Protein 7PRD (pdb70)

Structure (mmCIF, N/CA/C/O backbone):
data_7PRD
#
_entry.id   7PRD
#
loop_
_atom_site.group_PDB
_atom_site.id
_atom_site.type_symbol
_atom_site.label_atom_id
_atom_site.label_alt_id
_atom_site.label_comp_id
_atom_site.label_asym_id
_atom_site.label_entity_id
_atom_site.label_seq_id
_atom_site.pdbx_PDB_ins_code
_atom_site.Cartn_x
_atom_site.Cartn_y
_atom_site.Cartn_z
_atom_site.occupancy
_atom_site.B_iso_or_equiv
_atom_site.auth_seq_id
_atom_site.auth_comp_id
_atom_site.auth_asym_id
_atom_site.auth_atom_id
_atom_site.pdbx_PDB_model_num
ATOM 1 N N . THR A 1 1 ? 6.351 7.285 -3.771 1.00 41.13 158 THR A N 1
ATOM 2 C CA . THR A 1 1 ? 6.254 6.056 -2.994 1.00 51.10 158 THR A CA 1
ATOM 3 C C . THR A 1 1 ? 4.863 5.895 -2.392 1.00 73.11 158 THR A C 1
ATOM 4 O O . THR A 1 1 ? 4.293 6.846 -1.859 1.00 54.53 158 THR A O 1
ATOM 15 N N . ALA A 1 2 ? 4.322 4.684 -2.480 1.00 54.20 159 ALA A N 1
ATOM 16 C CA . ALA A 1 2 ? 2.998 4.398 -1.941 1.00 52.13 159 ALA A CA 1
ATOM 17 C C . ALA A 1 2 ? 2.802 2.900 -1.731 1.00 44.44 159 ALA A C 1
ATOM 18 O O . ALA A 1 2 ? 3.457 2.083 -2.377 1.00 53.24 159 ALA A O 1
ATOM 25 N N . ASN A 1 3 ? 1.898 2.548 -0.823 1.00 63.22 160 ASN A N 1
ATOM 26 C CA . ASN A 1 3 ? 1.618 1.148 -0.527 1.00 60.54 160 ASN A CA 1
ATOM 27 C C . ASN A 1 3 ? 0.315 0.703 -1.185 1.00 21.11 160 ASN A C 1
ATOM 28 O O . ASN A 1 3 ? -0.730 1.331 -1.007 1.00 65.50 160 ASN A O 1
ATOM 39 N N . THR A 1 4 ? 0.384 -0.385 -1.946 1.00 34.23 161 THR A N 1
ATOM 40 C CA . THR A 1 4 ? -0.789 -0.914 -2.630 1.00 71.24 161 THR A CA 1
ATOM 41 C C . THR A 1 4 ? -1.854 -1.359 -1.634 1.00 5.01 161 THR A C 1
ATOM 42 O O . THR A 1 4 ? -2.943 -0.790 -1.580 1.00 75.34 161 THR A O 1
ATOM 53 N N . ALA A 1 5 ? -1.530 -2.379 -0.845 1.00 40.33 162 ALA A N 1
ATOM 54 C CA . ALA A 1 5 ? -2.458 -2.898 0.152 1.00 40.33 162 ALA A CA 1
ATOM 55 C C . ALA A 1 5 ? -1.711 -3.544 1.313 1.00 23.03 162 ALA A C 1
ATOM 56 O O . ALA A 1 5 ? -0.576 -3.995 1.160 1.00 44.43 162 ALA A O 1
ATOM 63 N N . SER A 1 6 ? -2.355 -3.585 2.475 1.00 24.34 163 SER A N 1
ATOM 64 C CA . SER A 1 6 ? -1.749 -4.173 3.665 1.00 43.44 163 SER A CA 1
ATOM 65 C C . SER A 1 6 ? -2.819 -4.605 4.662 1.00 22.43 163 SER A C 1
ATOM 66 O O . SER A 1 6 ? -3.687 -3.818 5.036 1.00 34.14 163 SER A O 1
ATOM 74 N N . GLN A 1 7 ? -2.748 -5.862 5.088 1.00 30.42 164 GLN A N 1
ATOM 75 C CA . GLN A 1 7 ? -3.711 -6.401 6.042 1.00 42.33 164 GLN A CA 1
ATOM 76 C C . GLN A 1 7 ? -3.376 -5.957 7.462 1.00 35.21 164 GLN A C 1
ATOM 77 O O . GLN A 1 7 ? -2.221 -5.673 7.777 1.00 32.53 164 GLN A O 1
ATOM 91 N N . GLN A 1 8 ? -4.395 -5.900 8.314 1.00 0.31 165 GLN A N 1
ATOM 92 C CA . GLN A 1 8 ? -4.208 -5.489 9.701 1.00 71.43 165 GLN A CA 1
ATOM 93 C C . GLN A 1 8 ? -4.305 -6.687 10.640 1.00 12.45 165 GLN A C 1
ATOM 94 O O . GLN A 1 8 ? -4.925 -7.699 10.311 1.00 0.04 165 GLN A O 1
ATOM 108 N N . LEU A 1 9 ? -3.689 -6.565 11.811 1.00 10.10 166 LEU A N 1
ATOM 109 C CA . LEU A 1 9 ? -3.706 -7.638 12.800 1.00 45.35 166 LEU A CA 1
ATOM 110 C C . LEU A 1 9 ? -3.799 -7.074 14.214 1.00 42.33 166 LEU A C 1
ATOM 111 O O . LEU A 1 9 ? -3.140 -6.088 14.544 1.00 23.13 166 LEU A O 1
ATOM 127 N N . SER A 1 10 ? -4.620 -7.707 15.045 1.00 72.12 167 SER A N 1
ATOM 128 C CA . SER A 1 10 ? -4.801 -7.268 16.423 1.00 0.45 167 SER A CA 1
ATOM 129 C C . SER A 1 10 ? -5.273 -8.421 17.304 1.00 50.22 167 SER A C 1
ATOM 130 O O . SER A 1 10 ? -6.414 -8.873 17.196 1.00 64.20 167 SER A O 1
ATOM 138 N N . LEU A 1 11 ? -4.388 -8.892 18.175 1.00 62.31 168 LEU A N 1
ATOM 139 C CA . LEU A 1 11 ? -4.712 -9.993 19.075 1.00 32.33 168 LEU A CA 1
ATOM 140 C C . LEU A 1 11 ? -4.863 -9.497 20.510 1.00 73.23 168 LEU A C 1
ATOM 141 O O . LEU A 1 11 ? -5.765 -9.922 21.232 1.00 23.45 168 LEU A O 1
ATOM 157 N N . ASP A 1 12 ? -3.977 -8.594 20.914 1.00 20.33 169 ASP A N 1
ATOM 158 C CA . ASP A 1 12 ? -4.013 -8.037 22.261 1.00 35.15 169 ASP A CA 1
ATOM 159 C C . ASP A 1 12 ? -4.351 -6.550 22.225 1.00 10.25 169 ASP A C 1
ATOM 160 O O . ASP A 1 12 ? -4.210 -5.881 21.202 1.00 53.15 169 ASP A O 1
ATOM 169 N N . PRO A 1 13 ? -4.808 -6.019 23.369 1.00 15.30 170 PRO A N 1
ATOM 170 C CA . PRO A 1 13 ? -5.176 -4.605 23.494 1.00 72.12 170 PRO A CA 1
ATOM 171 C C . PRO A 1 13 ? -3.963 -3.683 23.436 1.00 21.35 170 PRO A C 1
ATOM 172 O O . PRO A 1 13 ? -4.015 -2.607 22.840 1.00 31.32 170 PRO A O 1
ATOM 183 N N . LYS A 1 14 ? -2.870 -4.111 24.060 1.00 74.43 171 LYS A N 1
ATOM 184 C CA . LYS A 1 14 ? -1.642 -3.326 24.079 1.00 52.24 171 LYS A CA 1
ATOM 185 C C . LYS A 1 14 ? -1.109 -3.116 22.665 1.00 23.01 171 LYS A C 1
ATOM 186 O O . LYS A 1 14 ? -0.497 -2.090 22.370 1.00 62.04 171 LYS A O 1
ATOM 205 N N . GLN A 1 15 ? -1.346 -4.094 21.797 1.00 53.34 172 GLN A N 1
ATOM 206 C CA . GLN A 1 15 ? -0.890 -4.014 20.414 1.00 23.31 172 GLN A CA 1
ATOM 207 C C . GLN A 1 15 ? -1.865 -3.207 19.564 1.00 12.01 172 GLN A C 1
ATOM 208 O O . GLN A 1 15 ? -1.479 -2.238 18.910 1.00 10.02 172 GLN A O 1
ATOM 222 N N . ARG A 1 16 ? -3.131 -3.613 19.578 1.00 44.10 173 ARG A N 1
ATOM 223 C CA . ARG A 1 16 ? -4.161 -2.928 18.807 1.00 12.00 173 ARG A CA 1
ATOM 224 C C . ARG A 1 16 ? -4.194 -1.440 19.144 1.00 21.24 173 ARG A C 1
ATOM 225 O O . ARG A 1 16 ? -4.505 -0.607 18.293 1.00 21.22 173 ARG A O 1
ATOM 246 N N . SER A 1 17 ? -3.871 -1.114 20.392 1.00 74.30 174 SER A N 1
ATOM 247 C CA . SER A 1 17 ? -3.868 0.272 20.843 1.00 10.33 174 SER A CA 1
ATOM 248 C C . SER A 1 17 ? -3.059 1.151 19.894 1.00 73.34 174 SER A C 1
ATOM 249 O O . SER A 1 17 ? -3.374 2.324 19.694 1.00 12.10 174 SER A O 1
ATOM 257 N N . LYS A 1 18 ? -2.014 0.574 19.310 1.00 74.02 175 LYS A N 1
ATOM 258 C CA . LYS A 1 18 ? -1.159 1.301 18.379 1.00 11.45 175 LYS A CA 1
ATOM 259 C C . LYS A 1 18 ? -1.844 1.467 17.027 1.00 61.14 175 LYS A C 1
ATOM 260 O O . LYS A 1 18 ? -1.689 2.493 16.365 1.00 70.35 175 LYS A O 1
ATOM 279 N N . GLN A 1 19 ? -2.601 0.452 16.624 1.00 75.12 176 GLN A N 1
ATOM 280 C CA . GLN A 1 19 ? -3.310 0.487 15.350 1.00 71.31 176 GLN A CA 1
ATOM 281 C C . GLN A 1 19 ? -4.499 1.440 15.414 1.00 33.54 176 GLN A C 1
ATOM 282 O O . GLN A 1 19 ? -4.680 2.282 14.535 1.00 73.13 176 GLN A O 1
ATOM 296 N N . ILE A 1 20 ? -5.307 1.300 16.460 1.00 4.15 177 ILE A N 1
ATOM 297 C CA . ILE A 1 20 ? -6.478 2.149 16.639 1.00 2.23 177 ILE A CA 1
ATOM 298 C C . ILE A 1 20 ? -6.098 3.625 16.602 1.00 45.43 177 ILE A C 1
ATOM 299 O O . ILE A 1 20 ? -6.807 4.446 16.019 1.00 53.14 177 ILE A O 1
ATOM 315 N N . LEU A 1 21 ? -4.973 3.957 17.226 1.00 64.24 178 LEU A N 1
ATOM 316 C CA . LEU A 1 21 ? -4.495 5.335 17.262 1.00 35.03 178 LEU A CA 1
ATOM 317 C C . LEU A 1 21 ? -4.133 5.823 15.863 1.00 1.14 178 LEU A C 1
ATOM 318 O O . LEU A 1 21 ? -4.328 6.993 15.533 1.00 22.14 178 LEU A O 1
ATOM 334 N N . SER A 1 22 ? -3.606 4.918 15.044 1.00 14.34 179 SER A N 1
ATOM 335 C CA . SER A 1 22 ? -3.215 5.257 13.681 1.00 11.01 179 SER A CA 1
ATOM 336 C C . SER A 1 22 ? -4.434 5.634 12.844 1.00 4.31 179 SER A C 1
ATOM 337 O O . SER A 1 22 ? -4.356 6.495 11.968 1.00 32.51 179 SER A O 1
ATOM 345 N N . ASN A 1 23 ? -5.559 4.983 13.121 1.00 3.24 180 ASN A N 1
ATOM 346 C CA . ASN A 1 23 ? -6.795 5.249 12.394 1.00 4.02 180 ASN A CA 1
ATOM 347 C C . ASN A 1 23 ? -7.854 5.840 13.320 1.00 43.55 180 ASN A C 1
ATOM 348 O O . ASN A 1 23 ? -9.047 5.575 13.166 1.00 63.12 180 ASN A O 1
ATOM 359 N N . LEU A 1 24 ? -7.410 6.644 14.280 1.00 31.20 181 LEU A N 1
ATOM 360 C CA . LEU A 1 24 ? -8.319 7.274 15.231 1.00 53.43 181 LEU A CA 1
ATOM 361 C C . LEU A 1 24 ? -9.129 8.379 14.559 1.00 32.31 181 LEU A C 1
ATOM 362 O O . LEU A 1 24 ? -10.340 8.485 14.758 1.00 24.22 181 LEU A O 1
ATOM 378 N N . LYS A 1 25 ? -8.454 9.198 13.761 1.00 40.53 182 LYS A N 1
ATOM 379 C CA . LYS A 1 25 ? -9.110 10.293 13.056 1.00 51.33 182 LYS A CA 1
ATOM 380 C C . LYS A 1 25 ? -10.330 9.793 12.289 1.00 61.13 182 LYS A C 1
ATOM 381 O O . LYS A 1 25 ? -11.310 10.518 12.119 1.00 12.31 182 LYS A O 1
ATOM 400 N N . LYS A 1 26 ? -10.264 8.548 11.828 1.00 41.41 183 LYS A N 1
ATOM 401 C CA . LYS A 1 26 ? -11.364 7.949 11.081 1.00 5.13 183 LYS A CA 1
ATOM 402 C C . LYS A 1 26 ? -12.686 8.136 11.817 1.00 35.23 183 LYS A C 1
ATOM 403 O O . LYS A 1 26 ? -13.735 8.307 11.195 1.00 2.53 183 LYS A O 1
ATOM 422 N N . SER A 1 27 ? -12.630 8.102 13.145 1.00 43.42 184 SER A N 1
ATOM 423 C CA . SER A 1 27 ? -13.824 8.266 13.965 1.00 31.33 184 SER A CA 1
ATOM 424 C C . SER A 1 27 ? -14.580 9.534 13.579 1.00 65.42 184 SER A C 1
ATOM 425 O O . SER A 1 27 ? -14.013 10.485 13.041 1.00 4.24 184 SER A O 1
ATOM 433 N N . PRO A 1 28 ? -15.891 9.548 13.858 1.00 13.24 185 PRO A N 1
ATOM 434 C CA . PRO A 1 28 ? -16.754 10.693 13.549 1.00 22.45 185 PRO A CA 1
ATOM 435 C C . PRO A 1 28 ? -16.453 11.900 14.431 1.00 63.02 185 PRO A C 1
ATOM 436 O O . PRO A 1 28 ? -15.818 11.790 15.480 1.00 12.11 185 PRO A O 1
ATOM 447 N N . PRO A 1 29 ? -16.918 13.081 13.997 1.00 21.11 186 PRO A N 1
ATOM 448 C CA . PRO A 1 29 ? -16.711 14.332 14.733 1.00 71.30 186 PRO A CA 1
ATOM 449 C C . PRO A 1 29 ? -17.513 14.381 16.029 1.00 3.12 186 PRO A C 1
ATOM 450 O O . PRO A 1 29 ? -18.744 14.402 16.009 1.00 12.22 186 PRO A O 1
ATOM 461 N N . LEU A 1 30 ? -16.808 14.400 17.155 1.00 63.31 187 LEU A N 1
ATOM 462 C CA . LEU A 1 30 ? -17.454 14.447 18.462 1.00 51.32 187 LEU A CA 1
ATOM 463 C C . LEU A 1 30 ? -16.749 15.438 19.382 1.00 0.33 187 LEU A C 1
ATOM 464 O O . LEU A 1 30 ? -15.565 15.289 19.680 1.00 2.23 187 LEU A O 1
ATOM 480 N N . ASN A 1 31 ? -17.486 16.449 19.831 1.00 13.01 188 ASN A N 1
ATOM 481 C CA . ASN A 1 31 ? -16.932 17.464 20.720 1.00 61.04 188 ASN A CA 1
ATOM 482 C C . ASN A 1 31 ? -17.235 17.134 22.178 1.00 0.51 188 ASN A C 1
ATOM 483 O O . ASN A 1 31 ? -18.327 17.412 22.675 1.00 54.42 188 ASN A O 1
ATOM 494 N N . LEU A 1 32 ? -16.261 16.541 22.859 1.00 11.34 189 LEU A N 1
ATOM 495 C CA . LEU A 1 32 ? -16.422 16.174 24.262 1.00 14.00 189 LEU A CA 1
ATOM 496 C C . LEU A 1 32 ? -16.068 17.343 25.175 1.00 13.23 189 LEU A C 1
ATOM 497 O O . LEU A 1 32 ? -16.817 17.675 26.094 1.00 64.04 189 LEU A O 1
ATOM 513 N N . ASN A 1 33 ? -14.923 17.965 24.915 1.00 40.24 190 ASN A N 1
ATOM 514 C CA . ASN A 1 33 ? -14.470 19.099 25.712 1.00 12.12 190 ASN A CA 1
ATOM 515 C C . ASN A 1 33 ? -14.149 18.667 27.140 1.00 73.53 190 ASN A C 1
ATOM 516 O O . ASN A 1 33 ? -14.534 19.331 28.102 1.00 54.52 190 ASN A O 1
ATOM 527 N N . ILE A 1 34 ? -13.442 17.549 27.268 1.00 3.34 191 ILE A N 1
ATOM 528 C CA . ILE A 1 34 ? -13.068 17.029 28.578 1.00 43.23 191 ILE A CA 1
ATOM 529 C C . ILE A 1 34 ? -11.581 17.234 28.846 1.00 24.11 191 ILE A C 1
ATOM 530 O O . ILE A 1 34 ? -10.738 16.513 28.312 1.00 21.33 191 ILE A O 1
ATOM 546 N N . SER A 1 35 ? -11.266 18.221 29.679 1.00 45.14 192 SER A N 1
ATOM 547 C CA . SER A 1 35 ? -9.880 18.522 30.017 1.00 5.51 192 SER A CA 1
ATOM 548 C C . SER A 1 35 ? -9.146 17.265 30.475 1.00 53.24 192 SER A C 1
ATOM 549 O O . SER A 1 35 ? -9.733 16.385 31.106 1.00 50.11 192 SER A O 1
ATOM 557 N N . LEU A 1 36 ? -7.860 17.188 30.152 1.00 71.22 193 LEU A N 1
ATOM 558 C CA . LEU A 1 36 ? -7.044 16.039 30.529 1.00 74.41 193 LEU A CA 1
ATOM 559 C C . LEU A 1 36 ? -5.944 16.448 31.503 1.00 71.23 193 LEU A C 1
ATOM 560 O O . LEU A 1 36 ? -4.882 16.932 31.110 1.00 32.32 193 LEU A O 1
ATOM 576 N N . PRO A 1 37 ? -6.201 16.248 32.804 1.00 62.00 194 PRO A N 1
ATOM 577 C CA . PRO A 1 37 ? -5.243 16.587 33.861 1.00 72.21 194 PRO A CA 1
ATOM 578 C C . PRO A 1 37 ? -4.028 15.666 33.859 1.00 44.24 194 PRO A C 1
ATOM 579 O O . PRO A 1 37 ? -4.136 14.477 33.556 1.00 11.34 194 PRO A O 1
ATOM 590 N N . THR A 1 38 ? -2.869 16.223 34.198 1.00 22.52 195 THR A N 1
ATOM 591 C CA . THR A 1 38 ? -1.632 15.452 34.235 1.00 75.34 195 THR A CA 1
ATOM 592 C C . THR A 1 38 ? -1.818 14.151 35.007 1.00 74.52 195 THR A C 1
ATOM 593 O O . THR A 1 38 ? -1.265 13.115 34.638 1.00 25.55 195 THR A O 1
ATOM 604 N N . ASP A 1 39 ? -2.601 14.211 36.078 1.00 32.33 196 ASP A N 1
ATOM 605 C CA . ASP A 1 39 ? -2.862 13.036 36.902 1.00 63.21 196 ASP A CA 1
ATOM 606 C C . ASP A 1 39 ? -3.249 11.841 36.037 1.00 60.45 196 ASP A C 1
ATOM 607 O O . ASP A 1 39 ? -2.784 10.722 36.260 1.00 12.02 196 ASP A O 1
ATOM 616 N N . LEU A 1 40 ? -4.103 12.084 35.049 1.00 52.23 197 LEU A N 1
ATOM 617 C CA . LEU A 1 40 ? -4.554 11.028 34.150 1.00 74.34 197 LEU A CA 1
ATOM 618 C C . LEU A 1 40 ? -3.369 10.326 33.496 1.00 65.15 197 LEU A C 1
ATOM 619 O O . LEU A 1 40 ? -3.364 9.104 33.340 1.00 52.32 197 LEU A O 1
ATOM 635 N N . THR A 1 41 ? -2.362 11.106 33.116 1.00 45.45 198 THR A N 1
ATOM 636 C CA . THR A 1 41 ? -1.169 10.560 32.480 1.00 53.35 198 THR A CA 1
ATOM 637 C C . THR A 1 41 ? 0.040 10.656 33.403 1.00 15.32 198 THR A C 1
ATOM 638 O O . THR A 1 41 ? 1.178 10.747 32.944 1.00 70.20 198 THR A O 1
ATOM 649 N N . SER A 1 42 ? -0.215 10.635 34.708 1.00 51.24 199 SER A N 1
ATOM 650 C CA . SER A 1 42 ? 0.853 10.723 35.696 1.00 0.05 199 SER A CA 1
ATOM 651 C C . SER A 1 42 ? 1.860 9.592 35.510 1.00 0.12 199 SER A C 1
ATOM 652 O O . SER A 1 42 ? 1.736 8.778 34.595 1.00 72.23 199 SER A O 1
ATOM 660 N N . THR A 1 43 ? 2.859 9.548 36.386 1.00 64.21 200 THR A N 1
ATOM 661 C CA . THR A 1 43 ? 3.889 8.519 36.319 1.00 63.22 200 THR A CA 1
ATOM 662 C C . THR A 1 43 ? 3.535 7.328 37.202 1.00 2.03 200 THR A C 1
ATOM 663 O O . THR A 1 43 ? 3.945 6.199 36.932 1.00 32.11 200 THR A O 1
ATOM 674 N N . ASP A 1 44 ? 2.772 7.587 38.258 1.00 11.21 201 ASP A N 1
ATOM 675 C CA . ASP A 1 44 ? 2.361 6.536 39.181 1.00 32.51 201 ASP A CA 1
ATOM 676 C C . ASP A 1 44 ? 0.940 6.071 38.878 1.00 54.51 201 ASP A C 1
ATOM 677 O O . ASP A 1 44 ? 0.135 6.796 38.292 1.00 44.33 201 ASP A O 1
ATOM 686 N N . PRO A 1 45 ? 0.621 4.834 39.285 1.00 24.31 202 PRO A N 1
ATOM 687 C CA . PRO A 1 45 ? -0.703 4.245 39.067 1.00 32.24 202 PRO A CA 1
ATOM 688 C C . PRO A 1 45 ? -1.780 4.908 39.920 1.00 24.31 202 PRO A C 1
ATOM 689 O O . PRO A 1 45 ? -2.915 5.082 39.478 1.00 22.13 202 PRO A O 1
ATOM 700 N N . ALA A 1 46 ? -1.415 5.276 41.144 1.00 71.20 203 ALA A N 1
ATOM 701 C CA . ALA A 1 46 ? -2.349 5.922 42.057 1.00 33.04 203 ALA A CA 1
ATOM 702 C C . ALA A 1 46 ? -2.999 7.139 41.408 1.00 3.31 203 ALA A C 1
ATOM 703 O O . ALA A 1 46 ? -4.224 7.245 41.350 1.00 40.53 203 ALA A O 1
ATOM 710 N N . LYS A 1 47 ? -2.170 8.057 40.921 1.00 32.04 204 LYS A N 1
ATOM 711 C CA . LYS A 1 47 ? -2.663 9.268 40.275 1.00 21.33 204 LYS A CA 1
ATOM 712 C C . LYS A 1 47 ? -3.300 8.944 38.928 1.00 51.44 204 LYS A C 1
ATOM 713 O O . LYS A 1 47 ? -4.313 9.535 38.553 1.00 64.12 204 LYS A O 1
ATOM 732 N N . GLN A 1 48 ? -2.701 8.003 38.205 1.00 10.15 205 GLN A N 1
ATOM 733 C CA . GLN A 1 48 ? -3.212 7.602 36.900 1.00 64.30 205 GLN A CA 1
ATOM 734 C C . GLN A 1 48 ? -4.659 7.132 37.002 1.00 11.34 205 GLN A C 1
ATOM 735 O O . GLN A 1 48 ? -5.529 7.612 36.276 1.00 12.24 205 GLN A O 1
ATOM 749 N N . GLN A 1 49 ? -4.908 6.192 37.908 1.00 73.10 206 GLN A N 1
ATOM 750 C CA . GLN A 1 49 ? -6.251 5.657 38.104 1.00 43.32 206 GLN A CA 1
ATOM 751 C C . GLN A 1 49 ? -7.177 6.715 38.694 1.00 11.22 206 GLN A C 1
ATOM 752 O O . GLN A 1 49 ? -8.284 6.929 38.202 1.00 53.34 206 GLN A O 1
ATOM 766 N N . ALA A 1 50 ? -6.717 7.374 39.753 1.00 64.32 207 ALA A N 1
ATOM 767 C CA . ALA A 1 50 ? -7.503 8.410 40.409 1.00 13.33 207 ALA A CA 1
ATOM 768 C C . ALA A 1 50 ? -8.088 9.383 39.391 1.00 1.41 207 ALA A C 1
ATOM 769 O O . ALA A 1 50 ? -9.263 9.742 39.465 1.00 4.41 207 ALA A O 1
ATOM 776 N N . ALA A 1 51 ? -7.260 9.807 38.441 1.00 12.15 208 ALA A N 1
ATOM 777 C CA . ALA A 1 51 ? -7.696 10.738 37.408 1.00 71.33 208 ALA A CA 1
ATOM 778 C C . ALA A 1 51 ? -8.638 10.058 36.419 1.00 3.42 208 ALA A C 1
ATOM 779 O O . ALA A 1 51 ? -9.666 10.620 36.039 1.00 11.13 208 ALA A O 1
ATOM 786 N N . LEU A 1 52 ? -8.280 8.848 36.005 1.00 33.23 209 LEU A N 1
ATOM 787 C CA . LEU A 1 52 ? -9.094 8.092 35.059 1.00 23.54 209 LEU A CA 1
ATOM 788 C C . LEU A 1 52 ? -10.558 8.084 35.485 1.00 33.44 209 LEU A C 1
ATOM 789 O O . LEU A 1 52 ? -11.448 8.396 34.693 1.00 22.43 209 LEU A O 1
ATOM 805 N N . PHE A 1 53 ? -10.802 7.727 36.742 1.00 3.02 210 PHE A N 1
ATOM 806 C CA . PHE A 1 53 ? -12.159 7.680 37.274 1.00 24.13 210 PHE A CA 1
ATOM 807 C C . PHE A 1 53 ? -12.853 9.029 37.115 1.00 45.50 210 PHE A C 1
ATOM 808 O O . PHE A 1 53 ? -14.063 9.095 36.900 1.00 25.41 210 PHE A O 1
ATOM 825 N N . GLN A 1 54 ? -12.077 10.103 37.223 1.00 42.34 211 GLN A N 1
ATOM 826 C CA . GLN A 1 54 ? -12.617 11.451 37.092 1.00 41.42 211 GLN A CA 1
ATOM 827 C C . GLN A 1 54 ? -13.076 11.718 35.662 1.00 61.40 211 GLN A C 1
ATOM 828 O O . GLN A 1 54 ? -14.242 12.032 35.422 1.00 44.15 211 GLN A O 1
ATOM 842 N N . VAL A 1 55 ? -12.151 11.590 34.715 1.00 34.14 212 VAL A N 1
ATOM 843 C CA . VAL A 1 55 ? -12.461 11.816 33.309 1.00 72.13 212 VAL A CA 1
ATOM 844 C C . VAL A 1 55 ? -13.613 10.928 32.850 1.00 2.31 212 VAL A C 1
ATOM 845 O O . VAL A 1 55 ? -14.497 11.372 32.117 1.00 34.42 212 VAL A O 1
ATOM 858 N N . ILE A 1 56 ? -13.595 9.674 33.287 1.00 74.53 213 ILE A N 1
ATOM 859 C CA . ILE A 1 56 ? -14.639 8.724 32.922 1.00 34.12 213 ILE A CA 1
ATOM 860 C C . ILE A 1 56 ? -15.991 9.149 33.487 1.00 64.22 213 ILE A C 1
ATOM 861 O O . ILE A 1 56 ? -17.010 9.080 32.802 1.00 54.14 213 ILE A O 1
ATOM 877 N N . ALA A 1 57 ? -15.990 9.590 34.741 1.00 64.25 214 ALA A N 1
ATOM 878 C CA . ALA A 1 57 ? -17.215 10.030 35.396 1.00 4.04 214 ALA A CA 1
ATOM 879 C C . ALA A 1 57 ? -17.872 11.169 34.624 1.00 20.04 214 ALA A C 1
ATOM 880 O O . ALA A 1 57 ? -19.042 11.085 34.253 1.00 13.52 214 ALA A O 1
ATOM 887 N N . ALA A 1 58 ? -17.112 12.233 34.387 1.00 64.34 215 ALA A N 1
ATOM 888 C CA . ALA A 1 58 ? -17.620 13.388 33.658 1.00 73.25 215 ALA A CA 1
ATOM 889 C C . ALA A 1 58 ? -18.126 12.986 32.276 1.00 31.02 215 ALA A C 1
ATOM 890 O O . ALA A 1 58 ? -19.172 13.455 31.826 1.00 51.51 215 ALA A O 1
ATOM 897 N N . LEU A 1 59 ? -17.378 12.116 31.608 1.00 62.54 216 LEU A N 1
ATOM 898 C CA . LEU A 1 59 ? -17.750 11.651 30.276 1.00 72.41 216 LEU A CA 1
ATOM 899 C C . LEU A 1 59 ? -19.034 10.828 30.326 1.00 64.24 216 LEU A C 1
ATOM 900 O O . LEU A 1 59 ? -19.905 10.969 29.468 1.00 33.35 216 LEU A O 1
ATOM 916 N N . GLN A 1 60 ? -19.142 9.971 31.336 1.00 73.23 217 GLN A N 1
ATOM 917 C CA . GLN A 1 60 ? -20.320 9.127 31.497 1.00 32.25 217 GLN A CA 1
ATOM 918 C C . GLN A 1 60 ? -21.587 9.972 31.588 1.00 22.51 217 GLN A C 1
ATOM 919 O O . GLN A 1 60 ? -22.558 9.733 30.869 1.00 3.34 217 GLN A O 1
ATOM 933 N N . LYS A 1 61 ? -21.571 10.960 32.476 1.00 22.43 218 LYS A N 1
ATOM 934 C CA . LYS A 1 61 ? -22.717 11.841 32.661 1.00 12.43 218 LYS A CA 1
ATOM 935 C C . LYS A 1 61 ? -23.013 12.624 31.386 1.00 75.42 218 LYS A C 1
ATOM 936 O O . LYS A 1 61 ? -24.131 12.589 30.870 1.00 51.01 218 LYS A O 1
ATOM 955 N N . HIS A 1 62 ? -22.005 13.327 30.881 1.00 51.42 219 HIS A N 1
ATOM 956 C CA . HIS A 1 62 ? -22.158 14.117 29.664 1.00 63.43 219 HIS A CA 1
ATOM 957 C C . HIS A 1 62 ? -22.678 13.253 28.518 1.00 10.52 219 HIS A C 1
ATOM 958 O O . HIS A 1 62 ? -23.287 13.758 27.574 1.00 31.35 219 HIS A O 1
ATOM 972 N N . PHE A 1 63 ? -22.433 11.950 28.607 1.00 12.42 220 PHE A N 1
ATOM 973 C CA . PHE A 1 63 ? -22.875 11.017 27.577 1.00 14.34 220 PHE A CA 1
ATOM 974 C C . PHE A 1 63 ? -24.357 10.691 27.739 1.00 53.30 220 PHE A C 1
ATOM 975 O O . PHE A 1 63 ? -25.171 10.997 26.867 1.00 70.30 220 PHE A O 1
ATOM 992 N N . LYS A 1 64 ? -24.701 10.068 28.861 1.00 23.00 221 LYS A N 1
ATOM 993 C CA . LYS A 1 64 ? -26.084 9.700 29.140 1.00 63.22 221 LYS A CA 1
ATOM 994 C C . LYS A 1 64 ? -26.920 10.933 29.465 1.00 52.33 221 LYS A C 1
ATOM 995 O O . LYS A 1 64 ? -27.889 11.241 28.769 1.00 30.42 221 LYS A O 1
ATOM 1014 N N . THR A 1 65 ? -26.539 11.639 30.525 1.00 33.43 222 THR A N 1
ATOM 1015 C CA . THR A 1 65 ? -27.254 12.839 30.942 1.00 62.41 222 THR A CA 1
ATOM 1016 C C . THR A 1 65 ? -26.433 13.649 31.938 1.00 1.31 222 THR A C 1
ATOM 1017 O O . THR A 1 65 ? -25.768 13.090 32.809 1.00 42.11 222 THR A O 1
ATOM 1028 N N . ASN A 1 66 ? -26.485 14.971 31.804 1.00 21.42 223 ASN A N 1
ATOM 1029 C CA . ASN A 1 66 ? -25.745 15.859 32.694 1.00 73.33 223 ASN A CA 1
ATOM 1030 C C . ASN A 1 66 ? -26.094 15.581 34.153 1.00 53.22 223 ASN A C 1
ATOM 1031 O O . ASN A 1 66 ? -25.254 15.723 35.040 1.00 24.12 223 ASN A O 1
ATOM 1042 N N . MET A 1 67 ? -27.340 15.185 34.392 1.00 21.44 224 MET A N 1
ATOM 1043 C CA . MET A 1 67 ? -27.800 14.885 35.744 1.00 45.33 224 MET A CA 1
ATOM 1044 C C . MET A 1 67 ? -27.775 13.383 36.006 1.00 62.20 224 MET A C 1
ATOM 1045 O O . MET A 1 67 ? -28.337 12.907 36.992 1.00 42.12 224 MET A O 1
ATOM 1059 N N . GLU A 1 68 ? -27.120 12.642 35.117 1.00 33.01 225 GLU A N 1
ATOM 1060 C CA . GLU A 1 68 ? -27.024 11.193 35.254 1.00 55.44 225 GLU A CA 1
ATOM 1061 C C . GLU A 1 68 ? -26.040 10.815 36.356 1.00 21.23 225 GLU A C 1
ATOM 1062 O O . GLU A 1 68 ? -25.253 11.643 36.811 1.00 5.41 225 GLU A O 1
ATOM 1074 N N . ASN A 1 69 ? -26.092 9.557 36.782 1.00 61.45 226 ASN A N 1
ATOM 1075 C CA . ASN A 1 69 ? -25.206 9.067 37.832 1.00 40.53 226 ASN A CA 1
ATOM 1076 C C . ASN A 1 69 ? -23.897 8.552 37.242 1.00 23.33 226 ASN A C 1
ATOM 1077 O O . ASN A 1 69 ? -23.706 8.558 36.026 1.00 22.51 226 ASN A O 1
ATOM 1088 N N . VAL A 1 70 ? -22.997 8.105 38.113 1.00 13.23 227 VAL A N 1
ATOM 1089 C CA . VAL A 1 70 ? -21.706 7.584 37.680 1.00 74.01 227 VAL A CA 1
ATOM 1090 C C . VAL A 1 70 ? -21.665 6.064 37.784 1.00 25.42 227 VAL A C 1
ATOM 1091 O O . VAL A 1 70 ? -21.446 5.511 38.862 1.00 55.15 227 VAL A O 1
ATOM 1104 N N . ASN A 1 71 ? -21.875 5.393 36.656 1.00 24.44 228 ASN A N 1
ATOM 1105 C CA . ASN A 1 71 ? -21.861 3.935 36.621 1.00 61.34 228 ASN A CA 1
ATOM 1106 C C . ASN A 1 71 ? -20.531 3.390 37.134 1.00 53.41 228 ASN A C 1
ATOM 1107 O O . ASN A 1 71 ? -19.546 3.333 36.398 1.00 52.24 228 ASN A O 1
ATOM 1118 N N . TYR A 1 72 ? -20.511 2.991 38.401 1.00 55.33 229 TYR A N 1
ATOM 1119 C CA . TYR A 1 72 ? -19.303 2.453 39.014 1.00 41.13 229 TYR A CA 1
ATOM 1120 C C . TYR A 1 72 ? -18.992 1.060 38.474 1.00 52.40 229 TYR A C 1
ATOM 1121 O O . TYR A 1 72 ? -17.852 0.759 38.121 1.00 2.31 229 TYR A O 1
ATOM 1139 N N . ASP A 1 73 ? -20.015 0.215 38.413 1.00 52.35 230 ASP A N 1
ATOM 1140 C CA . ASP A 1 73 ? -19.854 -1.146 37.914 1.00 2.24 230 ASP A CA 1
ATOM 1141 C C . ASP A 1 73 ? -19.195 -1.146 36.539 1.00 62.34 230 ASP A C 1
ATOM 1142 O O . ASP A 1 73 ? -18.205 -1.844 36.313 1.00 41.21 230 ASP A O 1
ATOM 1151 N N . LEU A 1 74 ? -19.750 -0.362 35.622 1.00 53.40 231 LEU A N 1
ATOM 1152 C CA . LEU A 1 74 ? -19.217 -0.272 34.267 1.00 53.20 231 LEU A CA 1
ATOM 1153 C C . LEU A 1 74 ? -17.883 0.467 34.254 1.00 11.45 231 LEU A C 1
ATOM 1154 O O . LEU A 1 74 ? -17.029 0.215 33.403 1.00 14.31 231 LEU A O 1
ATOM 1170 N N . LEU A 1 75 ? -17.709 1.379 35.205 1.00 51.23 232 LEU A N 1
ATOM 1171 C CA . LEU A 1 75 ? -16.477 2.154 35.305 1.00 12.11 232 LEU A CA 1
ATOM 1172 C C . LEU A 1 75 ? -15.264 1.236 35.413 1.00 2.34 232 LEU A C 1
ATOM 1173 O O . LEU A 1 75 ? -14.239 1.469 34.773 1.00 72.03 232 LEU A O 1
ATOM 1189 N N . GLN A 1 76 ? -15.389 0.192 36.227 1.00 44.44 233 GLN A N 1
ATOM 1190 C CA . GLN A 1 76 ? -14.302 -0.761 36.417 1.00 31.20 233 GLN A CA 1
ATOM 1191 C C . GLN A 1 76 ? -13.833 -1.326 35.080 1.00 1.12 233 GLN A C 1
ATOM 1192 O O . GLN A 1 76 ? -12.641 -1.553 34.874 1.00 24.41 233 GLN A O 1
ATOM 1206 N N . LYS A 1 77 ? -14.778 -1.551 34.174 1.00 13.40 234 LYS A N 1
ATOM 1207 C CA . LYS A 1 77 ? -14.463 -2.088 32.856 1.00 60.02 234 LYS A CA 1
ATOM 1208 C C . LYS A 1 77 ? -13.785 -1.034 31.986 1.00 22.05 234 LYS A C 1
ATOM 1209 O O . LYS A 1 77 ? -12.700 -1.262 31.453 1.00 63.33 234 LYS A O 1
ATOM 1228 N N . GLN A 1 78 ? -14.431 0.120 31.851 1.00 61.54 235 GLN A N 1
ATOM 1229 C CA . GLN A 1 78 ? -13.888 1.208 31.047 1.00 55.25 235 GLN A CA 1
ATOM 1230 C C . GLN A 1 78 ? -12.494 1.598 31.527 1.00 35.22 235 GLN A C 1
ATOM 1231 O O . GLN A 1 78 ? -11.605 1.877 30.723 1.00 22.15 235 GLN A O 1
ATOM 1245 N N . VAL A 1 79 ? -12.311 1.615 32.844 1.00 52.13 236 VAL A N 1
ATOM 1246 C CA . VAL A 1 79 ? -11.025 1.970 33.432 1.00 71.11 236 VAL A CA 1
ATOM 1247 C C . VAL A 1 79 ? -10.009 0.848 33.249 1.00 32.04 236 VAL A C 1
ATOM 1248 O O . VAL A 1 79 ? -8.849 1.093 32.917 1.00 13.30 236 VAL A O 1
ATOM 1261 N N . LYS A 1 80 ? -10.452 -0.385 33.468 1.00 33.45 237 LYS A N 1
ATOM 1262 C CA . LYS A 1 80 ? -9.583 -1.548 33.327 1.00 53.42 237 LYS A CA 1
ATOM 1263 C C . LYS A 1 80 ? -8.939 -1.580 31.945 1.00 44.32 237 LYS A C 1
ATOM 1264 O O . LYS A 1 80 ? -7.740 -1.828 31.814 1.00 62.10 237 LYS A O 1
ATOM 1283 N N . TYR A 1 81 ? -9.741 -1.326 30.917 1.00 42.21 238 TYR A N 1
ATOM 1284 C CA . TYR A 1 81 ? -9.248 -1.327 29.545 1.00 53.34 238 TYR A CA 1
ATOM 1285 C C . TYR A 1 81 ? -8.032 -0.417 29.402 1.00 65.51 238 TYR A C 1
ATOM 1286 O O . TYR A 1 81 ? -6.950 -0.865 29.018 1.00 55.34 238 TYR A O 1
ATOM 1304 N N . ILE A 1 82 ? -8.216 0.861 29.715 1.00 73.43 239 ILE A N 1
ATOM 1305 C CA . ILE A 1 82 ? -7.134 1.833 29.623 1.00 33.05 239 ILE A CA 1
ATOM 1306 C C . ILE A 1 82 ? -5.927 1.391 30.443 1.00 31.35 239 ILE A C 1
ATOM 1307 O O . ILE A 1 82 ? -4.785 1.521 30.005 1.00 42.12 239 ILE A O 1
ATOM 1323 N N . MET A 1 83 ? -6.189 0.866 31.636 1.00 60.41 240 MET A N 1
ATOM 1324 C CA . MET A 1 83 ? -5.124 0.401 32.516 1.00 25.34 240 MET A CA 1
ATOM 1325 C C . MET A 1 83 ? -4.264 -0.650 31.822 1.00 64.35 240 MET A C 1
ATOM 1326 O O . MET A 1 83 ? -3.050 -0.487 31.692 1.00 13.52 240 MET A O 1
ATOM 1340 N N . ASP A 1 84 ? -4.900 -1.728 31.377 1.00 65.44 241 ASP A N 1
ATOM 1341 C CA . ASP A 1 84 ? -4.192 -2.806 30.694 1.00 15.11 241 ASP A CA 1
ATOM 1342 C C . ASP A 1 84 ? -3.544 -2.301 29.409 1.00 63.51 241 ASP A C 1
ATOM 1343 O O . ASP A 1 84 ? -2.401 -2.642 29.103 1.00 30.44 241 ASP A O 1
ATOM 1352 N N . SER A 1 85 ? -4.281 -1.488 28.659 1.00 32.52 242 SER A N 1
ATOM 1353 C CA . SER A 1 85 ? -3.780 -0.941 27.404 1.00 3.12 242 SER A CA 1
ATOM 1354 C C . SER A 1 85 ? -2.517 -0.117 27.637 1.00 12.42 242 SER A C 1
ATOM 1355 O O . SER A 1 85 ? -1.617 -0.089 26.799 1.00 73.21 242 SER A O 1
ATOM 1363 N N . ASN A 1 86 ? -2.459 0.555 28.783 1.00 74.40 243 ASN A N 1
ATOM 1364 C CA . ASN A 1 86 ? -1.308 1.381 29.127 1.00 31.15 243 ASN A CA 1
ATOM 1365 C C . ASN A 1 86 ? -1.169 2.551 28.158 1.00 22.04 243 ASN A C 1
ATOM 1366 O O . ASN A 1 86 ? -0.071 3.065 27.944 1.00 75.01 243 ASN A O 1
ATOM 1377 N N . MET A 1 87 ? -2.289 2.967 27.576 1.00 20.35 244 MET A N 1
ATOM 1378 C CA . MET A 1 87 ? -2.292 4.078 26.632 1.00 70.54 244 MET A CA 1
ATOM 1379 C C . MET A 1 87 ? -1.792 5.357 27.295 1.00 61.21 244 MET A C 1
ATOM 1380 O O . MET A 1 87 ? -1.121 6.175 26.663 1.00 34.41 244 MET A O 1
ATOM 1394 N N . LEU A 1 88 ? -2.122 5.524 28.571 1.00 41.33 245 LEU A N 1
ATOM 1395 C CA . LEU A 1 88 ? -1.706 6.705 29.320 1.00 51.01 245 LEU A CA 1
ATOM 1396 C C . LEU A 1 88 ? -0.185 6.814 29.365 1.00 73.21 245 LEU A C 1
ATOM 1397 O O . LEU A 1 88 ? 0.376 7.889 29.162 1.00 41.33 245 LEU A O 1
ATOM 1413 N N . ASN A 1 89 ? 0.475 5.692 29.631 1.00 64.44 246 ASN A N 1
ATOM 1414 C CA . ASN A 1 89 ? 1.932 5.660 29.700 1.00 12.44 246 ASN A CA 1
ATOM 1415 C C . ASN A 1 89 ? 2.543 5.613 28.303 1.00 14.41 246 ASN A C 1
ATOM 1416 O O . ASN A 1 89 ? 3.622 6.157 28.067 1.00 42.32 246 ASN A O 1
ATOM 1427 N N . LEU A 1 90 ? 1.845 4.961 27.380 1.00 32.33 247 LEU A N 1
ATOM 1428 C CA . LEU A 1 90 ? 2.317 4.843 26.005 1.00 22.31 247 LEU A CA 1
ATOM 1429 C C . LEU A 1 90 ? 2.705 6.207 25.444 1.00 65.12 247 LEU A C 1
ATOM 1430 O O . LEU A 1 90 ? 1.958 7.180 25.539 1.00 11.44 247 LEU A O 1
ATOM 1446 N N . PRO A 1 91 ? 3.902 6.281 24.842 1.00 71.31 248 PRO A N 1
ATOM 1447 C CA . PRO A 1 91 ? 4.415 7.520 24.251 1.00 64.24 248 PRO A CA 1
ATOM 1448 C C . PRO A 1 91 ? 3.650 7.924 22.996 1.00 54.15 248 PRO A C 1
ATOM 1449 O O . PRO A 1 91 ? 3.462 9.111 22.728 1.00 61.51 248 PRO A O 1
ATOM 1460 N N . GLN A 1 92 ? 3.210 6.930 22.231 1.00 54.35 249 GLN A N 1
ATOM 1461 C CA . GLN A 1 92 ? 2.464 7.184 21.003 1.00 1.14 249 GLN A CA 1
ATOM 1462 C C . GLN A 1 92 ? 1.226 8.029 21.284 1.00 74.24 249 GLN A C 1
ATOM 1463 O O . GLN A 1 92 ? 0.883 8.923 20.510 1.00 62.15 249 GLN A O 1
ATOM 1477 N N . PHE A 1 93 ? 0.557 7.739 22.395 1.00 41.30 250 PHE A N 1
ATOM 1478 C CA . PHE A 1 93 ? -0.645 8.472 22.777 1.00 62.41 250 PHE A CA 1
ATOM 1479 C C . PHE A 1 93 ? -0.288 9.734 23.556 1.00 1.01 250 PHE A C 1
ATOM 1480 O O . PHE A 1 93 ? -0.980 10.748 23.465 1.00 64.23 250 PHE A O 1
ATOM 1497 N N . GLN A 1 94 ? 0.796 9.663 24.322 1.00 32.23 251 GLN A N 1
ATOM 1498 C CA . GLN A 1 94 ? 1.244 10.799 25.119 1.00 52.15 251 GLN A CA 1
ATOM 1499 C C . GLN A 1 94 ? 1.692 11.949 24.222 1.00 21.13 251 GLN A C 1
ATOM 1500 O O . GLN A 1 94 ? 1.714 13.106 24.643 1.00 33.14 251 GLN A O 1
ATOM 1514 N N . HIS A 1 95 ? 2.050 11.623 22.984 1.00 30.23 252 HIS A N 1
ATOM 1515 C CA . HIS A 1 95 ? 2.498 12.629 22.028 1.00 70.00 252 HIS A CA 1
ATOM 1516 C C . HIS A 1 95 ? 1.317 13.431 21.490 1.00 72.35 252 HIS A C 1
ATOM 1517 O O . HIS A 1 95 ? 1.438 14.625 21.212 1.00 23.31 252 HIS A O 1
ATOM 1531 N N . LEU A 1 96 ? 0.175 12.767 21.343 1.00 3.23 253 LEU A N 1
ATOM 1532 C CA . LEU A 1 96 ? -1.028 13.418 20.837 1.00 34.22 253 LEU A CA 1
ATOM 1533 C C . LEU A 1 96 ? -1.442 14.576 21.740 1.00 71.41 253 LEU A C 1
ATOM 1534 O O . LEU A 1 96 ? -1.203 14.569 22.948 1.00 54.33 253 LEU A O 1
ATOM 1550 N N . PRO A 1 97 ? -2.080 15.593 21.143 1.00 44.45 254 PRO A N 1
ATOM 1551 C CA . PRO A 1 97 ? -2.543 16.776 21.874 1.00 2.05 254 PRO A CA 1
ATOM 1552 C C . PRO A 1 97 ? -3.710 16.462 22.804 1.00 10.01 254 PRO A C 1
ATOM 1553 O O . PRO A 1 97 ? -4.514 15.573 22.526 1.00 54.33 254 PRO A O 1
ATOM 1564 N N . GLN A 1 98 ? -3.796 17.197 23.908 1.00 3.20 255 GLN A N 1
ATOM 1565 C CA . GLN A 1 98 ? -4.865 16.996 24.878 1.00 33.23 255 GLN A CA 1
ATOM 1566 C C . GLN A 1 98 ? -6.211 16.834 24.179 1.00 11.02 255 GLN A C 1
ATOM 1567 O O . GLN A 1 98 ? -7.073 16.085 24.638 1.00 1.44 255 GLN A O 1
ATOM 1581 N N . GLU A 1 99 ? -6.383 17.541 23.067 1.00 54.32 256 GLU A N 1
ATOM 1582 C CA . GLU A 1 99 ? -7.626 17.476 22.306 1.00 45.12 256 GLU A CA 1
ATOM 1583 C C . GLU A 1 99 ? -7.807 16.097 21.677 1.00 1.44 256 GLU A C 1
ATOM 1584 O O . GLU A 1 99 ? -8.783 15.402 21.955 1.00 73.24 256 GLU A O 1
ATOM 1596 N N . GLU A 1 100 ? -6.859 15.711 20.829 1.00 21.45 257 GLU A N 1
ATOM 1597 C CA . GLU A 1 100 ? -6.915 14.416 20.161 1.00 40.03 257 GLU A CA 1
ATOM 1598 C C . GLU A 1 100 ? -6.943 13.279 21.178 1.00 73.10 257 GLU A C 1
ATOM 1599 O O . GLU A 1 100 ? -7.694 12.314 21.028 1.00 42.50 257 GLU A O 1
ATOM 1611 N N . LYS A 1 101 ? -6.120 13.399 22.214 1.00 65.14 258 LYS A N 1
ATOM 1612 C CA . LYS A 1 101 ? -6.049 12.383 23.257 1.00 2.23 258 LYS A CA 1
ATOM 1613 C C . LYS A 1 101 ? -7.445 11.976 23.716 1.00 14.20 258 LYS A C 1
ATOM 1614 O O . LYS A 1 101 ? -7.732 10.792 23.885 1.00 34.44 258 LYS A O 1
ATOM 1633 N N . MET A 1 102 ? -8.310 12.966 23.914 1.00 71.11 259 MET A N 1
ATOM 1634 C CA . MET A 1 102 ? -9.678 12.709 24.350 1.00 2.43 259 MET A CA 1
ATOM 1635 C C . MET A 1 102 ? -10.396 11.786 23.372 1.00 74.40 259 MET A C 1
ATOM 1636 O O . MET A 1 102 ? -11.065 10.835 23.778 1.00 12.41 259 MET A O 1
ATOM 1650 N N . SER A 1 103 ? -10.254 12.071 22.082 1.00 41.33 260 SER A N 1
ATOM 1651 C CA . SER A 1 103 ? -10.893 11.268 21.046 1.00 51.32 260 SER A CA 1
ATOM 1652 C C . SER A 1 103 ? -10.363 9.838 21.063 1.00 70.20 260 SER A C 1
ATOM 1653 O O . SER A 1 103 ? -11.129 8.879 20.965 1.00 44.33 260 SER A O 1
ATOM 1661 N N . ALA A 1 104 ? -9.047 9.703 21.189 1.00 61.35 261 ALA A N 1
ATOM 1662 C CA . ALA A 1 104 ? -8.413 8.390 21.221 1.00 53.43 261 ALA A CA 1
ATOM 1663 C C . ALA A 1 104 ? -8.887 7.581 22.423 1.00 11.44 261 ALA A C 1
ATOM 1664 O O . ALA A 1 104 ? -9.261 6.416 22.290 1.00 34.25 261 ALA A O 1
ATOM 1671 N N . ILE A 1 105 ? -8.867 8.206 23.596 1.00 55.33 262 ILE A N 1
ATOM 1672 C CA . ILE A 1 105 ? -9.296 7.544 24.821 1.00 24.34 262 ILE A CA 1
ATOM 1673 C C . ILE A 1 105 ? -10.738 7.062 24.711 1.00 71.33 262 ILE A C 1
ATOM 1674 O O . ILE A 1 105 ? -11.030 5.886 24.932 1.00 71.43 262 ILE A O 1
ATOM 1690 N N . LEU A 1 106 ? -11.637 7.977 24.365 1.00 21.05 263 LEU A N 1
ATOM 1691 C CA . LEU A 1 106 ? -13.050 7.646 24.223 1.00 74.41 263 LEU A CA 1
ATOM 1692 C C . LEU A 1 106 ? -13.256 6.595 23.137 1.00 74.42 263 LEU A C 1
ATOM 1693 O O . LEU A 1 106 ? -13.910 5.576 23.361 1.00 53.43 263 LEU A O 1
ATOM 1709 N N . ALA A 1 107 ? -12.692 6.848 21.961 1.00 52.24 264 ALA A N 1
ATOM 1710 C CA . ALA A 1 107 ? -12.810 5.922 20.841 1.00 14.12 264 ALA A CA 1
ATOM 1711 C C . ALA A 1 107 ? -12.431 4.505 21.258 1.00 2.33 264 ALA A C 1
ATOM 1712 O O . ALA A 1 107 ? -13.194 3.562 21.053 1.00 52.33 264 ALA A O 1
ATOM 1719 N N . MET A 1 108 ? -11.246 4.363 21.844 1.00 15.34 265 MET A N 1
ATOM 1720 C CA . MET A 1 108 ? -10.767 3.061 22.291 1.00 65.53 265 MET A CA 1
ATOM 1721 C C . MET A 1 108 ? -11.706 2.463 23.333 1.00 31.13 265 MET A C 1
ATOM 1722 O O . MET A 1 108 ? -11.935 1.253 23.356 1.00 35.11 265 MET A O 1
ATOM 1736 N N . LEU A 1 109 ? -12.247 3.317 24.195 1.00 43.42 266 LEU A N 1
ATOM 1737 C CA . LEU A 1 109 ? -13.162 2.874 25.241 1.00 62.54 266 LEU A CA 1
ATOM 1738 C C . LEU A 1 109 ? -14.358 2.141 24.642 1.00 33.12 266 LEU A C 1
ATOM 1739 O O . LEU A 1 109 ? -14.987 1.316 25.303 1.00 31.52 266 LEU A O 1
ATOM 1755 N N . ASN A 1 110 ? -14.666 2.447 23.386 1.00 3.50 267 ASN A N 1
ATOM 1756 C CA . ASN A 1 110 ? -15.786 1.817 22.698 1.00 70.25 267 ASN A CA 1
ATOM 1757 C C . ASN A 1 110 ? -15.328 0.578 21.934 1.00 24.11 267 ASN A C 1
ATOM 1758 O O . ASN A 1 110 ? -15.957 0.169 20.959 1.00 73.13 267 ASN A O 1
ATOM 1769 N N . SER A 1 111 ? -14.227 -0.015 22.386 1.00 60.04 268 SER A N 1
ATOM 1770 C CA . SER A 1 111 ? -13.682 -1.205 21.744 1.00 62.54 268 SER A CA 1
ATOM 1771 C C . SER A 1 111 ? -14.181 -2.471 22.433 1.00 31.52 268 SER A C 1
ATOM 1772 O O . SER A 1 111 ? -14.418 -3.491 21.787 1.00 61.11 268 SER A O 1
ATOM 1780 N N . ASN A 1 112 ? -14.339 -2.397 23.751 1.00 64.12 269 ASN A N 1
ATOM 1781 C CA . ASN A 1 112 ? -14.809 -3.537 24.530 1.00 51.31 269 ASN A CA 1
ATOM 1782 C C . ASN A 1 112 ? -16.310 -3.439 24.784 1.00 74.53 269 ASN A C 1
ATOM 1783 O O . ASN A 1 112 ? -16.871 -2.345 24.839 1.00 74.21 269 ASN A O 1
ATOM 1794 N N . SER A 1 113 ? -16.955 -4.592 24.938 1.00 42.20 270 SER A N 1
ATOM 1795 C CA . SER A 1 113 ? -18.392 -4.637 25.183 1.00 64.21 270 SER A CA 1
ATOM 1796 C C . SER A 1 113 ? -18.728 -4.056 26.553 1.00 63.10 270 SER A C 1
ATOM 1797 O O . SER A 1 113 ? -19.601 -3.198 26.678 1.00 14.21 270 SER A O 1
ATOM 1805 N N . ASP A 1 114 ? -18.028 -4.530 27.578 1.00 62.55 271 ASP A N 1
ATOM 1806 C CA . ASP A 1 114 ? -18.250 -4.058 28.939 1.00 20.43 271 ASP A CA 1
ATOM 1807 C C . ASP A 1 114 ? -18.184 -2.536 29.004 1.00 5.32 271 ASP A C 1
ATOM 1808 O O . ASP A 1 114 ? -19.009 -1.894 29.655 1.00 60.00 271 ASP A O 1
ATOM 1817 N N . THR A 1 115 ? -17.194 -1.962 28.326 1.00 75.03 272 THR A N 1
ATOM 1818 C CA . THR A 1 115 ? -17.018 -0.515 28.308 1.00 74.41 272 THR A CA 1
ATOM 1819 C C . THR A 1 115 ? -17.667 0.102 27.075 1.00 54.33 272 THR A C 1
ATOM 1820 O O . THR A 1 115 ? -17.213 1.129 26.571 1.00 62.11 272 THR A O 1
ATOM 1831 N N . ALA A 1 116 ? -18.733 -0.529 26.593 1.00 31.35 273 ALA A N 1
ATOM 1832 C CA . ALA A 1 116 ? -19.446 -0.040 25.420 1.00 13.54 273 ALA A CA 1
ATOM 1833 C C . ALA A 1 116 ? -20.521 0.969 25.813 1.00 44.24 273 ALA A C 1
ATOM 1834 O O . ALA A 1 116 ? -21.498 1.163 25.089 1.00 53.31 273 ALA A O 1
ATOM 1841 N N . LEU A 1 117 ? -20.334 1.608 26.962 1.00 41.40 274 LEU A N 1
ATOM 1842 C CA . LEU A 1 117 ? -21.288 2.598 27.451 1.00 30.41 274 LEU A CA 1
ATOM 1843 C C . LEU A 1 117 ? -21.488 3.713 26.430 1.00 61.21 274 LEU A C 1
ATOM 1844 O O . LEU A 1 117 ? -22.495 4.421 26.458 1.00 25.21 274 LEU A O 1
ATOM 1860 N N . SER A 1 118 ? -20.523 3.862 25.528 1.00 74.24 275 SER A N 1
ATOM 1861 C CA . SER A 1 118 ? -20.593 4.892 24.498 1.00 64.23 275 SER A CA 1
ATOM 1862 C C . SER A 1 118 ? -21.951 4.875 23.803 1.00 64.34 275 SER A C 1
ATOM 1863 O O . SER A 1 118 ? -22.414 5.896 23.294 1.00 23.30 275 SER A O 1
ATOM 1871 N N . VAL A 1 119 ? -22.584 3.706 23.785 1.00 55.43 276 VAL A N 1
ATOM 1872 C CA . VAL A 1 119 ? -23.890 3.555 23.154 1.00 60.55 276 VAL A CA 1
ATOM 1873 C C . VAL A 1 119 ? -24.888 4.567 23.705 1.00 60.43 276 VAL A C 1
ATOM 1874 O O . VAL A 1 119 ? -25.035 4.735 24.915 1.00 5.24 276 VAL A O 1
ATOM 1887 N N . PRO A 1 120 ? -25.593 5.258 22.796 1.00 24.43 277 PRO A N 1
ATOM 1888 C CA . PRO A 1 120 ? -26.591 6.265 23.168 1.00 64.01 277 PRO A CA 1
ATOM 1889 C C . PRO A 1 120 ? -27.831 5.645 23.803 1.00 41.51 277 PRO A C 1
ATOM 1890 O O . PRO A 1 120 ? -28.046 4.434 23.750 1.00 41.41 277 PRO A O 1
ATOM 1901 N N . PRO A 1 121 ? -28.668 6.494 24.418 1.00 31.22 278 PRO A N 1
ATOM 1902 C CA . PRO A 1 121 ? -29.902 6.052 25.074 1.00 31.44 278 PRO A CA 1
ATOM 1903 C C . PRO A 1 121 ? -30.954 5.583 24.075 1.00 14.51 278 PRO A C 1
ATOM 1904 O O . PRO A 1 121 ? -30.666 5.409 22.891 1.00 52.34 278 PRO A O 1
ATOM 1915 N N . HIS A 1 122 ? -32.176 5.382 24.560 1.00 63.44 279 HIS A N 1
ATOM 1916 C CA . HIS A 1 122 ? -33.272 4.934 23.708 1.00 41.44 279 HIS A CA 1
ATOM 1917 C C . HIS A 1 122 ? -34.531 5.756 23.966 1.00 11.23 279 HIS A C 1
ATOM 1918 O O . HIS A 1 122 ? -35.419 5.333 24.707 1.00 41.11 279 HIS A O 1
ATOM 1932 N N . ASP A 1 123 ? -34.601 6.932 23.352 1.00 3.01 280 ASP A N 1
ATOM 1933 C CA . ASP A 1 123 ? -35.751 7.813 23.516 1.00 52.24 280 ASP A CA 1
ATOM 1934 C C . ASP A 1 123 ? -37.053 7.061 23.258 1.00 21.31 280 ASP A C 1
ATOM 1935 O O . ASP A 1 123 ? -37.275 6.542 22.164 1.00 35.43 280 ASP A O 1
ATOM 1944 N N . SER A 1 124 ? -37.909 7.005 24.273 1.00 31.12 281 SER A N 1
ATOM 1945 C CA . SER A 1 124 ? -39.187 6.312 24.158 1.00 22.44 281 SER A CA 1
ATOM 1946 C C . SER A 1 124 ? -40.322 7.169 24.709 1.00 2.43 281 SER A C 1
ATOM 1947 O O . SER A 1 124 ? -40.125 7.967 25.627 1.00 41.23 281 SER A O 1
ATOM 1955 N N . THR A 1 125 ? -41.512 7.000 24.143 1.00 74.35 282 THR A N 1
ATOM 1956 C CA . THR A 1 125 ? -42.680 7.758 24.575 1.00 63.14 282 THR A CA 1
ATOM 1957 C C . THR A 1 125 ? -43.589 6.911 25.458 1.00 52.44 282 THR A C 1
ATOM 1958 O O . THR A 1 125 ? -43.924 5.777 25.115 1.00 63.10 282 THR A O 1
ATOM 1969 N N . THR A 1 1 ? 1.329 0.000 0.000 1.00 5.00 158 THR A N 2
ATOM 1970 C CA . THR A 1 1 ? 2.094 0.000 -1.241 1.00 12.01 158 THR A CA 2
ATOM 1971 C C . THR A 1 1 ? 2.161 -1.398 -1.845 1.00 54.25 158 THR A C 2
ATOM 1972 O O . THR A 1 1 ? 1.729 -1.616 -2.977 1.00 34.21 158 THR A O 2
ATOM 1983 N N . ALA A 1 2 ? 2.704 -2.342 -1.084 1.00 2.52 159 ALA A N 2
ATOM 1984 C CA . ALA A 1 2 ? 2.825 -3.719 -1.544 1.00 73.31 159 ALA A CA 2
ATOM 1985 C C . ALA A 1 2 ? 1.478 -4.433 -1.498 1.00 60.22 159 ALA A C 2
ATOM 1986 O O . ALA A 1 2 ? 0.911 -4.776 -2.535 1.00 23.33 159 ALA A O 2
ATOM 1993 N N . ASN A 1 3 ? 0.972 -4.654 -0.289 1.00 74.44 160 ASN A N 2
ATOM 1994 C CA . ASN A 1 3 ? -0.309 -5.329 -0.109 1.00 24.12 160 ASN A CA 2
ATOM 1995 C C . ASN A 1 3 ? -1.385 -4.344 0.336 1.00 50.41 160 ASN A C 2
ATOM 1996 O O . ASN A 1 3 ? -1.209 -3.612 1.311 1.00 42.24 160 ASN A O 2
ATOM 2007 N N . THR A 1 4 ? -2.502 -4.330 -0.385 1.00 61.22 161 THR A N 2
ATOM 2008 C CA . THR A 1 4 ? -3.607 -3.435 -0.066 1.00 61.12 161 THR A CA 2
ATOM 2009 C C . THR A 1 4 ? -4.838 -4.217 0.377 1.00 23.45 161 THR A C 2
ATOM 2010 O O . THR A 1 4 ? -5.882 -4.170 -0.272 1.00 20.42 161 THR A O 2
ATOM 2021 N N . ALA A 1 5 ? -4.708 -4.936 1.488 1.00 42.20 162 ALA A N 2
ATOM 2022 C CA . ALA A 1 5 ? -5.811 -5.726 2.020 1.00 60.32 162 ALA A CA 2
ATOM 2023 C C . ALA A 1 5 ? -5.959 -5.520 3.524 1.00 62.54 162 ALA A C 2
ATOM 2024 O O . ALA A 1 5 ? -5.011 -5.124 4.202 1.00 51.35 162 ALA A O 2
ATOM 2031 N N . SER A 1 6 ? -7.154 -5.792 4.039 1.00 63.13 163 SER A N 2
ATOM 2032 C CA . SER A 1 6 ? -7.427 -5.632 5.462 1.00 23.22 163 SER A CA 2
ATOM 2033 C C . SER A 1 6 ? -7.313 -6.968 6.190 1.00 35.05 163 SER A C 2
ATOM 2034 O O . SER A 1 6 ? -8.148 -7.855 6.014 1.00 62.23 163 SER A O 2
ATOM 2042 N N . GLN A 1 7 ? -6.275 -7.102 7.009 1.00 32.33 164 GLN A N 2
ATOM 2043 C CA . GLN A 1 7 ? -6.052 -8.330 7.764 1.00 41.30 164 GLN A CA 2
ATOM 2044 C C . GLN A 1 7 ? -5.897 -8.033 9.252 1.00 31.30 164 GLN A C 2
ATOM 2045 O O . GLN A 1 7 ? -5.793 -6.875 9.656 1.00 75.34 164 GLN A O 2
ATOM 2059 N N . GLN A 1 8 ? -5.883 -9.087 10.062 1.00 41.01 165 GLN A N 2
ATOM 2060 C CA . GLN A 1 8 ? -5.742 -8.938 11.506 1.00 61.44 165 GLN A CA 2
ATOM 2061 C C . GLN A 1 8 ? -4.304 -9.199 11.942 1.00 71.42 165 GLN A C 2
ATOM 2062 O O . GLN A 1 8 ? -3.840 -10.340 11.936 1.00 22.44 165 GLN A O 2
ATOM 2076 N N . LEU A 1 9 ? -3.603 -8.136 12.319 1.00 53.20 166 LEU A N 2
ATOM 2077 C CA . LEU A 1 9 ? -2.217 -8.250 12.758 1.00 2.54 166 LEU A CA 2
ATOM 2078 C C . LEU A 1 9 ? -2.129 -8.287 14.281 1.00 75.33 166 LEU A C 2
ATOM 2079 O O . LEU A 1 9 ? -1.470 -9.155 14.853 1.00 1.32 166 LEU A O 2
ATOM 2095 N N . SER A 1 10 ? -2.801 -7.342 14.931 1.00 60.14 167 SER A N 2
ATOM 2096 C CA . SER A 1 10 ? -2.798 -7.266 16.387 1.00 70.22 167 SER A CA 2
ATOM 2097 C C . SER A 1 10 ? -4.077 -7.864 16.965 1.00 71.55 167 SER A C 2
ATOM 2098 O O . SER A 1 10 ? -5.165 -7.683 16.415 1.00 4.15 167 SER A O 2
ATOM 2106 N N . LEU A 1 11 ? -3.939 -8.579 18.076 1.00 42.11 168 LEU A N 2
ATOM 2107 C CA . LEU A 1 11 ? -5.083 -9.205 18.730 1.00 25.11 168 LEU A CA 2
ATOM 2108 C C . LEU A 1 11 ? -5.250 -8.682 20.153 1.00 2.30 168 LEU A C 2
ATOM 2109 O O . LEU A 1 11 ? -6.370 -8.528 20.641 1.00 64.01 168 LEU A O 2
ATOM 2125 N N . ASP A 1 12 ? -4.130 -8.408 20.812 1.00 4.35 169 ASP A N 2
ATOM 2126 C CA . ASP A 1 12 ? -4.152 -7.898 22.179 1.00 42.14 169 ASP A CA 2
ATOM 2127 C C . ASP A 1 12 ? -4.447 -6.401 22.195 1.00 24.34 169 ASP A C 2
ATOM 2128 O O . ASP A 1 12 ? -4.212 -5.687 21.221 1.00 52.53 169 ASP A O 2
ATOM 2137 N N . PRO A 1 13 ? -4.974 -5.914 23.328 1.00 33.54 170 PRO A N 2
ATOM 2138 C CA . PRO A 1 13 ? -5.313 -4.499 23.499 1.00 12.43 170 PRO A CA 2
ATOM 2139 C C . PRO A 1 13 ? -4.075 -3.612 23.579 1.00 14.32 170 PRO A C 2
ATOM 2140 O O . PRO A 1 13 ? -4.051 -2.511 23.029 1.00 0.41 170 PRO A O 2
ATOM 2151 N N . LYS A 1 14 ? -3.048 -4.098 24.267 1.00 32.34 171 LYS A N 2
ATOM 2152 C CA . LYS A 1 14 ? -1.805 -3.351 24.418 1.00 32.24 171 LYS A CA 2
ATOM 2153 C C . LYS A 1 14 ? -1.128 -3.142 23.068 1.00 74.35 171 LYS A C 2
ATOM 2154 O O . LYS A 1 14 ? -0.512 -2.105 22.827 1.00 50.34 171 LYS A O 2
ATOM 2173 N N . GLN A 1 15 ? -1.249 -4.134 22.191 1.00 51.34 172 GLN A N 2
ATOM 2174 C CA . GLN A 1 15 ? -0.649 -4.057 20.864 1.00 51.21 172 GLN A CA 2
ATOM 2175 C C . GLN A 1 15 ? -1.483 -3.175 19.940 1.00 64.22 172 GLN A C 2
ATOM 2176 O O . GLN A 1 15 ? -0.977 -2.213 19.362 1.00 53.14 172 GLN A O 2
ATOM 2190 N N . ARG A 1 16 ? -2.762 -3.510 19.805 1.00 24.41 173 ARG A N 2
ATOM 2191 C CA . ARG A 1 16 ? -3.665 -2.750 18.950 1.00 42.02 173 ARG A CA 2
ATOM 2192 C C . ARG A 1 16 ? -3.678 -1.277 19.347 1.00 50.31 173 ARG A C 2
ATOM 2193 O O . ARG A 1 16 ? -3.839 -0.397 18.501 1.00 11.01 173 ARG A O 2
ATOM 2214 N N . SER A 1 17 ? -3.508 -1.016 20.639 1.00 11.11 174 SER A N 2
ATOM 2215 C CA . SER A 1 17 ? -3.505 0.350 21.149 1.00 1.22 174 SER A CA 2
ATOM 2216 C C . SER A 1 17 ? -2.528 1.221 20.365 1.00 61.33 174 SER A C 2
ATOM 2217 O O . SER A 1 17 ? -2.754 2.416 20.179 1.00 54.55 174 SER A O 2
ATOM 2225 N N . LYS A 1 18 ? -1.439 0.612 19.907 1.00 73.14 175 LYS A N 2
ATOM 2226 C CA . LYS A 1 18 ? -0.426 1.328 19.141 1.00 54.43 175 LYS A CA 2
ATOM 2227 C C . LYS A 1 18 ? -0.903 1.586 17.715 1.00 15.21 175 LYS A C 2
ATOM 2228 O O . LYS A 1 18 ? -0.601 2.625 17.129 1.00 41.03 175 LYS A O 2
ATOM 2247 N N . GLN A 1 19 ? -1.651 0.635 17.165 1.00 70.11 176 GLN A N 2
ATOM 2248 C CA . GLN A 1 19 ? -2.170 0.761 15.808 1.00 31.21 176 GLN A CA 2
ATOM 2249 C C . GLN A 1 19 ? -3.295 1.789 15.749 1.00 73.41 176 GLN A C 2
ATOM 2250 O O . GLN A 1 19 ? -3.300 2.669 14.888 1.00 71.10 176 GLN A O 2
ATOM 2264 N N . ILE A 1 20 ? -4.247 1.670 16.669 1.00 40.14 177 ILE A N 2
ATOM 2265 C CA . ILE A 1 20 ? -5.377 2.590 16.721 1.00 62.42 177 ILE A CA 2
ATOM 2266 C C . ILE A 1 20 ? -4.904 4.037 16.807 1.00 33.24 177 ILE A C 2
ATOM 2267 O O . ILE A 1 20 ? -5.447 4.920 16.141 1.00 22.44 177 ILE A O 2
ATOM 2283 N N . LEU A 1 21 ? -3.889 4.273 17.631 1.00 50.52 178 LEU A N 2
ATOM 2284 C CA . LEU A 1 21 ? -3.341 5.614 17.804 1.00 43.23 178 LEU A CA 2
ATOM 2285 C C . LEU A 1 21 ? -2.684 6.104 16.517 1.00 53.20 178 LEU A C 2
ATOM 2286 O O . LEU A 1 21 ? -2.689 7.299 16.222 1.00 3.42 178 LEU A O 2
ATOM 2302 N N . SER A 1 22 ? -2.123 5.173 15.753 1.00 24.43 179 SER A N 2
ATOM 2303 C CA . SER A 1 22 ? -1.461 5.510 14.498 1.00 22.34 179 SER A CA 2
ATOM 2304 C C . SER A 1 22 ? -2.462 6.058 13.486 1.00 33.52 179 SER A C 2
ATOM 2305 O O . SER A 1 22 ? -2.135 6.929 12.682 1.00 64.43 179 SER A O 2
ATOM 2313 N N . ASN A 1 23 ? -3.685 5.539 13.533 1.00 13.44 180 ASN A N 2
ATOM 2314 C CA . ASN A 1 23 ? -4.736 5.975 12.621 1.00 42.44 180 ASN A CA 2
ATOM 2315 C C . ASN A 1 23 ? -5.895 6.606 13.387 1.00 71.44 180 ASN A C 2
ATOM 2316 O O . ASN A 1 23 ? -7.057 6.468 13.000 1.00 4.14 180 ASN A O 2
ATOM 2327 N N . LEU A 1 24 ? -5.572 7.298 14.474 1.00 61.55 181 LEU A N 2
ATOM 2328 C CA . LEU A 1 24 ? -6.586 7.950 15.294 1.00 2.44 181 LEU A CA 2
ATOM 2329 C C . LEU A 1 24 ? -6.832 9.379 14.822 1.00 40.54 181 LEU A C 2
ATOM 2330 O O . LEU A 1 24 ? -7.919 9.927 15.005 1.00 53.24 181 LEU A O 2
ATOM 2346 N N . LYS A 1 25 ? -5.815 9.978 14.210 1.00 14.23 182 LYS A N 2
ATOM 2347 C CA . LYS A 1 25 ? -5.921 11.343 13.707 1.00 20.40 182 LYS A CA 2
ATOM 2348 C C . LYS A 1 25 ? -7.218 11.536 12.927 1.00 3.24 182 LYS A C 2
ATOM 2349 O O . LYS A 1 25 ? -7.824 12.607 12.967 1.00 35.33 182 LYS A O 2
ATOM 2368 N N . LYS A 1 26 ? -7.638 10.493 12.220 1.00 54.43 183 LYS A N 2
ATOM 2369 C CA . LYS A 1 26 ? -8.865 10.547 11.433 1.00 62.23 183 LYS A CA 2
ATOM 2370 C C . LYS A 1 26 ? -10.042 9.983 12.222 1.00 54.34 183 LYS A C 2
ATOM 2371 O O . LYS A 1 26 ? -10.582 8.930 11.882 1.00 2.14 183 LYS A O 2
ATOM 2390 N N . SER A 1 27 ? -10.437 10.692 13.274 1.00 11.24 184 SER A N 2
ATOM 2391 C CA . SER A 1 27 ? -11.550 10.261 14.113 1.00 42.24 184 SER A CA 2
ATOM 2392 C C . SER A 1 27 ? -12.807 11.069 13.805 1.00 43.41 184 SER A C 2
ATOM 2393 O O . SER A 1 27 ? -12.751 12.156 13.229 1.00 74.14 184 SER A O 2
ATOM 2401 N N . PRO A 1 28 ? -13.969 10.527 14.198 1.00 2.11 185 PRO A N 2
ATOM 2402 C CA . PRO A 1 28 ? -15.262 11.180 13.976 1.00 53.11 185 PRO A CA 2
ATOM 2403 C C . PRO A 1 28 ? -15.439 12.425 14.838 1.00 2.23 185 PRO A C 2
ATOM 2404 O O . PRO A 1 28 ? -14.674 12.679 15.769 1.00 64.21 185 PRO A O 2
ATOM 2415 N N . PRO A 1 29 ? -16.471 13.222 14.525 1.00 73.24 186 PRO A N 2
ATOM 2416 C CA . PRO A 1 29 ? -16.773 14.454 15.260 1.00 62.50 186 PRO A CA 2
ATOM 2417 C C . PRO A 1 29 ? -17.288 14.177 16.668 1.00 23.43 186 PRO A C 2
ATOM 2418 O O . PRO A 1 29 ? -18.223 13.397 16.856 1.00 2.14 186 PRO A O 2
ATOM 2429 N N . LEU A 1 30 ? -16.673 14.819 17.655 1.00 42.20 187 LEU A N 2
ATOM 2430 C CA . LEU A 1 30 ? -17.070 14.642 19.048 1.00 42.44 187 LEU A CA 2
ATOM 2431 C C . LEU A 1 30 ? -16.832 15.919 19.848 1.00 60.02 187 LEU A C 2
ATOM 2432 O O . LEU A 1 30 ? -15.693 16.351 20.022 1.00 34.34 187 LEU A O 2
ATOM 2448 N N . ASN A 1 31 ? -17.915 16.517 20.334 1.00 41.03 188 ASN A N 2
ATOM 2449 C CA . ASN A 1 31 ? -17.824 17.744 21.117 1.00 20.44 188 ASN A CA 2
ATOM 2450 C C . ASN A 1 31 ? -18.284 17.508 22.553 1.00 75.54 188 ASN A C 2
ATOM 2451 O O . ASN A 1 31 ? -19.475 17.331 22.813 1.00 14.02 188 ASN A O 2
ATOM 2462 N N . LEU A 1 32 ? -17.334 17.506 23.480 1.00 3.24 189 LEU A N 2
ATOM 2463 C CA . LEU A 1 32 ? -17.641 17.293 24.890 1.00 20.44 189 LEU A CA 2
ATOM 2464 C C . LEU A 1 32 ? -17.117 18.444 25.742 1.00 3.14 189 LEU A C 2
ATOM 2465 O O . LEU A 1 32 ? -17.742 18.836 26.726 1.00 15.03 189 LEU A O 2
ATOM 2481 N N . ASN A 1 33 ? -15.965 18.983 25.356 1.00 60.04 190 ASN A N 2
ATOM 2482 C CA . ASN A 1 33 ? -15.357 20.091 26.083 1.00 11.22 190 ASN A CA 2
ATOM 2483 C C . ASN A 1 33 ? -14.915 19.651 27.475 1.00 32.44 190 ASN A C 2
ATOM 2484 O O . ASN A 1 33 ? -15.201 20.320 28.469 1.00 64.11 190 ASN A O 2
ATOM 2495 N N . ILE A 1 34 ? -14.217 18.522 27.539 1.00 73.20 191 ILE A N 2
ATOM 2496 C CA . ILE A 1 34 ? -13.735 17.993 28.809 1.00 44.23 191 ILE A CA 2
ATOM 2497 C C . ILE A 1 34 ? -12.213 18.059 28.889 1.00 52.02 191 ILE A C 2
ATOM 2498 O O . ILE A 1 34 ? -11.512 17.331 28.186 1.00 32.12 191 ILE A O 2
ATOM 2514 N N . SER A 1 35 ? -11.709 18.936 29.751 1.00 21.33 192 SER A N 2
ATOM 2515 C CA . SER A 1 35 ? -10.270 19.098 29.923 1.00 41.45 192 SER A CA 2
ATOM 2516 C C . SER A 1 35 ? -9.641 17.823 30.476 1.00 50.24 192 SER A C 2
ATOM 2517 O O . SER A 1 35 ? -10.328 16.975 31.046 1.00 32.11 192 SER A O 2
ATOM 2525 N N . LEU A 1 36 ? -8.330 17.695 30.303 1.00 72.44 193 LEU A N 2
ATOM 2526 C CA . LEU A 1 36 ? -7.606 16.523 30.784 1.00 53.12 193 LEU A CA 2
ATOM 2527 C C . LEU A 1 36 ? -6.635 16.902 31.898 1.00 55.45 193 LEU A C 2
ATOM 2528 O O . LEU A 1 36 ? -5.645 17.601 31.680 1.00 32.01 193 LEU A O 2
ATOM 2544 N N . PRO A 1 37 ? -6.923 16.430 33.120 1.00 42.24 194 PRO A N 2
ATOM 2545 C CA . PRO A 1 37 ? -6.086 16.705 34.291 1.00 22.23 194 PRO A CA 2
ATOM 2546 C C . PRO A 1 37 ? -4.741 15.989 34.224 1.00 71.13 194 PRO A C 2
ATOM 2547 O O . PRO A 1 37 ? -4.652 14.854 33.754 1.00 55.13 194 PRO A O 2
ATOM 2558 N N . THR A 1 38 ? -3.695 16.659 34.697 1.00 64.22 195 THR A N 2
ATOM 2559 C CA . THR A 1 38 ? -2.354 16.087 34.689 1.00 32.14 195 THR A CA 2
ATOM 2560 C C . THR A 1 38 ? -2.352 14.683 35.283 1.00 72.33 195 THR A C 2
ATOM 2561 O O . THR A 1 38 ? -1.561 13.830 34.881 1.00 63.24 195 THR A O 2
ATOM 2572 N N . ASP A 1 39 ? -3.243 14.449 36.240 1.00 2.02 196 ASP A N 2
ATOM 2573 C CA . ASP A 1 39 ? -3.345 13.146 36.888 1.00 1.51 196 ASP A CA 2
ATOM 2574 C C . ASP A 1 39 ? -3.401 12.027 35.853 1.00 43.53 196 ASP A C 2
ATOM 2575 O O . ASP A 1 39 ? -2.737 11.000 35.997 1.00 33.33 196 ASP A O 2
ATOM 2584 N N . LEU A 1 40 ? -4.197 12.233 34.809 1.00 4.23 197 LEU A N 2
ATOM 2585 C CA . LEU A 1 40 ? -4.340 11.241 33.749 1.00 13.23 197 LEU A CA 2
ATOM 2586 C C . LEU A 1 40 ? -2.986 10.897 33.139 1.00 63.24 197 LEU A C 2
ATOM 2587 O O . LEU A 1 40 ? -2.727 9.747 32.783 1.00 65.41 197 LEU A O 2
ATOM 2603 N N . THR A 1 41 ? -2.123 11.901 33.021 1.00 5.22 198 THR A N 2
ATOM 2604 C CA . THR A 1 41 ? -0.794 11.705 32.455 1.00 50.01 198 THR A CA 2
ATOM 2605 C C . THR A 1 41 ? 0.280 11.775 33.535 1.00 73.33 198 THR A C 2
ATOM 2606 O O . THR A 1 41 ? 1.425 12.135 33.262 1.00 13.35 198 THR A O 2
ATOM 2617 N N . SER A 1 42 ? -0.097 11.427 34.761 1.00 72.41 199 SER A N 2
ATOM 2618 C CA . SER A 1 42 ? 0.834 11.453 35.883 1.00 73.30 199 SER A CA 2
ATOM 2619 C C . SER A 1 42 ? 1.972 10.460 35.668 1.00 43.45 199 SER A C 2
ATOM 2620 O O . SER A 1 42 ? 2.097 9.862 34.598 1.00 1.13 199 SER A O 2
ATOM 2628 N N . THR A 1 43 ? 2.802 10.290 36.692 1.00 44.10 200 THR A N 2
ATOM 2629 C CA . THR A 1 43 ? 3.932 9.372 36.616 1.00 12.01 200 THR A CA 2
ATOM 2630 C C . THR A 1 43 ? 3.795 8.247 37.636 1.00 45.30 200 THR A C 2
ATOM 2631 O O . THR A 1 43 ? 4.792 7.689 38.095 1.00 31.13 200 THR A O 2
ATOM 2642 N N . ASP A 1 44 ? 2.557 7.919 37.986 1.00 54.14 201 ASP A N 2
ATOM 2643 C CA . ASP A 1 44 ? 2.290 6.859 38.951 1.00 60.34 201 ASP A CA 2
ATOM 2644 C C . ASP A 1 44 ? 0.945 6.196 38.672 1.00 74.13 201 ASP A C 2
ATOM 2645 O O . ASP A 1 44 ? 0.063 6.770 38.032 1.00 31.31 201 ASP A O 2
ATOM 2654 N N . PRO A 1 45 ? 0.782 4.958 39.161 1.00 32.23 202 PRO A N 2
ATOM 2655 C CA . PRO A 1 45 ? -0.453 4.190 38.977 1.00 71.31 202 PRO A CA 2
ATOM 2656 C C . PRO A 1 45 ? -1.618 4.765 39.776 1.00 70.55 202 PRO A C 2
ATOM 2657 O O . PRO A 1 45 ? -2.767 4.714 39.338 1.00 13.05 202 PRO A O 2
ATOM 2668 N N . ALA A 1 46 ? -1.313 5.311 40.948 1.00 52.00 203 ALA A N 2
ATOM 2669 C CA . ALA A 1 46 ? -2.335 5.898 41.806 1.00 21.31 203 ALA A CA 2
ATOM 2670 C C . ALA A 1 46 ? -3.023 7.071 41.117 1.00 75.21 203 ALA A C 2
ATOM 2671 O O . ALA A 1 46 ? -4.248 7.099 40.991 1.00 61.34 203 ALA A O 2
ATOM 2678 N N . LYS A 1 47 ? -2.229 8.039 40.673 1.00 73.03 204 LYS A N 2
ATOM 2679 C CA . LYS A 1 47 ? -2.761 9.215 39.995 1.00 14.43 204 LYS A CA 2
ATOM 2680 C C . LYS A 1 47 ? -3.375 8.838 38.651 1.00 42.13 204 LYS A C 2
ATOM 2681 O O . LYS A 1 47 ? -4.411 9.374 38.260 1.00 51.25 204 LYS A O 2
ATOM 2700 N N . GLN A 1 48 ? -2.729 7.912 37.950 1.00 44.14 205 GLN A N 2
ATOM 2701 C CA . GLN A 1 48 ? -3.212 7.463 36.649 1.00 13.33 205 GLN A CA 2
ATOM 2702 C C . GLN A 1 48 ? -4.634 6.922 36.755 1.00 53.25 205 GLN A C 2
ATOM 2703 O O . GLN A 1 48 ? -5.525 7.346 36.019 1.00 61.25 205 GLN A O 2
ATOM 2717 N N . GLN A 1 49 ? -4.839 5.984 37.674 1.00 43.23 206 GLN A N 2
ATOM 2718 C CA . GLN A 1 49 ? -6.153 5.385 37.874 1.00 62.34 206 GLN A CA 2
ATOM 2719 C C . GLN A 1 49 ? -7.148 6.416 38.395 1.00 50.34 206 GLN A C 2
ATOM 2720 O O . GLN A 1 49 ? -8.244 6.564 37.854 1.00 23.01 206 GLN A O 2
ATOM 2734 N N . ALA A 1 50 ? -6.759 7.127 39.448 1.00 51.11 207 ALA A N 2
ATOM 2735 C CA . ALA A 1 50 ? -7.617 8.146 40.041 1.00 65.12 207 ALA A CA 2
ATOM 2736 C C . ALA A 1 50 ? -8.175 9.082 38.974 1.00 34.43 207 ALA A C 2
ATOM 2737 O O . ALA A 1 50 ? -9.342 9.469 39.025 1.00 13.31 207 ALA A O 2
ATOM 2744 N N . ALA A 1 51 ? -7.335 9.441 38.010 1.00 42.22 208 ALA A N 2
ATOM 2745 C CA . ALA A 1 51 ? -7.746 10.331 36.931 1.00 62.44 208 ALA A CA 2
ATOM 2746 C C . ALA A 1 51 ? -8.704 9.628 35.975 1.00 61.32 208 ALA A C 2
ATOM 2747 O O . ALA A 1 51 ? -9.761 10.161 35.635 1.00 44.44 208 ALA A O 2
ATOM 2754 N N . LEU A 1 52 ? -8.328 8.428 35.544 1.00 14.51 209 LEU A N 2
ATOM 2755 C CA . LEU A 1 52 ? -9.155 7.652 34.626 1.00 4.01 209 LEU A CA 2
ATOM 2756 C C . LEU A 1 52 ? -10.588 7.549 35.138 1.00 63.40 209 LEU A C 2
ATOM 2757 O O . LEU A 1 52 ? -11.528 7.992 34.477 1.00 25.53 209 LEU A O 2
ATOM 2773 N N . PHE A 1 53 ? -10.748 6.963 36.320 1.00 25.11 210 PHE A N 2
ATOM 2774 C CA . PHE A 1 53 ? -12.066 6.802 36.922 1.00 51.52 210 PHE A CA 2
ATOM 2775 C C . PHE A 1 53 ? -12.836 8.120 36.905 1.00 63.03 210 PHE A C 2
ATOM 2776 O O . PHE A 1 53 ? -14.045 8.141 36.677 1.00 21.34 210 PHE A O 2
ATOM 2793 N N . GLN A 1 54 ? -12.125 9.217 37.147 1.00 30.44 211 GLN A N 2
ATOM 2794 C CA . GLN A 1 54 ? -12.741 10.538 37.161 1.00 12.13 211 GLN A CA 2
ATOM 2795 C C . GLN A 1 54 ? -13.286 10.899 35.783 1.00 1.24 211 GLN A C 2
ATOM 2796 O O . GLN A 1 54 ? -14.472 11.190 35.630 1.00 12.21 211 GLN A O 2
ATOM 2810 N N . VAL A 1 55 ? -12.411 10.879 34.783 1.00 72.14 212 VAL A N 2
ATOM 2811 C CA . VAL A 1 55 ? -12.804 11.204 33.417 1.00 75.53 212 VAL A CA 2
ATOM 2812 C C . VAL A 1 55 ? -13.956 10.320 32.952 1.00 73.42 212 VAL A C 2
ATOM 2813 O O . VAL A 1 55 ? -14.993 10.816 32.509 1.00 21.51 212 VAL A O 2
ATOM 2826 N N . ILE A 1 56 ? -13.768 9.008 33.056 1.00 41.53 213 ILE A N 2
ATOM 2827 C CA . ILE A 1 56 ? -14.792 8.055 32.647 1.00 11.22 213 ILE A CA 2
ATOM 2828 C C . ILE A 1 56 ? -16.120 8.344 33.340 1.00 44.32 213 ILE A C 2
ATOM 2829 O O . ILE A 1 56 ? -17.161 8.443 32.692 1.00 61.14 213 ILE A O 2
ATOM 2845 N N . ALA A 1 57 ? -16.074 8.481 34.661 1.00 60.20 214 ALA A N 2
ATOM 2846 C CA . ALA A 1 57 ? -17.272 8.763 35.442 1.00 72.34 214 ALA A CA 2
ATOM 2847 C C . ALA A 1 57 ? -18.024 9.964 34.879 1.00 40.21 214 ALA A C 2
ATOM 2848 O O . ALA A 1 57 ? -19.253 9.968 34.822 1.00 12.22 214 ALA A O 2
ATOM 2855 N N . ALA A 1 58 ? -17.277 10.983 34.465 1.00 72.43 215 ALA A N 2
ATOM 2856 C CA . ALA A 1 58 ? -17.874 12.189 33.905 1.00 5.34 215 ALA A CA 2
ATOM 2857 C C . ALA A 1 58 ? -18.601 11.888 32.599 1.00 21.45 215 ALA A C 2
ATOM 2858 O O . ALA A 1 58 ? -19.722 12.348 32.381 1.00 52.03 215 ALA A O 2
ATOM 2865 N N . LEU A 1 59 ? -17.956 11.113 31.734 1.00 32.22 216 LEU A N 2
ATOM 2866 C CA . LEU A 1 59 ? -18.542 10.750 30.448 1.00 21.03 216 LEU A CA 2
ATOM 2867 C C . LEU A 1 59 ? -19.891 10.063 30.638 1.00 4.35 216 LEU A C 2
ATOM 2868 O O . LEU A 1 59 ? -20.878 10.428 30.002 1.00 52.44 216 LEU A O 2
ATOM 2884 N N . GLN A 1 60 ? -19.924 9.069 31.520 1.00 4.21 217 GLN A N 2
ATOM 2885 C CA . GLN A 1 60 ? -21.152 8.333 31.795 1.00 42.11 217 GLN A CA 2
ATOM 2886 C C . GLN A 1 60 ? -22.213 9.249 32.396 1.00 4.21 217 GLN A C 2
ATOM 2887 O O . GLN A 1 60 ? -23.385 9.188 32.024 1.00 24.00 217 GLN A O 2
ATOM 2901 N N . LYS A 1 61 ? -21.794 10.098 33.328 1.00 12.54 218 LYS A N 2
ATOM 2902 C CA . LYS A 1 61 ? -22.707 11.029 33.982 1.00 71.13 218 LYS A CA 2
ATOM 2903 C C . LYS A 1 61 ? -23.493 11.834 32.952 1.00 71.44 218 LYS A C 2
ATOM 2904 O O . LYS A 1 61 ? -24.724 11.853 32.972 1.00 73.32 218 LYS A O 2
ATOM 2923 N N . HIS A 1 62 ? -22.774 12.496 32.051 1.00 52.11 219 HIS A N 2
ATOM 2924 C CA . HIS A 1 62 ? -23.405 13.301 31.011 1.00 52.10 219 HIS A CA 2
ATOM 2925 C C . HIS A 1 62 ? -24.060 12.412 29.958 1.00 31.12 219 HIS A C 2
ATOM 2926 O O . HIS A 1 62 ? -25.082 12.773 29.374 1.00 10.33 219 HIS A O 2
ATOM 2940 N N . PHE A 1 63 ? -23.465 11.248 29.720 1.00 4.11 220 PHE A N 2
ATOM 2941 C CA . PHE A 1 63 ? -23.989 10.308 28.736 1.00 10.03 220 PHE A CA 2
ATOM 2942 C C . PHE A 1 63 ? -25.346 9.765 29.173 1.00 74.31 220 PHE A C 2
ATOM 2943 O O . PHE A 1 63 ? -26.164 9.363 28.344 1.00 45.30 220 PHE A O 2
ATOM 2960 N N . LYS A 1 64 ? -25.580 9.755 30.481 1.00 61.41 221 LYS A N 2
ATOM 2961 C CA . LYS A 1 64 ? -26.837 9.262 31.030 1.00 34.23 221 LYS A CA 2
ATOM 2962 C C . LYS A 1 64 ? -27.821 10.407 31.249 1.00 74.40 221 LYS A C 2
ATOM 2963 O O . LYS A 1 64 ? -28.916 10.416 30.684 1.00 22.53 221 LYS A O 2
ATOM 2982 N N . THR A 1 65 ? -27.425 11.373 32.071 1.00 2.13 222 THR A N 2
ATOM 2983 C CA . THR A 1 65 ? -28.271 12.523 32.364 1.00 33.31 222 THR A CA 2
ATOM 2984 C C . THR A 1 65 ? -27.651 13.402 33.444 1.00 65.23 222 THR A C 2
ATOM 2985 O O . THR A 1 65 ? -26.805 12.950 34.214 1.00 3.34 222 THR A O 2
ATOM 2996 N N . ASN A 1 66 ? -28.077 14.660 33.494 1.00 61.33 223 ASN A N 2
ATOM 2997 C CA . ASN A 1 66 ? -27.562 15.603 34.480 1.00 32.41 223 ASN A CA 2
ATOM 2998 C C . ASN A 1 66 ? -27.794 15.088 35.897 1.00 21.34 223 ASN A C 2
ATOM 2999 O O . ASN A 1 66 ? -27.141 15.528 36.843 1.00 64.21 223 ASN A O 2
ATOM 3010 N N . MET A 1 67 ? -28.728 14.152 36.036 1.00 1.51 224 MET A N 2
ATOM 3011 C CA . MET A 1 67 ? -29.044 13.576 37.338 1.00 54.13 224 MET A CA 2
ATOM 3012 C C . MET A 1 67 ? -27.779 13.095 38.041 1.00 34.13 224 MET A C 2
ATOM 3013 O O . MET A 1 67 ? -27.747 12.977 39.266 1.00 43.23 224 MET A O 2
ATOM 3027 N N . GLU A 1 68 ? -26.741 12.818 37.259 1.00 41.32 225 GLU A N 2
ATOM 3028 C CA . GLU A 1 68 ? -25.475 12.349 37.809 1.00 64.34 225 GLU A CA 2
ATOM 3029 C C . GLU A 1 68 ? -25.556 10.869 38.175 1.00 44.53 225 GLU A C 2
ATOM 3030 O O . GLU A 1 68 ? -26.167 10.500 39.176 1.00 74.32 225 GLU A O 2
ATOM 3042 N N . ASN A 1 69 ? -24.934 10.028 37.355 1.00 43.21 226 ASN A N 2
ATOM 3043 C CA . ASN A 1 69 ? -24.936 8.589 37.591 1.00 41.10 226 ASN A CA 2
ATOM 3044 C C . ASN A 1 69 ? -23.568 7.986 37.285 1.00 34.42 226 ASN A C 2
ATOM 3045 O O . ASN A 1 69 ? -22.842 8.473 36.419 1.00 12.30 226 ASN A O 2
ATOM 3056 N N . VAL A 1 70 ? -23.224 6.921 38.002 1.00 21.43 227 VAL A N 2
ATOM 3057 C CA . VAL A 1 70 ? -21.945 6.249 37.807 1.00 23.20 227 VAL A CA 2
ATOM 3058 C C . VAL A 1 70 ? -22.131 4.742 37.671 1.00 24.32 227 VAL A C 2
ATOM 3059 O O . VAL A 1 70 ? -22.539 4.069 38.617 1.00 72.14 227 VAL A O 2
ATOM 3072 N N . ASN A 1 71 ? -21.827 4.218 36.488 1.00 30.20 228 ASN A N 2
ATOM 3073 C CA . ASN A 1 71 ? -21.961 2.789 36.228 1.00 43.12 228 ASN A CA 2
ATOM 3074 C C . ASN A 1 71 ? -20.649 2.060 36.506 1.00 54.51 228 ASN A C 2
ATOM 3075 O O . ASN A 1 71 ? -19.908 1.720 35.583 1.00 14.23 228 ASN A O 2
ATOM 3086 N N . TYR A 1 72 ? -20.370 1.824 37.783 1.00 61.13 229 TYR A N 2
ATOM 3087 C CA . TYR A 1 72 ? -19.147 1.137 38.183 1.00 54.30 229 TYR A CA 2
ATOM 3088 C C . TYR A 1 72 ? -19.009 -0.197 37.457 1.00 75.31 229 TYR A C 2
ATOM 3089 O O . TYR A 1 72 ? -17.905 -0.617 37.110 1.00 52.21 229 TYR A O 2
ATOM 3107 N N . ASP A 1 73 ? -20.139 -0.859 37.230 1.00 23.21 230 ASP A N 2
ATOM 3108 C CA . ASP A 1 73 ? -20.146 -2.146 36.544 1.00 51.13 230 ASP A CA 2
ATOM 3109 C C . ASP A 1 73 ? -19.409 -2.055 35.211 1.00 31.11 230 ASP A C 2
ATOM 3110 O O . ASP A 1 73 ? -18.562 -2.893 34.900 1.00 64.12 230 ASP A O 2
ATOM 3119 N N . LEU A 1 74 ? -19.738 -1.034 34.427 1.00 21.15 231 LEU A N 2
ATOM 3120 C CA . LEU A 1 74 ? -19.108 -0.834 33.127 1.00 40.00 231 LEU A CA 2
ATOM 3121 C C . LEU A 1 74 ? -17.781 -0.096 33.273 1.00 62.45 231 LEU A C 2
ATOM 3122 O O . LEU A 1 74 ? -16.842 -0.330 32.510 1.00 3.42 231 LEU A O 2
ATOM 3138 N N . LEU A 1 75 ? -17.709 0.793 34.257 1.00 60.41 232 LEU A N 2
ATOM 3139 C CA . LEU A 1 75 ? -16.495 1.563 34.505 1.00 54.43 232 LEU A CA 2
ATOM 3140 C C . LEU A 1 75 ? -15.294 0.642 34.689 1.00 45.50 232 LEU A C 2
ATOM 3141 O O . LEU A 1 75 ? -14.223 0.885 34.132 1.00 13.21 232 LEU A O 2
ATOM 3157 N N . GLN A 1 76 ? -15.480 -0.415 35.472 1.00 25.20 233 GLN A N 2
ATOM 3158 C CA . GLN A 1 76 ? -14.410 -1.373 35.728 1.00 74.12 233 GLN A CA 2
ATOM 3159 C C . GLN A 1 76 ? -13.815 -1.886 34.421 1.00 71.32 233 GLN A C 2
ATOM 3160 O O . GLN A 1 76 ? -12.598 -2.024 34.292 1.00 74.11 233 GLN A O 2
ATOM 3174 N N . LYS A 1 77 ? -14.681 -2.168 33.453 1.00 65.52 234 LYS A N 2
ATOM 3175 C CA . LYS A 1 77 ? -14.242 -2.666 32.154 1.00 4.14 234 LYS A CA 2
ATOM 3176 C C . LYS A 1 77 ? -13.589 -1.555 31.338 1.00 1.34 234 LYS A C 2
ATOM 3177 O O . LYS A 1 77 ? -12.488 -1.723 30.814 1.00 54.12 234 LYS A O 2
ATOM 3196 N N . GLN A 1 78 ? -14.274 -0.420 31.237 1.00 30.34 235 GLN A N 2
ATOM 3197 C CA . GLN A 1 78 ? -13.759 0.718 30.486 1.00 52.23 235 GLN A CA 2
ATOM 3198 C C . GLN A 1 78 ? -12.375 1.119 30.985 1.00 63.45 235 GLN A C 2
ATOM 3199 O O . GLN A 1 78 ? -11.490 1.449 30.194 1.00 14.34 235 GLN A O 2
ATOM 3213 N N . VAL A 1 79 ? -12.193 1.087 32.301 1.00 53.00 236 VAL A N 2
ATOM 3214 C CA . VAL A 1 79 ? -10.916 1.446 32.906 1.00 70.05 236 VAL A CA 2
ATOM 3215 C C . VAL A 1 79 ? -9.871 0.362 32.666 1.00 1.13 236 VAL A C 2
ATOM 3216 O O . VAL A 1 79 ? -8.740 0.650 32.274 1.00 2.14 236 VAL A O 2
ATOM 3229 N N . LYS A 1 80 ? -10.257 -0.887 32.904 1.00 3.23 237 LYS A N 2
ATOM 3230 C CA . LYS A 1 80 ? -9.355 -2.016 32.714 1.00 64.35 237 LYS A CA 2
ATOM 3231 C C . LYS A 1 80 ? -8.718 -1.976 31.328 1.00 61.10 237 LYS A C 2
ATOM 3232 O O . LYS A 1 80 ? -7.508 -2.151 31.185 1.00 4.01 237 LYS A O 2
ATOM 3251 N N . TYR A 1 81 ? -9.540 -1.744 30.311 1.00 50.42 238 TYR A N 2
ATOM 3252 C CA . TYR A 1 81 ? -9.057 -1.681 28.937 1.00 61.35 238 TYR A CA 2
ATOM 3253 C C . TYR A 1 81 ? -7.902 -0.692 28.809 1.00 32.42 238 TYR A C 2
ATOM 3254 O O . TYR A 1 81 ? -6.814 -1.047 28.354 1.00 12.23 238 TYR A O 2
ATOM 3272 N N . ILE A 1 82 ? -8.148 0.549 29.215 1.00 64.11 239 ILE A N 2
ATOM 3273 C CA . ILE A 1 82 ? -7.129 1.589 29.148 1.00 1.24 239 ILE A CA 2
ATOM 3274 C C . ILE A 1 82 ? -5.870 1.175 29.902 1.00 63.51 239 ILE A C 2
ATOM 3275 O O . ILE A 1 82 ? -4.753 1.383 29.427 1.00 15.15 239 ILE A O 2
ATOM 3291 N N . MET A 1 83 ? -6.058 0.585 31.078 1.00 64.42 240 MET A N 2
ATOM 3292 C CA . MET A 1 83 ? -4.936 0.137 31.896 1.00 53.31 240 MET A CA 2
ATOM 3293 C C . MET A 1 83 ? -4.020 -0.789 31.103 1.00 71.13 240 MET A C 2
ATOM 3294 O O . MET A 1 83 ? -2.824 -0.530 30.971 1.00 63.51 240 MET A O 2
ATOM 3308 N N . ASP A 1 84 ? -4.589 -1.868 30.577 1.00 30.30 241 ASP A N 2
ATOM 3309 C CA . ASP A 1 84 ? -3.823 -2.833 29.796 1.00 12.20 241 ASP A CA 2
ATOM 3310 C C . ASP A 1 84 ? -3.206 -2.170 28.568 1.00 34.31 241 ASP A C 2
ATOM 3311 O O . ASP A 1 84 ? -2.095 -2.508 28.160 1.00 32.45 241 ASP A O 2
ATOM 3320 N N . SER A 1 85 ? -3.936 -1.226 27.982 1.00 4.14 242 SER A N 2
ATOM 3321 C CA . SER A 1 85 ? -3.462 -0.519 26.798 1.00 73.32 242 SER A CA 2
ATOM 3322 C C . SER A 1 85 ? -2.266 0.366 27.135 1.00 73.21 242 SER A C 2
ATOM 3323 O O . SER A 1 85 ? -1.370 0.555 26.314 1.00 4.22 242 SER A O 2
ATOM 3331 N N . ASN A 1 86 ? -2.261 0.906 28.349 1.00 33.45 243 ASN A N 2
ATOM 3332 C CA . ASN A 1 86 ? -1.176 1.772 28.796 1.00 34.35 243 ASN A CA 2
ATOM 3333 C C . ASN A 1 86 ? -1.137 3.060 27.979 1.00 23.45 243 ASN A C 2
ATOM 3334 O O . ASN A 1 86 ? -0.083 3.675 27.823 1.00 25.02 243 ASN A O 2
ATOM 3345 N N . MET A 1 87 ? -2.293 3.461 27.461 1.00 2.13 244 MET A N 2
ATOM 3346 C CA . MET A 1 87 ? -2.390 4.677 26.662 1.00 74.21 244 MET A CA 2
ATOM 3347 C C . MET A 1 87 ? -1.907 5.888 27.453 1.00 15.14 244 MET A C 2
ATOM 3348 O O . MET A 1 87 ? -1.263 6.784 26.906 1.00 74.14 244 MET A O 2
ATOM 3362 N N . LEU A 1 88 ? -2.222 5.910 28.744 1.00 74.23 245 LEU A N 2
ATOM 3363 C CA . LEU A 1 88 ? -1.821 7.012 29.611 1.00 64.11 245 LEU A CA 2
ATOM 3364 C C . LEU A 1 88 ? -0.318 7.257 29.519 1.00 22.14 245 LEU A C 2
ATOM 3365 O O . LEU A 1 88 ? 0.127 8.391 29.351 1.00 12.53 245 LEU A O 2
ATOM 3381 N N . ASN A 1 89 ? 0.459 6.184 29.629 1.00 1.11 246 ASN A N 2
ATOM 3382 C CA . ASN A 1 89 ? 1.912 6.282 29.557 1.00 44.41 246 ASN A CA 2
ATOM 3383 C C . ASN A 1 89 ? 2.382 6.352 28.107 1.00 73.21 246 ASN A C 2
ATOM 3384 O O . ASN A 1 89 ? 3.435 6.916 27.810 1.00 5.41 246 ASN A O 2
ATOM 3395 N N . LEU A 1 90 ? 1.593 5.775 27.207 1.00 34.14 247 LEU A N 2
ATOM 3396 C CA . LEU A 1 90 ? 1.926 5.771 25.787 1.00 0.42 247 LEU A CA 2
ATOM 3397 C C . LEU A 1 90 ? 2.321 7.168 25.317 1.00 24.32 247 LEU A C 2
ATOM 3398 O O . LEU A 1 90 ? 1.685 8.166 25.655 1.00 41.35 247 LEU A O 2
ATOM 3414 N N . PRO A 1 91 ? 3.396 7.241 24.518 1.00 51.12 248 PRO A N 2
ATOM 3415 C CA . PRO A 1 91 ? 3.899 8.509 23.982 1.00 54.52 248 PRO A CA 2
ATOM 3416 C C . PRO A 1 91 ? 2.961 9.111 22.941 1.00 40.14 248 PRO A C 2
ATOM 3417 O O . PRO A 1 91 ? 2.874 10.331 22.803 1.00 72.22 248 PRO A O 2
ATOM 3428 N N . GLN A 1 92 ? 2.262 8.247 22.211 1.00 1.51 249 GLN A N 2
ATOM 3429 C CA . GLN A 1 92 ? 1.331 8.695 21.182 1.00 0.32 249 GLN A CA 2
ATOM 3430 C C . GLN A 1 92 ? 0.208 9.529 21.790 1.00 74.40 249 GLN A C 2
ATOM 3431 O O . GLN A 1 92 ? -0.338 10.422 21.141 1.00 23.32 249 GLN A O 2
ATOM 3445 N N . PHE A 1 93 ? -0.134 9.230 23.039 1.00 13.51 250 PHE A N 2
ATOM 3446 C CA . PHE A 1 93 ? -1.194 9.951 23.734 1.00 12.44 250 PHE A CA 2
ATOM 3447 C C . PHE A 1 93 ? -0.655 11.228 24.372 1.00 14.45 250 PHE A C 2
ATOM 3448 O O . PHE A 1 93 ? -1.328 12.259 24.386 1.00 34.43 250 PHE A O 2
ATOM 3465 N N . GLN A 1 94 ? 0.562 11.151 24.900 1.00 42.12 251 GLN A N 2
ATOM 3466 C CA . GLN A 1 94 ? 1.191 12.300 25.541 1.00 51.04 251 GLN A CA 2
ATOM 3467 C C . GLN A 1 94 ? 1.619 13.334 24.505 1.00 42.22 251 GLN A C 2
ATOM 3468 O O . GLN A 1 94 ? 1.656 14.532 24.787 1.00 4.31 251 GLN A O 2
ATOM 3482 N N . HIS A 1 95 ? 1.942 12.864 23.304 1.00 23.43 252 HIS A N 2
ATOM 3483 C CA . HIS A 1 95 ? 2.368 13.748 22.226 1.00 41.25 252 HIS A CA 2
ATOM 3484 C C . HIS A 1 95 ? 1.174 14.480 21.620 1.00 62.13 252 HIS A C 2
ATOM 3485 O O . HIS A 1 95 ? 1.287 15.633 21.200 1.00 33.35 252 HIS A O 2
ATOM 3499 N N . LEU A 1 96 ? 0.032 13.803 21.576 1.00 11.21 253 LEU A N 2
ATOM 3500 C CA . LEU A 1 96 ? -1.183 14.389 21.021 1.00 75.43 253 LEU A CA 2
ATOM 3501 C C . LEU A 1 96 ? -1.703 15.512 21.912 1.00 50.32 253 LEU A C 2
ATOM 3502 O O . LEU A 1 96 ? -1.427 15.566 23.110 1.00 24.54 253 LEU A O 2
ATOM 3518 N N . PRO A 1 97 ? -2.476 16.432 21.315 1.00 61.21 254 PRO A N 2
ATOM 3519 C CA . PRO A 1 97 ? -3.053 17.570 22.037 1.00 60.15 254 PRO A CA 2
ATOM 3520 C C . PRO A 1 97 ? -4.144 17.144 23.013 1.00 11.20 254 PRO A C 2
ATOM 3521 O O . PRO A 1 97 ? -4.713 16.060 22.887 1.00 52.42 254 PRO A O 2
ATOM 3532 N N . GLN A 1 98 ? -4.430 18.004 23.985 1.00 13.21 255 GLN A N 2
ATOM 3533 C CA . GLN A 1 98 ? -5.454 17.716 24.983 1.00 63.42 255 GLN A CA 2
ATOM 3534 C C . GLN A 1 98 ? -6.808 17.484 24.322 1.00 74.32 255 GLN A C 2
ATOM 3535 O O . GLN A 1 98 ? -7.604 16.668 24.786 1.00 21.30 255 GLN A O 2
ATOM 3549 N N . GLU A 1 99 ? -7.063 18.207 23.236 1.00 13.42 256 GLU A N 2
ATOM 3550 C CA . GLU A 1 99 ? -8.323 18.080 22.513 1.00 50.32 256 GLU A CA 2
ATOM 3551 C C . GLU A 1 99 ? -8.450 16.698 21.879 1.00 23.24 256 GLU A C 2
ATOM 3552 O O . GLU A 1 99 ? -9.382 15.952 22.176 1.00 60.40 256 GLU A O 2
ATOM 3564 N N . GLU A 1 100 ? -7.505 16.365 21.005 1.00 21.13 257 GLU A N 2
ATOM 3565 C CA . GLU A 1 100 ? -7.512 15.073 20.329 1.00 1.01 257 GLU A CA 2
ATOM 3566 C C . GLU A 1 100 ? -7.449 13.930 21.338 1.00 12.24 257 GLU A C 2
ATOM 3567 O O . GLU A 1 100 ? -7.998 12.852 21.108 1.00 4.22 257 GLU A O 2
ATOM 3579 N N . LYS A 1 101 ? -6.776 14.174 22.458 1.00 60.33 258 LYS A N 2
ATOM 3580 C CA . LYS A 1 101 ? -6.641 13.167 23.504 1.00 4.20 258 LYS A CA 2
ATOM 3581 C C . LYS A 1 101 ? -7.996 12.564 23.857 1.00 33.22 258 LYS A C 2
ATOM 3582 O O . LYS A 1 101 ? -8.162 11.344 23.856 1.00 54.51 258 LYS A O 2
ATOM 3601 N N . MET A 1 102 ? -8.962 13.426 24.158 1.00 73.43 259 MET A N 2
ATOM 3602 C CA . MET A 1 102 ? -10.304 12.976 24.510 1.00 52.40 259 MET A CA 2
ATOM 3603 C C . MET A 1 102 ? -10.856 12.029 23.450 1.00 71.42 259 MET A C 2
ATOM 3604 O O . MET A 1 102 ? -11.297 10.923 23.762 1.00 73.42 259 MET A O 2
ATOM 3618 N N . SER A 1 103 ? -10.828 12.469 22.196 1.00 14.42 260 SER A N 2
ATOM 3619 C CA . SER A 1 103 ? -11.330 11.662 21.091 1.00 62.44 260 SER A CA 2
ATOM 3620 C C . SER A 1 103 ? -10.621 10.311 21.039 1.00 13.43 260 SER A C 2
ATOM 3621 O O . SER A 1 103 ? -11.225 9.294 20.700 1.00 22.14 260 SER A O 2
ATOM 3629 N N . ALA A 1 104 ? -9.336 10.311 21.378 1.00 12.43 261 ALA A N 2
ATOM 3630 C CA . ALA A 1 104 ? -8.545 9.087 21.373 1.00 2.42 261 ALA A CA 2
ATOM 3631 C C . ALA A 1 104 ? -9.058 8.097 22.413 1.00 15.20 261 ALA A C 2
ATOM 3632 O O . ALA A 1 104 ? -9.336 6.940 22.098 1.00 65.44 261 ALA A O 2
ATOM 3639 N N . ILE A 1 105 ? -9.182 8.559 23.653 1.00 54.34 262 ILE A N 2
ATOM 3640 C CA . ILE A 1 105 ? -9.663 7.714 24.738 1.00 31.51 262 ILE A CA 2
ATOM 3641 C C . ILE A 1 105 ? -11.041 7.142 24.421 1.00 41.21 262 ILE A C 2
ATOM 3642 O O . ILE A 1 105 ? -11.283 5.946 24.590 1.00 14.41 262 ILE A O 2
ATOM 3658 N N . LEU A 1 106 ? -11.940 8.004 23.958 1.00 32.44 263 LEU A N 2
ATOM 3659 C CA . LEU A 1 106 ? -13.295 7.585 23.615 1.00 62.12 263 LEU A CA 2
ATOM 3660 C C . LEU A 1 106 ? -13.276 6.533 22.511 1.00 61.43 263 LEU A C 2
ATOM 3661 O O . LEU A 1 106 ? -13.878 5.468 22.644 1.00 22.44 263 LEU A O 2
ATOM 3677 N N . ALA A 1 107 ? -12.579 6.838 21.421 1.00 1.12 264 ALA A N 2
ATOM 3678 C CA . ALA A 1 107 ? -12.478 5.917 20.296 1.00 41.21 264 ALA A CA 2
ATOM 3679 C C . ALA A 1 107 ? -11.954 4.557 20.745 1.00 51.22 264 ALA A C 2
ATOM 3680 O O . ALA A 1 107 ? -12.522 3.520 20.405 1.00 73.12 264 ALA A O 2
ATOM 3687 N N . MET A 1 108 ? -10.867 4.570 21.510 1.00 73.15 265 MET A N 2
ATOM 3688 C CA . MET A 1 108 ? -10.268 3.336 22.005 1.00 4.41 265 MET A CA 2
ATOM 3689 C C . MET A 1 108 ? -11.270 2.539 22.833 1.00 73.21 265 MET A C 2
ATOM 3690 O O . MET A 1 108 ? -11.343 1.314 22.727 1.00 74.25 265 MET A O 2
ATOM 3704 N N . LEU A 1 109 ? -12.041 3.240 23.657 1.00 24.02 266 LEU A N 2
ATOM 3705 C CA . LEU A 1 109 ? -13.039 2.597 24.504 1.00 75.22 266 LEU A CA 2
ATOM 3706 C C . LEU A 1 109 ? -14.102 1.900 23.660 1.00 42.24 266 LEU A C 2
ATOM 3707 O O . LEU A 1 109 ? -14.812 1.018 24.141 1.00 5.43 266 LEU A O 2
ATOM 3723 N N . ASN A 1 110 ? -14.203 2.301 22.397 1.00 54.35 267 ASN A N 2
ATOM 3724 C CA . ASN A 1 110 ? -15.178 1.714 21.484 1.00 10.22 267 ASN A CA 2
ATOM 3725 C C . ASN A 1 110 ? -14.590 0.504 20.765 1.00 43.44 267 ASN A C 2
ATOM 3726 O O . ASN A 1 110 ? -15.031 0.143 19.674 1.00 70.21 267 ASN A O 2
ATOM 3737 N N . SER A 1 111 ? -13.591 -0.118 21.384 1.00 52.45 268 SER A N 2
ATOM 3738 C CA . SER A 1 111 ? -12.940 -1.285 20.801 1.00 22.02 268 SER A CA 2
ATOM 3739 C C . SER A 1 111 ? -13.540 -2.574 21.354 1.00 22.21 268 SER A C 2
ATOM 3740 O O . SER A 1 111 ? -13.653 -3.573 20.645 1.00 54.22 268 SER A O 2
ATOM 3748 N N . ASN A 1 112 ? -13.922 -2.543 22.627 1.00 74.24 269 ASN A N 2
ATOM 3749 C CA . ASN A 1 112 ? -14.510 -3.709 23.277 1.00 55.25 269 ASN A CA 2
ATOM 3750 C C . ASN A 1 112 ? -16.010 -3.517 23.484 1.00 62.30 269 ASN A C 2
ATOM 3751 O O . ASN A 1 112 ? -16.481 -2.398 23.682 1.00 54.41 269 ASN A O 2
ATOM 3762 N N . SER A 1 113 ? -16.753 -4.618 23.438 1.00 54.02 270 SER A N 2
ATOM 3763 C CA . SER A 1 113 ? -18.200 -4.571 23.617 1.00 22.45 270 SER A CA 2
ATOM 3764 C C . SER A 1 113 ? -18.557 -4.165 25.044 1.00 32.30 270 SER A C 2
ATOM 3765 O O . SER A 1 113 ? -19.395 -3.290 25.260 1.00 35.05 270 SER A O 2
ATOM 3773 N N . ASP A 1 114 ? -17.915 -4.808 26.014 1.00 53.35 271 ASP A N 2
ATOM 3774 C CA . ASP A 1 114 ? -18.164 -4.514 27.420 1.00 5.02 271 ASP A CA 2
ATOM 3775 C C . ASP A 1 114 ? -18.007 -3.022 27.700 1.00 62.53 271 ASP A C 2
ATOM 3776 O O . ASP A 1 114 ? -18.812 -2.425 28.415 1.00 23.45 271 ASP A O 2
ATOM 3785 N N . THR A 1 115 ? -16.964 -2.425 27.131 1.00 70.20 272 THR A N 2
ATOM 3786 C CA . THR A 1 115 ? -16.700 -1.005 27.320 1.00 0.54 272 THR A CA 2
ATOM 3787 C C . THR A 1 115 ? -17.275 -0.181 26.174 1.00 42.22 272 THR A C 2
ATOM 3788 O O . THR A 1 115 ? -16.741 0.872 25.825 1.00 72.32 272 THR A O 2
ATOM 3799 N N . ALA A 1 116 ? -18.366 -0.666 25.592 1.00 74.33 273 ALA A N 2
ATOM 3800 C CA . ALA A 1 116 ? -19.015 0.027 24.486 1.00 52.12 273 ALA A CA 2
ATOM 3801 C C . ALA A 1 116 ? -19.999 1.075 24.996 1.00 24.12 273 ALA A C 2
ATOM 3802 O O . ALA A 1 116 ? -20.876 1.528 24.260 1.00 11.32 273 ALA A O 2
ATOM 3809 N N . LEU A 1 117 ? -19.847 1.455 26.260 1.00 54.31 274 LEU A N 2
ATOM 3810 C CA . LEU A 1 117 ? -20.723 2.450 26.869 1.00 12.15 274 LEU A CA 2
ATOM 3811 C C . LEU A 1 117 ? -20.628 3.783 26.134 1.00 73.11 274 LEU A C 2
ATOM 3812 O O . LEU A 1 117 ? -21.549 4.598 26.184 1.00 14.01 274 LEU A O 2
ATOM 3828 N N . SER A 1 118 ? -19.509 3.997 25.449 1.00 32.24 275 SER A N 2
ATOM 3829 C CA . SER A 1 118 ? -19.293 5.231 24.704 1.00 10.52 275 SER A CA 2
ATOM 3830 C C . SER A 1 118 ? -20.490 5.544 23.812 1.00 55.20 275 SER A C 2
ATOM 3831 O O . SER A 1 118 ? -20.769 6.705 23.512 1.00 53.04 275 SER A O 2
ATOM 3839 N N . VAL A 1 119 ? -21.196 4.499 23.391 1.00 63.00 276 VAL A N 2
ATOM 3840 C CA . VAL A 1 119 ? -22.364 4.660 22.534 1.00 52.31 276 VAL A CA 2
ATOM 3841 C C . VAL A 1 119 ? -23.371 5.622 23.153 1.00 15.45 276 VAL A C 2
ATOM 3842 O O . VAL A 1 119 ? -23.754 5.495 24.317 1.00 54.43 276 VAL A O 2
ATOM 3855 N N . PRO A 1 120 ? -23.813 6.609 22.359 1.00 1.14 277 PRO A N 2
ATOM 3856 C CA . PRO A 1 120 ? -24.783 7.612 22.808 1.00 11.31 277 PRO A CA 2
ATOM 3857 C C . PRO A 1 120 ? -26.174 7.022 23.013 1.00 12.42 277 PRO A C 2
ATOM 3858 O O . PRO A 1 120 ? -26.467 5.901 22.597 1.00 40.44 277 PRO A O 2
ATOM 3869 N N . PRO A 1 121 ? -27.054 7.793 23.670 1.00 42.11 278 PRO A N 2
ATOM 3870 C CA . PRO A 1 121 ? -28.429 7.367 23.944 1.00 14.21 278 PRO A CA 2
ATOM 3871 C C . PRO A 1 121 ? -29.280 7.304 22.680 1.00 44.31 278 PRO A C 2
ATOM 3872 O O . PRO A 1 121 ? -28.928 7.887 21.653 1.00 22.34 278 PRO A O 2
ATOM 3883 N N . HIS A 1 122 ? -30.401 6.594 22.761 1.00 44.53 279 HIS A N 2
ATOM 3884 C CA . HIS A 1 122 ? -31.302 6.457 21.622 1.00 31.34 279 HIS A CA 2
ATOM 3885 C C . HIS A 1 122 ? -32.738 6.781 22.024 1.00 42.41 279 HIS A C 2
ATOM 3886 O O . HIS A 1 122 ? -33.450 5.932 22.559 1.00 30.23 279 HIS A O 2
ATOM 3900 N N . ASP A 1 123 ? -33.155 8.015 21.763 1.00 53.14 280 ASP A N 2
ATOM 3901 C CA . ASP A 1 123 ? -34.506 8.452 22.096 1.00 30.14 280 ASP A CA 2
ATOM 3902 C C . ASP A 1 123 ? -35.509 7.955 21.060 1.00 14.31 280 ASP A C 2
ATOM 3903 O O . ASP A 1 123 ? -35.234 7.966 19.860 1.00 14.14 280 ASP A O 2
ATOM 3912 N N . SER A 1 124 ? -36.673 7.520 21.532 1.00 31.40 281 SER A N 2
ATOM 3913 C CA . SER A 1 124 ? -37.716 7.014 20.647 1.00 41.22 281 SER A CA 2
ATOM 3914 C C . SER A 1 124 ? -38.702 8.120 20.282 1.00 20.23 281 SER A C 2
ATOM 3915 O O . SER A 1 124 ? -39.182 8.192 19.150 1.00 0.54 281 SER A O 2
ATOM 3923 N N . THR A 1 125 ? -39.001 8.981 21.250 1.00 23.44 282 THR A N 2
ATOM 3924 C CA . THR A 1 125 ? -39.930 10.082 21.034 1.00 50.23 282 THR A CA 2
ATOM 3925 C C . THR A 1 125 ? -39.208 11.312 20.496 1.00 54.53 282 THR A C 2
ATOM 3926 O O . THR A 1 125 ? -39.628 11.905 19.501 1.00 4.42 282 THR A O 2
ATOM 3937 N N . THR A 1 1 ? 12.242 2.375 5.872 1.00 34.23 158 THR A N 3
ATOM 3938 C CA . THR A 1 1 ? 11.199 2.469 4.858 1.00 64.40 158 THR A CA 3
ATOM 3939 C C . THR A 1 1 ? 11.158 1.213 3.995 1.00 74.31 158 THR A C 3
ATOM 3940 O O . THR A 1 1 ? 12.148 0.850 3.361 1.00 3.52 158 THR A O 3
ATOM 3951 N N . ALA A 1 2 ? 10.004 0.553 3.974 1.00 23.44 159 ALA A N 3
ATOM 3952 C CA . ALA A 1 2 ? 9.833 -0.662 3.186 1.00 0.34 159 ALA A CA 3
ATOM 3953 C C . ALA A 1 2 ? 8.482 -0.672 2.480 1.00 14.31 159 ALA A C 3
ATOM 3954 O O . ALA A 1 2 ? 7.555 0.030 2.883 1.00 31.32 159 ALA A O 3
ATOM 3961 N N . ASN A 1 3 ? 8.377 -1.471 1.423 1.00 23.25 160 ASN A N 3
ATOM 3962 C CA . ASN A 1 3 ? 7.139 -1.571 0.660 1.00 73.20 160 ASN A CA 3
ATOM 3963 C C . ASN A 1 3 ? 6.300 -2.753 1.137 1.00 72.04 160 ASN A C 3
ATOM 3964 O O . ASN A 1 3 ? 6.718 -3.907 1.036 1.00 1.01 160 ASN A O 3
ATOM 3975 N N . THR A 1 4 ? 5.112 -2.458 1.656 1.00 41.42 161 THR A N 3
ATOM 3976 C CA . THR A 1 4 ? 4.214 -3.494 2.148 1.00 21.45 161 THR A CA 3
ATOM 3977 C C . THR A 1 4 ? 2.798 -3.290 1.624 1.00 54.32 161 THR A C 3
ATOM 3978 O O . THR A 1 4 ? 2.337 -2.158 1.479 1.00 14.13 161 THR A O 3
ATOM 3989 N N . ALA A 1 5 ? 2.111 -4.392 1.341 1.00 63.12 162 ALA A N 3
ATOM 3990 C CA . ALA A 1 5 ? 0.746 -4.333 0.835 1.00 53.14 162 ALA A CA 3
ATOM 3991 C C . ALA A 1 5 ? -0.228 -3.908 1.929 1.00 24.52 162 ALA A C 3
ATOM 3992 O O . ALA A 1 5 ? 0.092 -3.972 3.116 1.00 22.12 162 ALA A O 3
ATOM 3999 N N . SER A 1 6 ? -1.416 -3.475 1.522 1.00 12.31 163 SER A N 3
ATOM 4000 C CA . SER A 1 6 ? -2.435 -3.035 2.469 1.00 62.24 163 SER A CA 3
ATOM 4001 C C . SER A 1 6 ? -2.988 -4.217 3.259 1.00 20.10 163 SER A C 3
ATOM 4002 O O . SER A 1 6 ? -3.651 -5.093 2.703 1.00 3.43 163 SER A O 3
ATOM 4010 N N . GLN A 1 7 ? -2.710 -4.234 4.559 1.00 50.24 164 GLN A N 3
ATOM 4011 C CA . GLN A 1 7 ? -3.179 -5.308 5.426 1.00 61.11 164 GLN A CA 3
ATOM 4012 C C . GLN A 1 7 ? -3.533 -4.775 6.810 1.00 4.13 164 GLN A C 3
ATOM 4013 O O . GLN A 1 7 ? -3.182 -3.648 7.159 1.00 13.01 164 GLN A O 3
ATOM 4027 N N . GLN A 1 8 ? -4.229 -5.592 7.594 1.00 63.43 165 GLN A N 3
ATOM 4028 C CA . GLN A 1 8 ? -4.630 -5.202 8.940 1.00 54.52 165 GLN A CA 3
ATOM 4029 C C . GLN A 1 8 ? -4.412 -6.344 9.926 1.00 2.24 165 GLN A C 3
ATOM 4030 O O . GLN A 1 8 ? -4.453 -7.517 9.553 1.00 10.03 165 GLN A O 3
ATOM 4044 N N . LEU A 1 9 ? -4.179 -5.994 11.187 1.00 41.14 166 LEU A N 3
ATOM 4045 C CA . LEU A 1 9 ? -3.953 -6.990 12.228 1.00 32.10 166 LEU A CA 3
ATOM 4046 C C . LEU A 1 9 ? -4.162 -6.387 13.613 1.00 14.23 166 LEU A C 3
ATOM 4047 O O . LEU A 1 9 ? -3.514 -5.406 13.979 1.00 72.25 166 LEU A O 3
ATOM 4063 N N . SER A 1 10 ? -5.070 -6.981 14.381 1.00 73.10 167 SER A N 3
ATOM 4064 C CA . SER A 1 10 ? -5.366 -6.501 15.726 1.00 71.41 167 SER A CA 3
ATOM 4065 C C . SER A 1 10 ? -6.035 -7.592 16.557 1.00 73.13 167 SER A C 3
ATOM 4066 O O . SER A 1 10 ? -7.204 -7.920 16.347 1.00 51.31 167 SER A O 3
ATOM 4074 N N . LEU A 1 11 ? -5.286 -8.151 17.501 1.00 73.24 168 LEU A N 3
ATOM 4075 C CA . LEU A 1 11 ? -5.805 -9.206 18.365 1.00 54.33 168 LEU A CA 3
ATOM 4076 C C . LEU A 1 11 ? -5.906 -8.726 19.809 1.00 15.20 168 LEU A C 3
ATOM 4077 O O . LEU A 1 11 ? -6.833 -9.092 20.532 1.00 72.20 168 LEU A O 3
ATOM 4093 N N . ASP A 1 12 ? -4.949 -7.903 20.222 1.00 42.01 169 ASP A N 3
ATOM 4094 C CA . ASP A 1 12 ? -4.931 -7.370 21.579 1.00 15.30 169 ASP A CA 3
ATOM 4095 C C . ASP A 1 12 ? -5.221 -5.872 21.578 1.00 0.11 169 ASP A C 3
ATOM 4096 O O . ASP A 1 12 ? -5.086 -5.189 20.562 1.00 30.33 169 ASP A O 3
ATOM 4105 N N . PRO A 1 13 ? -5.630 -5.347 22.743 1.00 61.12 170 PRO A N 3
ATOM 4106 C CA . PRO A 1 13 ? -5.948 -3.925 22.902 1.00 3.01 170 PRO A CA 3
ATOM 4107 C C . PRO A 1 13 ? -4.707 -3.042 22.827 1.00 1.24 170 PRO A C 3
ATOM 4108 O O . PRO A 1 13 ? -4.736 -1.961 22.238 1.00 24.12 170 PRO A O 3
ATOM 4119 N N . LYS A 1 14 ? -3.617 -3.508 23.428 1.00 73.41 171 LYS A N 3
ATOM 4120 C CA . LYS A 1 14 ? -2.365 -2.762 23.428 1.00 25.34 171 LYS A CA 3
ATOM 4121 C C . LYS A 1 14 ? -1.857 -2.550 22.006 1.00 53.43 171 LYS A C 3
ATOM 4122 O O . LYS A 1 14 ? -1.272 -1.513 21.695 1.00 11.40 171 LYS A O 3
ATOM 4141 N N . GLN A 1 15 ? -2.087 -3.537 21.146 1.00 31.35 172 GLN A N 3
ATOM 4142 C CA . GLN A 1 15 ? -1.654 -3.456 19.757 1.00 65.53 172 GLN A CA 3
ATOM 4143 C C . GLN A 1 15 ? -2.619 -2.610 18.933 1.00 33.45 172 GLN A C 3
ATOM 4144 O O . GLN A 1 15 ? -2.216 -1.646 18.284 1.00 42.14 172 GLN A O 3
ATOM 4158 N N . ARG A 1 16 ? -3.896 -2.979 18.966 1.00 41.43 173 ARG A N 3
ATOM 4159 C CA . ARG A 1 16 ? -4.919 -2.254 18.221 1.00 21.21 173 ARG A CA 3
ATOM 4160 C C . ARG A 1 16 ? -4.903 -0.771 18.578 1.00 42.33 173 ARG A C 3
ATOM 4161 O O . ARG A 1 16 ? -5.205 0.082 17.743 1.00 34.11 173 ARG A O 3
ATOM 4182 N N . SER A 1 17 ? -4.548 -0.471 19.823 1.00 13.51 174 SER A N 3
ATOM 4183 C CA . SER A 1 17 ? -4.497 0.909 20.292 1.00 50.42 174 SER A CA 3
ATOM 4184 C C . SER A 1 17 ? -3.680 1.777 19.339 1.00 61.31 174 SER A C 3
ATOM 4185 O O . SER A 1 17 ? -3.965 2.961 19.159 1.00 21.10 174 SER A O 3
ATOM 4193 N N . LYS A 1 18 ? -2.662 1.178 18.730 1.00 3.32 175 LYS A N 3
ATOM 4194 C CA . LYS A 1 18 ? -1.802 1.893 17.794 1.00 11.13 175 LYS A CA 3
ATOM 4195 C C . LYS A 1 18 ? -2.505 2.095 16.456 1.00 41.33 175 LYS A C 3
ATOM 4196 O O . LYS A 1 18 ? -2.337 3.128 15.807 1.00 34.31 175 LYS A O 3
ATOM 4215 N N . GLN A 1 19 ? -3.292 1.104 16.050 1.00 40.20 176 GLN A N 3
ATOM 4216 C CA . GLN A 1 19 ? -4.020 1.175 14.789 1.00 54.22 176 GLN A CA 3
ATOM 4217 C C . GLN A 1 19 ? -5.184 2.156 14.887 1.00 74.20 176 GLN A C 3
ATOM 4218 O O . GLN A 1 19 ? -5.357 3.018 14.025 1.00 64.24 176 GLN A O 3
ATOM 4232 N N . ILE A 1 20 ? -5.980 2.018 15.942 1.00 73.11 177 ILE A N 3
ATOM 4233 C CA . ILE A 1 20 ? -7.127 2.892 16.152 1.00 13.33 177 ILE A CA 3
ATOM 4234 C C . ILE A 1 20 ? -6.710 4.359 16.139 1.00 53.01 177 ILE A C 3
ATOM 4235 O O . ILE A 1 20 ? -7.384 5.202 15.546 1.00 52.24 177 ILE A O 3
ATOM 4251 N N . LEU A 1 21 ? -5.594 4.657 16.795 1.00 32.10 178 LEU A N 3
ATOM 4252 C CA . LEU A 1 21 ? -5.085 6.022 16.858 1.00 43.45 178 LEU A CA 3
ATOM 4253 C C . LEU A 1 21 ? -4.612 6.491 15.485 1.00 70.41 178 LEU A C 3
ATOM 4254 O O . LEU A 1 21 ? -4.765 7.659 15.130 1.00 2.31 178 LEU A O 3
ATOM 4270 N N . SER A 1 22 ? -4.039 5.570 14.716 1.00 31.12 179 SER A N 3
ATOM 4271 C CA . SER A 1 22 ? -3.543 5.889 13.383 1.00 64.43 179 SER A CA 3
ATOM 4272 C C . SER A 1 22 ? -4.692 6.247 12.446 1.00 15.23 179 SER A C 3
ATOM 4273 O O . SER A 1 22 ? -4.558 7.115 11.584 1.00 22.44 179 SER A O 3
ATOM 4281 N N . ASN A 1 23 ? -5.824 5.572 12.623 1.00 44.11 180 ASN A N 3
ATOM 4282 C CA . ASN A 1 23 ? -6.998 5.818 11.794 1.00 40.21 180 ASN A CA 3
ATOM 4283 C C . ASN A 1 23 ? -8.156 6.349 12.634 1.00 25.12 180 ASN A C 3
ATOM 4284 O O . ASN A 1 23 ? -9.320 6.048 12.367 1.00 1.14 180 ASN A O 3
ATOM 4295 N N . LEU A 1 24 ? -7.828 7.140 13.650 1.00 41.24 181 LEU A N 3
ATOM 4296 C CA . LEU A 1 24 ? -8.840 7.714 14.530 1.00 40.44 181 LEU A CA 3
ATOM 4297 C C . LEU A 1 24 ? -9.736 8.686 13.768 1.00 72.51 181 LEU A C 3
ATOM 4298 O O . LEU A 1 24 ? -10.934 8.783 14.037 1.00 42.55 181 LEU A O 3
ATOM 4314 N N . LYS A 1 25 ? -9.149 9.401 12.815 1.00 60.25 182 LYS A N 3
ATOM 4315 C CA . LYS A 1 25 ? -9.894 10.362 12.010 1.00 3.32 182 LYS A CA 3
ATOM 4316 C C . LYS A 1 25 ? -11.140 9.720 11.409 1.00 23.42 182 LYS A C 3
ATOM 4317 O O . LYS A 1 25 ? -12.176 10.368 11.261 1.00 3.14 182 LYS A O 3
ATOM 4336 N N . LYS A 1 26 ? -11.033 8.441 11.065 1.00 22.44 183 LYS A N 3
ATOM 4337 C CA . LYS A 1 26 ? -12.151 7.708 10.483 1.00 12.31 183 LYS A CA 3
ATOM 4338 C C . LYS A 1 26 ? -13.401 7.847 11.346 1.00 10.44 183 LYS A C 3
ATOM 4339 O O . LYS A 1 26 ? -14.466 8.224 10.857 1.00 0.02 183 LYS A O 3
ATOM 4358 N N . SER A 1 27 ? -13.263 7.542 12.633 1.00 53.33 184 SER A N 3
ATOM 4359 C CA . SER A 1 27 ? -14.382 7.631 13.563 1.00 13.25 184 SER A CA 3
ATOM 4360 C C . SER A 1 27 ? -15.023 9.015 13.512 1.00 73.33 184 SER A C 3
ATOM 4361 O O . SER A 1 27 ? -14.426 9.987 13.049 1.00 20.14 184 SER A O 3
ATOM 4369 N N . PRO A 1 28 ? -16.270 9.107 13.998 1.00 71.43 185 PRO A N 3
ATOM 4370 C CA . PRO A 1 28 ? -17.021 10.366 14.019 1.00 25.20 185 PRO A CA 3
ATOM 4371 C C . PRO A 1 28 ? -16.451 11.363 15.022 1.00 0.11 185 PRO A C 3
ATOM 4372 O O . PRO A 1 28 ? -15.616 11.027 15.862 1.00 10.12 185 PRO A O 3
ATOM 4383 N N . PRO A 1 29 ? -16.912 12.620 14.935 1.00 63.20 186 PRO A N 3
ATOM 4384 C CA . PRO A 1 29 ? -16.462 13.691 15.828 1.00 0.54 186 PRO A CA 3
ATOM 4385 C C . PRO A 1 29 ? -16.961 13.503 17.257 1.00 55.23 186 PRO A C 3
ATOM 4386 O O . PRO A 1 29 ? -17.981 12.852 17.488 1.00 13.21 186 PRO A O 3
ATOM 4397 N N . LEU A 1 30 ? -16.238 14.077 18.212 1.00 61.32 187 LEU A N 3
ATOM 4398 C CA . LEU A 1 30 ? -16.608 13.973 19.619 1.00 32.41 187 LEU A CA 3
ATOM 4399 C C . LEU A 1 30 ? -16.227 15.240 20.378 1.00 60.23 187 LEU A C 3
ATOM 4400 O O . LEU A 1 30 ? -15.058 15.459 20.691 1.00 42.31 187 LEU A O 3
ATOM 4416 N N . ASN A 1 31 ? -17.223 16.069 20.672 1.00 42.54 188 ASN A N 3
ATOM 4417 C CA . ASN A 1 31 ? -16.992 17.314 21.395 1.00 10.45 188 ASN A CA 3
ATOM 4418 C C . ASN A 1 31 ? -17.664 17.280 22.765 1.00 51.13 188 ASN A C 3
ATOM 4419 O O . ASN A 1 31 ? -18.884 17.413 22.873 1.00 2.34 188 ASN A O 3
ATOM 4430 N N . LEU A 1 32 ? -16.861 17.101 23.807 1.00 2.35 189 LEU A N 3
ATOM 4431 C CA . LEU A 1 32 ? -17.377 17.050 25.171 1.00 41.30 189 LEU A CA 3
ATOM 4432 C C . LEU A 1 32 ? -16.747 18.139 26.033 1.00 44.40 189 LEU A C 3
ATOM 4433 O O . LEU A 1 32 ? -17.384 18.674 26.939 1.00 30.12 189 LEU A O 3
ATOM 4449 N N . ASN A 1 33 ? -15.491 18.465 25.742 1.00 31.52 190 ASN A N 3
ATOM 4450 C CA . ASN A 1 33 ? -14.775 19.492 26.490 1.00 62.42 190 ASN A CA 3
ATOM 4451 C C . ASN A 1 33 ? -14.509 19.037 27.922 1.00 74.33 190 ASN A C 3
ATOM 4452 O O . ASN A 1 33 ? -14.989 19.648 28.877 1.00 52.12 190 ASN A O 3
ATOM 4463 N N . ILE A 1 34 ? -13.742 17.961 28.062 1.00 32.02 191 ILE A N 3
ATOM 4464 C CA . ILE A 1 34 ? -13.412 17.426 29.377 1.00 63.50 191 ILE A CA 3
ATOM 4465 C C . ILE A 1 34 ? -11.902 17.303 29.557 1.00 14.22 191 ILE A C 3
ATOM 4466 O O . ILE A 1 34 ? -11.320 16.249 29.303 1.00 41.24 191 ILE A O 3
ATOM 4482 N N . SER A 1 35 ? -11.275 18.388 30.000 1.00 41.23 192 SER A N 3
ATOM 4483 C CA . SER A 1 35 ? -9.832 18.404 30.213 1.00 74.43 192 SER A CA 3
ATOM 4484 C C . SER A 1 35 ? -9.419 17.328 31.213 1.00 55.11 192 SER A C 3
ATOM 4485 O O . SER A 1 35 ? -10.190 16.960 32.100 1.00 35.22 192 SER A O 3
ATOM 4493 N N . LEU A 1 36 ? -8.198 16.828 31.063 1.00 20.03 193 LEU A N 3
ATOM 4494 C CA . LEU A 1 36 ? -7.680 15.794 31.953 1.00 53.11 193 LEU A CA 3
ATOM 4495 C C . LEU A 1 36 ? -6.533 16.331 32.803 1.00 54.31 193 LEU A C 3
ATOM 4496 O O . LEU A 1 36 ? -5.657 17.052 32.324 1.00 75.34 193 LEU A O 3
ATOM 4512 N N . PRO A 1 37 ? -6.536 15.972 34.095 1.00 4.22 194 PRO A N 3
ATOM 4513 C CA . PRO A 1 37 ? -5.501 16.405 35.039 1.00 65.32 194 PRO A CA 3
ATOM 4514 C C . PRO A 1 37 ? -4.151 15.752 34.758 1.00 12.14 194 PRO A C 3
ATOM 4515 O O . PRO A 1 37 ? -4.077 14.709 34.108 1.00 41.12 194 PRO A O 3
ATOM 4526 N N . THR A 1 38 ? -3.085 16.372 35.254 1.00 44.12 195 THR A N 3
ATOM 4527 C CA . THR A 1 38 ? -1.738 15.852 35.056 1.00 64.10 195 THR A CA 3
ATOM 4528 C C . THR A 1 38 ? -1.662 14.371 35.411 1.00 55.33 195 THR A C 3
ATOM 4529 O O . THR A 1 38 ? -0.930 13.609 34.780 1.00 21.43 195 THR A O 3
ATOM 4540 N N . ASP A 1 39 ? -2.424 13.971 36.422 1.00 35.25 196 ASP A N 3
ATOM 4541 C CA . ASP A 1 39 ? -2.445 12.580 36.860 1.00 74.10 196 ASP A CA 3
ATOM 4542 C C . ASP A 1 39 ? -2.659 11.641 35.677 1.00 54.23 196 ASP A C 3
ATOM 4543 O O . ASP A 1 39 ? -2.024 10.590 35.582 1.00 53.05 196 ASP A O 3
ATOM 4552 N N . LEU A 1 40 ? -3.558 12.027 34.778 1.00 71.55 197 LEU A N 3
ATOM 4553 C CA . LEU A 1 40 ? -3.857 11.219 33.600 1.00 32.10 197 LEU A CA 3
ATOM 4554 C C . LEU A 1 40 ? -2.585 10.898 32.823 1.00 61.35 197 LEU A C 3
ATOM 4555 O O . LEU A 1 40 ? -2.430 9.798 32.290 1.00 50.11 197 LEU A O 3
ATOM 4571 N N . THR A 1 41 ? -1.674 11.864 32.763 1.00 40.34 198 THR A N 3
ATOM 4572 C CA . THR A 1 41 ? -0.415 11.685 32.052 1.00 65.44 198 THR A CA 3
ATOM 4573 C C . THR A 1 41 ? 0.765 11.669 33.018 1.00 73.15 198 THR A C 3
ATOM 4574 O O . THR A 1 41 ? 1.884 12.028 32.652 1.00 72.14 198 THR A O 3
ATOM 4585 N N . SER A 1 42 ? 0.507 11.250 34.252 1.00 12.13 199 SER A N 3
ATOM 4586 C CA . SER A 1 42 ? 1.547 11.191 35.272 1.00 22.43 199 SER A CA 3
ATOM 4587 C C . SER A 1 42 ? 2.632 10.191 34.884 1.00 63.12 199 SER A C 3
ATOM 4588 O O . SER A 1 42 ? 2.620 9.638 33.783 1.00 14.43 199 SER A O 3
ATOM 4596 N N . THR A 1 43 ? 3.572 9.963 35.796 1.00 21.31 200 THR A N 3
ATOM 4597 C CA . THR A 1 43 ? 4.666 9.031 35.550 1.00 13.34 200 THR A CA 3
ATOM 4598 C C . THR A 1 43 ? 4.579 7.825 36.478 1.00 61.42 200 THR A C 3
ATOM 4599 O O . THR A 1 43 ? 5.590 7.195 36.789 1.00 3.33 200 THR A O 3
ATOM 4610 N N . ASP A 1 44 ? 3.366 7.507 36.915 1.00 32.34 201 ASP A N 3
ATOM 4611 C CA . ASP A 1 44 ? 3.147 6.373 37.807 1.00 40.25 201 ASP A CA 3
ATOM 4612 C C . ASP A 1 44 ? 1.755 5.783 37.603 1.00 63.41 201 ASP A C 3
ATOM 4613 O O . ASP A 1 44 ? 0.839 6.444 37.115 1.00 71.04 201 ASP A O 3
ATOM 4622 N N . PRO A 1 45 ? 1.592 4.507 37.985 1.00 52.24 202 PRO A N 3
ATOM 4623 C CA . PRO A 1 45 ? 0.315 3.799 37.853 1.00 0.11 202 PRO A CA 3
ATOM 4624 C C . PRO A 1 45 ? -0.742 4.326 38.818 1.00 71.24 202 PRO A C 3
ATOM 4625 O O . PRO A 1 45 ? -1.918 4.427 38.469 1.00 0.34 202 PRO A O 3
ATOM 4636 N N . ALA A 1 46 ? -0.315 4.660 40.031 1.00 53.20 203 ALA A N 3
ATOM 4637 C CA . ALA A 1 46 ? -1.225 5.179 41.045 1.00 51.03 203 ALA A CA 3
ATOM 4638 C C . ALA A 1 46 ? -1.955 6.421 40.543 1.00 31.55 203 ALA A C 3
ATOM 4639 O O . ALA A 1 46 ? -3.185 6.479 40.558 1.00 22.02 203 ALA A O 3
ATOM 4646 N N . LYS A 1 47 ? -1.190 7.413 40.101 1.00 70.54 204 LYS A N 3
ATOM 4647 C CA . LYS A 1 47 ? -1.763 8.654 39.594 1.00 72.21 204 LYS A CA 3
ATOM 4648 C C . LYS A 1 47 ? -2.517 8.413 38.290 1.00 61.41 204 LYS A C 3
ATOM 4649 O O . LYS A 1 47 ? -3.566 9.009 38.050 1.00 13.24 204 LYS A O 3
ATOM 4668 N N . GLN A 1 48 ? -1.975 7.534 37.452 1.00 13.14 205 GLN A N 3
ATOM 4669 C CA . GLN A 1 48 ? -2.598 7.214 36.173 1.00 13.44 205 GLN A CA 3
ATOM 4670 C C . GLN A 1 48 ? -4.009 6.673 36.376 1.00 75.54 205 GLN A C 3
ATOM 4671 O O . GLN A 1 48 ? -4.965 7.168 35.780 1.00 53.13 205 GLN A O 3
ATOM 4685 N N . GLN A 1 49 ? -4.131 5.653 37.219 1.00 32.42 206 GLN A N 3
ATOM 4686 C CA . GLN A 1 49 ? -5.426 5.043 37.498 1.00 11.24 206 GLN A CA 3
ATOM 4687 C C . GLN A 1 49 ? -6.347 6.026 38.214 1.00 20.35 206 GLN A C 3
ATOM 4688 O O . GLN A 1 49 ? -7.495 6.218 37.816 1.00 34.13 206 GLN A O 3
ATOM 4702 N N . ALA A 1 50 ? -5.835 6.645 39.273 1.00 31.54 207 ALA A N 3
ATOM 4703 C CA . ALA A 1 50 ? -6.611 7.608 40.044 1.00 51.31 207 ALA A CA 3
ATOM 4704 C C . ALA A 1 50 ? -7.272 8.636 39.132 1.00 71.14 207 ALA A C 3
ATOM 4705 O O . ALA A 1 50 ? -8.446 8.964 39.298 1.00 34.44 207 ALA A O 3
ATOM 4712 N N . ALA A 1 51 ? -6.510 9.141 38.167 1.00 2.33 208 ALA A N 3
ATOM 4713 C CA . ALA A 1 51 ? -7.022 10.131 37.228 1.00 75.11 208 ALA A CA 3
ATOM 4714 C C . ALA A 1 51 ? -8.038 9.509 36.275 1.00 1.02 208 ALA A C 3
ATOM 4715 O O . ALA A 1 51 ? -9.063 10.116 35.962 1.00 61.25 208 ALA A O 3
ATOM 4722 N N . LEU A 1 52 ? -7.747 8.296 35.817 1.00 10.43 209 LEU A N 3
ATOM 4723 C CA . LEU A 1 52 ? -8.635 7.592 34.899 1.00 51.00 209 LEU A CA 3
ATOM 4724 C C . LEU A 1 52 ? -10.061 7.557 35.439 1.00 10.44 209 LEU A C 3
ATOM 4725 O O . LEU A 1 52 ? -11.012 7.889 34.732 1.00 55.30 209 LEU A O 3
ATOM 4741 N N . PHE A 1 53 ? -10.202 7.156 36.698 1.00 24.43 210 PHE A N 3
ATOM 4742 C CA . PHE A 1 53 ? -11.511 7.079 37.335 1.00 74.03 210 PHE A CA 3
ATOM 4743 C C . PHE A 1 53 ? -12.285 8.381 37.145 1.00 30.44 210 PHE A C 3
ATOM 4744 O O . PHE A 1 53 ? -13.452 8.369 36.755 1.00 40.11 210 PHE A O 3
ATOM 4761 N N . GLN A 1 54 ? -11.626 9.500 37.426 1.00 64.10 211 GLN A N 3
ATOM 4762 C CA . GLN A 1 54 ? -12.252 10.810 37.288 1.00 24.40 211 GLN A CA 3
ATOM 4763 C C . GLN A 1 54 ? -12.666 11.065 35.843 1.00 53.22 211 GLN A C 3
ATOM 4764 O O . GLN A 1 54 ? -13.789 11.494 35.575 1.00 43.42 211 GLN A O 3
ATOM 4778 N N . VAL A 1 55 ? -11.753 10.799 34.914 1.00 11.13 212 VAL A N 3
ATOM 4779 C CA . VAL A 1 55 ? -12.024 11.000 33.496 1.00 72.42 212 VAL A CA 3
ATOM 4780 C C . VAL A 1 55 ? -13.279 10.249 33.065 1.00 54.42 212 VAL A C 3
ATOM 4781 O O . VAL A 1 55 ? -14.224 10.846 32.547 1.00 70.11 212 VAL A O 3
ATOM 4794 N N . ILE A 1 56 ? -13.283 8.939 33.282 1.00 24.35 213 ILE A N 3
ATOM 4795 C CA . ILE A 1 56 ? -14.423 8.107 32.918 1.00 41.11 213 ILE A CA 3
ATOM 4796 C C . ILE A 1 56 ? -15.714 8.649 33.522 1.00 21.33 213 ILE A C 3
ATOM 4797 O O . ILE A 1 56 ? -16.726 8.779 32.835 1.00 52.02 213 ILE A O 3
ATOM 4813 N N . ALA A 1 57 ? -15.670 8.964 34.813 1.00 42.45 214 ALA A N 3
ATOM 4814 C CA . ALA A 1 57 ? -16.835 9.496 35.509 1.00 23.01 214 ALA A CA 3
ATOM 4815 C C . ALA A 1 57 ? -17.426 10.686 34.761 1.00 40.00 214 ALA A C 3
ATOM 4816 O O . ALA A 1 57 ? -18.639 10.773 34.574 1.00 12.35 214 ALA A O 3
ATOM 4823 N N . ALA A 1 58 ? -16.561 11.601 34.335 1.00 22.44 215 ALA A N 3
ATOM 4824 C CA . ALA A 1 58 ? -16.998 12.785 33.607 1.00 62.15 215 ALA A CA 3
ATOM 4825 C C . ALA A 1 58 ? -17.751 12.401 32.337 1.00 2.41 215 ALA A C 3
ATOM 4826 O O . ALA A 1 58 ? -18.787 12.985 32.017 1.00 10.52 215 ALA A O 3
ATOM 4833 N N . LEU A 1 59 ? -17.224 11.418 31.617 1.00 62.42 216 LEU A N 3
ATOM 4834 C CA . LEU A 1 59 ? -17.846 10.956 30.381 1.00 52.23 216 LEU A CA 3
ATOM 4835 C C . LEU A 1 59 ? -19.244 10.407 30.647 1.00 53.52 216 LEU A C 3
ATOM 4836 O O . LEU A 1 59 ? -20.203 10.770 29.966 1.00 11.52 216 LEU A O 3
ATOM 4852 N N . GLN A 1 60 ? -19.352 9.533 31.642 1.00 3.11 217 GLN A N 3
ATOM 4853 C CA . GLN A 1 60 ? -20.633 8.936 31.999 1.00 52.03 217 GLN A CA 3
ATOM 4854 C C . GLN A 1 60 ? -21.686 10.012 32.242 1.00 54.05 217 GLN A C 3
ATOM 4855 O O . GLN A 1 60 ? -22.788 9.953 31.694 1.00 4.11 217 GLN A O 3
ATOM 4869 N N . LYS A 1 61 ? -21.341 10.995 33.066 1.00 14.12 218 LYS A N 3
ATOM 4870 C CA . LYS A 1 61 ? -22.256 12.086 33.382 1.00 61.01 218 LYS A CA 3
ATOM 4871 C C . LYS A 1 61 ? -22.593 12.893 32.132 1.00 63.42 218 LYS A C 3
ATOM 4872 O O . LYS A 1 61 ? -23.717 13.368 31.972 1.00 13.42 218 LYS A O 3
ATOM 4891 N N . HIS A 1 62 ? -21.612 13.041 31.247 1.00 40.50 219 HIS A N 3
ATOM 4892 C CA . HIS A 1 62 ? -21.806 13.789 30.010 1.00 63.15 219 HIS A CA 3
ATOM 4893 C C . HIS A 1 62 ? -22.692 13.013 29.039 1.00 0.55 219 HIS A C 3
ATOM 4894 O O . HIS A 1 62 ? -23.337 13.598 28.169 1.00 42.22 219 HIS A O 3
ATOM 4908 N N . PHE A 1 63 ? -22.718 11.694 29.195 1.00 14.03 220 PHE A N 3
ATOM 4909 C CA . PHE A 1 63 ? -23.524 10.838 28.332 1.00 10.22 220 PHE A CA 3
ATOM 4910 C C . PHE A 1 63 ? -24.985 10.842 28.773 1.00 22.22 220 PHE A C 3
ATOM 4911 O O . PHE A 1 63 ? -25.887 11.084 27.971 1.00 32.04 220 PHE A O 3
ATOM 4928 N N . LYS A 1 64 ? -25.210 10.571 30.054 1.00 33.43 221 LYS A N 3
ATOM 4929 C CA . LYS A 1 64 ? -26.560 10.543 30.605 1.00 72.43 221 LYS A CA 3
ATOM 4930 C C . LYS A 1 64 ? -26.996 11.935 31.049 1.00 4.33 221 LYS A C 3
ATOM 4931 O O . LYS A 1 64 ? -27.962 12.492 30.527 1.00 33.41 221 LYS A O 3
ATOM 4950 N N . THR A 1 65 ? -26.275 12.495 32.016 1.00 12.23 222 THR A N 3
ATOM 4951 C CA . THR A 1 65 ? -26.587 13.823 32.530 1.00 22.25 222 THR A CA 3
ATOM 4952 C C . THR A 1 65 ? -25.645 14.208 33.666 1.00 61.24 222 THR A C 3
ATOM 4953 O O . THR A 1 65 ? -25.222 13.358 34.448 1.00 4.43 222 THR A O 3
ATOM 4964 N N . ASN A 1 66 ? -25.321 15.494 33.749 1.00 12.12 223 ASN A N 3
ATOM 4965 C CA . ASN A 1 66 ? -24.429 15.992 34.790 1.00 63.41 223 ASN A CA 3
ATOM 4966 C C . ASN A 1 66 ? -24.912 15.562 36.172 1.00 42.12 223 ASN A C 3
ATOM 4967 O O . ASN A 1 66 ? -24.109 15.265 37.056 1.00 33.12 223 ASN A O 3
ATOM 4978 N N . MET A 1 67 ? -26.229 15.532 36.349 1.00 24.42 224 MET A N 3
ATOM 4979 C CA . MET A 1 67 ? -26.819 15.137 37.623 1.00 63.40 224 MET A CA 3
ATOM 4980 C C . MET A 1 67 ? -26.606 13.648 37.882 1.00 14.53 224 MET A C 3
ATOM 4981 O O . MET A 1 67 ? -26.506 13.218 39.031 1.00 41.23 224 MET A O 3
ATOM 4995 N N . GLU A 1 68 ? -26.539 12.869 36.808 1.00 74.42 225 GLU A N 3
ATOM 4996 C CA . GLU A 1 68 ? -26.340 11.429 36.921 1.00 32.52 225 GLU A CA 3
ATOM 4997 C C . GLU A 1 68 ? -25.141 11.114 37.810 1.00 24.43 225 GLU A C 3
ATOM 4998 O O . GLU A 1 68 ? -24.369 12.003 38.168 1.00 73.22 225 GLU A O 3
ATOM 5010 N N . ASN A 1 69 ? -24.991 9.841 38.164 1.00 53.13 226 ASN A N 3
ATOM 5011 C CA . ASN A 1 69 ? -23.887 9.408 39.012 1.00 61.10 226 ASN A CA 3
ATOM 5012 C C . ASN A 1 69 ? -22.853 8.630 38.204 1.00 42.24 226 ASN A C 3
ATOM 5013 O O . ASN A 1 69 ? -23.006 8.442 36.997 1.00 71.42 226 ASN A O 3
ATOM 5024 N N . VAL A 1 70 ? -21.799 8.180 38.878 1.00 51.22 227 VAL A N 3
ATOM 5025 C CA . VAL A 1 70 ? -20.740 7.421 38.223 1.00 11.34 227 VAL A CA 3
ATOM 5026 C C . VAL A 1 70 ? -20.885 5.928 38.496 1.00 52.33 227 VAL A C 3
ATOM 5027 O O . VAL A 1 70 ? -20.461 5.433 39.539 1.00 50.31 227 VAL A O 3
ATOM 5040 N N . ASN A 1 71 ? -21.487 5.216 37.549 1.00 34.42 228 ASN A N 3
ATOM 5041 C CA . ASN A 1 71 ? -21.689 3.778 37.687 1.00 61.32 228 ASN A CA 3
ATOM 5042 C C . ASN A 1 71 ? -20.363 3.064 37.932 1.00 71.42 228 ASN A C 3
ATOM 5043 O O . ASN A 1 71 ? -19.617 2.780 36.995 1.00 65.42 228 ASN A O 3
ATOM 5054 N N . TYR A 1 72 ? -20.077 2.776 39.197 1.00 55.03 229 TYR A N 3
ATOM 5055 C CA . TYR A 1 72 ? -18.841 2.097 39.566 1.00 72.33 229 TYR A CA 3
ATOM 5056 C C . TYR A 1 72 ? -18.786 0.698 38.959 1.00 34.24 229 TYR A C 3
ATOM 5057 O O . TYR A 1 72 ? -17.721 0.219 38.570 1.00 51.11 229 TYR A O 3
ATOM 5075 N N . ASP A 1 73 ? -19.942 0.048 38.883 1.00 74.05 230 ASP A N 3
ATOM 5076 C CA . ASP A 1 73 ? -20.028 -1.296 38.322 1.00 15.32 230 ASP A CA 3
ATOM 5077 C C . ASP A 1 73 ? -19.396 -1.347 36.935 1.00 75.32 230 ASP A C 3
ATOM 5078 O O . ASP A 1 73 ? -18.461 -2.112 36.695 1.00 1.11 230 ASP A O 3
ATOM 5087 N N . LEU A 1 74 ? -19.914 -0.530 36.024 1.00 61.51 231 LEU A N 3
ATOM 5088 C CA . LEU A 1 74 ? -19.401 -0.483 34.659 1.00 31.30 231 LEU A CA 3
ATOM 5089 C C . LEU A 1 74 ? -18.072 0.263 34.602 1.00 21.32 231 LEU A C 3
ATOM 5090 O O . L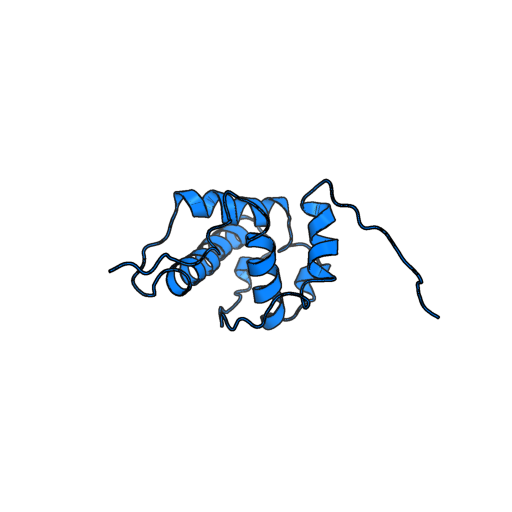EU A 1 74 ? -17.232 -0.008 33.743 1.00 50.24 231 LEU A O 3
ATOM 5106 N N . LEU A 1 75 ? -17.886 1.201 35.524 1.00 53.11 232 LEU A N 3
ATOM 5107 C CA . LEU A 1 75 ? -16.658 1.985 35.581 1.00 44.43 232 LEU A CA 3
ATOM 5108 C C . LEU A 1 75 ? -15.436 1.077 35.676 1.00 2.30 232 LEU A C 3
ATOM 5109 O O . LEU A 1 75 ? -14.433 1.298 34.998 1.00 60.12 232 LEU A O 3
ATOM 5125 N N . GLN A 1 76 ? -15.529 0.055 36.520 1.00 11.25 233 GLN A N 3
ATOM 5126 C CA . GLN A 1 76 ? -14.431 -0.887 36.703 1.00 74.23 233 GLN A CA 3
ATOM 5127 C C . GLN A 1 76 ? -13.967 -1.447 35.362 1.00 21.54 233 GLN A C 3
ATOM 5128 O O . GLN A 1 76 ? -12.769 -1.597 35.121 1.00 2.13 233 GLN A O 3
ATOM 5142 N N . LYS A 1 77 ? -14.923 -1.757 34.493 1.00 43.42 234 LYS A N 3
ATOM 5143 C CA . LYS A 1 77 ? -14.613 -2.300 33.176 1.00 41.03 234 LYS A CA 3
ATOM 5144 C C . LYS A 1 77 ? -14.047 -1.219 32.260 1.00 13.34 234 LYS A C 3
ATOM 5145 O O . LYS A 1 77 ? -13.022 -1.419 31.610 1.00 41.51 234 LYS A O 3
ATOM 5164 N N . GLN A 1 78 ? -14.722 -0.074 32.217 1.00 64.30 235 GLN A N 3
ATOM 5165 C CA . GLN A 1 78 ? -14.285 1.038 31.382 1.00 44.13 235 GLN A CA 3
ATOM 5166 C C . GLN A 1 78 ? -12.850 1.436 31.712 1.00 2.11 235 GLN A C 3
ATOM 5167 O O . GLN A 1 78 ? -12.046 1.699 30.818 1.00 62.13 235 GLN A O 3
ATOM 5181 N N . VAL A 1 79 ? -12.535 1.479 33.003 1.00 71.21 236 VAL A N 3
ATOM 5182 C CA . VAL A 1 79 ? -11.197 1.844 33.452 1.00 41.12 236 VAL A CA 3
ATOM 5183 C C . VAL A 1 79 ? -10.200 0.725 33.175 1.00 63.31 236 VAL A C 3
ATOM 5184 O O . VAL A 1 79 ? -9.104 0.965 32.668 1.00 3.41 236 VAL A O 3
ATOM 5197 N N . LYS A 1 80 ? -10.587 -0.501 33.510 1.00 22.34 237 LYS A N 3
ATOM 5198 C CA . LYS A 1 80 ? -9.728 -1.660 33.297 1.00 75.41 237 LYS A CA 3
ATOM 5199 C C . LYS A 1 80 ? -9.238 -1.716 31.854 1.00 52.05 237 LYS A C 3
ATOM 5200 O O . LYS A 1 80 ? -8.058 -1.957 31.597 1.00 33.34 237 LYS A O 3
ATOM 5219 N N . TYR A 1 81 ? -10.150 -1.490 30.915 1.00 54.12 238 TYR A N 3
ATOM 5220 C CA . TYR A 1 81 ? -9.811 -1.515 29.497 1.00 24.21 238 TYR A CA 3
ATOM 5221 C C . TYR A 1 81 ? -8.632 -0.593 29.203 1.00 45.21 238 TYR A C 3
ATOM 5222 O O . TYR A 1 81 ? -7.602 -1.028 28.686 1.00 33.51 238 TYR A O 3
ATOM 5240 N N . ILE A 1 82 ? -8.790 0.684 29.537 1.00 61.45 239 ILE A N 3
ATOM 5241 C CA . ILE A 1 82 ? -7.739 1.668 29.310 1.00 22.23 239 ILE A CA 3
ATOM 5242 C C . ILE A 1 82 ? -6.437 1.246 29.983 1.00 42.21 239 ILE A C 3
ATOM 5243 O O . ILE A 1 82 ? -5.355 1.401 29.416 1.00 14.03 239 ILE A O 3
ATOM 5259 N N . MET A 1 83 ? -6.549 0.711 31.194 1.00 33.11 240 MET A N 3
ATOM 5260 C CA . MET A 1 83 ? -5.381 0.263 31.943 1.00 44.50 240 MET A CA 3
ATOM 5261 C C . MET A 1 83 ? -4.574 -0.750 31.137 1.00 31.25 240 MET A C 3
ATOM 5262 O O . MET A 1 83 ? -3.361 -0.608 30.980 1.00 75.15 240 MET A O 3
ATOM 5276 N N . ASP A 1 84 ? -5.255 -1.772 30.631 1.00 63.51 241 ASP A N 3
ATOM 5277 C CA . ASP A 1 84 ? -4.601 -2.810 29.841 1.00 12.30 241 ASP A CA 3
ATOM 5278 C C . ASP A 1 84 ? -3.994 -2.223 28.570 1.00 31.43 241 ASP A C 3
ATOM 5279 O O . ASP A 1 84 ? -2.878 -2.572 28.186 1.00 42.22 241 ASP A O 3
ATOM 5288 N N . SER A 1 85 ? -4.737 -1.332 27.922 1.00 72.20 242 SER A N 3
ATOM 5289 C CA . SER A 1 85 ? -4.274 -0.701 26.692 1.00 73.14 242 SER A CA 3
ATOM 5290 C C . SER A 1 85 ? -3.004 0.107 26.940 1.00 14.01 242 SER A C 3
ATOM 5291 O O . SER A 1 85 ? -2.148 0.223 26.064 1.00 32.24 242 SER A O 3
ATOM 5299 N N . ASN A 1 86 ? -2.891 0.664 28.141 1.00 2.43 243 ASN A N 3
ATOM 5300 C CA . ASN A 1 86 ? -1.726 1.463 28.506 1.00 32.24 243 ASN A CA 3
ATOM 5301 C C . ASN A 1 86 ? -1.642 2.724 27.652 1.00 1.13 243 ASN A C 3
ATOM 5302 O O . ASN A 1 86 ? -0.559 3.264 27.430 1.00 4.24 243 ASN A O 3
ATOM 5313 N N . MET A 1 87 ? -2.793 3.188 27.176 1.00 22.05 244 MET A N 3
ATOM 5314 C CA . MET A 1 87 ? -2.849 4.387 26.348 1.00 32.12 244 MET A CA 3
ATOM 5315 C C . MET A 1 87 ? -2.135 5.551 27.028 1.00 51.14 244 MET A C 3
ATOM 5316 O O . MET A 1 87 ? -1.428 6.323 26.378 1.00 20.14 244 MET A O 3
ATOM 5330 N N . LEU A 1 88 ? -2.324 5.672 28.337 1.00 53.31 245 LEU A N 3
ATOM 5331 C CA . LEU A 1 88 ? -1.698 6.743 29.105 1.00 51.15 245 LEU A CA 3
ATOM 5332 C C . LEU A 1 88 ? -0.201 6.815 28.819 1.00 75.42 245 LEU A C 3
ATOM 5333 O O . LEU A 1 88 ? 0.341 7.889 28.566 1.00 44.10 245 LEU A O 3
ATOM 5349 N N . ASN A 1 89 ? 0.459 5.662 28.859 1.00 21.10 246 ASN A N 3
ATOM 5350 C CA . ASN A 1 89 ? 1.893 5.594 28.603 1.00 62.52 246 ASN A CA 3
ATOM 5351 C C . ASN A 1 89 ? 2.178 5.572 27.104 1.00 75.10 246 ASN A C 3
ATOM 5352 O O . ASN A 1 89 ? 3.237 6.011 26.656 1.00 65.25 246 ASN A O 3
ATOM 5363 N N . LEU A 1 90 ? 1.224 5.059 26.334 1.00 1.20 247 LEU A N 3
ATOM 5364 C CA . LEU A 1 90 ? 1.371 4.981 24.885 1.00 72.43 247 LEU A CA 3
ATOM 5365 C C . LEU A 1 90 ? 1.836 6.315 24.311 1.00 5.24 247 LEU A C 3
ATOM 5366 O O . LEU A 1 90 ? 1.357 7.383 24.692 1.00 4.52 247 LEU A O 3
ATOM 5382 N N . PRO A 1 91 ? 2.792 6.255 23.372 1.00 72.22 248 PRO A N 3
ATOM 5383 C CA . PRO A 1 91 ? 3.341 7.449 22.724 1.00 42.34 248 PRO A CA 3
ATOM 5384 C C . PRO A 1 91 ? 2.334 8.120 21.796 1.00 41.51 248 PRO A C 3
ATOM 5385 O O . PRO A 1 91 ? 2.391 9.330 21.574 1.00 25.35 248 PRO A O 3
ATOM 5396 N N . GLN A 1 92 ? 1.413 7.328 21.257 1.00 21.02 249 GLN A N 3
ATOM 5397 C CA . GLN A 1 92 ? 0.394 7.847 20.353 1.00 14.01 249 GLN A CA 3
ATOM 5398 C C . GLN A 1 92 ? -0.522 8.832 21.073 1.00 43.02 249 GLN A C 3
ATOM 5399 O O . GLN A 1 92 ? -1.046 9.766 20.465 1.00 20.23 249 GLN A O 3
ATOM 5413 N N . PHE A 1 93 ? -0.710 8.617 22.371 1.00 50.34 250 PHE A N 3
ATOM 5414 C CA . PHE A 1 93 ? -1.563 9.486 23.173 1.00 35.42 250 PHE A CA 3
ATOM 5415 C C . PHE A 1 93 ? -0.841 10.783 23.526 1.00 33.42 250 PHE A C 3
ATOM 5416 O O . PHE A 1 93 ? -1.392 11.872 23.374 1.00 52.43 250 PHE A O 3
ATOM 5433 N N . GLN A 1 94 ? 0.394 10.655 23.999 1.00 3.01 251 GLN A N 3
ATOM 5434 C CA . GLN A 1 94 ? 1.191 11.817 24.375 1.00 24.41 251 GLN A CA 3
ATOM 5435 C C . GLN A 1 94 ? 1.587 12.627 23.145 1.00 33.20 251 GLN A C 3
ATOM 5436 O O . GLN A 1 94 ? 1.790 13.839 23.226 1.00 24.42 251 GLN A O 3
ATOM 5450 N N . HIS A 1 95 ? 1.694 11.950 22.006 1.00 21.00 252 HIS A N 3
ATOM 5451 C CA . HIS A 1 95 ? 2.065 12.608 20.758 1.00 21.50 252 HIS A CA 3
ATOM 5452 C C . HIS A 1 95 ? 0.889 13.396 20.189 1.00 62.43 252 HIS A C 3
ATOM 5453 O O . HIS A 1 95 ? 1.072 14.449 19.577 1.00 63.01 252 HIS A O 3
ATOM 5467 N N . LEU A 1 96 ? -0.317 12.879 20.393 1.00 33.21 253 LEU A N 3
ATOM 5468 C CA . LEU A 1 96 ? -1.524 13.534 19.900 1.00 62.34 253 LEU A CA 3
ATOM 5469 C C . LEU A 1 96 ? -1.915 14.703 20.798 1.00 33.51 253 LEU A C 3
ATOM 5470 O O . LEU A 1 96 ? -1.559 14.759 21.975 1.00 3.21 253 LEU A O 3
ATOM 5486 N N . PRO A 1 97 ? -2.668 15.658 20.233 1.00 74.44 254 PRO A N 3
ATOM 5487 C CA . PRO A 1 97 ? -3.127 16.841 20.965 1.00 14.34 254 PRO A CA 3
ATOM 5488 C C . PRO A 1 97 ? -4.176 16.501 22.018 1.00 33.45 254 PRO A C 3
ATOM 5489 O O . PRO A 1 97 ? -4.813 15.449 21.955 1.00 4.13 254 PRO A O 3
ATOM 5500 N N . GLN A 1 98 ? -4.351 17.396 22.985 1.00 41.43 255 GLN A N 3
ATOM 5501 C CA . GLN A 1 98 ? -5.323 17.189 24.051 1.00 12.13 255 GLN A CA 3
ATOM 5502 C C . GLN A 1 98 ? -6.705 16.891 23.478 1.00 2.22 255 GLN A C 3
ATOM 5503 O O . GLN A 1 98 ? -7.456 16.089 24.031 1.00 12.14 255 GLN A O 3
ATOM 5517 N N . GLU A 1 99 ? -7.032 17.543 22.367 1.00 53.21 256 GLU A N 3
ATOM 5518 C CA . GLU A 1 99 ? -8.325 17.348 21.720 1.00 4.13 256 GLU A CA 3
ATOM 5519 C C . GLU A 1 99 ? -8.456 15.925 21.186 1.00 72.14 256 GLU A C 3
ATOM 5520 O O . GLU A 1 99 ? -9.355 15.183 21.582 1.00 43.33 256 GLU A O 3
ATOM 5532 N N . GLU A 1 100 ? -7.554 15.552 20.283 1.00 1.13 257 GLU A N 3
ATOM 5533 C CA . GLU A 1 100 ? -7.570 14.219 19.693 1.00 33.33 257 GLU A CA 3
ATOM 5534 C C . GLU A 1 100 ? -7.473 13.145 20.773 1.00 31.21 257 GLU A C 3
ATOM 5535 O O . GLU A 1 100 ? -8.074 12.077 20.659 1.00 74.53 257 GLU A O 3
ATOM 5547 N N . LYS A 1 101 ? -6.711 13.436 21.822 1.00 40.02 258 LYS A N 3
ATOM 5548 C CA . LYS A 1 101 ? -6.534 12.498 22.924 1.00 61.43 258 LYS A CA 3
ATOM 5549 C C . LYS A 1 101 ? -7.882 12.002 23.438 1.00 24.11 258 LYS A C 3
ATOM 5550 O O . LYS A 1 101 ? -8.159 10.803 23.423 1.00 54.24 258 LYS A O 3
ATOM 5569 N N . MET A 1 102 ? -8.715 12.932 23.892 1.00 52.31 259 MET A N 3
ATOM 5570 C CA . MET A 1 102 ? -10.035 12.589 24.408 1.00 31.12 259 MET A CA 3
ATOM 5571 C C . MET A 1 102 ? -10.810 11.745 23.401 1.00 13.41 259 MET A C 3
ATOM 5572 O O . MET A 1 102 ? -11.376 10.709 23.750 1.00 42.20 259 MET A O 3
ATOM 5586 N N . SER A 1 103 ? -10.832 12.196 22.151 1.00 55.21 260 SER A N 3
ATOM 5587 C CA . SER A 1 103 ? -11.542 11.485 21.094 1.00 30.32 260 SER A CA 3
ATOM 5588 C C . SER A 1 103 ? -11.066 10.038 20.999 1.00 43.45 260 SER A C 3
ATOM 5589 O O . SER A 1 103 ? -11.863 9.123 20.798 1.00 71.15 260 SER A O 3
ATOM 5597 N N . ALA A 1 104 ? -9.760 9.841 21.144 1.00 5.52 261 ALA A N 3
ATOM 5598 C CA . ALA A 1 104 ? -9.176 8.508 21.076 1.00 21.54 261 ALA A CA 3
ATOM 5599 C C . ALA A 1 104 ? -9.633 7.648 22.250 1.00 3.24 261 ALA A C 3
ATOM 5600 O O . ALA A 1 104 ? -9.997 6.485 22.075 1.00 14.13 261 ALA A O 3
ATOM 5607 N N . ILE A 1 105 ? -9.610 8.228 23.446 1.00 64.51 262 ILE A N 3
ATOM 5608 C CA . ILE A 1 105 ? -10.022 7.514 24.648 1.00 20.12 262 ILE A CA 3
ATOM 5609 C C . ILE A 1 105 ? -11.450 6.996 24.518 1.00 54.45 262 ILE A C 3
ATOM 5610 O O . ILE A 1 105 ? -11.707 5.802 24.677 1.00 1.32 262 ILE A O 3
ATOM 5626 N N . LEU A 1 106 ? -12.377 7.902 24.225 1.00 72.15 263 LEU A N 3
ATOM 5627 C CA . LEU A 1 106 ? -13.781 7.537 24.070 1.00 52.21 263 LEU A CA 3
ATOM 5628 C C . LEU A 1 106 ? -13.977 6.627 22.862 1.00 35.41 263 LEU A C 3
ATOM 5629 O O . LEU A 1 106 ? -14.829 5.738 22.874 1.00 42.10 263 LEU A O 3
ATOM 5645 N N . ALA A 1 107 ? -13.182 6.853 21.821 1.00 34.15 264 ALA A N 3
ATOM 5646 C CA . ALA A 1 107 ? -13.266 6.050 20.608 1.00 43.34 264 ALA A CA 3
ATOM 5647 C C . ALA A 1 107 ? -13.061 4.570 20.913 1.00 54.31 264 ALA A C 3
ATOM 5648 O O . ALA A 1 107 ? -13.903 3.736 20.579 1.00 5.42 264 ALA A O 3
ATOM 5655 N N . MET A 1 108 ? -11.939 4.252 21.548 1.00 25.54 265 MET A N 3
ATOM 5656 C CA . MET A 1 108 ? -11.625 2.871 21.899 1.00 42.12 265 MET A CA 3
ATOM 5657 C C . MET A 1 108 ? -12.524 2.379 23.028 1.00 33.11 265 MET A C 3
ATOM 5658 O O . MET A 1 108 ? -12.809 1.185 23.134 1.00 44.04 265 MET A O 3
ATOM 5672 N N . LEU A 1 109 ? -12.969 3.305 23.870 1.00 32.02 266 LEU A N 3
ATOM 5673 C CA . LEU A 1 109 ? -13.837 2.965 24.993 1.00 60.04 266 LEU A CA 3
ATOM 5674 C C . LEU A 1 109 ? -15.093 2.245 24.511 1.00 2.34 266 LEU A C 3
ATOM 5675 O O . LEU A 1 109 ? -15.702 1.476 25.253 1.00 24.42 266 LEU A O 3
ATOM 5691 N N . ASN A 1 110 ? -15.473 2.500 23.264 1.00 53.23 267 ASN A N 3
ATOM 5692 C CA . ASN A 1 110 ? -16.656 1.875 22.683 1.00 40.35 267 ASN A CA 3
ATOM 5693 C C . ASN A 1 110 ? -16.281 0.613 21.911 1.00 0.52 267 ASN A C 3
ATOM 5694 O O . ASN A 1 110 ? -16.997 0.194 21.002 1.00 64.22 267 ASN A O 3
ATOM 5705 N N . SER A 1 111 ? -15.154 0.013 22.281 1.00 35.15 268 SER A N 3
ATOM 5706 C CA . SER A 1 111 ? -14.682 -1.199 21.623 1.00 72.32 268 SER A CA 3
ATOM 5707 C C . SER A 1 111 ? -15.188 -2.443 22.347 1.00 23.30 268 SER A C 3
ATOM 5708 O O . SER A 1 111 ? -15.473 -3.465 21.724 1.00 55.54 268 SER A O 3
ATOM 5716 N N . ASN A 1 112 ? -15.295 -2.348 23.668 1.00 31.34 269 ASN A N 3
ATOM 5717 C CA . ASN A 1 112 ? -15.765 -3.466 24.479 1.00 14.42 269 ASN A CA 3
ATOM 5718 C C . ASN A 1 112 ? -17.237 -3.293 24.841 1.00 34.15 269 ASN A C 3
ATOM 5719 O O . ASN A 1 112 ? -17.719 -2.173 25.010 1.00 4.22 269 ASN A O 3
ATOM 5730 N N . SER A 1 113 ? -17.947 -4.411 24.960 1.00 41.11 270 SER A N 3
ATOM 5731 C CA . SER A 1 113 ? -19.365 -4.384 25.299 1.00 1.21 270 SER A CA 3
ATOM 5732 C C . SER A 1 113 ? -19.573 -3.883 26.725 1.00 21.22 270 SER A C 3
ATOM 5733 O O . SER A 1 113 ? -20.350 -2.959 26.963 1.00 13.41 270 SER A O 3
ATOM 5741 N N . ASP A 1 114 ? -18.873 -4.501 27.670 1.00 5.31 271 ASP A N 3
ATOM 5742 C CA . ASP A 1 114 ? -18.978 -4.118 29.073 1.00 35.34 271 ASP A CA 3
ATOM 5743 C C . ASP A 1 114 ? -18.770 -2.617 29.245 1.00 51.23 271 ASP A C 3
ATOM 5744 O O . ASP A 1 114 ? -19.485 -1.962 30.004 1.00 53.22 271 ASP A O 3
ATOM 5753 N N . THR A 1 115 ? -17.784 -2.076 28.535 1.00 74.43 272 THR A N 3
ATOM 5754 C CA . THR A 1 115 ? -17.480 -0.653 28.610 1.00 60.14 272 THR A CA 3
ATOM 5755 C C . THR A 1 115 ? -18.172 0.117 27.491 1.00 61.24 272 THR A C 3
ATOM 5756 O O . THR A 1 115 ? -17.684 1.155 27.045 1.00 71.00 272 THR A O 3
ATOM 5767 N N . ALA A 1 116 ? -19.312 -0.398 27.041 1.00 24.41 273 ALA A N 3
ATOM 5768 C CA . ALA A 1 116 ? -20.072 0.243 25.976 1.00 60.24 273 ALA A CA 3
ATOM 5769 C C . ALA A 1 116 ? -21.106 1.209 26.544 1.00 44.31 273 ALA A C 3
ATOM 5770 O O . ALA A 1 116 ? -22.073 1.567 25.870 1.00 21.32 273 ALA A O 3
ATOM 5777 N N . LEU A 1 117 ? -20.896 1.629 27.787 1.00 60.42 274 LEU A N 3
ATOM 5778 C CA . LEU A 1 117 ? -21.811 2.554 28.447 1.00 44.04 274 LEU A CA 3
ATOM 5779 C C . LEU A 1 117 ? -21.905 3.868 27.677 1.00 21.32 274 LEU A C 3
ATOM 5780 O O . LEU A 1 117 ? -22.946 4.525 27.677 1.00 62.14 274 LEU A O 3
ATOM 5796 N N . SER A 1 118 ? -20.812 4.243 27.021 1.00 4.33 275 SER A N 3
ATOM 5797 C CA . SER A 1 118 ? -20.770 5.479 26.249 1.00 53.33 275 SER A CA 3
ATOM 5798 C C . SER A 1 118 ? -21.937 5.546 25.267 1.00 25.42 275 SER A C 3
ATOM 5799 O O . SER A 1 118 ? -22.376 6.628 24.879 1.00 1.34 275 SER A O 3
ATOM 5807 N N . VAL A 1 119 ? -22.434 4.379 24.869 1.00 63.10 276 VAL A N 3
ATOM 5808 C CA . VAL A 1 119 ? -23.550 4.303 23.934 1.00 65.44 276 VAL A CA 3
ATOM 5809 C C . VAL A 1 119 ? -24.742 5.110 24.434 1.00 33.41 276 VAL A C 3
ATOM 5810 O O . VAL A 1 119 ? -25.183 4.970 25.575 1.00 1.22 276 VAL A O 3
ATOM 5823 N N . PRO A 1 120 ? -25.279 5.975 23.561 1.00 34.21 277 PRO A N 3
ATOM 5824 C CA . PRO A 1 120 ? -26.430 6.821 23.892 1.00 42.25 277 PRO A CA 3
ATOM 5825 C C . PRO A 1 120 ? -27.718 6.018 24.038 1.00 64.24 277 PRO A C 3
ATOM 5826 O O . PRO A 1 120 ? -27.789 4.843 23.675 1.00 15.41 277 PRO A O 3
ATOM 5837 N N . PRO A 1 121 ? -28.760 6.663 24.581 1.00 53.33 278 PRO A N 3
ATOM 5838 C CA . PRO A 1 121 ? -30.065 6.028 24.786 1.00 72.41 278 PRO A CA 3
ATOM 5839 C C . PRO A 1 121 ? -30.791 5.757 23.473 1.00 72.04 278 PRO A C 3
ATOM 5840 O O . PRO A 1 121 ? -30.216 5.897 22.393 1.00 5.20 278 PRO A O 3
ATOM 5851 N N . HIS A 1 122 ? -32.059 5.369 23.571 1.00 23.24 279 HIS A N 3
ATOM 5852 C CA . HIS A 1 122 ? -32.864 5.079 22.390 1.00 1.51 279 HIS A CA 3
ATOM 5853 C C . HIS A 1 122 ? -34.131 5.930 22.375 1.00 63.34 279 HIS A C 3
ATOM 5854 O O . HIS A 1 122 ? -34.968 5.830 23.272 1.00 42.02 279 HIS A O 3
ATOM 5868 N N . ASP A 1 123 ? -34.264 6.765 21.351 1.00 41.44 280 ASP A N 3
ATOM 5869 C CA . ASP A 1 123 ? -35.429 7.633 21.218 1.00 24.12 280 ASP A CA 3
ATOM 5870 C C . ASP A 1 123 ? -36.393 7.091 20.168 1.00 33.01 280 ASP A C 3
ATOM 5871 O O . ASP A 1 123 ? -35.993 6.364 19.259 1.00 24.12 280 ASP A O 3
ATOM 5880 N N . SER A 1 124 ? -37.666 7.449 20.300 1.00 14.24 281 SER A N 3
ATOM 5881 C CA . SER A 1 124 ? -38.689 6.995 19.366 1.00 74.11 281 SER A CA 3
ATOM 5882 C C . SER A 1 124 ? -38.868 7.995 18.227 1.00 24.43 281 SER A C 3
ATOM 5883 O O . SER A 1 124 ? -38.364 9.117 18.286 1.00 54.14 281 SER A O 3
ATOM 5891 N N . THR A 1 125 ? -39.588 7.579 17.190 1.00 32.32 282 THR A N 3
ATOM 5892 C CA . THR A 1 125 ? -39.833 8.435 16.037 1.00 42.42 282 THR A CA 3
ATOM 5893 C C . THR A 1 125 ? -41.299 8.846 15.958 1.00 62.43 282 THR A C 3
ATOM 5894 O O . THR A 1 125 ? -42.155 8.257 16.618 1.00 75.43 282 THR A O 3
ATOM 5905 N N . THR A 1 1 ? 18.463 1.216 14.825 1.00 65.55 158 THR A N 4
ATOM 5906 C CA . THR A 1 1 ? 17.926 0.717 16.084 1.00 4.13 158 THR A CA 4
ATOM 5907 C C . THR A 1 1 ? 16.498 0.212 15.912 1.00 45.03 158 THR A C 4
ATOM 5908 O O . THR A 1 1 ? 16.097 -0.768 16.538 1.00 71.31 158 THR A O 4
ATOM 5919 N N . ALA A 1 2 ? 15.736 0.887 15.058 1.00 0.41 159 ALA A N 4
ATOM 5920 C CA . ALA A 1 2 ? 14.353 0.505 14.801 1.00 21.23 159 ALA A CA 4
ATOM 5921 C C . ALA A 1 2 ? 14.275 -0.886 14.180 1.00 55.41 159 ALA A C 4
ATOM 5922 O O . ALA A 1 2 ? 15.297 -1.511 13.904 1.00 43.00 159 ALA A O 4
ATOM 5929 N N . ASN A 1 3 ? 13.053 -1.364 13.963 1.00 5.41 160 ASN A N 4
ATOM 5930 C CA . ASN A 1 3 ? 12.842 -2.681 13.375 1.00 31.42 160 ASN A CA 4
ATOM 5931 C C . ASN A 1 3 ? 11.757 -2.631 12.304 1.00 61.24 160 ASN A C 4
ATOM 5932 O O . ASN A 1 3 ? 11.155 -1.584 12.061 1.00 21.55 160 ASN A O 4
ATOM 5943 N N . THR A 1 4 ? 11.512 -3.770 11.664 1.00 73.53 161 THR A N 4
ATOM 5944 C CA . THR A 1 4 ? 10.500 -3.857 10.618 1.00 65.12 161 THR A CA 4
ATOM 5945 C C . THR A 1 4 ? 9.552 -5.025 10.865 1.00 45.01 161 THR A C 4
ATOM 5946 O O . THR A 1 4 ? 9.945 -6.046 11.428 1.00 34.41 161 THR A O 4
ATOM 5957 N N . ALA A 1 5 ? 8.303 -4.867 10.439 1.00 23.35 162 ALA A N 4
ATOM 5958 C CA . ALA A 1 5 ? 7.300 -5.910 10.612 1.00 20.55 162 ALA A CA 4
ATOM 5959 C C . ALA A 1 5 ? 6.381 -5.995 9.399 1.00 53.33 162 ALA A C 4
ATOM 5960 O O . ALA A 1 5 ? 6.068 -4.981 8.774 1.00 75.41 162 ALA A O 4
ATOM 5967 N N . SER A 1 6 ? 5.952 -7.209 9.070 1.00 60.10 163 SER A N 4
ATOM 5968 C CA . SER A 1 6 ? 5.072 -7.426 7.928 1.00 51.23 163 SER A CA 4
ATOM 5969 C C . SER A 1 6 ? 3.662 -6.924 8.225 1.00 3.50 163 SER A C 4
ATOM 5970 O O . SER A 1 6 ? 3.087 -7.238 9.267 1.00 63.34 163 SER A O 4
ATOM 5978 N N . GLN A 1 7 ? 3.113 -6.141 7.302 1.00 52.11 164 GLN A N 4
ATOM 5979 C CA . GLN A 1 7 ? 1.771 -5.594 7.465 1.00 30.11 164 GLN A CA 4
ATOM 5980 C C . GLN A 1 7 ? 0.754 -6.707 7.696 1.00 0.01 164 GLN A C 4
ATOM 5981 O O . GLN A 1 7 ? 0.475 -7.501 6.798 1.00 1.03 164 GLN A O 4
ATOM 5995 N N . GLN A 1 8 ? 0.204 -6.758 8.905 1.00 4.12 165 GLN A N 4
ATOM 5996 C CA . GLN A 1 8 ? -0.781 -7.775 9.254 1.00 41.34 165 GLN A CA 4
ATOM 5997 C C . GLN A 1 8 ? -1.958 -7.158 10.003 1.00 62.34 165 GLN A C 4
ATOM 5998 O O . GLN A 1 8 ? -1.833 -6.772 11.166 1.00 54.35 165 GLN A O 4
ATOM 6012 N N . LEU A 1 9 ? -3.100 -7.069 9.329 1.00 5.15 166 LEU A N 4
ATOM 6013 C CA . LEU A 1 9 ? -4.300 -6.499 9.931 1.00 1.23 166 LEU A CA 4
ATOM 6014 C C . LEU A 1 9 ? -4.850 -7.414 11.021 1.00 50.42 166 LEU A C 4
ATOM 6015 O O . LEU A 1 9 ? -5.384 -8.485 10.734 1.00 14.14 166 LEU A O 4
ATOM 6031 N N . SER A 1 10 ? -4.717 -6.983 12.271 1.00 11.31 167 SER A N 4
ATOM 6032 C CA . SER A 1 10 ? -5.199 -7.764 13.404 1.00 14.42 167 SER A CA 4
ATOM 6033 C C . SER A 1 10 ? -6.646 -7.408 13.732 1.00 34.42 167 SER A C 4
ATOM 6034 O O . SER A 1 10 ? -7.263 -6.582 13.059 1.00 52.42 167 SER A O 4
ATOM 6042 N N . LEU A 1 11 ? -7.183 -8.039 14.771 1.00 4.23 168 LEU A N 4
ATOM 6043 C CA . LEU A 1 11 ? -8.558 -7.790 15.191 1.00 64.54 168 LEU A CA 4
ATOM 6044 C C . LEU A 1 11 ? -8.614 -7.381 16.659 1.00 44.42 168 LEU A C 4
ATOM 6045 O O . LEU A 1 11 ? -9.434 -6.551 17.051 1.00 33.01 168 LEU A O 4
ATOM 6061 N N . ASP A 1 12 ? -7.735 -7.966 17.465 1.00 44.32 169 ASP A N 4
ATOM 6062 C CA . ASP A 1 12 ? -7.681 -7.659 18.890 1.00 75.15 169 ASP A CA 4
ATOM 6063 C C . ASP A 1 12 ? -7.607 -6.153 19.119 1.00 45.23 169 ASP A C 4
ATOM 6064 O O . ASP A 1 12 ? -7.172 -5.390 18.256 1.00 54.44 169 ASP A O 4
ATOM 6073 N N . PRO A 1 13 ? -8.040 -5.713 20.309 1.00 13.32 170 PRO A N 4
ATOM 6074 C CA . PRO A 1 13 ? -8.033 -4.294 20.680 1.00 70.45 170 PRO A CA 4
ATOM 6075 C C . PRO A 1 13 ? -6.621 -3.756 20.885 1.00 32.21 170 PRO A C 4
ATOM 6076 O O . PRO A 1 13 ? -6.311 -2.631 20.494 1.00 53.23 170 PRO A O 4
ATOM 6087 N N . LYS A 1 14 ? -5.768 -4.567 21.501 1.00 22.12 171 LYS A N 4
ATOM 6088 C CA . LYS A 1 14 ? -4.387 -4.174 21.758 1.00 53.13 171 LYS A CA 4
ATOM 6089 C C . LYS A 1 14 ? -3.654 -3.881 20.453 1.00 64.01 171 LYS A C 4
ATOM 6090 O O . LYS A 1 14 ? -2.927 -2.893 20.348 1.00 73.11 171 LYS A O 4
ATOM 6109 N N . GLN A 1 15 ? -3.850 -4.745 19.462 1.00 1.21 172 GLN A N 4
ATOM 6110 C CA . GLN A 1 15 ? -3.207 -4.577 18.164 1.00 2.03 172 GLN A CA 4
ATOM 6111 C C . GLN A 1 15 ? -3.839 -3.426 17.388 1.00 33.51 172 GLN A C 4
ATOM 6112 O O . GLN A 1 15 ? -3.151 -2.497 16.966 1.00 21.11 172 GLN A O 4
ATOM 6126 N N . ARG A 1 16 ? -5.154 -3.496 17.203 1.00 5.22 173 ARG A N 4
ATOM 6127 C CA . ARG A 1 16 ? -5.878 -2.461 16.476 1.00 14.33 173 ARG A CA 4
ATOM 6128 C C . ARG A 1 16 ? -5.627 -1.087 17.091 1.00 44.11 173 ARG A C 4
ATOM 6129 O O . ARG A 1 16 ? -5.614 -0.075 16.390 1.00 20.10 173 ARG A O 4
ATOM 6150 N N . SER A 1 17 ? -5.427 -1.060 18.405 1.00 52.32 174 SER A N 4
ATOM 6151 C CA . SER A 1 17 ? -5.180 0.190 19.115 1.00 71.23 174 SER A CA 4
ATOM 6152 C C . SER A 1 17 ? -4.054 0.977 18.453 1.00 45.35 174 SER A C 4
ATOM 6153 O O . SER A 1 17 ? -4.057 2.208 18.453 1.00 42.52 174 SER A O 4
ATOM 6161 N N . LYS A 1 18 ? -3.090 0.258 17.888 1.00 23.40 175 LYS A N 4
ATOM 6162 C CA . LYS A 1 18 ? -1.956 0.886 17.220 1.00 10.14 175 LYS A CA 4
ATOM 6163 C C . LYS A 1 18 ? -2.370 1.458 15.868 1.00 3.44 175 LYS A C 4
ATOM 6164 O O . LYS A 1 18 ? -1.875 2.505 15.451 1.00 54.14 175 LYS A O 4
ATOM 6183 N N . GLN A 1 19 ? -3.279 0.766 15.191 1.00 74.40 176 GLN A N 4
ATOM 6184 C CA . GLN A 1 19 ? -3.759 1.207 13.887 1.00 73.44 176 GLN A CA 4
ATOM 6185 C C . GLN A 1 19 ? -4.676 2.418 14.025 1.00 62.22 176 GLN A C 4
ATOM 6186 O O . GLN A 1 19 ? -4.509 3.417 13.325 1.00 0.31 176 GLN A O 4
ATOM 6200 N N . ILE A 1 20 ? -5.643 2.321 14.930 1.00 12.24 177 ILE A N 4
ATOM 6201 C CA . ILE A 1 20 ? -6.585 3.410 15.160 1.00 33.51 177 ILE A CA 4
ATOM 6202 C C . ILE A 1 20 ? -5.856 4.711 15.473 1.00 44.53 177 ILE A C 4
ATOM 6203 O O . ILE A 1 20 ? -6.205 5.772 14.953 1.00 10.21 177 ILE A O 4
ATOM 6219 N N . LEU A 1 21 ? -4.839 4.624 16.323 1.00 31.25 178 LEU A N 4
ATOM 6220 C CA . LEU A 1 21 ? -4.057 5.795 16.705 1.00 73.03 178 LEU A CA 4
ATOM 6221 C C . LEU A 1 21 ? -3.327 6.378 15.499 1.00 2.02 178 LEU A C 4
ATOM 6222 O O . LEU A 1 21 ? -3.149 7.592 15.396 1.00 22.40 178 LEU A O 4
ATOM 6238 N N . SER A 1 22 ? -2.908 5.505 14.589 1.00 43.13 179 SER A N 4
ATOM 6239 C CA . SER A 1 22 ? -2.195 5.933 13.391 1.00 51.04 179 SER A CA 4
ATOM 6240 C C . SER A 1 22 ? -3.108 6.744 12.476 1.00 73.31 179 SER A C 4
ATOM 6241 O O . SER A 1 22 ? -2.657 7.645 11.770 1.00 23.53 179 SER A O 4
ATOM 6249 N N . ASN A 1 23 ? -4.396 6.416 12.494 1.00 31.34 180 ASN A N 4
ATOM 6250 C CA . ASN A 1 23 ? -5.374 7.112 11.667 1.00 52.24 180 ASN A CA 4
ATOM 6251 C C . ASN A 1 23 ? -6.321 7.943 12.527 1.00 54.33 180 ASN A C 4
ATOM 6252 O O . ASN A 1 23 ? -7.489 8.129 12.182 1.00 53.12 180 ASN A O 4
ATOM 6263 N N . LEU A 1 24 ? -5.811 8.442 13.647 1.00 23.41 181 LEU A N 4
ATOM 6264 C CA . LEU A 1 24 ? -6.610 9.254 14.557 1.00 13.23 181 LEU A CA 4
ATOM 6265 C C . LEU A 1 24 ? -6.880 10.632 13.962 1.00 14.53 181 LEU A C 4
ATOM 6266 O O . LEU A 1 24 ? -7.944 11.215 14.175 1.00 1.33 181 LEU A O 4
ATOM 6282 N N . LYS A 1 25 ? -5.912 11.148 13.213 1.00 5.14 182 LYS A N 4
ATOM 6283 C CA . LYS A 1 25 ? -6.045 12.456 12.584 1.00 43.44 182 LYS A CA 4
ATOM 6284 C C . LYS A 1 25 ? -7.369 12.567 11.834 1.00 3.34 182 LYS A C 4
ATOM 6285 O O . LYS A 1 25 ? -8.019 13.613 11.853 1.00 32.55 182 LYS A O 4
ATOM 6304 N 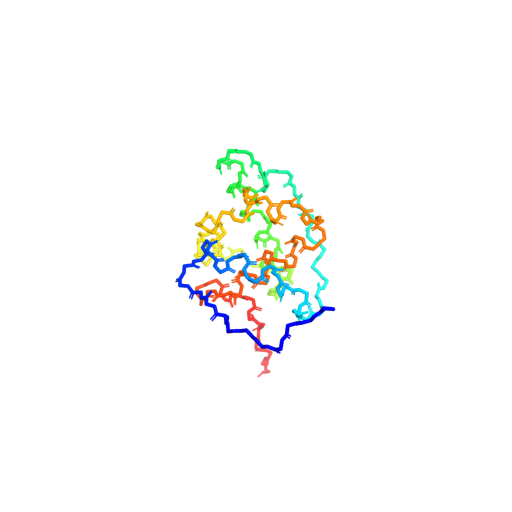N . LYS A 1 26 ? -7.764 11.483 11.176 1.00 25.22 183 LYS A N 4
ATOM 6305 C CA . LYS A 1 26 ? -9.012 11.456 10.423 1.00 45.54 183 LYS A CA 4
ATOM 6306 C C . LYS A 1 26 ? -10.162 10.959 11.292 1.00 2.43 183 LYS A C 4
ATOM 6307 O O . LYS A 1 26 ? -10.629 9.831 11.135 1.00 5.23 183 LYS A O 4
ATOM 6326 N N . SER A 1 27 ? -10.615 11.809 12.208 1.00 12.04 184 SER A N 4
ATOM 6327 C CA . SER A 1 27 ? -11.710 11.455 13.104 1.00 23.35 184 SER A CA 4
ATOM 6328 C C . SER A 1 27 ? -12.963 12.260 12.776 1.00 72.11 184 SER A C 4
ATOM 6329 O O . SER A 1 27 ? -12.911 13.296 12.112 1.00 25.33 184 SER A O 4
ATOM 6337 N N . PRO A 1 28 ? -14.119 11.773 13.251 1.00 13.50 185 PRO A N 4
ATOM 6338 C CA . PRO A 1 28 ? -15.409 12.432 13.021 1.00 20.54 185 PRO A CA 4
ATOM 6339 C C . PRO A 1 28 ? -15.534 13.745 13.786 1.00 20.22 185 PRO A C 4
ATOM 6340 O O . PRO A 1 28 ? -14.731 14.057 14.666 1.00 54.50 185 PRO A O 4
ATOM 6351 N N . PRO A 1 29 ? -16.564 14.533 13.445 1.00 11.34 186 PRO A N 4
ATOM 6352 C CA . PRO A 1 29 ? -16.819 15.825 14.089 1.00 2.41 186 PRO A CA 4
ATOM 6353 C C . PRO A 1 29 ? -17.287 15.672 15.532 1.00 23.12 186 PRO A C 4
ATOM 6354 O O . PRO A 1 29 ? -18.482 15.540 15.797 1.00 33.14 186 PRO A O 4
ATOM 6365 N N . LEU A 1 30 ? -16.338 15.690 16.462 1.00 40.31 187 LEU A N 4
ATOM 6366 C CA . LEU A 1 30 ? -16.653 15.554 17.880 1.00 73.43 187 LEU A CA 4
ATOM 6367 C C . LEU A 1 30 ? -16.005 16.670 18.692 1.00 50.22 187 LEU A C 4
ATOM 6368 O O . LEU A 1 30 ? -14.789 16.854 18.652 1.00 14.41 187 LEU A O 4
ATOM 6384 N N . ASN A 1 31 ? -16.825 17.411 19.429 1.00 14.45 188 ASN A N 4
ATOM 6385 C CA . ASN A 1 31 ? -16.332 18.509 20.253 1.00 45.11 188 ASN A CA 4
ATOM 6386 C C . ASN A 1 31 ? -16.841 18.386 21.686 1.00 52.43 188 ASN A C 4
ATOM 6387 O O . ASN A 1 31 ? -18.015 18.639 21.963 1.00 65.22 188 ASN A O 4
ATOM 6398 N N . LEU A 1 32 ? -15.952 17.998 22.593 1.00 62.13 189 LEU A N 4
ATOM 6399 C CA . LEU A 1 32 ? -16.310 17.842 23.998 1.00 14.02 189 LEU A CA 4
ATOM 6400 C C . LEU A 1 32 ? -15.652 18.922 24.851 1.00 15.00 189 LEU A C 4
ATOM 6401 O O . LEU A 1 32 ? -16.228 19.387 25.834 1.00 52.24 189 LEU A O 4
ATOM 6417 N N . ASN A 1 33 ? -14.443 19.318 24.466 1.00 32.54 190 ASN A N 4
ATOM 6418 C CA . ASN A 1 33 ? -13.707 20.344 25.195 1.00 13.40 190 ASN A CA 4
ATOM 6419 C C . ASN A 1 33 ? -13.459 19.915 26.638 1.00 51.31 190 ASN A C 4
ATOM 6420 O O . ASN A 1 33 ? -13.588 20.716 27.565 1.00 72.51 190 ASN A O 4
ATOM 6431 N N . ILE A 1 34 ? -13.102 18.648 26.819 1.00 1.55 191 ILE A N 4
ATOM 6432 C CA . ILE A 1 34 ? -12.834 18.114 28.149 1.00 61.12 191 ILE A CA 4
ATOM 6433 C C . ILE A 1 34 ? -11.336 18.061 28.428 1.00 22.41 191 ILE A C 4
ATOM 6434 O O . ILE A 1 34 ? -10.615 17.245 27.853 1.00 33.21 191 ILE A O 4
ATOM 6450 N N . SER A 1 35 ? -10.873 18.935 29.316 1.00 35.23 192 SER A N 4
ATOM 6451 C CA . SER A 1 35 ? -9.460 18.989 29.671 1.00 12.12 192 SER A CA 4
ATOM 6452 C C . SER A 1 35 ? -8.951 17.612 30.085 1.00 22.23 192 SER A C 4
ATOM 6453 O O . SER A 1 35 ? -9.671 16.833 30.711 1.00 20.22 192 SER A O 4
ATOM 6461 N N . LEU A 1 36 ? -7.704 17.318 29.732 1.00 55.35 193 LEU A N 4
ATOM 6462 C CA . LEU A 1 36 ? -7.096 16.035 30.066 1.00 75.14 193 LEU A CA 4
ATOM 6463 C C . LEU A 1 36 ? -5.953 16.216 31.059 1.00 14.12 193 LEU A C 4
ATOM 6464 O O . LEU A 1 36 ? -4.903 16.773 30.740 1.00 61.04 193 LEU A O 4
ATOM 6480 N N . PRO A 1 37 ? -6.160 15.733 32.293 1.00 2.45 194 PRO A N 4
ATOM 6481 C CA . PRO A 1 37 ? -5.157 15.828 33.358 1.00 22.33 194 PRO A CA 4
ATOM 6482 C C . PRO A 1 37 ? -3.953 14.928 33.102 1.00 44.22 194 PRO A C 4
ATOM 6483 O O . PRO A 1 37 ? -4.087 13.833 32.555 1.00 33.34 194 PRO A O 4
ATOM 6494 N N . THR A 1 38 ? -2.774 15.397 33.500 1.00 61.11 195 THR A N 4
ATOM 6495 C CA . THR A 1 38 ? -1.546 14.635 33.312 1.00 4.34 195 THR A CA 4
ATOM 6496 C C . THR A 1 38 ? -1.704 13.204 33.814 1.00 40.43 195 THR A C 4
ATOM 6497 O O . THR A 1 38 ? -1.089 12.279 33.283 1.00 2.15 195 THR A O 4
ATOM 6508 N N . ASP A 1 39 ? -2.533 13.029 34.837 1.00 5.52 196 ASP A N 4
ATOM 6509 C CA . ASP A 1 39 ? -2.773 11.710 35.409 1.00 33.21 196 ASP A CA 4
ATOM 6510 C C . ASP A 1 39 ? -3.072 10.690 34.315 1.00 32.30 196 ASP A C 4
ATOM 6511 O O . ASP A 1 39 ? -2.558 9.571 34.337 1.00 31.55 196 ASP A O 4
ATOM 6520 N N . LEU A 1 40 ? -3.907 11.083 33.359 1.00 20.52 197 LEU A N 4
ATOM 6521 C CA . LEU A 1 40 ? -4.276 10.202 32.256 1.00 2.11 197 LEU A CA 4
ATOM 6522 C C . LEU A 1 40 ? -3.036 9.697 31.524 1.00 13.43 197 LEU A C 4
ATOM 6523 O O . LEU A 1 40 ? -2.977 8.541 31.104 1.00 51.31 197 LEU A O 4
ATOM 6539 N N . THR A 1 41 ? -2.045 10.571 31.377 1.00 54.42 198 THR A N 4
ATOM 6540 C CA . THR A 1 41 ? -0.806 10.215 30.697 1.00 34.33 198 THR A CA 4
ATOM 6541 C C . THR A 1 41 ? 0.348 10.096 31.686 1.00 61.45 198 THR A C 4
ATOM 6542 O O . THR A 1 41 ? 1.507 10.305 31.329 1.00 44.04 198 THR A O 4
ATOM 6553 N N . SER A 1 42 ? 0.024 9.757 32.929 1.00 12.34 199 SER A N 4
ATOM 6554 C CA . SER A 1 42 ? 1.034 9.613 33.971 1.00 45.24 199 SER A CA 4
ATOM 6555 C C . SER A 1 42 ? 1.970 8.448 33.662 1.00 11.12 199 SER A C 4
ATOM 6556 O O . SER A 1 42 ? 1.953 7.897 32.561 1.00 62.11 199 SER A O 4
ATOM 6564 N N . THR A 1 43 ? 2.787 8.077 34.643 1.00 14.25 200 THR A N 4
ATOM 6565 C CA . THR A 1 43 ? 3.730 6.979 34.478 1.00 4.04 200 THR A CA 4
ATOM 6566 C C . THR A 1 43 ? 3.505 5.898 35.529 1.00 22.21 200 THR A C 4
ATOM 6567 O O . THR A 1 43 ? 4.439 5.201 35.927 1.00 60.15 200 THR A O 4
ATOM 6578 N N . ASP A 1 44 ? 2.261 5.763 35.975 1.00 61.21 201 ASP A N 4
ATOM 6579 C CA . ASP A 1 44 ? 1.913 4.764 36.979 1.00 52.20 201 ASP A CA 4
ATOM 6580 C C . ASP A 1 44 ? 0.466 4.308 36.813 1.00 5.42 201 ASP A C 4
ATOM 6581 O O . ASP A 1 44 ? -0.367 5.004 36.232 1.00 3.12 201 ASP A O 4
ATOM 6590 N N . PRO A 1 45 ? 0.160 3.111 37.334 1.00 14.24 202 PRO A N 4
ATOM 6591 C CA . PRO A 1 45 ? -1.186 2.535 37.256 1.00 12.22 202 PRO A CA 4
ATOM 6592 C C . PRO A 1 45 ? -2.188 3.282 38.130 1.00 21.14 202 PRO A C 4
ATOM 6593 O O . PRO A 1 45 ? -3.357 3.421 37.771 1.00 4.02 202 PRO A O 4
ATOM 6604 N N . ALA A 1 46 ? -1.722 3.761 39.279 1.00 31.33 203 ALA A N 4
ATOM 6605 C CA . ALA A 1 46 ? -2.577 4.495 40.203 1.00 11.54 203 ALA A CA 4
ATOM 6606 C C . ALA A 1 46 ? -3.120 5.766 39.557 1.00 22.42 203 ALA A C 4
ATOM 6607 O O . ALA A 1 46 ? -4.330 5.985 39.516 1.00 15.51 203 ALA A O 4
ATOM 6614 N N . LYS A 1 47 ? -2.217 6.600 39.054 1.00 44.11 204 LYS A N 4
ATOM 6615 C CA . LYS A 1 47 ? -2.604 7.849 38.409 1.00 42.13 204 LYS A CA 4
ATOM 6616 C C . LYS A 1 47 ? -3.359 7.580 37.111 1.00 62.11 204 LYS A C 4
ATOM 6617 O O . LYS A 1 47 ? -4.307 8.289 36.776 1.00 10.22 204 LYS A O 4
ATOM 6636 N N . GLN A 1 48 ? -2.932 6.551 36.386 1.00 33.31 205 GLN A N 4
ATOM 6637 C CA . GLN A 1 48 ? -3.570 6.188 35.126 1.00 45.43 205 GLN A CA 4
ATOM 6638 C C . GLN A 1 48 ? -5.038 5.836 35.340 1.00 40.55 205 GLN A C 4
ATOM 6639 O O . GLN A 1 48 ? -5.919 6.384 34.678 1.00 72.04 205 GLN A O 4
ATOM 6653 N N . GLN A 1 49 ? -5.293 4.920 36.267 1.00 24.35 206 GLN A N 4
ATOM 6654 C CA . GLN A 1 49 ? -6.655 4.494 36.567 1.00 42.40 206 GLN A CA 4
ATOM 6655 C C . GLN A 1 49 ? -7.473 5.649 37.137 1.00 65.21 206 GLN A C 4
ATOM 6656 O O . GLN A 1 49 ? -8.595 5.901 36.701 1.00 52.51 206 GLN A O 4
ATOM 6670 N N . ALA A 1 50 ? -6.902 6.346 38.114 1.00 21.10 207 ALA A N 4
ATOM 6671 C CA . ALA A 1 50 ? -7.577 7.474 38.742 1.00 14.44 207 ALA A CA 4
ATOM 6672 C C . ALA A 1 50 ? -8.078 8.466 37.697 1.00 33.54 207 ALA A C 4
ATOM 6673 O O . ALA A 1 50 ? -9.217 8.928 37.763 1.00 43.25 207 ALA A O 4
ATOM 6680 N N . ALA A 1 51 ? -7.220 8.788 36.735 1.00 73.30 208 ALA A N 4
ATOM 6681 C CA . ALA A 1 51 ? -7.577 9.723 35.675 1.00 3.14 208 ALA A CA 4
ATOM 6682 C C . ALA A 1 51 ? -8.673 9.150 34.783 1.00 3.22 208 ALA A C 4
ATOM 6683 O O . ALA A 1 51 ? -9.660 9.823 34.486 1.00 54.44 208 ALA A O 4
ATOM 6690 N N . LEU A 1 52 ? -8.492 7.905 34.358 1.00 33.44 209 LEU A N 4
ATOM 6691 C CA . LEU A 1 52 ? -9.466 7.241 33.499 1.00 73.22 209 LEU A CA 4
ATOM 6692 C C . LEU A 1 52 ? -10.875 7.371 34.070 1.00 63.12 209 LEU A C 4
ATOM 6693 O O . LEU A 1 52 ? -11.772 7.909 33.421 1.00 43.51 209 LEU A O 4
ATOM 6709 N N . PHE A 1 53 ? -11.061 6.876 35.289 1.00 73.11 210 PHE A N 4
ATOM 6710 C CA . PHE A 1 53 ? -12.360 6.938 35.949 1.00 74.15 210 PHE A CA 4
ATOM 6711 C C . PHE A 1 53 ? -12.931 8.352 35.895 1.00 41.13 210 PHE A C 4
ATOM 6712 O O . PHE A 1 53 ? -14.114 8.544 35.617 1.00 13.22 210 PHE A O 4
ATOM 6729 N N . GLN A 1 54 ? -12.080 9.337 36.163 1.00 51.43 211 GLN A N 4
ATOM 6730 C CA . GLN A 1 54 ? -12.500 10.734 36.146 1.00 24.20 211 GLN A CA 4
ATOM 6731 C C . GLN A 1 54 ? -12.986 11.140 34.759 1.00 63.34 211 GLN A C 4
ATOM 6732 O O . GLN A 1 54 ? -14.043 11.753 34.615 1.00 74.02 211 GLN A O 4
ATOM 6746 N N . VAL A 1 55 ? -12.206 10.794 33.739 1.00 21.11 212 VAL A N 4
ATOM 6747 C CA . VAL A 1 55 ? -12.557 11.122 32.362 1.00 31.45 212 VAL A CA 4
ATOM 6748 C C . VAL A 1 55 ? -13.941 10.589 32.007 1.00 65.14 212 VAL A C 4
ATOM 6749 O O . VAL A 1 55 ? -14.818 11.344 31.586 1.00 21.40 212 VAL A O 4
ATOM 6762 N N . ILE A 1 56 ? -14.128 9.285 32.178 1.00 35.24 213 ILE A N 4
ATOM 6763 C CA . ILE A 1 56 ? -15.406 8.651 31.877 1.00 52.41 213 ILE A CA 4
ATOM 6764 C C . ILE A 1 56 ? -16.550 9.346 32.608 1.00 71.11 213 ILE A C 4
ATOM 6765 O O . ILE A 1 56 ? -17.553 9.720 32.000 1.00 65.22 213 ILE A O 4
ATOM 6781 N N . ALA A 1 57 ? -16.392 9.517 33.916 1.00 22.43 214 ALA A N 4
ATOM 6782 C CA . ALA A 1 57 ? -17.409 10.170 34.730 1.00 35.21 214 ALA A CA 4
ATOM 6783 C C . ALA A 1 57 ? -17.804 11.518 34.138 1.00 41.43 214 ALA A C 4
ATOM 6784 O O . ALA A 1 57 ? -18.973 11.902 34.167 1.00 61.22 214 ALA A O 4
ATOM 6791 N N . ALA A 1 58 ? -16.821 12.234 33.601 1.00 1.12 215 ALA A N 4
ATOM 6792 C CA . ALA A 1 58 ? -17.066 13.539 33.001 1.00 51.52 215 ALA A CA 4
ATOM 6793 C C . ALA A 1 58 ? -17.949 13.418 31.764 1.00 73.43 215 ALA A C 4
ATOM 6794 O O . ALA A 1 58 ? -18.887 14.194 31.579 1.00 51.54 215 ALA A O 4
ATOM 6801 N N . LEU A 1 59 ? -17.644 12.439 30.919 1.00 61.02 216 LEU A N 4
ATOM 6802 C CA . LEU A 1 59 ? -18.410 12.216 29.698 1.00 71.44 216 LEU A CA 4
ATOM 6803 C C . LEU A 1 59 ? -19.875 11.935 30.017 1.00 22.35 216 LEU A C 4
ATOM 6804 O O . LEU A 1 59 ? -20.774 12.501 29.398 1.00 54.43 216 LEU A O 4
ATOM 6820 N N . GLN A 1 60 ? -20.105 11.058 30.990 1.00 53.43 217 GLN A N 4
ATOM 6821 C CA . GLN A 1 60 ? -21.461 10.704 31.393 1.00 52.15 217 GLN A CA 4
ATOM 6822 C C . GLN A 1 60 ? -22.184 11.907 31.990 1.00 44.34 217 GLN A C 4
ATOM 6823 O O . GLN A 1 60 ? -23.368 12.123 31.734 1.00 15.41 217 GLN A O 4
ATOM 6837 N N . LYS A 1 61 ? -21.463 12.688 32.787 1.00 45.32 218 LYS A N 4
ATOM 6838 C CA . LYS A 1 61 ? -22.033 13.871 33.421 1.00 73.15 218 LYS A CA 4
ATOM 6839 C C . LYS A 1 61 ? -22.571 14.843 32.375 1.00 65.22 218 LYS A C 4
ATOM 6840 O O . LYS A 1 61 ? -23.685 15.352 32.500 1.00 21.32 218 LYS A O 4
ATOM 6859 N N . HIS A 1 62 ? -21.772 15.095 31.342 1.00 10.25 219 HIS A N 4
ATOM 6860 C CA . HIS A 1 62 ? -22.169 16.005 30.274 1.00 61.25 219 HIS A CA 4
ATOM 6861 C C . HIS A 1 62 ? -23.177 15.340 29.341 1.00 42.12 219 HIS A C 4
ATOM 6862 O O . HIS A 1 62 ? -23.966 16.016 28.680 1.00 34.44 219 HIS A O 4
ATOM 6876 N N . PHE A 1 63 ? -23.144 14.013 29.291 1.00 24.50 220 PHE A N 4
ATOM 6877 C CA . PHE A 1 63 ? -24.053 13.256 28.438 1.00 41.52 220 PHE A CA 4
ATOM 6878 C C . PHE A 1 63 ? -25.460 13.232 29.029 1.00 44.44 220 PHE A C 4
ATOM 6879 O O . PHE A 1 63 ? -26.452 13.206 28.300 1.00 65.22 220 PHE A O 4
ATOM 6896 N N . LYS A 1 64 ? -25.538 13.241 30.355 1.00 42.40 221 LYS A N 4
ATOM 6897 C CA . LYS A 1 64 ? -26.821 13.221 31.046 1.00 14.44 221 LYS A CA 4
ATOM 6898 C C . LYS A 1 64 ? -27.203 14.618 31.525 1.00 12.43 221 LYS A C 4
ATOM 6899 O O . LYS A 1 64 ? -28.212 15.179 31.097 1.00 55.22 221 LYS A O 4
ATOM 6918 N N . THR A 1 65 ? -26.389 15.177 32.416 1.00 73.11 222 THR A N 4
ATOM 6919 C CA . THR A 1 65 ? -26.642 16.508 32.953 1.00 43.24 222 THR A CA 4
ATOM 6920 C C . THR A 1 65 ? -25.637 16.861 34.043 1.00 22.13 222 THR A C 4
ATOM 6921 O O . THR A 1 65 ? -24.999 15.981 34.621 1.00 54.42 222 THR A O 4
ATOM 6932 N N . ASN A 1 66 ? -25.501 18.154 34.321 1.00 70.42 223 ASN A N 4
ATOM 6933 C CA . ASN A 1 66 ? -24.573 18.622 35.343 1.00 1.44 223 ASN A CA 4
ATOM 6934 C C . ASN A 1 66 ? -24.906 18.011 36.701 1.00 4.42 223 ASN A C 4
ATOM 6935 O O . ASN A 1 66 ? -24.046 17.912 37.576 1.00 44.21 223 ASN A O 4
ATOM 6946 N N . MET A 1 67 ? -26.159 17.603 36.869 1.00 11.11 224 MET A N 4
ATOM 6947 C CA . MET A 1 67 ? -26.605 17.000 38.120 1.00 60.13 224 MET A CA 4
ATOM 6948 C C . MET A 1 67 ? -25.665 15.877 38.547 1.00 2.55 224 MET A C 4
ATOM 6949 O O . MET A 1 67 ? -25.561 15.561 39.732 1.00 72.20 224 MET A O 4
ATOM 6963 N N . GLU A 1 68 ? -24.983 15.280 37.575 1.00 4.04 225 GLU A N 4
ATOM 6964 C CA . GLU A 1 68 ? -24.052 14.192 37.853 1.00 13.12 225 GLU A CA 4
ATOM 6965 C C . GLU A 1 68 ? -24.801 12.930 38.273 1.00 5.34 225 GLU A C 4
ATOM 6966 O O . GLU A 1 68 ? -25.610 12.956 39.199 1.00 21.55 225 GLU A O 4
ATOM 6978 N N . ASN A 1 69 ? -24.523 11.828 37.584 1.00 34.05 226 ASN A N 4
ATOM 6979 C CA . ASN A 1 69 ? -25.171 10.556 37.885 1.00 44.02 226 ASN A CA 4
ATOM 6980 C C . ASN A 1 69 ? -24.347 9.387 37.352 1.00 54.55 226 ASN A C 4
ATOM 6981 O O . ASN A 1 69 ? -24.896 8.377 36.911 1.00 10.15 226 ASN A O 4
ATOM 6992 N N . VAL A 1 70 ? -23.027 9.533 37.395 1.00 63.34 227 VAL A N 4
ATOM 6993 C CA . VAL A 1 70 ? -22.127 8.489 36.918 1.00 41.23 227 VAL A CA 4
ATOM 6994 C C . VAL A 1 70 ? -22.503 7.131 37.499 1.00 55.01 227 VAL A C 4
ATOM 6995 O O . VAL A 1 70 ? -22.702 6.994 38.705 1.00 1.32 227 VAL A O 4
ATOM 7008 N N . ASN A 1 71 ? -22.600 6.129 36.632 1.00 64.54 228 ASN A N 4
ATOM 7009 C CA . ASN A 1 71 ? -22.953 4.779 37.059 1.00 44.53 228 ASN A CA 4
ATOM 7010 C C . ASN A 1 71 ? -21.735 3.861 37.020 1.00 32.33 228 ASN A C 4
ATOM 7011 O O . ASN A 1 71 ? -21.307 3.425 35.951 1.00 4.33 228 ASN A O 4
ATOM 7022 N N . TYR A 1 72 ? -21.184 3.570 38.193 1.00 65.40 229 TYR A N 4
ATOM 7023 C CA . TYR A 1 72 ? -20.015 2.704 38.294 1.00 45.01 229 TYR A CA 4
ATOM 7024 C C . TYR A 1 72 ? -20.279 1.353 37.637 1.00 30.54 229 TYR A C 4
ATOM 7025 O O . TYR A 1 72 ? -19.353 0.674 37.193 1.00 30.42 229 TYR A O 4
ATOM 7043 N N . ASP A 1 73 ? -21.550 0.969 37.580 1.00 44.03 230 ASP A N 4
ATOM 7044 C CA . ASP A 1 73 ? -21.938 -0.300 36.976 1.00 34.32 230 ASP A CA 4
ATOM 7045 C C . ASP A 1 73 ? -21.337 -0.446 35.582 1.00 24.20 230 ASP A C 4
ATOM 7046 O O . ASP A 1 73 ? -20.650 -1.426 35.290 1.00 60.30 230 ASP A O 4
ATOM 7055 N N . LEU A 1 74 ? -21.599 0.534 34.725 1.00 71.25 231 LEU A N 4
ATOM 7056 C CA . LEU A 1 74 ? -21.084 0.515 33.360 1.00 72.43 231 LEU A CA 4
ATOM 7057 C C . LEU A 1 74 ? -19.647 1.023 33.313 1.00 41.03 231 LEU A C 4
ATOM 7058 O O . LEU A 1 74 ? -18.884 0.677 32.410 1.00 62.01 231 LEU A O 4
ATOM 7074 N N . LEU A 1 75 ? -19.283 1.844 34.292 1.00 52.25 232 LEU A N 4
ATOM 7075 C CA . LEU A 1 75 ? -17.936 2.399 34.364 1.00 41.02 232 LEU A CA 4
ATOM 7076 C C . LEU A 1 75 ? -16.888 1.292 34.320 1.00 61.43 232 LEU A C 4
ATOM 7077 O O . LEU A 1 75 ? -15.824 1.455 33.723 1.00 0.22 232 LEU A O 4
ATOM 7093 N N . GLN A 1 76 ? -17.198 0.165 34.953 1.00 2.12 233 GLN A N 4
ATOM 7094 C CA . GLN A 1 76 ? -16.283 -0.970 34.984 1.00 3.35 233 GLN A CA 4
ATOM 7095 C C . GLN A 1 76 ? -15.960 -1.447 33.573 1.00 65.54 233 GLN A C 4
ATOM 7096 O O . GLN A 1 76 ? -14.804 -1.723 33.248 1.00 73.11 233 GLN A O 4
ATOM 7110 N N . LYS A 1 77 ? -16.987 -1.544 32.736 1.00 15.12 234 LYS A N 4
ATOM 7111 C CA . LYS A 1 77 ? -16.814 -1.988 31.358 1.00 12.42 234 LYS A CA 4
ATOM 7112 C C . LYS A 1 77 ? -16.039 -0.954 30.547 1.00 13.12 234 LYS A C 4
ATOM 7113 O O . LYS A 1 77 ? -15.054 -1.282 29.888 1.00 64.14 234 LYS A O 4
ATOM 7132 N N . GLN A 1 78 ? -16.491 0.295 30.603 1.00 71.25 235 GLN A N 4
ATOM 7133 C CA . GLN A 1 78 ? -15.839 1.376 29.873 1.00 23.22 235 GLN A CA 4
ATOM 7134 C C . GLN A 1 78 ? -14.357 1.454 30.226 1.00 11.25 235 GLN A C 4
ATOM 7135 O O . GLN A 1 78 ? -13.510 1.646 29.354 1.00 24.43 235 GLN A O 4
ATOM 7149 N N . VAL A 1 79 ? -14.052 1.306 31.512 1.00 65.54 236 VAL A N 4
ATOM 7150 C CA . VAL A 1 79 ? -12.672 1.359 31.980 1.00 20.25 236 VAL A CA 4
ATOM 7151 C C . VAL A 1 79 ? -11.907 0.102 31.581 1.00 41.10 236 VAL A C 4
ATOM 7152 O O . VAL A 1 79 ? -10.714 0.157 31.281 1.00 71.23 236 VAL A O 4
ATOM 7165 N N . LYS A 1 80 ? -12.601 -1.031 31.579 1.00 50.11 237 LYS A N 4
ATOM 7166 C CA . LYS A 1 80 ? -11.989 -2.303 31.215 1.00 61.15 237 LYS A CA 4
ATOM 7167 C C . LYS A 1 80 ? -11.423 -2.249 29.799 1.00 30.01 237 LYS A C 4
ATOM 7168 O O . LYS A 1 80 ? -10.248 -2.544 29.578 1.00 33.32 237 LYS A O 4
ATOM 7187 N N . TYR A 1 81 ? -12.265 -1.869 28.845 1.00 41.05 238 TYR A N 4
ATOM 7188 C CA . TYR A 1 81 ? -11.848 -1.777 27.450 1.00 35.12 238 TYR A CA 4
ATOM 7189 C C . TYR A 1 81 ? -10.600 -0.912 27.311 1.00 43.15 238 TYR A C 4
ATOM 7190 O O . TYR A 1 81 ? -9.614 -1.320 26.696 1.00 62.30 238 TYR A O 4
ATOM 7208 N N . ILE A 1 82 ? -10.650 0.285 27.886 1.00 63.22 239 ILE A N 4
ATOM 7209 C CA . ILE A 1 82 ? -9.523 1.208 27.828 1.00 61.54 239 ILE A CA 4
ATOM 7210 C C . ILE A 1 82 ? -8.287 0.608 28.490 1.00 42.15 239 ILE A C 4
ATOM 7211 O O . ILE A 1 82 ? -7.197 0.622 27.919 1.00 45.01 239 ILE A O 4
ATOM 7227 N N . MET A 1 83 ? -8.466 0.081 29.696 1.00 25.32 240 MET A N 4
ATOM 7228 C CA . MET A 1 83 ? -7.365 -0.527 30.435 1.00 63.01 240 MET A CA 4
ATOM 7229 C C . MET A 1 83 ? -6.646 -1.568 29.582 1.00 55.34 240 MET A C 4
ATOM 7230 O O . MET A 1 83 ? -5.420 -1.555 29.473 1.00 72.54 240 MET A O 4
ATOM 7244 N N . ASP A 1 84 ? -7.417 -2.466 28.979 1.00 33.32 241 ASP A N 4
ATOM 7245 C CA . ASP A 1 84 ? -6.854 -3.514 28.135 1.00 52.30 241 ASP A CA 4
ATOM 7246 C C . ASP A 1 84 ? -6.113 -2.912 26.945 1.00 23.41 241 ASP A C 4
ATOM 7247 O O . ASP A 1 84 ? -5.024 -3.362 26.588 1.00 4.44 241 ASP A O 4
ATOM 7256 N N . SER A 1 85 ? -6.711 -1.895 26.334 1.00 10.22 242 SER A N 4
ATOM 7257 C CA . SER A 1 85 ? -6.110 -1.235 25.181 1.00 22.01 242 SER A CA 4
ATOM 7258 C C . SER A 1 85 ? -4.759 -0.626 25.547 1.00 74.24 242 SER A C 4
ATOM 7259 O O . SER A 1 85 ? -3.841 -0.590 24.729 1.00 70.01 242 SER A O 4
ATOM 7267 N N . ASN A 1 86 ? -4.648 -0.149 26.782 1.00 44.31 243 ASN A N 4
ATOM 7268 C CA . ASN A 1 86 ? -3.410 0.460 27.257 1.00 33.31 243 ASN A CA 4
ATOM 7269 C C . ASN A 1 86 ? -3.103 1.740 26.487 1.00 10.40 243 ASN A C 4
ATOM 7270 O O . ASN A 1 86 ? -1.944 2.131 26.350 1.00 12.41 243 ASN A O 4
ATOM 7281 N N . MET A 1 87 ? -4.150 2.389 25.987 1.00 44.12 244 MET A N 4
ATOM 7282 C CA . MET A 1 87 ? -3.992 3.627 25.232 1.00 24.11 244 MET A CA 4
ATOM 7283 C C . MET A 1 87 ? -3.263 4.680 26.061 1.00 15.03 244 MET A C 4
ATOM 7284 O O . MET A 1 87 ? -2.509 5.494 25.526 1.00 33.22 244 MET A O 4
ATOM 7298 N N . LEU A 1 88 ? -3.494 4.660 27.369 1.00 23.44 245 LEU A N 4
ATOM 7299 C CA . LEU A 1 88 ? -2.859 5.613 28.273 1.00 54.31 245 LEU A CA 4
ATOM 7300 C C . LEU A 1 88 ? -1.340 5.502 28.202 1.00 2.53 245 LEU A C 4
ATOM 7301 O O . LEU A 1 88 ? -0.631 6.507 28.258 1.00 32.42 245 LEU A O 4
ATOM 7317 N N . ASN A 1 89 ? -0.846 4.275 28.077 1.00 34.21 246 ASN A N 4
ATOM 7318 C CA . ASN A 1 89 ? 0.590 4.033 27.997 1.00 74.31 246 ASN A CA 4
ATOM 7319 C C . ASN A 1 89 ? 1.085 4.169 26.560 1.00 11.13 246 ASN A C 4
ATOM 7320 O O . ASN A 1 89 ? 2.243 4.515 26.321 1.00 32.33 246 ASN A O 4
ATOM 7331 N N . LEU A 1 90 ? 0.201 3.896 25.607 1.00 13.32 247 LEU A N 4
ATOM 7332 C CA . LEU A 1 90 ? 0.547 3.989 24.193 1.00 12.11 247 LEU A CA 4
ATOM 7333 C C . LEU A 1 90 ? 1.268 5.299 23.894 1.00 43.30 247 LEU A C 4
ATOM 7334 O O . LEU A 1 90 ? 0.888 6.369 24.371 1.00 72.24 247 LEU A O 4
ATOM 7350 N N . PRO A 1 91 ? 2.334 5.217 23.084 1.00 61.41 248 PRO A N 4
ATOM 7351 C CA . PRO A 1 91 ? 3.130 6.387 22.700 1.00 34.34 248 PRO A CA 4
ATOM 7352 C C . PRO A 1 91 ? 2.370 7.323 21.767 1.00 1.52 248 PRO A C 4
ATOM 7353 O O . PRO A 1 91 ? 2.454 8.544 21.896 1.00 4.44 248 PRO A O 4
ATOM 7364 N N . GLN A 1 92 ? 1.629 6.744 20.829 1.00 61.54 249 GLN A N 4
ATOM 7365 C CA . GLN A 1 92 ? 0.855 7.528 19.874 1.00 50.10 249 GLN A CA 4
ATOM 7366 C C . GLN A 1 92 ? -0.062 8.511 20.594 1.00 12.11 249 GLN A C 4
ATOM 7367 O O . GLN A 1 92 ? -0.349 9.595 20.085 1.00 32.04 249 GLN A O 4
ATOM 7381 N N . PHE A 1 93 ? -0.520 8.125 21.781 1.00 43.44 250 PHE A N 4
ATOM 7382 C CA . PHE A 1 93 ? -1.406 8.972 22.570 1.00 1.34 250 PHE A CA 4
ATOM 7383 C C . PHE A 1 93 ? -0.618 10.067 23.285 1.00 73.23 250 PHE A C 4
ATOM 7384 O O . PHE A 1 93 ? -0.909 11.253 23.134 1.00 42.01 250 PHE A O 4
ATOM 7401 N N . GLN A 1 94 ? 0.379 9.658 24.063 1.00 52.13 251 GLN A N 4
ATOM 7402 C CA . GLN A 1 94 ? 1.207 10.603 24.801 1.00 4.55 251 GLN A CA 4
ATOM 7403 C C . GLN A 1 94 ? 1.818 11.640 23.864 1.00 1.23 251 GLN A C 4
ATOM 7404 O O . GLN A 1 94 ? 2.137 12.755 24.278 1.00 12.34 251 GLN A O 4
ATOM 7418 N N . HIS A 1 95 ? 1.979 11.265 22.599 1.00 1.12 252 HIS A N 4
ATOM 7419 C CA . HIS A 1 95 ? 2.552 12.163 21.603 1.00 52.14 252 HIS A CA 4
ATOM 7420 C C . HIS A 1 95 ? 1.534 13.214 21.169 1.00 30.23 252 HIS A C 4
ATOM 7421 O O . HIS A 1 95 ? 1.891 14.356 20.876 1.00 63.51 252 HIS A O 4
ATOM 7435 N N . LEU A 1 96 ? 0.266 12.821 21.130 1.00 34.14 253 LEU A N 4
ATOM 7436 C CA . LEU A 1 96 ? -0.805 13.729 20.732 1.00 23.30 253 LEU A CA 4
ATOM 7437 C C . LEU A 1 96 ? -1.126 14.715 21.850 1.00 13.20 253 LEU A C 4
ATOM 7438 O O . LEU A 1 96 ? -0.909 14.445 23.031 1.00 21.04 253 LEU A O 4
ATOM 7454 N N . PRO A 1 97 ? -1.659 15.887 21.471 1.00 22.50 254 PRO A N 4
ATOM 7455 C CA . PRO A 1 97 ? -2.025 16.936 22.427 1.00 64.02 254 PRO A CA 4
ATOM 7456 C C . PRO A 1 97 ? -3.231 16.551 23.277 1.00 44.10 254 PRO A C 4
ATOM 7457 O O . PRO A 1 97 ? -4.000 15.663 22.911 1.00 13.23 254 PRO A O 4
ATOM 7468 N N . GLN A 1 98 ? -3.388 17.225 24.412 1.00 53.04 255 GLN A N 4
ATOM 7469 C CA . GLN A 1 98 ? -4.501 16.952 25.313 1.00 13.22 255 GLN A CA 4
ATOM 7470 C C . GLN A 1 98 ? -5.836 17.090 24.588 1.00 62.22 255 GLN A C 4
ATOM 7471 O O . GLN A 1 98 ? -6.787 16.365 24.877 1.00 13.43 255 GLN A O 4
ATOM 7485 N N . GLU A 1 99 ? -5.897 18.024 23.644 1.00 14.43 256 GLU A N 4
ATOM 7486 C CA . GLU A 1 99 ? -7.117 18.257 22.879 1.00 65.12 256 GLU A CA 4
ATOM 7487 C C . GLU A 1 99 ? -7.479 17.030 22.047 1.00 43.14 256 GLU A C 4
ATOM 7488 O O . GLU A 1 99 ? -8.552 16.452 22.211 1.00 72.32 256 GLU A O 4
ATOM 7500 N N . GLU A 1 100 ? -6.575 16.640 21.153 1.00 3.42 257 GLU A N 4
ATOM 7501 C CA . GLU A 1 100 ? -6.800 15.484 20.294 1.00 22.34 257 GLU A CA 4
ATOM 7502 C C . GLU A 1 100 ? -6.927 14.208 21.122 1.00 13.13 257 GLU A C 4
ATOM 7503 O O . GLU A 1 100 ? -7.667 13.292 20.762 1.00 24.34 257 GLU A O 4
ATOM 7515 N N . LYS A 1 101 ? -6.201 14.156 22.233 1.00 24.14 258 LYS A N 4
ATOM 7516 C CA . LYS A 1 101 ? -6.231 12.994 23.114 1.00 11.54 258 LYS A CA 4
ATOM 7517 C C . LYS A 1 101 ? -7.667 12.609 23.457 1.00 63.34 258 LYS A C 4
ATOM 7518 O O . LYS A 1 101 ? -8.053 11.447 23.333 1.00 31.10 258 LYS A O 4
ATOM 7537 N N . MET A 1 102 ? -8.452 13.591 23.886 1.00 53.13 259 MET A N 4
ATOM 7538 C CA . MET A 1 102 ? -9.846 13.354 24.243 1.00 72.33 259 MET A CA 4
ATOM 7539 C C . MET A 1 102 ? -10.581 12.633 23.117 1.00 43.13 259 MET A C 4
ATOM 7540 O O . MET A 1 102 ? -11.154 11.563 23.322 1.00 41.21 259 MET A O 4
ATOM 7554 N N . SER A 1 103 ? -10.560 13.226 21.928 1.00 44.45 260 SER A N 4
ATOM 7555 C CA . SER A 1 103 ? -11.227 12.643 20.770 1.00 33.30 260 SER A CA 4
ATOM 7556 C C . SER A 1 103 ? -10.731 11.223 20.515 1.00 25.11 260 SER A C 4
ATOM 7557 O O . SER A 1 103 ? -11.495 10.351 20.103 1.00 64.14 260 SER A O 4
ATOM 7565 N N . ALA A 1 104 ? -9.444 10.999 20.764 1.00 53.21 261 ALA A N 4
ATOM 7566 C CA . ALA A 1 104 ? -8.845 9.686 20.564 1.00 64.12 261 ALA A CA 4
ATOM 7567 C C . ALA A 1 104 ? -9.491 8.644 21.470 1.00 25.52 261 ALA A C 4
ATOM 7568 O O . ALA A 1 104 ? -9.941 7.596 21.005 1.00 51.44 261 ALA A O 4
ATOM 7575 N N . ILE A 1 105 ? -9.531 8.937 22.766 1.00 75.45 262 ILE A N 4
ATOM 7576 C CA . ILE A 1 105 ? -10.123 8.024 23.736 1.00 2.23 262 ILE A CA 4
ATOM 7577 C C . ILE A 1 105 ? -11.582 7.736 23.402 1.00 73.23 262 ILE A C 4
ATOM 7578 O O . ILE A 1 105 ? -11.994 6.578 23.316 1.00 11.02 262 ILE A O 4
ATOM 7594 N N . LEU A 1 106 ? -12.360 8.796 23.211 1.00 33.44 263 LEU A N 4
ATOM 7595 C CA . LEU A 1 106 ? -13.775 8.657 22.884 1.00 51.14 263 LEU A CA 4
ATOM 7596 C C . LEU A 1 106 ? -13.960 7.862 21.595 1.00 52.31 263 LEU A C 4
ATOM 7597 O O . LEU A 1 106 ? -14.782 6.949 21.530 1.00 21.53 263 LEU A O 4
ATOM 7613 N N . ALA A 1 107 ? -13.189 8.216 20.572 1.00 60.41 264 ALA A N 4
ATOM 7614 C CA . ALA A 1 107 ? -13.265 7.533 19.286 1.00 21.44 264 ALA A CA 4
ATOM 7615 C C . ALA A 1 107 ? -12.955 6.047 19.435 1.00 33.11 264 ALA A C 4
ATOM 7616 O O . ALA A 1 107 ? -13.631 5.201 18.850 1.00 41.13 264 ALA A O 4
ATOM 7623 N N . MET A 1 108 ? -11.930 5.737 20.221 1.00 24.41 265 MET A N 4
ATOM 7624 C CA . MET A 1 108 ? -11.531 4.352 20.446 1.00 34.14 265 MET A CA 4
ATOM 7625 C C . MET A 1 108 ? -12.667 3.556 21.083 1.00 42.51 265 MET A C 4
ATOM 7626 O O . MET A 1 108 ? -13.074 2.515 20.567 1.00 71.14 265 MET A O 4
ATOM 7640 N N . LEU A 1 109 ? -13.174 4.053 22.206 1.00 24.20 266 LEU A N 4
ATOM 7641 C CA . LEU A 1 109 ? -14.262 3.388 22.913 1.00 35.14 266 LEU A CA 4
ATOM 7642 C C . LEU A 1 109 ? -15.541 3.403 22.082 1.00 14.44 266 LEU A C 4
ATOM 7643 O O . LEU A 1 109 ? -16.463 2.628 22.330 1.00 75.31 266 LEU A O 4
ATOM 7659 N N . ASN A 1 110 ? -15.588 4.291 21.094 1.00 11.02 267 ASN A N 4
ATOM 7660 C CA . ASN A 1 110 ? -16.753 4.406 20.225 1.00 54.41 267 ASN A CA 4
ATOM 7661 C C . ASN A 1 110 ? -17.032 3.087 19.510 1.00 1.45 267 ASN A C 4
ATOM 7662 O O . ASN A 1 110 ? -18.138 2.855 19.023 1.00 41.34 267 ASN A O 4
ATOM 7673 N N . SER A 1 111 ? -16.021 2.227 19.454 1.00 63.54 268 SER A N 4
ATOM 7674 C CA . SER A 1 111 ? -16.155 0.932 18.796 1.00 32.23 268 SER A CA 4
ATOM 7675 C C . SER A 1 111 ? -17.482 0.272 19.161 1.00 4.34 268 SER A C 4
ATOM 7676 O O . SER A 1 111 ? -18.092 -0.413 18.343 1.00 74.13 268 SER A O 4
ATOM 7684 N N . ASN A 1 112 ? -17.921 0.485 20.398 1.00 44.43 269 ASN A N 4
ATOM 7685 C CA . ASN A 1 112 ? -19.174 -0.088 20.873 1.00 33.41 269 ASN A CA 4
ATOM 7686 C C . ASN A 1 112 ? -20.047 0.978 21.528 1.00 2.11 269 ASN A C 4
ATOM 7687 O O . ASN A 1 112 ? -19.649 1.603 22.511 1.00 24.33 269 ASN A O 4
ATOM 7698 N N . SER A 1 113 ? -21.239 1.180 20.976 1.00 10.44 270 SER A N 4
ATOM 7699 C CA . SER A 1 113 ? -22.167 2.173 21.505 1.00 52.34 270 SER A CA 4
ATOM 7700 C C . SER A 1 113 ? -22.516 1.872 22.959 1.00 62.40 270 SER A C 4
ATOM 7701 O O . SER A 1 113 ? -22.921 2.760 23.709 1.00 24.00 270 SER A O 4
ATOM 7709 N N . ASP A 1 114 ? -22.356 0.612 23.350 1.00 44.11 271 ASP A N 4
ATOM 7710 C CA . ASP A 1 114 ? -22.652 0.191 24.714 1.00 1.54 271 ASP A CA 4
ATOM 7711 C C . ASP A 1 114 ? -21.427 0.350 25.610 1.00 71.21 271 ASP A C 4
ATOM 7712 O O . ASP A 1 114 ? -21.459 0.003 26.791 1.00 3.33 271 ASP A O 4
ATOM 7721 N N . THR A 1 115 ? -20.347 0.875 25.040 1.00 60.34 272 THR A N 4
ATOM 7722 C CA . THR A 1 115 ? -19.111 1.077 25.785 1.00 61.12 272 THR A CA 4
ATOM 7723 C C . THR A 1 115 ? -18.686 2.541 25.758 1.00 21.42 272 THR A C 4
ATOM 7724 O O . THR A 1 115 ? -18.152 3.060 26.738 1.00 34.41 272 THR A O 4
ATOM 7735 N N . ALA A 1 116 ? -18.927 3.201 24.630 1.00 5.45 273 ALA A N 4
ATOM 7736 C CA . ALA A 1 116 ? -18.571 4.607 24.478 1.00 61.32 273 ALA A CA 4
ATOM 7737 C C . ALA A 1 116 ? -19.109 5.438 25.637 1.00 1.24 273 ALA A C 4
ATOM 7738 O O . ALA A 1 116 ? -18.355 5.854 26.519 1.00 54.24 273 ALA A O 4
ATOM 7745 N N . LEU A 1 117 ? -20.416 5.678 25.631 1.00 25.32 274 LEU A N 4
ATOM 7746 C CA . LEU A 1 117 ? -21.055 6.461 26.683 1.00 62.21 274 LEU A CA 4
ATOM 7747 C C . LEU A 1 117 ? -22.392 5.846 27.083 1.00 21.25 274 LEU A C 4
ATOM 7748 O O . LEU A 1 117 ? -22.707 5.739 28.269 1.00 72.15 274 LEU A O 4
ATOM 7764 N N . SER A 1 118 ? -23.173 5.441 26.087 1.00 33.13 275 SER A N 4
ATOM 7765 C CA . SER A 1 118 ? -24.477 4.838 26.336 1.00 74.54 275 SER A CA 4
ATOM 7766 C C . SER A 1 118 ? -24.376 3.737 27.388 1.00 44.52 275 SER A C 4
ATOM 7767 O O . SER A 1 118 ? -23.283 3.270 27.711 1.00 53.33 275 SER A O 4
ATOM 7775 N N . VAL A 1 119 ? -25.523 3.328 27.920 1.00 41.02 276 VAL A N 4
ATOM 7776 C CA . VAL A 1 119 ? -25.565 2.282 28.935 1.00 42.31 276 VAL A CA 4
ATOM 7777 C C . VAL A 1 119 ? -26.526 1.168 28.536 1.00 24.34 276 VAL A C 4
ATOM 7778 O O . VAL A 1 119 ? -27.661 1.410 28.128 1.00 74.14 276 VAL A O 4
ATOM 7791 N N . PRO A 1 120 ? -26.062 -0.085 28.658 1.00 43.10 277 PRO A N 4
ATOM 7792 C CA . PRO A 1 120 ? -26.864 -1.263 28.316 1.00 14.05 277 PRO A CA 4
ATOM 7793 C C . PRO A 1 120 ? -28.010 -1.488 29.297 1.00 13.30 277 PRO A C 4
ATOM 7794 O O . PRO A 1 120 ? -28.072 -0.881 30.367 1.00 60.33 277 PRO A O 4
ATOM 7805 N N . PRO A 1 121 ? -28.941 -2.380 28.927 1.00 64.32 278 PRO A N 4
ATOM 7806 C CA . PRO A 1 121 ? -30.101 -2.706 29.761 1.00 72.22 278 PRO A CA 4
ATOM 7807 C C . PRO A 1 121 ? -29.714 -3.483 31.015 1.00 72.04 278 PRO A C 4
ATOM 7808 O O . PRO A 1 121 ? -28.570 -3.914 31.162 1.00 41.51 278 PRO A O 4
ATOM 7819 N N . HIS A 1 122 ? -30.675 -3.660 31.916 1.00 11.51 279 HIS A N 4
ATOM 7820 C CA . HIS A 1 122 ? -30.434 -4.386 33.158 1.00 74.23 279 HIS A CA 4
ATOM 7821 C C . HIS A 1 122 ? -31.731 -4.983 33.698 1.00 44.21 279 HIS A C 4
ATOM 7822 O O . HIS A 1 122 ? -32.779 -4.337 33.676 1.00 23.43 279 HIS A O 4
ATOM 7836 N N . ASP A 1 123 ? -31.651 -6.218 34.181 1.00 53.21 280 ASP A N 4
ATOM 7837 C CA . ASP A 1 123 ? -32.818 -6.901 34.727 1.00 21.51 280 ASP A CA 4
ATOM 7838 C C . ASP A 1 123 ? -32.827 -6.827 36.251 1.00 75.12 280 ASP A C 4
ATOM 7839 O O . ASP A 1 123 ? -33.883 -6.686 36.869 1.00 63.23 280 ASP A O 4
ATOM 7848 N N . SER A 1 124 ? -31.645 -6.924 36.850 1.00 11.13 281 SER A N 4
ATOM 7849 C CA . SER A 1 124 ? -31.518 -6.873 38.302 1.00 2.41 281 SER A CA 4
ATOM 7850 C C . SER A 1 124 ? -31.983 -5.523 38.841 1.00 61.21 281 SER A C 4
ATOM 7851 O O . SER A 1 124 ? -32.435 -4.662 38.086 1.00 55.20 281 SER A O 4
ATOM 7859 N N . THR A 1 125 ? -31.868 -5.346 40.153 1.00 14.35 282 THR A N 4
ATOM 7860 C CA . THR A 1 125 ? -32.278 -4.103 40.795 1.00 4.13 282 THR A CA 4
ATOM 7861 C C . THR A 1 125 ? -31.440 -2.928 40.303 1.00 23.33 282 THR A C 4
ATOM 7862 O O . THR A 1 125 ? -31.718 -1.774 40.630 1.00 71.03 282 THR A O 4
ATOM 7873 N N . THR A 1 1 ? 4.914 8.519 -1.664 1.00 50.35 158 THR A N 5
ATOM 7874 C CA . THR A 1 1 ? 3.761 7.678 -1.961 1.00 4.11 158 THR A CA 5
ATOM 7875 C C . THR A 1 1 ? 4.183 6.233 -2.202 1.00 11.03 158 THR A C 5
ATOM 7876 O O . THR A 1 1 ? 3.685 5.575 -3.115 1.00 11.32 158 THR A O 5
ATOM 7887 N N . ALA A 1 2 ? 5.103 5.744 -1.376 1.00 51.54 159 ALA A N 5
ATOM 7888 C CA . ALA A 1 2 ? 5.589 4.376 -1.498 1.00 61.25 159 ALA A CA 5
ATOM 7889 C C . ALA A 1 2 ? 5.382 3.602 -0.201 1.00 22.11 159 ALA A C 5
ATOM 7890 O O . ALA A 1 2 ? 4.949 4.163 0.805 1.00 64.22 159 ALA A O 5
ATOM 7897 N N . ASN A 1 3 ? 5.694 2.310 -0.232 1.00 13.24 160 ASN A N 5
ATOM 7898 C CA . ASN A 1 3 ? 5.540 1.459 0.943 1.00 63.14 160 ASN A CA 5
ATOM 7899 C C . ASN A 1 3 ? 4.087 1.426 1.405 1.00 53.14 160 ASN A C 5
ATOM 7900 O O . ASN A 1 3 ? 3.797 1.574 2.592 1.00 20.25 160 ASN A O 5
ATOM 7911 N N . THR A 1 4 ? 3.174 1.231 0.457 1.00 25.24 161 THR A N 5
ATOM 7912 C CA . THR A 1 4 ? 1.751 1.179 0.766 1.00 21.10 161 THR A CA 5
ATOM 7913 C C . THR A 1 4 ? 1.308 -0.246 1.079 1.00 1.55 161 THR A C 5
ATOM 7914 O O . THR A 1 4 ? 1.473 -1.151 0.262 1.00 15.23 161 THR A O 5
ATOM 7925 N N . ALA A 1 5 ? 0.745 -0.437 2.268 1.00 73.11 162 ALA A N 5
ATOM 7926 C CA . ALA A 1 5 ? 0.275 -1.752 2.688 1.00 43.42 162 ALA A CA 5
ATOM 7927 C C . ALA A 1 5 ? -0.635 -1.646 3.906 1.00 12.14 162 ALA A C 5
ATOM 7928 O O . ALA A 1 5 ? -0.612 -0.647 4.626 1.00 60.32 162 ALA A O 5
ATOM 7935 N N . SER A 1 6 ? -1.437 -2.682 4.132 1.00 2.11 163 SER A N 5
ATOM 7936 C CA . SER A 1 6 ? -2.359 -2.703 5.262 1.00 62.23 163 SER A CA 5
ATOM 7937 C C . SER A 1 6 ? -2.713 -4.136 5.647 1.00 61.31 163 SER A C 5
ATOM 7938 O O . SER A 1 6 ? -3.443 -4.820 4.930 1.00 40.11 163 SER A O 5
ATOM 7946 N N . GLN A 1 7 ? -2.190 -4.583 6.784 1.00 23.20 164 GLN A N 5
ATOM 7947 C CA . GLN A 1 7 ? -2.450 -5.935 7.265 1.00 64.03 164 GLN A CA 5
ATOM 7948 C C . GLN A 1 7 ? -3.428 -5.918 8.435 1.00 60.15 164 GLN A C 5
ATOM 7949 O O . GLN A 1 7 ? -3.665 -4.874 9.041 1.00 32.24 164 GLN A O 5
ATOM 7963 N N . GLN A 1 8 ? -3.992 -7.081 8.744 1.00 14.24 165 GLN A N 5
ATOM 7964 C CA . GLN A 1 8 ? -4.946 -7.198 9.841 1.00 30.21 165 GLN A CA 5
ATOM 7965 C C . GLN A 1 8 ? -4.458 -8.200 10.882 1.00 61.51 165 GLN A C 5
ATOM 7966 O O . GLN A 1 8 ? -4.391 -9.402 10.619 1.00 43.13 165 GLN A O 5
ATOM 7980 N N . LEU A 1 9 ? -4.118 -7.700 12.064 1.00 1.53 166 LEU A N 5
ATOM 7981 C CA . LEU A 1 9 ? -3.635 -8.551 13.146 1.00 71.21 166 LEU A CA 5
ATOM 7982 C C . LEU A 1 9 ? -3.927 -7.923 14.505 1.00 20.30 166 LEU A C 5
ATOM 7983 O O . LEU A 1 9 ? -3.267 -6.967 14.913 1.00 74.32 166 LEU A O 5
ATOM 7999 N N . SER A 1 10 ? -4.918 -8.469 15.203 1.00 52.14 167 SER A N 5
ATOM 8000 C CA . SER A 1 10 ? -5.299 -7.961 16.516 1.00 64.33 167 SER A CA 5
ATOM 8001 C C . SER A 1 10 ? -6.000 -9.041 17.333 1.00 31.54 167 SER A C 5
ATOM 8002 O O . SER A 1 10 ? -7.158 -9.376 17.078 1.00 24.42 167 SER A O 5
ATOM 8010 N N . LEU A 1 11 ? -5.291 -9.583 18.317 1.00 31.35 168 LEU A N 5
ATOM 8011 C CA . LEU A 1 11 ? -5.844 -10.626 19.174 1.00 32.44 168 LEU A CA 5
ATOM 8012 C C . LEU A 1 11 ? -6.073 -10.104 20.589 1.00 23.53 168 LEU A C 5
ATOM 8013 O O . LEU A 1 11 ? -7.029 -10.495 21.259 1.00 54.23 168 LEU A O 5
ATOM 8029 N N . ASP A 1 12 ? -5.190 -9.219 21.037 1.00 3.13 169 ASP A N 5
ATOM 8030 C CA . ASP A 1 12 ? -5.297 -8.640 22.372 1.00 64.34 169 ASP A CA 5
ATOM 8031 C C . ASP A 1 12 ? -5.543 -7.137 22.294 1.00 54.12 169 ASP A C 5
ATOM 8032 O O . ASP A 1 12 ? -5.295 -6.494 21.273 1.00 33.34 169 ASP A O 5
ATOM 8041 N N . PRO A 1 13 ? -6.045 -6.561 23.397 1.00 62.43 170 PRO A N 5
ATOM 8042 C CA . PRO A 1 13 ? -6.337 -5.127 23.478 1.00 23.13 170 PRO A CA 5
ATOM 8043 C C . PRO A 1 13 ? -5.071 -4.278 23.492 1.00 45.41 170 PRO A C 5
ATOM 8044 O O . PRO A 1 13 ? -5.057 -3.156 22.983 1.00 21.43 170 PRO A O 5
ATOM 8055 N N . LYS A 1 14 ? -4.007 -4.819 24.077 1.00 50.53 171 LYS A N 5
ATOM 8056 C CA . LYS A 1 14 ? -2.734 -4.112 24.155 1.00 12.54 171 LYS A CA 5
ATOM 8057 C C . LYS A 1 14 ? -2.125 -3.931 22.769 1.00 72.34 171 LYS A C 5
ATOM 8058 O O . LYS A 1 14 ? -1.504 -2.908 22.483 1.00 60.24 171 LYS A O 5
ATOM 8077 N N . GLN A 1 15 ? -2.309 -4.931 21.912 1.00 52.30 172 GLN A N 5
ATOM 8078 C CA . GLN A 1 15 ? -1.778 -4.881 20.555 1.00 0.30 172 GLN A CA 5
ATOM 8079 C C . GLN A 1 15 ? -2.646 -3.999 19.663 1.00 45.10 172 GLN A C 5
ATOM 8080 O O . GLN A 1 15 ? -2.160 -3.043 19.058 1.00 10.22 172 GLN A O 5
ATOM 8094 N N . ARG A 1 16 ? -3.931 -4.327 19.586 1.00 51.03 173 ARG A N 5
ATOM 8095 C CA . ARG A 1 16 ? -4.866 -3.566 18.766 1.00 1.40 173 ARG A CA 5
ATOM 8096 C C . ARG A 1 16 ? -4.868 -2.094 19.168 1.00 1.35 173 ARG A C 5
ATOM 8097 O O . ARG A 1 16 ? -5.069 -1.212 18.334 1.00 40.24 173 ARG A O 5
ATOM 8118 N N . SER A 1 17 ? -4.643 -1.836 20.453 1.00 32.50 174 SER A N 5
ATOM 8119 C CA . SER A 1 17 ? -4.623 -0.472 20.967 1.00 33.13 174 SER A CA 5
ATOM 8120 C C . SER A 1 17 ? -3.702 0.411 20.130 1.00 33.44 174 SER A C 5
ATOM 8121 O O . SER A 1 17 ? -3.947 1.606 19.968 1.00 55.14 174 SER A O 5
ATOM 8129 N N . LYS A 1 18 ? -2.641 -0.188 19.601 1.00 4.40 175 LYS A N 5
ATOM 8130 C CA . LYS A 1 18 ? -1.682 0.541 18.779 1.00 4.13 175 LYS A CA 5
ATOM 8131 C C . LYS A 1 18 ? -2.247 0.803 17.387 1.00 45.12 175 LYS A C 5
ATOM 8132 O O . LYS A 1 18 ? -2.008 1.858 16.799 1.00 23.33 175 LYS A O 5
ATOM 8151 N N . GLN A 1 19 ? -2.997 -0.163 16.866 1.00 0.44 176 GLN A N 5
ATOM 8152 C CA . GLN A 1 19 ? -3.596 -0.035 15.543 1.00 10.42 176 GLN A CA 5
ATOM 8153 C C . GLN A 1 19 ? -4.751 0.962 15.562 1.00 23.45 176 GLN A C 5
ATOM 8154 O O . GLN A 1 19 ? -4.827 1.855 14.718 1.00 62.51 176 GLN A O 5
ATOM 8168 N N . ILE A 1 20 ? -5.647 0.802 16.530 1.00 1.24 177 ILE A N 5
ATOM 8169 C CA . ILE A 1 20 ? -6.797 1.688 16.659 1.00 10.43 177 ILE A CA 5
ATOM 8170 C C . ILE A 1 20 ? -6.361 3.147 16.742 1.00 44.25 177 ILE A C 5
ATOM 8171 O O . ILE A 1 20 ? -6.956 4.021 16.111 1.00 54.52 177 ILE A O 5
ATOM 8187 N N . LEU A 1 21 ? -5.316 3.403 17.521 1.00 11.24 178 LEU A N 5
ATOM 8188 C CA . LEU A 1 21 ? -4.797 4.757 17.685 1.00 32.22 178 LEU A CA 5
ATOM 8189 C C . LEU A 1 21 ? -4.150 5.251 16.396 1.00 43.53 178 LEU A C 5
ATOM 8190 O O . LEU A 1 21 ? -4.192 6.442 16.085 1.00 72.20 178 LEU A O 5
ATOM 8206 N N . SER A 1 22 ? -3.552 4.329 15.648 1.00 54.22 179 SER A N 5
ATOM 8207 C CA . SER A 1 22 ? -2.895 4.672 14.392 1.00 24.33 179 SER A CA 5
ATOM 8208 C C . SER A 1 22 ? -3.908 5.167 13.365 1.00 34.51 179 SER A C 5
ATOM 8209 O O . SER A 1 22 ? -3.593 6.001 12.518 1.00 13.44 179 SER A O 5
ATOM 8217 N N . ASN A 1 23 ? -5.128 4.644 13.448 1.00 42.24 180 ASN A N 5
ATOM 8218 C CA . ASN A 1 23 ? -6.189 5.032 12.525 1.00 31.43 180 ASN A CA 5
ATOM 8219 C C . ASN A 1 23 ? -7.377 5.622 13.280 1.00 62.33 180 ASN A C 5
ATOM 8220 O O . ASN A 1 23 ? -8.530 5.435 12.889 1.00 62.24 180 ASN A O 5
ATOM 8231 N N . LEU A 1 24 ? -7.087 6.335 14.362 1.00 14.12 181 LEU A N 5
ATOM 8232 C CA . LEU A 1 24 ? -8.131 6.954 15.172 1.00 11.11 181 LEU A CA 5
ATOM 8233 C C . LEU A 1 24 ? -8.361 8.402 14.751 1.00 64.13 181 LEU A C 5
ATOM 8234 O O . LEU A 1 24 ? -9.493 8.885 14.740 1.00 70.14 181 LEU A O 5
ATOM 8250 N N . LYS A 1 25 ? -7.279 9.090 14.402 1.00 25.21 182 LYS A N 5
ATOM 8251 C CA . LYS A 1 25 ? -7.361 10.482 13.976 1.00 64.21 182 LYS A CA 5
ATOM 8252 C C . LYS A 1 25 ? -8.412 10.656 12.884 1.00 22.54 182 LYS A C 5
ATOM 8253 O O . LYS A 1 25 ? -9.062 11.697 12.794 1.00 33.04 182 LYS A O 5
ATOM 8272 N N . LYS A 1 26 ? -8.574 9.629 12.057 1.00 35.42 183 LYS A N 5
ATOM 8273 C CA . LYS A 1 26 ? -9.549 9.666 10.973 1.00 63.30 183 LYS A CA 5
ATOM 8274 C C . LYS A 1 26 ? -10.917 10.102 11.486 1.00 53.11 183 LYS A C 5
ATOM 8275 O O . LYS A 1 26 ? -11.591 10.924 10.864 1.00 25.03 183 LYS A O 5
ATOM 8294 N N . SER A 1 27 ? -11.322 9.548 12.624 1.00 31.41 184 SER A N 5
ATOM 8295 C CA . SER A 1 27 ? -12.612 9.878 13.219 1.00 4.13 184 SER A CA 5
ATOM 8296 C C . SER A 1 27 ? -12.760 11.387 13.390 1.00 74.11 184 SER A C 5
ATOM 8297 O O . SER A 1 27 ? -11.781 12.131 13.447 1.00 21.44 184 SER A O 5
ATOM 8305 N N . PRO A 1 28 ? -14.016 11.851 13.473 1.00 51.12 185 PRO A N 5
ATOM 8306 C CA . PRO A 1 28 ? -14.325 13.275 13.638 1.00 25.44 185 PRO A CA 5
ATOM 8307 C C . PRO A 1 28 ? -13.937 13.795 15.018 1.00 2.03 185 PRO A C 5
ATOM 8308 O O . PRO A 1 28 ? -13.647 13.030 15.938 1.00 62.40 185 PRO A O 5
ATOM 8319 N N . PRO A 1 29 ? -13.931 15.128 15.169 1.00 72.21 186 PRO A N 5
ATOM 8320 C CA . PRO A 1 29 ? -13.582 15.780 16.434 1.00 23.04 186 PRO A CA 5
ATOM 8321 C C . PRO A 1 29 ? -14.641 15.565 17.509 1.00 34.34 186 PRO A C 5
ATOM 8322 O O . PRO A 1 29 ? -15.780 16.014 17.372 1.00 32.10 186 PRO A O 5
ATOM 8333 N N . LEU A 1 30 ? -14.260 14.876 18.579 1.00 34.15 187 LEU A N 5
ATOM 8334 C CA . LEU A 1 30 ? -15.178 14.601 19.680 1.00 55.55 187 LEU A CA 5
ATOM 8335 C C . LEU A 1 30 ? -15.724 15.898 20.270 1.00 74.25 187 LEU A C 5
ATOM 8336 O O . LEU A 1 30 ? -14.975 16.708 20.813 1.00 61.20 187 LEU A O 5
ATOM 8352 N N . ASN A 1 31 ? -17.036 16.086 20.160 1.00 64.30 188 ASN A N 5
ATOM 8353 C CA . ASN A 1 31 ? -17.683 17.283 20.684 1.00 5.12 188 ASN A CA 5
ATOM 8354 C C . ASN A 1 31 ? -17.283 17.526 22.137 1.00 70.44 188 ASN A C 5
ATOM 8355 O O . ASN A 1 31 ? -17.206 18.669 22.588 1.00 20.02 188 ASN A O 5
ATOM 8366 N N . LEU A 1 32 ? -17.029 16.443 22.863 1.00 34.22 189 LEU A N 5
ATOM 8367 C CA . LEU A 1 32 ? -16.637 16.537 24.265 1.00 22.10 189 LEU A CA 5
ATOM 8368 C C . LEU A 1 32 ? -15.512 17.550 24.449 1.00 43.44 189 LEU A C 5
ATOM 8369 O O . LEU A 1 32 ? -15.705 18.603 25.054 1.00 4.54 189 LEU A O 5
ATOM 8385 N N . ASN A 1 33 ? -14.337 17.225 23.919 1.00 21.00 190 ASN A N 5
ATOM 8386 C CA . ASN A 1 33 ? -13.181 18.108 24.023 1.00 22.11 190 ASN A CA 5
ATOM 8387 C C . ASN A 1 33 ? -12.812 18.351 25.483 1.00 3.13 190 ASN A C 5
ATOM 8388 O O . ASN A 1 33 ? -12.410 19.454 25.857 1.00 35.42 190 ASN A O 5
ATOM 8399 N N . ILE A 1 34 ? -12.950 17.315 26.303 1.00 24.41 191 ILE A N 5
ATOM 8400 C CA . ILE A 1 34 ? -12.629 17.415 27.721 1.00 11.35 191 ILE A CA 5
ATOM 8401 C C . ILE A 1 34 ? -11.121 17.466 27.942 1.00 11.20 191 ILE A C 5
ATOM 8402 O O . ILE A 1 34 ? -10.393 16.562 27.534 1.00 22.52 191 ILE A O 5
ATOM 8418 N N . SER A 1 35 ? -10.659 18.530 28.592 1.00 71.14 192 SER A N 5
ATOM 8419 C CA . SER A 1 35 ? -9.237 18.700 28.865 1.00 0.43 192 SER A CA 5
ATOM 8420 C C . SER A 1 35 ? -8.676 17.488 29.602 1.00 73.53 192 SER A C 5
ATOM 8421 O O . SER A 1 35 ? -9.397 16.796 30.322 1.00 12.04 192 SER A O 5
ATOM 8429 N N . LEU A 1 36 ? -7.385 17.235 29.415 1.00 15.15 193 LEU A N 5
ATOM 8430 C CA . LEU A 1 36 ? -6.726 16.106 30.062 1.00 63.25 193 LEU A CA 5
ATOM 8431 C C . LEU A 1 36 ? -5.656 16.585 31.037 1.00 44.41 193 LEU A C 5
ATOM 8432 O O . LEU A 1 36 ? -4.642 17.167 30.648 1.00 32.33 193 LEU A O 5
ATOM 8448 N N . PRO A 1 37 ? -5.883 16.335 32.335 1.00 42.41 194 PRO A N 5
ATOM 8449 C CA . PRO A 1 37 ? -4.948 16.731 33.393 1.00 72.13 194 PRO A CA 5
ATOM 8450 C C . PRO A 1 37 ? -3.659 15.918 33.361 1.00 62.51 194 PRO A C 5
ATOM 8451 O O . PRO A 1 37 ? -3.621 14.815 32.813 1.00 4.13 194 PRO A O 5
ATOM 8462 N N . THR A 1 38 ? -2.603 16.468 33.952 1.00 24.40 195 THR A N 5
ATOM 8463 C CA . THR A 1 38 ? -1.311 15.793 33.991 1.00 51.43 195 THR A CA 5
ATOM 8464 C C . THR A 1 38 ? -1.452 14.365 34.503 1.00 22.33 195 THR A C 5
ATOM 8465 O O . THR A 1 38 ? -0.769 13.456 34.031 1.00 72.52 195 THR A O 5
ATOM 8476 N N . ASP A 1 39 ? -2.341 14.174 35.471 1.00 30.54 196 ASP A N 5
ATOM 8477 C CA . ASP A 1 39 ? -2.573 12.854 36.047 1.00 24.22 196 ASP A CA 5
ATOM 8478 C C . ASP A 1 39 ? -2.845 11.824 34.955 1.00 43.42 196 ASP A C 5
ATOM 8479 O O . ASP A 1 39 ? -2.399 10.680 35.041 1.00 65.54 196 ASP A O 5
ATOM 8488 N N . LEU A 1 40 ? -3.580 12.239 33.929 1.00 71.51 197 LEU A N 5
ATOM 8489 C CA . LEU A 1 40 ? -3.913 11.352 32.819 1.00 12.21 197 LEU A CA 5
ATOM 8490 C C . LEU A 1 40 ? -2.658 10.700 32.248 1.00 53.25 197 LEU A C 5
ATOM 8491 O O . LEU A 1 40 ? -2.684 9.544 31.823 1.00 3.40 197 LEU A O 5
ATOM 8507 N N . THR A 1 41 ? -1.559 11.448 32.241 1.00 12.22 198 THR A N 5
ATOM 8508 C CA . THR A 1 41 ? -0.294 10.943 31.723 1.00 10.32 198 THR A CA 5
ATOM 8509 C C . THR A 1 41 ? 0.791 10.977 32.794 1.00 71.34 198 THR A C 5
ATOM 8510 O O . THR A 1 41 ? 1.976 11.103 32.486 1.00 61.51 198 THR A O 5
ATOM 8521 N N . SER A 1 42 ? 0.378 10.863 34.052 1.00 60.41 199 SER A N 5
ATOM 8522 C CA . SER A 1 42 ? 1.315 10.883 35.169 1.00 63.13 199 SER A CA 5
ATOM 8523 C C . SER A 1 42 ? 2.323 9.744 35.053 1.00 65.44 199 SER A C 5
ATOM 8524 O O . SER A 1 42 ? 2.312 8.984 34.084 1.00 74.35 199 SER A O 5
ATOM 8532 N N . THR A 1 43 ? 3.197 9.631 36.049 1.00 71.34 200 THR A N 5
ATOM 8533 C CA . THR A 1 43 ? 4.213 8.586 36.059 1.00 1.23 200 THR A CA 5
ATOM 8534 C C . THR A 1 43 ? 4.011 7.635 37.233 1.00 63.30 200 THR A C 5
ATOM 8535 O O . THR A 1 43 ? 4.964 7.032 37.727 1.00 65.23 200 THR A O 5
ATOM 8546 N N . ASP A 1 44 ? 2.765 7.504 37.675 1.00 64.11 201 ASP A N 5
ATOM 8547 C CA . ASP A 1 44 ? 2.438 6.623 38.790 1.00 2.44 201 ASP A CA 5
ATOM 8548 C C . ASP A 1 44 ? 1.019 6.080 38.656 1.00 63.25 201 ASP A C 5
ATOM 8549 O O . ASP A 1 44 ? 0.163 6.668 37.994 1.00 22.31 201 ASP A O 5
ATOM 8558 N N . PRO A 1 45 ? 0.763 4.930 39.296 1.00 75.51 202 PRO A N 5
ATOM 8559 C CA . PRO A 1 45 ? -0.552 4.281 39.262 1.00 24.10 202 PRO A CA 5
ATOM 8560 C C . PRO A 1 45 ? -1.604 5.063 40.040 1.00 33.12 202 PRO A C 5
ATOM 8561 O O . PRO A 1 45 ? -2.786 5.042 39.697 1.00 1.31 202 PRO A O 5
ATOM 8572 N N . ALA A 1 46 ? -1.167 5.752 41.089 1.00 34.03 203 ALA A N 5
ATOM 8573 C CA . ALA A 1 46 ? -2.072 6.543 41.914 1.00 30.24 203 ALA A CA 5
ATOM 8574 C C . ALA A 1 46 ? -2.684 7.688 41.115 1.00 13.12 203 ALA A C 5
ATOM 8575 O O . ALA A 1 46 ? -3.906 7.830 41.049 1.00 65.20 203 ALA A O 5
ATOM 8582 N N . LYS A 1 47 ? -1.829 8.504 40.510 1.00 44.54 204 LYS A N 5
ATOM 8583 C CA . LYS A 1 47 ? -2.284 9.638 39.714 1.00 74.02 204 LYS A CA 5
ATOM 8584 C C . LYS A 1 47 ? -2.982 9.165 38.442 1.00 24.23 204 LYS A C 5
ATOM 8585 O O . LYS A 1 47 ? -4.006 9.719 38.043 1.00 25.31 204 LYS A O 5
ATOM 8604 N N . GLN A 1 48 ? -2.421 8.137 37.813 1.00 42.54 205 GLN A N 5
ATOM 8605 C CA . GLN A 1 48 ? -2.990 7.590 36.587 1.00 53.31 205 GLN A CA 5
ATOM 8606 C C . GLN A 1 48 ? -4.441 7.172 36.800 1.00 33.23 205 GLN A C 5
ATOM 8607 O O . GLN A 1 48 ? -5.329 7.571 36.047 1.00 63.42 205 GLN A O 5
ATOM 8621 N N . GLN A 1 49 ? -4.674 6.366 37.831 1.00 30.13 206 GLN A N 5
ATOM 8622 C CA . GLN A 1 49 ? -6.018 5.893 38.142 1.00 23.24 206 GLN A CA 5
ATOM 8623 C C . GLN A 1 49 ? -6.914 7.047 38.578 1.00 1.33 206 GLN A C 5
ATOM 8624 O O . GLN A 1 49 ? -8.051 7.169 38.124 1.00 60.13 206 GLN A O 5
ATOM 8638 N N . ALA A 1 50 ? -6.394 7.892 39.462 1.00 0.35 207 ALA A N 5
ATOM 8639 C CA . ALA A 1 50 ? -7.147 9.038 39.958 1.00 25.25 207 ALA A CA 5
ATOM 8640 C C . ALA A 1 50 ? -7.753 9.835 38.809 1.00 12.51 207 ALA A C 5
ATOM 8641 O O . ALA A 1 50 ? -8.927 10.204 38.848 1.00 5.25 207 ALA A O 5
ATOM 8648 N N . ALA A 1 51 ? -6.946 10.099 37.787 1.00 62.01 208 ALA A N 5
ATOM 8649 C CA . ALA A 1 51 ? -7.404 10.852 36.626 1.00 61.00 208 ALA A CA 5
ATOM 8650 C C . ALA A 1 51 ? -8.375 10.029 35.786 1.00 22.01 208 ALA A C 5
ATOM 8651 O O . ALA A 1 51 ? -9.412 10.529 35.349 1.00 11.31 208 ALA A O 5
ATOM 8658 N N . LEU A 1 52 ? -8.032 8.765 35.563 1.00 51.11 209 LEU A N 5
ATOM 8659 C CA . LEU A 1 52 ? -8.874 7.872 34.774 1.00 43.00 209 LEU A CA 5
ATOM 8660 C C . LEU A 1 52 ? -10.317 7.910 35.265 1.00 74.34 209 LEU A C 5
ATOM 8661 O O . LEU A 1 52 ? -11.224 8.300 34.529 1.00 52.31 209 LEU A O 5
ATOM 8677 N N . PHE A 1 53 ? -10.524 7.503 36.513 1.00 45.21 210 PHE A N 5
ATOM 8678 C CA . PHE A 1 53 ? -11.857 7.492 37.103 1.00 71.42 210 PHE A CA 5
ATOM 8679 C C . PHE A 1 53 ? -12.544 8.842 36.921 1.00 1.02 210 PHE A C 5
ATOM 8680 O O . PHE A 1 53 ? -13.737 8.908 36.627 1.00 31.23 210 PHE A O 5
ATOM 8697 N N . GLN A 1 54 ? -11.781 9.916 37.099 1.00 31.22 211 GLN A N 5
ATOM 8698 C CA . GLN A 1 54 ? -12.316 11.265 36.956 1.00 33.44 211 GLN A CA 5
ATOM 8699 C C . GLN A 1 54 ? -12.829 11.500 35.539 1.00 25.22 211 GLN A C 5
ATOM 8700 O O . GLN A 1 54 ? -13.989 11.859 35.339 1.00 60.31 211 GLN A O 5
ATOM 8714 N N . VAL A 1 55 ? -11.955 11.295 34.558 1.00 12.41 212 VAL A N 5
ATOM 8715 C CA . VAL A 1 55 ? -12.319 11.484 33.159 1.00 52.50 212 VAL A CA 5
ATOM 8716 C C . VAL A 1 55 ? -13.538 10.646 32.790 1.00 11.31 212 VAL A C 5
ATOM 8717 O O . VAL A 1 55 ? -14.528 11.166 32.273 1.00 22.24 212 VAL A O 5
ATOM 8730 N N . ILE A 1 56 ? -13.460 9.348 33.059 1.00 24.43 213 ILE A N 5
ATOM 8731 C CA . ILE A 1 56 ? -14.557 8.438 32.757 1.00 34.52 213 ILE A CA 5
ATOM 8732 C C . ILE A 1 56 ? -15.867 8.937 33.359 1.00 24.51 213 ILE A C 5
ATOM 8733 O O . ILE A 1 56 ? -16.876 9.054 32.665 1.00 43.13 213 ILE A O 5
ATOM 8749 N N . ALA A 1 57 ? -15.842 9.230 34.655 1.00 44.41 214 ALA A N 5
ATOM 8750 C CA . ALA A 1 57 ? -17.025 9.721 35.350 1.00 73.20 214 ALA A CA 5
ATOM 8751 C C . ALA A 1 57 ? -17.638 10.910 34.618 1.00 33.03 214 ALA A C 5
ATOM 8752 O O . ALA A 1 57 ? -18.858 11.012 34.493 1.00 12.35 214 ALA A O 5
ATOM 8759 N N . ALA A 1 58 ? -16.784 11.807 34.137 1.00 0.10 215 ALA A N 5
ATOM 8760 C CA . ALA A 1 58 ? -17.242 12.989 33.417 1.00 70.53 215 ALA A CA 5
ATOM 8761 C C . ALA A 1 58 ? -18.005 12.601 32.155 1.00 74.51 215 ALA A C 5
ATOM 8762 O O . ALA A 1 58 ? -19.037 13.193 31.834 1.00 64.21 215 ALA A O 5
ATOM 8769 N N . LEU A 1 59 ? -17.493 11.604 31.442 1.00 22.52 216 LEU A N 5
ATOM 8770 C CA . LEU A 1 59 ? -18.126 11.136 30.214 1.00 54.51 216 LEU A CA 5
ATOM 8771 C C . LEU A 1 59 ? -19.511 10.563 30.499 1.00 2.31 216 LEU A C 5
ATOM 8772 O O . LEU A 1 59 ? -20.484 10.904 29.827 1.00 21.12 216 LEU A O 5
ATOM 8788 N N . GLN A 1 60 ? -19.591 9.693 31.501 1.00 45.42 217 GLN A N 5
ATOM 8789 C CA . GLN A 1 60 ? -20.857 9.075 31.876 1.00 65.54 217 GLN A CA 5
ATOM 8790 C C . GLN A 1 60 ? -21.912 10.133 32.175 1.00 14.41 217 GLN A C 5
ATOM 8791 O O . GLN A 1 60 ? -23.024 10.083 31.649 1.00 15.11 217 GLN A O 5
ATOM 8805 N N . LYS A 1 61 ? -21.558 11.092 33.024 1.00 4.10 218 LYS A N 5
ATOM 8806 C CA . LYS A 1 61 ? -22.473 12.165 33.394 1.00 75.41 218 LYS A CA 5
ATOM 8807 C C . LYS A 1 61 ? -22.830 13.018 32.181 1.00 2.32 218 LYS A C 5
ATOM 8808 O O . LYS A 1 61 ? -23.953 13.511 32.064 1.00 25.42 218 LYS A O 5
ATOM 8827 N N . HIS A 1 62 ? -21.868 13.189 31.280 1.00 63.12 219 HIS A N 5
ATOM 8828 C CA . HIS A 1 62 ? -22.081 13.982 30.074 1.00 34.33 219 HIS A CA 5
ATOM 8829 C C . HIS A 1 62 ? -23.194 13.382 29.219 1.00 23.35 219 HIS A C 5
ATOM 8830 O O . HIS A 1 62 ? -24.124 14.079 28.814 1.00 1.02 219 HIS A O 5
ATOM 8844 N N . PHE A 1 63 ? -23.091 12.085 28.948 1.00 22.24 220 PHE A N 5
ATOM 8845 C CA . PHE A 1 63 ? -24.087 11.391 28.140 1.00 0.32 220 PHE A CA 5
ATOM 8846 C C . PHE A 1 63 ? -25.375 11.179 28.930 1.00 74.45 220 PHE A C 5
ATOM 8847 O O . PHE A 1 63 ? -26.475 11.308 28.392 1.00 54.11 220 PHE A O 5
ATOM 8864 N N . LYS A 1 64 ? -25.231 10.850 30.209 1.00 41.50 221 LYS A N 5
ATOM 8865 C CA . LYS A 1 64 ? -26.381 10.620 31.075 1.00 71.22 221 LYS A CA 5
ATOM 8866 C C . LYS A 1 64 ? -26.683 11.854 31.919 1.00 24.33 221 LYS A C 5
ATOM 8867 O O . LYS A 1 64 ? -27.032 11.744 33.095 1.00 14.51 221 LYS A O 5
ATOM 8886 N N . THR A 1 65 ? -26.546 13.029 31.312 1.00 34.32 222 THR A N 5
ATOM 8887 C CA . THR A 1 65 ? -26.804 14.283 32.008 1.00 74.00 222 THR A CA 5
ATOM 8888 C C . THR A 1 65 ? -28.251 14.360 32.484 1.00 45.31 222 THR A C 5
ATOM 8889 O O . THR A 1 65 ? -28.565 15.081 33.430 1.00 4.10 222 THR A O 5
ATOM 8900 N N . ASN A 1 66 ? -29.127 13.612 31.822 1.00 13.11 223 ASN A N 5
ATOM 8901 C CA . ASN A 1 66 ? -30.541 13.596 32.178 1.00 14.35 223 ASN A CA 5
ATOM 8902 C C . ASN A 1 66 ? -30.721 13.414 33.682 1.00 33.54 223 ASN A C 5
ATOM 8903 O O . ASN A 1 66 ? -31.450 14.167 34.327 1.00 52.44 223 ASN A O 5
ATOM 8914 N N . MET A 1 67 ? -30.051 12.408 34.235 1.00 33.41 224 MET A N 5
ATOM 8915 C CA . MET A 1 67 ? -30.136 12.127 35.664 1.00 41.03 224 MET A CA 5
ATOM 8916 C C . MET A 1 67 ? -28.754 12.169 36.309 1.00 52.33 224 MET A C 5
ATOM 8917 O O . MET A 1 67 ? -28.583 11.761 37.457 1.00 54.40 224 MET A O 5
ATOM 8931 N N . GLU A 1 68 ? -27.772 12.665 35.562 1.00 32.21 225 GLU A N 5
ATOM 8932 C CA . GLU A 1 68 ? -26.406 12.758 36.063 1.00 42.45 225 GLU A CA 5
ATOM 8933 C C . GLU A 1 68 ? -26.061 11.553 36.932 1.00 32.15 225 GLU A C 5
ATOM 8934 O O . GLU A 1 68 ? -25.847 11.684 38.137 1.00 43.44 225 GLU A O 5
ATOM 8946 N N . ASN A 1 69 ? -26.011 10.378 36.313 1.00 41.34 226 ASN A N 5
ATOM 8947 C CA . ASN A 1 69 ? -25.694 9.149 37.030 1.00 62.43 226 ASN A CA 5
ATOM 8948 C C . ASN A 1 69 ? -24.302 8.646 36.658 1.00 31.24 226 ASN A C 5
ATOM 8949 O O . ASN A 1 69 ? -23.831 8.859 35.541 1.00 4.34 226 ASN A O 5
ATOM 8960 N N . VAL A 1 70 ? -23.649 7.976 37.603 1.00 73.11 227 VAL A N 5
ATOM 8961 C CA . VAL A 1 70 ? -22.312 7.441 37.375 1.00 33.32 227 VAL A CA 5
ATOM 8962 C C . VAL A 1 70 ? -22.289 5.926 37.550 1.00 14.40 227 VAL A C 5
ATOM 8963 O O . VAL A 1 70 ? -22.219 5.422 38.670 1.00 61.23 227 VAL A O 5
ATOM 8976 N N . ASN A 1 71 ? -22.349 5.206 36.434 1.00 10.54 228 ASN A N 5
ATOM 8977 C CA . ASN A 1 71 ? -22.335 3.748 36.464 1.00 12.40 228 ASN A CA 5
ATOM 8978 C C . ASN A 1 71 ? -20.996 3.227 36.976 1.00 44.42 228 ASN A C 5
ATOM 8979 O O . ASN A 1 71 ? -20.061 3.022 36.201 1.00 22.13 228 ASN A O 5
ATOM 8990 N N . TYR A 1 72 ? -20.911 3.015 38.284 1.00 4.53 229 TYR A N 5
ATOM 8991 C CA . TYR A 1 72 ? -19.685 2.520 38.900 1.00 14.13 229 TYR A CA 5
ATOM 8992 C C . TYR A 1 72 ? -19.362 1.111 38.414 1.00 73.31 229 TYR A C 5
ATOM 8993 O O . TYR A 1 72 ? -18.199 0.762 38.213 1.00 4.55 229 TYR A O 5
ATOM 9011 N N . ASP A 1 73 ? -20.401 0.304 38.226 1.00 52.54 230 ASP A N 5
ATOM 9012 C CA . ASP A 1 73 ? -20.230 -1.067 37.761 1.00 72.21 230 ASP A CA 5
ATOM 9013 C C . ASP A 1 73 ? -19.569 -1.097 36.387 1.00 41.15 230 ASP A C 5
ATOM 9014 O O . ASP A 1 73 ? -18.657 -1.887 36.142 1.00 64.54 230 ASP A O 5
ATOM 9023 N N . LEU A 1 74 ? -20.035 -0.232 35.493 1.00 40.33 231 LEU A N 5
ATOM 9024 C CA . LEU A 1 74 ? -19.490 -0.159 34.142 1.00 64.04 231 LEU A CA 5
ATOM 9025 C C . LEU A 1 74 ? -18.101 0.472 34.148 1.00 11.41 231 LEU A C 5
ATOM 9026 O O . LEU A 1 74 ? -17.234 0.100 33.356 1.00 12.11 231 LEU A O 5
ATOM 9042 N N . LEU A 1 75 ? -17.896 1.428 35.048 1.00 63.12 232 LEU A N 5
ATOM 9043 C CA . LEU A 1 75 ? -16.611 2.110 35.160 1.00 51.13 232 LEU A CA 5
ATOM 9044 C C . LEU A 1 75 ? -15.479 1.109 35.369 1.00 14.21 232 LEU A C 5
ATOM 9045 O O . LEU A 1 75 ? -14.374 1.293 34.860 1.00 72.11 232 LEU A O 5
ATOM 9061 N N . GLN A 1 76 ? -15.764 0.050 36.120 1.00 74.14 233 GLN A N 5
ATOM 9062 C CA . GLN A 1 76 ? -14.770 -0.981 36.394 1.00 13.24 233 GLN A CA 5
ATOM 9063 C C . GLN A 1 76 ? -14.183 -1.530 35.098 1.00 4.55 233 GLN A C 5
ATOM 9064 O O . GLN A 1 76 ? -12.969 -1.701 34.978 1.00 74.11 233 GLN A O 5
ATOM 9078 N N . LYS A 1 77 ? -15.051 -1.804 34.131 1.00 45.25 234 LYS A N 5
ATOM 9079 C CA . LYS A 1 77 ? -14.619 -2.332 32.842 1.00 23.51 234 LYS A CA 5
ATOM 9080 C C . LYS A 1 77 ? -13.928 -1.253 32.015 1.00 54.13 234 LYS A C 5
ATOM 9081 O O . LYS A 1 77 ? -12.850 -1.475 31.465 1.00 1.03 234 LYS A O 5
ATOM 9100 N N . GLN A 1 78 ? -14.557 -0.085 31.932 1.00 2.31 235 GLN A N 5
ATOM 9101 C CA . GLN A 1 78 ? -14.001 1.029 31.172 1.00 34.11 235 GLN A CA 5
ATOM 9102 C C . GLN A 1 78 ? -12.602 1.381 31.666 1.00 61.30 235 GLN A C 5
ATOM 9103 O O . GLN A 1 78 ? -11.713 1.694 30.874 1.00 54.42 235 GLN A O 5
ATOM 9117 N N . VAL A 1 79 ? -12.413 1.327 32.981 1.00 64.34 236 VAL A N 5
ATOM 9118 C CA . VAL A 1 79 ? -11.121 1.639 33.580 1.00 21.15 236 VAL A CA 5
ATOM 9119 C C . VAL A 1 79 ? -10.119 0.514 33.344 1.00 12.24 236 VAL A C 5
ATOM 9120 O O . VAL A 1 79 ? -9.056 0.726 32.760 1.00 15.40 236 VAL A O 5
ATOM 9133 N N . LYS A 1 80 ? -10.465 -0.684 33.802 1.00 22.33 237 LYS A N 5
ATOM 9134 C CA . LYS A 1 80 ? -9.598 -1.845 33.640 1.00 24.12 237 LYS A CA 5
ATOM 9135 C C . LYS A 1 80 ? -9.117 -1.968 32.198 1.00 71.12 237 LYS A C 5
ATOM 9136 O O . LYS A 1 80 ? -8.017 -2.456 31.939 1.00 24.14 237 LYS A O 5
ATOM 9155 N N . TYR A 1 81 ? -9.948 -1.522 31.262 1.00 3.33 238 TYR A N 5
ATOM 9156 C CA . TYR A 1 81 ? -9.608 -1.583 29.846 1.00 44.22 238 TYR A CA 5
ATOM 9157 C C . TYR A 1 81 ? -8.410 -0.690 29.534 1.00 31.41 238 TYR A C 5
ATOM 9158 O O . TYR A 1 81 ? -7.404 -1.150 28.993 1.00 2.23 238 TYR A O 5
ATOM 9176 N N . ILE A 1 82 ? -8.527 0.587 29.880 1.00 40.22 239 ILE A N 5
ATOM 9177 C CA . ILE A 1 82 ? -7.454 1.544 29.639 1.00 14.40 239 ILE A CA 5
ATOM 9178 C C . ILE A 1 82 ? -6.192 1.160 30.404 1.00 74.44 239 ILE A C 5
ATOM 9179 O O . ILE A 1 82 ? -5.079 1.318 29.904 1.00 51.24 239 ILE A O 5
ATOM 9195 N N . MET A 1 83 ? -6.375 0.651 31.618 1.00 44.41 240 MET A N 5
ATOM 9196 C CA . MET A 1 83 ? -5.250 0.241 32.451 1.00 71.53 240 MET A CA 5
ATOM 9197 C C . MET A 1 83 ? -4.426 -0.840 31.757 1.00 12.32 240 MET A C 5
ATOM 9198 O O . MET A 1 83 ? -3.210 -0.712 31.617 1.00 3.32 240 MET A O 5
ATOM 9212 N N . ASP A 1 84 ? -5.096 -1.903 31.326 1.00 51.54 241 ASP A N 5
ATOM 9213 C CA . ASP A 1 84 ? -4.426 -3.005 30.646 1.00 45.21 241 ASP A CA 5
ATOM 9214 C C . ASP A 1 84 ? -3.852 -2.550 29.308 1.00 42.43 241 ASP A C 5
ATOM 9215 O O . ASP A 1 84 ? -2.798 -3.021 28.880 1.00 1.34 241 ASP A O 5
ATOM 9224 N N . SER A 1 85 ? -4.553 -1.631 28.650 1.00 32.55 242 SER A N 5
ATOM 9225 C CA . SER A 1 85 ? -4.116 -1.116 27.358 1.00 33.12 242 SER A CA 5
ATOM 9226 C C . SER A 1 85 ? -2.873 -0.246 27.513 1.00 41.42 242 SER A C 5
ATOM 9227 O O . SER A 1 85 ? -2.013 -0.211 26.634 1.00 60.22 242 SER A O 5
ATOM 9235 N N . ASN A 1 86 ? -2.786 0.457 28.638 1.00 72.22 243 ASN A N 5
ATOM 9236 C CA . ASN A 1 86 ? -1.649 1.329 28.909 1.00 62.52 243 ASN A CA 5
ATOM 9237 C C . ASN A 1 86 ? -1.611 2.495 27.926 1.00 63.54 243 ASN A C 5
ATOM 9238 O O . ASN A 1 86 ? -0.548 3.048 27.645 1.00 12.40 243 ASN A O 5
ATOM 9249 N N . MET A 1 87 ? -2.778 2.862 27.406 1.00 24.23 244 MET A N 5
ATOM 9250 C CA . MET A 1 87 ? -2.878 3.963 26.456 1.00 42.32 244 MET A CA 5
ATOM 9251 C C . MET A 1 87 ? -2.374 5.263 27.075 1.00 14.21 244 MET A C 5
ATOM 9252 O O . MET A 1 87 ? -1.772 6.094 26.395 1.00 44.45 244 MET A O 5
ATOM 9266 N N . LEU A 1 88 ? -2.626 5.433 28.368 1.00 5.24 245 LEU A N 5
ATOM 9267 C CA . LEU A 1 88 ? -2.198 6.633 29.080 1.00 62.13 245 LEU A CA 5
ATOM 9268 C C . LEU A 1 88 ? -0.680 6.778 29.039 1.00 21.11 245 LEU A C 5
ATOM 9269 O O . LEU A 1 88 ? -0.154 7.889 28.997 1.00 3.02 245 LEU A O 5
ATOM 9285 N N . ASN A 1 89 ? 0.018 5.647 29.050 1.00 71.22 246 ASN A N 5
ATOM 9286 C CA . ASN A 1 89 ? 1.476 5.648 29.013 1.00 71.25 246 ASN A CA 5
ATOM 9287 C C . ASN A 1 89 ? 1.983 5.605 27.574 1.00 23.23 246 ASN A C 5
ATOM 9288 O O . ASN A 1 89 ? 3.068 6.103 27.272 1.00 43.51 246 ASN A O 5
ATOM 9299 N N . LEU A 1 90 ? 1.192 5.006 26.691 1.00 14.53 247 LEU A N 5
ATOM 9300 C CA . LEU A 1 90 ? 1.559 4.899 25.284 1.00 64.53 247 LEU A CA 5
ATOM 9301 C C . LEU A 1 90 ? 2.027 6.244 24.738 1.00 11.13 247 LEU A C 5
ATOM 9302 O O . LEU A 1 90 ? 1.545 7.305 25.137 1.00 73.43 247 LEU A O 5
ATOM 9318 N N . PRO A 1 91 ? 2.987 6.202 23.803 1.00 44.40 248 PRO A N 5
ATOM 9319 C CA . PRO A 1 91 ? 3.539 7.409 23.181 1.00 41.55 248 PRO A CA 5
ATOM 9320 C C . PRO A 1 91 ? 2.537 8.097 22.260 1.00 15.22 248 PRO A C 5
ATOM 9321 O O . PRO A 1 91 ? 2.500 9.324 22.175 1.00 41.34 248 PRO A O 5
ATOM 9332 N N . GLN A 1 92 ? 1.725 7.299 21.575 1.00 71.53 249 GLN A N 5
ATOM 9333 C CA . GLN A 1 92 ? 0.722 7.832 20.661 1.00 70.15 249 GLN A CA 5
ATOM 9334 C C . GLN A 1 92 ? -0.225 8.783 21.386 1.00 62.43 249 GLN A C 5
ATOM 9335 O O . GLN A 1 92 ? -0.670 9.782 20.821 1.00 3.34 249 GLN A O 5
ATOM 9349 N N . PHE A 1 93 ? -0.529 8.464 22.639 1.00 15.14 250 PHE A N 5
ATOM 9350 C CA . PHE A 1 93 ? -1.425 9.289 23.442 1.00 41.32 250 PHE A CA 5
ATOM 9351 C C . PHE A 1 93 ? -0.838 10.682 23.653 1.00 52.03 250 PHE A C 5
ATOM 9352 O O . PHE A 1 93 ? -1.470 11.688 23.331 1.00 34.31 250 PHE A O 5
ATOM 9369 N N . GLN A 1 94 ? 0.374 10.731 24.196 1.00 70.13 251 GLN A N 5
ATOM 9370 C CA . GLN A 1 94 ? 1.046 12.000 24.451 1.00 75.31 251 GLN A CA 5
ATOM 9371 C C . GLN A 1 94 ? 1.429 12.685 23.144 1.00 51.43 251 GLN A C 5
ATOM 9372 O O . GLN A 1 94 ? 1.562 13.908 23.088 1.00 44.31 251 GLN A O 5
ATOM 9386 N N . HIS A 1 95 ? 1.605 11.890 22.093 1.00 22.14 252 HIS A N 5
ATOM 9387 C CA . HIS A 1 95 ? 1.973 12.421 20.786 1.00 63.44 252 HIS A CA 5
ATOM 9388 C C . HIS A 1 95 ? 0.770 13.063 20.102 1.00 43.50 252 HIS A C 5
ATOM 9389 O O . HIS A 1 95 ? 0.908 14.051 19.379 1.00 44.02 252 HIS A O 5
ATOM 9403 N N . LEU A 1 96 ? -0.409 12.497 20.335 1.00 44.15 253 LEU A N 5
ATOM 9404 C CA . LEU A 1 96 ? -1.636 13.014 19.741 1.00 54.44 253 LEU A CA 5
ATOM 9405 C C . LEU A 1 96 ? -2.102 14.275 20.463 1.00 21.50 253 LEU A C 5
ATOM 9406 O O . LEU A 1 96 ? -1.791 14.500 21.633 1.00 45.14 253 LEU A O 5
ATOM 9422 N N . PRO A 1 97 ? -2.868 15.116 19.752 1.00 21.44 254 PRO A N 5
ATOM 9423 C CA . PRO A 1 97 ? -3.395 16.366 20.307 1.00 53.04 254 PRO A CA 5
ATOM 9424 C C . PRO A 1 97 ? -4.469 16.125 21.362 1.00 22.14 254 PRO A C 5
ATOM 9425 O O . PRO A 1 97 ? -5.064 15.049 21.420 1.00 52.42 254 PRO A O 5
ATOM 9436 N N . GLN A 1 98 ? -4.710 17.132 22.195 1.00 54.41 255 GLN A N 5
ATOM 9437 C CA . GLN A 1 98 ? -5.713 17.028 23.249 1.00 44.21 255 GLN A CA 5
ATOM 9438 C C . GLN A 1 98 ? -7.079 16.680 22.668 1.00 12.30 255 GLN A C 5
ATOM 9439 O O . GLN A 1 98 ? -7.853 15.943 23.277 1.00 21.53 255 GLN A O 5
ATOM 9453 N N . GLU A 1 99 ? -7.369 17.217 21.487 1.00 41.12 256 GLU A N 5
ATOM 9454 C CA . GLU A 1 99 ? -8.643 16.963 20.825 1.00 13.51 256 GLU A CA 5
ATOM 9455 C C . GLU A 1 99 ? -8.768 15.495 20.428 1.00 3.23 256 GLU A C 5
ATOM 9456 O O . GLU A 1 99 ? -9.677 14.797 20.874 1.00 20.45 256 GLU A O 5
ATOM 9468 N N . GLU A 1 100 ? -7.847 15.036 19.587 1.00 60.34 257 GLU A N 5
ATOM 9469 C CA . GLU A 1 100 ? -7.855 13.651 19.129 1.00 44.34 257 GLU A CA 5
ATOM 9470 C C . GLU A 1 100 ? -7.750 12.688 20.307 1.00 24.23 257 GLU A C 5
ATOM 9471 O O . GLU A 1 100 ? -8.338 11.606 20.294 1.00 4.14 257 GLU A O 5
ATOM 9483 N N . LYS A 1 101 ? -6.996 13.088 21.326 1.00 64.05 258 LYS A N 5
ATOM 9484 C CA . LYS A 1 101 ? -6.812 12.262 22.513 1.00 13.43 258 LYS A CA 5
ATOM 9485 C C . LYS A 1 101 ? -8.157 11.814 23.077 1.00 1.00 258 LYS A C 5
ATOM 9486 O O . LYS A 1 101 ? -8.436 10.619 23.165 1.00 61.33 258 LYS A O 5
ATOM 9505 N N . MET A 1 102 ? -8.986 12.781 23.456 1.00 34.44 259 MET A N 5
ATOM 9506 C CA . MET A 1 102 ? -10.303 12.484 24.009 1.00 40.10 259 MET A CA 5
ATOM 9507 C C . MET A 1 102 ? -11.081 11.550 23.088 1.00 32.41 259 MET A C 5
ATOM 9508 O O . MET A 1 102 ? -11.622 10.536 23.530 1.00 13.22 259 MET A O 5
ATOM 9522 N N . SER A 1 103 ? -11.133 11.897 21.806 1.00 14.43 260 SER A N 5
ATOM 9523 C CA . SER A 1 103 ? -11.849 11.091 20.824 1.00 11.51 260 SER A CA 5
ATOM 9524 C C . SER A 1 103 ? -11.332 9.656 20.818 1.00 2.23 260 SER A C 5
ATOM 9525 O O . SER A 1 103 ? -12.107 8.706 20.712 1.00 44.10 260 SER A O 5
ATOM 9533 N N . ALA A 1 104 ? -10.016 9.508 20.933 1.00 31.35 261 ALA A N 5
ATOM 9534 C CA . ALA A 1 104 ? -9.394 8.189 20.944 1.00 52.44 261 ALA A CA 5
ATOM 9535 C C . ALA A 1 104 ? -9.848 7.378 22.152 1.00 72.51 261 ALA A C 5
ATOM 9536 O O . ALA A 1 104 ? -10.160 6.192 22.033 1.00 12.22 261 ALA A O 5
ATOM 9543 N N . ILE A 1 105 ? -9.882 8.022 23.313 1.00 11.32 262 ILE A N 5
ATOM 9544 C CA . ILE A 1 105 ? -10.298 7.359 24.543 1.00 54.23 262 ILE A CA 5
ATOM 9545 C C . ILE A 1 105 ? -11.737 6.863 24.440 1.00 43.22 262 ILE A C 5
ATOM 9546 O O . ILE A 1 105 ? -12.015 5.682 24.653 1.00 3.21 262 ILE A O 5
ATOM 9562 N N . LEU A 1 106 ? -12.648 7.772 24.110 1.00 22.11 263 LEU A N 5
ATOM 9563 C CA . LEU A 1 106 ? -14.059 7.427 23.976 1.00 0.14 263 LEU A CA 5
ATOM 9564 C C . LEU A 1 106 ? -14.261 6.370 22.895 1.00 12.24 263 LEU A C 5
ATOM 9565 O O . LEU A 1 106 ? -14.842 5.315 23.146 1.00 23.54 263 LEU A O 5
ATOM 9581 N N . ALA A 1 107 ? -13.776 6.661 21.693 1.00 54.14 264 ALA A N 5
ATOM 9582 C CA . ALA A 1 107 ? -13.900 5.734 20.575 1.00 51.25 264 ALA A CA 5
ATOM 9583 C C . ALA A 1 107 ? -13.399 4.345 20.955 1.00 51.11 264 ALA A C 5
ATOM 9584 O O . ALA A 1 107 ? -14.036 3.339 20.645 1.00 74.00 264 ALA A O 5
ATOM 9591 N N . MET A 1 108 ? -12.254 4.298 21.627 1.00 22.24 265 MET A N 5
ATOM 9592 C CA . MET A 1 108 ? -11.668 3.031 22.050 1.00 11.02 265 MET A CA 5
ATOM 9593 C C . MET A 1 108 ? -12.571 2.323 23.056 1.00 41.34 265 MET A C 5
ATOM 9594 O O . MET A 1 108 ? -12.715 1.100 23.023 1.00 43.42 265 MET A O 5
ATOM 9608 N N . LEU A 1 109 ? -13.177 3.099 23.948 1.00 23.41 266 LEU A N 5
ATOM 9609 C CA . LEU A 1 109 ? -14.066 2.546 24.964 1.00 61.42 266 LEU A CA 5
ATOM 9610 C C . LEU A 1 109 ? -15.199 1.752 24.322 1.00 72.14 266 LEU A C 5
ATOM 9611 O O . LEU A 1 109 ? -15.725 0.812 24.915 1.00 34.40 266 LEU A O 5
ATOM 9627 N N . ASN A 1 110 ? -15.568 2.137 23.104 1.00 33.41 267 ASN A N 5
ATOM 9628 C CA . ASN A 1 110 ? -16.638 1.460 22.380 1.00 31.31 267 ASN A CA 5
ATOM 9629 C C . ASN A 1 110 ? -16.213 0.052 21.972 1.00 12.34 267 ASN A C 5
ATOM 9630 O O . ASN A 1 110 ? -17.036 -0.754 21.539 1.00 63.34 267 ASN A O 5
ATOM 9641 N N . SER A 1 111 ? -14.923 -0.235 22.115 1.00 34.45 268 SER A N 5
ATOM 9642 C CA . SER A 1 111 ? -14.388 -1.544 21.759 1.00 31.23 268 SER A CA 5
ATOM 9643 C C . SER A 1 111 ? -15.228 -2.660 22.372 1.00 35.15 268 SER A C 5
ATOM 9644 O O . SER A 1 111 ? -15.996 -3.327 21.679 1.00 3.52 268 SER A O 5
ATOM 9652 N N . ASN A 1 112 ? -15.077 -2.857 23.678 1.00 21.21 269 ASN A N 5
ATOM 9653 C CA . ASN A 1 112 ? -15.821 -3.893 24.386 1.00 1.53 269 ASN A CA 5
ATOM 9654 C C . ASN A 1 112 ? -17.255 -3.446 24.652 1.00 35.20 269 ASN A C 5
ATOM 9655 O O . ASN A 1 112 ? -17.535 -2.252 24.759 1.00 73.33 269 ASN A O 5
ATOM 9666 N N . SER A 1 113 ? -18.160 -4.414 24.758 1.00 14.14 270 SER A N 5
ATOM 9667 C CA . SER A 1 113 ? -19.567 -4.121 25.009 1.00 61.15 270 SER A CA 5
ATOM 9668 C C . SER A 1 113 ? -19.764 -3.562 26.414 1.00 24.14 270 SER A C 5
ATOM 9669 O O . SER A 1 113 ? -20.516 -2.609 26.615 1.00 11.45 270 SER A O 5
ATOM 9677 N N . ASP A 1 114 ? -19.082 -4.163 27.384 1.00 41.54 271 ASP A N 5
ATOM 9678 C CA . ASP A 1 114 ? -19.180 -3.725 28.771 1.00 22.23 271 ASP A CA 5
ATOM 9679 C C . ASP A 1 114 ? -18.886 -2.233 28.893 1.00 75.11 271 ASP A C 5
ATOM 9680 O O . ASP A 1 114 ? -19.575 -1.510 29.613 1.00 35.04 271 ASP A O 5
ATOM 9689 N N . THR A 1 115 ? -17.858 -1.778 28.184 1.00 10.41 272 THR A N 5
ATOM 9690 C CA . THR A 1 115 ? -17.472 -0.373 28.214 1.00 3.40 272 THR A CA 5
ATOM 9691 C C . THR A 1 115 ? -18.119 0.400 27.070 1.00 1.14 272 THR A C 5
ATOM 9692 O O . THR A 1 115 ? -17.566 1.386 26.584 1.00 62.45 272 THR A O 5
ATOM 9703 N N . ALA A 1 116 ? -19.294 -0.053 26.646 1.00 30.45 273 ALA A N 5
ATOM 9704 C CA . ALA A 1 116 ? -20.018 0.598 25.562 1.00 62.44 273 ALA A CA 5
ATOM 9705 C C . ALA A 1 116 ? -20.952 1.678 26.096 1.00 75.33 273 ALA A C 5
ATOM 9706 O O . ALA A 1 116 ? -21.877 2.110 25.406 1.00 71.41 273 ALA A O 5
ATOM 9713 N N . LEU A 1 117 ? -20.707 2.110 27.328 1.00 63.34 274 LEU A N 5
ATOM 9714 C CA . LEU A 1 117 ? -21.527 3.140 27.955 1.00 34.20 274 LEU A CA 5
ATOM 9715 C C . LEU A 1 117 ? -21.450 4.448 27.175 1.00 41.14 274 LEU A C 5
ATOM 9716 O O . LEU A 1 117 ? -22.396 5.235 27.167 1.00 14.02 274 LEU A O 5
ATOM 9732 N N . SER A 1 118 ? -20.317 4.673 26.517 1.00 22.30 275 SER A N 5
ATOM 9733 C CA . SER A 1 118 ? -20.115 5.886 25.734 1.00 0.33 275 SER A CA 5
ATOM 9734 C C . SER A 1 118 ? -21.294 6.131 24.798 1.00 54.30 275 SER A C 5
ATOM 9735 O O . SER A 1 118 ? -21.588 7.271 24.436 1.00 74.40 275 SER A O 5
ATOM 9743 N N . VAL A 1 119 ? -21.967 5.053 24.409 1.00 31.21 276 VAL A N 5
ATOM 9744 C CA . VAL A 1 119 ? -23.115 5.149 23.516 1.00 74.22 276 VAL A CA 5
ATOM 9745 C C . VAL A 1 119 ? -24.158 6.117 24.063 1.00 2.40 276 VAL A C 5
ATOM 9746 O O . VAL A 1 119 ? -24.571 6.035 25.220 1.00 50.21 276 VAL A O 5
ATOM 9759 N N . PRO A 1 120 ? -24.595 7.058 23.213 1.00 51.30 277 PRO A N 5
ATOM 9760 C CA . PRO A 1 120 ? -25.596 8.061 23.589 1.00 73.12 277 PRO A CA 5
ATOM 9761 C C . PRO A 1 120 ? -26.981 7.453 23.782 1.00 33.13 277 PRO A C 5
ATOM 9762 O O . PRO A 1 120 ? -27.248 6.317 23.389 1.00 45.11 277 PRO A O 5
ATOM 9773 N N . PRO A 1 121 ? -27.886 8.225 24.402 1.00 10.03 278 PRO A N 5
ATOM 9774 C CA . PRO A 1 121 ? -29.260 7.783 24.661 1.00 5.00 278 PRO A CA 5
ATOM 9775 C C . PRO A 1 121 ? -30.084 7.674 23.383 1.00 61.12 278 PRO A C 5
ATOM 9776 O O . PRO A 1 121 ? -30.632 8.665 22.899 1.00 31.02 278 PRO A O 5
ATOM 9787 N N . HIS A 1 122 ? -30.168 6.464 22.840 1.00 71.52 279 HIS A N 5
ATOM 9788 C CA . HIS A 1 122 ? -30.927 6.225 21.617 1.00 12.24 279 HIS A CA 5
ATOM 9789 C C . HIS A 1 122 ? -32.402 5.991 21.931 1.00 40.14 279 HIS A C 5
ATOM 9790 O O . HIS A 1 122 ? -33.282 6.458 21.207 1.00 61.32 279 HIS A O 5
ATOM 9804 N N . ASP A 1 123 ? -32.664 5.266 23.012 1.00 31.22 280 ASP A N 5
ATOM 9805 C CA . ASP A 1 123 ? -34.032 4.970 23.421 1.00 32.03 280 ASP A CA 5
ATOM 9806 C C . ASP A 1 123 ? -34.440 5.827 24.616 1.00 44.13 280 ASP A C 5
ATOM 9807 O O . ASP A 1 123 ? -35.583 6.274 24.711 1.00 63.23 280 ASP A O 5
ATOM 9816 N N . SER A 1 124 ? -33.497 6.052 25.525 1.00 21.24 281 SER A N 5
ATOM 9817 C CA . SER A 1 124 ? -33.759 6.851 26.716 1.00 1.25 281 SER A CA 5
ATOM 9818 C C . SER A 1 124 ? -34.822 6.192 27.590 1.00 10.10 281 SER A C 5
ATOM 9819 O O . SER A 1 124 ? -35.740 6.853 28.078 1.00 63.12 281 SER A O 5
ATOM 9827 N N . THR A 1 125 ? -34.692 4.883 27.784 1.00 42.32 282 THR A N 5
ATOM 9828 C CA . THR A 1 125 ? -35.640 4.133 28.597 1.00 74.12 282 THR A CA 5
ATOM 9829 C C . THR A 1 125 ? -35.625 4.613 30.044 1.00 64.43 282 THR A C 5
ATOM 9830 O O . THR A 1 125 ? -36.674 4.764 30.670 1.00 21.40 282 THR A O 5
ATOM 9841 N N . THR A 1 1 ? 12.857 2.104 14.506 1.00 75.05 158 THR A N 6
ATOM 9842 C CA . THR A 1 1 ? 13.558 1.197 13.606 1.00 41.33 158 THR A CA 6
ATOM 9843 C C . THR A 1 1 ? 12.924 -0.189 13.618 1.00 64.01 158 THR A C 6
ATOM 9844 O O . THR A 1 1 ? 12.739 -0.806 12.570 1.00 71.24 158 THR A O 6
ATOM 9855 N N . ALA A 1 2 ? 12.594 -0.673 14.811 1.00 55.23 159 ALA A N 6
ATOM 9856 C CA . ALA A 1 2 ? 11.978 -1.986 14.959 1.00 53.35 159 ALA A CA 6
ATOM 9857 C C . ALA A 1 2 ? 10.539 -1.977 14.454 1.00 72.13 159 ALA A C 6
ATOM 9858 O O . ALA A 1 2 ? 10.141 -2.837 13.669 1.00 23.44 159 ALA A O 6
ATOM 9865 N N . ASN A 1 3 ? 9.762 -0.999 14.910 1.00 65.34 160 ASN A N 6
ATOM 9866 C CA . ASN A 1 3 ? 8.366 -0.880 14.505 1.00 45.04 160 ASN A CA 6
ATOM 9867 C C . ASN A 1 3 ? 8.254 -0.642 13.002 1.00 45.32 160 ASN A C 6
ATOM 9868 O O . ASN A 1 3 ? 9.257 -0.626 12.287 1.00 25.53 160 ASN A O 6
ATOM 9879 N N . THR A 1 4 ? 7.027 -0.455 12.528 1.00 74.05 161 THR A N 6
ATOM 9880 C CA . THR A 1 4 ? 6.782 -0.218 11.110 1.00 5.14 161 THR A CA 6
ATOM 9881 C C . THR A 1 4 ? 7.718 -1.053 10.244 1.00 4.20 161 THR A C 6
ATOM 9882 O O . THR A 1 4 ? 8.271 -0.562 9.260 1.00 22.31 161 THR A O 6
ATOM 9893 N N . ALA A 1 5 ? 7.891 -2.317 10.616 1.00 41.01 162 ALA A N 6
ATOM 9894 C CA . ALA A 1 5 ? 8.758 -3.221 9.871 1.00 44.25 162 ALA A CA 6
ATOM 9895 C C . ALA A 1 5 ? 8.003 -3.885 8.724 1.00 24.23 162 ALA A C 6
ATOM 9896 O O . ALA A 1 5 ? 8.460 -3.878 7.581 1.00 12.11 162 ALA A O 6
ATOM 9903 N N . SER A 1 6 ? 6.847 -4.460 9.038 1.00 15.40 163 SER A N 6
ATOM 9904 C CA . SER A 1 6 ? 6.030 -5.133 8.034 1.00 3.25 163 SER A CA 6
ATOM 9905 C C . SER A 1 6 ? 4.551 -4.820 8.239 1.00 60.24 163 SER A C 6
ATOM 9906 O O . SER A 1 6 ? 4.131 -4.446 9.333 1.00 33.21 163 SER A O 6
ATOM 9914 N N . GLN A 1 7 ? 3.768 -4.977 7.176 1.00 14.44 164 GLN A N 6
ATOM 9915 C CA . GLN A 1 7 ? 2.335 -4.710 7.238 1.00 23.53 164 GLN A CA 6
ATOM 9916 C C . GLN A 1 7 ? 1.571 -5.949 7.692 1.00 34.43 164 GLN A C 6
ATOM 9917 O O . GLN A 1 7 ? 1.689 -7.017 7.092 1.00 72.11 164 GLN A O 6
ATOM 9931 N N . GLN A 1 8 ? 0.787 -5.799 8.756 1.00 44.24 165 GLN A N 6
ATOM 9932 C CA . GLN A 1 8 ? 0.004 -6.907 9.290 1.00 4.41 165 GLN A CA 6
ATOM 9933 C C . GLN A 1 8 ? -1.217 -6.395 10.046 1.00 55.22 165 GLN A C 6
ATOM 9934 O O . GLN A 1 8 ? -1.112 -5.499 10.885 1.00 44.04 165 GLN A O 6
ATOM 9948 N N . LEU A 1 9 ? -2.377 -6.968 9.743 1.00 22.43 166 LEU A N 6
ATOM 9949 C CA . LEU A 1 9 ? -3.620 -6.570 10.394 1.00 33.10 166 LEU A CA 6
ATOM 9950 C C . LEU A 1 9 ? -3.856 -7.384 11.662 1.00 34.31 166 LEU A C 6
ATOM 9951 O O . LEU A 1 9 ? -4.074 -8.594 11.603 1.00 35.32 166 LEU A O 6
ATOM 9967 N N . SER A 1 10 ? -3.813 -6.712 12.808 1.00 53.43 167 SER A N 6
ATOM 9968 C CA . SER A 1 10 ? -4.021 -7.373 14.091 1.00 40.23 167 SER A CA 6
ATOM 9969 C C . SER A 1 10 ? -5.504 -7.416 14.446 1.00 72.44 167 SER A C 6
ATOM 9970 O O . SER A 1 10 ? -6.347 -6.909 13.705 1.00 51.43 167 SER A O 6
ATOM 9978 N N . LEU A 1 11 ? -5.816 -8.027 15.584 1.00 42.34 168 LEU A N 6
ATOM 9979 C CA . LEU A 1 11 ? -7.197 -8.138 16.039 1.00 53.32 168 LEU A CA 6
ATOM 9980 C C . LEU A 1 11 ? -7.333 -7.672 17.485 1.00 31.51 168 LEU A C 6
ATOM 9981 O O . LEU A 1 11 ? -8.326 -7.047 17.856 1.00 55.33 168 LEU A O 6
ATOM 9997 N N . ASP A 1 12 ? -6.328 -7.981 18.297 1.00 42.50 169 ASP A N 6
ATOM 9998 C CA . ASP A 1 12 ? -6.333 -7.591 19.702 1.00 31.23 169 ASP A CA 6
ATOM 9999 C C . ASP A 1 12 ? -6.638 -6.104 19.853 1.00 32.21 169 ASP A C 6
ATOM 10000 O O . ASP A 1 12 ? -6.471 -5.314 18.924 1.00 2.32 169 ASP A O 6
ATOM 10009 N N . PRO A 1 13 ? -7.098 -5.713 21.051 1.00 51.42 170 PRO A N 6
ATOM 10010 C CA . PRO A 1 13 ? -7.437 -4.318 21.351 1.00 21.44 170 PRO A CA 6
ATOM 10011 C C . PRO A 1 13 ? -6.204 -3.425 21.423 1.00 4.43 170 PRO A C 6
ATOM 10012 O O . PRO A 1 13 ? -6.192 -2.320 20.880 1.00 42.03 170 PRO A O 6
ATOM 10023 N N . LYS A 1 14 ? -5.166 -3.909 22.097 1.00 31.14 171 LYS A N 6
ATOM 10024 C CA . LYS A 1 14 ? -3.926 -3.155 22.240 1.00 70.45 171 LYS A CA 6
ATOM 10025 C C . LYS A 1 14 ? -3.268 -2.929 20.882 1.00 54.20 171 LYS A C 6
ATOM 10026 O O . LYS A 1 14 ? -2.638 -1.897 20.653 1.00 62.10 171 LYS A O 6
ATOM 10045 N N . GLN A 1 15 ? -3.422 -3.899 19.986 1.00 5.51 172 GLN A N 6
ATOM 10046 C CA . GLN A 1 15 ? -2.843 -3.803 18.651 1.00 4.02 172 GLN A CA 6
ATOM 10047 C C . GLN A 1 15 ? -3.636 -2.833 17.782 1.00 72.32 172 GLN A C 6
ATOM 10048 O O . GLN A 1 15 ? -3.082 -1.881 17.232 1.00 12.04 172 GLN A O 6
ATOM 10062 N N . ARG A 1 16 ? -4.936 -3.082 17.661 1.00 31.33 173 ARG A N 6
ATOM 10063 C CA . ARG A 1 16 ? -5.806 -2.232 16.857 1.00 4.02 173 ARG A CA 6
ATOM 10064 C C . ARG A 1 16 ? -5.710 -0.777 17.307 1.00 52.01 173 ARG A C 6
ATOM 10065 O O . ARG A 1 16 ? -5.739 0.140 16.486 1.00 13.03 173 ARG A O 6
ATOM 10086 N N . SER A 1 17 ? -5.597 -0.574 18.616 1.00 44.34 174 SER A N 6
ATOM 10087 C CA . SER A 1 17 ? -5.501 0.770 19.175 1.00 34.40 174 SER A CA 6
ATOM 10088 C C . SER A 1 17 ? -4.407 1.572 18.478 1.00 41.00 174 SER A C 6
ATOM 10089 O O . SER A 1 17 ? -4.488 2.796 18.374 1.00 13.20 174 SER A O 6
ATOM 10097 N N . LYS A 1 18 ? -3.382 0.873 18.001 1.00 12.24 175 LYS A N 6
ATOM 10098 C CA . LYS A 1 18 ? -2.270 1.518 17.312 1.00 34.35 175 LYS A CA 6
ATOM 10099 C C . LYS A 1 18 ? -2.683 1.967 15.914 1.00 33.54 175 LYS A C 6
ATOM 10100 O O . LYS A 1 18 ? -2.310 3.050 15.466 1.00 54.20 175 LYS A O 6
ATOM 10119 N N . GLN A 1 19 ? -3.456 1.127 15.232 1.00 4.12 176 GLN A N 6
ATOM 10120 C CA . GLN A 1 19 ? -3.919 1.439 13.885 1.00 12.25 176 GLN A CA 6
ATOM 10121 C C . GLN A 1 19 ? -5.027 2.487 13.920 1.00 4.22 176 GLN A C 6
ATOM 10122 O O . GLN A 1 19 ? -5.010 3.448 13.150 1.00 64.32 176 GLN A O 6
ATOM 10136 N N . ILE A 1 20 ? -5.988 2.296 14.818 1.00 64.24 177 ILE A N 6
ATOM 10137 C CA . ILE A 1 20 ? -7.102 3.225 14.952 1.00 13.25 177 ILE A CA 6
ATOM 10138 C C . ILE A 1 20 ? -6.606 4.653 15.156 1.00 32.32 177 ILE A C 6
ATOM 10139 O O . ILE A 1 20 ? -7.256 5.613 14.741 1.00 75.11 177 ILE A O 6
ATOM 10155 N N . LEU A 1 21 ? -5.450 4.785 15.796 1.00 1.54 178 LEU A N 6
ATOM 10156 C CA . LEU A 1 21 ? -4.864 6.096 16.054 1.00 51.50 178 LEU A CA 6
ATOM 10157 C C . LEU A 1 21 ? -4.373 6.738 14.760 1.00 74.52 178 LEU A C 6
ATOM 10158 O O . LEU A 1 21 ? -4.460 7.953 14.586 1.00 44.11 178 LEU A O 6
ATOM 10174 N N . SER A 1 22 ? -3.860 5.911 13.854 1.00 55.44 179 SER A N 6
ATOM 10175 C CA . SER A 1 22 ? -3.355 6.398 12.575 1.00 24.34 179 SER A CA 6
ATOM 10176 C C . SER A 1 22 ? -4.471 7.042 11.759 1.00 70.42 179 SER A C 6
ATOM 10177 O O . SER A 1 22 ? -4.252 8.029 11.058 1.00 71.40 179 SER A O 6
ATOM 10185 N N . ASN A 1 23 ? -5.669 6.474 11.856 1.00 51.34 180 ASN A N 6
ATOM 10186 C CA . ASN A 1 23 ? -6.821 6.992 11.126 1.00 61.31 180 ASN A CA 6
ATOM 10187 C C . ASN A 1 23 ? -7.870 7.544 12.086 1.00 3.52 180 ASN A C 6
ATOM 10188 O O . ASN A 1 23 ? -9.072 7.443 11.836 1.00 45.43 180 ASN A O 6
ATOM 10199 N N . LEU A 1 24 ? -7.407 8.129 13.186 1.00 53.44 181 LEU A N 6
ATOM 10200 C CA . LEU A 1 24 ? -8.305 8.700 14.184 1.00 22.43 181 LEU A CA 6
ATOM 10201 C C . LEU A 1 24 ? -8.977 9.962 13.655 1.00 51.23 181 LEU A C 6
ATOM 10202 O O . LEU A 1 24 ? -10.165 10.189 13.884 1.00 73.03 181 LEU A O 6
ATOM 10218 N N . LYS A 1 25 ? -8.210 10.781 12.943 1.00 25.14 182 LYS A N 6
ATOM 10219 C CA . LYS A 1 25 ? -8.730 12.020 12.377 1.00 32.41 182 LYS A CA 6
ATOM 10220 C C . LYS A 1 25 ? -10.005 11.760 11.581 1.00 13.22 182 LYS A C 6
ATOM 10221 O O . LYS A 1 25 ? -10.919 12.585 11.567 1.00 35.21 182 LYS A O 6
ATOM 10240 N N . LYS A 1 26 ? -10.061 10.609 10.920 1.00 20.35 183 LYS A N 6
ATOM 10241 C CA . LYS A 1 26 ? -11.225 10.238 10.124 1.00 1.42 183 LYS A CA 6
ATOM 10242 C C . LYS A 1 26 ? -12.506 10.367 10.941 1.00 15.14 183 LYS A C 6
ATOM 10243 O O . LYS A 1 26 ? -13.553 10.747 10.417 1.00 41.44 183 LYS A O 6
ATOM 10262 N N . SER A 1 27 ? -12.416 10.049 12.229 1.00 75.02 184 SER A N 6
ATOM 10263 C CA . SER A 1 27 ? -13.570 10.127 13.118 1.00 63.01 184 SER A CA 6
ATOM 10264 C C . SER A 1 27 ? -14.186 11.522 13.087 1.00 10.30 184 SER A C 6
ATOM 10265 O O . SER A 1 27 ? -13.550 12.501 12.697 1.00 41.35 184 SER A O 6
ATOM 10273 N N . PRO A 1 28 ? -15.456 11.617 13.509 1.00 62.33 185 PRO A N 6
ATOM 10274 C CA . PRO A 1 28 ? -16.187 12.887 13.540 1.00 72.31 185 PRO A CA 6
ATOM 10275 C C . PRO A 1 28 ? -15.658 13.834 14.611 1.00 50.31 185 PRO A C 6
ATOM 10276 O O . PRO A 1 28 ? -14.879 13.450 15.484 1.00 41.45 185 PRO A O 6
ATOM 10287 N N . PRO A 1 29 ? -16.090 15.102 14.546 1.00 41.50 186 PRO A N 6
ATOM 10288 C CA . PRO A 1 29 ? -15.673 16.131 15.504 1.00 64.23 186 PRO A CA 6
ATOM 10289 C C . PRO A 1 29 ? -16.257 15.900 16.893 1.00 24.03 186 PRO A C 6
ATOM 10290 O O . PRO A 1 29 ? -17.398 15.457 17.033 1.00 44.53 186 PRO A O 6
ATOM 10301 N N . LEU A 1 30 ? -15.468 16.202 17.919 1.00 53.52 187 LEU A N 6
ATOM 10302 C CA . LEU A 1 30 ? -15.908 16.028 19.299 1.00 43.41 187 LEU A CA 6
ATOM 10303 C C . LEU A 1 30 ? -15.814 17.341 20.070 1.00 41.10 187 LEU A C 6
ATOM 10304 O O . LEU A 1 30 ? -14.721 17.827 20.357 1.00 63.10 187 LEU A O 6
ATOM 10320 N N . ASN A 1 31 ? -16.968 17.909 20.404 1.00 32.00 188 ASN A N 6
ATOM 10321 C CA . ASN A 1 31 ? -17.016 19.165 21.144 1.00 72.02 188 ASN A CA 6
ATOM 10322 C C . ASN A 1 31 ? -17.258 18.913 22.629 1.00 64.31 188 ASN A C 6
ATOM 10323 O O . ASN A 1 31 ? -18.000 19.647 23.282 1.00 33.11 188 ASN A O 6
ATOM 10334 N N . LEU A 1 32 ? -16.625 17.870 23.157 1.00 51.54 189 LEU A N 6
ATOM 10335 C CA . LEU A 1 32 ? -16.770 17.521 24.566 1.00 61.25 189 LEU A CA 6
ATOM 10336 C C . LEU A 1 32 ? -16.191 18.613 25.460 1.00 73.32 189 LEU A C 6
ATOM 10337 O O . LEU A 1 32 ? -16.687 18.856 26.559 1.00 74.11 189 LEU A O 6
ATOM 10353 N N . ASN A 1 33 ? -15.140 19.269 24.979 1.00 32.22 190 ASN A N 6
ATOM 10354 C CA . ASN A 1 33 ? -14.495 20.337 25.735 1.00 61.55 190 ASN A CA 6
ATOM 10355 C C . ASN A 1 33 ? -13.815 19.785 26.984 1.00 32.21 190 ASN A C 6
ATOM 10356 O O . ASN A 1 33 ? -13.874 20.392 28.054 1.00 71.50 190 ASN A O 6
ATOM 10367 N N . ILE A 1 34 ? -13.170 18.632 26.840 1.00 54.00 191 ILE A N 6
ATOM 10368 C CA . ILE A 1 34 ? -12.478 18.000 27.956 1.00 32.21 191 ILE A CA 6
ATOM 10369 C C . ILE A 1 34 ? -10.969 17.998 27.737 1.00 11.11 191 ILE A C 6
ATOM 10370 O O . ILE A 1 34 ? -10.481 17.530 26.708 1.00 13.43 191 ILE A O 6
ATOM 10386 N N . SER A 1 35 ? -10.235 18.523 28.713 1.00 65.13 192 SER A N 6
ATOM 10387 C CA . SER A 1 35 ? -8.780 18.584 28.626 1.00 32.12 192 SER A CA 6
ATOM 10388 C C . SER A 1 35 ? -8.157 17.241 28.996 1.00 12.33 192 SER A C 6
ATOM 10389 O O . SER A 1 35 ? -8.846 16.329 29.455 1.00 52.11 192 SER A O 6
ATOM 10397 N N . LEU A 1 36 ? -6.849 17.128 28.794 1.00 72.51 193 LEU A N 6
ATOM 10398 C CA . LEU A 1 36 ? -6.131 15.897 29.106 1.00 61.31 193 LEU A CA 6
ATOM 10399 C C . LEU A 1 36 ? -5.121 16.125 30.226 1.00 65.35 193 LEU A C 6
ATOM 10400 O O . LEU A 1 36 ? -4.015 16.621 30.006 1.00 32.41 193 LEU A O 6
ATOM 10416 N N . PRO A 1 37 ? -5.506 15.753 31.455 1.00 23.33 194 PRO A N 6
ATOM 10417 C CA . PRO A 1 37 ? -4.647 15.904 32.634 1.00 41.54 194 PRO A CA 6
ATOM 10418 C C . PRO A 1 37 ? -3.458 14.950 32.611 1.00 43.21 194 PRO A C 6
ATOM 10419 O O . PRO A 1 37 ? -3.597 13.775 32.270 1.00 51.12 194 PRO A O 6
ATOM 10430 N N . THR A 1 38 ? -2.287 15.462 32.977 1.00 44.31 195 THR A N 6
ATOM 10431 C CA . THR A 1 38 ? -1.073 14.656 32.998 1.00 61.12 195 THR A CA 6
ATOM 10432 C C . THR A 1 38 ? -1.302 13.337 33.727 1.00 64.21 195 THR A C 6
ATOM 10433 O O . THR A 1 38 ? -0.720 12.311 33.372 1.00 53.43 195 THR A O 6
ATOM 10444 N N . ASP A 1 39 ? -2.152 13.370 34.747 1.00 61.10 196 ASP A N 6
ATOM 10445 C CA . ASP A 1 39 ? -2.459 12.176 35.525 1.00 31.44 196 ASP A CA 6
ATOM 10446 C C . ASP A 1 39 ? -2.803 11.004 34.611 1.00 44.25 196 ASP A C 6
ATOM 10447 O O . ASP A 1 39 ? -2.335 9.884 34.817 1.00 63.53 196 ASP A O 6
ATOM 10456 N N . LEU A 1 40 ? -3.623 11.270 33.600 1.00 12.23 197 LEU A N 6
ATOM 10457 C CA . LEU A 1 40 ? -4.031 10.238 32.654 1.00 61.24 197 LEU A CA 6
ATOM 10458 C C . LEU A 1 40 ? -2.816 9.589 31.998 1.00 3.24 197 LEU A C 6
ATOM 10459 O O . LEU A 1 40 ? -2.803 8.385 31.742 1.00 74.25 197 LEU A O 6
ATOM 10475 N N . THR A 1 41 ? -1.793 10.395 31.732 1.00 44.43 198 THR A N 6
ATOM 10476 C CA . THR A 1 41 ? -0.572 9.900 31.108 1.00 51.52 198 THR A CA 6
ATOM 10477 C C . THR A 1 41 ? 0.561 9.798 32.122 1.00 23.01 198 THR A C 6
ATOM 10478 O O . THR A 1 41 ? 1.736 9.898 31.767 1.00 13.41 198 THR A O 6
ATOM 10489 N N . SER A 1 42 ? 0.202 9.597 33.386 1.00 71.21 199 SER A N 6
ATOM 10490 C CA . SER A 1 42 ? 1.190 9.484 34.453 1.00 74.43 199 SER A CA 6
ATOM 10491 C C . SER A 1 42 ? 2.144 8.323 34.188 1.00 4.42 199 SER A C 6
ATOM 10492 O O . SER A 1 42 ? 2.110 7.705 33.124 1.00 34.40 199 SER A O 6
ATOM 10500 N N . THR A 1 43 ? 2.998 8.033 35.165 1.00 3.41 200 THR A N 6
ATOM 10501 C CA . THR A 1 43 ? 3.964 6.949 35.039 1.00 0.22 200 THR A CA 6
ATOM 10502 C C . THR A 1 43 ? 3.695 5.851 36.062 1.00 55.32 200 THR A C 6
ATOM 10503 O O . THR A 1 43 ? 4.615 5.165 36.507 1.00 74.12 200 THR A O 6
ATOM 10514 N N . ASP A 1 44 ? 2.428 5.690 36.430 1.00 44.21 201 ASP A N 6
ATOM 10515 C CA . ASP A 1 44 ? 2.037 4.673 37.400 1.00 44.54 201 ASP A CA 6
ATOM 10516 C C . ASP A 1 44 ? 0.612 4.195 37.141 1.00 41.22 201 ASP A C 6
ATOM 10517 O O . ASP A 1 44 ? -0.208 4.900 36.552 1.00 61.10 201 ASP A O 6
ATOM 10526 N N . PRO A 1 45 ? 0.309 2.968 37.590 1.00 53.25 202 PRO A N 6
ATOM 10527 C CA . PRO A 1 45 ? -1.018 2.368 37.418 1.00 44.05 202 PRO A CA 6
ATOM 10528 C C . PRO A 1 45 ? -2.078 3.050 38.275 1.00 53.55 202 PRO A C 6
ATOM 10529 O O . PRO A 1 45 ? -3.199 3.284 37.823 1.00 61.13 202 PRO A O 6
ATOM 10540 N N . ALA A 1 46 ? -1.717 3.368 39.513 1.00 1.43 203 ALA A N 6
ATOM 10541 C CA . ALA A 1 46 ? -2.637 4.026 40.432 1.00 12.54 203 ALA A CA 6
ATOM 10542 C C . ALA A 1 46 ? -3.136 5.348 39.858 1.00 44.13 203 ALA A C 6
ATOM 10543 O O . ALA A 1 46 ? -4.341 5.574 39.747 1.00 2.01 203 ALA A O 6
ATOM 10550 N N . LYS A 1 47 ? -2.201 6.219 39.494 1.00 41.55 204 LYS A N 6
ATOM 10551 C CA . LYS A 1 47 ? -2.544 7.519 38.929 1.00 13.43 204 LYS A CA 6
ATOM 10552 C C . LYS A 1 47 ? -3.269 7.360 37.597 1.00 60.23 204 LYS A C 6
ATOM 10553 O O . LYS A 1 47 ? -4.211 8.095 37.301 1.00 20.51 204 LYS A O 6
ATOM 10572 N N . GLN A 1 48 ? -2.824 6.395 36.798 1.00 41.21 205 GLN A N 6
ATOM 10573 C CA . GLN A 1 48 ? -3.432 6.140 35.497 1.00 24.13 205 GLN A CA 6
ATOM 10574 C C . GLN A 1 48 ? -4.927 5.875 35.638 1.00 70.02 205 GLN A C 6
ATOM 10575 O O . GLN A 1 48 ? -5.744 6.512 34.974 1.00 51.03 205 GLN A O 6
ATOM 10589 N N . GLN A 1 49 ? -5.277 4.931 36.506 1.00 42.13 206 GLN A N 6
ATOM 10590 C CA . GLN A 1 49 ? -6.674 4.582 36.732 1.00 73.14 206 GLN A CA 6
ATOM 10591 C C . GLN A 1 49 ? -7.435 5.752 37.347 1.00 31.42 206 GLN A C 6
ATOM 10592 O O . GLN A 1 49 ? -8.557 6.056 36.943 1.00 1.24 206 GLN A O 6
ATOM 10606 N N . ALA A 1 50 ? -6.817 6.403 38.327 1.00 50.22 207 ALA A N 6
ATOM 10607 C CA . ALA A 1 50 ? -7.435 7.540 38.997 1.00 54.41 207 ALA A CA 6
ATOM 10608 C C . ALA A 1 50 ? -7.942 8.564 37.986 1.00 34.34 207 ALA A C 6
ATOM 10609 O O . ALA A 1 50 ? -9.083 9.019 38.069 1.00 62.35 207 ALA A O 6
ATOM 10616 N N . ALA A 1 51 ? -7.087 8.922 37.034 1.00 12.12 208 ALA A N 6
ATOM 10617 C CA . ALA A 1 51 ? -7.450 9.891 36.007 1.00 25.22 208 ALA A CA 6
ATOM 10618 C C . ALA A 1 51 ? -8.490 9.316 35.053 1.00 72.45 208 ALA A C 6
ATOM 10619 O O . ALA A 1 51 ? -9.421 10.010 34.640 1.00 25.33 208 ALA A O 6
ATOM 10626 N N . LEU A 1 52 ? -8.327 8.044 34.704 1.00 54.11 209 LEU A N 6
ATOM 10627 C CA . LEU A 1 52 ? -9.253 7.375 33.796 1.00 11.13 209 LEU A CA 6
ATOM 10628 C C . LEU A 1 52 ? -10.695 7.553 34.261 1.00 71.12 209 LEU A C 6
ATOM 10629 O O . LEU A 1 52 ? -11.558 7.978 33.492 1.00 1.43 209 LEU A O 6
ATOM 10645 N N . PHE A 1 53 ? -10.949 7.226 35.524 1.00 51.34 210 PHE A N 6
ATOM 10646 C CA . PHE A 1 53 ? -12.286 7.351 36.091 1.00 15.04 210 PHE A CA 6
ATOM 10647 C C . PHE A 1 53 ? -12.844 8.753 35.866 1.00 54.21 210 PHE A C 6
ATOM 10648 O O . PHE A 1 53 ? -14.000 8.917 35.476 1.00 32.42 210 PHE A O 6
ATOM 10665 N N . GLN A 1 54 ? -12.014 9.761 36.115 1.00 73.03 211 GLN A N 6
ATOM 10666 C CA . GLN A 1 54 ? -12.425 11.149 35.940 1.00 1.22 211 GLN A CA 6
ATOM 10667 C C . GLN A 1 54 ? -12.827 11.420 34.494 1.00 11.22 211 GLN A C 6
ATOM 10668 O O . GLN A 1 54 ? -13.878 12.005 34.230 1.00 22.14 211 GLN A O 6
ATOM 10682 N N . VAL A 1 55 ? -11.984 10.992 33.560 1.00 23.33 212 VAL A N 6
ATOM 10683 C CA . VAL A 1 55 ? -12.251 11.188 32.141 1.00 75.55 212 VAL A CA 6
ATOM 10684 C C . VAL A 1 55 ? -13.606 10.605 31.751 1.00 5.12 212 VAL A C 6
ATOM 10685 O O . VAL A 1 55 ? -14.472 11.312 31.235 1.00 5.55 212 VAL A O 6
ATOM 10698 N N . ILE A 1 56 ? -13.781 9.312 32.002 1.00 54.21 213 ILE A N 6
ATOM 10699 C CA . ILE A 1 56 ? -15.031 8.635 31.679 1.00 11.11 213 ILE A CA 6
ATOM 10700 C C . ILE A 1 56 ? -16.223 9.356 32.299 1.00 12.03 213 ILE A C 6
ATOM 10701 O O . ILE A 1 56 ? -17.187 9.689 31.611 1.00 71.15 213 ILE A O 6
ATOM 10717 N N . ALA A 1 57 ? -16.149 9.596 33.604 1.00 32.44 214 ALA A N 6
ATOM 10718 C CA . ALA A 1 57 ? -17.220 10.281 34.317 1.00 32.22 214 ALA A CA 6
ATOM 10719 C C . ALA A 1 57 ? -17.593 11.587 33.624 1.00 21.02 214 ALA A C 6
ATOM 10720 O O . ALA A 1 57 ? -18.764 11.961 33.573 1.00 11.33 214 ALA A O 6
ATOM 10727 N N . ALA A 1 58 ? -16.589 12.277 33.092 1.00 30.34 215 ALA A N 6
ATOM 10728 C CA . ALA A 1 58 ? -16.812 13.541 32.401 1.00 32.53 215 ALA A CA 6
ATOM 10729 C C . ALA A 1 58 ? -17.616 13.332 31.122 1.00 11.44 215 ALA A C 6
ATOM 10730 O O . ALA A 1 58 ? -18.532 14.099 30.821 1.00 42.13 215 ALA A O 6
ATOM 10737 N N . LEU A 1 59 ? -17.268 12.292 30.373 1.00 33.13 216 LEU A N 6
ATOM 10738 C CA . LEU A 1 59 ? -17.958 11.983 29.125 1.00 4.13 216 LEU A CA 6
ATOM 10739 C C . LEU A 1 59 ? -19.434 11.694 29.376 1.00 71.31 216 LEU A C 6
ATOM 10740 O O . LEU A 1 59 ? -20.304 12.201 28.668 1.00 20.23 216 LEU A O 6
ATOM 10756 N N . GLN A 1 60 ? -19.708 10.877 30.388 1.00 13.43 217 GLN A N 6
ATOM 10757 C CA . GLN A 1 60 ? -21.080 10.522 30.733 1.00 41.32 217 GLN A CA 6
ATOM 10758 C C . GLN A 1 60 ? -21.861 11.749 31.192 1.00 3.24 217 GLN A C 6
ATOM 10759 O O . GLN A 1 60 ? -22.983 11.988 30.745 1.00 23.12 217 GLN A O 6
ATOM 10773 N N . LYS A 1 61 ? -21.260 12.525 32.089 1.00 74.23 218 LYS A N 6
ATOM 10774 C CA . LYS A 1 61 ? -21.898 13.728 32.609 1.00 10.33 218 LYS A CA 6
ATOM 10775 C C . LYS A 1 61 ? -22.305 14.663 31.475 1.00 62.25 218 LYS A C 6
ATOM 10776 O O . LYS A 1 61 ? -23.418 15.190 31.460 1.00 63.14 218 LYS A O 6
ATOM 10795 N N . HIS A 1 62 ? -21.397 14.863 30.525 1.00 42.25 219 HIS A N 6
ATOM 10796 C CA . HIS A 1 62 ? -21.663 15.733 29.384 1.00 25.12 219 HIS A CA 6
ATOM 10797 C C . HIS A 1 62 ? -22.739 15.134 28.484 1.00 42.35 219 HIS A C 6
ATOM 10798 O O . HIS A 1 62 ? -23.605 15.847 27.976 1.00 32.04 219 HIS A O 6
ATOM 10812 N N . PHE A 1 63 ? -22.677 13.821 28.288 1.00 12.24 220 PHE A N 6
ATOM 10813 C CA . PHE A 1 63 ? -23.645 13.127 27.447 1.00 14.05 220 PHE A CA 6
ATOM 10814 C C . PHE A 1 63 ? -25.061 13.305 27.988 1.00 73.32 220 PHE A C 6
ATOM 10815 O O . PHE A 1 63 ? -25.921 13.890 27.329 1.00 72.52 220 PHE A O 6
ATOM 10832 N N . LYS A 1 64 ? -25.297 12.795 29.192 1.00 3.22 221 LYS A N 6
ATOM 10833 C CA . LYS A 1 64 ? -26.607 12.897 29.824 1.00 61.23 221 LYS A CA 6
ATOM 10834 C C . LYS A 1 64 ? -26.619 14.001 30.876 1.00 34.55 221 LYS A C 6
ATOM 10835 O O . LYS A 1 64 ? -27.069 13.793 32.004 1.00 22.11 221 LYS A O 6
ATOM 10854 N N . THR A 1 65 ? -26.124 15.176 30.501 1.00 32.11 222 THR A N 6
ATOM 10855 C CA . THR A 1 65 ? -26.079 16.312 31.412 1.00 2.35 222 THR A CA 6
ATOM 10856 C C . THR A 1 65 ? -27.469 16.650 31.939 1.00 3.35 222 THR A C 6
ATOM 10857 O O . THR A 1 65 ? -27.625 17.055 33.091 1.00 63.52 222 THR A O 6
ATOM 10868 N N . ASN A 1 66 ? -28.476 16.481 31.089 1.00 12.42 223 ASN A N 6
ATOM 10869 C CA . ASN A 1 66 ? -29.854 16.769 31.470 1.00 33.13 223 ASN A CA 6
ATOM 10870 C C . ASN A 1 66 ? -30.221 16.052 32.766 1.00 73.31 223 ASN A C 6
ATOM 10871 O O . ASN A 1 66 ? -30.962 16.583 33.593 1.00 70.14 223 ASN A O 6
ATOM 10882 N N . MET A 1 67 ? -29.697 14.842 32.935 1.00 10.33 224 MET A N 6
ATOM 10883 C CA . MET A 1 67 ? -29.968 14.053 34.131 1.00 31.02 224 MET A CA 6
ATOM 10884 C C . MET A 1 67 ? -28.830 14.184 35.139 1.00 52.14 224 MET A C 6
ATOM 10885 O O . MET A 1 67 ? -29.052 14.136 36.348 1.00 51.01 224 MET A O 6
ATOM 10899 N N . GLU A 1 68 ? -27.613 14.349 34.631 1.00 5.53 225 GLU A N 6
ATOM 10900 C CA . GLU A 1 68 ? -26.441 14.486 35.488 1.00 2.13 225 GLU A CA 6
ATOM 10901 C C . GLU A 1 68 ? -26.289 13.272 36.400 1.00 61.10 225 GLU A C 6
ATOM 10902 O O . GLU A 1 68 ? -26.470 13.367 37.613 1.00 31.10 225 GLU A O 6
ATOM 10914 N N . ASN A 1 69 ? -25.956 12.131 35.805 1.00 25.14 226 ASN A N 6
ATOM 10915 C CA . ASN A 1 69 ? -25.780 10.897 36.563 1.00 53.01 226 ASN A CA 6
ATOM 10916 C C . ASN A 1 69 ? -24.660 10.049 35.969 1.00 24.23 226 ASN A C 6
ATOM 10917 O O . ASN A 1 69 ? -24.407 10.090 34.765 1.00 23.42 226 ASN A O 6
ATOM 10928 N N . VAL A 1 70 ? -23.991 9.280 36.823 1.00 31.20 227 VAL A N 6
ATOM 10929 C CA . VAL A 1 70 ? -22.899 8.420 36.384 1.00 44.14 227 VAL A CA 6
ATOM 10930 C C . VAL A 1 70 ? -23.135 6.973 36.803 1.00 51.55 227 VAL A C 6
ATOM 10931 O O . VAL A 1 70 ? -23.511 6.700 37.941 1.00 14.24 227 VAL A O 6
ATOM 10944 N N . ASN A 1 71 ? -22.911 6.050 35.873 1.00 21.14 228 ASN A N 6
ATOM 10945 C CA . ASN A 1 71 ? -23.100 4.630 36.146 1.00 23.32 228 ASN A CA 6
ATOM 10946 C C . ASN A 1 71 ? -21.767 3.953 36.454 1.00 13.33 228 ASN A C 6
ATOM 10947 O O . ASN A 1 71 ? -21.011 3.606 35.547 1.00 42.40 228 ASN A O 6
ATOM 10958 N N . TYR A 1 72 ? -21.487 3.768 37.740 1.00 55.54 229 TYR A N 6
ATOM 10959 C CA . TYR A 1 72 ? -20.246 3.135 38.168 1.00 0.21 229 TYR A CA 6
ATOM 10960 C C . TYR A 1 72 ? -20.203 1.673 37.736 1.00 31.41 229 TYR A C 6
ATOM 10961 O O . TYR A 1 72 ? -19.140 1.138 37.420 1.00 31.10 229 TYR A O 6
ATOM 10979 N N . ASP A 1 73 ? -21.367 1.032 37.725 1.00 64.24 230 ASP A N 6
ATOM 10980 C CA . ASP A 1 73 ? -21.464 -0.369 37.330 1.00 54.31 230 ASP A CA 6
ATOM 10981 C C . ASP A 1 73 ? -20.806 -0.598 35.973 1.00 54.01 230 ASP A C 6
ATOM 10982 O O . ASP A 1 73 ? -19.966 -1.486 35.820 1.00 10.44 230 ASP A O 6
ATOM 10991 N N . LEU A 1 74 ? -21.194 0.207 34.990 1.00 74.44 231 LEU A N 6
ATOM 10992 C CA . LEU A 1 74 ? -20.643 0.091 33.644 1.00 51.21 231 LEU A CA 6
ATOM 10993 C C . LEU A 1 74 ? -19.279 0.767 33.555 1.00 43.24 231 LEU A C 6
ATOM 10994 O O . LEU A 1 74 ? -18.451 0.410 32.715 1.00 4.25 231 LEU A O 6
ATOM 11010 N N . LEU A 1 75 ? -19.050 1.744 34.426 1.00 60.41 232 LEU A N 6
ATOM 11011 C CA . LEU A 1 75 ? -17.784 2.469 34.447 1.00 33.25 232 LEU A CA 6
ATOM 11012 C C . LEU A 1 75 ? -16.607 1.506 34.565 1.00 50.12 232 LEU A C 6
ATOM 11013 O O . LEU A 1 75 ? -15.542 1.742 33.996 1.00 4.41 232 LEU A O 6
ATOM 11029 N N . GLN A 1 76 ? -16.809 0.420 35.304 1.00 4.22 233 GLN A N 6
ATOM 11030 C CA . GLN A 1 76 ? -15.764 -0.579 35.494 1.00 3.22 233 GLN A CA 6
ATOM 11031 C C . GLN A 1 76 ? -15.306 -1.149 34.156 1.00 42.02 233 GLN A C 6
ATOM 11032 O O . GLN A 1 76 ? -14.109 -1.295 33.908 1.00 42.35 233 GLN A O 6
ATOM 11046 N N . LYS A 1 77 ? -16.266 -1.471 33.296 1.00 52.32 234 LYS A N 6
ATOM 11047 C CA . LYS A 1 77 ? -15.963 -2.024 31.981 1.00 30.34 234 LYS A CA 6
ATOM 11048 C C . LYS A 1 77 ? -15.354 -0.963 31.071 1.00 55.41 234 LYS A C 6
ATOM 11049 O O . LYS A 1 77 ? -14.409 -1.235 30.332 1.00 51.24 234 LYS A O 6
ATOM 11068 N N . GLN A 1 78 ? -15.902 0.247 31.132 1.00 71.04 235 GLN A N 6
ATOM 11069 C CA . GLN A 1 78 ? -15.412 1.349 30.312 1.00 5.05 235 GLN A CA 6
ATOM 11070 C C . GLN A 1 78 ? -13.916 1.560 30.523 1.00 2.02 235 GLN A C 6
ATOM 11071 O O . GLN A 1 78 ? -13.144 1.610 29.565 1.00 34.01 235 GLN A O 6
ATOM 11085 N N . VAL A 1 79 ? -13.512 1.684 31.784 1.00 74.13 236 VAL A N 6
ATOM 11086 C CA . VAL A 1 79 ? -12.109 1.889 32.120 1.00 23.15 236 VAL A CA 6
ATOM 11087 C C . VAL A 1 79 ? -11.302 0.612 31.915 1.00 30.30 236 VAL A C 6
ATOM 11088 O O . VAL A 1 79 ? -10.141 0.656 31.508 1.00 23.15 236 VAL A O 6
ATOM 11101 N N . LYS A 1 80 ? -11.925 -0.527 32.198 1.00 32.12 237 LYS A N 6
ATOM 11102 C CA . LYS A 1 80 ? -11.267 -1.819 32.043 1.00 33.03 237 LYS A CA 6
ATOM 11103 C C . LYS A 1 80 ? -10.701 -1.976 30.636 1.00 74.14 237 LYS A C 6
ATOM 11104 O O . LYS A 1 80 ? -9.546 -2.365 30.460 1.00 13.33 237 LYS A O 6
ATOM 11123 N N . TYR A 1 81 ? -11.521 -1.670 29.636 1.00 31.51 238 TYR A N 6
ATOM 11124 C CA . TYR A 1 81 ? -11.102 -1.779 28.244 1.00 51.33 238 TYR A CA 6
ATOM 11125 C C . TYR A 1 81 ? -9.801 -1.019 28.006 1.00 63.03 238 TYR A C 6
ATOM 11126 O O . TYR A 1 81 ? -8.823 -1.580 27.510 1.00 73.34 238 TYR A O 6
ATOM 11144 N N . ILE A 1 82 ? -9.796 0.260 28.364 1.00 53.52 239 ILE A N 6
ATOM 11145 C CA . ILE A 1 82 ? -8.616 1.097 28.191 1.00 5.54 239 ILE A CA 6
ATOM 11146 C C . ILE A 1 82 ? -7.446 0.575 29.019 1.00 40.31 239 ILE A C 6
ATOM 11147 O O . ILE A 1 82 ? -6.295 0.630 28.588 1.00 5.11 239 ILE A O 6
ATOM 11163 N N . MET A 1 83 ? -7.750 0.067 30.209 1.00 52.33 240 MET A N 6
ATOM 11164 C CA . MET A 1 83 ? -6.724 -0.468 31.096 1.00 60.23 240 MET A CA 6
ATOM 11165 C C . MET A 1 83 ? -5.918 -1.559 30.398 1.00 23.11 240 MET A C 6
ATOM 11166 O O . MET A 1 83 ? -4.692 -1.481 30.315 1.00 41.11 240 MET A O 6
ATOM 11180 N N . ASP A 1 84 ? -6.613 -2.575 29.899 1.00 13.10 241 ASP A N 6
ATOM 11181 C CA . ASP A 1 84 ? -5.962 -3.681 29.208 1.00 63.41 241 ASP A CA 6
ATOM 11182 C C . ASP A 1 84 ? -5.318 -3.207 27.909 1.00 73.14 241 ASP A C 6
ATOM 11183 O O . ASP A 1 84 ? -4.245 -3.676 27.528 1.00 14.34 241 ASP A O 6
ATOM 11192 N N . SER A 1 85 ? -5.982 -2.276 27.231 1.00 2.41 242 SER A N 6
ATOM 11193 C CA . SER A 1 85 ? -5.477 -1.741 25.972 1.00 71.33 242 SER A CA 6
ATOM 11194 C C . SER A 1 85 ? -4.113 -1.087 26.167 1.00 64.41 242 SER A C 6
ATOM 11195 O O . SER A 1 85 ? -3.268 -1.110 25.273 1.00 62.10 242 SER A O 6
ATOM 11203 N N . ASN A 1 86 ? -3.906 -0.505 27.343 1.00 4.34 243 ASN A N 6
ATOM 11204 C CA . ASN A 1 86 ? -2.644 0.157 27.657 1.00 33.23 243 ASN A CA 6
ATOM 11205 C C . ASN A 1 86 ? -2.427 1.370 26.757 1.00 34.54 243 ASN A C 6
ATOM 11206 O O . ASN A 1 86 ? -1.292 1.768 26.499 1.00 11.10 243 ASN A O 6
ATOM 11217 N N . MET A 1 87 ? -3.524 1.952 26.284 1.00 71.22 244 MET A N 6
ATOM 11218 C CA . MET A 1 87 ? -3.454 3.120 25.414 1.00 2.32 244 MET A CA 6
ATOM 11219 C C . MET A 1 87 ? -2.728 4.270 26.106 1.00 15.12 244 MET A C 6
ATOM 11220 O O . MET A 1 87 ? -2.006 5.036 25.467 1.00 53.31 244 MET A O 6
ATOM 11234 N N . LEU A 1 88 ? -2.925 4.385 27.415 1.00 51.31 245 LEU A N 6
ATOM 11235 C CA . LEU A 1 88 ? -2.290 5.442 28.194 1.00 45.41 245 LEU A CA 6
ATOM 11236 C C . LEU A 1 88 ? -0.773 5.281 28.196 1.00 62.44 245 LEU A C 6
ATOM 11237 O O . LEU A 1 88 ? -0.034 6.264 28.180 1.00 10.14 245 LEU A O 6
ATOM 11253 N N . ASN A 1 89 ? -0.316 4.033 28.212 1.00 20.42 246 ASN A N 6
ATOM 11254 C CA . ASN A 1 89 ? 1.113 3.742 28.214 1.00 22.10 246 ASN A CA 6
ATOM 11255 C C . ASN A 1 89 ? 1.672 3.750 26.794 1.00 12.43 246 ASN A C 6
ATOM 11256 O O . ASN A 1 89 ? 2.867 3.963 26.587 1.00 63.20 246 ASN A O 6
ATOM 11267 N N . LEU A 1 90 ? 0.799 3.519 25.820 1.00 62.31 247 LEU A N 6
ATOM 11268 C CA . LEU A 1 90 ? 1.204 3.500 24.419 1.00 43.25 247 LEU A CA 6
ATOM 11269 C C . LEU A 1 90 ? 2.080 4.705 24.089 1.00 61.21 247 LEU A C 6
ATOM 11270 O O . LEU A 1 90 ? 1.950 5.778 24.679 1.00 64.41 247 LEU A O 6
ATOM 11286 N N . PRO A 1 91 ? 2.993 4.526 23.122 1.00 13.43 248 PRO A N 6
ATOM 11287 C CA . PRO A 1 91 ? 3.906 5.589 22.690 1.00 30.41 248 PRO A CA 6
ATOM 11288 C C . PRO A 1 91 ? 3.185 6.703 21.939 1.00 1.04 248 PRO A C 6
ATOM 11289 O O . PRO A 1 91 ? 3.391 7.884 22.217 1.00 2.01 248 PRO A O 6
ATOM 11300 N N . GLN A 1 92 ? 2.340 6.319 20.988 1.00 13.04 249 GLN A N 6
ATOM 11301 C CA . GLN A 1 92 ? 1.589 7.287 20.198 1.00 12.31 249 GLN A CA 6
ATOM 11302 C C . GLN A 1 92 ? 0.752 8.192 21.097 1.00 60.22 249 GLN A C 6
ATOM 11303 O O . GLN A 1 92 ? 0.557 9.371 20.800 1.00 62.41 249 GLN A O 6
ATOM 11317 N N . PHE A 1 93 ? 0.259 7.632 22.197 1.00 41.23 250 PHE A N 6
ATOM 11318 C CA . PHE A 1 93 ? -0.558 8.388 23.139 1.00 53.04 250 PHE A CA 6
ATOM 11319 C C . PHE A 1 93 ? 0.236 9.541 23.746 1.00 65.55 250 PHE A C 6
ATOM 11320 O O . PHE A 1 93 ? -0.305 10.616 23.997 1.00 55.41 250 PHE A O 6
ATOM 11337 N N . GLN A 1 94 ? 1.524 9.306 23.978 1.00 32.33 251 GLN A N 6
ATOM 11338 C CA . GLN A 1 94 ? 2.393 10.323 24.557 1.00 40.41 251 GLN A CA 6
ATOM 11339 C C . GLN A 1 94 ? 2.702 11.417 23.540 1.00 10.43 251 GLN A C 6
ATOM 11340 O O . GLN A 1 94 ? 2.819 12.592 23.893 1.00 72.35 251 GLN A O 6
ATOM 11354 N N . HIS A 1 95 ? 2.834 11.025 22.277 1.00 33.32 252 HIS A N 6
ATOM 11355 C CA . HIS A 1 95 ? 3.129 11.973 21.209 1.00 62.44 252 HIS A CA 6
ATOM 11356 C C . HIS A 1 95 ? 1.884 12.770 20.830 1.00 65.51 252 HIS A C 6
ATOM 11357 O O . HIS A 1 95 ? 1.972 13.945 20.472 1.00 62.11 252 HIS A O 6
ATOM 11371 N N . LEU A 1 96 ? 0.727 12.123 20.910 1.00 31.13 253 LEU A N 6
ATOM 11372 C CA . LEU A 1 96 ? -0.536 12.771 20.575 1.00 14.13 253 LEU A CA 6
ATOM 11373 C C . LEU A 1 96 ? -0.832 13.918 21.537 1.00 71.50 253 LEU A C 6
ATOM 11374 O O . LEU A 1 96 ? -0.647 13.807 22.749 1.00 3.01 253 LEU A O 6
ATOM 11390 N N . PRO A 1 97 ? -1.305 15.045 20.986 1.00 12.21 254 PRO A N 6
ATOM 11391 C CA . PRO A 1 97 ? -1.640 16.233 21.777 1.00 5.15 254 PRO A CA 6
ATOM 11392 C C . PRO A 1 97 ? -2.875 16.022 22.645 1.00 15.44 254 PRO A C 6
ATOM 11393 O O . PRO A 1 97 ? -3.709 15.165 22.355 1.00 31.23 254 PRO A O 6
ATOM 11404 N N . GLN A 1 98 ? -2.987 16.810 23.710 1.00 43.31 255 GLN A N 6
ATOM 11405 C CA . GLN A 1 98 ? -4.122 16.709 24.620 1.00 64.33 255 GLN A CA 6
ATOM 11406 C C . GLN A 1 98 ? -5.440 16.767 23.854 1.00 24.44 255 GLN A C 6
ATOM 11407 O O . GLN A 1 98 ? -6.417 16.124 24.235 1.00 32.30 255 GLN A O 6
ATOM 11421 N N . GLU A 1 99 ? -5.458 17.541 22.774 1.00 3.53 256 GLU A N 6
ATOM 11422 C CA . GLU A 1 99 ? -6.657 17.683 21.957 1.00 42.42 256 GLU A CA 6
ATOM 11423 C C . GLU A 1 99 ? -7.011 16.364 21.277 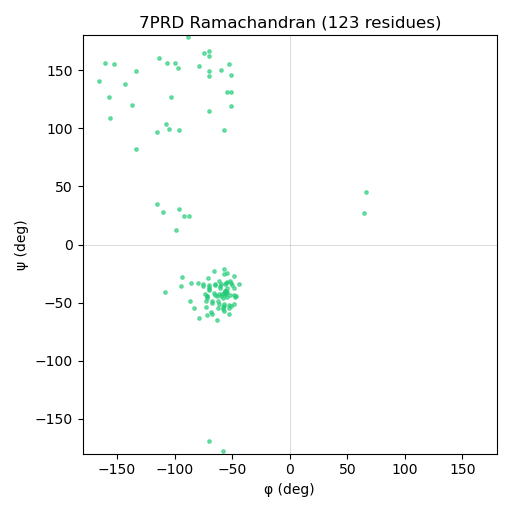1.00 40.12 256 GLU A C 6
ATOM 11424 O O . GLU A 1 99 ? -8.085 15.807 21.502 1.00 2.21 256 GLU A O 6
ATOM 11436 N N . GLU A 1 100 ? -6.100 15.871 20.443 1.00 1.34 257 GLU A N 6
ATOM 11437 C CA . GLU A 1 100 ? -6.317 14.619 19.729 1.00 21.55 257 GLU A CA 6
ATOM 11438 C C . GLU A 1 100 ? -6.517 13.463 20.706 1.00 1.22 257 GLU A C 6
ATOM 11439 O O . GLU A 1 100 ? -7.263 12.523 20.430 1.00 3.30 257 GLU A O 6
ATOM 11451 N N . LYS A 1 101 ? -5.845 13.540 21.850 1.00 42.13 258 LYS A N 6
ATOM 11452 C CA . LYS A 1 101 ? -5.947 12.503 22.869 1.00 34.23 258 LYS A CA 6
ATOM 11453 C C . LYS A 1 101 ? -7.407 12.178 23.170 1.00 71.11 258 LYS A C 6
ATOM 11454 O O . LYS A 1 101 ? -7.801 11.012 23.193 1.00 1.22 258 LYS A O 6
ATOM 11473 N N . MET A 1 102 ? -8.205 13.216 23.398 1.00 40.13 259 MET A N 6
ATOM 11474 C CA . MET A 1 102 ? -9.622 13.040 23.694 1.00 60.11 259 MET A CA 6
ATOM 11475 C C . MET A 1 102 ? -10.296 12.176 22.632 1.00 1.15 259 MET A C 6
ATOM 11476 O O . MET A 1 102 ? -10.927 11.168 22.948 1.00 33.25 259 MET A O 6
ATOM 11490 N N . SER A 1 103 ? -10.158 12.578 21.373 1.00 3.42 260 SER A N 6
ATOM 11491 C CA . SER A 1 103 ? -10.757 11.843 20.266 1.00 61.03 260 SER A CA 6
ATOM 11492 C C . SER A 1 103 ? -10.182 10.433 20.176 1.00 63.24 260 SER A C 6
ATOM 11493 O O . SER A 1 103 ? -10.899 9.475 19.889 1.00 14.11 260 SER A O 6
ATOM 11501 N N . ALA A 1 104 ? -8.881 10.314 20.422 1.00 12.14 261 ALA A N 6
ATOM 11502 C CA . ALA A 1 104 ? -8.209 9.022 20.371 1.00 22.15 261 ALA A CA 6
ATOM 11503 C C . ALA A 1 104 ? -8.788 8.061 21.404 1.00 60.52 261 ALA A C 6
ATOM 11504 O O . ALA A 1 104 ? -9.093 6.909 21.091 1.00 5.11 261 ALA A O 6
ATOM 11511 N N . ILE A 1 105 ? -8.937 8.540 22.634 1.00 43.10 262 ILE A N 6
ATOM 11512 C CA . ILE A 1 105 ? -9.480 7.722 23.712 1.00 41.54 262 ILE A CA 6
ATOM 11513 C C . ILE A 1 105 ? -10.908 7.286 23.404 1.00 71.31 262 ILE A C 6
ATOM 11514 O O . ILE A 1 105 ? -11.228 6.097 23.446 1.00 72.03 262 ILE A O 6
ATOM 11530 N N . LEU A 1 106 ? -11.763 8.254 23.093 1.00 21.12 263 LEU A N 6
ATOM 11531 C CA . LEU A 1 106 ? -13.158 7.970 22.776 1.00 72.02 263 LEU A CA 6
ATOM 11532 C C . LEU A 1 106 ? -13.265 7.056 21.559 1.00 2.12 263 LEU A C 6
ATOM 11533 O O . LEU A 1 106 ? -14.111 6.163 21.513 1.00 4.44 263 LEU A O 6
ATOM 11549 N N . ALA A 1 107 ? -12.400 7.285 20.576 1.00 22.54 264 ALA A N 6
ATOM 11550 C CA . ALA A 1 107 ? -12.394 6.479 19.361 1.00 0.35 264 ALA A CA 6
ATOM 11551 C C . ALA A 1 107 ? -12.090 5.018 19.673 1.00 70.20 264 ALA A C 6
ATOM 11552 O O . ALA A 1 107 ? -12.756 4.114 19.169 1.00 54.55 264 ALA A O 6
ATOM 11559 N N . MET A 1 108 ? -11.079 4.793 20.506 1.00 34.03 265 MET A N 6
ATOM 11560 C CA . MET A 1 108 ? -10.688 3.440 20.885 1.00 51.11 265 MET A CA 6
ATOM 11561 C C . MET A 1 108 ? -11.818 2.736 21.629 1.00 21.43 265 MET A C 6
ATOM 11562 O O . MET A 1 108 ? -12.221 1.631 21.264 1.00 74.41 265 MET A O 6
ATOM 11576 N N . LEU A 1 109 ? -12.324 3.381 22.674 1.00 33.33 266 LEU A N 6
ATOM 11577 C CA . LEU A 1 109 ? -13.408 2.815 23.471 1.00 50.54 266 LEU A CA 6
ATOM 11578 C C . LEU A 1 109 ? -14.694 2.728 22.655 1.00 33.14 266 LEU A C 6
ATOM 11579 O O . LEU A 1 109 ? -15.604 1.972 22.993 1.00 14.21 266 LEU A O 6
ATOM 11595 N N . ASN A 1 110 ? -14.761 3.505 21.579 1.00 22.02 267 ASN A N 6
ATOM 11596 C CA . ASN A 1 110 ? -15.935 3.514 20.714 1.00 31.13 267 ASN A CA 6
ATOM 11597 C C . ASN A 1 110 ? -16.195 2.126 20.136 1.00 51.32 267 ASN A C 6
ATOM 11598 O O . ASN A 1 110 ? -17.295 1.835 19.666 1.00 21.52 267 ASN A O 6
ATOM 11609 N N . SER A 1 111 ? -15.175 1.275 20.174 1.00 35.51 268 SER A N 6
ATOM 11610 C CA . SER A 1 111 ? -15.292 -0.082 19.651 1.00 52.40 268 SER A CA 6
ATOM 11611 C C . SER A 1 111 ? -16.621 -0.710 20.061 1.00 2.51 268 SER A C 6
ATOM 11612 O O . SER A 1 111 ? -17.222 -1.468 19.302 1.00 64.41 268 SER A O 6
ATOM 11620 N N . ASN A 1 112 ? -17.073 -0.387 21.269 1.00 40.45 269 ASN A N 6
ATOM 11621 C CA . ASN A 1 112 ? -18.330 -0.919 21.781 1.00 11.14 269 ASN A CA 6
ATOM 11622 C C . ASN A 1 112 ? -19.202 0.197 22.350 1.00 62.13 269 ASN A C 6
ATOM 11623 O O . ASN A 1 112 ? -18.787 0.924 23.252 1.00 43.43 269 ASN A O 6
ATOM 11634 N N . SER A 1 113 ? -20.412 0.325 21.816 1.00 73.12 270 SER A N 6
ATOM 11635 C CA . SER A 1 113 ? -21.342 1.354 22.267 1.00 21.32 270 SER A CA 6
ATOM 11636 C C . SER A 1 113 ? -21.641 1.201 23.755 1.00 20.54 270 SER A C 6
ATOM 11637 O O . SER A 1 113 ? -21.999 2.166 24.430 1.00 32.24 270 SER A O 6
ATOM 11645 N N . ASP A 1 114 ? -21.491 -0.019 24.260 1.00 72.22 271 ASP A N 6
ATOM 11646 C CA . ASP A 1 114 ? -21.744 -0.301 25.668 1.00 1.52 271 ASP A CA 6
ATOM 11647 C C . ASP A 1 114 ? -20.489 -0.064 26.503 1.00 13.32 271 ASP A C 6
ATOM 11648 O O . ASP A 1 114 ? -20.479 -0.304 27.711 1.00 12.21 271 ASP A O 6
ATOM 11657 N N . THR A 1 115 ? -19.431 0.408 25.851 1.00 1.04 272 THR A N 6
ATOM 11658 C CA . THR A 1 115 ? -18.170 0.675 26.532 1.00 15.15 272 THR A CA 6
ATOM 11659 C C . THR A 1 115 ? -17.746 2.128 26.353 1.00 4.01 272 THR A C 6
ATOM 11660 O O . THR A 1 115 ? -17.152 2.726 27.250 1.00 43.14 272 THR A O 6
ATOM 11671 N N . ALA A 1 116 ? -18.054 2.691 25.189 1.00 35.43 273 ALA A N 6
ATOM 11672 C CA . ALA A 1 116 ? -17.707 4.075 24.894 1.00 62.02 273 ALA A CA 6
ATOM 11673 C C . ALA A 1 116 ? -18.358 5.029 25.890 1.00 62.05 273 ALA A C 6
ATOM 11674 O O . ALA A 1 116 ? -17.691 5.573 26.771 1.00 41.02 273 ALA A O 6
ATOM 11681 N N . LEU A 1 117 ? -19.663 5.229 25.744 1.00 60.43 274 LEU A N 6
ATOM 11682 C CA . LEU A 1 117 ? -20.405 6.118 26.631 1.00 43.35 274 LEU A CA 6
ATOM 11683 C C . LEU A 1 117 ? -21.751 5.510 27.011 1.00 62.02 274 LEU A C 6
ATOM 11684 O O . LEU A 1 117 ? -22.099 5.436 28.189 1.00 14.50 274 LEU A O 6
ATOM 11700 N N . SER A 1 118 ? -22.502 5.073 26.005 1.00 13.31 275 SER A N 6
ATOM 11701 C CA . SER A 1 118 ? -23.811 4.472 26.234 1.00 51.32 275 SER A CA 6
ATOM 11702 C C . SER A 1 118 ? -23.749 3.448 27.362 1.00 24.53 275 SER A C 6
ATOM 11703 O O . SER A 1 118 ? -22.768 2.716 27.499 1.00 43.21 275 SER A O 6
ATOM 11711 N N . VAL A 1 119 ? -24.804 3.401 28.170 1.00 64.43 276 VAL A N 6
ATOM 11712 C CA . VAL A 1 119 ? -24.871 2.466 29.286 1.00 23.54 276 VAL A CA 6
ATOM 11713 C C . VAL A 1 119 ? -26.168 1.665 29.255 1.00 24.33 276 VAL A C 6
ATOM 11714 O O . VAL A 1 119 ? -27.258 2.208 29.075 1.00 3.02 276 VAL A O 6
ATOM 11727 N N . PRO A 1 120 ? -26.050 0.341 29.436 1.00 60.25 277 PRO A N 6
ATOM 11728 C CA . PRO A 1 120 ? -27.203 -0.564 29.434 1.00 53.05 277 PRO A CA 6
ATOM 11729 C C . PRO A 1 120 ? -28.089 -0.377 30.661 1.00 51.25 277 PRO A C 6
ATOM 11730 O O . PRO A 1 120 ? -27.717 0.286 31.629 1.00 32.12 277 PRO A O 6
ATOM 11741 N N . PRO A 1 121 ? -29.289 -0.974 30.621 1.00 15.05 278 PRO A N 6
ATOM 11742 C CA . PRO A 1 121 ? -30.253 -0.888 31.723 1.00 4.02 278 PRO A CA 6
ATOM 11743 C C . PRO A 1 121 ? -29.797 -1.665 32.954 1.00 60.15 278 PRO A C 6
ATOM 11744 O O . PRO A 1 121 ? -29.056 -2.642 32.844 1.00 62.44 278 PRO A O 6
ATOM 11755 N N . HIS A 1 122 ? -30.245 -1.225 34.125 1.00 20.22 279 HIS A N 6
ATOM 11756 C CA . HIS A 1 122 ? -29.884 -1.881 35.377 1.00 44.00 279 HIS A CA 6
ATOM 11757 C C . HIS A 1 122 ? -30.928 -1.608 36.455 1.00 54.22 279 HIS A C 6
ATOM 11758 O O . HIS A 1 122 ? -31.334 -0.464 36.664 1.00 23.44 279 HIS A O 6
ATOM 11772 N N . ASP A 1 123 ? -31.360 -2.664 37.134 1.00 33.33 280 ASP A N 6
ATOM 11773 C CA . ASP A 1 123 ? -32.358 -2.538 38.191 1.00 63.53 280 ASP A CA 6
ATOM 11774 C C . ASP A 1 123 ? -33.673 -2.000 37.635 1.00 5.02 280 ASP A C 6
ATOM 11775 O O . ASP A 1 123 ? -34.328 -1.168 38.262 1.00 50.42 280 ASP A O 6
ATOM 11784 N N . SER A 1 124 ? -34.051 -2.480 36.455 1.00 34.11 281 SER A N 6
ATOM 11785 C CA . SER A 1 124 ? -35.285 -2.043 35.813 1.00 74.44 281 SER A CA 6
ATOM 11786 C C . SER A 1 124 ? -36.471 -2.181 36.763 1.00 1.22 281 SER A C 6
ATOM 11787 O O . SER A 1 124 ? -36.827 -3.285 37.176 1.00 23.12 281 SER A O 6
ATOM 11795 N N . THR A 1 125 ? -37.080 -1.050 37.107 1.00 23.23 282 THR A N 6
ATOM 11796 C CA . THR A 1 125 ? -38.224 -1.042 38.010 1.00 71.34 282 THR A CA 6
ATOM 11797 C C . THR A 1 125 ? -39.526 -0.830 37.245 1.00 3.01 282 THR A C 6
ATOM 11798 O O . THR A 1 125 ? -39.575 -0.062 36.284 1.00 62.34 282 THR A O 6
ATOM 11809 N N . THR A 1 1 ? 9.201 8.020 2.912 1.00 74.24 158 THR A N 7
ATOM 11810 C CA . THR A 1 1 ? 9.136 8.436 4.307 1.00 63.50 158 THR A CA 7
ATOM 11811 C C . THR A 1 1 ? 7.944 7.802 5.015 1.00 51.51 158 THR A C 7
ATOM 11812 O O . THR A 1 1 ? 8.109 7.021 5.951 1.00 1.22 158 THR A O 7
ATOM 11823 N N . ALA A 1 2 ? 6.742 8.144 4.561 1.00 5.31 159 ALA A N 7
ATOM 11824 C CA . ALA A 1 2 ? 5.522 7.607 5.150 1.00 62.23 159 ALA A CA 7
ATOM 11825 C C . ALA A 1 2 ? 5.548 6.082 5.171 1.00 40.25 159 ALA A C 7
ATOM 11826 O O . ALA A 1 2 ? 5.923 5.445 4.187 1.00 2.13 159 ALA A O 7
ATOM 11833 N N . ASN A 1 3 ? 5.147 5.503 6.298 1.00 43.51 160 ASN A N 7
ATOM 11834 C CA . ASN A 1 3 ? 5.126 4.053 6.447 1.00 60.23 160 ASN A CA 7
ATOM 11835 C C . ASN A 1 3 ? 3.701 3.548 6.655 1.00 4.33 160 ASN A C 7
ATOM 11836 O O . ASN A 1 3 ? 3.133 3.688 7.739 1.00 41.10 160 ASN A O 7
ATOM 11847 N N . THR A 1 4 ? 3.129 2.960 5.610 1.00 73.32 161 THR A N 7
ATOM 11848 C CA . THR A 1 4 ? 1.771 2.435 5.677 1.00 31.43 161 THR A CA 7
ATOM 11849 C C . THR A 1 4 ? 1.772 0.911 5.709 1.00 73.51 161 THR A C 7
ATOM 11850 O O . THR A 1 4 ? 2.395 0.263 4.868 1.00 53.31 161 THR A O 7
ATOM 11861 N N . ALA A 1 5 ? 1.069 0.343 6.684 1.00 3.10 162 ALA A N 7
ATOM 11862 C CA . ALA A 1 5 ? 0.987 -1.105 6.823 1.00 21.51 162 ALA A CA 7
ATOM 11863 C C . ALA A 1 5 ? 0.032 -1.702 5.795 1.00 64.43 162 ALA A C 7
ATOM 11864 O O . ALA A 1 5 ? -1.153 -1.373 5.770 1.00 75.20 162 ALA A O 7
ATOM 11871 N N . SER A 1 6 ? 0.557 -2.581 4.947 1.00 63.22 163 SER A N 7
ATOM 11872 C CA . SER A 1 6 ? -0.248 -3.221 3.913 1.00 41.32 163 SER A CA 7
ATOM 11873 C C . SER A 1 6 ? -1.343 -4.084 4.533 1.00 43.41 163 SER A C 7
ATOM 11874 O O . SER A 1 6 ? -2.531 -3.803 4.377 1.00 62.42 163 SER A O 7
ATOM 11882 N N . GLN A 1 7 ? -0.932 -5.134 5.237 1.00 52.24 164 GLN A N 7
ATOM 11883 C CA . GLN A 1 7 ? -1.878 -6.038 5.880 1.00 63.52 164 GLN A CA 7
ATOM 11884 C C . GLN A 1 7 ? -2.385 -5.452 7.193 1.00 23.12 164 GLN A C 7
ATOM 11885 O O . GLN A 1 7 ? -1.844 -4.466 7.693 1.00 42.14 164 GLN A O 7
ATOM 11899 N N . GLN A 1 8 ? -3.426 -6.065 7.746 1.00 31.35 165 GLN A N 7
ATOM 11900 C CA . GLN A 1 8 ? -4.006 -5.602 9.002 1.00 72.44 165 GLN A CA 7
ATOM 11901 C C . GLN A 1 8 ? -4.221 -6.766 9.964 1.00 40.02 165 GLN A C 7
ATOM 11902 O O . GLN A 1 8 ? -4.928 -7.724 9.648 1.00 23.22 165 GLN A O 7
ATOM 11916 N N . LEU A 1 9 ? -3.607 -6.677 11.138 1.00 0.34 166 LEU A N 7
ATOM 11917 C CA . LEU A 1 9 ? -3.731 -7.723 12.148 1.00 44.42 166 LEU A CA 7
ATOM 11918 C C . LEU A 1 9 ? -4.256 -7.152 13.461 1.00 20.44 166 LEU A C 7
ATOM 11919 O O . LEU A 1 9 ? -3.708 -6.187 13.994 1.00 72.22 166 LEU A O 7
ATOM 11935 N N . SER A 1 10 ? -5.320 -7.757 13.980 1.00 60.43 167 SER A N 7
ATOM 11936 C CA . SER A 1 10 ? -5.921 -7.309 15.230 1.00 4.05 167 SER A CA 7
ATOM 11937 C C . SER A 1 10 ? -6.655 -8.454 15.922 1.00 44.12 167 SER A C 7
ATOM 11938 O O . SER A 1 10 ? -7.738 -8.859 15.497 1.00 2.23 167 SER A O 7
ATOM 11946 N N . LEU A 1 11 ? -6.057 -8.972 16.989 1.00 14.14 168 LEU A N 7
ATOM 11947 C CA . LEU A 1 11 ? -6.653 -10.071 17.741 1.00 11.14 168 LEU A CA 7
ATOM 11948 C C . LEU A 1 11 ? -6.900 -9.668 19.192 1.00 43.44 168 LEU A C 7
ATOM 11949 O O . LEU A 1 11 ? -7.903 -10.054 19.792 1.00 64.30 168 LEU A O 7
ATOM 11965 N N . ASP A 1 12 ? -5.980 -8.887 19.748 1.00 62.03 169 ASP A N 7
ATOM 11966 C CA . ASP A 1 12 ? -6.099 -8.428 21.127 1.00 63.13 169 ASP A CA 7
ATOM 11967 C C . ASP A 1 12 ? -6.453 -6.945 21.177 1.00 21.13 169 ASP A C 7
ATOM 11968 O O . ASP A 1 12 ? -6.262 -6.203 20.214 1.00 43.12 169 ASP A O 7
ATOM 11977 N N . PRO A 1 13 ? -6.983 -6.502 22.327 1.00 42.20 170 PRO A N 7
ATOM 11978 C CA . PRO A 1 13 ? -7.376 -5.104 22.531 1.00 65.24 170 PRO A CA 7
ATOM 11979 C C . PRO A 1 13 ? -6.173 -4.170 22.611 1.00 50.03 170 PRO A C 7
ATOM 11980 O O . PRO A 1 13 ? -6.185 -3.076 22.047 1.00 40.44 170 PRO A O 7
ATOM 11991 N N . LYS A 1 14 ? -5.135 -4.608 23.315 1.00 60.32 171 LYS A N 7
ATOM 11992 C CA . LYS A 1 14 ? -3.923 -3.813 23.468 1.00 42.42 171 LYS A CA 7
ATOM 11993 C C . LYS A 1 14 ? -3.235 -3.605 22.122 1.00 23.14 171 LYS A C 7
ATOM 11994 O O . LYS A 1 14 ? -2.728 -2.521 21.836 1.00 41.12 171 LYS A O 7
ATOM 12013 N N . GLN A 1 15 ? -3.222 -4.650 21.302 1.00 74.43 172 GLN A N 7
ATOM 12014 C CA . GLN A 1 15 ? -2.597 -4.581 19.986 1.00 10.13 172 GLN A CA 7
ATOM 12015 C C . GLN A 1 15 ? -3.402 -3.689 19.047 1.00 11.32 172 GLN A C 7
ATOM 12016 O O . GLN A 1 15 ? -2.874 -2.733 18.479 1.00 11.53 172 GLN A O 7
ATOM 12030 N N . ARG A 1 16 ? -4.682 -4.008 18.888 1.00 33.23 173 ARG A N 7
ATOM 12031 C CA . ARG A 1 16 ? -5.560 -3.236 18.017 1.00 62.34 173 ARG A CA 7
ATOM 12032 C C . ARG A 1 16 ? -5.562 -1.763 18.414 1.00 63.02 173 ARG A C 7
ATOM 12033 O O . ARG A 1 16 ? -5.645 -0.880 17.560 1.00 4.13 173 ARG A O 7
ATOM 12054 N N . SER A 1 17 ? -5.470 -1.506 19.715 1.00 75.03 174 SER A N 7
ATOM 12055 C CA . SER A 1 17 ? -5.466 -0.140 20.226 1.00 71.34 174 SER A CA 7
ATOM 12056 C C . SER A 1 17 ? -4.429 0.709 19.497 1.00 54.14 174 SER A C 7
ATOM 12057 O O . SER A 1 17 ? -4.612 1.913 19.315 1.00 0.12 174 SER A O 7
ATOM 12065 N N . LYS A 1 18 ? -3.340 0.073 19.080 1.00 4.04 175 LYS A N 7
ATOM 12066 C CA . LYS A 1 18 ? -2.272 0.767 18.370 1.00 54.33 175 LYS A CA 7
ATOM 12067 C C . LYS A 1 18 ? -2.710 1.135 16.955 1.00 22.34 175 LYS A C 7
ATOM 12068 O O . LYS A 1 18 ? -2.536 2.272 16.519 1.00 54.20 175 LYS A O 7
ATOM 12087 N N . GLN A 1 19 ? -3.278 0.165 16.246 1.00 54.20 176 GLN A N 7
ATOM 12088 C CA . GLN A 1 19 ? -3.741 0.388 14.881 1.00 10.54 176 GLN A CA 7
ATOM 12089 C C . GLN A 1 19 ? -4.904 1.375 14.855 1.00 20.24 176 GLN A C 7
ATOM 12090 O O . GLN A 1 19 ? -4.888 2.348 14.101 1.00 75.44 176 GLN A O 7
ATOM 12104 N N . ILE A 1 20 ? -5.911 1.117 15.684 1.00 65.04 177 ILE A N 7
ATOM 12105 C CA . ILE A 1 20 ? -7.081 1.983 15.756 1.00 61.25 177 ILE A CA 7
ATOM 12106 C C . ILE A 1 20 ? -6.686 3.413 16.108 1.00 61.10 177 ILE A C 7
ATOM 12107 O O . ILE A 1 20 ? -7.245 4.372 15.575 1.00 10.41 177 ILE A O 7
ATOM 12123 N N . LEU A 1 21 ? -5.718 3.549 17.008 1.00 70.44 178 LEU A N 7
ATOM 12124 C CA . LEU A 1 21 ? -5.246 4.862 17.431 1.00 45.42 178 LEU A CA 7
ATOM 12125 C C . LEU A 1 21 ? -4.479 5.553 16.307 1.00 1.15 178 LEU A C 7
ATOM 12126 O O . LEU A 1 21 ? -4.545 6.773 16.156 1.00 73.22 178 LEU A O 7
ATOM 12142 N N . SER A 1 22 ? -3.753 4.765 15.521 1.00 30.53 179 SER A N 7
ATOM 12143 C CA . SER A 1 22 ? -2.972 5.300 14.412 1.00 13.23 179 SER A CA 7
ATOM 12144 C C . SER A 1 22 ? -3.884 5.891 13.341 1.00 34.51 179 SER A C 7
ATOM 12145 O O . SER A 1 22 ? -3.545 6.884 12.701 1.00 40.45 179 SER A O 7
ATOM 12153 N N . ASN A 1 23 ? -5.044 5.270 13.153 1.00 35.20 180 ASN A N 7
ATOM 12154 C CA . ASN A 1 23 ? -6.006 5.732 12.159 1.00 15.43 180 ASN A CA 7
ATOM 12155 C C . ASN A 1 23 ? -7.297 6.197 12.827 1.00 74.22 180 ASN A C 7
ATOM 12156 O O . ASN A 1 23 ? -8.387 6.034 12.276 1.00 13.15 180 ASN A O 7
ATOM 12167 N N . LEU A 1 24 ? -7.167 6.776 14.015 1.00 10.21 181 LEU A N 7
ATOM 12168 C CA . LEU A 1 24 ? -8.323 7.266 14.759 1.00 62.35 181 LEU A CA 7
ATOM 12169 C C . LEU A 1 24 ? -8.823 8.585 14.180 1.00 13.41 181 LEU A C 7
ATOM 12170 O O . LEU A 1 24 ? -10.021 8.870 14.199 1.00 71.33 181 LEU A O 7
ATOM 12186 N N . LYS A 1 25 ? -7.898 9.388 13.665 1.00 73.04 182 LYS A N 7
ATOM 12187 C CA . LYS A 1 25 ? -8.244 10.677 13.077 1.00 74.32 182 LYS A CA 7
ATOM 12188 C C . LYS A 1 25 ? -9.377 10.527 12.066 1.00 13.24 182 LYS A C 7
ATOM 12189 O O . LYS A 1 25 ? -10.185 11.439 11.884 1.00 62.50 182 LYS A O 7
ATOM 12208 N N . LYS A 1 26 ? -9.432 9.372 11.413 1.00 72.23 183 LYS A N 7
ATOM 12209 C CA . LYS A 1 26 ? -10.468 9.101 10.422 1.00 23.15 183 LYS A CA 7
ATOM 12210 C C . LYS A 1 26 ? -11.851 9.420 10.980 1.00 1.34 183 LYS A C 7
ATOM 12211 O O . LYS A 1 26 ? -12.727 9.897 10.259 1.00 61.45 183 LYS A O 7
ATOM 12230 N N . SER A 1 27 ? -12.040 9.156 12.269 1.00 3.33 184 SER A N 7
ATOM 12231 C CA . SER A 1 27 ? -13.317 9.414 12.923 1.00 34.32 184 SER A CA 7
ATOM 12232 C C . SER A 1 27 ? -13.695 10.888 12.817 1.00 4.22 184 SER A C 7
ATOM 12233 O O . SER A 1 27 ? -12.857 11.753 12.560 1.00 63.35 184 SER A O 7
ATOM 12241 N N . PRO A 1 28 ? -14.987 11.184 13.021 1.00 71.54 185 PRO A N 7
ATOM 12242 C CA . PRO A 1 28 ? -15.506 12.553 12.954 1.00 72.21 185 PRO A CA 7
ATOM 12243 C C . PRO A 1 28 ? -15.025 13.412 14.118 1.00 53.51 185 PRO A C 7
ATOM 12244 O O . PRO A 1 28 ? -14.476 12.917 15.102 1.00 63.43 185 PRO A O 7
ATOM 12255 N N . PRO A 1 29 ? -15.236 14.732 14.006 1.00 11.44 186 PRO A N 7
ATOM 12256 C CA . PRO A 1 29 ? -14.832 15.689 15.041 1.00 33.34 186 PRO A CA 7
ATOM 12257 C C . PRO A 1 29 ? -15.673 15.562 16.307 1.00 2.24 186 PRO A C 7
ATOM 12258 O O . PRO A 1 29 ? -16.801 15.070 16.269 1.00 33.20 186 PRO A O 7
ATOM 12269 N N . LEU A 1 30 ? -15.117 16.010 17.428 1.00 72.40 187 LEU A N 7
ATOM 12270 C CA . LEU A 1 30 ? -15.816 15.947 18.707 1.00 75.13 187 LEU A CA 7
ATOM 12271 C C . LEU A 1 30 ? -15.258 16.977 19.684 1.00 72.33 187 LEU A C 7
ATOM 12272 O O . LEU A 1 30 ? -14.254 16.733 20.351 1.00 33.34 187 LEU A O 7
ATOM 12288 N N . ASN A 1 31 ? -15.918 18.128 19.763 1.00 64.02 188 ASN A N 7
ATOM 12289 C CA . ASN A 1 31 ? -15.488 19.195 20.660 1.00 71.32 188 ASN A CA 7
ATOM 12290 C C . ASN A 1 31 ? -15.919 18.905 22.095 1.00 43.55 188 ASN A C 7
ATOM 12291 O O . ASN A 1 31 ? -17.107 18.945 22.418 1.00 45.40 188 ASN A O 7
ATOM 12302 N N . LEU A 1 32 ? -14.946 18.615 22.951 1.00 23.20 189 LEU A N 7
ATOM 12303 C CA . LEU A 1 32 ? -15.223 18.319 24.352 1.00 11.35 189 LEU A CA 7
ATOM 12304 C C . LEU A 1 32 ? -14.556 19.342 25.267 1.00 72.11 189 LEU A C 7
ATOM 12305 O O . LEU A 1 32 ? -15.142 19.780 26.256 1.00 31.30 189 LEU A O 7
ATOM 12321 N N . ASN A 1 33 ? -13.328 19.720 24.927 1.00 30.43 190 ASN A N 7
ATOM 12322 C CA . ASN A 1 33 ? -12.582 20.692 25.717 1.00 2.50 190 ASN A CA 7
ATOM 12323 C C . ASN A 1 33 ? -12.266 20.140 27.104 1.00 53.32 190 ASN A C 7
ATOM 12324 O O . ASN A 1 33 ? -12.463 20.819 28.113 1.00 74.55 190 ASN A O 7
ATOM 12335 N N . ILE A 1 34 ? -11.775 18.906 27.146 1.00 55.34 191 ILE A N 7
ATOM 12336 C CA . ILE A 1 34 ? -11.431 18.264 28.408 1.00 72.01 191 ILE A CA 7
ATOM 12337 C C . ILE A 1 34 ? -9.926 18.045 28.521 1.00 73.23 191 ILE A C 7
ATOM 12338 O O . ILE A 1 34 ? -9.384 17.090 27.964 1.00 33.14 191 ILE A O 7
ATOM 12354 N N . SER A 1 35 ? -9.257 18.935 29.246 1.00 1.02 192 SER A N 7
ATOM 12355 C CA . SER A 1 35 ? -7.814 18.840 29.431 1.00 4.40 192 SER A CA 7
ATOM 12356 C C . SER A 1 35 ? -7.437 17.523 30.101 1.00 21.42 192 SER A C 7
ATOM 12357 O O . SER A 1 35 ? -8.260 16.894 30.767 1.00 32.34 192 SER A O 7
ATOM 12365 N N . LEU A 1 36 ? -6.187 17.110 29.920 1.00 53.12 193 LEU A N 7
ATOM 12366 C CA . LEU A 1 36 ? -5.699 15.867 30.506 1.00 32.24 193 LEU A CA 7
ATOM 12367 C C . LEU A 1 36 ? -4.605 16.142 31.533 1.00 32.41 193 LEU A C 7
ATOM 12368 O O . LEU A 1 36 ? -3.535 16.660 31.213 1.00 15.31 193 LEU A O 7
ATOM 12384 N N . PRO A 1 37 ? -4.877 15.784 32.797 1.00 5.52 194 PRO A N 7
ATOM 12385 C CA . PRO A 1 37 ? -3.927 15.980 33.896 1.00 4.54 194 PRO A CA 7
ATOM 12386 C C . PRO A 1 37 ? -2.719 15.056 33.791 1.00 61.43 194 PRO A C 7
ATOM 12387 O O . PRO A 1 37 ? -2.768 14.027 33.116 1.00 72.32 194 PRO A O 7
ATOM 12398 N N . THR A 1 38 ? -1.634 15.428 34.463 1.00 64.35 195 THR A N 7
ATOM 12399 C CA . THR A 1 38 ? -0.413 14.632 34.444 1.00 42.05 195 THR A CA 7
ATOM 12400 C C . THR A 1 38 ? -0.705 13.170 34.760 1.00 64.42 195 THR A C 7
ATOM 12401 O O . THR A 1 38 ? 0.009 12.273 34.310 1.00 71.14 195 THR A O 7
ATOM 12412 N N . ASP A 1 39 ? -1.757 12.936 35.536 1.00 73.24 196 ASP A N 7
ATOM 12413 C CA . ASP A 1 39 ? -2.145 11.581 35.911 1.00 63.23 196 ASP A CA 7
ATOM 12414 C C . ASP A 1 39 ? -2.176 10.667 34.690 1.00 63.23 196 ASP A C 7
ATOM 12415 O O . ASP A 1 39 ? -1.755 9.511 34.755 1.00 21.02 196 ASP A O 7
ATOM 12424 N N . LEU A 1 40 ? -2.677 11.191 33.577 1.00 13.41 197 LEU A N 7
ATOM 12425 C CA . LEU A 1 40 ? -2.764 10.423 32.340 1.00 35.54 197 LEU A CA 7
ATOM 12426 C C . LEU A 1 40 ? -1.427 9.768 32.010 1.00 3.35 197 LEU A C 7
ATOM 12427 O O . LEU A 1 40 ? -1.379 8.651 31.494 1.00 54.55 197 LEU A O 7
ATOM 12443 N N . THR A 1 41 ? -0.339 10.470 32.315 1.00 53.23 198 THR A N 7
ATOM 12444 C CA . THR A 1 41 ? 0.999 9.958 32.052 1.00 65.13 198 THR A CA 7
ATOM 12445 C C . THR A 1 41 ? 1.863 10.006 33.307 1.00 0.30 198 THR A C 7
ATOM 12446 O O . THR A 1 41 ? 3.086 10.125 33.227 1.00 54.53 198 THR A O 7
ATOM 12457 N N . SER A 1 42 ? 1.220 9.912 34.466 1.00 14.43 199 SER A N 7
ATOM 12458 C CA . SER A 1 42 ? 1.929 9.949 35.740 1.00 65.44 199 SER A CA 7
ATOM 12459 C C . SER A 1 42 ? 2.875 8.759 35.868 1.00 25.42 199 SER A C 7
ATOM 12460 O O . SER A 1 42 ? 3.761 8.743 36.724 1.00 44.44 199 SER A O 7
ATOM 12468 N N . THR A 1 43 ? 2.681 7.761 35.011 1.00 21.35 200 THR A N 7
ATOM 12469 C CA . THR A 1 43 ? 3.515 6.565 35.029 1.00 53.44 200 THR A CA 7
ATOM 12470 C C . THR A 1 43 ? 3.225 5.711 36.257 1.00 31.41 200 THR A C 7
ATOM 12471 O O . THR A 1 43 ? 4.126 5.087 36.818 1.00 3.52 200 THR A O 7
ATOM 12482 N N . ASP A 1 44 ? 1.962 5.685 36.670 1.00 64.14 201 ASP A N 7
ATOM 12483 C CA . ASP A 1 44 ? 1.553 4.904 37.831 1.00 4.35 201 ASP A CA 7
ATOM 12484 C C . ASP A 1 44 ? 0.111 4.430 37.687 1.00 14.53 201 ASP A C 7
ATOM 12485 O O . ASP A 1 44 ? -0.710 5.056 37.015 1.00 22.12 201 ASP A O 7
ATOM 12494 N N . PRO A 1 45 ? -0.208 3.298 38.332 1.00 50.21 202 PRO A N 7
ATOM 12495 C CA . PRO A 1 45 ? -1.552 2.715 38.290 1.00 33.02 202 PRO A CA 7
ATOM 12496 C C . PRO A 1 45 ? -2.572 3.553 39.055 1.00 64.42 202 PRO A C 7
ATOM 12497 O O . PRO A 1 45 ? -3.708 3.719 38.613 1.00 11.34 202 PRO A O 7
ATOM 12508 N N . ALA A 1 46 ? -2.157 4.078 40.203 1.00 30.21 203 ALA A N 7
ATOM 12509 C CA . ALA A 1 46 ? -3.034 4.900 41.027 1.00 4.35 203 ALA A CA 7
ATOM 12510 C C . ALA A 1 46 ? -3.448 6.170 40.291 1.00 25.02 203 ALA A C 7
ATOM 12511 O O . ALA A 1 46 ? -4.636 6.454 40.141 1.00 71.42 203 ALA A O 7
ATOM 12518 N N . LYS A 1 47 ? -2.460 6.932 39.834 1.00 4.13 204 LYS A N 7
ATOM 12519 C CA . LYS A 1 47 ? -2.720 8.172 39.113 1.00 51.11 204 LYS A CA 7
ATOM 12520 C C . LYS A 1 47 ? -3.471 7.898 37.814 1.00 42.24 204 LYS A C 7
ATOM 12521 O O . LYS A 1 47 ? -4.390 8.632 37.452 1.00 73.22 204 LYS A O 7
ATOM 12540 N N . GLN A 1 48 ? -3.073 6.838 37.118 1.00 73.30 205 GLN A N 7
ATOM 12541 C CA . GLN A 1 48 ? -3.710 6.468 35.860 1.00 60.35 205 GLN A CA 7
ATOM 12542 C C . GLN A 1 48 ? -5.209 6.257 36.049 1.00 44.11 205 GLN A C 7
ATOM 12543 O O . GLN A 1 48 ? -6.022 6.845 35.337 1.00 43.14 205 GLN A O 7
ATOM 12557 N N . GLN A 1 49 ? -5.566 5.415 37.013 1.00 64.30 206 GLN A N 7
ATOM 12558 C CA . GLN A 1 49 ? -6.967 5.126 37.294 1.00 1.25 206 GLN A CA 7
ATOM 12559 C C . GLN A 1 49 ? -7.681 6.364 37.826 1.00 14.31 206 GLN A C 7
ATOM 12560 O O . GLN A 1 49 ? -8.807 6.662 37.428 1.00 33.24 206 GLN A O 7
ATOM 12574 N N . ALA A 1 50 ? -7.019 7.082 38.727 1.00 13.25 207 ALA A N 7
ATOM 12575 C CA . ALA A 1 50 ? -7.591 8.289 39.312 1.00 25.03 207 ALA A CA 7
ATOM 12576 C C . ALA A 1 50 ? -8.084 9.243 38.230 1.00 43.11 207 ALA A C 7
ATOM 12577 O O . ALA A 1 50 ? -9.216 9.723 38.281 1.00 4.22 207 ALA A O 7
ATOM 12584 N N . ALA A 1 51 ? -7.226 9.514 37.251 1.00 14.32 208 ALA A N 7
ATOM 12585 C CA . ALA A 1 51 ? -7.576 10.410 36.156 1.00 50.21 208 ALA A CA 7
ATOM 12586 C C . ALA A 1 51 ? -8.658 9.800 35.271 1.00 11.05 208 ALA A C 7
ATOM 12587 O O . ALA A 1 51 ? -9.620 10.472 34.896 1.00 4.10 208 ALA A O 7
ATOM 12594 N N . LEU A 1 52 ? -8.495 8.524 34.941 1.00 33.32 209 LEU A N 7
ATOM 12595 C CA . LEU A 1 52 ? -9.459 7.822 34.100 1.00 44.45 209 LEU A CA 7
ATOM 12596 C C . LEU A 1 52 ? -10.877 7.999 34.632 1.00 51.33 209 LEU A C 7
ATOM 12597 O O . LEU A 1 52 ? -11.783 8.391 33.896 1.00 71.01 209 LEU A O 7
ATOM 12613 N N . PHE A 1 53 ? -11.062 7.710 35.915 1.00 12.05 210 PHE A N 7
ATOM 12614 C CA . PHE A 1 53 ? -12.370 7.838 36.547 1.00 13.31 210 PHE A CA 7
ATOM 12615 C C . PHE A 1 53 ? -12.908 9.259 36.400 1.00 33.41 210 PHE A C 7
ATOM 12616 O O . PHE A 1 53 ? -14.068 9.459 36.042 1.00 54.22 210 PHE A O 7
ATOM 12633 N N . GLN A 1 54 ? -12.056 10.240 36.680 1.00 34.41 211 GLN A N 7
ATOM 12634 C CA . GLN A 1 54 ? -12.446 11.641 36.580 1.00 14.04 211 GLN A CA 7
ATOM 12635 C C . GLN A 1 54 ? -12.860 11.991 35.155 1.00 64.04 211 GLN A C 7
ATOM 12636 O O . GLN A 1 54 ? -13.910 12.593 34.932 1.00 73.33 211 GLN A O 7
ATOM 12650 N N . VAL A 1 55 ? -12.026 11.610 34.192 1.00 41.52 212 VAL A N 7
ATOM 12651 C CA . VAL A 1 55 ? -12.305 11.883 32.787 1.00 42.30 212 VAL A CA 7
ATOM 12652 C C . VAL A 1 55 ? -13.666 11.330 32.379 1.00 25.23 212 VAL A C 7
ATOM 12653 O O . VAL A 1 55 ? -14.538 12.071 31.926 1.00 10.43 212 VAL A O 7
ATOM 12666 N N . ILE A 1 56 ? -13.840 10.023 32.543 1.00 23.15 213 ILE A N 7
ATOM 12667 C CA . ILE A 1 56 ? -15.095 9.370 32.194 1.00 53.21 213 ILE A CA 7
ATOM 12668 C C . ILE A 1 56 ? -16.279 10.061 32.862 1.00 2.34 213 ILE A C 7
ATOM 12669 O O . ILE A 1 56 ? -17.268 10.392 32.209 1.00 44.12 213 ILE A O 7
ATOM 12685 N N . ALA A 1 57 ? -16.170 10.278 34.169 1.00 24.11 214 ALA A N 7
ATOM 12686 C CA . ALA A 1 57 ? -17.229 10.933 34.926 1.00 41.40 214 ALA A CA 7
ATOM 12687 C C . ALA A 1 57 ? -17.648 12.241 34.263 1.00 14.23 214 ALA A C 7
ATOM 12688 O O . ALA A 1 57 ? -18.835 12.558 34.190 1.00 13.13 214 ALA A O 7
ATOM 12695 N N . ALA A 1 58 ? -16.667 12.997 33.782 1.00 2.05 215 ALA A N 7
ATOM 12696 C CA . ALA A 1 58 ? -16.935 14.270 33.125 1.00 61.12 215 ALA A CA 7
ATOM 12697 C C . ALA A 1 58 ? -17.730 14.067 31.840 1.00 54.13 215 ALA A C 7
ATOM 12698 O O . ALA A 1 58 ? -18.656 14.824 31.544 1.00 11.14 215 ALA A O 7
ATOM 12705 N N . LEU A 1 59 ? -17.364 13.042 31.078 1.00 31.04 216 LEU A N 7
ATOM 12706 C CA . LEU A 1 59 ? -18.044 12.740 29.823 1.00 24.34 216 LEU A CA 7
ATOM 12707 C C . LEU A 1 59 ? -19.521 12.445 30.061 1.00 31.14 216 LEU A C 7
ATOM 12708 O O . LEU A 1 59 ? -20.390 13.001 29.390 1.00 30.42 216 LEU A O 7
ATOM 12724 N N . GLN A 1 60 ? -19.797 11.569 31.022 1.00 11.13 217 GLN A N 7
ATOM 12725 C CA . GLN A 1 60 ? -21.170 11.202 31.350 1.00 41.25 217 GLN A CA 7
ATOM 12726 C C . GLN A 1 60 ? -21.979 12.429 31.756 1.00 11.31 217 GLN A C 7
ATOM 12727 O O . GLN A 1 60 ? -23.051 12.689 31.209 1.00 71.21 217 GLN A O 7
ATOM 12741 N N . LYS A 1 61 ? -21.459 13.182 32.720 1.00 34.20 218 LYS A N 7
ATOM 12742 C CA . LYS A 1 61 ? -22.132 14.383 33.200 1.00 32.25 218 LYS A CA 7
ATOM 12743 C C . LYS A 1 61 ? -22.358 15.372 32.062 1.00 52.32 218 LYS A C 7
ATOM 12744 O O . LYS A 1 61 ? -23.333 16.124 32.064 1.00 53.41 218 LYS A O 7
ATOM 12763 N N . HIS A 1 62 ? -21.452 15.366 31.089 1.00 21.34 219 HIS A N 7
ATOM 12764 C CA . HIS A 1 62 ? -21.554 16.262 29.943 1.00 71.30 219 HIS A CA 7
ATOM 12765 C C . HIS A 1 62 ? -22.643 15.793 28.983 1.00 52.23 219 HIS A C 7
ATOM 12766 O O . HIS A 1 62 ? -23.321 16.605 28.353 1.00 50.33 219 HIS A O 7
ATOM 12780 N N . PHE A 1 63 ? -22.805 14.479 28.875 1.00 31.53 220 PHE A N 7
ATOM 12781 C CA . PHE A 1 63 ? -23.811 13.902 27.990 1.00 25.24 220 PHE A CA 7
ATOM 12782 C C . PHE A 1 63 ? -25.218 14.231 28.479 1.00 31.32 220 PHE A C 7
ATOM 12783 O O . PHE A 1 63 ? -26.028 14.795 27.743 1.00 61.52 220 PHE A O 7
ATOM 12800 N N . LYS A 1 64 ? -25.503 13.874 29.727 1.00 71.31 221 LYS A N 7
ATOM 12801 C CA . LYS A 1 64 ? -26.812 14.130 30.317 1.00 44.23 221 LYS A CA 7
ATOM 12802 C C . LYS A 1 64 ? -26.926 15.580 30.777 1.00 31.12 221 LYS A C 7
ATOM 12803 O O . LYS A 1 64 ? -27.816 16.312 30.343 1.00 12.12 221 LYS A O 7
ATOM 12822 N N . THR A 1 65 ? -26.019 15.990 31.658 1.00 23.22 222 THR A N 7
ATOM 12823 C CA . THR A 1 65 ? -26.018 17.352 32.177 1.00 62.20 222 THR A CA 7
ATOM 12824 C C . THR A 1 65 ? -27.387 17.731 32.729 1.00 73.21 222 THR A C 7
ATOM 12825 O O . THR A 1 65 ? -27.755 18.905 32.751 1.00 63.40 222 THR A O 7
ATOM 12836 N N . ASN A 1 66 ? -28.139 16.729 33.174 1.00 4.04 223 ASN A N 7
ATOM 12837 C CA . ASN A 1 66 ? -29.469 16.958 33.727 1.00 43.20 223 ASN A CA 7
ATOM 12838 C C . ASN A 1 66 ? -29.456 16.831 35.247 1.00 25.33 223 ASN A C 7
ATOM 12839 O O . ASN A 1 66 ? -29.944 17.709 35.958 1.00 25.20 223 ASN A O 7
ATOM 12850 N N . MET A 1 67 ? -28.893 15.731 35.739 1.00 40.35 224 MET A N 7
ATOM 12851 C CA . MET A 1 67 ? -28.815 15.490 37.175 1.00 65.25 224 MET A CA 7
ATOM 12852 C C . MET A 1 67 ? -27.363 15.467 37.644 1.00 52.25 224 MET A C 7
ATOM 12853 O O . MET A 1 67 ? -27.082 15.645 38.828 1.00 11.12 224 MET A O 7
ATOM 12867 N N . GLU A 1 68 ? -26.446 15.247 36.706 1.00 33.04 225 GLU A N 7
ATOM 12868 C CA . GLU A 1 68 ? -25.024 15.200 37.026 1.00 54.21 225 GLU A CA 7
ATOM 12869 C C . GLU A 1 68 ? -24.701 13.986 37.891 1.00 21.34 225 GLU A C 7
ATOM 12870 O O . GLU A 1 68 ? -24.296 14.123 39.045 1.00 63.42 225 GLU A O 7
ATOM 12882 N N . ASN A 1 69 ? -24.884 12.797 37.325 1.00 1.30 226 ASN A N 7
ATOM 12883 C CA . ASN A 1 69 ? -24.613 11.558 38.044 1.00 21.15 226 ASN A CA 7
ATOM 12884 C C . ASN A 1 69 ? -23.484 10.778 37.378 1.00 24.02 226 ASN A C 7
ATOM 12885 O O . ASN A 1 69 ? -23.297 10.850 36.163 1.00 2.55 226 ASN A O 7
ATOM 12896 N N . VAL A 1 70 ? -22.733 10.031 38.182 1.00 41.31 227 VAL A N 7
ATOM 12897 C CA . VAL A 1 70 ? -21.623 9.236 37.671 1.00 61.03 227 VAL A CA 7
ATOM 12898 C C . VAL A 1 70 ? -21.900 7.744 37.821 1.00 14.52 227 VAL A C 7
ATOM 12899 O O . VAL A 1 70 ? -21.789 7.189 38.913 1.00 12.33 227 VAL A O 7
ATOM 12912 N N . ASN A 1 71 ? -22.262 7.101 36.716 1.00 40.02 228 ASN A N 7
ATOM 12913 C CA . ASN A 1 71 ? -22.556 5.673 36.724 1.00 22.55 228 ASN A CA 7
ATOM 12914 C C . ASN A 1 71 ? -21.299 4.861 37.025 1.00 75.44 228 ASN A C 7
ATOM 12915 O O . ASN A 1 71 ? -20.570 4.467 36.114 1.00 30.33 228 ASN A O 7
ATOM 12926 N N . TYR A 1 72 ? -21.054 4.614 38.306 1.00 23.34 229 TYR A N 7
ATOM 12927 C CA . TYR A 1 72 ? -19.885 3.850 38.727 1.00 1.33 229 TYR A CA 7
ATOM 12928 C C . TYR A 1 72 ? -19.936 2.428 38.177 1.00 41.31 229 TYR A C 7
ATOM 12929 O O . TYR A 1 72 ? -18.901 1.809 37.930 1.00 30.31 229 TYR A O 7
ATOM 12947 N N . ASP A 1 73 ? -21.147 1.918 37.986 1.00 34.15 230 ASP A N 7
ATOM 12948 C CA . ASP A 1 73 ? -21.336 0.570 37.464 1.00 63.35 230 ASP A CA 7
ATOM 12949 C C . ASP A 1 73 ? -20.702 0.429 36.083 1.00 22.11 230 ASP A C 7
ATOM 12950 O O . ASP A 1 73 ? -19.809 -0.394 35.879 1.00 25.54 230 ASP A O 7
ATOM 12959 N N . LEU A 1 74 ? -21.170 1.236 35.138 1.00 42.22 231 LEU A N 7
ATOM 12960 C CA . LEU A 1 74 ? -20.650 1.201 33.775 1.00 4.43 231 LEU A CA 7
ATOM 12961 C C . LEU A 1 74 ? -19.278 1.864 33.699 1.00 23.31 231 LEU A C 7
ATOM 12962 O O . LEU A 1 74 ? -18.464 1.533 32.836 1.00 24.31 231 LEU A O 7
ATOM 12978 N N . LEU A 1 75 ? -19.027 2.799 34.608 1.00 0.24 232 LEU A N 7
ATOM 12979 C CA . LEU A 1 75 ? -17.752 3.507 34.646 1.00 10.13 232 LEU A CA 7
ATOM 12980 C C . LEU A 1 75 ? -16.587 2.527 34.741 1.00 73.33 232 LEU A C 7
ATOM 12981 O O . LEU A 1 75 ? -15.603 2.646 34.011 1.00 13.15 232 LEU A O 7
ATOM 12997 N N . GLN A 1 76 ? -16.708 1.557 35.642 1.00 51.40 233 GLN A N 7
ATOM 12998 C CA . GLN A 1 76 ? -15.666 0.555 35.830 1.00 45.51 233 GLN A CA 7
ATOM 12999 C C . GLN A 1 76 ? -15.308 -0.113 34.507 1.00 42.25 233 GLN A C 7
ATOM 13000 O O . GLN A 1 76 ? -14.141 -0.398 34.238 1.00 45.31 233 GLN A O 7
ATOM 13014 N N . LYS A 1 77 ? -16.320 -0.361 33.682 1.00 21.02 234 LYS A N 7
ATOM 13015 C CA . LYS A 1 77 ? -16.113 -0.995 32.386 1.00 74.24 234 LYS A CA 7
ATOM 13016 C C . LYS A 1 77 ? -15.405 -0.047 31.423 1.00 22.41 234 LYS A C 7
ATOM 13017 O O . LYS A 1 77 ? -14.394 -0.405 30.819 1.00 1.50 234 LYS A O 7
ATOM 13036 N N . GLN A 1 78 ? -15.941 1.161 31.287 1.00 34.12 235 GLN A N 7
ATOM 13037 C CA . GLN A 1 78 ? -15.359 2.159 30.399 1.00 42.45 235 GLN A CA 7
ATOM 13038 C C . GLN A 1 78 ? -13.882 2.374 30.714 1.00 32.41 235 GLN A C 7
ATOM 13039 O O . GLN A 1 78 ? -13.045 2.424 29.813 1.00 60.11 235 GLN A O 7
ATOM 13053 N N . VAL A 1 79 ? -13.569 2.500 32.000 1.00 71.22 236 VAL A N 7
ATOM 13054 C CA . VAL A 1 79 ? -12.193 2.708 32.435 1.00 51.12 236 VAL A CA 7
ATOM 13055 C C . VAL A 1 79 ? -11.376 1.427 32.306 1.00 52.43 236 VAL A C 7
ATOM 13056 O O . VAL A 1 79 ? -10.176 1.468 32.033 1.00 32.31 236 VAL A O 7
ATOM 13069 N N . LYS A 1 80 ? -12.034 0.290 32.503 1.00 52.01 237 LYS A N 7
ATOM 13070 C CA . LYS A 1 80 ? -11.371 -1.005 32.407 1.00 2.22 237 LYS A CA 7
ATOM 13071 C C . LYS A 1 80 ? -10.709 -1.177 31.044 1.00 63.51 237 LYS A C 7
ATOM 13072 O O . LYS A 1 80 ? -9.552 -1.589 30.953 1.00 70.34 237 LYS A O 7
ATOM 13091 N N . TYR A 1 81 ? -11.448 -0.859 29.988 1.00 54.14 238 TYR A N 7
ATOM 13092 C CA . TYR A 1 81 ? -10.933 -0.980 28.629 1.00 0.21 238 TYR A CA 7
ATOM 13093 C C . TYR A 1 81 ? -9.604 -0.245 28.483 1.00 22.23 238 TYR A C 7
ATOM 13094 O O . TYR A 1 81 ? -8.573 -0.855 28.198 1.00 22.44 238 TYR A O 7
ATOM 13112 N N . ILE A 1 82 ? -9.636 1.068 28.682 1.00 54.25 239 ILE A N 7
ATOM 13113 C CA . ILE A 1 82 ? -8.435 1.887 28.574 1.00 20.53 239 ILE A CA 7
ATOM 13114 C C . ILE A 1 82 ? -7.343 1.385 29.513 1.00 1.41 239 ILE A C 7
ATOM 13115 O O . ILE A 1 82 ? -6.156 1.463 29.198 1.00 2.52 239 ILE A O 7
ATOM 13131 N N . MET A 1 83 ? -7.753 0.869 30.667 1.00 51.10 240 MET A N 7
ATOM 13132 C CA . MET A 1 83 ? -6.809 0.352 31.651 1.00 72.11 240 MET A CA 7
ATOM 13133 C C . MET A 1 83 ? -5.967 -0.773 31.057 1.00 1.13 240 MET A C 7
ATOM 13134 O O . MET A 1 83 ? -4.738 -0.698 31.041 1.00 71.34 240 MET A O 7
ATOM 13148 N N . ASP A 1 84 ? -6.635 -1.813 30.572 1.00 71.22 241 ASP A N 7
ATOM 13149 C CA . ASP A 1 84 ? -5.948 -2.953 29.977 1.00 63.35 241 ASP A CA 7
ATOM 13150 C C . ASP A 1 84 ? -5.176 -2.532 28.730 1.00 61.11 241 ASP A C 7
ATOM 13151 O O . ASP A 1 84 ? -4.074 -3.019 28.476 1.00 74.15 241 ASP A O 7
ATOM 13160 N N . SER A 1 85 ? -5.762 -1.625 27.955 1.00 14.03 242 SER A N 7
ATOM 13161 C CA . SER A 1 85 ? -5.132 -1.142 26.732 1.00 12.23 242 SER A CA 7
ATOM 13162 C C . SER A 1 85 ? -3.770 -0.523 27.031 1.00 70.01 242 SER A C 7
ATOM 13163 O O . SER A 1 85 ? -2.850 -0.600 26.218 1.00 24.24 242 SER A O 7
ATOM 13171 N N . ASN A 1 86 ? -3.650 0.091 28.204 1.00 54.25 243 ASN A N 7
ATOM 13172 C CA . ASN A 1 86 ? -2.401 0.724 28.611 1.00 54.53 243 ASN A CA 7
ATOM 13173 C C . ASN A 1 86 ? -2.074 1.911 27.710 1.00 53.52 243 ASN A C 7
ATOM 13174 O O . ASN A 1 86 ? -0.909 2.266 27.532 1.00 14.34 243 ASN A O 7
ATOM 13185 N N . MET A 1 87 ? -3.111 2.521 27.144 1.00 42.20 244 MET A N 7
ATOM 13186 C CA . MET A 1 87 ? -2.934 3.670 26.263 1.00 64.42 244 MET A CA 7
ATOM 13187 C C . MET A 1 87 ? -2.213 4.803 26.986 1.00 54.43 244 MET A C 7
ATOM 13188 O O . MET A 1 87 ? -1.406 5.519 26.391 1.00 61.52 244 MET A O 7
ATOM 13202 N N . LEU A 1 88 ? -2.510 4.963 28.271 1.00 74.34 245 LEU A N 7
ATOM 13203 C CA . LEU A 1 88 ? -1.891 6.010 29.075 1.00 50.52 245 LEU A CA 7
ATOM 13204 C C . LEU A 1 88 ? -0.374 5.850 29.104 1.00 74.13 245 LEU A C 7
ATOM 13205 O O . LEU A 1 88 ? 0.361 6.830 29.207 1.00 4.35 245 LEU A O 7
ATOM 13221 N N . ASN A 1 89 ? 0.086 4.607 29.009 1.00 32.42 246 ASN A N 7
ATOM 13222 C CA . ASN A 1 89 ? 1.515 4.318 29.023 1.00 62.42 246 ASN A CA 7
ATOM 13223 C C . ASN A 1 89 ? 2.067 4.235 27.603 1.00 41.42 246 ASN A C 7
ATOM 13224 O O . ASN A 1 89 ? 3.214 4.605 27.348 1.00 24.35 246 ASN A O 7
ATOM 13235 N N . LEU A 1 90 ? 1.243 3.750 26.681 1.00 21.30 247 LEU A N 7
ATOM 13236 C CA . LEU A 1 90 ? 1.648 3.619 25.285 1.00 14.45 247 LEU A CA 7
ATOM 13237 C C . LEU A 1 90 ? 2.268 4.916 24.775 1.00 25.21 247 LEU A C 7
ATOM 13238 O O . LEU A 1 90 ? 1.830 6.017 25.110 1.00 63.41 247 LEU A O 7
ATOM 13254 N N . PRO A 1 91 ? 3.312 4.785 23.943 1.00 25.12 248 PRO A N 7
ATOM 13255 C CA . PRO A 1 91 ? 4.014 5.935 23.366 1.00 1.44 248 PRO A CA 7
ATOM 13256 C C . PRO A 1 91 ? 3.165 6.678 22.341 1.00 75.13 248 PRO A C 7
ATOM 13257 O O . PRO A 1 91 ? 3.222 7.904 22.245 1.00 33.54 248 PRO A O 7
ATOM 13268 N N . GLN A 1 92 ? 2.377 5.928 21.577 1.00 64.44 249 GLN A N 7
ATOM 13269 C CA . GLN A 1 92 ? 1.516 6.516 20.558 1.00 42.22 249 GLN A CA 7
ATOM 13270 C C . GLN A 1 92 ? 0.623 7.597 21.158 1.00 32.42 249 GLN A C 7
ATOM 13271 O O . GLN A 1 92 ? 0.315 8.595 20.507 1.00 41.03 249 GLN A O 7
ATOM 13285 N N . PHE A 1 93 ? 0.209 7.390 22.404 1.00 52.30 250 PHE A N 7
ATOM 13286 C CA . PHE A 1 93 ? -0.651 8.346 23.092 1.00 1.21 250 PHE A CA 7
ATOM 13287 C C . PHE A 1 93 ? 0.152 9.552 23.572 1.00 14.11 250 PHE A C 7
ATOM 13288 O O . PHE A 1 93 ? -0.170 10.694 23.245 1.00 62.14 250 PHE A O 7
ATOM 13305 N N . GLN A 1 94 ? 1.196 9.288 24.350 1.00 3.32 251 GLN A N 7
ATOM 13306 C CA . GLN A 1 94 ? 2.044 10.352 24.877 1.00 60.45 251 GLN A CA 7
ATOM 13307 C C . GLN A 1 94 ? 2.586 11.224 23.749 1.00 22.11 251 GLN A C 7
ATOM 13308 O O . GLN A 1 94 ? 2.865 12.407 23.945 1.00 5.11 251 GLN A O 7
ATOM 13322 N N . HIS A 1 95 ? 2.733 10.632 22.568 1.00 42.01 252 HIS A N 7
ATOM 13323 C CA . HIS A 1 95 ? 3.242 11.356 21.408 1.00 21.33 252 HIS A CA 7
ATOM 13324 C C . HIS A 1 95 ? 2.167 12.265 20.821 1.00 60.15 252 HIS A C 7
ATOM 13325 O O . HIS A 1 95 ? 2.464 13.346 20.310 1.00 23.21 252 HIS A O 7
ATOM 13339 N N . LEU A 1 96 ? 0.918 11.820 20.895 1.00 55.00 253 LEU A N 7
ATOM 13340 C CA . LEU A 1 96 ? -0.202 12.593 20.370 1.00 55.23 253 LEU A CA 7
ATOM 13341 C C . LEU A 1 96 ? -0.494 13.800 21.255 1.00 3.43 253 LEU A C 7
ATOM 13342 O O . LEU A 1 96 ? -0.151 13.831 22.438 1.00 53.05 253 LEU A O 7
ATOM 13358 N N . PRO A 1 97 ? -1.143 14.819 20.673 1.00 51.24 254 PRO A N 7
ATOM 13359 C CA . PRO A 1 97 ? -1.498 16.047 21.391 1.00 24.45 254 PRO A CA 7
ATOM 13360 C C . PRO A 1 97 ? -2.590 15.815 22.430 1.00 52.43 254 PRO A C 7
ATOM 13361 O O . PRO A 1 97 ? -3.331 14.835 22.356 1.00 42.31 254 PRO A O 7
ATOM 13372 N N . GLN A 1 98 ? -2.684 16.724 23.395 1.00 34.22 255 GLN A N 7
ATOM 13373 C CA . GLN A 1 98 ? -3.687 16.617 24.448 1.00 13.44 255 GLN A CA 7
ATOM 13374 C C . GLN A 1 98 ? -5.093 16.574 23.859 1.00 72.41 255 GLN A C 7
ATOM 13375 O O . GLN A 1 98 ? -5.963 15.861 24.358 1.00 71.31 255 GLN A O 7
ATOM 13389 N N . GLU A 1 99 ? -5.308 17.341 22.795 1.00 44.03 256 GLU A N 7
ATOM 13390 C CA . GLU A 1 99 ? -6.609 17.390 22.139 1.00 60.23 256 GLU A CA 7
ATOM 13391 C C . GLU A 1 99 ? -6.976 16.028 21.555 1.00 3.24 256 GLU A C 7
ATOM 13392 O O . GLU A 1 99 ? -7.991 15.438 21.922 1.00 20.05 256 GLU A O 7
ATOM 13404 N N . GLU A 1 100 ? -6.141 15.537 20.644 1.00 13.14 257 GLU A N 7
ATOM 13405 C CA . GLU A 1 100 ? -6.379 14.246 20.009 1.00 4.13 257 GLU A CA 7
ATOM 13406 C C . GLU A 1 100 ? -6.426 13.129 21.048 1.00 14.32 257 GLU A C 7
ATOM 13407 O O . GLU A 1 100 ? -7.154 12.149 20.890 1.00 60.22 257 GLU A O 7
ATOM 13419 N N . LYS A 1 101 ? -5.645 13.285 22.112 1.00 72.23 258 LYS A N 7
ATOM 13420 C CA . LYS A 1 101 ? -5.597 12.292 23.178 1.00 32.31 258 LYS A CA 7
ATOM 13421 C C . LYS A 1 101 ? -7.000 11.958 23.674 1.00 34.23 258 LYS A C 7
ATOM 13422 O O . LYS A 1 101 ? -7.412 10.798 23.665 1.00 12.23 258 LYS A O 7
ATOM 13441 N N . MET A 1 102 ? -7.730 12.982 24.105 1.00 30.31 259 MET A N 7
ATOM 13442 C CA . MET A 1 102 ? -9.088 12.796 24.602 1.00 34.02 259 MET A CA 7
ATOM 13443 C C . MET A 1 102 ? -9.932 12.014 23.600 1.00 2.12 259 MET A C 7
ATOM 13444 O O . MET A 1 102 ? -10.489 10.966 23.927 1.00 3.25 259 MET A O 7
ATOM 13458 N N . SER A 1 103 ? -10.022 12.530 22.379 1.00 42.43 260 SER A N 7
ATOM 13459 C CA . SER A 1 103 ? -10.801 11.882 21.330 1.00 1.32 260 SER A CA 7
ATOM 13460 C C . SER A 1 103 ? -10.331 10.447 21.112 1.00 3.43 260 SER A C 7
ATOM 13461 O O . SER A 1 103 ? -11.126 9.563 20.797 1.00 52.25 260 SER A O 7
ATOM 13469 N N . ALA A 1 104 ? -9.032 10.225 21.283 1.00 23.33 261 ALA A N 7
ATOM 13470 C CA . ALA A 1 104 ? -8.454 8.898 21.108 1.00 75.24 261 ALA A CA 7
ATOM 13471 C C . ALA A 1 104 ? -9.019 7.914 22.127 1.00 2.31 261 ALA A C 7
ATOM 13472 O O . ALA A 1 104 ? -9.448 6.816 21.772 1.00 11.11 261 ALA A O 7
ATOM 13479 N N . ILE A 1 105 ? -9.014 8.315 23.394 1.00 74.10 262 ILE A N 7
ATOM 13480 C CA . ILE A 1 105 ? -9.527 7.468 24.464 1.00 5.12 262 ILE A CA 7
ATOM 13481 C C . ILE A 1 105 ? -11.021 7.216 24.298 1.00 13.34 262 ILE A C 7
ATOM 13482 O O . ILE A 1 105 ? -11.498 6.096 24.484 1.00 23.32 262 ILE A O 7
ATOM 13498 N N . LEU A 1 106 ? -11.757 8.265 23.946 1.00 63.00 263 LEU A N 7
ATOM 13499 C CA . LEU A 1 106 ? -13.199 8.158 23.753 1.00 64.04 263 LEU A CA 7
ATOM 13500 C C . LEU A 1 106 ? -13.526 7.183 22.626 1.00 11.01 263 LEU A C 7
ATOM 13501 O O . LEU A 1 106 ? -14.413 6.341 22.759 1.00 33.34 263 LEU A O 7
ATOM 13517 N N . ALA A 1 107 ? -12.802 7.302 21.518 1.00 53.50 264 ALA A N 7
ATOM 13518 C CA . ALA A 1 107 ? -13.013 6.429 20.370 1.00 1.21 264 ALA A CA 7
ATOM 13519 C C . ALA A 1 107 ? -12.507 5.019 20.653 1.00 35.44 264 ALA A C 7
ATOM 13520 O O . ALA A 1 107 ? -13.131 4.035 20.257 1.00 70.42 264 ALA A O 7
ATOM 13527 N N . MET A 1 108 ? -11.374 4.928 21.341 1.00 2.31 265 MET A N 7
ATOM 13528 C CA . MET A 1 108 ? -10.785 3.637 21.678 1.00 54.05 265 MET A CA 7
ATOM 13529 C C . MET A 1 108 ? -11.727 2.824 22.560 1.00 73.45 265 MET A C 7
ATOM 13530 O O . MET A 1 108 ? -12.077 1.689 22.231 1.00 23.01 265 MET A O 7
ATOM 13544 N N . LEU A 1 109 ? -12.135 3.409 23.680 1.00 42.40 266 LEU A N 7
ATOM 13545 C CA . LEU A 1 109 ? -13.037 2.739 24.610 1.00 64.51 266 LEU A CA 7
ATOM 13546 C C . LEU A 1 109 ? -14.387 2.463 23.956 1.00 10.52 266 LEU A C 7
ATOM 13547 O O . LEU A 1 109 ? -15.068 1.498 24.299 1.00 53.22 266 LEU A O 7
ATOM 13563 N N . ASN A 1 110 ? -14.766 3.318 23.011 1.00 13.05 267 ASN A N 7
ATOM 13564 C CA . ASN A 1 110 ? -16.035 3.166 22.308 1.00 2.10 267 ASN A CA 7
ATOM 13565 C C . ASN A 1 110 ? -16.082 1.842 21.552 1.00 34.31 267 ASN A C 7
ATOM 13566 O O . ASN A 1 110 ? -17.156 1.357 21.195 1.00 51.43 267 ASN A O 7
ATOM 13577 N N . SER A 1 111 ? -14.911 1.261 21.313 1.00 70.15 268 SER A N 7
ATOM 13578 C CA . SER A 1 111 ? -14.818 -0.006 20.596 1.00 12.04 268 SER A CA 7
ATOM 13579 C C . SER A 1 111 ? -15.843 -1.005 21.125 1.00 23.21 268 SER A C 7
ATOM 13580 O O . SER A 1 111 ? -16.574 -1.627 20.356 1.00 42.05 268 SER A O 7
ATOM 13588 N N . ASN A 1 112 ? -15.889 -1.153 22.445 1.00 22.41 269 ASN A N 7
ATOM 13589 C CA . ASN A 1 112 ? -16.823 -2.077 23.078 1.00 22.34 269 ASN A CA 7
ATOM 13590 C C . ASN A 1 112 ? -18.201 -1.440 23.228 1.00 2.05 269 ASN A C 7
ATOM 13591 O O . ASN A 1 112 ? -18.364 -0.450 23.941 1.00 2.40 269 ASN A O 7
ATOM 13602 N N . SER A 1 113 ? -19.190 -2.016 22.552 1.00 1.24 270 SER A N 7
ATOM 13603 C CA . SER A 1 113 ? -20.554 -1.503 22.608 1.00 43.43 270 SER A CA 7
ATOM 13604 C C . SER A 1 113 ? -21.000 -1.300 24.053 1.00 43.25 270 SER A C 7
ATOM 13605 O O . SER A 1 113 ? -21.754 -0.375 24.357 1.00 23.51 270 SER A O 7
ATOM 13613 N N . ASP A 1 114 ? -20.528 -2.170 24.938 1.00 32.41 271 ASP A N 7
ATOM 13614 C CA . ASP A 1 114 ? -20.877 -2.088 26.352 1.00 45.32 271 ASP A CA 7
ATOM 13615 C C . ASP A 1 114 ? -20.413 -0.763 26.949 1.00 10.31 271 ASP A C 7
ATOM 13616 O O . ASP A 1 114 ? -21.114 -0.154 27.758 1.00 32.44 271 ASP A O 7
ATOM 13625 N N . THR A 1 115 ? -19.226 -0.320 26.546 1.00 70.45 272 THR A N 7
ATOM 13626 C CA . THR A 1 115 ? -18.667 0.931 27.042 1.00 35.20 272 THR A CA 7
ATOM 13627 C C . THR A 1 115 ? -18.697 2.011 25.967 1.00 40.01 272 THR A C 7
ATOM 13628 O O . THR A 1 115 ? -17.999 3.019 26.068 1.00 42.44 272 THR A O 7
ATOM 13639 N N . ALA A 1 116 ? -19.510 1.794 24.938 1.00 31.34 273 ALA A N 7
ATOM 13640 C CA . ALA A 1 116 ? -19.632 2.751 23.846 1.00 73.43 273 ALA A CA 7
ATOM 13641 C C . ALA A 1 116 ? -19.757 4.175 24.375 1.00 54.20 273 ALA A C 7
ATOM 13642 O O . ALA A 1 116 ? -18.879 5.010 24.155 1.00 64.24 273 ALA A O 7
ATOM 13649 N N . LEU A 1 117 ? -20.854 4.448 25.073 1.00 32.32 274 LEU A N 7
ATOM 13650 C CA . LEU A 1 117 ? -21.095 5.773 25.634 1.00 63.21 274 LEU A CA 7
ATOM 13651 C C . LEU A 1 117 ? -21.467 5.680 27.110 1.00 34.00 274 LEU A C 7
ATOM 13652 O O . LEU A 1 117 ? -20.859 6.335 27.956 1.00 13.04 274 LEU A O 7
ATOM 13668 N N . SER A 1 118 ? -22.469 4.860 27.412 1.00 54.42 275 SER A N 7
ATOM 13669 C CA . SER A 1 118 ? -22.924 4.683 28.786 1.00 74.33 275 SER A CA 7
ATOM 13670 C C . SER A 1 118 ? -23.162 3.207 29.093 1.00 53.33 275 SER A C 7
ATOM 13671 O O . SER A 1 118 ? -22.356 2.563 29.764 1.00 14.13 275 SER A O 7
ATOM 13679 N N . VAL A 1 119 ? -24.276 2.678 28.595 1.00 24.14 276 VAL A N 7
ATOM 13680 C CA . VAL A 1 119 ? -24.621 1.278 28.815 1.00 41.44 276 VAL A CA 7
ATOM 13681 C C . VAL A 1 119 ? -25.147 0.635 27.536 1.00 11.54 276 VAL A C 7
ATOM 13682 O O . VAL A 1 119 ? -25.654 1.307 26.637 1.00 31.25 276 VAL A O 7
ATOM 13695 N N . PRO A 1 120 ? -25.025 -0.698 27.451 1.00 14.41 277 PRO A N 7
ATOM 13696 C CA . PRO A 1 120 ? -25.484 -1.461 26.287 1.00 31.51 277 PRO A CA 7
ATOM 13697 C C . PRO A 1 120 ? -27.005 -1.495 26.178 1.00 23.24 277 PRO A C 7
ATOM 13698 O O . PRO A 1 120 ? -27.726 -1.130 27.107 1.00 43.20 277 PRO A O 7
ATOM 13709 N N . PRO A 1 121 ? -27.506 -1.944 25.018 1.00 20.21 278 PRO A N 7
ATOM 13710 C CA . PRO A 1 121 ? -28.946 -2.037 24.761 1.00 32.23 278 PRO A CA 7
ATOM 13711 C C . PRO A 1 121 ? -29.613 -3.133 25.586 1.00 4.11 278 PRO A C 7
ATOM 13712 O O . PRO A 1 121 ? -28.948 -4.047 26.075 1.00 60.33 278 PRO A O 7
ATOM 13723 N N . HIS A 1 122 ? -30.930 -3.035 25.737 1.00 23.34 279 HIS A N 7
ATOM 13724 C CA . HIS A 1 122 ? -31.686 -4.020 26.503 1.00 54.32 279 HIS A CA 7
ATOM 13725 C C . HIS A 1 122 ? -32.957 -4.425 25.761 1.00 3.13 279 HIS A C 7
ATOM 13726 O O . HIS A 1 122 ? -33.871 -3.618 25.590 1.00 31.41 279 HIS A O 7
ATOM 13740 N N . ASP A 1 123 ? -33.006 -5.678 25.323 1.00 1.11 280 ASP A N 7
ATOM 13741 C CA . ASP A 1 123 ? -34.164 -6.190 24.600 1.00 31.21 280 ASP A CA 7
ATOM 13742 C C . ASP A 1 123 ? -34.842 -7.310 25.383 1.00 20.14 280 ASP A C 7
ATOM 13743 O O . ASP A 1 123 ? -36.067 -7.426 25.386 1.00 55.42 280 ASP A O 7
ATOM 13752 N N . SER A 1 124 ? -34.036 -8.133 26.046 1.00 31.44 281 SER A N 7
ATOM 13753 C CA . SER A 1 124 ? -34.558 -9.247 26.830 1.00 62.45 281 SER A CA 7
ATOM 13754 C C . SER A 1 124 ? -34.380 -8.992 28.323 1.00 1.31 281 SER A C 7
ATOM 13755 O O . SER A 1 124 ? -33.586 -8.143 28.730 1.00 24.22 281 SER A O 7
ATOM 13763 N N . THR A 1 125 ? -35.126 -9.732 29.137 1.00 60.51 282 THR A N 7
ATOM 13764 C CA . THR A 1 125 ? -35.053 -9.587 30.585 1.00 10.42 282 THR A CA 7
ATOM 13765 C C . THR A 1 125 ? -34.119 -10.625 31.196 1.00 71.10 282 THR A C 7
ATOM 13766 O O . THR A 1 125 ? -34.289 -11.827 30.987 1.00 2.34 282 THR A O 7
ATOM 13777 N N . THR A 1 1 ? 13.258 -1.456 14.777 1.00 22.01 158 THR A N 8
ATOM 13778 C CA . THR A 1 1 ? 13.421 -0.069 14.360 1.00 23.13 158 THR A CA 8
ATOM 13779 C C . THR A 1 1 ? 12.708 0.196 13.039 1.00 20.44 158 THR A C 8
ATOM 13780 O O . THR A 1 1 ? 12.068 1.232 12.866 1.00 51.23 158 THR A O 8
ATOM 13791 N N . ALA A 1 2 ? 12.822 -0.748 12.111 1.00 62.50 159 ALA A N 8
ATOM 13792 C CA . ALA A 1 2 ? 12.186 -0.618 10.806 1.00 15.13 159 ALA A CA 8
ATOM 13793 C C . ALA A 1 2 ? 10.952 -1.508 10.706 1.00 34.21 159 ALA A C 8
ATOM 13794 O O . ALA A 1 2 ? 11.062 -2.719 10.521 1.00 60.31 159 ALA A O 8
ATOM 13801 N N . ASN A 1 3 ? 9.777 -0.899 10.830 1.00 34.54 160 ASN A N 8
ATOM 13802 C CA . ASN A 1 3 ? 8.521 -1.638 10.755 1.00 24.10 160 ASN A CA 8
ATOM 13803 C C . ASN A 1 3 ? 7.869 -1.464 9.387 1.00 62.12 160 ASN A C 8
ATOM 13804 O O . ASN A 1 3 ? 8.237 -0.574 8.619 1.00 23.21 160 ASN A O 8
ATOM 13815 N N . THR A 1 4 ? 6.897 -2.320 9.087 1.00 20.13 161 THR A N 8
ATOM 13816 C CA . THR A 1 4 ? 6.193 -2.262 7.812 1.00 24.14 161 THR A CA 8
ATOM 13817 C C . THR A 1 4 ? 4.683 -2.269 8.017 1.00 31.12 161 THR A C 8
ATOM 13818 O O . THR A 1 4 ? 4.198 -2.504 9.124 1.00 42.23 161 THR A O 8
ATOM 13829 N N . ALA A 1 5 ? 3.944 -2.011 6.943 1.00 34.03 162 ALA A N 8
ATOM 13830 C CA . ALA A 1 5 ? 2.487 -1.990 7.005 1.00 25.53 162 ALA A CA 8
ATOM 13831 C C . ALA A 1 5 ? 1.883 -3.011 6.048 1.00 72.54 162 ALA A C 8
ATOM 13832 O O . ALA A 1 5 ? 2.368 -3.192 4.931 1.00 73.23 162 ALA A O 8
ATOM 13839 N N . SER A 1 6 ? 0.822 -3.677 6.492 1.00 33.12 163 SER A N 8
ATOM 13840 C CA . SER A 1 6 ? 0.153 -4.684 5.676 1.00 45.33 163 SER A CA 8
ATOM 13841 C C . SER A 1 6 ? -1.295 -4.867 6.117 1.00 14.11 163 SER A C 8
ATOM 13842 O O . SER A 1 6 ? -1.612 -4.760 7.302 1.00 71.35 163 SER A O 8
ATOM 13850 N N . GLN A 1 7 ? -2.170 -5.143 5.155 1.00 30.12 164 GLN A N 8
ATOM 13851 C CA . GLN A 1 7 ? -3.586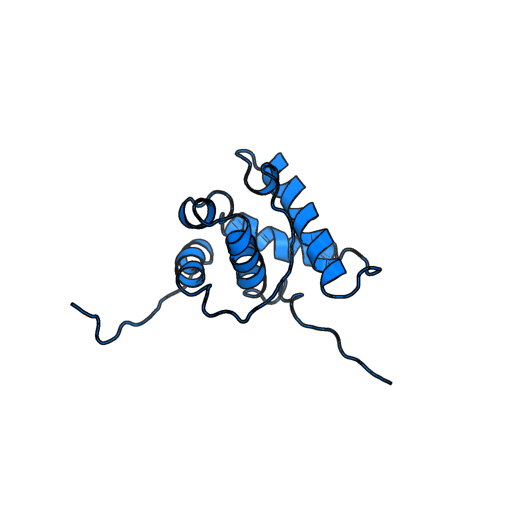 -5.340 5.444 1.00 25.41 164 GLN A CA 8
ATOM 13852 C C . GLN A 1 7 ? -3.784 -6.479 6.439 1.00 15.11 164 GLN A C 8
ATOM 13853 O O . GLN A 1 7 ? -3.320 -7.597 6.218 1.00 44.32 164 GLN A O 8
ATOM 13867 N N . GLN A 1 8 ? -4.478 -6.186 7.535 1.00 65.32 165 GLN A N 8
ATOM 13868 C CA . GLN A 1 8 ? -4.736 -7.186 8.564 1.00 35.11 165 GLN A CA 8
ATOM 13869 C C . GLN A 1 8 ? -5.761 -6.677 9.572 1.00 13.22 165 GLN A C 8
ATOM 13870 O O . GLN A 1 8 ? -6.189 -5.523 9.510 1.00 23.21 165 GLN A O 8
ATOM 13884 N N . LEU A 1 9 ? -6.152 -7.543 10.500 1.00 73.51 166 LEU A N 8
ATOM 13885 C CA . LEU A 1 9 ? -7.128 -7.182 11.522 1.00 11.42 166 LEU A CA 8
ATOM 13886 C C . LEU A 1 9 ? -6.550 -7.378 12.920 1.00 35.32 166 LEU A C 8
ATOM 13887 O O . LEU A 1 9 ? -6.198 -8.493 13.306 1.00 45.23 166 LEU A O 8
ATOM 13903 N N . SER A 1 10 ? -6.459 -6.289 13.676 1.00 40.32 167 SER A N 8
ATOM 13904 C CA . SER A 1 10 ? -5.923 -6.341 15.031 1.00 41.11 167 SER A CA 8
ATOM 13905 C C . SER A 1 10 ? -6.728 -7.306 15.897 1.00 44.34 167 SER A C 8
ATOM 13906 O O . SER A 1 10 ? -7.950 -7.195 15.999 1.00 10.52 167 SER A O 8
ATOM 13914 N N . LEU A 1 11 ? -6.033 -8.253 16.518 1.00 53.41 168 LEU A N 8
ATOM 13915 C CA . LEU A 1 11 ? -6.682 -9.238 17.376 1.00 64.42 168 LEU A CA 8
ATOM 13916 C C . LEU A 1 11 ? -6.582 -8.833 18.843 1.00 63.21 168 LEU A C 8
ATOM 13917 O O . LEU A 1 11 ? -7.550 -8.943 19.595 1.00 53.32 168 LEU A O 8
ATOM 13933 N N . ASP A 1 12 ? -5.405 -8.363 19.243 1.00 72.25 169 ASP A N 8
ATOM 13934 C CA . ASP A 1 12 ? -5.179 -7.938 20.619 1.00 13.01 169 ASP A CA 8
ATOM 13935 C C . ASP A 1 12 ? -5.583 -6.479 20.810 1.00 20.44 169 ASP A C 8
ATOM 13936 O O . ASP A 1 12 ? -5.702 -5.712 19.855 1.00 62.11 169 ASP A O 8
ATOM 13945 N N . PRO A 1 13 ? -5.800 -6.086 22.074 1.00 33.12 170 PRO A N 8
ATOM 13946 C CA . PRO A 1 13 ? -6.195 -4.717 22.421 1.00 64.44 170 PRO A CA 8
ATOM 13947 C C . PRO A 1 13 ? -5.067 -3.716 22.199 1.00 4.53 170 PRO A C 8
ATOM 13948 O O . PRO A 1 13 ? -5.280 -2.637 21.645 1.00 64.24 170 PRO A O 8
ATOM 13959 N N . LYS A 1 14 ? -3.865 -4.078 22.636 1.00 72.30 171 LYS A N 8
ATOM 13960 C CA . LYS A 1 14 ? -2.702 -3.212 22.484 1.00 21.53 171 LYS A CA 8
ATOM 13961 C C . LYS A 1 14 ? -2.402 -2.957 21.011 1.00 53.23 171 LYS A C 8
ATOM 13962 O O . LYS A 1 14 ? -1.936 -1.879 20.641 1.00 34.34 171 LYS A O 8
ATOM 13981 N N . GLN A 1 15 ? -2.674 -3.954 20.175 1.00 52.54 172 GLN A N 8
ATOM 13982 C CA . GLN A 1 15 ? -2.434 -3.835 18.741 1.00 0.34 172 GLN A CA 8
ATOM 13983 C C . GLN A 1 15 ? -3.464 -2.917 18.091 1.00 71.31 172 GLN A C 8
ATOM 13984 O O . GLN A 1 15 ? -3.110 -1.939 17.433 1.00 15.42 172 GLN A O 8
ATOM 13998 N N . ARG A 1 16 ? -4.739 -3.241 18.279 1.00 54.41 173 ARG A N 8
ATOM 13999 C CA . ARG A 1 16 ? -5.821 -2.446 17.709 1.00 20.20 173 ARG A CA 8
ATOM 14000 C C . ARG A 1 16 ? -5.710 -0.987 18.141 1.00 30.14 173 ARG A C 8
ATOM 14001 O O . ARG A 1 16 ? -6.059 -0.078 17.389 1.00 54.13 173 ARG A O 8
ATOM 14022 N N . SER A 1 17 ? -5.222 -0.771 19.359 1.00 61.42 174 SER A N 8
ATOM 14023 C CA . SER A 1 17 ? -5.069 0.577 19.893 1.00 20.43 174 SER A CA 8
ATOM 14024 C C . SER A 1 17 ? -4.307 1.466 18.915 1.00 30.41 174 SER A C 8
ATOM 14025 O O . SER A 1 17 ? -4.553 2.669 18.830 1.00 5.15 174 SER A O 8
ATOM 14033 N N . LYS A 1 18 ? -3.380 0.864 18.177 1.00 33.13 175 LYS A N 8
ATOM 14034 C CA . LYS A 1 18 ? -2.581 1.598 17.203 1.00 15.01 175 LYS A CA 8
ATOM 14035 C C . LYS A 1 18 ? -3.408 1.937 15.967 1.00 62.04 175 LYS A C 8
ATOM 14036 O O . LYS A 1 18 ? -3.236 2.998 15.367 1.00 72.21 175 LYS A O 8
ATOM 14055 N N . GLN A 1 19 ? -4.304 1.030 15.593 1.00 73.24 176 GLN A N 8
ATOM 14056 C CA . GLN A 1 19 ? -5.157 1.234 14.428 1.00 52.42 176 GLN A CA 8
ATOM 14057 C C . GLN A 1 19 ? -6.224 2.287 14.712 1.00 22.23 176 GLN A C 8
ATOM 14058 O O . GLN A 1 19 ? -6.415 3.218 13.929 1.00 32.32 176 GLN A O 8
ATOM 14072 N N . ILE A 1 20 ? -6.915 2.133 15.836 1.00 31.54 177 ILE A N 8
ATOM 14073 C CA . ILE A 1 20 ? -7.962 3.070 16.224 1.00 43.23 177 ILE A CA 8
ATOM 14074 C C . ILE A 1 20 ? -7.433 4.500 16.258 1.00 55.32 177 ILE A C 8
ATOM 14075 O O . ILE A 1 20 ? -8.089 5.428 15.781 1.00 60.43 177 ILE A O 8
ATOM 14091 N N . LEU A 1 21 ? -6.244 4.672 16.823 1.00 2.13 178 LEU A N 8
ATOM 14092 C CA . LEU A 1 21 ? -5.625 5.990 16.918 1.00 20.23 178 LEU A CA 8
ATOM 14093 C C . LEU A 1 21 ? -5.444 6.608 15.535 1.00 35.44 178 LEU A C 8
ATOM 14094 O O . LEU A 1 21 ? -5.497 7.827 15.378 1.00 44.31 178 LEU A O 8
ATOM 14110 N N . SER A 1 22 ? -5.234 5.757 14.536 1.00 51.11 179 SER A N 8
ATOM 14111 C CA . SER A 1 22 ? -5.044 6.219 13.166 1.00 54.41 179 SER A CA 8
ATOM 14112 C C . SER A 1 22 ? -6.387 6.429 12.472 1.00 32.34 179 SER A C 8
ATOM 14113 O O . SER A 1 22 ? -6.487 7.182 11.505 1.00 75.32 179 SER A O 8
ATOM 14121 N N . ASN A 1 23 ? -7.417 5.756 12.975 1.00 31.15 180 ASN A N 8
ATOM 14122 C CA . ASN A 1 23 ? -8.755 5.867 12.405 1.00 64.22 180 ASN A CA 8
ATOM 14123 C C . ASN A 1 23 ? -9.641 6.761 13.267 1.00 73.54 180 ASN A C 8
ATOM 14124 O O . ASN A 1 23 ? -10.846 6.531 13.384 1.00 23.45 180 ASN A O 8
ATOM 14135 N N . LEU A 1 24 ? -9.038 7.781 13.867 1.00 71.34 181 LEU A N 8
ATOM 14136 C CA . LEU A 1 24 ? -9.772 8.711 14.718 1.00 75.34 181 LEU A CA 8
ATOM 14137 C C . LEU A 1 24 ? -10.655 9.632 13.882 1.00 14.21 181 LEU A C 8
ATOM 14138 O O . LEU A 1 24 ? -11.771 9.970 14.280 1.00 44.04 181 LEU A O 8
ATOM 14154 N N . LYS A 1 25 ? -10.150 10.034 12.721 1.00 40.40 182 LYS A N 8
ATOM 14155 C CA . LYS A 1 25 ? -10.893 10.914 11.826 1.00 2.03 182 LYS A CA 8
ATOM 14156 C C . LYS A 1 25 ? -12.195 10.259 11.377 1.00 14.44 182 LYS A C 8
ATOM 14157 O O . LYS A 1 25 ? -13.109 10.933 10.902 1.00 54.22 182 LYS A O 8
ATOM 14176 N N . LYS A 1 26 ? -12.274 8.942 11.533 1.00 54.12 183 LYS A N 8
ATOM 14177 C CA . LYS A 1 26 ? -13.466 8.196 11.146 1.00 21.25 183 LYS A CA 8
ATOM 14178 C C . LYS A 1 26 ? -14.728 8.885 11.655 1.00 52.05 183 LYS A C 8
ATOM 14179 O O . LYS A 1 26 ? -15.667 9.121 10.894 1.00 31.51 183 LYS A O 8
ATOM 14198 N N . SER A 1 27 ? -14.743 9.207 12.944 1.00 10.10 184 SER A N 8
ATOM 14199 C CA . SER A 1 27 ? -15.891 9.868 13.554 1.00 72.42 184 SER A CA 8
ATOM 14200 C C . SER A 1 27 ? -15.528 11.278 14.010 1.00 71.54 184 SER A C 8
ATOM 14201 O O . SER A 1 27 ? -14.373 11.583 14.307 1.00 51.32 184 SER A O 8
ATOM 14209 N N . PRO A 1 28 ? -16.538 12.159 14.066 1.00 22.43 185 PRO A N 8
ATOM 14210 C CA . PRO A 1 28 ? -16.351 13.551 14.485 1.00 30.13 185 PRO A CA 8
ATOM 14211 C C . PRO A 1 28 ? -16.033 13.671 15.972 1.00 42.33 185 PRO A C 8
ATOM 14212 O O . PRO A 1 28 ? -16.171 12.719 16.740 1.00 63.02 185 PRO A O 8
ATOM 14223 N N . PRO A 1 29 ? -15.597 14.869 16.389 1.00 10.13 186 PRO A N 8
ATOM 14224 C CA . PRO A 1 29 ? -15.251 15.142 17.787 1.00 12.34 186 PRO A CA 8
ATOM 14225 C C . PRO A 1 29 ? -16.477 15.163 18.694 1.00 21.33 186 PRO A C 8
ATOM 14226 O O . PRO A 1 29 ? -17.577 14.800 18.276 1.00 33.24 186 PRO A O 8
ATOM 14237 N N . LEU A 1 30 ? -16.280 15.589 19.937 1.00 54.41 187 LEU A N 8
ATOM 14238 C CA . LEU A 1 30 ? -17.371 15.658 20.904 1.00 63.23 187 LEU A CA 8
ATOM 14239 C C . LEU A 1 30 ? -17.487 17.059 21.495 1.00 53.12 187 LEU A C 8
ATOM 14240 O O . LEU A 1 30 ? -18.587 17.538 21.769 1.00 43.22 187 LEU A O 8
ATOM 14256 N N . ASN A 1 31 ? -16.345 17.712 21.687 1.00 74.35 188 ASN A N 8
ATOM 14257 C CA . ASN A 1 31 ? -16.320 19.059 22.243 1.00 4.44 188 ASN A CA 8
ATOM 14258 C C . ASN A 1 31 ? -16.817 19.062 23.686 1.00 65.51 188 ASN A C 8
ATOM 14259 O O . ASN A 1 31 ? -17.711 19.828 24.045 1.00 55.13 188 ASN A O 8
ATOM 14270 N N . LEU A 1 32 ? -16.230 18.199 24.509 1.00 11.40 189 LEU A N 8
ATOM 14271 C CA . LEU A 1 32 ? -16.612 18.102 25.914 1.00 72.45 189 LEU A CA 8
ATOM 14272 C C . LEU A 1 32 ? -15.857 19.125 26.756 1.00 72.12 189 LEU A C 8
ATOM 14273 O O . LEU A 1 32 ? -16.353 19.584 27.784 1.00 23.20 189 LEU A O 8
ATOM 14289 N N . ASN A 1 33 ? -14.656 19.480 26.311 1.00 71.53 190 ASN A N 8
ATOM 14290 C CA . ASN A 1 33 ? -13.833 20.450 27.023 1.00 51.42 190 ASN A CA 8
ATOM 14291 C C . ASN A 1 33 ? -13.343 19.879 28.350 1.00 61.23 190 ASN A C 8
ATOM 14292 O O . ASN A 1 33 ? -13.377 20.554 29.379 1.00 55.44 190 ASN A O 8
ATOM 14303 N N . ILE A 1 34 ? -12.887 18.631 28.318 1.00 43.33 191 ILE A N 8
ATOM 14304 C CA . ILE A 1 34 ? -12.388 17.970 29.517 1.00 30.20 191 ILE A CA 8
ATOM 14305 C C . ILE A 1 34 ? -10.864 17.998 29.567 1.00 32.10 191 ILE A C 8
ATOM 14306 O O . ILE A 1 34 ? -10.197 17.170 28.947 1.00 31.42 191 ILE A O 8
ATOM 14322 N N . SER A 1 35 ? -10.320 18.956 30.311 1.00 64.35 192 SER A N 8
ATOM 14323 C CA . SER A 1 35 ? -8.874 19.093 30.441 1.00 43.45 192 SER A CA 8
ATOM 14324 C C . SER A 1 35 ? -8.235 17.765 30.833 1.00 24.12 192 SER A C 8
ATOM 14325 O O . SER A 1 35 ? -8.802 16.995 31.609 1.00 72.41 192 SER A O 8
ATOM 14333 N N . LEU A 1 36 ? -7.050 17.503 30.292 1.00 21.03 193 LEU A N 8
ATOM 14334 C CA . LEU A 1 36 ? -6.331 16.268 30.585 1.00 35.50 193 LEU A CA 8
ATOM 14335 C C . LEU A 1 36 ? -5.171 16.526 31.540 1.00 22.14 193 LEU A C 8
ATOM 14336 O O . LEU A 1 36 ? -4.089 16.955 31.140 1.00 43.32 193 LEU A O 8
ATOM 14352 N N . PRO A 1 37 ? -5.398 16.257 32.835 1.00 71.34 194 PRO A N 8
ATOM 14353 C CA . PRO A 1 37 ? -4.382 16.450 33.874 1.00 72.14 194 PRO A CA 8
ATOM 14354 C C . PRO A 1 37 ? -3.242 15.444 33.763 1.00 22.25 194 PRO A C 8
ATOM 14355 O O . PRO A 1 37 ? -3.459 14.275 33.442 1.00 33.14 194 PRO A O 8
ATOM 14366 N N . THR A 1 38 ? -2.024 15.905 34.032 1.00 20.54 195 THR A N 8
ATOM 14367 C CA . THR A 1 38 ? -0.849 15.045 33.963 1.00 50.12 195 THR A CA 8
ATOM 14368 C C . THR A 1 38 ? -1.080 13.736 34.709 1.00 75.03 195 THR A C 8
ATOM 14369 O O . THR A 1 38 ? -0.615 12.678 34.284 1.00 1.15 195 THR A O 8
ATOM 14380 N N . ASP A 1 39 ? -1.803 13.814 35.821 1.00 64.01 196 ASP A N 8
ATOM 14381 C CA . ASP A 1 39 ? -2.098 12.634 36.625 1.00 24.04 196 ASP A CA 8
ATOM 14382 C C . ASP A 1 39 ? -2.615 11.496 35.751 1.00 25.33 196 ASP A C 8
ATOM 14383 O O . ASP A 1 39 ? -2.207 10.344 35.908 1.00 64.13 196 ASP A O 8
ATOM 14392 N N . LEU A 1 40 ? -3.515 11.825 34.832 1.00 60.12 197 LEU A N 8
ATOM 14393 C CA . LEU A 1 40 ? -4.089 10.830 33.933 1.00 72.04 197 LEU A CA 8
ATOM 14394 C C . LEU A 1 40 ? -2.995 10.086 33.174 1.00 72.22 197 LEU A C 8
ATOM 14395 O O . LEU A 1 40 ? -3.089 8.878 32.952 1.00 51.12 197 LEU A O 8
ATOM 14411 N N . THR A 1 41 ? -1.955 10.814 32.779 1.00 13.22 198 THR A N 8
ATOM 14412 C CA . THR A 1 41 ? -0.842 10.224 32.047 1.00 75.45 198 THR A CA 8
ATOM 14413 C C . THR A 1 41 ? 0.428 10.215 32.889 1.00 12.02 198 THR A C 8
ATOM 14414 O O . THR A 1 41 ? 1.537 10.262 32.358 1.00 41.14 198 THR A O 8
ATOM 14425 N N . SER A 1 42 ? 0.258 10.154 34.206 1.00 25.01 199 SER A N 8
ATOM 14426 C CA . SER A 1 42 ? 1.392 10.142 35.123 1.00 44.31 199 SER A CA 8
ATOM 14427 C C . SER A 1 42 ? 2.313 8.961 34.833 1.00 62.10 199 SER A C 8
ATOM 14428 O O . SER A 1 42 ? 2.078 8.188 33.903 1.00 2.04 199 SER A O 8
ATOM 14436 N N . THR A 1 43 ? 3.364 8.827 35.636 1.00 22.31 200 THR A N 8
ATOM 14437 C CA . THR A 1 43 ? 4.322 7.741 35.467 1.00 41.45 200 THR A CA 8
ATOM 14438 C C . THR A 1 43 ? 3.963 6.549 36.346 1.00 70.15 200 THR A C 8
ATOM 14439 O O . THR A 1 43 ? 4.237 5.401 35.993 1.00 13.44 200 THR A O 8
ATOM 14450 N N . ASP A 1 44 ? 3.349 6.827 37.490 1.00 55.21 201 ASP A N 8
ATOM 14451 C CA . ASP A 1 44 ? 2.950 5.776 38.419 1.00 10.31 201 ASP A CA 8
ATOM 14452 C C . ASP A 1 44 ? 1.496 5.374 38.193 1.00 61.41 201 ASP A C 8
ATOM 14453 O O . ASP A 1 44 ? 0.691 6.136 37.658 1.00 42.14 201 ASP A O 8
ATOM 14462 N N . PRO A 1 45 ? 1.150 4.146 38.609 1.00 41.32 202 PRO A N 8
ATOM 14463 C CA . PRO A 1 45 ? -0.208 3.614 38.462 1.00 41.13 202 PRO A CA 8
ATOM 14464 C C . PRO A 1 45 ? -1.207 4.313 39.378 1.00 63.21 202 PRO A C 8
ATOM 14465 O O . PRO A 1 45 ? -2.379 4.461 39.035 1.00 12.20 202 PRO A O 8
ATOM 14476 N N . ALA A 1 46 ? -0.734 4.740 40.544 1.00 12.31 203 ALA A N 8
ATOM 14477 C CA . ALA A 1 46 ? -1.586 5.426 41.508 1.00 23.34 203 ALA A CA 8
ATOM 14478 C C . ALA A 1 46 ? -2.211 6.675 40.898 1.00 54.03 203 ALA A C 8
ATOM 14479 O O . ALA A 1 46 ? -3.432 6.835 40.900 1.00 51.41 203 ALA A O 8
ATOM 14486 N N . LYS A 1 47 ? -1.368 7.559 40.376 1.00 63.24 204 LYS A N 8
ATOM 14487 C CA . LYS A 1 47 ? -1.837 8.795 39.760 1.00 32.44 204 LYS A CA 8
ATOM 14488 C C . LYS A 1 47 ? -2.539 8.511 38.436 1.00 35.44 204 LYS A C 8
ATOM 14489 O O . LYS A 1 47 ? -3.550 9.135 38.114 1.00 60.40 204 LYS A O 8
ATOM 14508 N N . GLN A 1 48 ? -1.998 7.565 37.675 1.00 10.04 205 GLN A N 8
ATOM 14509 C CA . GLN A 1 48 ? -2.574 7.199 36.387 1.00 34.10 205 GLN A CA 8
ATOM 14510 C C . GLN A 1 48 ? -4.013 6.721 36.551 1.00 73.55 205 GLN A C 8
ATOM 14511 O O . GLN A 1 48 ? -4.922 7.220 35.887 1.00 24.31 205 GLN A O 8
ATOM 14525 N N . GLN A 1 49 ? -4.212 5.751 37.437 1.00 31.24 206 GLN A N 8
ATOM 14526 C CA . GLN A 1 49 ? -5.541 5.205 37.687 1.00 60.25 206 GLN A CA 8
ATOM 14527 C C . GLN A 1 49 ? -6.435 6.237 38.366 1.00 21.22 206 GLN A C 8
ATOM 14528 O O . GLN A 1 49 ? -7.602 6.393 38.009 1.00 70.33 206 GLN A O 8
ATOM 14542 N N . ALA A 1 50 ? -5.879 6.939 39.348 1.00 20.22 207 ALA A N 8
ATOM 14543 C CA . ALA A 1 50 ? -6.625 7.957 40.077 1.00 74.13 207 ALA A CA 8
ATOM 14544 C C . ALA A 1 50 ? -7.312 8.924 39.119 1.00 15.40 207 ALA A C 8
ATOM 14545 O O . ALA A 1 50 ? -8.526 9.118 39.182 1.00 72.32 207 ALA A O 8
ATOM 14552 N N . ALA A 1 51 ? -6.528 9.530 38.234 1.00 52.35 208 ALA A N 8
ATOM 14553 C CA . ALA A 1 51 ? -7.062 10.477 37.262 1.00 62.21 208 ALA A CA 8
ATOM 14554 C C . ALA A 1 51 ? -7.996 9.784 36.276 1.00 32.52 208 ALA A C 8
ATOM 14555 O O . ALA A 1 51 ? -9.060 10.306 35.940 1.00 2.24 208 ALA A O 8
ATOM 14562 N N . LEU A 1 52 ? -7.593 8.605 35.815 1.00 62.11 209 LEU A N 8
ATOM 14563 C CA . LEU A 1 52 ? -8.394 7.840 34.866 1.00 32.41 209 LEU A CA 8
ATOM 14564 C C . LEU A 1 52 ? -9.849 7.763 35.319 1.00 24.45 209 LEU A C 8
ATOM 14565 O O . LEU A 1 52 ? -10.766 8.051 34.550 1.00 3.24 209 LEU A O 8
ATOM 14581 N N . PHE A 1 53 ? -10.052 7.373 36.574 1.00 51.53 210 PHE A N 8
ATOM 14582 C CA . PHE A 1 53 ? -11.395 7.260 37.130 1.00 31.25 210 PHE A CA 8
ATOM 14583 C C . PHE A 1 53 ? -12.159 8.572 36.980 1.00 73.13 210 PHE A C 8
ATOM 14584 O O . PHE A 1 53 ? -13.354 8.575 36.685 1.00 50.33 210 PHE A O 8
ATOM 14601 N N . GLN A 1 54 ? -11.460 9.684 37.185 1.00 34.30 211 GLN A N 8
ATOM 14602 C CA . GLN A 1 54 ? -12.073 11.002 37.073 1.00 11.13 211 GLN A CA 8
ATOM 14603 C C . GLN A 1 54 ? -12.542 11.265 35.646 1.00 14.12 211 GLN A C 8
ATOM 14604 O O . GLN A 1 54 ? -13.693 11.641 35.419 1.00 25.21 211 GLN A O 8
ATOM 14618 N N . VAL A 1 55 ? -11.644 11.066 34.687 1.00 71.42 212 VAL A N 8
ATOM 14619 C CA . VAL A 1 55 ? -11.966 11.280 33.281 1.00 13.42 212 VAL A CA 8
ATOM 14620 C C . VAL A 1 55 ? -13.182 10.460 32.864 1.00 1.24 212 VAL A C 8
ATOM 14621 O O . VAL A 1 55 ? -14.175 11.005 32.381 1.00 1.04 212 VAL A O 8
ATOM 14634 N N . ILE A 1 56 ? -13.097 9.148 33.055 1.00 63.12 213 ILE A N 8
ATOM 14635 C CA . ILE A 1 56 ? -14.191 8.252 32.700 1.00 3.50 213 ILE A CA 8
ATOM 14636 C C . ILE A 1 56 ? -15.499 8.701 33.344 1.00 64.55 213 ILE A C 8
ATOM 14637 O O . ILE A 1 56 ? -16.520 8.831 32.670 1.00 14.35 213 ILE A O 8
ATOM 14653 N N . ALA A 1 57 ? -15.458 8.936 34.651 1.00 51.01 214 ALA A N 8
ATOM 14654 C CA . ALA A 1 57 ? -16.639 9.373 35.385 1.00 1.51 214 ALA A CA 8
ATOM 14655 C C . ALA A 1 57 ? -17.293 10.573 34.708 1.00 75.32 214 ALA A C 8
ATOM 14656 O O . ALA A 1 57 ? -18.517 10.639 34.590 1.00 45.44 214 ALA A O 8
ATOM 14663 N N . ALA A 1 58 ? -16.471 11.518 34.265 1.00 11.35 215 ALA A N 8
ATOM 14664 C CA . ALA A 1 58 ? -16.971 12.714 33.599 1.00 44.51 215 ALA A CA 8
ATOM 14665 C C . ALA A 1 58 ? -17.732 12.357 32.327 1.00 34.32 215 ALA A C 8
ATOM 14666 O O . ALA A 1 58 ? -18.801 12.907 32.056 1.00 64.44 215 ALA A O 8
ATOM 14673 N N . LEU A 1 59 ? -17.177 11.433 31.551 1.00 41.24 216 LEU A N 8
ATOM 14674 C CA . LEU A 1 59 ? -17.804 11.002 30.306 1.00 50.10 216 LEU A CA 8
ATOM 14675 C C . LEU A 1 59 ? -19.165 10.367 30.573 1.00 0.43 216 LEU A C 8
ATOM 14676 O O . LEU A 1 59 ? -20.156 10.709 29.930 1.00 55.35 216 LEU A O 8
ATOM 14692 N N . GLN A 1 60 ? -19.204 9.444 31.528 1.00 30.32 217 GLN A N 8
ATOM 14693 C CA . GLN A 1 60 ? -20.444 8.763 31.881 1.00 31.24 217 GLN A CA 8
ATOM 14694 C C . GLN A 1 60 ? -21.543 9.768 32.208 1.00 12.34 217 GLN A C 8
ATOM 14695 O O . GLN A 1 60 ? -22.596 9.784 31.570 1.00 63.32 217 GLN A O 8
ATOM 14709 N N . LYS A 1 61 ? -21.292 10.607 33.208 1.00 53.33 218 LYS A N 8
ATOM 14710 C CA . LYS A 1 61 ? -22.259 11.618 33.620 1.00 33.42 218 LYS A CA 8
ATOM 14711 C C . LYS A 1 61 ? -22.625 12.529 32.453 1.00 2.44 218 LYS A C 8
ATOM 14712 O O . LYS A 1 61 ? -23.758 13.000 32.352 1.00 51.51 218 LYS A O 8
ATOM 14731 N N . HIS A 1 62 ? -21.659 12.774 31.574 1.00 64.53 219 HIS A N 8
ATOM 14732 C CA . HIS A 1 62 ? -21.880 13.628 30.412 1.00 20.42 219 HIS A CA 8
ATOM 14733 C C . HIS A 1 62 ? -22.739 12.917 29.371 1.00 70.31 219 HIS A C 8
ATOM 14734 O O . HIS A 1 62 ? -23.430 13.558 28.579 1.00 63.34 219 HIS A O 8
ATOM 14748 N N . PHE A 1 63 ? -22.691 11.589 29.378 1.00 64.32 220 PHE A N 8
ATOM 14749 C CA . PHE A 1 63 ? -23.463 10.791 28.433 1.00 60.43 220 PHE A CA 8
ATOM 14750 C C . PHE A 1 63 ? -24.933 10.740 28.838 1.00 72.11 220 PHE A C 8
ATOM 14751 O O . PHE A 1 63 ? -25.819 11.057 28.044 1.00 35.41 220 PHE A O 8
ATOM 14768 N N . LYS A 1 64 ? -25.185 10.338 30.079 1.00 10.52 221 LYS A N 8
ATOM 14769 C CA . LYS A 1 64 ? -26.547 10.246 30.593 1.00 64.14 221 LYS A CA 8
ATOM 14770 C C . LYS A 1 64 ? -27.008 11.586 31.156 1.00 41.30 221 LYS A C 8
ATOM 14771 O O . LYS A 1 64 ? -27.977 12.174 30.674 1.00 0.12 221 LYS A O 8
ATOM 14790 N N . THR A 1 65 ? -26.307 12.066 32.179 1.00 40.13 222 THR A N 8
ATOM 14791 C CA . THR A 1 65 ? -26.644 13.337 32.807 1.00 14.02 222 THR A CA 8
ATOM 14792 C C . THR A 1 65 ? -25.820 13.562 34.069 1.00 2.34 222 THR A C 8
ATOM 14793 O O . THR A 1 65 ? -25.520 12.621 34.802 1.00 24.20 222 THR A O 8
ATOM 14804 N N . ASN A 1 66 ? -25.457 14.817 34.318 1.00 71.43 223 ASN A N 8
ATOM 14805 C CA . ASN A 1 66 ? -24.667 15.165 35.493 1.00 43.33 223 ASN A CA 8
ATOM 14806 C C . ASN A 1 66 ? -25.376 14.734 36.773 1.00 63.12 223 ASN A C 8
ATOM 14807 O O . ASN A 1 66 ? -24.736 14.326 37.741 1.00 25.24 223 ASN A O 8
ATOM 14818 N N . MET A 1 67 ? -26.701 14.827 36.769 1.00 74.14 224 MET A N 8
ATOM 14819 C CA . MET A 1 67 ? -27.498 14.444 37.929 1.00 44.40 224 MET A CA 8
ATOM 14820 C C . MET A 1 67 ? -27.283 12.974 38.275 1.00 3.41 224 MET A C 8
ATOM 14821 O O . MET A 1 67 ? -27.327 12.590 39.443 1.00 3.33 224 MET A O 8
ATOM 14835 N N . GLU A 1 68 ? -27.051 12.158 37.252 1.00 22.21 225 GLU A N 8
ATOM 14836 C CA . GLU A 1 68 ? -26.831 10.730 37.450 1.00 25.00 225 GLU A CA 8
ATOM 14837 C C . GLU A 1 68 ? -25.481 10.475 38.115 1.00 62.33 225 GLU A C 8
ATOM 14838 O O . GLU A 1 68 ? -24.736 11.408 38.409 1.00 45.34 225 GLU A O 8
ATOM 14850 N N . ASN A 1 69 ? -25.174 9.203 38.349 1.00 73.21 226 ASN A N 8
ATOM 14851 C CA . ASN A 1 69 ? -23.915 8.824 38.980 1.00 73.31 226 ASN A CA 8
ATOM 14852 C C . ASN A 1 69 ? -23.024 8.065 38.002 1.00 24.30 226 ASN A C 8
ATOM 14853 O O . ASN A 1 69 ? -23.434 7.755 36.883 1.00 24.34 226 ASN A O 8
ATOM 14864 N N . VAL A 1 70 ? -21.801 7.768 38.432 1.00 34.32 227 VAL A N 8
ATOM 14865 C CA . VAL A 1 70 ? -20.852 7.043 37.596 1.00 4.51 227 VAL A CA 8
ATOM 14866 C C . VAL A 1 70 ? -20.905 5.546 37.875 1.00 63.41 227 VAL A C 8
ATOM 14867 O O . VAL A 1 70 ? -20.282 5.057 38.816 1.00 23.23 227 VAL A O 8
ATOM 14880 N N . ASN A 1 71 ? -21.653 4.822 37.049 1.00 72.31 228 ASN A N 8
ATOM 14881 C CA . ASN A 1 71 ? -21.788 3.378 37.207 1.00 51.15 228 ASN A CA 8
ATOM 14882 C C . ASN A 1 71 ? -20.420 2.713 37.319 1.00 23.03 228 ASN A C 8
ATOM 14883 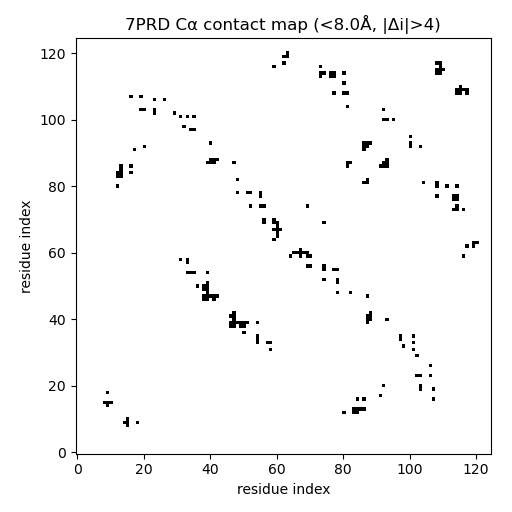O O . ASN A 1 71 ? -19.719 2.537 36.322 1.00 35.41 228 ASN A O 8
ATOM 14894 N N . TYR A 1 72 ? -20.046 2.346 38.540 1.00 64.32 229 TYR A N 8
ATOM 14895 C CA . TYR A 1 72 ? -18.760 1.702 38.784 1.00 75.41 229 TYR A CA 8
ATOM 14896 C C . TYR A 1 72 ? -18.651 0.392 38.008 1.00 13.24 229 TYR A C 8
ATOM 14897 O O . TYR A 1 72 ? -17.558 -0.028 37.628 1.00 33.04 229 TYR A O 8
ATOM 14915 N N . ASP A 1 73 ? -19.792 -0.247 37.777 1.00 74.30 230 ASP A N 8
ATOM 14916 C CA . ASP A 1 73 ? -19.827 -1.508 37.045 1.00 35.33 230 ASP A CA 8
ATOM 14917 C C . ASP A 1 73 ? -19.102 -1.382 35.709 1.00 13.42 230 ASP A C 8
ATOM 14918 O O . ASP A 1 73 ? -18.139 -2.102 35.442 1.00 14.04 230 ASP A O 8
ATOM 14927 N N . LEU A 1 74 ? -19.571 -0.463 34.872 1.00 12.44 231 LEU A N 8
ATOM 14928 C CA . LEU A 1 74 ? -18.968 -0.242 33.562 1.00 12.25 231 LEU A CA 8
ATOM 14929 C C . LEU A 1 74 ? -17.630 0.478 33.693 1.00 10.44 231 LEU A C 8
ATOM 14930 O O . LEU A 1 74 ? -16.734 0.301 32.867 1.00 1.12 231 LEU A O 8
ATOM 14946 N N . LEU A 1 75 ? -17.501 1.290 34.737 1.00 25.44 232 LEU A N 8
ATOM 14947 C CA . LEU A 1 75 ? -16.270 2.036 34.979 1.00 73.43 232 LEU A CA 8
ATOM 14948 C C . LEU A 1 75 ? -15.080 1.092 35.119 1.00 11.04 232 LEU A C 8
ATOM 14949 O O . LEU A 1 75 ? -14.012 1.337 34.559 1.00 54.51 232 LEU A O 8
ATOM 14965 N N . GLN A 1 76 ? -15.273 0.012 35.870 1.00 72.04 233 GLN A N 8
ATOM 14966 C CA . GLN A 1 76 ? -14.216 -0.969 36.082 1.00 24.00 233 GLN A CA 8
ATOM 14967 C C . GLN A 1 76 ? -13.627 -1.431 34.753 1.00 30.42 233 GLN A C 8
ATOM 14968 O O . GLN A 1 76 ? -12.408 -1.488 34.588 1.00 73.23 233 GLN A O 8
ATOM 14982 N N . LYS A 1 77 ? -14.500 -1.762 33.808 1.00 55.20 234 LYS A N 8
ATOM 14983 C CA . LYS A 1 77 ? -14.069 -2.219 32.492 1.00 3.24 234 LYS A CA 8
ATOM 14984 C C . LYS A 1 77 ? -13.536 -1.057 31.661 1.00 40.55 234 LYS A C 8
ATOM 14985 O O . LYS A 1 77 ? -12.547 -1.199 30.942 1.00 52.32 234 LYS A O 8
ATOM 15004 N N . GLN A 1 78 ? -14.197 0.092 31.765 1.00 71.23 235 GLN A N 8
ATOM 15005 C CA . GLN A 1 78 ? -13.788 1.278 31.022 1.00 53.11 235 GLN A CA 8
ATOM 15006 C C . GLN A 1 78 ? -12.334 1.631 31.318 1.00 54.35 235 GLN A C 8
ATOM 15007 O O . GLN A 1 78 ? -11.533 1.824 30.403 1.00 71.41 235 GLN A O 8
ATOM 15021 N N . VAL A 1 79 ? -12.000 1.716 32.601 1.00 32.44 236 VAL A N 8
ATOM 15022 C CA . VAL A 1 79 ? -10.642 2.045 33.018 1.00 54.12 236 VAL A CA 8
ATOM 15023 C C . VAL A 1 79 ? -9.694 0.876 32.776 1.00 53.03 236 VAL A C 8
ATOM 15024 O O . VAL A 1 79 ? -8.590 1.054 32.261 1.00 31.31 236 VAL A O 8
ATOM 15037 N N . LYS A 1 80 ? -10.133 -0.321 33.150 1.00 63.22 237 LYS A N 8
ATOM 15038 C CA . LYS A 1 80 ? -9.325 -1.522 32.972 1.00 20.13 237 LYS A CA 8
ATOM 15039 C C . LYS A 1 80 ? -8.808 -1.624 31.541 1.00 53.32 237 LYS A C 8
ATOM 15040 O O . LYS A 1 80 ? -7.645 -1.956 31.313 1.00 70.24 237 LYS A O 8
ATOM 15059 N N . TYR A 1 81 ? -9.679 -1.334 30.581 1.00 52.04 238 TYR A N 8
ATOM 15060 C CA . TYR A 1 81 ? -9.311 -1.394 29.171 1.00 2.21 238 TYR A CA 8
ATOM 15061 C C . TYR A 1 81 ? -8.058 -0.566 28.900 1.00 70.31 238 TYR A C 8
ATOM 15062 O O . TYR A 1 81 ? -7.053 -1.083 28.411 1.00 73.44 238 TYR A O 8
ATOM 15080 N N . ILE A 1 82 ? -8.126 0.721 29.222 1.00 71.10 239 ILE A N 8
ATOM 15081 C CA . ILE A 1 82 ? -6.998 1.620 29.015 1.00 2.33 239 ILE A CA 8
ATOM 15082 C C . ILE A 1 82 ? -5.789 1.182 29.835 1.00 45.45 239 ILE A C 8
ATOM 15083 O O . ILE A 1 82 ? -4.646 1.333 29.402 1.00 31.15 239 ILE A O 8
ATOM 15099 N N . MET A 1 83 ? -6.049 0.638 31.019 1.00 44.13 240 MET A N 8
ATOM 15100 C CA . MET A 1 83 ? -4.981 0.175 31.898 1.00 60.05 240 MET A CA 8
ATOM 15101 C C . MET A 1 83 ? -4.106 -0.857 31.193 1.00 41.21 240 MET A C 8
ATOM 15102 O O . MET A 1 83 ? -2.883 -0.720 31.147 1.00 53.23 240 MET A O 8
ATOM 15116 N N . ASP A 1 84 ? -4.739 -1.888 30.646 1.00 34.51 241 ASP A N 8
ATOM 15117 C CA . ASP A 1 84 ? -4.018 -2.943 29.943 1.00 72.10 241 ASP A CA 8
ATOM 15118 C C . ASP A 1 84 ? -3.501 -2.444 28.597 1.00 12.04 241 ASP A C 8
ATOM 15119 O O . ASP A 1 84 ? -2.413 -2.819 28.161 1.00 21.24 241 ASP A O 8
ATOM 15128 N N . SER A 1 85 ? -4.290 -1.597 27.944 1.00 44.34 242 SER A N 8
ATOM 15129 C CA . SER A 1 85 ? -3.914 -1.050 26.645 1.00 1.11 242 SER A CA 8
ATOM 15130 C C . SER A 1 85 ? -2.671 -0.173 26.764 1.00 52.11 242 SER A C 8
ATOM 15131 O O . SER A 1 85 ? -1.839 -0.130 25.859 1.00 74.44 242 SER A O 8
ATOM 15139 N N . ASN A 1 86 ? -2.553 0.526 27.888 1.00 31.13 243 ASN A N 8
ATOM 15140 C CA . ASN A 1 86 ? -1.413 1.403 28.127 1.00 43.22 243 ASN A CA 8
ATOM 15141 C C . ASN A 1 86 ? -1.403 2.564 27.137 1.00 64.35 243 ASN A C 8
ATOM 15142 O O . ASN A 1 86 ? -0.349 3.117 26.824 1.00 63.54 243 ASN A O 8
ATOM 15153 N N . MET A 1 87 ? -2.584 2.928 26.648 1.00 63.53 244 MET A N 8
ATOM 15154 C CA . MET A 1 87 ? -2.711 4.024 25.694 1.00 21.42 244 MET A CA 8
ATOM 15155 C C . MET A 1 87 ? -2.185 5.326 26.290 1.00 73.12 244 MET A C 8
ATOM 15156 O O . MET A 1 87 ? -1.615 6.158 25.583 1.00 54.21 244 MET A O 8
ATOM 15170 N N . LEU A 1 88 ? -2.381 5.496 27.593 1.00 45.53 245 LEU A N 8
ATOM 15171 C CA . LEU A 1 88 ? -1.926 6.698 28.284 1.00 52.45 245 LEU A CA 8
ATOM 15172 C C . LEU A 1 88 ? -0.422 6.886 28.118 1.00 64.05 245 LEU A C 8
ATOM 15173 O O . LEU A 1 88 ? 0.045 7.975 27.786 1.00 61.21 245 LEU A O 8
ATOM 15189 N N . ASN A 1 89 ? 0.332 5.816 28.349 1.00 60.24 246 ASN A N 8
ATOM 15190 C CA . ASN A 1 89 ? 1.784 5.862 28.223 1.00 43.10 246 ASN A CA 8
ATOM 15191 C C . ASN A 1 89 ? 2.209 5.727 26.764 1.00 73.13 246 ASN A C 8
ATOM 15192 O O . ASN A 1 89 ? 3.287 6.178 26.375 1.00 53.42 246 ASN A O 8
ATOM 15203 N N . LEU A 1 90 ? 1.354 5.103 25.960 1.00 1.43 247 LEU A N 8
ATOM 15204 C CA . LEU A 1 90 ? 1.639 4.909 24.543 1.00 63.11 247 LEU A CA 8
ATOM 15205 C C . LEU A 1 90 ? 2.084 6.215 23.893 1.00 51.03 247 LEU A C 8
ATOM 15206 O O . LEU A 1 90 ? 1.509 7.279 24.123 1.00 1.14 247 LEU A O 8
ATOM 15222 N N . PRO A 1 91 ? 3.131 6.134 23.058 1.00 11.51 248 PRO A N 8
ATOM 15223 C CA . PRO A 1 91 ? 3.674 7.300 22.355 1.00 41.32 248 PRO A CA 8
ATOM 15224 C C . PRO A 1 91 ? 2.729 7.819 21.276 1.00 22.13 248 PRO A C 8
ATOM 15225 O O . PRO A 1 91 ? 2.723 9.010 20.965 1.00 60.51 248 PRO A O 8
ATOM 15236 N N . GLN A 1 92 ? 1.933 6.918 20.711 1.00 74.23 249 GLN A N 8
ATOM 15237 C CA . GLN A 1 92 ? 0.984 7.286 19.667 1.00 72.14 249 GLN A CA 8
ATOM 15238 C C . GLN A 1 92 ? -0.085 8.228 20.210 1.00 35.11 249 GLN A C 8
ATOM 15239 O O . GLN A 1 92 ? -0.483 9.183 19.543 1.00 52.20 249 GLN A O 8
ATOM 15253 N N . PHE A 1 93 ? -0.548 7.952 21.425 1.00 4.22 250 PHE A N 8
ATOM 15254 C CA . PHE A 1 93 ? -1.572 8.774 22.058 1.00 12.32 250 PHE A CA 8
ATOM 15255 C C . PHE A 1 93 ? -0.945 9.959 22.788 1.00 72.14 250 PHE A C 8
ATOM 15256 O O . PHE A 1 93 ? -1.509 11.052 22.815 1.00 51.40 250 PHE A O 8
ATOM 15273 N N . GLN A 1 94 ? 0.224 9.731 23.377 1.00 11.43 251 GLN A N 8
ATOM 15274 C CA . GLN A 1 94 ? 0.927 10.779 24.108 1.00 10.12 251 GLN A CA 8
ATOM 15275 C C . GLN A 1 94 ? 1.398 11.880 23.163 1.00 32.23 251 GLN A C 8
ATOM 15276 O O . GLN A 1 94 ? 1.434 13.055 23.531 1.00 74.40 251 GLN A O 8
ATOM 15290 N N . HIS A 1 95 ? 1.759 11.492 21.944 1.00 13.11 252 HIS A N 8
ATOM 15291 C CA . HIS A 1 95 ? 2.227 12.447 20.946 1.00 65.32 252 HIS A CA 8
ATOM 15292 C C . HIS A 1 95 ? 1.059 13.222 20.344 1.00 31.34 252 HIS A C 8
ATOM 15293 O O . HIS A 1 95 ? 1.189 14.400 20.009 1.00 33.11 252 HIS A O 8
ATOM 15307 N N . LEU A 1 96 ? -0.081 12.553 20.210 1.00 51.31 253 LEU A N 8
ATOM 15308 C CA . LEU A 1 96 ? -1.273 13.179 19.648 1.00 52.00 253 LEU A CA 8
ATOM 15309 C C . LEU A 1 96 ? -1.671 14.413 20.452 1.00 44.14 253 LEU A C 8
ATOM 15310 O O . LEU A 1 96 ? -1.330 14.556 21.626 1.00 21.51 253 LEU A O 8
ATOM 15326 N N . PRO A 1 97 ? -2.411 15.327 19.806 1.00 22.32 254 PRO A N 8
ATOM 15327 C CA . PRO A 1 97 ? -2.873 16.564 20.443 1.00 74.44 254 PRO A CA 8
ATOM 15328 C C . PRO A 1 97 ? -3.938 16.307 21.503 1.00 34.31 254 PRO A C 8
ATOM 15329 O O . PRO A 1 97 ? -4.577 15.255 21.511 1.00 21.35 254 PRO A O 8
ATOM 15340 N N . GLN A 1 98 ? -4.124 17.274 22.395 1.00 14.40 255 GLN A N 8
ATOM 15341 C CA . GLN A 1 98 ? -5.113 17.151 23.460 1.00 3.40 255 GLN A CA 8
ATOM 15342 C C . GLN A 1 98 ? -6.508 16.934 22.885 1.00 34.30 255 GLN A C 8
ATOM 15343 O O . GLN A 1 98 ? -7.326 16.223 23.469 1.00 61.03 255 GLN A O 8
ATOM 15357 N N . GLU A 1 99 ? -6.773 17.551 21.738 1.00 73.33 256 GLU A N 8
ATOM 15358 C CA . GLU A 1 99 ? -8.071 17.425 21.085 1.00 33.53 256 GLU A CA 8
ATOM 15359 C C . GLU A 1 99 ? -8.309 15.991 20.620 1.00 71.13 256 GLU A C 8
ATOM 15360 O O . GLU A 1 99 ? -9.357 15.406 20.890 1.00 33.14 256 GLU A O 8
ATOM 15372 N N . GLU A 1 100 ? -7.328 15.432 19.918 1.00 51.44 257 GLU A N 8
ATOM 15373 C CA . GLU A 1 100 ? -7.432 14.068 19.413 1.00 5.13 257 GLU A CA 8
ATOM 15374 C C . GLU A 1 100 ? -7.425 13.062 20.561 1.00 60.15 257 GLU A C 8
ATOM 15375 O O . GLU A 1 100 ? -8.053 12.006 20.480 1.00 52.15 257 GLU A O 8
ATOM 15387 N N . LYS A 1 101 ? -6.710 13.397 21.629 1.00 23.30 258 LYS A N 8
ATOM 15388 C CA . LYS A 1 101 ? -6.620 12.525 22.794 1.00 32.23 258 LYS A CA 8
ATOM 15389 C C . LYS A 1 101 ? -8.006 12.071 23.242 1.00 0.32 258 LYS A C 8
ATOM 15390 O O . LYS A 1 101 ? -8.231 10.887 23.491 1.00 12.45 258 LYS A O 8
ATOM 15409 N N . MET A 1 102 ? -8.931 13.020 23.341 1.00 51.43 259 MET A N 8
ATOM 15410 C CA . MET A 1 102 ? -10.296 12.717 23.756 1.00 63.31 259 MET A CA 8
ATOM 15411 C C . MET A 1 102 ? -10.956 11.745 22.783 1.00 14.12 259 MET A C 8
ATOM 15412 O O . MET A 1 102 ? -11.487 10.711 23.189 1.00 61.14 259 MET A O 8
ATOM 15426 N N . SER A 1 103 ? -10.921 12.085 21.499 1.00 63.44 260 SER A N 8
ATOM 15427 C CA . SER A 1 103 ? -11.520 11.244 20.469 1.00 61.22 260 SER A CA 8
ATOM 15428 C C . SER A 1 103 ? -10.956 9.827 20.528 1.00 13.32 260 SER A C 8
ATOM 15429 O O . SER A 1 103 ? -11.683 8.850 20.347 1.00 3.54 260 SER A O 8
ATOM 15437 N N . ALA A 1 104 ? -9.656 9.725 20.783 1.00 60.21 261 ALA A N 8
ATOM 15438 C CA . ALA A 1 104 ? -8.994 8.429 20.868 1.00 31.14 261 ALA A CA 8
ATOM 15439 C C . ALA A 1 104 ? -9.529 7.616 22.042 1.00 23.24 261 ALA A C 8
ATOM 15440 O O . ALA A 1 104 ? -9.920 6.459 21.881 1.00 3.35 261 ALA A O 8
ATOM 15447 N N . ILE A 1 105 ? -9.542 8.227 23.222 1.00 11.11 262 ILE A N 8
ATOM 15448 C CA . ILE A 1 105 ? -10.029 7.559 24.423 1.00 53.15 262 ILE A CA 8
ATOM 15449 C C . ILE A 1 105 ? -11.509 7.211 24.296 1.00 5.11 262 ILE A C 8
ATOM 15450 O O . ILE A 1 105 ? -11.899 6.052 24.439 1.00 74.32 262 ILE A O 8
ATOM 15466 N N . LEU A 1 106 ? -12.327 8.222 24.026 1.00 72.32 263 LEU A N 8
ATOM 15467 C CA . LEU A 1 106 ? -13.765 8.023 23.878 1.00 41.14 263 LEU A CA 8
ATOM 15468 C C . LEU A 1 106 ? -14.060 6.889 22.901 1.00 31.24 263 LEU A C 8
ATOM 15469 O O . LEU A 1 106 ? -14.833 5.981 23.205 1.00 31.21 263 LEU A O 8
ATOM 15485 N N . ALA A 1 107 ? -13.438 6.947 21.729 1.00 44.23 264 ALA A N 8
ATOM 15486 C CA . ALA A 1 107 ? -13.630 5.923 20.710 1.00 72.13 264 ALA A CA 8
ATOM 15487 C C . ALA A 1 107 ? -13.097 4.574 21.180 1.00 60.23 264 ALA A C 8
ATOM 15488 O O . ALA A 1 107 ? -13.640 3.526 20.832 1.00 35.11 264 ALA A O 8
ATOM 15495 N N . MET A 1 108 ? -12.030 4.608 21.971 1.00 22.31 265 MET A N 8
ATOM 15496 C CA . MET A 1 108 ? -11.424 3.387 22.489 1.00 62.51 265 MET A CA 8
ATOM 15497 C C . MET A 1 108 ? -12.428 2.589 23.315 1.00 72.04 265 MET A C 8
ATOM 15498 O O . MET A 1 108 ? -12.606 1.388 23.104 1.00 1.42 265 MET A O 8
ATOM 15512 N N . LEU A 1 109 ? -13.082 3.263 24.254 1.00 32.33 266 LEU A N 8
ATOM 15513 C CA . LEU A 1 109 ? -14.069 2.616 25.112 1.00 13.33 266 LEU A CA 8
ATOM 15514 C C . LEU A 1 109 ? -15.215 2.040 24.286 1.00 25.42 266 LEU A C 8
ATOM 15515 O O . LEU A 1 109 ? -15.938 1.156 24.743 1.00 73.22 266 LEU A O 8
ATOM 15531 N N . ASN A 1 110 ? -15.371 2.545 23.067 1.00 62.11 267 ASN A N 8
ATOM 15532 C CA . ASN A 1 110 ? -16.427 2.079 22.176 1.00 71.40 267 ASN A CA 8
ATOM 15533 C C . ASN A 1 110 ? -15.949 0.898 21.337 1.00 61.33 267 ASN A C 8
ATOM 15534 O O . ASN A 1 110 ? -16.470 0.643 20.251 1.00 41.32 267 ASN A O 8
ATOM 15545 N N . SER A 1 111 ? -14.954 0.179 21.848 1.00 14.41 268 SER A N 8
ATOM 15546 C CA . SER A 1 111 ? -14.403 -0.973 21.145 1.00 73.03 268 SER A CA 8
ATOM 15547 C C . SER A 1 111 ? -15.039 -2.268 21.642 1.00 3.21 268 SER A C 8
ATOM 15548 O O . SER A 1 111 ? -15.242 -3.207 20.874 1.00 31.01 268 SER A O 8
ATOM 15556 N N . ASN A 1 112 ? -15.350 -2.309 22.934 1.00 43.14 269 ASN A N 8
ATOM 15557 C CA . ASN A 1 112 ? -15.962 -3.488 23.535 1.00 25.23 269 ASN A CA 8
ATOM 15558 C C . ASN A 1 112 ? -17.326 -3.150 24.129 1.00 25.24 269 ASN A C 8
ATOM 15559 O O . ASN A 1 112 ? -17.581 -2.009 24.515 1.00 63.32 269 ASN A O 8
ATOM 15570 N N . SER A 1 113 ? -18.198 -4.150 24.200 1.00 32.25 270 SER A N 8
ATOM 15571 C CA . SER A 1 113 ? -19.537 -3.959 24.745 1.00 55.24 270 SER A CA 8
ATOM 15572 C C . SER A 1 113 ? -19.480 -3.672 26.242 1.00 44.52 270 SER A C 8
ATOM 15573 O O . SER A 1 113 ? -20.212 -2.823 26.751 1.00 33.31 270 SER A O 8
ATOM 15581 N N . ASP A 1 114 ? -18.604 -4.385 26.941 1.00 4.50 271 ASP A N 8
ATOM 15582 C CA . ASP A 1 114 ? -18.448 -4.207 28.380 1.00 0.30 271 ASP A CA 8
ATOM 15583 C C . ASP A 1 114 ? -18.255 -2.734 28.728 1.00 55.11 271 ASP A C 8
ATOM 15584 O O . ASP A 1 114 ? -18.624 -2.288 29.815 1.00 1.21 271 ASP A O 8
ATOM 15593 N N . THR A 1 115 ? -17.675 -1.982 27.798 1.00 64.22 272 THR A N 8
ATOM 15594 C CA . THR A 1 115 ? -17.431 -0.561 28.006 1.00 2.45 272 THR A CA 8
ATOM 15595 C C . THR A 1 115 ? -18.116 0.278 26.934 1.00 51.03 272 THR A C 8
ATOM 15596 O O . THR A 1 115 ? -17.662 1.373 26.605 1.00 51.52 272 THR A O 8
ATOM 15607 N N . ALA A 1 116 ? -19.212 -0.243 26.392 1.00 70.30 273 ALA A N 8
ATOM 15608 C CA . ALA A 1 116 ? -19.962 0.459 25.358 1.00 5.30 273 ALA A CA 8
ATOM 15609 C C . ALA A 1 116 ? -21.001 1.392 25.971 1.00 5.01 273 ALA A C 8
ATOM 15610 O O . ALA A 1 116 ? -21.970 1.775 25.315 1.00 33.31 273 ALA A O 8
ATOM 15617 N N . LEU A 1 117 ? -20.793 1.754 27.232 1.00 4.12 274 LEU A N 8
ATOM 15618 C CA . LEU A 1 117 ? -21.712 2.642 27.935 1.00 53.33 274 LEU A CA 8
ATOM 15619 C C . LEU A 1 117 ? -21.827 3.984 27.219 1.00 50.23 274 LEU A C 8
ATOM 15620 O O . LEU A 1 117 ? -22.876 4.627 27.248 1.00 13.22 274 LEU A O 8
ATOM 15636 N N . SER A 1 118 ? -20.741 4.400 26.574 1.00 15.01 275 SER A N 8
ATOM 15637 C CA . SER A 1 118 ? -20.720 5.666 25.851 1.00 4.33 275 SER A CA 8
ATOM 15638 C C . SER A 1 118 ? -21.904 5.766 24.894 1.00 25.12 275 SER A C 8
ATOM 15639 O O . SER A 1 118 ? -22.372 6.860 24.580 1.00 72.03 275 SER A O 8
ATOM 15647 N N . VAL A 1 119 ? -22.383 4.615 24.434 1.00 62.42 276 VAL A N 8
ATOM 15648 C CA . VAL A 1 119 ? -23.513 4.570 23.513 1.00 5.32 276 VAL A CA 8
ATOM 15649 C C . VAL A 1 119 ? -24.711 5.325 24.077 1.00 0.03 276 VAL A C 8
ATOM 15650 O O . VAL A 1 119 ? -25.160 5.079 25.197 1.00 74.33 276 VAL A O 8
ATOM 15663 N N . PRO A 1 120 ? -25.243 6.267 23.285 1.00 50.51 277 PRO A N 8
ATOM 15664 C CA . PRO A 1 120 ? -26.398 7.077 23.684 1.00 41.52 277 PRO A CA 8
ATOM 15665 C C . PRO A 1 120 ? -27.685 6.262 23.743 1.00 10.04 277 PRO A C 8
ATOM 15666 O O . PRO A 1 120 ? -27.753 5.129 23.267 1.00 21.44 277 PRO A O 8
ATOM 15677 N N . PRO A 1 121 ? -28.732 6.850 24.341 1.00 1.13 278 PRO A N 8
ATOM 15678 C CA . PRO A 1 121 ? -30.037 6.196 24.476 1.00 23.31 278 PRO A CA 8
ATOM 15679 C C . PRO A 1 121 ? -30.755 6.054 23.139 1.00 71.14 278 PRO A C 8
ATOM 15680 O O . PRO A 1 121 ? -30.493 6.805 22.199 1.00 43.22 278 PRO A O 8
ATOM 15691 N N . HIS A 1 122 ? -31.663 5.086 23.059 1.00 11.34 279 HIS A N 8
ATOM 15692 C CA . HIS A 1 122 ? -32.421 4.847 21.836 1.00 4.01 279 HIS A CA 8
ATOM 15693 C C . HIS A 1 122 ? -33.903 5.138 22.049 1.00 10.33 279 HIS A C 8
ATOM 15694 O O . HIS A 1 122 ? -34.569 4.472 22.842 1.00 62.21 279 HIS A O 8
ATOM 15708 N N . ASP A 1 123 ? -34.413 6.138 21.338 1.00 62.31 280 ASP A N 8
ATOM 15709 C CA . ASP A 1 123 ? -35.816 6.517 21.449 1.00 55.10 280 ASP A CA 8
ATOM 15710 C C . ASP A 1 123 ? -36.725 5.378 20.996 1.00 3.15 280 ASP A C 8
ATOM 15711 O O . ASP A 1 123 ? -36.377 4.614 20.096 1.00 12.10 280 ASP A O 8
ATOM 15720 N N . SER A 1 124 ? -37.889 5.270 21.628 1.00 33.00 281 SER A N 8
ATOM 15721 C CA . SER A 1 124 ? -38.846 4.221 21.294 1.00 43.12 281 SER A CA 8
ATOM 15722 C C . SER A 1 124 ? -40.278 4.727 21.435 1.00 51.12 281 SER A C 8
ATOM 15723 O O . SER A 1 124 ? -40.557 5.627 22.228 1.00 23.00 281 SER A O 8
ATOM 15731 N N . THR A 1 125 ? -41.185 4.142 20.659 1.00 60.34 282 THR A N 8
ATOM 15732 C CA . THR A 1 125 ? -42.589 4.532 20.695 1.00 45.44 282 THR A CA 8
ATOM 15733 C C . THR A 1 125 ? -43.318 3.857 21.850 1.00 21.41 282 THR A C 8
ATOM 15734 O O . THR A 1 125 ? -43.008 2.722 22.214 1.00 33.15 282 THR A O 8
ATOM 15745 N N . THR A 1 1 ? 13.164 -3.095 -8.219 1.00 70.11 158 THR A N 9
ATOM 15746 C CA . THR A 1 1 ? 12.660 -3.598 -6.948 1.00 14.24 158 THR A CA 9
ATOM 15747 C C . THR A 1 1 ? 11.551 -2.704 -6.404 1.00 2.14 158 THR A C 9
ATOM 15748 O O . THR A 1 1 ? 11.723 -1.492 -6.279 1.00 44.21 158 THR A O 9
ATOM 15759 N N . ALA A 1 2 ? 10.414 -3.310 -6.080 1.00 75.12 159 ALA A N 9
ATOM 15760 C CA . ALA A 1 2 ? 9.278 -2.569 -5.547 1.00 13.43 159 ALA A CA 9
ATOM 15761 C C . ALA A 1 2 ? 8.918 -3.049 -4.145 1.00 20.11 159 ALA A C 9
ATOM 15762 O O . ALA A 1 2 ? 8.971 -4.244 -3.856 1.00 10.45 159 ALA A O 9
ATOM 15769 N N . ASN A 1 3 ? 8.553 -2.110 -3.278 1.00 32.20 160 ASN A N 9
ATOM 15770 C CA . ASN A 1 3 ? 8.185 -2.439 -1.905 1.00 45.53 160 ASN A CA 9
ATOM 15771 C C . ASN A 1 3 ? 6.743 -2.035 -1.617 1.00 12.43 160 ASN A C 9
ATOM 15772 O O . ASN A 1 3 ? 6.391 -0.856 -1.682 1.00 74.33 160 ASN A O 9
ATOM 15783 N N . THR A 1 4 ? 5.911 -3.021 -1.296 1.00 53.31 161 THR A N 9
ATOM 15784 C CA . THR A 1 4 ? 4.506 -2.769 -0.998 1.00 25.21 161 THR A CA 9
ATOM 15785 C C . THR A 1 4 ? 4.071 -3.510 0.261 1.00 14.11 161 THR A C 9
ATOM 15786 O O . THR A 1 4 ? 4.194 -4.731 0.348 1.00 33.21 161 THR A O 9
ATOM 15797 N N . ALA A 1 5 ? 3.560 -2.763 1.235 1.00 50.04 162 ALA A N 9
ATOM 15798 C CA . ALA A 1 5 ? 3.103 -3.350 2.488 1.00 1.11 162 ALA A CA 9
ATOM 15799 C C . ALA A 1 5 ? 1.634 -3.028 2.742 1.00 43.11 162 ALA A C 9
ATOM 15800 O O . ALA A 1 5 ? 1.276 -1.878 2.997 1.00 21.32 162 ALA A O 9
ATOM 15807 N N . SER A 1 6 ? 0.788 -4.050 2.669 1.00 20.32 163 SER A N 9
ATOM 15808 C CA . SER A 1 6 ? -0.643 -3.875 2.887 1.00 52.14 163 SER A CA 9
ATOM 15809 C C . SER A 1 6 ? -0.947 -3.672 4.368 1.00 43.21 163 SER A C 9
ATOM 15810 O O . SER A 1 6 ? -0.051 -3.732 5.209 1.00 23.33 163 SER A O 9
ATOM 15818 N N . GLN A 1 7 ? -2.217 -3.431 4.678 1.00 45.44 164 GLN A N 9
ATOM 15819 C CA . GLN A 1 7 ? -2.639 -3.218 6.057 1.00 43.30 164 GLN A CA 9
ATOM 15820 C C . GLN A 1 7 ? -2.839 -4.548 6.776 1.00 10.54 164 GLN A C 9
ATOM 15821 O O . GLN A 1 7 ? -2.939 -5.597 6.142 1.00 25.42 164 GLN A O 9
ATOM 15835 N N . GLN A 1 8 ? -2.897 -4.494 8.103 1.00 24.12 165 GLN A N 9
ATOM 15836 C CA . GLN A 1 8 ? -3.084 -5.695 8.908 1.00 21.31 165 GLN A CA 9
ATOM 15837 C C . GLN A 1 8 ? -4.064 -5.439 10.048 1.00 74.41 165 GLN A C 9
ATOM 15838 O O . GLN A 1 8 ? -4.524 -4.314 10.245 1.00 40.33 165 GLN A O 9
ATOM 15852 N N . LEU A 1 9 ? -4.381 -6.490 10.796 1.00 33.41 166 LEU A N 9
ATOM 15853 C CA . LEU A 1 9 ? -5.308 -6.380 11.917 1.00 12.12 166 LEU A CA 9
ATOM 15854 C C . LEU A 1 9 ? -4.694 -6.954 13.190 1.00 12.20 166 LEU A C 9
ATOM 15855 O O . LEU A 1 9 ? -4.021 -7.984 13.157 1.00 41.24 166 LEU A O 9
ATOM 15871 N N . SER A 1 10 ? -4.933 -6.281 14.311 1.00 21.44 167 SER A N 9
ATOM 15872 C CA . SER A 1 10 ? -4.402 -6.724 15.596 1.00 51.54 167 SER A CA 9
ATOM 15873 C C . SER A 1 10 ? -5.503 -7.333 16.458 1.00 54.30 167 SER A C 9
ATOM 15874 O O . SER A 1 10 ? -6.685 -7.030 16.282 1.00 24.53 167 SER A O 9
ATOM 15882 N N . LEU A 1 11 ? -5.108 -8.192 17.390 1.00 33.54 168 LEU A N 9
ATOM 15883 C CA . LEU A 1 11 ? -6.061 -8.846 18.282 1.00 42.43 168 LEU A CA 9
ATOM 15884 C C . LEU A 1 11 ? -5.894 -8.349 19.714 1.00 32.44 168 LEU A C 9
ATOM 15885 O O . LEU A 1 11 ? -6.871 -8.209 20.451 1.00 41.13 168 LEU A O 9
ATOM 15901 N N . ASP A 1 12 ? -4.652 -8.084 20.102 1.00 2.13 169 ASP A N 9
ATOM 15902 C CA . ASP A 1 12 ? -4.357 -7.600 21.446 1.00 52.20 169 ASP A CA 9
ATOM 15903 C C . ASP A 1 12 ? -4.691 -6.117 21.575 1.00 45.35 169 ASP A C 9
ATOM 15904 O O . ASP A 1 12 ? -4.715 -5.374 20.593 1.00 11.52 169 ASP A O 9
ATOM 15913 N N . PRO A 1 13 ? -4.955 -5.674 22.813 1.00 64.31 170 PRO A N 9
ATOM 15914 C CA . PRO A 1 13 ? -5.292 -4.277 23.099 1.00 1.22 170 PRO A CA 9
ATOM 15915 C C . PRO A 1 13 ? -4.101 -3.343 22.914 1.00 25.20 170 PRO A C 9
ATOM 15916 O O . PRO A 1 13 ? -4.243 -2.231 22.406 1.00 11.21 170 PRO A O 9
ATOM 15927 N N . LYS A 1 14 ? -2.925 -3.803 23.329 1.00 42.43 171 LYS A N 9
ATOM 15928 C CA . LYS A 1 14 ? -1.707 -3.010 23.207 1.00 10.04 171 LYS A CA 9
ATOM 15929 C C . LYS A 1 14 ? -1.379 -2.738 21.743 1.00 44.12 171 LYS A C 9
ATOM 15930 O O . LYS A 1 14 ? -0.881 -1.666 21.398 1.00 35.23 171 LYS A O 9
ATOM 15949 N N . GLN A 1 15 ? -1.661 -3.714 20.886 1.00 33.24 172 GLN A N 9
ATOM 15950 C CA . GLN A 1 15 ? -1.396 -3.578 19.459 1.00 31.21 172 GLN A CA 9
ATOM 15951 C C . GLN A 1 15 ? -2.458 -2.713 18.788 1.00 3.12 172 GLN A C 9
ATOM 15952 O O . GLN A 1 15 ? -2.141 -1.714 18.141 1.00 23.54 172 GLN A O 9
ATOM 15966 N N . ARG A 1 16 ? -3.718 -3.103 18.946 1.00 14.34 173 ARG A N 9
ATOM 15967 C CA . ARG A 1 16 ? -4.827 -2.363 18.354 1.00 23.25 173 ARG A CA 9
ATOM 15968 C C . ARG A 1 16 ? -4.799 -0.901 18.790 1.00 31.13 173 ARG A C 9
ATOM 15969 O O . ARG A 1 16 ? -5.192 -0.011 18.037 1.00 54.14 173 ARG A O 9
ATOM 15990 N N . SER A 1 17 ? -4.332 -0.662 20.012 1.00 55.34 174 SER A N 9
ATOM 15991 C CA . SER A 1 17 ? -4.258 0.692 20.550 1.00 64.44 174 SER A CA 9
ATOM 15992 C C . SER A 1 17 ? -3.537 1.623 19.579 1.00 31.24 174 SER A C 9
ATOM 15993 O O . SER A 1 17 ? -3.852 2.810 19.490 1.00 61.34 174 SER A O 9
ATOM 16001 N N . LYS A 1 18 ? -2.568 1.076 18.854 1.00 25.21 175 LYS A N 9
ATOM 16002 C CA . LYS A 1 18 ? -1.801 1.855 17.889 1.00 72.33 175 LYS A CA 9
ATOM 16003 C C . LYS A 1 18 ? -2.631 2.144 16.642 1.00 63.33 175 LYS A C 9
ATOM 16004 O O . LYS A 1 18 ? -2.517 3.214 16.045 1.00 72.11 175 LYS A O 9
ATOM 16023 N N . GLN A 1 19 ? -3.465 1.183 16.255 1.00 4.45 176 GLN A N 9
ATOM 16024 C CA . GLN A 1 19 ? -4.313 1.337 15.080 1.00 73.32 176 GLN A CA 9
ATOM 16025 C C . GLN A 1 19 ? -5.448 2.319 15.352 1.00 70.32 176 GLN A C 9
ATOM 16026 O O . GLN A 1 19 ? -5.686 3.239 14.569 1.00 74.21 176 GLN A O 9
ATOM 16040 N N . ILE A 1 20 ? -6.144 2.117 16.465 1.00 34.32 177 ILE A N 9
ATOM 16041 C CA . ILE A 1 20 ? -7.253 2.985 16.840 1.00 15.10 177 ILE A CA 9
ATOM 16042 C C . ILE A 1 20 ? -6.816 4.445 16.892 1.00 64.15 177 ILE A C 9
ATOM 16043 O O . ILE A 1 20 ? -7.532 5.336 16.433 1.00 63.12 177 ILE A O 9
ATOM 16059 N N . LEU A 1 21 ? -5.634 4.683 17.451 1.00 75.10 178 LEU A N 9
ATOM 16060 C CA . LEU A 1 21 ? -5.099 6.035 17.561 1.00 3.40 178 LEU A CA 9
ATOM 16061 C C . LEU A 1 21 ? -4.765 6.603 16.185 1.00 74.41 178 LEU A C 9
ATOM 16062 O O . LEU A 1 21 ? -4.745 7.818 15.992 1.00 44.20 178 LEU A O 9
ATOM 16078 N N . SER A 1 22 ? -4.507 5.714 15.231 1.00 73.12 179 SER A N 9
ATOM 16079 C CA . SER A 1 22 ? -4.174 6.126 13.872 1.00 25.04 179 SER A CA 9
ATOM 16080 C C . SER A 1 22 ? -5.436 6.335 13.042 1.00 34.42 179 SER A C 9
ATOM 16081 O O . SER A 1 22 ? -5.439 7.097 12.077 1.00 2.41 179 SER A O 9
ATOM 16089 N N . ASN A 1 23 ? -6.509 5.650 13.426 1.00 31.00 180 ASN A N 9
ATOM 16090 C CA . ASN A 1 23 ? -7.779 5.759 12.718 1.00 71.15 180 ASN A CA 9
ATOM 16091 C C . ASN A 1 23 ? -8.793 6.551 13.537 1.00 10.31 180 ASN A C 9
ATOM 16092 O O . ASN A 1 23 ? -9.991 6.267 13.506 1.00 31.12 180 ASN A O 9
ATOM 16103 N N . LEU A 1 24 ? -8.305 7.547 14.269 1.00 31.30 181 LEU A N 9
ATOM 16104 C CA . LEU A 1 24 ? -9.168 8.382 15.097 1.00 32.11 181 LEU A CA 9
ATOM 16105 C C . LEU A 1 24 ? -10.023 9.304 14.235 1.00 55.55 181 LEU A C 9
ATOM 16106 O O . LEU A 1 24 ? -11.130 9.684 14.620 1.00 63.23 181 LEU A O 9
ATOM 16122 N N . LYS A 1 25 ? -9.505 9.661 13.064 1.00 22.33 182 LYS A N 9
ATOM 16123 C CA . LYS A 1 25 ? -10.221 10.536 12.144 1.00 72.10 182 LYS A CA 9
ATOM 16124 C C . LYS A 1 25 ? -11.661 10.068 11.958 1.00 12.42 182 LYS A C 9
ATOM 16125 O O . LYS A 1 25 ? -12.572 10.880 11.791 1.00 22.11 182 LYS A O 9
ATOM 16144 N N . LYS A 1 26 ? -11.861 8.755 11.990 1.00 42.11 183 LYS A N 9
ATOM 16145 C CA . LYS A 1 26 ? -13.190 8.179 11.828 1.00 72.31 183 LYS A CA 9
ATOM 16146 C C . LYS A 1 26 ? -13.875 8.003 13.179 1.00 33.34 183 LYS A C 9
ATOM 16147 O O . LYS A 1 26 ? -14.285 6.899 13.539 1.00 14.30 183 LYS A O 9
ATOM 16166 N N . SER A 1 27 ? -13.997 9.098 13.923 1.00 21.41 184 SER A N 9
ATOM 16167 C CA . SER A 1 27 ? -14.631 9.063 15.236 1.00 4.40 184 SER A CA 9
ATOM 16168 C C . SER A 1 27 ? -15.929 9.865 15.234 1.00 61.43 184 SER A C 9
ATOM 16169 O O . SER A 1 27 ? -16.159 10.719 14.378 1.00 55.20 184 SER A O 9
ATOM 16177 N N . PRO A 1 28 ? -16.799 9.583 16.215 1.00 61.41 185 PRO A N 9
ATOM 16178 C CA . PRO A 1 28 ? -18.089 10.266 16.349 1.00 31.53 185 PRO A CA 9
ATOM 16179 C C . PRO A 1 28 ? -17.933 11.722 16.773 1.00 63.10 185 PRO A C 9
ATOM 16180 O O . PRO A 1 28 ? -16.861 12.160 17.193 1.00 73.15 185 PRO A O 9
ATOM 16191 N N . PRO A 1 29 ? -19.025 12.492 16.662 1.00 34.12 186 PRO A N 9
ATOM 16192 C CA . PRO A 1 29 ? -19.035 13.911 17.030 1.00 24.22 186 PRO A CA 9
ATOM 16193 C C . PRO A 1 29 ? -18.920 14.120 18.536 1.00 31.13 186 PRO A C 9
ATOM 16194 O O . PRO A 1 29 ? -19.698 13.562 19.312 1.00 65.22 186 PRO A O 9
ATOM 16205 N N . LEU A 1 30 ? -17.947 14.927 18.944 1.00 31.04 187 LEU A N 9
ATOM 16206 C CA . LEU A 1 30 ? -17.731 15.211 20.359 1.00 31.51 187 LEU A CA 9
ATOM 16207 C C . LEU A 1 30 ? -17.709 16.714 20.616 1.00 63.11 187 LEU A C 9
ATOM 16208 O O . LEU A 1 30 ? -16.831 17.424 20.127 1.00 73.13 187 LEU A O 9
ATOM 16224 N N . ASN A 1 31 ? -18.679 17.192 21.388 1.00 31.44 188 ASN A N 9
ATOM 16225 C CA . ASN A 1 31 ? -18.770 18.611 21.712 1.00 62.21 188 ASN A CA 9
ATOM 16226 C C . ASN A 1 31 ? -18.196 18.891 23.097 1.00 25.44 188 ASN A C 9
ATOM 16227 O O . ASN A 1 31 ? -17.672 19.975 23.357 1.00 20.12 188 ASN A O 9
ATOM 16238 N N . LEU A 1 32 ? -18.297 17.906 23.983 1.00 4.04 189 LEU A N 9
ATOM 16239 C CA . LEU A 1 32 ? -17.787 18.045 25.343 1.00 3.12 189 LEU A CA 9
ATOM 16240 C C . LEU A 1 32 ? -16.350 18.558 25.336 1.00 32.23 189 LEU A C 9
ATOM 16241 O O . LEU A 1 32 ? -16.048 19.593 25.928 1.00 44.01 189 LEU A O 9
ATOM 16257 N N . ASN A 1 33 ? -15.470 17.827 24.661 1.00 64.42 190 ASN A N 9
ATOM 16258 C CA . ASN A 1 33 ? -14.065 18.208 24.575 1.00 4.42 190 ASN A CA 9
ATOM 16259 C C . ASN A 1 33 ? -13.444 18.313 25.965 1.00 64.41 190 ASN A C 9
ATOM 16260 O O . ASN A 1 33 ? -12.577 19.154 26.207 1.00 34.41 190 ASN A O 9
ATOM 16271 N N . ILE A 1 34 ? -13.892 17.453 26.873 1.00 22.51 191 ILE A N 9
ATOM 16272 C CA . ILE A 1 34 ? -13.379 17.447 28.237 1.00 20.35 191 ILE A CA 9
ATOM 16273 C C . ILE A 1 34 ? -11.881 17.161 28.261 1.00 73.44 191 ILE A C 9
ATOM 16274 O O . ILE A 1 34 ? -11.419 16.172 27.691 1.00 42.54 191 ILE A O 9
ATOM 16290 N N . SER A 1 35 ? -11.128 18.031 28.925 1.00 12.22 192 SER A N 9
ATOM 16291 C CA . SER A 1 35 ? -9.682 17.874 29.022 1.00 62.54 192 SER A CA 9
ATOM 16292 C C . SER A 1 35 ? -9.313 16.926 30.160 1.00 52.55 192 SER A C 9
ATOM 16293 O O . SER A 1 35 ? -10.081 16.745 31.105 1.00 33.42 192 SER A O 9
ATOM 16301 N N . LEU A 1 36 ? -8.133 16.325 30.061 1.00 3.23 193 LEU A N 9
ATOM 16302 C CA . LEU A 1 36 ? -7.660 15.396 31.082 1.00 71.02 193 LEU A CA 9
ATOM 16303 C C . LEU A 1 36 ? -6.424 15.945 31.788 1.00 73.35 193 LEU A C 9
ATOM 16304 O O . LEU A 1 36 ? -5.527 16.516 31.167 1.00 13.12 193 LEU A O 9
ATOM 16320 N N . PRO A 1 37 ? -6.373 15.766 33.116 1.00 51.40 194 PRO A N 9
ATOM 16321 C CA . PRO A 1 37 ? -5.251 16.234 33.935 1.00 43.02 194 PRO A CA 9
ATOM 16322 C C . PRO A 1 37 ? -3.976 15.437 33.680 1.00 2.11 194 PRO A C 9
ATOM 16323 O O . PRO A 1 37 ? -4.023 14.314 33.177 1.00 23.12 194 PRO A O 9
ATOM 16334 N N . THR A 1 38 ? -2.836 16.025 34.031 1.00 61.32 195 THR A N 9
ATOM 16335 C CA . THR A 1 38 ? -1.548 15.370 33.840 1.00 71.14 195 THR A CA 9
ATOM 16336 C C . THR A 1 38 ? -1.564 13.951 34.397 1.00 14.33 195 THR A C 9
ATOM 16337 O O . THR A 1 38 ? -0.908 13.057 33.864 1.00 72.34 195 THR A O 9
ATOM 16348 N N . ASP A 1 39 ? -2.318 13.752 35.473 1.00 54.13 196 ASP A N 9
ATOM 16349 C CA . ASP A 1 39 ? -2.422 12.441 36.102 1.00 64.41 196 ASP A CA 9
ATOM 16350 C C . ASP A 1 39 ? -2.793 11.374 35.077 1.00 61.33 196 ASP A C 9
ATOM 16351 O O . ASP A 1 39 ? -2.307 10.244 35.137 1.00 65.41 196 ASP A O 9
ATOM 16360 N N . LEU A 1 40 ? -3.658 11.739 34.137 1.00 42.20 197 LEU A N 9
ATOM 16361 C CA . LEU A 1 40 ? -4.096 10.813 33.098 1.00 3.23 197 LEU A CA 9
ATOM 16362 C C . LEU A 1 40 ? -2.900 10.178 32.396 1.00 31.40 197 LEU A C 9
ATOM 16363 O O . LEU A 1 40 ? -2.955 9.022 31.975 1.00 74.33 197 LEU A O 9
ATOM 16379 N N . THR A 1 41 ? -1.818 10.940 32.275 1.00 64.13 198 THR A N 9
ATOM 16380 C CA . THR A 1 41 ? -0.608 10.452 31.625 1.00 61.41 198 THR A CA 9
ATOM 16381 C C . THR A 1 41 ? 0.607 10.615 32.531 1.00 42.54 198 THR A C 9
ATOM 16382 O O . THR A 1 41 ? 1.732 10.772 32.055 1.00 74.34 198 THR A O 9
ATOM 16393 N N . SER A 1 42 ? 0.374 10.578 33.839 1.00 51.13 199 SER A N 9
ATOM 16394 C CA . SER A 1 42 ? 1.450 10.726 34.812 1.00 70.34 199 SER A CA 9
ATOM 16395 C C . SER A 1 42 ? 2.428 9.559 34.721 1.00 63.52 199 SER A C 9
ATOM 16396 O O . SER A 1 42 ? 2.306 8.696 33.851 1.00 73.43 199 SER A O 9
ATOM 16404 N N . THR A 1 43 ? 3.401 9.538 35.627 1.00 43.24 200 THR A N 9
ATOM 16405 C CA . THR A 1 43 ? 4.402 8.479 35.649 1.00 2.05 200 THR A CA 9
ATOM 16406 C C . THR A 1 43 ? 4.193 7.550 36.840 1.00 53.31 200 THR A C 9
ATOM 16407 O O . THR A 1 43 ? 5.147 6.983 37.372 1.00 31.30 200 THR A O 9
ATOM 16418 N N . ASP A 1 44 ? 2.939 7.399 37.253 1.00 42.02 201 ASP A N 9
ATOM 16419 C CA . ASP A 1 44 ? 2.604 6.537 38.380 1.00 23.23 201 ASP A CA 9
ATOM 16420 C C . ASP A 1 44 ? 1.199 5.963 38.227 1.00 63.33 201 ASP A C 9
ATOM 16421 O O . ASP A 1 44 ? 0.321 6.563 37.608 1.00 51.54 201 ASP A O 9
ATOM 16430 N N . PRO A 1 45 ? 0.980 4.771 38.802 1.00 5.13 202 PRO A N 9
ATOM 16431 C CA . PRO A 1 45 ? -0.316 4.089 38.743 1.00 41.33 202 PRO A CA 9
ATOM 16432 C C . PRO A 1 45 ? -1.381 4.796 39.574 1.00 54.25 202 PRO A C 9
ATOM 16433 O O . PRO A 1 45 ? -2.522 4.947 39.138 1.00 13.21 202 PRO A O 9
ATOM 16444 N N . ALA A 1 46 ? -1.001 5.228 40.772 1.00 71.34 203 ALA A N 9
ATOM 16445 C CA . ALA A 1 46 ? -1.924 5.921 41.662 1.00 24.01 203 ALA A CA 9
ATOM 16446 C C . ALA A 1 46 ? -2.593 7.094 40.954 1.00 72.21 203 ALA A C 9
ATOM 16447 O O . ALA A 1 46 ? -3.820 7.188 40.910 1.00 71.43 203 ALA A O 9
ATOM 16454 N N . LYS A 1 47 ? -1.780 7.987 40.401 1.00 11.52 204 LYS A N 9
ATOM 16455 C CA . LYS A 1 47 ? -2.293 9.155 39.694 1.00 21.10 204 LYS A CA 9
ATOM 16456 C C . LYS A 1 47 ? -3.006 8.743 38.410 1.00 43.52 204 LYS A C 9
ATOM 16457 O O . LYS A 1 47 ? -4.040 9.309 38.056 1.00 62.14 204 LYS A O 9
ATOM 16476 N N . GLN A 1 48 ? -2.447 7.756 37.718 1.00 24.44 205 GLN A N 9
ATOM 16477 C CA . GLN A 1 48 ? -3.030 7.269 36.474 1.00 34.11 205 GLN A CA 9
ATOM 16478 C C . GLN A 1 48 ? -4.469 6.810 36.690 1.00 2.35 205 GLN A C 9
ATOM 16479 O O . GLN A 1 48 ? -5.380 7.242 35.985 1.00 0.31 205 GLN A O 9
ATOM 16493 N N . GLN A 1 49 ? -4.664 5.933 37.670 1.00 60.25 206 GLN A N 9
ATOM 16494 C CA . GLN A 1 49 ? -5.992 5.415 37.977 1.00 1.23 206 GLN A CA 9
ATOM 16495 C C . GLN A 1 49 ? -6.893 6.518 38.522 1.00 13.21 206 GLN A C 9
ATOM 16496 O O . GLN A 1 49 ? -8.034 6.672 38.088 1.00 75.31 206 GLN A O 9
ATOM 16510 N N . ALA A 1 50 ? -6.373 7.284 39.476 1.00 31.50 207 ALA A N 9
ATOM 16511 C CA . ALA A 1 50 ? -7.130 8.373 40.079 1.00 53.30 207 ALA A CA 9
ATOM 16512 C C . ALA A 1 50 ? -7.746 9.271 39.011 1.00 71.32 207 ALA A C 9
ATOM 16513 O O . ALA A 1 50 ? -8.915 9.644 39.099 1.00 75.30 207 ALA A O 9
ATOM 16520 N N . ALA A 1 51 ? -6.951 9.614 38.003 1.00 50.12 208 ALA A N 9
ATOM 16521 C CA . ALA A 1 51 ? -7.419 10.467 36.917 1.00 21.21 208 ALA A CA 9
ATOM 16522 C C . ALA A 1 51 ? -8.411 9.727 36.027 1.00 72.24 208 ALA A C 9
ATOM 16523 O O . ALA A 1 51 ? -9.414 10.294 35.592 1.00 52.52 208 ALA A O 9
ATOM 16530 N N . LEU A 1 52 ? -8.125 8.458 35.758 1.00 74.42 209 LEU A N 9
ATOM 16531 C CA . LEU A 1 52 ? -8.993 7.639 34.918 1.00 50.33 209 LEU A CA 9
ATOM 16532 C C . LEU A 1 52 ? -10.435 7.688 35.414 1.00 64.32 209 LEU A C 9
ATOM 16533 O O . LEU A 1 52 ? -11.348 8.036 34.666 1.00 73.14 209 LEU A O 9
ATOM 16549 N N . PHE A 1 53 ? -10.631 7.338 36.681 1.00 40.23 210 PHE A N 9
ATOM 16550 C CA . PHE A 1 53 ? -11.961 7.343 37.278 1.00 74.13 210 PHE A CA 9
ATOM 16551 C C . PHE A 1 53 ? -12.607 8.720 37.156 1.00 75.24 210 PHE A C 9
ATOM 16552 O O . PHE A 1 53 ? -13.813 8.833 36.937 1.00 52.22 210 PHE A O 9
ATOM 16569 N N . GLN A 1 54 ? -11.796 9.762 37.299 1.00 1.53 211 GLN A N 9
ATOM 16570 C CA . GLN A 1 54 ? -12.288 11.132 37.206 1.00 33.25 211 GLN A CA 9
ATOM 16571 C C . GLN A 1 54 ? -12.801 11.432 35.802 1.00 75.30 211 GLN A C 9
ATOM 16572 O O . GLN A 1 54 ? -13.956 11.819 35.621 1.00 31.21 211 GLN A O 9
ATOM 16586 N N . VAL A 1 55 ? -11.936 11.251 34.810 1.00 63.33 212 VAL A N 9
ATOM 16587 C CA . VAL A 1 55 ? -12.301 11.501 33.421 1.00 55.23 212 VAL A CA 9
ATOM 16588 C C . VAL A 1 55 ? -13.535 10.697 33.024 1.00 44.54 212 VAL A C 9
ATOM 16589 O O . VAL A 1 55 ? -14.537 11.258 32.579 1.00 44.31 212 VAL A O 9
ATOM 16602 N N . ILE A 1 56 ? -13.454 9.381 33.188 1.00 52.43 213 ILE A N 9
ATOM 16603 C CA . ILE A 1 56 ? -14.565 8.501 32.848 1.00 63.52 213 ILE A CA 9
ATOM 16604 C C . ILE A 1 56 ? -15.856 8.961 33.516 1.00 61.13 213 ILE A C 9
ATOM 16605 O O . ILE A 1 56 ? -16.888 9.107 32.861 1.00 64.20 213 ILE A O 9
ATOM 16621 N N . ALA A 1 57 ? -15.790 9.190 34.823 1.00 33.12 214 ALA A N 9
ATOM 16622 C CA . ALA A 1 57 ? -16.953 9.638 35.580 1.00 60.24 214 ALA A CA 9
ATOM 16623 C C . ALA A 1 57 ? -17.596 10.857 34.927 1.00 74.52 214 ALA A C 9
ATOM 16624 O O . ALA A 1 57 ? -18.817 10.924 34.783 1.00 63.51 214 ALA A O 9
ATOM 16631 N N . ALA A 1 58 ? -16.768 11.818 34.534 1.00 4.43 215 ALA A N 9
ATOM 16632 C CA . ALA A 1 58 ? -17.256 13.034 33.896 1.00 52.23 215 ALA A CA 9
ATOM 16633 C C . ALA A 1 58 ? -18.065 12.710 32.644 1.00 33.04 215 ALA A C 9
ATOM 16634 O O . ALA A 1 58 ? -19.103 13.322 32.387 1.00 2.35 215 ALA A O 9
ATOM 16641 N N . LEU A 1 59 ? -17.585 11.745 31.869 1.00 63.34 216 LEU A N 9
ATOM 16642 C CA . LEU A 1 59 ? -18.263 11.339 30.643 1.00 54.34 216 LEU A CA 9
ATOM 16643 C C . LEU A 1 59 ? -19.611 10.696 30.953 1.00 12.24 216 LEU A C 9
ATOM 16644 O O . LEU A 1 59 ? -20.631 11.056 30.365 1.00 23.53 216 LEU A O 9
ATOM 16660 N N . GLN A 1 60 ? -19.607 9.746 31.882 1.00 33.35 217 GLN A N 9
ATOM 16661 C CA . GLN A 1 60 ? -20.830 9.054 32.272 1.00 14.22 217 GLN A CA 9
ATOM 16662 C C . GLN A 1 60 ? -21.943 10.050 32.583 1.00 31.34 217 GLN A C 9
ATOM 16663 O O . GLN A 1 60 ? -23.012 10.013 31.974 1.00 35.55 217 GLN A O 9
ATOM 16677 N N . LYS A 1 61 ? -21.685 10.940 33.536 1.00 63.52 218 LYS A N 9
ATOM 16678 C CA . LYS A 1 61 ? -22.663 11.947 33.928 1.00 33.44 218 LYS A CA 9
ATOM 16679 C C . LYS A 1 61 ? -23.010 12.856 32.754 1.00 64.23 218 LYS A C 9
ATOM 16680 O O . LYS A 1 61 ? -24.169 13.225 32.562 1.00 3.12 218 LYS A O 9
ATOM 16699 N N . HIS A 1 62 ? -21.998 13.212 31.969 1.00 42.43 219 HIS A N 9
ATOM 16700 C CA . HIS A 1 62 ? -22.196 14.077 30.811 1.00 74.01 219 HIS A CA 9
ATOM 16701 C C . HIS A 1 62 ? -23.086 13.399 29.773 1.00 42.21 219 HIS A C 9
ATOM 16702 O O . HIS A 1 62 ? -23.723 14.065 28.957 1.00 55.20 219 HIS A O 9
ATOM 16716 N N . PHE A 1 63 ? -23.123 12.071 29.809 1.00 11.32 220 PHE A N 9
ATOM 16717 C CA . PHE A 1 63 ? -23.933 11.303 28.871 1.00 41.33 220 PHE A CA 9
ATOM 16718 C C . PHE A 1 63 ? -25.382 11.222 29.342 1.00 2.21 220 PHE A C 9
ATOM 16719 O O . PHE A 1 63 ? -26.292 11.716 28.676 1.00 13.05 220 PHE A O 9
ATOM 16736 N N . LYS A 1 64 ? -25.588 10.595 30.495 1.00 12.02 221 LYS A N 9
ATOM 16737 C CA . LYS A 1 64 ? -26.925 10.448 31.058 1.00 11.33 221 LYS A CA 9
ATOM 16738 C C . LYS A 1 64 ? -27.429 11.776 31.616 1.00 31.52 221 LYS A C 9
ATOM 16739 O O . LYS A 1 64 ? -28.450 12.301 31.171 1.00 34.34 221 LYS A O 9
ATOM 16758 N N . THR A 1 65 ? -26.706 12.315 32.593 1.00 63.14 222 THR A N 9
ATOM 16759 C CA . THR A 1 65 ? -27.079 13.581 33.211 1.00 73.32 222 THR A CA 9
ATOM 16760 C C . THR A 1 65 ? -26.089 13.974 34.301 1.00 62.31 222 THR A C 9
ATOM 16761 O O . THR A 1 65 ? -25.688 13.145 35.117 1.00 71.55 222 THR A O 9
ATOM 16772 N N . ASN A 1 66 ? -25.698 15.244 34.309 1.00 12.11 223 ASN A N 9
ATOM 16773 C CA . ASN A 1 66 ? -24.754 15.747 35.300 1.00 22.12 223 ASN A CA 9
ATOM 16774 C C . ASN A 1 66 ? -25.210 15.396 36.713 1.00 0.22 223 ASN A C 9
ATOM 16775 O O . ASN A 1 66 ? -24.398 15.051 37.571 1.00 45.42 223 ASN A O 9
ATOM 16786 N N . MET A 1 67 ? -26.515 15.486 36.947 1.00 11.43 224 MET A N 9
ATOM 16787 C CA . MET A 1 67 ? -27.080 15.177 38.256 1.00 64.32 224 MET A CA 9
ATOM 16788 C C . MET A 1 67 ? -26.912 13.697 38.584 1.00 64.51 224 MET A C 9
ATOM 16789 O O . MET A 1 67 ? -26.751 13.324 39.746 1.00 75.04 224 MET A O 9
ATOM 16803 N N . GLU A 1 68 ? -26.950 12.858 37.553 1.00 43.22 225 GLU A N 9
ATOM 16804 C CA . GLU A 1 68 ? -26.803 11.419 37.734 1.00 64.23 225 GLU A CA 9
ATOM 16805 C C . GLU A 1 68 ? -25.434 11.081 38.319 1.00 34.00 225 GLU A C 9
ATOM 16806 O O . GLU A 1 68 ? -24.518 11.901 38.296 1.00 12.51 225 GLU A O 9
ATOM 16818 N N . ASN A 1 69 ? -25.305 9.867 38.844 1.00 73.44 226 ASN A N 9
ATOM 16819 C CA . ASN A 1 69 ? -24.050 9.420 39.436 1.00 30.34 226 ASN A CA 9
ATOM 16820 C C . ASN A 1 69 ? -23.209 8.655 38.418 1.00 14.13 226 ASN A C 9
ATOM 16821 O O . ASN A 1 69 ? -23.605 8.498 37.263 1.00 1.40 226 ASN A O 9
ATOM 16832 N N . VAL A 1 70 ? -22.047 8.180 38.856 1.00 53.45 227 VAL A N 9
ATOM 16833 C CA . VAL A 1 70 ? -21.151 7.431 37.984 1.00 71.44 227 VAL A CA 9
ATOM 16834 C C . VAL A 1 70 ? -21.197 5.940 38.300 1.00 64.11 227 VAL A C 9
ATOM 16835 O O . VAL A 1 70 ? -20.607 5.485 39.279 1.00 61.52 227 VAL A O 9
ATOM 16848 N N . ASN A 1 71 ? -21.901 5.184 37.463 1.00 0.45 228 ASN A N 9
ATOM 16849 C CA . ASN A 1 71 ? -22.024 3.744 37.654 1.00 62.42 228 ASN A CA 9
ATOM 16850 C C . ASN A 1 71 ? -20.654 3.102 37.852 1.00 2.42 228 ASN A C 9
ATOM 16851 O O . ASN A 1 71 ? -19.909 2.895 36.894 1.00 73.42 228 ASN A O 9
ATOM 16862 N N . TYR A 1 72 ? -20.328 2.791 39.102 1.00 71.33 229 TYR A N 9
ATOM 16863 C CA . TYR A 1 72 ? -19.047 2.175 39.427 1.00 71.43 229 TYR A CA 9
ATOM 16864 C C . TYR A 1 72 ? -18.941 0.782 38.813 1.00 33.23 229 TYR A C 9
ATOM 16865 O O . TYR A 1 72 ? -17.874 0.372 38.356 1.00 31.24 229 TYR A O 9
ATOM 16883 N N . ASP A 1 73 ? -20.056 0.059 38.807 1.00 51.45 230 ASP A N 9
ATOM 16884 C CA . ASP A 1 73 ? -20.091 -1.287 38.248 1.00 32.30 230 ASP A CA 9
ATOM 16885 C C . ASP A 1 73 ? -19.545 -1.299 36.824 1.00 72.33 230 ASP A C 9
ATOM 16886 O O . ASP A 1 73 ? -18.581 -2.004 36.523 1.00 62.20 230 ASP A O 9
ATOM 16895 N N . LEU A 1 74 ? -20.168 -0.516 35.950 1.00 0.23 231 LEU A N 9
ATOM 16896 C CA . LEU A 1 74 ? -19.745 -0.437 34.556 1.00 13.42 231 LEU A CA 9
ATOM 16897 C C . LEU A 1 74 ? -18.430 0.325 34.428 1.00 11.34 231 LEU A C 9
ATOM 16898 O O . LEU A 1 74 ? -17.581 -0.014 33.603 1.00 72.10 231 LEU A O 9
ATOM 16914 N N . LEU A 1 75 ? -18.267 1.355 35.252 1.00 42.15 232 LEU A N 9
ATOM 16915 C CA . LEU A 1 75 ? -17.053 2.165 35.233 1.00 73.33 232 LEU A CA 9
ATOM 16916 C C . LEU A 1 75 ? -15.814 1.293 35.412 1.00 15.11 232 LEU A C 9
ATOM 16917 O O . LEU A 1 75 ? -14.781 1.532 34.788 1.00 21.02 232 LEU A O 9
ATOM 16933 N N . GLN A 1 76 ? -15.928 0.281 36.267 1.00 44.53 233 GLN A N 9
ATOM 16934 C CA . GLN A 1 76 ? -14.817 -0.626 36.526 1.00 23.53 233 GLN A CA 9
ATOM 16935 C C . GLN A 1 76 ? -14.275 -1.209 35.225 1.00 25.34 233 GLN A C 9
ATOM 16936 O O . GLN A 1 76 ? -13.062 -1.307 35.034 1.00 72.30 233 GLN A O 9
ATOM 16950 N N . LYS A 1 77 ? -15.180 -1.596 34.333 1.00 12.33 234 LYS A N 9
ATOM 16951 C CA . LYS A 1 77 ? -14.794 -2.168 33.049 1.00 32.52 234 LYS A CA 9
ATOM 16952 C C . LYS A 1 77 ? -14.238 -1.095 32.120 1.00 42.33 234 LYS A C 9
ATOM 16953 O O . LYS A 1 77 ? -13.212 -1.295 31.470 1.00 74.34 234 LYS A O 9
ATOM 16972 N N . GLN A 1 78 ? -14.920 0.045 32.064 1.00 72.54 235 GLN A N 9
ATOM 16973 C CA . GLN A 1 78 ? -14.492 1.150 31.214 1.00 75.40 235 GLN A CA 9
ATOM 16974 C C . GLN A 1 78 ? -13.046 1.534 31.508 1.00 71.02 235 GLN A C 9
ATOM 16975 O O . GLN A 1 78 ? -12.238 1.695 30.593 1.00 3.25 235 GLN A O 9
ATOM 16989 N N . VAL A 1 79 ? -12.726 1.680 32.790 1.00 74.22 236 VAL A N 9
ATOM 16990 C CA . VAL A 1 79 ? -11.377 2.045 33.205 1.00 71.35 236 VAL A CA 9
ATOM 16991 C C . VAL A 1 79 ? -10.418 0.870 33.049 1.00 42.14 236 VAL A C 9
ATOM 16992 O O . VAL A 1 79 ? -9.269 1.042 32.640 1.00 72.12 236 VAL A O 9
ATOM 17005 N N . LYS A 1 80 ? -10.896 -0.325 33.377 1.00 75.13 237 LYS A N 9
ATOM 17006 C CA . LYS A 1 80 ? -10.083 -1.531 33.272 1.00 11.30 237 LYS A CA 9
ATOM 17007 C C . LYS A 1 80 ? -9.451 -1.642 31.888 1.00 30.23 237 LYS A C 9
ATOM 17008 O O . LYS A 1 80 ? -8.277 -1.990 31.758 1.00 73.24 237 LYS A O 9
ATOM 17027 N N . TYR A 1 81 ? -10.236 -1.343 30.859 1.00 64.41 238 TYR A N 9
ATOM 17028 C CA . TYR A 1 81 ? -9.752 -1.411 29.485 1.00 75.01 238 TYR A CA 9
ATOM 17029 C C . TYR A 1 81 ? -8.461 -0.615 29.321 1.00 13.15 238 TYR A C 9
ATOM 17030 O O . TYR A 1 81 ? -7.440 -1.150 28.889 1.00 1.22 238 TYR A O 9
ATOM 17048 N N . ILE A 1 82 ? -8.516 0.666 29.671 1.00 25.20 239 ILE A N 9
ATOM 17049 C CA . ILE A 1 82 ? -7.351 1.536 29.565 1.00 20.03 239 ILE A CA 9
ATOM 17050 C C . ILE A 1 82 ? -6.205 1.029 30.435 1.00 52.14 239 ILE A C 9
ATOM 17051 O O . ILE A 1 82 ? -5.038 1.119 30.055 1.00 11.42 239 ILE A O 9
ATOM 17067 N N . MET A 1 83 ? -6.547 0.494 31.602 1.00 15.11 240 MET A N 9
ATOM 17068 C CA . MET A 1 83 ? -5.547 -0.031 32.524 1.00 11.44 240 MET A CA 9
ATOM 17069 C C . MET A 1 83 ? -4.685 -1.091 31.846 1.00 12.31 240 MET A C 9
ATOM 17070 O O . MET A 1 83 ? -3.462 -0.964 31.786 1.00 71.12 240 MET A O 9
ATOM 17084 N N . ASP A 1 84 ? -5.330 -2.135 31.338 1.00 54.33 241 ASP A N 9
ATOM 17085 C CA . ASP A 1 84 ? -4.622 -3.216 30.663 1.00 75.40 241 ASP A CA 9
ATOM 17086 C C . ASP A 1 84 ? -3.933 -2.710 29.400 1.00 72.12 241 ASP A C 9
ATOM 17087 O O . ASP A 1 84 ? -2.806 -3.102 29.096 1.00 14.40 241 ASP A O 9
ATOM 17096 N N . SER A 1 85 ? -4.618 -1.838 28.667 1.00 74.22 242 SER A N 9
ATOM 17097 C CA . SER A 1 85 ? -4.074 -1.282 27.434 1.00 53.14 242 SER A CA 9
ATOM 17098 C C . SER A 1 85 ? -2.810 -0.475 27.713 1.00 14.41 242 SER A C 9
ATOM 17099 O O . SER A 1 85 ? -1.908 -0.405 26.880 1.00 73.04 242 SER A O 9
ATOM 17107 N N . ASN A 1 86 ? -2.754 0.134 28.893 1.00 3.42 243 ASN A N 9
ATOM 17108 C CA . ASN A 1 86 ? -1.601 0.938 29.284 1.00 51.01 243 ASN A CA 9
ATOM 17109 C C . ASN A 1 86 ? -1.480 2.179 28.405 1.00 14.31 243 ASN A C 9
ATOM 17110 O O . ASN A 1 86 ? -0.392 2.729 28.236 1.00 14.02 243 ASN A O 9
ATOM 17121 N N . MET A 1 87 ? -2.606 2.615 27.849 1.00 43.34 244 MET A N 9
ATOM 17122 C CA . MET A 1 87 ? -2.626 3.793 26.989 1.00 72.14 244 MET A CA 9
ATOM 17123 C C . MET A 1 87 ? -1.993 4.990 27.691 1.00 64.24 244 MET A C 9
ATOM 17124 O O . MET A 1 87 ? -1.259 5.766 27.076 1.00 33.04 244 MET A O 9
ATOM 17138 N N . LEU A 1 88 ? -2.280 5.134 28.980 1.00 42.15 245 LEU A N 9
ATOM 17139 C CA . LEU A 1 88 ? -1.738 6.237 29.765 1.00 0.34 245 LEU A CA 9
ATOM 17140 C C . LEU A 1 88 ? -0.222 6.319 29.616 1.00 11.03 245 LEU A C 9
ATOM 17141 O O . LEU A 1 88 ? 0.333 7.396 29.401 1.00 30.43 245 LEU A O 9
ATOM 17157 N N . ASN A 1 89 ? 0.441 5.173 29.730 1.00 22.10 246 ASN A N 9
ATOM 17158 C CA . ASN A 1 89 ? 1.893 5.115 29.606 1.00 21.42 246 ASN A CA 9
ATOM 17159 C C . ASN A 1 89 ? 2.313 5.070 28.140 1.00 13.10 246 ASN A C 9
ATOM 17160 O O . ASN A 1 89 ? 3.411 5.499 27.784 1.00 40.12 246 ASN A O 9
ATOM 17171 N N . LEU A 1 90 ? 1.431 4.549 27.294 1.00 42.12 247 LEU A N 9
ATOM 17172 C CA . LEU A 1 90 ? 1.709 4.449 25.865 1.00 31.22 247 LEU A CA 9
ATOM 17173 C C . LEU A 1 90 ? 2.245 5.769 25.321 1.00 60.13 247 LEU A C 9
ATOM 17174 O O . LEU A 1 90 ? 1.746 6.848 25.639 1.00 53.43 247 LEU A O 9
ATOM 17190 N N . PRO A 1 91 ? 3.285 5.683 24.478 1.00 2.03 248 PRO A N 9
ATOM 17191 C CA . PRO A 1 91 ? 3.910 6.861 23.869 1.00 0.03 248 PRO A CA 9
ATOM 17192 C C . PRO A 1 91 ? 3.006 7.530 22.840 1.00 74.23 248 PRO A C 9
ATOM 17193 O O . PRO A 1 91 ? 3.049 8.747 22.660 1.00 31.54 248 PRO A O 9
ATOM 17204 N N . GLN A 1 92 ? 2.188 6.727 22.167 1.00 73.21 249 GLN A N 9
ATOM 17205 C CA . GLN A 1 92 ? 1.273 7.243 21.155 1.00 22.50 249 GLN A CA 9
ATOM 17206 C C . GLN A 1 92 ? 0.183 8.099 21.792 1.00 64.52 249 GLN A C 9
ATOM 17207 O O . GLN A 1 92 ? -0.337 9.024 21.169 1.00 50.04 249 GLN A O 9
ATOM 17221 N N . PHE A 1 93 ? -0.158 7.783 23.037 1.00 41.22 250 PHE A N 9
ATOM 17222 C CA . PHE A 1 93 ? -1.187 8.523 23.758 1.00 74.40 250 PHE A CA 9
ATOM 17223 C C . PHE A 1 93 ? -0.635 9.839 24.296 1.00 50.40 250 PHE A C 9
ATOM 17224 O O . PHE A 1 93 ? -1.347 10.841 24.362 1.00 4.31 250 PHE A O 9
ATOM 17241 N N . GLN A 1 94 ? 0.638 9.828 24.679 1.00 35.33 251 GLN A N 9
ATOM 17242 C CA . GLN A 1 94 ? 1.285 11.020 25.213 1.00 40.32 251 GLN A CA 9
ATOM 17243 C C . GLN A 1 94 ? 1.576 12.024 24.102 1.00 4.45 251 GLN A C 9
ATOM 17244 O O . GLN A 1 94 ? 1.596 13.234 24.334 1.00 24.34 251 GLN A O 9
ATOM 17258 N N . HIS A 1 95 ? 1.802 11.516 22.895 1.00 22.44 252 HIS A N 9
ATOM 17259 C CA . HIS A 1 95 ? 2.092 12.368 21.748 1.00 5.53 252 HIS A CA 9
ATOM 17260 C C . HIS A 1 95 ? 0.821 13.036 21.232 1.00 63.20 252 HIS A C 9
ATOM 17261 O O . HIS A 1 95 ? 0.853 14.173 20.759 1.00 35.30 252 HIS A O 9
ATOM 17275 N N . LEU A 1 96 ? -0.295 12.322 21.325 1.00 53.11 253 LEU A N 9
ATOM 17276 C CA . LEU A 1 96 ? -1.578 12.845 20.866 1.00 22.35 253 LEU A CA 9
ATOM 17277 C C . LEU A 1 96 ? -1.945 14.122 21.616 1.00 64.32 253 LEU A C 9
ATOM 17278 O O . LEU A 1 96 ? -1.713 14.254 22.818 1.00 64.13 253 LEU A O 9
ATOM 17294 N N . PRO A 1 97 ? -2.533 15.085 20.891 1.00 33.13 254 PRO A N 9
ATOM 17295 C CA . PRO A 1 97 ? -2.947 16.368 21.468 1.00 75.55 254 PRO A CA 9
ATOM 17296 C C . PRO A 1 97 ? -4.132 16.221 22.416 1.00 12.23 254 PRO A C 9
ATOM 17297 O O . PRO A 1 97 ? -4.875 15.242 22.349 1.00 3.12 254 PRO A O 9
ATOM 17308 N N . GLN A 1 98 ? -4.303 17.201 23.298 1.00 24.23 255 GLN A N 9
ATOM 17309 C CA . GLN A 1 98 ? -5.398 17.180 24.261 1.00 62.53 255 GLN A CA 9
ATOM 17310 C C . GLN A 1 98 ? -6.735 16.962 23.559 1.00 25.44 255 GLN A C 9
ATOM 17311 O O . GLN A 1 98 ? -7.616 16.282 24.083 1.00 75.21 255 GLN A O 9
ATOM 17325 N N . GLU A 1 99 ? -6.877 17.544 22.373 1.00 64.53 256 GLU A N 9
ATOM 17326 C CA . GLU A 1 99 ? -8.107 17.413 21.601 1.00 1.10 256 GLU A CA 9
ATOM 17327 C C . GLU A 1 99 ? -8.317 15.970 21.152 1.00 70.02 256 GLU A C 9
ATOM 17328 O O . GLU A 1 99 ? -9.316 15.341 21.499 1.00 24.43 256 GLU A O 9
ATOM 17340 N N . GLU A 1 100 ? -7.368 15.454 20.377 1.00 74.53 257 GLU A N 9
ATOM 17341 C CA . GLU A 1 100 ? -7.450 14.085 19.879 1.00 55.52 257 GLU A CA 9
ATOM 17342 C C . GLU A 1 100 ? -7.536 13.091 21.033 1.00 64.43 257 GLU A C 9
ATOM 17343 O O . GLU A 1 100 ? -8.159 12.036 20.914 1.00 70.43 257 GLU A O 9
ATOM 17355 N N . LYS A 1 101 ? -6.904 13.434 22.150 1.00 43.10 258 LYS A N 9
ATOM 17356 C CA . LYS A 1 101 ? -6.907 12.574 23.327 1.00 71.40 258 LYS A CA 9
ATOM 17357 C C . LYS A 1 101 ? -8.325 12.133 23.675 1.00 15.51 258 LYS A C 9
ATOM 17358 O O . LYS A 1 101 ? -8.605 10.940 23.788 1.00 40.35 258 LYS A O 9
ATOM 17377 N N . MET A 1 102 ? -9.217 13.105 23.843 1.00 31.42 259 MET A N 9
ATOM 17378 C CA . MET A 1 102 ? -10.607 12.816 24.176 1.00 53.02 259 MET A CA 9
ATOM 17379 C C . MET A 1 102 ? -11.204 11.812 23.194 1.00 11.51 259 MET A C 9
ATOM 17380 O O . MET A 1 102 ? -11.755 10.788 23.597 1.00 13.32 259 MET A O 9
ATOM 17394 N N . SER A 1 103 ? -11.091 12.114 21.904 1.00 25.45 260 SER A N 9
ATOM 17395 C CA . SER A 1 103 ? -11.623 11.239 20.866 1.00 43.53 260 SER A CA 9
ATOM 17396 C C . SER A 1 103 ? -11.000 9.849 20.954 1.00 50.52 260 SER A C 9
ATOM 17397 O O . SER A 1 103 ? -11.680 8.840 20.770 1.00 44.24 260 SER A O 9
ATOM 17405 N N . ALA A 1 104 ? -9.702 9.806 21.237 1.00 52.23 261 ALA A N 9
ATOM 17406 C CA . ALA A 1 104 ? -8.987 8.541 21.351 1.00 11.35 261 ALA A CA 9
ATOM 17407 C C . ALA A 1 104 ? -9.513 7.717 22.522 1.00 53.42 261 ALA A C 9
ATOM 17408 O O . ALA A 1 104 ? -9.876 6.552 22.359 1.00 71.01 261 ALA A O 9
ATOM 17415 N N . ILE A 1 105 ? -9.551 8.330 23.700 1.00 34.54 262 ILE A N 9
ATOM 17416 C CA . ILE A 1 105 ? -10.034 7.652 24.897 1.00 22.24 262 ILE A CA 9
ATOM 17417 C C . ILE A 1 105 ? -11.452 7.129 24.699 1.00 34.20 262 ILE A C 9
ATOM 17418 O O . ILE A 1 105 ? -11.722 5.943 24.894 1.00 64.32 262 ILE A O 9
ATOM 17434 N N . LEU A 1 106 ? -12.356 8.020 24.309 1.00 54.52 263 LEU A N 9
ATOM 17435 C CA . LEU A 1 106 ? -13.749 7.649 24.081 1.00 2.14 263 LEU A CA 9
ATOM 17436 C C . LEU A 1 106 ? -13.854 6.547 23.032 1.00 30.35 263 LEU A C 9
ATOM 17437 O O . LEU A 1 106 ? -14.434 5.491 23.284 1.00 63.33 263 LEU A O 9
ATOM 17453 N N . ALA A 1 107 ? -13.288 6.799 21.857 1.00 4.51 264 ALA A N 9
ATOM 17454 C CA . ALA A 1 107 ? -13.314 5.827 20.772 1.00 50.04 264 ALA A CA 9
ATOM 17455 C C . ALA A 1 107 ? -12.854 4.455 21.252 1.00 1.03 264 ALA A C 9
ATOM 17456 O O . ALA A 1 107 ? -13.408 3.430 20.855 1.00 4.24 264 ALA A O 9
ATOM 17463 N N . MET A 1 108 ? -11.837 4.443 22.108 1.00 14.45 265 MET A N 9
ATOM 17464 C CA . MET A 1 108 ? -11.304 3.196 22.643 1.00 4.14 265 MET A CA 9
ATOM 17465 C C . MET A 1 108 ? -12.286 2.560 23.622 1.00 24.11 265 MET A C 9
ATOM 17466 O O . MET A 1 108 ? -12.410 1.336 23.685 1.00 2.12 265 MET A O 9
ATOM 17480 N N . LEU A 1 109 ? -12.981 3.397 24.384 1.00 43.21 266 LEU A N 9
ATOM 17481 C CA . LEU A 1 109 ? -13.952 2.916 25.360 1.00 11.33 266 LEU A CA 9
ATOM 17482 C C . LEU A 1 109 ? -15.127 2.233 24.668 1.00 12.13 266 LEU A C 9
ATOM 17483 O O . LEU A 1 109 ? -15.899 1.513 25.300 1.00 23.31 266 LEU A O 9
ATOM 17499 N N . ASN A 1 110 ? -15.255 2.463 23.366 1.00 53.25 267 ASN A N 9
ATOM 17500 C CA . ASN A 1 110 ? -16.336 1.868 22.587 1.00 45.41 267 ASN A CA 9
ATOM 17501 C C . ASN A 1 110 ? -15.888 0.556 21.950 1.00 52.44 267 ASN A C 9
ATOM 17502 O O . ASN A 1 110 ? -16.441 0.126 20.937 1.00 23.14 267 ASN A O 9
ATOM 17513 N N . SER A 1 111 ? -14.884 -0.075 22.550 1.00 12.21 268 SER A N 9
ATOM 17514 C CA . SER A 1 111 ? -14.360 -1.336 22.040 1.00 71.31 268 SER A CA 9
ATOM 17515 C C . SER A 1 111 ? -15.005 -2.521 22.753 1.00 11.32 268 SER A C 9
ATOM 17516 O O . SER A 1 111 ? -15.242 -3.567 22.152 1.00 62.43 268 SER A O 9
ATOM 17524 N N . ASN A 1 112 ? -15.287 -2.346 24.040 1.00 24.34 269 ASN A N 9
ATOM 17525 C CA . ASN A 1 112 ? -15.904 -3.400 24.837 1.00 22.34 269 ASN A CA 9
ATOM 17526 C C . ASN A 1 112 ? -17.400 -3.151 25.004 1.00 63.22 269 ASN A C 9
ATOM 17527 O O . ASN A 1 112 ? -17.840 -2.007 25.119 1.00 70.51 269 ASN A O 9
ATOM 17538 N N . SER A 1 113 ? -18.176 -4.230 25.016 1.00 20.12 270 SER A N 9
ATOM 17539 C CA . SER A 1 113 ? -19.623 -4.129 25.165 1.00 30.14 270 SER A CA 9
ATOM 17540 C C . SER A 1 113 ? -19.992 -3.623 26.557 1.00 64.32 270 SER A C 9
ATOM 17541 O O . SER A 1 113 ? -20.799 -2.705 26.702 1.00 63.01 270 SER A O 9
ATOM 17549 N N . ASP A 1 114 ? -19.394 -4.229 27.577 1.00 75.41 271 ASP A N 9
ATOM 17550 C CA . ASP A 1 114 ? -19.658 -3.841 28.958 1.00 71.14 271 ASP A CA 9
ATOM 17551 C C . ASP A 1 114 ? -19.378 -2.356 29.167 1.00 32.24 271 ASP A C 9
ATOM 17552 O O . ASP A 1 114 ? -20.071 -1.684 29.932 1.00 30.23 271 ASP A O 9
ATOM 17561 N N . THR A 1 115 ? -18.357 -1.849 28.484 1.00 61.24 272 THR A N 9
ATOM 17562 C CA . THR A 1 115 ? -17.984 -0.445 28.596 1.00 4.04 272 THR A CA 9
ATOM 17563 C C . THR A 1 115 ? -18.641 0.388 27.502 1.00 2.31 272 THR A C 9
ATOM 17564 O O . THR A 1 115 ? -18.092 1.399 27.065 1.00 51.14 272 THR A O 9
ATOM 17575 N N . ALA A 1 116 ? -19.820 -0.042 27.064 1.00 25.24 273 ALA A N 9
ATOM 17576 C CA . ALA A 1 116 ? -20.553 0.666 26.023 1.00 42.32 273 ALA A CA 9
ATOM 17577 C C . ALA A 1 116 ? -21.499 1.700 26.624 1.00 74.31 273 ALA A C 9
ATOM 17578 O O . ALA A 1 116 ? -22.453 2.134 25.976 1.00 1.24 273 ALA A O 9
ATOM 17585 N N . LEU A 1 117 ? -21.231 2.089 27.865 1.00 13.33 274 LEU A N 9
ATOM 17586 C CA . LEU A 1 117 ? -22.060 3.072 28.555 1.00 51.13 274 LEU A CA 9
ATOM 17587 C C . LEU A 1 117 ? -22.075 4.397 27.800 1.00 41.42 274 LEU A C 9
ATOM 17588 O O . LEU A 1 117 ? -23.053 5.143 27.854 1.00 4.32 274 LEU A O 9
ATOM 17604 N N . SER A 1 118 ? -20.985 4.683 27.094 1.00 33.21 275 SER A N 9
ATOM 17605 C CA . SER A 1 118 ? -20.872 5.919 26.329 1.00 71.01 275 SER A CA 9
ATOM 17606 C C . SER A 1 118 ? -22.095 6.120 25.439 1.00 45.55 275 SER A C 9
ATOM 17607 O O . SER A 1 118 ? -22.466 7.250 25.120 1.00 4.30 275 SER A O 9
ATOM 17615 N N . VAL A 1 119 ? -22.717 5.016 25.040 1.00 61.34 276 VAL A N 9
ATOM 17616 C CA . VAL A 1 119 ? -23.898 5.069 24.187 1.00 52.22 276 VAL A CA 9
ATOM 17617 C C . VAL A 1 119 ? -24.978 5.954 24.799 1.00 34.10 276 VAL A C 9
ATOM 17618 O O . VAL A 1 119 ? -25.365 5.793 25.957 1.00 42.21 276 VAL A O 9
ATOM 17631 N N . PRO A 1 120 ? -25.479 6.912 24.005 1.00 73.43 277 PRO A N 9
ATOM 17632 C CA . PRO A 1 120 ? -26.523 7.841 24.447 1.00 73.22 277 PRO A CA 9
ATOM 17633 C C . PRO A 1 120 ? -27.871 7.153 24.632 1.00 33.31 277 PRO A C 9
ATOM 17634 O O . PRO A 1 120 ? -28.094 6.034 24.168 1.00 44.32 277 PRO A O 9
ATOM 17645 N N . PRO A 1 121 ? -28.794 7.835 25.326 1.00 34.22 278 PRO A N 9
ATOM 17646 C CA . PRO A 1 121 ? -30.137 7.308 25.588 1.00 52.13 278 PRO A CA 9
ATOM 17647 C C . PRO A 1 121 ? -30.991 7.245 24.326 1.00 60.01 278 PRO A C 9
ATOM 17648 O O . PRO A 1 121 ? -31.659 6.244 24.066 1.00 72.23 278 PRO A O 9
ATOM 17659 N N . HIS A 1 122 ? -30.964 8.320 23.544 1.00 33.03 279 HIS A N 9
ATOM 17660 C CA . HIS A 1 122 ? -31.736 8.386 22.308 1.00 24.31 279 HIS A CA 9
ATOM 17661 C C . HIS A 1 122 ? -31.192 7.403 21.275 1.00 4.24 279 HIS A C 9
ATOM 17662 O O . HIS A 1 122 ? -30.309 7.742 20.487 1.00 70.03 279 HIS A O 9
ATOM 17676 N N . ASP A 1 123 ? -31.723 6.186 21.287 1.00 72.12 280 ASP A N 9
ATOM 17677 C CA . ASP A 1 123 ? -31.291 5.154 20.351 1.00 13.11 280 ASP A CA 9
ATOM 17678 C C . ASP A 1 123 ? -32.382 4.858 19.327 1.00 53.33 280 ASP A C 9
ATOM 17679 O O . ASP A 1 123 ? -33.512 5.329 19.455 1.00 14.03 280 ASP A O 9
ATOM 17688 N N . SER A 1 124 ? -32.036 4.076 18.309 1.00 5.34 281 SER A N 9
ATOM 17689 C CA . SER A 1 124 ? -32.984 3.722 17.260 1.00 61.40 281 SER A CA 9
ATOM 17690 C C . SER A 1 124 ? -32.703 2.321 16.725 1.00 61.14 281 SER A C 9
ATOM 17691 O O . SER A 1 124 ? -31.570 1.841 16.771 1.00 63.31 281 SER A O 9
ATOM 17699 N N . THR A 1 125 ? -33.744 1.669 16.216 1.00 63.22 282 THR A N 9
ATOM 17700 C CA . THR A 1 125 ? -33.611 0.323 15.672 1.00 31.03 282 THR A CA 9
ATOM 17701 C C . THR A 1 125 ? -32.550 0.273 14.579 1.00 4.54 282 THR A C 9
ATOM 17702 O O . THR A 1 125 ? -32.212 -0.798 14.076 1.00 24.31 282 THR A O 9
ATOM 17713 N N . THR A 1 1 ? 7.157 12.754 0.389 1.00 42.51 158 THR A N 10
ATOM 17714 C CA . THR A 1 1 ? 6.980 12.080 -0.891 1.00 23.43 158 THR A CA 10
ATOM 17715 C C . THR A 1 1 ? 7.003 10.565 -0.721 1.00 73.20 158 THR A C 10
ATOM 17716 O O . THR A 1 1 ? 7.638 9.853 -1.498 1.00 50.14 158 THR A O 10
ATOM 17727 N N . ALA A 1 2 ? 6.305 10.078 0.300 1.00 72.02 159 ALA A N 10
ATOM 17728 C CA . ALA A 1 2 ? 6.243 8.647 0.569 1.00 32.23 159 ALA A CA 10
ATOM 17729 C C . ALA A 1 2 ? 4.819 8.211 0.899 1.00 51.45 159 ALA A C 10
ATOM 17730 O O . ALA A 1 2 ? 4.130 8.856 1.688 1.00 54.04 159 ALA A O 10
ATOM 17737 N N . ASN A 1 3 ? 4.385 7.114 0.288 1.00 74.22 160 ASN A N 10
ATOM 17738 C CA . ASN A 1 3 ? 3.041 6.593 0.515 1.00 4.15 160 ASN A CA 10
ATOM 17739 C C . ASN A 1 3 ? 3.085 5.108 0.861 1.00 61.31 160 ASN A C 10
ATOM 17740 O O . ASN A 1 3 ? 3.939 4.369 0.369 1.00 32.20 160 ASN A O 10
ATOM 17751 N N . THR A 1 4 ? 2.158 4.676 1.710 1.00 21.53 161 THR A N 10
ATOM 17752 C CA . THR A 1 4 ? 2.090 3.279 2.122 1.00 5.33 161 THR A CA 10
ATOM 17753 C C . THR A 1 4 ? 0.741 2.957 2.754 1.00 52.14 161 THR A C 10
ATOM 17754 O O . THR A 1 4 ? 0.076 3.835 3.303 1.00 45.31 161 THR A O 10
ATOM 17765 N N . ALA A 1 5 ? 0.341 1.692 2.672 1.00 45.11 162 ALA A N 10
ATOM 17766 C CA . ALA A 1 5 ? -0.928 1.254 3.238 1.00 72.21 162 ALA A CA 10
ATOM 17767 C C . ALA A 1 5 ? -0.714 0.488 4.539 1.00 30.01 162 ALA A C 10
ATOM 17768 O O . ALA A 1 5 ? 0.118 -0.417 4.608 1.00 35.01 162 ALA A O 10
ATOM 17775 N N . SER A 1 6 ? -1.469 0.857 5.569 1.00 41.21 163 SER A N 10
ATOM 17776 C CA . SER A 1 6 ? -1.358 0.208 6.870 1.00 71.43 163 SER A CA 10
ATOM 17777 C C . SER A 1 6 ? -2.735 -0.173 7.406 1.00 62.44 163 SER A C 10
ATOM 17778 O O . SER A 1 6 ? -3.705 0.564 7.233 1.00 61.21 163 SER A O 10
ATOM 17786 N N . GLN A 1 7 ? -2.810 -1.330 8.056 1.00 12.14 164 GLN A N 10
ATOM 17787 C CA . GLN A 1 7 ? -4.068 -1.810 8.617 1.00 3.31 164 GLN A CA 10
ATOM 17788 C C . GLN A 1 7 ? -3.848 -2.436 9.990 1.00 4.13 164 GLN A C 10
ATOM 17789 O O . GLN A 1 7 ? -2.908 -3.206 10.188 1.00 52.14 164 GLN A O 10
ATOM 17803 N N . GLN A 1 8 ? -4.720 -2.099 10.935 1.00 24.42 165 GLN A N 10
ATOM 17804 C CA . GLN A 1 8 ? -4.619 -2.628 12.290 1.00 20.42 165 GLN A CA 10
ATOM 17805 C C . GLN A 1 8 ? -4.804 -4.142 12.299 1.00 72.33 165 GLN A C 10
ATOM 17806 O O . GLN A 1 8 ? -5.639 -4.680 11.570 1.00 33.34 165 GLN A O 10
ATOM 17820 N N . LEU A 1 9 ? -4.020 -4.824 13.126 1.00 34.44 166 LEU A N 10
ATOM 17821 C CA . LEU A 1 9 ? -4.098 -6.278 13.230 1.00 45.52 166 LEU A CA 10
ATOM 17822 C C . LEU A 1 9 ? -3.591 -6.755 14.587 1.00 2.51 166 LEU A C 10
ATOM 17823 O O . LEU A 1 9 ? -2.385 -6.786 14.835 1.00 74.44 166 LEU A O 10
ATOM 17839 N N . SER A 1 10 ? -4.519 -7.127 15.462 1.00 14.44 167 SER A N 10
ATOM 17840 C CA . SER A 1 10 ? -4.167 -7.601 16.795 1.00 0.25 167 SER A CA 10
ATOM 17841 C C . SER A 1 10 ? -5.316 -8.394 17.411 1.00 24.21 167 SER A C 10
ATOM 17842 O O . SER A 1 10 ? -6.475 -8.227 17.030 1.00 31.35 167 SER A O 10
ATOM 17850 N N . LEU A 1 11 ? -4.985 -9.258 18.365 1.00 70.15 168 LEU A N 10
ATOM 17851 C CA . LEU A 1 11 ? -5.988 -10.079 19.035 1.00 41.25 168 LEU A CA 10
ATOM 17852 C C . LEU A 1 11 ? -6.316 -9.519 20.415 1.00 22.10 168 LEU A C 10
ATOM 17853 O O . LEU A 1 11 ? -7.474 -9.511 20.834 1.00 65.23 168 LEU A O 10
ATOM 17869 N N . ASP A 1 12 ? -5.290 -9.050 21.116 1.00 22.03 169 ASP A N 10
ATOM 17870 C CA . ASP A 1 12 ? -5.469 -8.485 22.449 1.00 41.23 169 ASP A CA 10
ATOM 17871 C C . ASP A 1 12 ? -5.695 -6.978 22.374 1.00 71.02 169 ASP A C 10
ATOM 17872 O O . ASP A 1 12 ? -5.314 -6.316 21.409 1.00 41.53 169 ASP A O 10
ATOM 17881 N N . PRO A 1 13 ? -6.331 -6.422 23.416 1.00 73.42 170 PRO A N 10
ATOM 17882 C CA . PRO A 1 13 ? -6.623 -4.988 23.491 1.00 13.25 170 PRO A CA 10
ATOM 17883 C C . PRO A 1 13 ? -5.365 -4.150 23.687 1.00 4.43 170 PRO A C 10
ATOM 17884 O O . PRO A 1 13 ? -5.192 -3.111 23.050 1.00 54.44 170 PRO A O 10
ATOM 17895 N N . LYS A 1 14 ? -4.486 -4.607 24.573 1.00 73.50 171 LYS A N 10
ATOM 17896 C CA . LYS A 1 14 ? -3.242 -3.901 24.852 1.00 24.32 171 LYS A CA 10
ATOM 17897 C C . LYS A 1 14 ? -2.363 -3.834 23.607 1.00 11.11 171 LYS A C 10
ATOM 17898 O O . LYS A 1 14 ? -1.643 -2.858 23.398 1.00 61.34 171 LYS A O 10
ATOM 17917 N N . GLN A 1 15 ? -2.429 -4.876 22.784 1.00 15.35 172 GLN A N 10
ATOM 17918 C CA . GLN A 1 15 ? -1.640 -4.933 21.560 1.00 51.01 172 GLN A CA 10
ATOM 17919 C C . GLN A 1 15 ? -2.245 -4.042 20.480 1.00 32.00 172 GLN A C 10
ATOM 17920 O O . GLN A 1 15 ? -1.575 -3.162 19.940 1.00 2.45 172 GLN A O 10
ATOM 17934 N N . ARG A 1 16 ? -3.516 -4.277 20.169 1.00 22.14 173 ARG A N 10
ATOM 17935 C CA . ARG A 1 16 ? -4.211 -3.497 19.153 1.00 43.24 173 ARG A CA 10
ATOM 17936 C C . ARG A 1 16 ? -4.154 -2.007 19.478 1.00 41.05 173 ARG A C 10
ATOM 17937 O O . ARG A 1 16 ? -4.143 -1.165 18.579 1.00 23.52 173 ARG A O 10
ATOM 17958 N N . SER A 1 17 ? -4.119 -1.689 20.768 1.00 43.24 174 SER A N 10
ATOM 17959 C CA . SER A 1 17 ? -4.068 -0.301 21.212 1.00 45.25 174 SER A CA 10
ATOM 17960 C C . SER A 1 17 ? -2.967 0.463 20.481 1.00 52.01 174 SER A C 10
ATOM 17961 O O . SER A 1 17 ? -3.090 1.661 20.226 1.00 14.34 174 SER A O 10
ATOM 17969 N N . LYS A 1 18 ? -1.890 -0.240 20.146 1.00 54.40 175 LYS A N 10
ATOM 17970 C CA . LYS A 1 18 ? -0.767 0.369 19.444 1.00 50.15 175 LYS A CA 10
ATOM 17971 C C . LYS A 1 18 ? -1.101 0.590 17.972 1.00 50.13 175 LYS A C 10
ATOM 17972 O O . LYS A 1 18 ? -0.712 1.598 17.383 1.00 41.31 175 LYS A O 10
ATOM 17991 N N . GLN A 1 19 ? -1.825 -0.358 17.385 1.00 44.21 176 GLN A N 10
ATOM 17992 C CA . GLN A 1 19 ? -2.211 -0.265 15.982 1.00 41.10 176 GLN A CA 10
ATOM 17993 C C . GLN A 1 19 ? -3.292 0.793 15.784 1.00 63.21 176 GLN A C 10
ATOM 17994 O O . GLN A 1 19 ? -3.183 1.648 14.904 1.00 32.43 176 GLN A O 10
ATOM 18008 N N . ILE A 1 20 ? -4.333 0.729 16.607 1.00 72.55 177 ILE A N 10
ATOM 18009 C CA . ILE A 1 20 ? -5.433 1.681 16.522 1.00 40.44 177 ILE A CA 10
ATOM 18010 C C . ILE A 1 20 ? -4.925 3.117 16.606 1.00 64.43 177 ILE A C 10
ATOM 18011 O O . ILE A 1 20 ? -5.366 3.988 15.855 1.00 1.24 177 ILE A O 10
ATOM 18027 N N . LEU A 1 21 ? -3.993 3.356 17.522 1.00 31.51 178 LEU A N 10
ATOM 18028 C CA . LEU A 1 21 ? -3.422 4.686 17.704 1.00 62.53 178 LEU A CA 10
ATOM 18029 C C . LEU A 1 21 ? -2.551 5.071 16.512 1.00 3.35 178 LEU A C 10
ATOM 18030 O O . LEU A 1 21 ? -2.464 6.244 16.148 1.00 73.22 178 LEU A O 10
ATOM 18046 N N . SER A 1 22 ? -1.908 4.076 15.909 1.00 55.43 179 SER A N 10
ATOM 18047 C CA . SER A 1 22 ? -1.043 4.312 14.759 1.00 23.32 179 SER A CA 10
ATOM 18048 C C . SER A 1 22 ? -1.845 4.838 13.573 1.00 13.13 179 SER A C 10
ATOM 18049 O O . SER A 1 22 ? -1.347 5.631 12.776 1.00 50.04 179 SER A O 10
ATOM 18057 N N . ASN A 1 23 ? -3.092 4.390 13.465 1.00 41.00 180 ASN A N 10
ATOM 18058 C CA . ASN A 1 23 ? -3.965 4.815 12.377 1.00 61.34 180 ASN A CA 10
ATOM 18059 C C . ASN A 1 23 ? -5.174 5.575 12.914 1.00 45.13 180 ASN A C 10
ATOM 18060 O O . ASN A 1 23 ? -6.270 5.494 12.357 1.00 25.24 180 ASN A O 10
ATOM 18071 N N . LEU A 1 24 ? -4.966 6.314 13.998 1.00 53.42 181 LEU A N 10
ATOM 18072 C CA . LEU A 1 24 ? -6.038 7.091 14.611 1.00 74.13 181 LEU A CA 10
ATOM 18073 C C . LEU A 1 24 ? -6.273 8.392 13.849 1.00 22.42 181 LEU A C 10
ATOM 18074 O O . LEU A 1 24 ? -7.372 8.945 13.867 1.00 13.25 181 LEU A O 10
ATOM 18090 N N . LYS A 1 25 ? -5.232 8.874 13.178 1.00 33.21 182 LYS A N 10
ATOM 18091 C CA . LYS A 1 25 ? -5.324 10.108 12.406 1.00 32.54 182 LYS A CA 10
ATOM 18092 C C . LYS A 1 25 ? -6.581 10.116 11.542 1.00 42.12 182 LYS A C 10
ATOM 18093 O O . LYS A 1 25 ? -7.187 11.164 11.319 1.00 0.45 182 LYS A O 10
ATOM 18112 N N . LYS A 1 26 ? -6.968 8.941 11.057 1.00 11.13 183 LYS A N 10
ATOM 18113 C CA . LYS A 1 26 ? -8.154 8.812 10.219 1.00 33.13 183 LYS A CA 10
ATOM 18114 C C . LYS A 1 26 ? -9.360 8.376 11.046 1.00 2.20 183 LYS A C 10
ATOM 18115 O O . LYS A 1 26 ? -9.831 7.246 10.925 1.00 34.42 183 LYS A O 10
ATOM 18134 N N . SER A 1 27 ? -9.855 9.281 11.885 1.00 64.22 184 SER A N 10
ATOM 18135 C CA . SER A 1 27 ? -11.004 8.989 12.733 1.00 31.42 184 SER A CA 10
ATOM 18136 C C . SER A 1 27 ? -12.209 9.830 12.324 1.00 73.22 184 SER A C 10
ATOM 18137 O O . SER A 1 27 ? -12.084 10.858 11.659 1.00 44.40 184 SER A O 10
ATOM 18145 N N . PRO A 1 28 ? -13.407 9.383 12.730 1.00 60.12 185 PRO A N 10
ATOM 18146 C CA . PRO A 1 28 ? -14.659 10.079 12.418 1.00 61.23 185 PRO A CA 10
ATOM 18147 C C . PRO A 1 28 ? -14.789 11.401 13.166 1.00 12.01 185 PRO A C 10
ATOM 18148 O O . PRO A 1 28 ? -14.033 11.695 14.092 1.00 31.02 185 PRO A O 10
ATOM 18159 N N . PRO A 1 29 ? -15.771 12.219 12.758 1.00 62.23 186 PRO A N 10
ATOM 18160 C CA . PRO A 1 29 ? -16.024 13.523 13.377 1.00 3.03 186 PRO A CA 10
ATOM 18161 C C . PRO A 1 29 ? -16.585 13.395 14.790 1.00 65.15 186 PRO A C 10
ATOM 18162 O O . PRO A 1 29 ? -17.509 12.618 15.033 1.00 2.05 186 PRO A O 10
ATOM 18173 N N . LEU A 1 30 ? -16.021 14.161 15.717 1.00 41.54 187 LEU A N 10
ATOM 18174 C CA . LEU A 1 30 ? -16.465 14.134 17.106 1.00 54.22 187 LEU A CA 10
ATOM 18175 C C . LEU A 1 30 ? -15.776 15.225 17.920 1.00 71.44 187 LEU A C 10
ATOM 18176 O O . LEU A 1 30 ? -14.563 15.188 18.123 1.00 54.12 187 LEU A O 10
ATOM 18192 N N . ASN A 1 31 ? -16.559 16.193 18.385 1.00 62.13 188 ASN A N 10
ATOM 18193 C CA . ASN A 1 31 ? -16.024 17.293 19.178 1.00 2.33 188 ASN A CA 10
ATOM 18194 C C . ASN A 1 31 ? -16.744 17.397 20.520 1.00 63.15 188 ASN A C 10
ATOM 18195 O O . ASN A 1 31 ? -17.771 18.066 20.635 1.00 13.20 188 ASN A O 10
ATOM 18206 N N . LEU A 1 32 ? -16.197 16.731 21.531 1.00 53.02 189 LEU A N 10
ATOM 18207 C CA . LEU A 1 32 ? -16.786 16.748 22.865 1.00 13.23 189 LEU A CA 10
ATOM 18208 C C . LEU A 1 32 ? -16.370 18.002 23.628 1.00 22.43 189 LEU A C 10
ATOM 18209 O O . LEU A 1 32 ? -17.148 18.555 24.404 1.00 40.33 189 LEU A O 10
ATOM 18225 N N . ASN A 1 33 ? -15.138 18.445 23.401 1.00 64.53 190 ASN A N 10
ATOM 18226 C CA . ASN A 1 33 ? -14.618 19.634 24.066 1.00 40.14 190 ASN A CA 10
ATOM 18227 C C . ASN A 1 33 ? -14.470 19.398 25.566 1.00 63.15 190 ASN A C 10
ATOM 18228 O O . ASN A 1 33 ? -15.188 19.990 26.371 1.00 34.03 190 ASN A O 10
ATOM 18239 N N . ILE A 1 34 ? -13.533 18.530 25.932 1.00 21.04 191 ILE A N 10
ATOM 18240 C CA . ILE A 1 34 ? -13.289 18.217 27.335 1.00 13.10 191 ILE A CA 10
ATOM 18241 C C . ILE A 1 34 ? -11.823 18.423 27.698 1.00 45.44 191 ILE A C 10
ATOM 18242 O O . ILE A 1 34 ? -10.930 18.160 26.892 1.00 72.24 191 ILE A O 10
ATOM 18258 N N . SER A 1 35 ? -11.581 18.895 28.916 1.00 4.15 192 SER A N 10
ATOM 18259 C CA . SER A 1 35 ? -10.222 19.139 29.386 1.00 23.20 192 SER A CA 10
ATOM 18260 C C . SER A 1 35 ? -9.526 17.828 29.740 1.00 61.01 192 SER A C 10
ATOM 18261 O O . SER A 1 35 ? -10.122 16.941 30.352 1.00 61.41 192 SER A O 10
ATOM 18269 N N . LEU A 1 36 ? -8.261 17.713 29.350 1.00 11.25 193 LEU A N 10
ATOM 18270 C CA . LEU A 1 36 ? -7.482 16.511 29.626 1.00 41.12 193 LEU A CA 10
ATOM 18271 C C . LEU A 1 36 ? -6.324 16.817 30.571 1.00 52.14 193 LEU A C 10
ATOM 18272 O O . LEU A 1 36 ? -5.274 17.314 30.164 1.00 4.02 193 LEU A O 10
ATOM 18288 N N . PRO A 1 37 ? -6.518 16.512 31.862 1.00 23.04 194 PRO A N 10
ATOM 18289 C CA . PRO A 1 37 ? -5.500 16.743 32.892 1.00 42.25 194 PRO A CA 10
ATOM 18290 C C . PRO A 1 37 ? -4.306 15.805 32.747 1.00 13.15 194 PRO A C 10
ATOM 18291 O O . PRO A 1 37 ? -4.457 14.646 32.360 1.00 40.03 194 PRO A O 10
ATOM 18302 N N . THR A 1 38 ? -3.119 16.313 33.063 1.00 63.04 195 THR A N 10
ATOM 18303 C CA . THR A 1 38 ? -1.899 15.521 32.968 1.00 71.24 195 THR A CA 10
ATOM 18304 C C . THR A 1 38 ? -2.055 14.184 33.683 1.00 22.21 195 THR A C 10
ATOM 18305 O O . THR A 1 38 ? -1.450 13.185 33.291 1.00 15.24 195 THR A O 10
ATOM 18316 N N . ASP A 1 39 ? -2.869 14.171 34.733 1.00 43.31 196 ASP A N 10
ATOM 18317 C CA . ASP A 1 39 ? -3.105 12.955 35.502 1.00 13.45 196 ASP A CA 10
ATOM 18318 C C . ASP A 1 39 ? -3.428 11.783 34.581 1.00 4.21 196 ASP A C 10
ATOM 18319 O O . ASP A 1 39 ? -2.986 10.657 34.814 1.00 51.03 196 ASP A O 10
ATOM 18328 N N . LEU A 1 40 ? -4.201 12.055 33.535 1.00 25.43 197 LEU A N 10
ATOM 18329 C CA . LEU A 1 40 ? -4.583 11.022 32.578 1.00 15.24 197 LEU A CA 10
ATOM 18330 C C . LEU A 1 40 ? -3.358 10.270 32.069 1.00 50.30 197 LEU A C 10
ATOM 18331 O O . LEU A 1 40 ? -3.381 9.047 31.925 1.00 52.52 197 LEU A O 10
ATOM 18347 N N . THR A 1 41 ? -2.286 11.009 31.799 1.00 13.44 198 THR A N 10
ATOM 18348 C CA . THR A 1 41 ? -1.051 10.413 31.307 1.00 2.23 198 THR A CA 10
ATOM 18349 C C . THR A 1 41 ? 0.030 10.421 32.382 1.00 11.44 198 THR A C 10
ATOM 18350 O O . THR A 1 41 ? 1.222 10.460 32.077 1.00 11.44 198 THR A O 10
ATOM 18361 N N . SER A 1 42 ? -0.394 10.384 33.642 1.00 71.25 199 SER A N 10
ATOM 18362 C CA . SER A 1 42 ? 0.538 10.390 34.763 1.00 43.04 199 SER A CA 10
ATOM 18363 C C . SER A 1 42 ? 1.525 9.231 34.655 1.00 13.03 199 SER A C 10
ATOM 18364 O O . SER A 1 42 ? 1.496 8.462 33.694 1.00 44.34 199 SER A O 10
ATOM 18372 N N . THR A 1 43 ? 2.398 9.111 35.651 1.00 50.24 200 THR A N 10
ATOM 18373 C CA . THR A 1 43 ? 3.394 8.048 35.669 1.00 25.11 200 THR A CA 10
ATOM 18374 C C . THR A 1 43 ? 3.131 7.067 36.806 1.00 51.11 200 THR A C 10
ATOM 18375 O O . THR A 1 43 ? 4.062 6.498 37.376 1.00 10.43 200 THR A O 10
ATOM 18386 N N . ASP A 1 44 ? 1.857 6.873 37.130 1.00 63.11 201 ASP A N 10
ATOM 18387 C CA . ASP A 1 44 ? 1.471 5.958 38.198 1.00 1.43 201 ASP A CA 10
ATOM 18388 C C . ASP A 1 44 ? 0.105 5.340 37.917 1.00 64.44 201 ASP A C 10
ATOM 18389 O O . ASP A 1 44 ? -0.738 5.921 37.233 1.00 22.04 201 ASP A O 10
ATOM 18398 N N . PRO A 1 45 ? -0.119 4.131 38.454 1.00 52.41 202 PRO A N 10
ATOM 18399 C CA . PRO A 1 45 ? -1.381 3.407 38.274 1.00 41.05 202 PRO A CA 10
ATOM 18400 C C . PRO A 1 45 ? -2.538 4.062 39.020 1.00 5.53 202 PRO A C 10
ATOM 18401 O O . PRO A 1 45 ? -3.607 4.287 38.454 1.00 63.22 202 PRO A O 10
ATOM 18412 N N . ALA A 1 46 ? -2.316 4.368 40.295 1.00 62.24 203 ALA A N 10
ATOM 18413 C CA . ALA A 1 46 ? -3.339 5.000 41.118 1.00 71.01 203 ALA A CA 10
ATOM 18414 C C . ALA A 1 46 ? -3.826 6.300 40.487 1.00 61.15 203 ALA A C 10
ATOM 18415 O O . ALA A 1 46 ? -5.021 6.480 40.254 1.00 15.12 203 ALA A O 10
ATOM 18422 N N . LYS A 1 47 ? -2.892 7.204 40.211 1.00 13.44 204 LYS A N 10
ATOM 18423 C CA . LYS A 1 47 ? -3.225 8.489 39.606 1.00 32.52 204 LYS A CA 10
ATOM 18424 C C . LYS A 1 47 ? -3.868 8.294 38.236 1.00 5.34 204 LYS A C 10
ATOM 18425 O O . LYS A 1 47 ? -4.818 8.991 37.883 1.00 12.20 204 LYS A O 10
ATOM 18444 N N . GLN A 1 48 ? -3.343 7.343 37.471 1.00 24.33 205 GLN A N 10
ATOM 18445 C CA . GLN A 1 48 ? -3.866 7.057 36.141 1.00 54.32 205 GLN A CA 10
ATOM 18446 C C . GLN A 1 48 ? -5.360 6.755 36.197 1.00 32.02 205 GLN A C 10
ATOM 18447 O O . GLN A 1 48 ? -6.152 7.357 35.473 1.00 41.14 205 GLN A O 10
ATOM 18461 N N . GLN A 1 49 ? -5.737 5.819 37.062 1.00 72.31 206 GLN A N 10
ATOM 18462 C CA . GLN A 1 49 ? -7.136 5.436 37.211 1.00 13.32 206 GLN A CA 10
ATOM 18463 C C . GLN A 1 49 ? -7.970 6.609 37.717 1.00 72.02 206 GLN A C 10
ATOM 18464 O O . GLN A 1 49 ? -9.094 6.825 37.264 1.00 62.00 206 GLN A O 10
ATOM 18478 N N . ALA A 1 50 ? -7.412 7.363 38.658 1.00 32.03 207 ALA A N 10
ATOM 18479 C CA . ALA A 1 50 ? -8.104 8.515 39.224 1.00 23.42 207 ALA A CA 10
ATOM 18480 C C . ALA A 1 50 ? -8.576 9.464 38.129 1.00 52.15 207 ALA A C 10
ATOM 18481 O O . ALA A 1 50 ? -9.740 9.862 38.099 1.00 52.15 207 ALA A O 10
ATOM 18488 N N . ALA A 1 51 ? -7.665 9.824 37.230 1.00 31.13 208 ALA A N 10
ATOM 18489 C CA . ALA A 1 51 ? -7.990 10.726 36.132 1.00 25.22 208 ALA A CA 10
ATOM 18490 C C . ALA A 1 51 ? -8.967 10.076 35.159 1.00 42.05 208 ALA A C 10
ATOM 18491 O O . ALA A 1 51 ? -9.919 10.711 34.702 1.00 20.54 208 ALA A O 10
ATOM 18498 N N . LEU A 1 52 ? -8.725 8.808 34.843 1.00 15.42 209 LEU A N 10
ATOM 18499 C CA . LEU A 1 52 ? -9.585 8.072 33.922 1.00 4.13 209 LEU A CA 10
ATOM 18500 C C . LEU A 1 52 ? -11.051 8.204 34.322 1.00 43.32 209 LEU A C 10
ATOM 18501 O O . LEU A 1 52 ? -11.897 8.571 33.506 1.00 63.11 209 LEU A O 10
ATOM 18517 N N . PHE A 1 53 ? -11.344 7.905 35.583 1.00 53.11 210 PHE A N 10
ATOM 18518 C CA . PHE A 1 53 ? -12.708 7.992 36.092 1.00 72.45 210 PHE A CA 10
ATOM 18519 C C . PHE A 1 53 ? -13.313 9.361 35.797 1.00 42.33 210 PHE A C 10
ATOM 18520 O O . PHE A 1 53 ? -14.479 9.467 35.417 1.00 45.21 210 PHE A O 10
ATOM 18537 N N . GLN A 1 54 ? -12.511 10.406 35.975 1.00 11.25 211 GLN A N 10
ATOM 18538 C CA . GLN A 1 54 ? -12.967 11.769 35.730 1.00 12.20 211 GLN A CA 10
ATOM 18539 C C . GLN A 1 54 ? -13.356 11.958 34.267 1.00 1.14 211 GLN A C 10
ATOM 18540 O O . GLN A 1 54 ? -14.428 12.480 33.962 1.00 40.34 211 GLN A O 10
ATOM 18554 N N . VAL A 1 55 ? -12.477 11.530 33.367 1.00 50.14 212 VAL A N 10
ATOM 18555 C CA . VAL A 1 55 ? -12.728 11.651 31.936 1.00 54.44 212 VAL A CA 10
ATOM 18556 C C . VAL A 1 55 ? -14.043 10.982 31.550 1.00 42.12 212 VAL A C 10
ATOM 18557 O O . VAL A 1 55 ? -14.935 11.620 30.990 1.00 42.20 212 VAL A O 10
ATOM 18570 N N . ILE A 1 56 ? -14.155 9.693 31.853 1.00 15.53 213 ILE A N 10
ATOM 18571 C CA . ILE A 1 56 ? -15.362 8.938 31.540 1.00 41.03 213 ILE A CA 10
ATOM 18572 C C . ILE A 1 56 ? -16.602 9.624 32.103 1.00 21.32 213 ILE A C 10
ATOM 18573 O O . ILE A 1 56 ? -17.598 9.802 31.402 1.00 5.13 213 ILE A O 10
ATOM 18589 N N . ALA A 1 57 ? -16.533 10.008 33.374 1.00 71.43 214 ALA A N 10
ATOM 18590 C CA . ALA A 1 57 ? -17.649 10.678 34.031 1.00 64.43 214 ALA A CA 10
ATOM 18591 C C . ALA A 1 57 ? -18.096 11.902 33.240 1.00 0.41 214 ALA A C 10
ATOM 18592 O O . ALA A 1 57 ? -19.290 12.177 33.125 1.00 31.53 214 ALA A O 10
ATOM 18599 N N . ALA A 1 58 ? -17.130 12.636 32.697 1.00 2.04 215 ALA A N 10
ATOM 18600 C CA . ALA A 1 58 ? -17.425 13.831 31.917 1.00 61.03 215 ALA A CA 10
ATOM 18601 C C . ALA A 1 58 ? -18.203 13.482 30.652 1.00 3.32 215 ALA A C 10
ATOM 18602 O O . ALA A 1 58 ? -19.116 14.206 30.253 1.00 1.33 215 ALA A O 10
ATOM 18609 N N . LEU A 1 59 ? -17.835 12.370 30.025 1.00 14.42 216 LEU A N 10
ATOM 18610 C CA . LEU A 1 59 ? -18.499 11.926 28.804 1.00 21.34 216 LEU A CA 10
ATOM 18611 C C . LEU A 1 59 ? -19.961 11.584 29.073 1.00 60.23 216 LEU A C 10
ATOM 18612 O O . LEU A 1 59 ? -20.851 12.003 28.334 1.00 73.34 216 LEU A O 10
ATOM 18628 N N . GLN A 1 60 ? -20.200 10.823 30.136 1.00 62.54 217 GLN A N 10
ATOM 18629 C CA . GLN A 1 60 ? -21.554 10.426 30.502 1.00 54.21 217 GLN A CA 10
ATOM 18630 C C . GLN A 1 60 ? -22.419 11.648 30.793 1.00 53.32 217 GLN A C 10
ATOM 18631 O O . GLN A 1 60 ? -23.529 11.775 30.274 1.00 44.11 217 GLN A O 10
ATOM 18645 N N . LYS A 1 61 ? -21.905 12.546 31.626 1.00 2.13 218 LYS A N 10
ATOM 18646 C CA . LYS A 1 61 ? -22.629 13.759 31.987 1.00 43.44 218 LYS A CA 10
ATOM 18647 C C . LYS A 1 61 ? -22.950 14.589 30.748 1.00 54.23 218 LYS A C 10
ATOM 18648 O O . LYS A 1 61 ? -24.085 15.029 30.560 1.00 34.22 218 LYS A O 10
ATOM 18667 N N . HIS A 1 62 ? -21.945 14.799 29.904 1.00 60.22 219 HIS A N 10
ATOM 18668 C CA . HIS A 1 62 ? -22.122 15.574 28.681 1.00 11.32 219 HIS A CA 10
ATOM 18669 C C . HIS A 1 62 ? -23.090 14.876 27.731 1.00 51.44 219 HIS A C 10
ATOM 18670 O O . HIS A 1 62 ? -23.737 15.520 26.904 1.00 1.01 219 HIS A O 10
ATOM 18684 N N . PHE A 1 63 ? -23.184 13.556 27.853 1.00 3.41 220 PHE A N 10
ATOM 18685 C CA . PHE A 1 63 ? -24.071 12.771 27.004 1.00 73.14 220 PHE A CA 10
ATOM 18686 C C . PHE A 1 63 ? -25.530 12.989 27.393 1.00 35.32 220 PHE A C 10
ATOM 18687 O O . PHE A 1 63 ? -26.326 13.501 26.606 1.00 42.54 220 PHE A O 10
ATOM 18704 N N . LYS A 1 64 ? -25.876 12.595 28.614 1.00 24.33 221 LYS A N 10
ATOM 18705 C CA . LYS A 1 64 ? -27.238 12.746 29.111 1.00 10.32 221 LYS A CA 10
ATOM 18706 C C . LYS A 1 64 ? -27.489 14.175 29.583 1.00 54.03 221 LYS A C 10
ATOM 18707 O O . LYS A 1 64 ? -28.360 14.869 29.058 1.00 54.54 221 LYS A O 10
ATOM 18726 N N . THR A 1 65 ? -26.720 14.610 30.576 1.00 30.31 222 THR A N 10
ATOM 18727 C CA . THR A 1 65 ? -26.859 15.955 31.118 1.00 51.51 222 THR A CA 10
ATOM 18728 C C . THR A 1 65 ? -25.873 16.195 32.255 1.00 31.25 222 THR A C 10
ATOM 18729 O O . THR A 1 65 ? -25.618 15.305 33.066 1.00 51.03 222 THR A O 10
ATOM 18740 N N . ASN A 1 66 ? -25.322 17.403 32.310 1.00 22.02 223 ASN A N 10
ATOM 18741 C CA . ASN A 1 66 ? -24.363 17.759 33.350 1.00 50.22 223 ASN A CA 10
ATOM 18742 C C . ASN A 1 66 ? -24.915 17.431 34.734 1.00 44.40 223 ASN A C 10
ATOM 18743 O O . ASN A 1 66 ? -24.195 16.929 35.597 1.00 73.23 223 ASN A O 10
ATOM 18754 N N . MET A 1 67 ? -26.196 17.719 34.938 1.00 50.23 224 MET A N 10
ATOM 18755 C CA . MET A 1 67 ? -26.845 17.453 36.216 1.00 3.24 224 MET A CA 10
ATOM 18756 C C . MET A 1 67 ? -26.906 15.954 36.493 1.00 14.43 224 MET A C 10
ATOM 18757 O O . MET A 1 67 ? -26.857 15.525 37.645 1.00 2.14 224 MET A O 10
ATOM 18771 N N . GLU A 1 68 ? -27.015 15.164 35.430 1.00 40.44 225 GLU A N 10
ATOM 18772 C CA . GLU A 1 68 ? -27.085 13.714 35.560 1.00 25.23 225 GLU A CA 10
ATOM 18773 C C . GLU A 1 68 ? -25.937 13.189 36.419 1.00 14.21 225 GLU A C 10
ATOM 18774 O O . GLU A 1 68 ? -24.959 13.894 36.664 1.00 60.42 225 GLU A O 10
ATOM 18786 N N . ASN A 1 69 ? -26.067 11.947 36.874 1.00 3.22 226 ASN A N 10
ATOM 18787 C CA . ASN A 1 69 ? -25.042 11.328 37.707 1.00 70.32 226 ASN A CA 10
ATOM 18788 C C . ASN A 1 69 ? -24.053 10.538 36.855 1.00 71.31 226 ASN A C 10
ATOM 18789 O O . ASN A 1 69 ? -24.200 10.448 35.636 1.00 53.00 226 ASN A O 10
ATOM 18800 N N . VAL A 1 70 ? -23.045 9.966 37.506 1.00 60.44 227 VAL A N 10
ATOM 18801 C CA . VAL A 1 70 ? -22.032 9.181 36.809 1.00 53.41 227 VAL A CA 10
ATOM 18802 C C . VAL A 1 70 ? -22.181 7.695 37.115 1.00 10.43 227 VAL A C 10
ATOM 18803 O O . VAL A 1 70 ? -21.811 7.234 38.194 1.00 65.44 227 VAL A O 10
ATOM 18816 N N . ASN A 1 71 ? -22.726 6.951 36.158 1.00 3.12 228 ASN A N 10
ATOM 18817 C CA . ASN A 1 71 ? -22.924 5.516 36.326 1.00 62.04 228 ASN A CA 10
ATOM 18818 C C . ASN A 1 71 ? -21.623 4.831 36.734 1.00 41.32 228 ASN A C 10
ATOM 18819 O O . ASN A 1 71 ? -20.750 4.586 35.901 1.00 74.34 228 ASN A O 10
ATOM 18830 N N . TYR A 1 72 ? -21.501 4.525 38.021 1.00 44.34 229 TYR A N 10
ATOM 18831 C CA . TYR A 1 72 ? -20.306 3.870 38.540 1.00 1.53 229 TYR A CA 10
ATOM 18832 C C . TYR A 1 72 ? -20.244 2.414 38.091 1.00 63.05 229 TYR A C 10
ATOM 18833 O O . TYR A 1 72 ? -19.191 1.923 37.682 1.00 51.22 229 TYR A O 10
ATOM 18851 N N . ASP A 1 73 ? -21.379 1.729 38.169 1.00 70.34 230 ASP A N 10
ATOM 18852 C CA . ASP A 1 73 ? -21.456 0.329 37.768 1.00 31.53 230 ASP A CA 10
ATOM 18853 C C . ASP A 1 73 ? -20.908 0.136 36.358 1.00 70.42 230 ASP A C 10
ATOM 18854 O O . ASP A 1 73 ? -20.309 -0.895 36.049 1.00 63.24 230 ASP A O 10
ATOM 18863 N N . LEU A 1 74 ? -21.118 1.133 35.506 1.00 71.24 231 LEU A N 10
ATOM 18864 C CA . LEU A 1 74 ? -20.646 1.073 34.127 1.00 70.04 231 LEU A CA 10
ATOM 18865 C C . LEU A 1 74 ? -19.185 1.501 34.032 1.00 21.51 231 LEU A C 10
ATOM 18866 O O . LEU A 1 74 ? -18.427 0.983 33.210 1.00 12.12 231 LEU A O 10
ATOM 18882 N N . LEU A 1 75 ? -18.795 2.446 34.880 1.00 42.24 232 LEU A N 10
ATOM 18883 C CA . LEU A 1 75 ? -17.423 2.942 34.894 1.00 40.32 232 LEU A CA 10
ATOM 18884 C C . LEU A 1 75 ? -16.429 1.792 35.017 1.00 71.21 232 LEU A C 10
ATOM 18885 O O . LEU A 1 75 ? -15.331 1.847 34.465 1.00 4.20 232 LEU A O 10
ATOM 18901 N N . GLN A 1 76 ? -16.824 0.750 35.742 1.00 11.52 233 GLN A N 10
ATOM 18902 C CA . GLN A 1 76 ? -15.968 -0.414 35.936 1.00 41.22 233 GLN A CA 10
ATOM 18903 C C . GLN A 1 76 ? -15.574 -1.028 34.597 1.00 65.23 233 GLN A C 10
ATOM 18904 O O . GLN A 1 76 ? -14.408 -1.351 34.369 1.00 64.50 233 GLN A O 10
ATOM 18918 N N . LYS A 1 77 ? -16.553 -1.187 33.713 1.00 21.21 234 LYS A N 10
ATOM 18919 C CA . LYS A 1 77 ? -16.309 -1.762 32.395 1.00 34.04 234 LYS A CA 10
ATOM 18920 C C . LYS A 1 77 ? -15.571 -0.773 31.498 1.00 33.45 234 LYS A C 10
ATOM 18921 O O . LYS A 1 77 ? -14.534 -1.100 30.923 1.00 5.32 234 LYS A O 10
ATOM 18940 N N . GLN A 1 78 ? -16.113 0.435 31.386 1.00 51.01 235 GLN A N 10
ATOM 18941 C CA . GLN A 1 78 ? -15.504 1.471 30.559 1.00 33.44 235 GLN A CA 10
ATOM 18942 C C . GLN A 1 78 ? -14.042 1.680 30.939 1.00 51.32 235 GLN A C 10
ATOM 18943 O O . GLN A 1 78 ? -13.172 1.771 30.073 1.00 50.24 235 GLN A O 10
ATOM 18957 N N . VAL A 1 79 ? -13.778 1.757 32.239 1.00 33.34 236 VAL A N 10
ATOM 18958 C CA . VAL A 1 79 ? -12.421 1.955 32.734 1.00 52.11 236 VAL A CA 10
ATOM 18959 C C . VAL A 1 79 ? -11.587 0.689 32.573 1.00 33.15 236 VAL A C 10
ATOM 18960 O O . VAL A 1 79 ? -10.388 0.752 32.302 1.00 70.00 236 VAL A O 10
ATOM 18973 N N . LYS A 1 80 ? -12.230 -0.462 32.743 1.00 51.44 237 LYS A N 10
ATOM 18974 C CA . LYS A 1 80 ? -11.549 -1.745 32.615 1.00 15.31 237 LYS A CA 10
ATOM 18975 C C . LYS A 1 80 ? -10.850 -1.858 31.264 1.00 4.55 237 LYS A C 10
ATOM 18976 O O . LYS A 1 80 ? -9.658 -2.161 31.195 1.00 34.12 237 LYS A O 10
ATOM 18995 N N . TYR A 1 81 ? -11.596 -1.610 30.194 1.00 32.11 238 TYR A N 10
ATOM 18996 C CA . TYR A 1 81 ? -11.047 -1.685 28.845 1.00 12.04 238 TYR A CA 10
ATOM 18997 C C . TYR A 1 81 ? -9.794 -0.824 28.719 1.00 71.03 238 TYR A C 10
ATOM 18998 O O . TYR A 1 81 ? -8.722 -1.317 28.366 1.00 53.33 238 TYR A O 10
ATOM 19016 N N . ILE A 1 82 ? -9.938 0.464 29.010 1.00 4.41 239 ILE A N 10
ATOM 19017 C CA . ILE A 1 82 ? -8.818 1.394 28.931 1.00 50.30 239 ILE A CA 10
ATOM 19018 C C . ILE A 1 82 ? -7.665 0.944 29.822 1.00 14.11 239 ILE A C 10
ATOM 19019 O O . ILE A 1 82 ? -6.498 1.064 29.452 1.00 60.34 239 ILE A O 10
ATOM 19035 N N . MET A 1 83 ? -8.002 0.424 30.998 1.00 40.21 240 MET A N 10
ATOM 19036 C CA . MET A 1 83 ? -6.995 -0.047 31.941 1.00 24.41 240 MET A CA 10
ATOM 19037 C C . MET A 1 83 ? -6.170 -1.179 31.335 1.00 33.15 240 MET A C 10
ATOM 19038 O O . MET A 1 83 ? -4.942 -1.111 31.294 1.00 62.13 240 MET A O 10
ATOM 19052 N N . ASP A 1 84 ? -6.854 -2.218 30.868 1.00 43.10 241 ASP A N 10
ATOM 19053 C CA . ASP A 1 84 ? -6.184 -3.364 30.264 1.00 73.10 241 ASP A CA 10
ATOM 19054 C C . ASP A 1 84 ? -5.316 -2.928 29.088 1.00 62.51 241 ASP A C 10
ATOM 19055 O O . ASP A 1 84 ? -4.208 -3.432 28.901 1.00 31.14 241 ASP A O 10
ATOM 19064 N N . SER A 1 85 ? -5.827 -1.990 28.297 1.00 62.41 242 SER A N 10
ATOM 19065 C CA . SER A 1 85 ? -5.100 -1.490 27.136 1.00 60.52 242 SER A CA 10
ATOM 19066 C C . SER A 1 85 ? -3.824 -0.770 27.562 1.00 33.32 242 SER A C 10
ATOM 19067 O O . SER A 1 85 ? -2.825 -0.778 26.845 1.00 51.34 242 SER A O 10
ATOM 19075 N N . ASN A 1 86 ? -3.868 -0.149 28.736 1.00 5.41 243 ASN A N 10
ATOM 19076 C CA . ASN A 1 86 ? -2.716 0.577 29.259 1.00 0.53 243 ASN A CA 10
ATOM 19077 C C . ASN A 1 86 ? -2.388 1.782 28.382 1.00 14.35 243 ASN A C 10
ATOM 19078 O O . ASN A 1 86 ? -1.244 2.231 28.330 1.00 2.40 243 ASN A O 10
ATOM 19089 N N . MET A 1 87 ? -3.401 2.301 27.696 1.00 35.32 244 MET A N 10
ATOM 19090 C CA . MET A 1 87 ? -3.221 3.455 26.823 1.00 34.20 244 MET A CA 10
ATOM 19091 C C . MET A 1 87 ? -2.516 4.589 27.560 1.00 55.22 244 MET A C 10
ATOM 19092 O O . MET A 1 87 ? -1.622 5.236 27.014 1.00 44.01 244 MET A O 10
ATOM 19106 N N . LEU A 1 88 ? -2.925 4.826 28.801 1.00 30.05 245 LEU A N 10
ATOM 19107 C CA . LEU A 1 88 ? -2.332 5.883 29.613 1.00 14.24 245 LEU A CA 10
ATOM 19108 C C . LEU A 1 88 ? -0.812 5.764 29.637 1.00 41.54 245 LEU A C 10
ATOM 19109 O O . LEU A 1 88 ? -0.102 6.768 29.667 1.00 44.44 245 LEU A O 10
ATOM 19125 N N . ASN A 1 89 ? -0.320 4.530 29.620 1.00 5.03 246 ASN A N 10
ATOM 19126 C CA . ASN A 1 89 ? 1.117 4.280 29.638 1.00 62.13 246 ASN A CA 10
ATOM 19127 C C . ASN A 1 89 ? 1.664 4.152 28.219 1.00 4.32 246 ASN A C 10
ATOM 19128 O O . ASN A 1 89 ? 2.830 4.456 27.962 1.00 61.10 246 ASN A O 10
ATOM 19139 N N . LEU A 1 90 ? 0.816 3.702 27.302 1.00 35.00 247 LEU A N 10
ATOM 19140 C CA . LEU A 1 90 ? 1.213 3.535 25.908 1.00 31.44 247 LEU A CA 10
ATOM 19141 C C . LEU A 1 90 ? 1.924 4.781 25.391 1.00 15.22 247 LEU A C 10
ATOM 19142 O O . LEU A 1 90 ? 1.508 5.912 25.643 1.00 13.32 247 LEU A O 10
ATOM 19158 N N . PRO A 1 91 ? 3.021 4.572 24.648 1.00 15.03 248 PRO A N 10
ATOM 19159 C CA . PRO A 1 91 ? 3.811 5.667 24.078 1.00 74.05 248 PRO A CA 10
ATOM 19160 C C . PRO A 1 91 ? 3.072 6.393 22.958 1.00 32.24 248 PRO A C 10
ATOM 19161 O O . PRO A 1 91 ? 3.300 7.578 22.720 1.00 52.33 248 PRO A O 10
ATOM 19172 N N . GLN A 1 92 ? 2.186 5.673 22.276 1.00 4.43 249 GLN A N 10
ATOM 19173 C CA . GLN A 1 92 ? 1.415 6.250 21.182 1.00 14.50 249 GLN A CA 10
ATOM 19174 C C . GLN A 1 92 ? 0.435 7.298 21.700 1.00 33.02 249 GLN A C 10
ATOM 19175 O O . GLN A 1 92 ? 0.076 8.235 20.986 1.00 22.30 249 GLN A O 10
ATOM 19189 N N . PHE A 1 93 ? 0.004 7.133 22.947 1.00 43.14 250 PHE A N 10
ATOM 19190 C CA . PHE A 1 93 ? -0.936 8.064 23.560 1.00 23.12 250 PHE A CA 10
ATOM 19191 C C . PHE A 1 93 ? -0.210 9.294 24.097 1.00 15.42 250 PHE A C 10
ATOM 19192 O O . PHE A 1 93 ? -0.723 10.411 24.022 1.00 30.35 250 PHE A O 10
ATOM 19209 N N . GLN A 1 94 ? 0.984 9.080 24.639 1.00 44.34 251 GLN A N 10
ATOM 19210 C CA . GLN A 1 94 ? 1.779 10.171 25.189 1.00 5.53 251 GLN A CA 10
ATOM 19211 C C . GLN A 1 94 ? 2.429 10.987 24.076 1.00 11.45 251 GLN A C 10
ATOM 19212 O O . GLN A 1 94 ? 2.785 12.150 24.272 1.00 50.03 251 GLN A O 10
ATOM 19226 N N . HIS A 1 95 ? 2.581 10.371 22.909 1.00 74.14 252 HIS A N 10
ATOM 19227 C CA . HIS A 1 95 ? 3.187 11.041 21.764 1.00 64.43 252 HIS A CA 10
ATOM 19228 C C . HIS A 1 95 ? 2.124 11.713 20.901 1.00 14.22 252 HIS A C 10
ATOM 19229 O O . HIS A 1 95 ? 2.279 11.831 19.685 1.00 10.30 252 HIS A O 10
ATOM 19243 N N . LEU A 1 96 ? 1.043 12.152 21.538 1.00 62.42 253 LEU A N 10
ATOM 19244 C CA . LEU A 1 96 ? -0.047 12.812 20.829 1.00 53.02 253 LEU A CA 10
ATOM 19245 C C . LEU A 1 96 ? -0.495 14.069 21.568 1.00 73.20 253 LEU A C 10
ATOM 19246 O O . LEU A 1 96 ? -0.335 14.195 22.782 1.00 2.01 253 LEU A O 10
ATOM 19262 N N . PRO A 1 97 ? -1.073 15.021 20.820 1.00 2.15 254 PRO A N 10
ATOM 19263 C CA . PRO A 1 97 ? -1.559 16.284 21.384 1.00 4.03 254 PRO A CA 10
ATOM 19264 C C . PRO A 1 97 ? -2.789 16.091 22.264 1.00 71.20 254 PRO A C 10
ATOM 19265 O O . PRO A 1 97 ? -3.522 15.114 22.114 1.00 33.11 254 PRO A O 10
ATOM 19276 N N . GLN A 1 98 ? -3.009 17.028 23.180 1.00 2.14 255 GLN A N 10
ATOM 19277 C CA . GLN A 1 98 ? -4.151 16.959 24.084 1.00 51.41 255 GLN A CA 10
ATOM 19278 C C . GLN A 1 98 ? -5.442 16.709 23.311 1.00 20.23 255 GLN A C 10
ATOM 19279 O O . GLN A 1 98 ? -6.337 16.013 23.790 1.00 50.13 255 GLN A O 10
ATOM 19293 N N . GLU A 1 99 ? -5.530 17.281 22.114 1.00 32.15 256 GLU A N 10
ATOM 19294 C CA . GLU A 1 99 ? -6.713 17.120 21.277 1.00 61.41 256 GLU A CA 10
ATOM 19295 C C . GLU A 1 99 ? -6.868 15.669 20.828 1.00 14.35 256 GLU A C 10
ATOM 19296 O O . GLU A 1 99 ? -7.889 15.034 21.092 1.00 24.01 256 GLU A O 10
ATOM 19308 N N . GLU A 1 100 ? -5.849 15.154 20.149 1.00 61.51 257 GLU A N 10
ATOM 19309 C CA . GLU A 1 100 ? -5.873 13.779 19.663 1.00 52.04 257 GLU A CA 10
ATOM 19310 C C . GLU A 1 100 ? -6.085 12.799 20.813 1.00 63.32 257 GLU A C 10
ATOM 19311 O O . GLU A 1 100 ? -6.728 11.762 20.650 1.00 73.21 257 GLU A O 10
ATOM 19323 N N . LYS A 1 101 ? -5.538 13.134 21.976 1.00 3.03 258 LYS A N 10
ATOM 19324 C CA . LYS A 1 101 ? -5.666 12.286 23.155 1.00 24.32 258 LYS A CA 10
ATOM 19325 C C . LYS A 1 101 ? -7.124 11.910 23.400 1.00 44.50 258 LYS A C 10
ATOM 19326 O O . LYS A 1 101 ? -7.474 10.731 23.432 1.00 44.13 258 LYS A O 10
ATOM 19345 N N . MET A 1 102 ? -7.969 12.921 23.571 1.00 54.31 259 MET A N 10
ATOM 19346 C CA . MET A 1 102 ? -9.390 12.696 23.810 1.00 53.31 259 MET A CA 10
ATOM 19347 C C . MET A 1 102 ? -9.983 11.782 22.743 1.00 61.34 259 MET A C 10
ATOM 19348 O O . MET A 1 102 ? -10.621 10.777 23.057 1.00 24.12 259 MET A O 10
ATOM 19362 N N . SER A 1 103 ? -9.768 12.137 21.480 1.00 74.22 260 SER A N 10
ATOM 19363 C CA . SER A 1 103 ? -10.285 11.350 20.366 1.00 32.22 260 SER A CA 10
ATOM 19364 C C . SER A 1 103 ? -9.810 9.903 20.457 1.00 70.12 260 SER A C 10
ATOM 19365 O O . SER A 1 103 ? -10.569 8.971 20.191 1.00 45.24 260 SER A O 10
ATOM 19373 N N . ALA A 1 104 ? -8.549 9.724 20.835 1.00 65.43 261 ALA A N 10
ATOM 19374 C CA . ALA A 1 104 ? -7.972 8.391 20.963 1.00 45.21 261 ALA A CA 10
ATOM 19375 C C . ALA A 1 104 ? -8.660 7.599 22.069 1.00 21.21 261 ALA A C 10
ATOM 19376 O O . ALA A 1 104 ? -9.000 6.429 21.888 1.00 54.41 261 ALA A O 10
ATOM 19383 N N . ILE A 1 105 ? -8.861 8.242 23.214 1.00 51.40 262 ILE A N 10
ATOM 19384 C CA . ILE A 1 105 ? -9.509 7.597 24.349 1.00 73.12 262 ILE A CA 10
ATOM 19385 C C . ILE A 1 105 ? -10.905 7.107 23.979 1.00 52.10 262 ILE A C 10
ATOM 19386 O O . ILE A 1 105 ? -11.229 5.932 24.154 1.00 72.42 262 ILE A O 10
ATOM 19402 N N . LEU A 1 106 ? -11.728 8.015 23.465 1.00 22.14 263 LEU A N 10
ATOM 19403 C CA . LEU A 1 106 ? -13.090 7.675 23.068 1.00 2.41 263 LEU A CA 10
ATOM 19404 C C . LEU A 1 106 ? -13.088 6.649 21.940 1.00 32.42 263 LEU A C 10
ATOM 19405 O O . LEU A 1 106 ? -13.796 5.644 22.001 1.00 24.44 263 LEU A O 10
ATOM 19421 N N . ALA A 1 107 ? -12.287 6.908 20.912 1.00 21.11 264 ALA A N 10
ATOM 19422 C CA . ALA A 1 107 ? -12.190 6.004 19.772 1.00 3.45 264 ALA A CA 10
ATOM 19423 C C . ALA A 1 107 ? -11.825 4.593 20.220 1.00 2.13 264 ALA A C 10
ATOM 19424 O O . ALA A 1 107 ? -12.447 3.618 19.800 1.00 51.21 264 ALA A O 10
ATOM 19431 N N . MET A 1 108 ? -10.812 4.492 21.075 1.00 70.21 265 MET A N 10
ATOM 19432 C CA . MET A 1 108 ? -10.365 3.199 21.580 1.00 71.33 265 MET A CA 10
ATOM 19433 C C . MET A 1 108 ? -11.494 2.482 22.313 1.00 33.40 265 MET A C 10
ATOM 19434 O O . MET A 1 108 ? -11.823 1.336 22.000 1.00 5.41 265 MET A O 10
ATOM 19448 N N . LEU A 1 109 ? -12.085 3.161 23.290 1.00 41.44 266 LEU A N 10
ATOM 19449 C CA . LEU A 1 109 ? -13.178 2.589 24.068 1.00 62.20 266 LEU A CA 10
ATOM 19450 C C . LEU A 1 109 ? -14.414 2.379 23.199 1.00 64.01 266 LEU A C 10
ATOM 19451 O O . LEU A 1 109 ? -15.357 1.698 23.599 1.00 50.14 266 LEU A O 10
ATOM 19467 N N . ASN A 1 110 ? -14.400 2.967 22.007 1.00 5.32 267 ASN A N 10
ATOM 19468 C CA . ASN A 1 110 ? -15.519 2.843 21.080 1.00 3.34 267 ASN A CA 10
ATOM 19469 C C . ASN A 1 110 ? -15.661 1.406 20.588 1.00 45.32 267 ASN A C 10
ATOM 19470 O O . ASN A 1 110 ? -16.653 1.053 19.951 1.00 64.33 267 ASN A O 10
ATOM 19481 N N . SER A 1 111 ? -14.662 0.582 20.888 1.00 3.32 268 SER A N 10
ATOM 19482 C CA . SER A 1 111 ? -14.673 -0.816 20.474 1.00 51.35 268 SER A CA 10
ATOM 19483 C C . SER A 1 111 ? -16.049 -1.437 20.694 1.00 11.44 268 SER A C 10
ATOM 19484 O O . SER A 1 111 ? -16.493 -2.280 19.917 1.00 33.31 268 SER A O 10
ATOM 19492 N N . ASN A 1 112 ? -16.719 -1.012 21.761 1.00 4.11 269 ASN A N 10
ATOM 19493 C CA . ASN A 1 112 ? -18.044 -1.526 22.086 1.00 12.01 269 ASN A CA 10
ATOM 19494 C C . ASN A 1 112 ? -19.011 -0.385 22.390 1.00 63.24 269 ASN A C 10
ATOM 19495 O O . ASN A 1 112 ? -18.760 0.436 23.272 1.00 54.02 269 ASN A O 10
ATOM 19506 N N . SER A 1 113 ? -20.116 -0.341 21.653 1.00 70.43 270 SER A N 10
ATOM 19507 C CA . SER A 1 113 ? -21.119 0.700 21.840 1.00 12.14 270 SER A CA 10
ATOM 19508 C C . SER A 1 113 ? -21.569 0.765 23.297 1.00 72.22 270 SER A C 10
ATOM 19509 O O . SER A 1 113 ? -22.021 1.807 23.773 1.00 64.42 270 SER A O 10
ATOM 19517 N N . ASP A 1 114 ? -21.443 -0.356 23.999 1.00 44.14 271 ASP A N 10
ATOM 19518 C CA . ASP A 1 114 ? -21.835 -0.428 25.401 1.00 3.04 271 ASP A CA 10
ATOM 19519 C C . ASP A 1 114 ? -20.712 0.070 26.306 1.00 41.42 271 ASP A C 10
ATOM 19520 O O . ASP A 1 114 ? -20.960 0.589 27.395 1.00 74.11 271 ASP A O 10
ATOM 19529 N N . THR A 1 115 ? -19.474 -0.091 25.848 1.00 32.11 272 THR A N 10
ATOM 19530 C CA . THR A 1 115 ? -18.313 0.340 26.616 1.00 20.11 272 THR A CA 10
ATOM 19531 C C . THR A 1 115 ? -18.041 1.826 26.414 1.00 43.13 272 THR A C 10
ATOM 19532 O O . THR A 1 115 ? -17.654 2.529 27.347 1.00 32.42 272 THR A O 10
ATOM 19543 N N . ALA A 1 116 ? -18.246 2.299 25.189 1.00 44.02 273 ALA A N 10
ATOM 19544 C CA . ALA A 1 116 ? -18.025 3.703 24.865 1.00 23.01 273 ALA A CA 10
ATOM 19545 C C . ALA A 1 116 ? -18.741 4.614 25.856 1.00 55.12 273 ALA A C 10
ATOM 19546 O O . ALA A 1 116 ? -18.114 5.214 26.730 1.00 61.31 273 ALA A O 10
ATOM 19553 N N . LEU A 1 117 ? -20.058 4.715 25.714 1.00 74.33 274 LEU A N 10
ATOM 19554 C CA . LEU A 1 117 ? -20.861 5.554 26.596 1.00 13.04 274 LEU A CA 10
ATOM 19555 C C . LEU A 1 117 ? -22.169 4.862 26.965 1.00 74.41 274 LEU A C 10
ATOM 19556 O O . LEU A 1 117 ? -22.534 4.785 28.138 1.00 0.42 274 LEU A O 10
ATOM 19572 N N . SER A 1 118 ? -22.871 4.356 25.955 1.00 4.30 275 SER A N 10
ATOM 19573 C CA . SER A 1 118 ? -24.139 3.671 26.173 1.00 52.14 275 SER A CA 10
ATOM 19574 C C . SER A 1 118 ? -24.009 2.624 27.274 1.00 30.33 275 SER A C 10
ATOM 19575 O O . SER A 1 118 ? -22.903 2.260 27.674 1.00 63.05 275 SER A O 10
ATOM 19583 N N . VAL A 1 119 ? -25.148 2.142 27.762 1.00 10.31 276 VAL A N 10
ATOM 19584 C CA . VAL A 1 119 ? -25.163 1.136 28.817 1.00 32.00 276 VAL A CA 10
ATOM 19585 C C . VAL A 1 119 ? -25.254 -0.270 28.234 1.00 12.22 276 VAL A C 10
ATOM 19586 O O . VAL A 1 119 ? -25.797 -0.485 27.150 1.00 23.31 276 VAL A O 10
ATOM 19599 N N . PRO A 1 120 ? -24.711 -1.251 28.970 1.00 74.55 277 PRO A N 10
ATOM 19600 C CA . PRO A 1 120 ? -24.720 -2.655 28.546 1.00 44.20 277 PRO A CA 10
ATOM 19601 C C . PRO A 1 120 ? -26.117 -3.264 28.586 1.00 62.33 277 PRO A C 10
ATOM 19602 O O . PRO A 1 120 ? -27.052 -2.698 29.152 1.00 5.53 277 PRO A O 10
ATOM 19613 N N . PRO A 1 121 ? -26.265 -4.447 27.971 1.00 71.10 278 PRO A N 10
ATOM 19614 C CA . PRO A 1 121 ? -27.545 -5.160 27.923 1.00 13.54 278 PRO A CA 10
ATOM 19615 C C . PRO A 1 121 ? -27.956 -5.706 29.287 1.00 43.14 278 PRO A C 10
ATOM 19616 O O . PRO A 1 121 ? -27.140 -6.281 30.007 1.00 24.34 278 PRO A O 10
ATOM 19627 N N . HIS A 1 122 ? -29.225 -5.523 29.635 1.00 55.13 279 HIS A N 10
ATOM 19628 C CA . HIS A 1 122 ? -29.744 -5.999 30.912 1.00 13.01 279 HIS A CA 10
ATOM 19629 C C . HIS A 1 122 ? -28.878 -5.506 32.068 1.00 75.33 279 HIS A C 10
ATOM 19630 O O . HIS A 1 122 ? -28.670 -6.221 33.049 1.00 53.35 279 HIS A O 10
ATOM 19644 N N . ASP A 1 123 ? -28.376 -4.283 31.944 1.00 14.34 280 ASP A N 10
ATOM 19645 C CA . ASP A 1 123 ? -27.533 -3.694 32.979 1.00 72.44 280 ASP A CA 10
ATOM 19646 C C . ASP A 1 123 ? -28.234 -3.723 34.333 1.00 35.51 280 ASP A C 10
ATOM 19647 O O . ASP A 1 123 ? -29.463 -3.754 34.407 1.00 42.33 280 ASP A O 10
ATOM 19656 N N . SER A 1 124 ? -27.445 -3.715 35.403 1.00 74.23 281 SER A N 10
ATOM 19657 C CA . SER A 1 124 ? -27.990 -3.746 36.755 1.00 53.41 281 SER A CA 10
ATOM 19658 C C . SER A 1 124 ? -27.942 -2.360 37.391 1.00 1.14 281 SER A C 10
ATOM 19659 O O . SER A 1 124 ? -26.878 -1.882 37.788 1.00 35.13 281 SER A O 10
ATOM 19667 N N . THR A 1 125 ? -29.102 -1.718 37.486 1.00 53.03 282 THR A N 10
ATOM 19668 C CA . THR A 1 125 ? -29.194 -0.387 38.072 1.00 10.02 282 THR A CA 10
ATOM 19669 C C . THR A 1 125 ? -29.299 -0.462 39.591 1.00 1.52 282 THR A C 10
ATOM 19670 O O . THR A 1 125 ? -29.498 -1.536 40.158 1.00 21.40 282 THR A O 10
ATOM 19681 N N . THR A 1 1 ? -7.559 5.395 -2.579 1.00 13.55 158 THR A N 11
ATOM 19682 C CA . THR A 1 1 ? -7.087 4.636 -3.729 1.00 61.20 158 THR A CA 11
ATOM 19683 C C . THR A 1 1 ? -5.579 4.421 -3.665 1.00 11.51 158 THR A C 11
ATOM 19684 O O . THR A 1 1 ? -5.078 3.358 -4.028 1.00 62.03 158 THR A O 11
ATOM 19695 N N . ALA A 1 2 ? -4.861 5.438 -3.200 1.00 2.32 159 ALA A N 11
ATOM 19696 C CA . ALA A 1 2 ? -3.410 5.360 -3.086 1.00 22.54 159 ALA A CA 11
ATOM 19697 C C . ALA A 1 2 ? -2.998 4.442 -1.939 1.00 54.02 159 ALA A C 11
ATOM 19698 O O . ALA A 1 2 ? -2.189 3.533 -2.119 1.00 51.11 159 ALA A O 11
ATOM 19705 N N . ASN A 1 3 ? -3.561 4.687 -0.760 1.00 41.12 160 ASN A N 11
ATOM 19706 C CA . ASN A 1 3 ? -3.251 3.883 0.416 1.00 20.04 160 ASN A CA 11
ATOM 19707 C C . ASN A 1 3 ? -4.528 3.411 1.104 1.00 32.52 160 ASN A C 11
ATOM 19708 O O . ASN A 1 3 ? -5.363 4.219 1.513 1.00 63.21 160 ASN A O 11
ATOM 19719 N N . THR A 1 4 ? -4.675 2.095 1.230 1.00 43.14 161 THR A N 11
ATOM 19720 C CA . THR A 1 4 ? -5.849 1.514 1.867 1.00 15.21 161 THR A CA 11
ATOM 19721 C C . THR A 1 4 ? -5.502 0.211 2.578 1.00 43.14 161 THR A C 11
ATOM 19722 O O . THR A 1 4 ? -4.877 -0.676 1.997 1.00 51.12 161 THR A O 11
ATOM 19733 N N . ALA A 1 5 ? -5.911 0.102 3.837 1.00 3.14 162 ALA A N 11
ATOM 19734 C CA . ALA A 1 5 ? -5.644 -1.094 4.626 1.00 34.41 162 ALA A CA 11
ATOM 19735 C C . ALA A 1 5 ? -6.766 -2.115 4.471 1.00 75.31 162 ALA A C 11
ATOM 19736 O O . ALA A 1 5 ? -7.930 -1.752 4.302 1.00 14.23 162 ALA A O 11
ATOM 19743 N N . SER A 1 6 ? -6.409 -3.394 4.528 1.00 22.21 163 SER A N 11
ATOM 19744 C CA . SER A 1 6 ? -7.386 -4.468 4.389 1.00 24.01 163 SER A CA 11
ATOM 19745 C C . SER A 1 6 ? -7.877 -4.936 5.756 1.00 42.32 163 SER A C 11
ATOM 19746 O O . SER A 1 6 ? -9.044 -4.757 6.101 1.00 33.02 163 SER A O 11
ATOM 19754 N N . GLN A 1 7 ? -6.976 -5.535 6.528 1.00 72.32 164 GLN A N 11
ATOM 19755 C CA . GLN A 1 7 ? -7.318 -6.030 7.856 1.00 3.34 164 GLN A CA 11
ATOM 19756 C C . GLN A 1 7 ? -6.155 -5.836 8.825 1.00 73.14 164 GLN A C 11
ATOM 19757 O O . GLN A 1 7 ? -5.082 -6.409 8.641 1.00 23.05 164 GLN A O 11
ATOM 19771 N N . GLN A 1 8 ? -6.378 -5.025 9.854 1.00 63.21 165 GLN A N 11
ATOM 19772 C CA . GLN A 1 8 ? -5.348 -4.756 10.850 1.00 45.20 165 GLN A CA 11
ATOM 19773 C C . GLN A 1 8 ? -4.740 -6.055 11.369 1.00 4.53 165 GLN A C 11
ATOM 19774 O O . GLN A 1 8 ? -5.329 -7.127 11.230 1.00 23.34 165 GLN A O 11
ATOM 19788 N N . LEU A 1 9 ? -3.558 -5.951 11.967 1.00 30.05 166 LEU A N 11
ATOM 19789 C CA . LEU A 1 9 ? -2.869 -7.118 12.508 1.00 52.11 166 LEU A CA 11
ATOM 19790 C C . LEU A 1 9 ? -2.549 -6.925 13.987 1.00 44.44 166 LEU A C 11
ATOM 19791 O O . LEU A 1 9 ? -1.547 -6.302 14.339 1.00 63.05 166 LEU A O 11
ATOM 19807 N N . SER A 1 10 ? -3.405 -7.464 14.848 1.00 20.30 167 SER A N 11
ATOM 19808 C CA . SER A 1 10 ? -3.214 -7.350 16.289 1.00 1.11 167 SER A CA 11
ATOM 19809 C C . SER A 1 10 ? -3.936 -8.475 17.024 1.00 63.52 167 SER A C 11
ATOM 19810 O O . SER A 1 10 ? -4.783 -9.163 16.452 1.00 14.53 167 SER A O 11
ATOM 19818 N N . LEU A 1 11 ? -3.594 -8.659 18.294 1.00 4.43 168 LEU A N 11
ATOM 19819 C CA . LEU A 1 11 ? -4.208 -9.701 19.110 1.00 51.25 168 LEU A CA 11
ATOM 19820 C C . LEU A 1 11 ? -4.660 -9.144 20.455 1.00 14.55 168 LEU A C 11
ATOM 19821 O O . LEU A 1 11 ? -5.730 -9.492 20.955 1.00 53.11 168 LEU A O 11
ATOM 19837 N N . ASP A 1 12 ? -3.840 -8.275 21.036 1.00 23.21 169 ASP A N 11
ATOM 19838 C CA . ASP A 1 12 ? -4.157 -7.667 22.323 1.00 44.41 169 ASP A CA 11
ATOM 19839 C C . ASP A 1 12 ? -4.620 -6.224 22.143 1.00 63.34 169 ASP A C 11
ATOM 19840 O O . ASP A 1 12 ? -4.374 -5.591 21.115 1.00 31.54 169 ASP A O 11
ATOM 19849 N N . PRO A 1 13 ? -5.307 -5.691 23.163 1.00 31.15 170 PRO A N 11
ATOM 19850 C CA . PRO A 1 13 ? -5.820 -4.318 23.141 1.00 3.12 170 PRO A CA 11
ATOM 19851 C C . PRO A 1 13 ? -4.704 -3.281 23.223 1.00 72.43 170 PRO A C 11
ATOM 19852 O O . PRO A 1 13 ? -4.741 -2.259 22.538 1.00 52.11 170 PRO A O 11
ATOM 19863 N N . LYS A 1 14 ? -3.712 -3.552 24.064 1.00 10.31 171 LYS A N 11
ATOM 19864 C CA . LYS A 1 14 ? -2.584 -2.644 24.234 1.00 1.25 171 LYS A CA 11
ATOM 19865 C C . LYS A 1 14 ? -1.775 -2.533 22.946 1.00 55.32 171 LYS A C 11
ATOM 19866 O O . LYS A 1 14 ? -1.226 -1.476 22.637 1.00 4.25 171 LYS A O 11
ATOM 19885 N N . GLN A 1 15 ? -1.709 -3.629 22.198 1.00 75.15 172 GLN A N 11
ATOM 19886 C CA . GLN A 1 15 ? -0.969 -3.653 20.942 1.00 44.01 172 GLN A CA 11
ATOM 19887 C C . GLN A 1 15 ? -1.752 -2.957 19.834 1.00 13.21 172 GLN A C 11
ATOM 19888 O O . GLN A 1 15 ? -1.256 -2.025 19.201 1.00 13.41 172 GLN A O 11
ATOM 19902 N N . ARG A 1 16 ? -2.978 -3.416 19.605 1.00 14.21 173 ARG A N 11
ATOM 19903 C CA . ARG A 1 16 ? -3.830 -2.838 18.573 1.00 50.15 173 ARG A CA 11
ATOM 19904 C C . ARG A 1 16 ? -4.003 -1.337 18.788 1.00 71.25 173 ARG A C 11
ATOM 19905 O O . ARG A 1 16 ? -4.068 -0.566 17.830 1.00 22.21 173 ARG A O 11
ATOM 19926 N N . SER A 1 17 ? -4.078 -0.930 20.051 1.00 71.33 174 SER A N 11
ATOM 19927 C CA . SER A 1 17 ? -4.248 0.477 20.392 1.00 52.34 174 SER A CA 11
ATOM 19928 C C . SER A 1 17 ? -3.212 1.339 19.676 1.00 24.54 174 SER A C 11
ATOM 19929 O O . SER A 1 17 ? -3.468 2.498 19.351 1.00 3.14 174 SER A O 11
ATOM 19937 N N . LYS A 1 18 ? -2.039 0.763 19.434 1.00 70.30 175 LYS A N 11
ATOM 19938 C CA . LYS A 1 18 ? -0.962 1.475 18.756 1.00 30.43 175 LYS A CA 11
ATOM 19939 C C . LYS A 1 18 ? -1.350 1.809 17.319 1.00 32.55 175 LYS A C 11
ATOM 19940 O O . LYS A 1 18 ? -1.057 2.897 16.826 1.00 71.14 175 LYS A O 11
ATOM 19959 N N . GLN A 1 19 ? -2.012 0.866 16.656 1.00 42.03 176 GLN A N 11
ATOM 19960 C CA . GLN A 1 19 ? -2.440 1.062 15.276 1.00 53.11 176 GLN A CA 11
ATOM 19961 C C . GLN A 1 19 ? -3.655 1.982 15.209 1.00 72.44 176 GLN A C 11
ATOM 19962 O O . GLN A 1 19 ? -3.749 2.838 14.329 1.00 52.20 176 GLN A O 11
ATOM 19976 N N . ILE A 1 20 ? -4.582 1.798 16.142 1.00 34.04 177 ILE A N 11
ATOM 19977 C CA . ILE A 1 20 ? -5.791 2.612 16.189 1.00 63.21 177 ILE A CA 11
ATOM 19978 C C . ILE A 1 20 ? -5.466 4.057 16.550 1.00 14.43 177 ILE A C 11
ATOM 19979 O O . ILE A 1 20 ? -6.146 4.986 16.111 1.00 1.21 177 ILE A O 11
ATOM 19995 N N . LEU A 1 21 ? -4.423 4.241 17.352 1.00 50.13 178 LEU A N 11
ATOM 19996 C CA . LEU A 1 21 ? -4.006 5.575 17.771 1.00 30.43 178 LEU A CA 11
ATOM 19997 C C . LEU A 1 21 ? -3.456 6.370 16.591 1.00 31.43 178 LEU A C 11
ATOM 19998 O O . LEU A 1 21 ? -3.615 7.588 16.523 1.00 0.42 178 LEU A O 11
ATOM 20014 N N . SER A 1 22 ? -2.811 5.671 15.663 1.00 62.11 179 SER A N 11
ATOM 20015 C CA . SER A 1 22 ? -2.236 6.312 14.486 1.00 61.41 179 SER A CA 11
ATOM 20016 C C . SER A 1 22 ? -3.293 6.508 13.403 1.00 21.53 179 SER A C 11
ATOM 20017 O O . SER A 1 22 ? -3.189 7.411 12.575 1.00 4.11 179 SER A O 11
ATOM 20025 N N . ASN A 1 23 ? -4.311 5.653 13.418 1.00 41.15 180 ASN A N 11
ATOM 20026 C CA . ASN A 1 23 ? -5.388 5.731 12.437 1.00 23.20 180 ASN A CA 11
ATOM 20027 C C . ASN A 1 23 ? -6.658 6.295 13.067 1.00 24.43 180 ASN A C 11
ATOM 20028 O O . ASN A 1 23 ? -7.769 5.898 12.713 1.00 43.00 180 ASN A O 11
ATOM 20039 N N . LEU A 1 24 ? -6.486 7.222 14.003 1.00 44.03 181 LEU A N 11
ATOM 20040 C CA . LEU A 1 24 ? -7.618 7.842 14.683 1.00 44.03 181 LEU A CA 11
ATOM 20041 C C . LEU A 1 24 ? -8.372 8.777 13.743 1.00 41.02 181 LEU A C 11
ATOM 20042 O O . LEU A 1 24 ? -9.603 8.780 13.708 1.00 64.44 181 LEU A O 11
ATOM 20058 N N . LYS A 1 25 ? -7.626 9.569 12.980 1.00 2.23 182 LYS A N 11
ATOM 20059 C CA . LYS A 1 25 ? -8.222 10.507 12.037 1.00 74.14 182 LYS A CA 11
ATOM 20060 C C . LYS A 1 25 ? -9.231 9.803 11.134 1.00 65.01 182 LYS A C 11
ATOM 20061 O O . LYS A 1 25 ? -10.201 10.409 10.679 1.00 33.51 182 LYS A O 11
ATOM 20080 N N . LYS A 1 26 ? -8.995 8.520 10.879 1.00 11.41 183 LYS A N 11
ATOM 20081 C CA . LYS A 1 26 ? -9.884 7.732 10.033 1.00 4.22 183 LYS A CA 11
ATOM 20082 C C . LYS A 1 26 ? -11.339 7.923 10.447 1.00 74.04 183 LYS A C 11
ATOM 20083 O O . LYS A 1 26 ? -12.238 7.928 9.605 1.00 21.53 183 LYS A O 11
ATOM 20102 N N . SER A 1 27 ? -11.565 8.082 11.747 1.00 63.41 184 SER A N 11
ATOM 20103 C CA . SER A 1 27 ? -12.912 8.271 12.272 1.00 60.42 184 SER A CA 11
ATOM 20104 C C . SER A 1 27 ? -13.235 9.755 12.416 1.00 35.42 184 SER A C 11
ATOM 20105 O O . SER A 1 27 ? -12.348 10.605 12.487 1.00 55.51 184 SER A O 11
ATOM 20113 N N . PRO A 1 28 ? -14.537 10.074 12.461 1.00 34.23 185 PRO A N 11
ATOM 20114 C CA . PRO A 1 28 ? -15.010 11.455 12.598 1.00 24.21 185 PRO A CA 11
ATOM 20115 C C . PRO A 1 28 ? -14.720 12.032 13.979 1.00 3.43 185 PRO A C 11
ATOM 20116 O O . PRO A 1 28 ? -14.364 11.317 14.916 1.00 60.33 185 PRO A O 11
ATOM 20127 N N . PRO A 1 29 ? -14.875 13.358 14.112 1.00 50.03 186 PRO A N 11
ATOM 20128 C CA . PRO A 1 29 ? -14.636 14.061 15.376 1.00 61.32 186 PRO A CA 11
ATOM 20129 C C . PRO A 1 29 ? -15.689 13.733 16.429 1.00 3.42 186 PRO A C 11
ATOM 20130 O O . PRO A 1 29 ? -16.645 13.004 16.161 1.00 44.43 186 PRO A O 11
ATOM 20141 N N . LEU A 1 30 ? -15.508 14.276 17.628 1.00 52.51 187 LEU A N 11
ATOM 20142 C CA . LEU A 1 30 ? -16.444 14.043 18.723 1.00 64.53 187 LEU A CA 11
ATOM 20143 C C . LEU A 1 30 ? -16.919 15.361 19.324 1.00 52.32 187 LEU A C 11
ATOM 20144 O O . LEU A 1 30 ? -18.104 15.534 19.607 1.00 42.11 187 LEU A O 11
ATOM 20160 N N . ASN A 1 31 ? -15.987 16.289 19.514 1.00 40.32 188 ASN A N 11
ATOM 20161 C CA . ASN A 1 31 ? -16.311 17.594 20.080 1.00 73.23 188 ASN A CA 11
ATOM 20162 C C . ASN A 1 31 ? -16.826 17.454 21.509 1.00 25.02 188 ASN A C 11
ATOM 20163 O O . ASN A 1 31 ? -17.753 18.154 21.919 1.00 62.05 188 ASN A O 11
ATOM 20174 N N . LEU A 1 32 ? -16.217 16.546 22.265 1.00 54.14 189 LEU A N 11
ATOM 20175 C CA . LEU A 1 32 ? -16.613 16.314 23.650 1.00 44.24 189 LEU A CA 11
ATOM 20176 C C . LEU A 1 32 ? -16.314 17.536 24.513 1.00 70.31 189 LEU A C 11
ATOM 20177 O O . LEU A 1 32 ? -17.036 17.826 25.465 1.00 13.15 189 LEU A O 11
ATOM 20193 N N . ASN A 1 33 ? -15.246 18.249 24.171 1.00 23.31 190 ASN A N 11
ATOM 20194 C CA . ASN A 1 33 ? -14.852 19.440 24.914 1.00 15.51 190 ASN A CA 11
ATOM 20195 C C . ASN A 1 33 ? -14.539 19.097 26.367 1.00 35.12 190 ASN A C 11
ATOM 20196 O O . ASN A 1 33 ? -14.872 19.854 27.280 1.00 65.12 190 ASN A O 11
ATOM 20207 N N . ILE A 1 34 ? -13.898 17.952 26.574 1.00 74.53 191 ILE A N 11
ATOM 20208 C CA . ILE A 1 34 ? -13.539 17.509 27.915 1.00 31.12 191 ILE A CA 11
ATOM 20209 C C . ILE A 1 34 ? -12.093 17.866 28.243 1.00 13.11 191 ILE A C 11
ATOM 20210 O O . ILE A 1 34 ? -11.206 17.746 27.398 1.00 55.00 191 ILE A O 11
ATOM 20226 N N . SER A 1 35 ? -11.863 18.304 29.477 1.00 41.03 192 SER A N 11
ATOM 20227 C CA . SER A 1 35 ? -10.525 18.681 29.917 1.00 63.33 192 SER A CA 11
ATOM 20228 C C . SER A 1 35 ? -9.749 17.460 30.403 1.00 13.35 192 SER A C 11
ATOM 20229 O O . SER A 1 35 ? -10.316 16.552 31.013 1.00 11.52 192 SER A O 11
ATOM 20237 N N . LEU A 1 36 ? -8.449 17.446 30.130 1.00 74.41 193 LEU A N 11
ATOM 20238 C CA . LEU A 1 36 ? -7.594 16.337 30.539 1.00 1.23 193 LEU A CA 11
ATOM 20239 C C . LEU A 1 36 ? -6.550 16.800 31.551 1.00 60.14 193 LEU A C 11
ATOM 20240 O O . LEU A 1 36 ? -5.519 17.373 31.198 1.00 53.44 193 LEU A O 11
ATOM 20256 N N . PRO A 1 37 ? -6.820 16.544 32.839 1.00 21.23 194 PRO A N 11
ATOM 20257 C CA . PRO A 1 37 ? -5.915 16.923 33.928 1.00 2.12 194 PRO A CA 11
ATOM 20258 C C . PRO A 1 37 ? -4.633 16.097 33.931 1.00 51.00 194 PRO A C 11
ATOM 20259 O O . PRO A 1 37 ? -4.644 14.912 33.595 1.00 54.31 194 PRO A O 11
ATOM 20270 N N . THR A 1 38 ? -3.528 16.729 34.313 1.00 43.20 195 THR A N 11
ATOM 20271 C CA . THR A 1 38 ? -2.238 16.053 34.359 1.00 65.11 195 THR A CA 11
ATOM 20272 C C . THR A 1 38 ? -2.336 14.732 35.114 1.00 43.13 195 THR A C 11
ATOM 20273 O O . THR A 1 38 ? -1.615 13.780 34.815 1.00 45.24 195 THR A O 11
ATOM 20284 N N . ASP A 1 39 ? -3.232 14.681 36.093 1.00 72.24 196 ASP A N 11
ATOM 20285 C CA . ASP A 1 39 ? -3.426 13.475 36.890 1.00 40.14 196 ASP A CA 11
ATOM 20286 C C . ASP A 1 39 ? -3.571 12.249 35.994 1.00 65.14 196 ASP A C 11
ATOM 20287 O O . ASP A 1 39 ? -2.990 11.197 36.265 1.00 70.24 196 ASP A O 11
ATOM 20296 N N . LEU A 1 40 ? -4.349 12.391 34.926 1.00 23.14 197 LEU A N 11
ATOM 20297 C CA . LEU A 1 40 ? -4.571 11.294 33.990 1.00 0.42 197 LEU A CA 11
ATOM 20298 C C . LEU A 1 40 ? -3.248 10.767 33.445 1.00 44.43 197 LEU A C 11
ATOM 20299 O O . LEU A 1 40 ? -3.083 9.564 33.239 1.00 44.50 197 LEU A O 11
ATOM 20315 N N . THR A 1 41 ? -2.305 11.676 33.214 1.00 63.12 198 THR A N 11
ATOM 20316 C CA . THR A 1 41 ? -0.995 11.303 32.693 1.00 14.35 198 THR A CA 11
ATOM 20317 C C . THR A 1 41 ? 0.071 11.383 33.780 1.00 41.43 198 THR A C 11
ATOM 20318 O O . THR A 1 41 ? 1.246 11.611 33.493 1.00 4.24 198 THR A O 11
ATOM 20329 N N . SER A 1 42 ? -0.346 11.194 35.027 1.00 13.24 199 SER A N 11
ATOM 20330 C CA . SER A 1 42 ? 0.574 11.248 36.158 1.00 54.34 199 SER A CA 11
ATOM 20331 C C . SER A 1 42 ? 1.658 10.183 36.027 1.00 40.11 199 SER A C 11
ATOM 20332 O O . SER A 1 42 ? 1.687 9.424 35.057 1.00 12.33 199 SER A O 11
ATOM 20340 N N . THR A 1 43 ? 2.551 10.132 37.011 1.00 55.20 200 THR A N 11
ATOM 20341 C CA . THR A 1 43 ? 3.638 9.162 37.007 1.00 41.10 200 THR A CA 11
ATOM 20342 C C . THR A 1 43 ? 3.450 8.121 38.104 1.00 21.14 200 THR A C 11
ATOM 20343 O O . THR A 1 43 ? 4.418 7.534 38.589 1.00 70.03 200 THR A O 11
ATOM 20354 N N . ASP A 1 44 ? 2.200 7.896 38.492 1.00 74.11 201 ASP A N 11
ATOM 20355 C CA . ASP A 1 44 ? 1.885 6.923 39.532 1.00 54.13 201 ASP A CA 11
ATOM 20356 C C . ASP A 1 44 ? 0.498 6.326 39.315 1.00 33.10 201 ASP A C 11
ATOM 20357 O O . ASP A 1 44 ? -0.357 6.906 38.645 1.00 31.02 201 ASP A O 11
ATOM 20366 N N . PRO A 1 45 ? 0.268 5.138 39.894 1.00 73.14 202 PRO A N 11
ATOM 20367 C CA . PRO A 1 45 ? -1.014 4.436 39.777 1.00 21.34 202 PRO A CA 11
ATOM 20368 C C . PRO A 1 45 ? -2.130 5.136 40.545 1.00 71.20 202 PRO A C 11
ATOM 20369 O O . PRO A 1 45 ? -3.292 5.100 40.140 1.00 23.22 202 PRO A O 11
ATOM 20380 N N . ALA A 1 46 ? -1.770 5.773 41.654 1.00 21.45 203 ALA A N 11
ATOM 20381 C CA . ALA A 1 46 ? -2.741 6.483 42.477 1.00 50.20 203 ALA A CA 11
ATOM 20382 C C . ALA A 1 46 ? -3.378 7.633 41.704 1.00 0.22 203 ALA A C 11
ATOM 20383 O O . ALA A 1 46 ? -4.601 7.716 41.589 1.00 30.13 203 ALA A O 11
ATOM 20390 N N . LYS A 1 47 ? -2.541 8.520 41.176 1.00 13.22 204 LYS A N 11
ATOM 20391 C CA . LYS A 1 47 ? -3.022 9.666 40.413 1.00 3.24 204 LYS A CA 11
ATOM 20392 C C . LYS A 1 47 ? -3.630 9.221 39.087 1.00 31.25 204 LYS A C 11
ATOM 20393 O O . LYS A 1 47 ? -4.625 9.783 38.632 1.00 52.34 204 LYS A O 11
ATOM 20412 N N . GLN A 1 48 ? -3.026 8.207 38.475 1.00 13.42 205 GLN A N 11
ATOM 20413 C CA . GLN A 1 48 ? -3.510 7.687 37.202 1.00 12.00 205 GLN A CA 11
ATOM 20414 C C . GLN A 1 48 ? -4.960 7.227 37.318 1.00 42.35 205 GLN A C 11
ATOM 20415 O O . GLN A 1 48 ? -5.815 7.638 36.533 1.00 23.13 205 GLN A O 11
ATOM 20429 N N . GLN A 1 49 ? -5.228 6.373 38.300 1.00 51.12 206 GLN A N 11
ATOM 20430 C CA . GLN A 1 49 ? -6.575 5.857 38.516 1.00 5.24 206 GLN A CA 11
ATOM 20431 C C . GLN A 1 49 ? -7.513 6.964 38.986 1.00 4.12 206 GLN A C 11
ATOM 20432 O O . GLN A 1 49 ? -8.641 7.080 38.508 1.00 64.41 206 GLN A O 11
ATOM 20446 N N . ALA A 1 50 ? -7.039 7.775 39.926 1.00 44.50 207 ALA A N 11
ATOM 20447 C CA . ALA A 1 50 ? -7.834 8.874 40.459 1.00 14.12 207 ALA A CA 11
ATOM 20448 C C . ALA A 1 50 ? -8.412 9.729 39.336 1.00 2.23 207 ALA A C 11
ATOM 20449 O O . ALA A 1 50 ? -9.599 10.055 39.339 1.00 64.43 207 ALA A O 11
ATOM 20456 N N . ALA A 1 51 ? -7.564 10.090 38.378 1.00 14.54 208 ALA A N 11
ATOM 20457 C CA . ALA A 1 51 ? -7.991 10.907 37.249 1.00 72.22 208 ALA A CA 11
ATOM 20458 C C . ALA A 1 51 ? -8.884 10.111 36.302 1.00 25.14 208 ALA A C 11
ATOM 20459 O O . ALA A 1 51 ? -9.881 10.624 35.794 1.00 11.51 208 ALA A O 11
ATOM 20466 N N . LEU A 1 52 ? -8.519 8.855 36.069 1.00 43.10 209 LEU A N 11
ATOM 20467 C CA . LEU A 1 52 ? -9.286 7.988 35.182 1.00 33.53 209 LEU A CA 11
ATOM 20468 C C . LEU A 1 52 ? -10.766 8.002 35.553 1.00 22.12 209 LEU A C 11
ATOM 20469 O O . LEU A 1 52 ? -11.625 8.268 34.712 1.00 2.34 209 LEU A O 11
ATOM 20485 N N . PHE A 1 53 ? -11.056 7.715 36.818 1.00 52.51 210 PHE A N 11
ATOM 20486 C CA . PHE A 1 53 ? -12.432 7.697 37.301 1.00 20.40 210 PHE A CA 11
ATOM 20487 C C . PHE A 1 53 ? -13.148 8.999 36.954 1.00 31.51 210 PHE A C 11
ATOM 20488 O O . PHE A 1 53 ? -14.329 8.996 36.609 1.00 74.51 210 PHE A O 11
ATOM 20505 N N . GLN A 1 54 ? -12.424 10.109 37.049 1.00 22.13 211 GLN A N 11
ATOM 20506 C CA . GLN A 1 54 ? -12.990 11.418 36.747 1.00 51.01 211 GLN A CA 11
ATOM 20507 C C . GLN A 1 54 ? -13.395 11.510 35.279 1.00 11.25 211 GLN A C 11
ATOM 20508 O O . GLN A 1 54 ? -14.551 11.789 34.960 1.00 61.10 211 GLN A O 11
ATOM 20522 N N . VAL A 1 55 ? -12.436 11.275 34.390 1.00 62.31 212 VAL A N 11
ATOM 20523 C CA . VAL A 1 55 ? -12.693 11.330 32.956 1.00 45.42 212 VAL A CA 11
ATOM 20524 C C . VAL A 1 55 ? -13.822 10.385 32.563 1.00 61.14 212 VAL A C 11
ATOM 20525 O O . VAL A 1 55 ? -14.809 10.800 31.954 1.00 63.10 212 VAL A O 11
ATOM 20538 N N . ILE A 1 56 ? -13.671 9.113 32.915 1.00 65.34 213 ILE A N 11
ATOM 20539 C CA . ILE A 1 56 ? -14.679 8.108 32.600 1.00 42.32 213 ILE A CA 11
ATOM 20540 C C . ILE A 1 56 ? -16.062 8.553 33.064 1.00 5.01 213 ILE A C 11
ATOM 20541 O O . ILE A 1 56 ? -17.012 8.575 32.283 1.00 14.12 213 ILE A O 11
ATOM 20557 N N . ALA A 1 57 ? -16.165 8.909 34.340 1.00 31.55 214 ALA A N 11
ATOM 20558 C CA . ALA A 1 57 ? -17.430 9.357 34.908 1.00 34.14 214 ALA A CA 11
ATOM 20559 C C . ALA A 1 57 ? -18.048 10.466 34.064 1.00 14.44 214 ALA A C 11
ATOM 20560 O O . ALA A 1 57 ? -19.253 10.470 33.813 1.00 11.22 214 ALA A O 11
ATOM 20567 N N . ALA A 1 58 ? -17.216 11.407 33.630 1.00 22.21 215 ALA A N 11
ATOM 20568 C CA . ALA A 1 58 ? -17.681 12.521 32.813 1.00 23.13 215 ALA A CA 11
ATOM 20569 C C . ALA A 1 58 ? -18.350 12.024 31.536 1.00 22.34 215 ALA A C 11
ATOM 20570 O O . ALA A 1 58 ? -19.344 12.592 31.083 1.00 71.15 215 ALA A O 11
ATOM 20577 N N . LEU A 1 59 ? -17.799 10.961 30.961 1.00 62.04 216 LEU A N 11
ATOM 20578 C CA . LEU A 1 59 ? -18.342 10.387 29.734 1.00 13.24 216 LEU A CA 11
ATOM 20579 C C . LEU A 1 59 ? -19.679 9.701 30.000 1.00 44.32 216 LEU A C 11
ATOM 20580 O O . LEU A 1 59 ? -20.664 9.954 29.307 1.00 32.44 216 LEU A O 11
ATOM 20596 N N . GLN A 1 60 ? -19.704 8.835 31.008 1.00 44.32 217 GLN A N 11
ATOM 20597 C CA . GLN A 1 60 ? -20.920 8.115 31.365 1.00 23.31 217 GLN A CA 11
ATOM 20598 C C . GLN A 1 60 ? -22.097 9.073 31.511 1.00 73.10 217 GLN A C 11
ATOM 20599 O O . GLN A 1 60 ? -23.181 8.827 30.981 1.00 32.14 217 GLN A O 11
ATOM 20613 N N . LYS A 1 61 ? -21.878 10.166 32.233 1.00 2.50 218 LYS A N 11
ATOM 20614 C CA . LYS A 1 61 ? -22.920 11.163 32.449 1.00 42.32 218 LYS A CA 11
ATOM 20615 C C . LYS A 1 61 ? -23.251 11.894 31.151 1.00 20.23 218 LYS A C 11
ATOM 20616 O O . LYS A 1 61 ? -24.416 12.002 30.768 1.00 72.32 218 LYS A O 11
ATOM 20635 N N . HIS A 1 62 ? -22.219 12.393 30.478 1.00 21.23 219 HIS A N 11
ATOM 20636 C CA . HIS A 1 62 ? -22.401 13.111 29.222 1.00 2.31 219 HIS A CA 11
ATOM 20637 C C . HIS A 1 62 ? -23.238 12.293 28.244 1.00 31.52 219 HIS A C 11
ATOM 20638 O O . HIS A 1 62 ? -23.884 12.843 27.352 1.00 34.13 219 HIS A O 11
ATOM 20652 N N . PHE A 1 63 ? -23.221 10.975 28.417 1.00 13.12 220 PHE A N 11
ATOM 20653 C CA . PHE A 1 63 ? -23.977 10.080 27.549 1.00 55.21 220 PHE A CA 11
ATOM 20654 C C . PHE A 1 63 ? -25.369 9.818 28.117 1.00 11.44 220 PHE A C 11
ATOM 20655 O O . PHE A 1 63 ? -26.378 10.181 27.512 1.00 32.32 220 PHE A O 11
ATOM 20672 N N . LYS A 1 64 ? -25.415 9.186 29.285 1.00 72.41 221 LYS A N 11
ATOM 20673 C CA . LYS A 1 64 ? -26.681 8.874 29.938 1.00 54.54 221 LYS A CA 11
ATOM 20674 C C . LYS A 1 64 ? -27.358 10.144 30.445 1.00 73.22 221 LYS A C 11
ATOM 20675 O O . LYS A 1 64 ? -28.456 10.491 30.009 1.00 15.41 221 LYS A O 11
ATOM 20694 N N . THR A 1 65 ? -26.696 10.834 31.368 1.00 43.33 222 THR A N 11
ATOM 20695 C CA . THR A 1 65 ? -27.233 12.065 31.934 1.00 51.12 222 THR A CA 11
ATOM 20696 C C . THR A 1 65 ? -26.139 12.882 32.611 1.00 11.41 222 THR A C 11
ATOM 20697 O O . THR A 1 65 ? -25.572 12.463 33.619 1.00 14.23 222 THR A O 11
ATOM 20708 N N . ASN A 1 66 ? -25.847 14.052 32.050 1.00 34.45 223 ASN A N 11
ATOM 20709 C CA . ASN A 1 66 ? -24.820 14.928 32.601 1.00 13.34 223 ASN A CA 11
ATOM 20710 C C . ASN A 1 66 ? -25.170 15.348 34.026 1.00 53.23 223 ASN A C 11
ATOM 20711 O O . ASN A 1 66 ? -24.287 15.553 34.858 1.00 71.40 223 ASN A O 11
ATOM 20722 N N . MET A 1 67 ? -26.465 15.474 34.298 1.00 1.24 224 MET A N 11
ATOM 20723 C CA . MET A 1 67 ? -26.932 15.868 35.623 1.00 63.13 224 MET A CA 11
ATOM 20724 C C . MET A 1 67 ? -26.443 14.888 36.685 1.00 53.11 224 MET A C 11
ATOM 20725 O O . MET A 1 67 ? -26.153 15.279 37.815 1.00 20.30 224 MET A O 11
ATOM 20739 N N . GLU A 1 68 ? -26.356 13.615 36.314 1.00 63.45 225 GLU A N 11
ATOM 20740 C CA . GLU A 1 68 ? -25.903 12.580 37.236 1.00 33.01 225 GLU A CA 11
ATOM 20741 C C . GLU A 1 68 ? -25.954 11.204 36.578 1.00 41.21 225 GLU A C 11
ATOM 20742 O O . GLU A 1 68 ? -26.967 10.820 35.995 1.00 0.31 225 GLU A O 11
ATOM 20754 N N . ASN A 1 69 ? -24.852 10.467 36.676 1.00 53.13 226 ASN A N 11
ATOM 20755 C CA . ASN A 1 69 ? -24.770 9.134 36.089 1.00 1.32 226 ASN A CA 11
ATOM 20756 C C . ASN A 1 69 ? -23.396 8.517 36.332 1.00 1.11 226 ASN A C 11
ATOM 20757 O O . ASN A 1 69 ? -22.452 8.763 35.581 1.00 25.34 226 ASN A O 11
ATOM 20768 N N . VAL A 1 70 ? -23.292 7.714 37.386 1.00 21.20 227 VAL A N 11
ATOM 20769 C CA . VAL A 1 70 ? -22.034 7.060 37.728 1.00 75.55 227 VAL A CA 11
ATOM 20770 C C . VAL A 1 70 ? -22.244 5.574 37.997 1.00 24.31 227 VAL A C 11
ATOM 20771 O O . VAL A 1 70 ? -22.622 5.180 39.099 1.00 21.24 227 VAL A O 11
ATOM 20784 N N . ASN A 1 71 ? -21.994 4.753 36.982 1.00 71.11 228 ASN A N 11
ATOM 20785 C CA . ASN A 1 71 ? -22.155 3.309 37.109 1.00 30.02 228 ASN A CA 11
ATOM 20786 C C . ASN A 1 71 ? -20.814 2.634 37.381 1.00 71.01 228 ASN A C 11
ATOM 20787 O O . ASN A 1 71 ? -20.133 2.189 36.457 1.00 44.10 228 ASN A O 11
ATOM 20798 N N . TYR A 1 72 ? -20.442 2.561 38.654 1.00 32.00 229 TYR A N 11
ATOM 20799 C CA . TYR A 1 72 ? -19.182 1.942 39.048 1.00 72.01 229 TYR A CA 11
ATOM 20800 C C . TYR A 1 72 ? -19.050 0.546 38.447 1.00 21.34 229 TYR A C 11
ATOM 20801 O O . TYR A 1 72 ? -17.955 0.114 38.088 1.00 63.52 229 TYR A O 11
ATOM 20819 N N . ASP A 1 73 ? -20.174 -0.154 38.342 1.00 60.32 230 ASP A N 11
ATOM 20820 C CA . ASP A 1 73 ? -20.186 -1.501 37.783 1.00 31.54 230 ASP A CA 11
ATOM 20821 C C . ASP A 1 73 ? -19.510 -1.529 36.416 1.00 31.11 230 ASP A C 11
ATOM 20822 O O . ASP A 1 73 ? -18.540 -2.259 36.206 1.00 51.52 230 ASP A O 11
ATOM 20831 N N . LEU A 1 74 ? -20.029 -0.731 35.489 1.00 21.23 231 LEU A N 11
ATOM 20832 C CA . LEU A 1 74 ? -19.476 -0.664 34.141 1.00 73.41 231 LEU A CA 11
ATOM 20833 C C . LEU A 1 74 ? -18.144 0.078 34.135 1.00 63.44 231 LEU A C 11
ATOM 20834 O O . LEU A 1 74 ? -17.235 -0.262 33.375 1.00 12.11 231 LEU A O 11
ATOM 20850 N N . LEU A 1 75 ? -18.033 1.091 34.987 1.00 64.43 232 LEU A N 11
ATOM 20851 C CA . LEU A 1 75 ? -16.810 1.880 35.082 1.00 45.14 232 LEU A CA 11
ATOM 20852 C C . LEU A 1 75 ? -15.606 0.987 35.366 1.00 0.45 232 LEU A C 11
ATOM 20853 O O . LEU A 1 75 ? -14.518 1.210 34.837 1.00 4.31 232 LEU A O 11
ATOM 20869 N N . GLN A 1 76 ? -15.811 -0.024 36.204 1.00 1.01 233 GLN A N 11
ATOM 20870 C CA . GLN A 1 76 ? -14.742 -0.951 36.557 1.00 34.05 233 GLN A CA 11
ATOM 20871 C C . GLN A 1 76 ? -14.089 -1.531 35.307 1.00 1.43 233 GLN A C 11
ATOM 20872 O O . GLN A 1 76 ? -12.864 -1.620 35.219 1.00 72.55 233 GLN A O 11
ATOM 20886 N N . LYS A 1 77 ? -14.914 -1.923 34.342 1.00 22.35 234 LYS A N 11
ATOM 20887 C CA . LYS A 1 77 ? -14.417 -2.494 33.096 1.00 53.21 234 LYS A CA 11
ATOM 20888 C C . LYS A 1 77 ? -13.795 -1.416 32.214 1.00 24.12 234 LYS A C 11
ATOM 20889 O O . LYS A 1 77 ? -12.703 -1.597 31.676 1.00 61.11 234 LYS A O 11
ATOM 20908 N N . GLN A 1 78 ? -14.495 -0.296 32.073 1.00 53.40 235 GLN A N 11
ATOM 20909 C CA . GLN A 1 78 ? -14.009 0.811 31.257 1.00 35.11 235 GLN A CA 11
ATOM 20910 C C . GLN A 1 78 ? -12.628 1.263 31.719 1.00 31.44 235 GLN A C 11
ATOM 20911 O O . GLN A 1 78 ? -11.742 1.519 30.904 1.00 71.21 235 GLN A O 11
ATOM 20925 N N . VAL A 1 79 ? -12.451 1.359 33.033 1.00 33.34 236 VAL A N 11
ATOM 20926 C CA . VAL A 1 79 ? -11.177 1.779 33.605 1.00 74.14 236 VAL A CA 11
ATOM 20927 C C . VAL A 1 79 ? -10.129 0.680 33.477 1.00 22.44 236 VAL A C 11
ATOM 20928 O O . VAL A 1 79 ? -8.989 0.935 33.088 1.00 51.03 236 VAL A O 11
ATOM 20941 N N . LYS A 1 80 ? -10.521 -0.546 33.808 1.00 12.13 237 LYS A N 11
ATOM 20942 C CA . LYS A 1 80 ? -9.617 -1.687 33.730 1.00 43.21 237 LYS A CA 11
ATOM 20943 C C . LYS A 1 80 ? -8.963 -1.770 32.354 1.00 13.41 237 LYS A C 11
ATOM 20944 O O . LYS A 1 80 ? -7.755 -1.977 32.242 1.00 61.13 237 LYS A O 11
ATOM 20963 N N . TYR A 1 81 ? -9.769 -1.605 31.311 1.00 41.11 238 TYR A N 11
ATOM 20964 C CA . TYR A 1 81 ? -9.269 -1.662 29.943 1.00 62.15 238 TYR A CA 11
ATOM 20965 C C . TYR A 1 81 ? -8.090 -0.713 29.753 1.00 3.43 238 TYR A C 11
ATOM 20966 O O . TYR A 1 81 ? -7.032 -1.109 29.264 1.00 63.12 238 TYR A O 11
ATOM 20984 N N . ILE A 1 82 ? -8.281 0.543 30.145 1.00 24.54 239 ILE A N 11
ATOM 20985 C CA . ILE A 1 82 ? -7.233 1.549 30.021 1.00 34.22 239 ILE A CA 11
ATOM 20986 C C . ILE A 1 82 ? -6.002 1.164 30.834 1.00 11.14 239 ILE A C 11
ATOM 20987 O O . ILE A 1 82 ? -4.870 1.330 30.381 1.00 30.13 239 ILE A O 11
ATOM 21003 N N . MET A 1 83 ? -6.232 0.648 32.037 1.00 22.14 240 MET A N 11
ATOM 21004 C CA . MET A 1 83 ? -5.141 0.236 32.913 1.00 43.30 240 MET A CA 11
ATOM 21005 C C . MET A 1 83 ? -4.284 -0.835 32.247 1.00 65.25 240 MET A C 11
ATOM 21006 O O . MET A 1 83 ? -3.076 -0.662 32.078 1.00 13.24 240 MET A O 11
ATOM 21020 N N . ASP A 1 84 ? -4.915 -1.942 31.870 1.00 42.43 241 ASP A N 11
ATOM 21021 C CA . ASP A 1 84 ? -4.210 -3.041 31.221 1.00 43.11 241 ASP A CA 11
ATOM 21022 C C . ASP A 1 84 ? -3.492 -2.559 29.964 1.00 62.41 241 ASP A C 11
ATOM 21023 O O . ASP A 1 84 ? -2.360 -2.959 29.692 1.00 23.00 241 ASP A O 11
ATOM 21032 N N . SER A 1 85 ? -4.159 -1.700 29.200 1.00 4.33 242 SER A N 11
ATOM 21033 C CA . SER A 1 85 ? -3.586 -1.167 27.969 1.00 33.42 242 SER A CA 11
ATOM 21034 C C . SER A 1 85 ? -2.396 -0.261 28.271 1.00 74.44 242 SER A C 11
ATOM 21035 O O . SER A 1 85 ? -1.431 -0.214 27.510 1.00 3.41 242 SER A O 11
ATOM 21043 N N . ASN A 1 86 ? -2.475 0.456 29.387 1.00 63.13 243 ASN A N 11
ATOM 21044 C CA . ASN A 1 86 ? -1.405 1.362 29.790 1.00 61.42 243 ASN A CA 11
ATOM 21045 C C . ASN A 1 86 ? -1.257 2.507 28.793 1.00 55.11 243 ASN A C 11
ATOM 21046 O O . ASN A 1 86 ? -0.175 3.071 28.635 1.00 22.53 243 ASN A O 11
ATOM 21057 N N . MET A 1 87 ? -2.354 2.846 28.123 1.00 51.01 244 MET A N 11
ATOM 21058 C CA . MET A 1 87 ? -2.347 3.926 27.143 1.00 71.44 244 MET A CA 11
ATOM 21059 C C . MET A 1 87 ? -1.955 5.248 27.793 1.00 15.54 244 MET A C 11
ATOM 21060 O O . MET A 1 87 ? -1.326 6.100 27.163 1.00 34.34 244 MET A O 11
ATOM 21074 N N . LEU A 1 88 ? -2.331 5.415 29.057 1.00 51.14 245 LEU A N 11
ATOM 21075 C CA . LEU A 1 88 ? -2.019 6.635 29.793 1.00 11.20 245 LEU A CA 11
ATOM 21076 C C . LEU A 1 88 ? -0.511 6.817 29.931 1.00 0.13 245 LEU A C 11
ATOM 21077 O O . LEU A 1 88 ? -0.006 7.939 29.903 1.00 71.54 245 LEU A O 11
ATOM 21093 N N . ASN A 1 89 ? 0.203 5.706 30.079 1.00 32.24 246 ASN A N 11
ATOM 21094 C CA . ASN A 1 89 ? 1.654 5.743 30.220 1.00 30.43 246 ASN A CA 11
ATOM 21095 C C . ASN A 1 89 ? 2.334 5.707 28.855 1.00 22.52 246 ASN A C 11
ATOM 21096 O O . ASN A 1 89 ? 3.422 6.256 28.676 1.00 12.34 246 ASN A O 11
ATOM 21107 N N . LEU A 1 90 ? 1.686 5.056 27.895 1.00 44.53 247 LEU A N 11
ATOM 21108 C CA . LEU A 1 90 ? 2.228 4.949 26.544 1.00 33.23 247 LEU A CA 11
ATOM 21109 C C . LEU A 1 90 ? 2.681 6.311 26.029 1.00 23.02 247 LEU A C 11
ATOM 21110 O O . LEU A 1 90 ? 2.145 7.354 26.404 1.00 73.21 247 LEU A O 11
ATOM 21126 N N . PRO A 1 91 ? 3.692 6.304 25.148 1.00 61.14 248 PRO A N 11
ATOM 21127 C CA . PRO A 1 91 ? 4.238 7.531 24.560 1.00 63.33 248 PRO A CA 11
ATOM 21128 C C . PRO A 1 91 ? 3.266 8.191 23.588 1.00 31.22 248 PRO A C 11
ATOM 21129 O O . PRO A 1 91 ? 3.171 9.416 23.528 1.00 1.35 248 PRO A O 11
ATOM 21140 N N . GLN A 1 92 ? 2.546 7.370 22.830 1.00 51.51 249 GLN A N 11
ATOM 21141 C CA . GLN A 1 92 ? 1.581 7.876 21.861 1.00 52.41 249 GLN A CA 11
ATOM 21142 C C . GLN A 1 92 ? 0.594 8.832 22.523 1.00 3.44 249 GLN A C 11
ATOM 21143 O O . GLN A 1 92 ? 0.178 9.824 21.925 1.00 53.24 249 GLN A O 11
ATOM 21157 N N . PHE A 1 93 ? 0.224 8.527 23.763 1.00 50.53 250 PHE A N 11
ATOM 21158 C CA . PHE A 1 93 ? -0.715 9.359 24.506 1.00 11.04 250 PHE A CA 11
ATOM 21159 C C . PHE A 1 93 ? -0.044 10.643 24.985 1.00 24.11 250 PHE A C 11
ATOM 21160 O O . PHE A 1 93 ? -0.667 11.703 25.025 1.00 41.34 250 PHE A O 11
ATOM 21177 N N . GLN A 1 94 ? 1.231 10.537 25.348 1.00 54.40 251 GLN A N 11
ATOM 21178 C CA . GLN A 1 94 ? 1.986 11.689 25.825 1.00 4.43 251 GLN A CA 11
ATOM 21179 C C . GLN A 1 94 ? 2.193 12.706 24.707 1.00 14.25 251 GLN A C 11
ATOM 21180 O O . GLN A 1 94 ? 2.174 13.915 24.942 1.00 33.04 251 GLN A O 11
ATOM 21194 N N . HIS A 1 95 ? 2.390 12.209 23.491 1.00 71.14 252 HIS A N 11
ATOM 21195 C CA . HIS A 1 95 ? 2.600 13.075 22.336 1.00 73.44 252 HIS A CA 11
ATOM 21196 C C . HIS A 1 95 ? 1.281 13.679 21.863 1.00 72.52 252 HIS A C 11
ATOM 21197 O O . HIS A 1 95 ? 1.241 14.814 21.388 1.00 51.42 252 HIS A O 11
ATOM 21211 N N . LEU A 1 96 ? 0.204 12.912 21.995 1.00 52.20 253 LEU A N 11
ATOM 21212 C CA . LEU A 1 96 ? -1.117 13.371 21.581 1.00 54.25 253 LEU A CA 11
ATOM 21213 C C . LEU A 1 96 ? -1.623 14.478 22.501 1.00 61.32 253 LEU A C 11
ATOM 21214 O O . LEU A 1 96 ? -1.480 14.417 23.722 1.00 32.52 253 LEU A O 11
ATOM 21230 N N . PRO A 1 97 ? -2.230 15.513 21.903 1.00 13.51 254 PRO A N 11
ATOM 21231 C CA . PRO A 1 97 ? -2.772 16.652 22.651 1.00 51.14 254 PRO A CA 11
ATOM 21232 C C . PRO A 1 97 ? -4.003 16.276 23.468 1.00 21.14 254 PRO A C 11
ATOM 21233 O O . PRO A 1 97 ? -4.648 15.262 23.204 1.00 52.02 254 PRO A O 11
ATOM 21244 N N . GLN A 1 98 ? -4.322 17.099 24.462 1.00 51.43 255 GLN A N 11
ATOM 21245 C CA . GLN A 1 98 ? -5.476 16.852 25.318 1.00 70.41 255 GLN A CA 11
ATOM 21246 C C . GLN A 1 98 ? -6.746 16.695 24.488 1.00 61.40 255 GLN A C 11
ATOM 21247 O O . GLN A 1 98 ? -7.637 15.923 24.840 1.00 22.54 255 GLN A O 11
ATOM 21261 N N . GLU A 1 99 ? -6.821 17.432 23.385 1.00 40.44 256 GLU A N 11
ATOM 21262 C CA . GLU A 1 99 ? -7.983 17.375 22.506 1.00 71.02 256 GLU A CA 11
ATOM 21263 C C . GLU A 1 99 ? -8.094 16.007 21.839 1.00 33.33 256 GLU A C 11
ATOM 21264 O O . GLU A 1 99 ? -9.083 15.297 22.018 1.00 33.12 256 GLU A O 11
ATOM 21276 N N . GLU A 1 100 ? -7.072 15.645 21.070 1.00 32.21 257 GLU A N 11
ATOM 21277 C CA . GLU A 1 100 ? -7.056 14.363 20.376 1.00 70.42 257 GLU A CA 11
ATOM 21278 C C . GLU A 1 100 ? -7.110 13.205 21.369 1.00 13.41 257 GLU A C 11
ATOM 21279 O O . GLU A 1 100 ? -7.712 12.166 21.097 1.00 1.12 257 GLU A O 11
ATOM 21291 N N . LYS A 1 101 ? -6.477 13.393 22.522 1.00 61.11 258 LYS A N 11
ATOM 21292 C CA . LYS A 1 101 ? -6.452 12.367 23.558 1.00 72.24 258 LYS A CA 11
ATOM 21293 C C . LYS A 1 101 ? -7.858 11.847 23.842 1.00 63.10 258 LYS A C 11
ATOM 21294 O O . LYS A 1 101 ? -8.085 10.638 23.888 1.00 4.33 258 LYS A O 11
ATOM 21313 N N . MET A 1 102 ? -8.797 12.768 24.030 1.00 34.52 259 MET A N 11
ATOM 21314 C CA . MET A 1 102 ? -10.181 12.401 24.307 1.00 34.32 259 MET A CA 11
ATOM 21315 C C . MET A 1 102 ? -10.716 11.451 23.240 1.00 20.54 259 MET A C 11
ATOM 21316 O O . MET A 1 102 ? -11.321 10.426 23.555 1.00 30.13 259 MET A O 11
ATOM 21330 N N . SER A 1 103 ? -10.489 11.798 21.978 1.00 62.44 260 SER A N 11
ATOM 21331 C CA . SER A 1 103 ? -10.951 10.977 20.864 1.00 14.23 260 SER A CA 11
ATOM 21332 C C . SER A 1 103 ? -10.333 9.584 20.923 1.00 61.25 260 SER A C 11
ATOM 21333 O O . SER A 1 103 ? -11.029 8.578 20.790 1.00 30.32 260 SER A O 11
ATOM 21341 N N . ALA A 1 104 ? -9.020 9.534 21.121 1.00 2.05 261 ALA A N 11
ATOM 21342 C CA . ALA A 1 104 ? -8.307 8.265 21.199 1.00 5.34 261 ALA A CA 11
ATOM 21343 C C . ALA A 1 104 ? -8.859 7.393 22.321 1.00 32.23 261 ALA A C 11
ATOM 21344 O O . ALA A 1 104 ? -9.166 6.219 22.113 1.00 74.30 261 ALA A O 11
ATOM 21351 N N . ILE A 1 105 ? -8.982 7.973 23.510 1.00 14.40 262 ILE A N 11
ATOM 21352 C CA . ILE A 1 105 ? -9.499 7.248 24.664 1.00 5.02 262 ILE A CA 11
ATOM 21353 C C . ILE A 1 105 ? -10.880 6.670 24.377 1.00 14.55 262 ILE A C 11
ATOM 21354 O O . ILE A 1 105 ? -11.145 5.499 24.651 1.00 63.22 262 ILE A O 11
ATOM 21370 N N . LEU A 1 106 ? -11.758 7.499 23.824 1.00 55.25 263 LEU A N 11
ATOM 21371 C CA . LEU A 1 106 ? -13.114 7.071 23.497 1.00 32.10 263 LEU A CA 11
ATOM 21372 C C . LEU A 1 106 ? -13.094 5.881 22.543 1.00 34.43 263 LEU A C 11
ATOM 21373 O O . LEU A 1 106 ? -13.753 4.869 22.783 1.00 12.34 263 LEU A O 11
ATOM 21389 N N . ALA A 1 107 ? -12.333 6.008 21.462 1.00 44.11 264 ALA A N 11
ATOM 21390 C CA . ALA A 1 107 ? -12.223 4.942 20.474 1.00 34.43 264 ALA A CA 11
ATOM 21391 C C . ALA A 1 107 ? -11.821 3.625 21.130 1.00 1.12 264 ALA A C 11
ATOM 21392 O O . ALA A 1 107 ? -12.468 2.598 20.930 1.00 61.23 264 ALA A O 11
ATOM 21399 N N . MET A 1 108 ? -10.748 3.664 21.914 1.00 72.41 265 MET A N 11
ATOM 21400 C CA . MET A 1 108 ? -10.260 2.473 22.600 1.00 72.44 265 MET A CA 11
ATOM 21401 C C . MET A 1 108 ? -11.327 1.906 23.531 1.00 72.22 265 MET A C 11
ATOM 21402 O O . MET A 1 108 ? -11.458 0.689 23.674 1.00 55.44 265 MET A O 11
ATOM 21416 N N . LEU A 1 109 ? -12.087 2.794 24.162 1.00 21.25 266 LEU A N 11
ATOM 21417 C CA . LEU A 1 109 ? -13.143 2.382 25.081 1.00 61.33 266 LEU A CA 11
ATOM 21418 C C . LEU A 1 109 ? -14.230 1.603 24.347 1.00 63.15 266 LEU A C 11
ATOM 21419 O O . LEU A 1 109 ? -14.952 0.809 24.948 1.00 40.20 266 LEU A O 11
ATOM 21435 N N . ASN A 1 110 ? -14.338 1.834 23.042 1.00 2.52 267 ASN A N 11
ATOM 21436 C CA . ASN A 1 110 ? -15.335 1.153 22.225 1.00 14.12 267 ASN A CA 11
ATOM 21437 C C . ASN A 1 110 ? -14.776 -0.147 21.655 1.00 42.52 267 ASN A C 11
ATOM 21438 O O . ASN A 1 110 ? -15.238 -0.633 20.623 1.00 65.04 267 ASN A O 11
ATOM 21449 N N . SER A 1 111 ? -13.779 -0.704 22.335 1.00 41.14 268 SER A N 11
ATOM 21450 C CA . SER A 1 111 ? -13.154 -1.946 21.894 1.00 3.43 268 SER A CA 11
ATOM 21451 C C . SER A 1 111 ? -13.710 -3.138 22.667 1.00 1.31 268 SER A C 11
ATOM 21452 O O . SER A 1 111 ? -13.847 -4.233 22.125 1.00 72.31 268 SER A O 11
ATOM 21460 N N . ASN A 1 112 ? -14.028 -2.914 23.938 1.00 32.41 269 ASN A N 11
ATOM 21461 C CA . ASN A 1 112 ? -14.569 -3.970 24.787 1.00 11.43 269 ASN A CA 11
ATOM 21462 C C . ASN A 1 112 ? -16.087 -3.860 24.890 1.00 34.41 269 ASN A C 11
ATOM 21463 O O . ASN A 1 112 ? -16.644 -2.763 24.864 1.00 13.15 269 ASN A O 11
ATOM 21474 N N . SER A 1 113 ? -16.751 -5.006 25.007 1.00 31.03 270 SER A N 11
ATOM 21475 C CA . SER A 1 113 ? -18.205 -5.040 25.111 1.00 52.00 270 SER A CA 11
ATOM 21476 C C . SER A 1 113 ? -18.670 -4.426 26.428 1.00 33.20 270 SER A C 11
ATOM 21477 O O . SER A 1 113 ? -19.504 -3.520 26.443 1.00 24.13 270 SER A O 11
ATOM 21485 N N . ASP A 1 114 ? -18.126 -4.927 27.531 1.00 2.24 271 ASP A N 11
ATOM 21486 C CA . ASP A 1 114 ? -18.483 -4.428 28.854 1.00 30.35 271 ASP A CA 11
ATOM 21487 C C . ASP A 1 114 ? -18.270 -2.920 28.943 1.00 63.32 271 ASP A C 11
ATOM 21488 O O . ASP A 1 114 ? -19.041 -2.209 29.588 1.00 21.53 271 ASP A O 11
ATOM 21497 N N . THR A 1 115 ? -17.217 -2.437 28.290 1.00 22.44 272 THR A N 11
ATOM 21498 C CA . THR A 1 115 ? -16.900 -1.015 28.297 1.00 52.21 272 THR A CA 11
ATOM 21499 C C . THR A 1 115 ? -17.492 -0.314 27.079 1.00 34.24 272 THR A C 11
ATOM 21500 O O . THR A 1 115 ? -16.940 0.669 26.588 1.00 44.15 272 THR A O 11
ATOM 21511 N N . ALA A 1 116 ? -18.620 -0.827 26.598 1.00 13.51 273 ALA A N 11
ATOM 21512 C CA . ALA A 1 116 ? -19.289 -0.248 25.439 1.00 2.33 273 ALA A CA 11
ATOM 21513 C C . ALA A 1 116 ? -20.244 0.865 25.856 1.00 15.10 273 ALA A C 11
ATOM 21514 O O . ALA A 1 116 ? -21.152 1.230 25.108 1.00 53.51 273 ALA A O 11
ATOM 21521 N N . LEU A 1 117 ? -20.036 1.400 27.054 1.00 44.12 274 LEU A N 11
ATOM 21522 C CA . LEU A 1 117 ? -20.880 2.472 27.571 1.00 64.12 274 LEU A CA 11
ATOM 21523 C C . LEU A 1 117 ? -20.820 3.697 26.664 1.00 13.12 274 LEU A C 11
ATOM 21524 O O . LEU A 1 117 ? -21.729 4.527 26.666 1.00 51.34 274 LEU A O 11
ATOM 21540 N N . SER A 1 118 ? -19.745 3.802 25.890 1.00 53.25 275 SER A N 11
ATOM 21541 C CA . SER A 1 118 ? -19.566 4.927 24.979 1.00 74.34 275 SER A CA 11
ATOM 21542 C C . SER A 1 118 ? -20.820 5.149 24.138 1.00 42.33 275 SER A C 11
ATOM 21543 O O . SER A 1 118 ? -21.093 6.264 23.692 1.00 2.02 275 SER A O 11
ATOM 21551 N N . VAL A 1 119 ? -21.579 4.079 23.924 1.00 13.43 276 VAL A N 11
ATOM 21552 C CA . VAL A 1 119 ? -22.805 4.156 23.138 1.00 43.30 276 VAL A CA 11
ATOM 21553 C C . VAL A 1 119 ? -23.729 5.248 23.666 1.00 62.12 276 VAL A C 11
ATOM 21554 O O . VAL A 1 119 ? -24.314 5.134 24.743 1.00 24.52 276 VAL A O 11
ATOM 21567 N N . PRO A 1 120 ? -23.866 6.333 22.890 1.00 43.50 277 PRO A N 11
ATOM 21568 C CA . PRO A 1 120 ? -24.719 7.467 23.258 1.00 2.33 277 PRO A CA 11
ATOM 21569 C C . PRO A 1 120 ? -26.202 7.119 23.202 1.00 52.04 277 PRO A C 11
ATOM 21570 O O . PRO A 1 120 ? -26.602 6.089 22.658 1.00 14.15 277 PRO A O 11
ATOM 21581 N N . PRO A 1 121 ? -27.039 7.997 23.775 1.00 73.53 278 PRO A N 11
ATOM 21582 C CA . PRO A 1 121 ? -28.492 7.803 23.801 1.00 11.42 278 PRO A CA 11
ATOM 21583 C C . PRO A 1 121 ? -29.122 7.955 22.421 1.00 73.41 278 PRO A C 11
ATOM 21584 O O . PRO A 1 121 ? -30.047 7.222 22.066 1.00 43.52 278 PRO A O 11
ATOM 21595 N N . HIS A 1 122 ? -28.616 8.909 21.646 1.00 74.53 279 HIS A N 11
ATOM 21596 C CA . HIS A 1 122 ? -29.130 9.155 20.303 1.00 62.32 279 HIS A CA 11
ATOM 21597 C C . HIS A 1 122 ? -29.149 7.867 19.484 1.00 15.32 279 HIS A C 11
ATOM 21598 O O . HIS A 1 122 ? -30.200 7.442 19.003 1.00 41.30 279 HIS A O 11
ATOM 21612 N N . ASP A 1 123 ? -27.982 7.252 19.330 1.00 52.30 280 ASP A N 11
ATOM 21613 C CA . ASP A 1 123 ? -27.865 6.013 18.570 1.00 54.22 280 ASP A CA 11
ATOM 21614 C C . ASP A 1 123 ? -28.389 4.829 19.377 1.00 52.33 280 ASP A C 11
ATOM 21615 O O . ASP A 1 123 ? -27.824 4.471 20.410 1.00 71.11 280 ASP A O 11
ATOM 21624 N N . SER A 1 124 ? -29.473 4.227 18.898 1.00 30.32 281 SER A N 11
ATOM 21625 C CA . SER A 1 124 ? -30.076 3.086 19.578 1.00 53.14 281 SER A CA 11
ATOM 21626 C C . SER A 1 124 ? -29.054 1.972 19.781 1.00 71.24 281 SER A C 11
ATOM 21627 O O . SER A 1 124 ? -28.956 1.391 20.862 1.00 13.54 281 SER A O 11
ATOM 21635 N N . THR A 1 125 ? -28.293 1.677 18.731 1.00 1.21 282 THR A N 11
ATOM 21636 C CA . THR A 1 125 ? -27.279 0.632 18.792 1.00 44.41 282 THR A CA 11
ATOM 21637 C C . THR A 1 125 ? -26.050 1.011 17.973 1.00 23.12 282 THR A C 11
ATOM 21638 O O . THR A 1 125 ? -26.155 1.703 16.960 1.00 21.20 282 THR A O 11
ATOM 21649 N N . THR A 1 1 ? 3.638 0.712 -1.052 1.00 64.31 158 THR A N 12
ATOM 21650 C CA . THR A 1 1 ? 3.450 1.776 -0.074 1.00 74.24 158 THR A CA 12
ATOM 21651 C C . THR A 1 1 ? 1.984 2.186 0.015 1.00 3.45 158 THR A C 12
ATOM 21652 O O . THR A 1 1 ? 1.669 3.363 0.193 1.00 63.34 158 THR A O 12
ATOM 21663 N N . ALA A 1 2 ? 1.092 1.209 -0.107 1.00 62.00 159 ALA A N 12
ATOM 21664 C CA . ALA A 1 2 ? -0.340 1.469 -0.037 1.00 33.03 159 ALA A CA 12
ATOM 21665 C C . ALA A 1 2 ? -0.780 1.734 1.399 1.00 34.41 159 ALA A C 12
ATOM 21666 O O . ALA A 1 2 ? -1.587 2.626 1.656 1.00 2.25 159 ALA A O 12
ATOM 21673 N N . ASN A 1 3 ? -0.246 0.951 2.331 1.00 45.02 160 ASN A N 12
ATOM 21674 C CA . ASN A 1 3 ? -0.585 1.101 3.741 1.00 24.44 160 ASN A CA 12
ATOM 21675 C C . ASN A 1 3 ? -2.085 0.935 3.961 1.00 54.04 160 ASN A C 12
ATOM 21676 O O . ASN A 1 3 ? -2.711 1.720 4.674 1.00 2.02 160 ASN A O 12
ATOM 21687 N N . THR A 1 4 ? -2.659 -0.093 3.342 1.00 5.11 161 THR A N 12
ATOM 21688 C CA . THR A 1 4 ? -4.085 -0.362 3.468 1.00 13.15 161 THR A CA 12
ATOM 21689 C C . THR A 1 4 ? -4.472 -0.606 4.923 1.00 51.33 161 THR A C 12
ATOM 21690 O O . THR A 1 4 ? -5.454 -0.051 5.415 1.00 73.32 161 THR A O 12
ATOM 21701 N N . ALA A 1 5 ? -3.693 -1.438 5.606 1.00 72.12 162 ALA A N 12
ATOM 21702 C CA . ALA A 1 5 ? -3.953 -1.753 7.005 1.00 12.31 162 ALA A CA 12
ATOM 21703 C C . ALA A 1 5 ? -5.346 -2.347 7.184 1.00 30.14 162 ALA A C 12
ATOM 21704 O O . ALA A 1 5 ? -6.024 -2.076 8.175 1.00 12.22 162 ALA A O 12
ATOM 21711 N N . SER A 1 6 ? -5.767 -3.158 6.219 1.00 20.43 163 SER A N 12
ATOM 21712 C CA . SER A 1 6 ? -7.082 -3.788 6.269 1.00 45.42 163 SER A CA 12
ATOM 21713 C C . SER A 1 6 ? -7.077 -4.981 7.219 1.00 20.21 163 SER A C 12
ATOM 21714 O O . SER A 1 6 ? -7.888 -5.056 8.141 1.00 35.12 163 SER A O 12
ATOM 21722 N N . GLN A 1 7 ? -6.157 -5.912 6.986 1.00 1.40 164 GLN A N 12
ATOM 21723 C CA . GLN A 1 7 ? -6.047 -7.102 7.820 1.00 22.34 164 GLN A CA 12
ATOM 21724 C C . GLN A 1 7 ? -5.410 -6.768 9.165 1.00 12.53 164 GLN A C 12
ATOM 21725 O O . GLN A 1 7 ? -4.344 -6.155 9.222 1.00 33.21 164 GLN A O 12
ATOM 21739 N N . GLN A 1 8 ? -6.071 -7.173 10.245 1.00 73.13 165 GLN A N 12
ATOM 21740 C CA . GLN A 1 8 ? -5.570 -6.915 11.589 1.00 4.31 165 GLN A CA 12
ATOM 21741 C C . GLN A 1 8 ? -4.135 -7.409 11.739 1.00 4.30 165 GLN A C 12
ATOM 21742 O O . GLN A 1 8 ? -3.843 -8.583 11.505 1.00 12.51 165 GLN A O 12
ATOM 21756 N N . LEU A 1 9 ? -3.241 -6.506 12.130 1.00 74.43 166 LEU A N 12
ATOM 21757 C CA . LEU A 1 9 ? -1.835 -6.850 12.311 1.00 73.32 166 LEU A CA 12
ATOM 21758 C C . LEU A 1 9 ? -1.586 -7.405 13.709 1.00 32.45 166 LEU A C 12
ATOM 21759 O O . LEU A 1 9 ? -0.863 -8.387 13.879 1.00 42.11 166 LEU A O 12
ATOM 21775 N N . SER A 1 10 ? -2.192 -6.772 14.709 1.00 41.24 167 SER A N 12
ATOM 21776 C CA . SER A 1 10 ? -2.035 -7.201 16.093 1.00 23.32 167 SER A CA 12
ATOM 21777 C C . SER A 1 10 ? -3.281 -7.934 16.580 1.00 73.13 167 SER A C 12
ATOM 21778 O O . SER A 1 10 ? -4.272 -8.046 15.856 1.00 21.32 167 SER A O 12
ATOM 21786 N N . LEU A 1 11 ? -3.225 -8.431 17.810 1.00 21.42 168 LEU A N 12
ATOM 21787 C CA . LEU A 1 11 ? -4.349 -9.154 18.396 1.00 61.15 168 LEU A CA 12
ATOM 21788 C C . LEU A 1 11 ? -4.647 -8.650 19.804 1.00 44.42 168 LEU A C 12
ATOM 21789 O O . LEU A 1 11 ? -5.806 -8.488 20.184 1.00 55.44 168 LEU A O 12
ATOM 21805 N N . ASP A 1 12 ? -3.592 -8.401 20.573 1.00 73.22 169 ASP A N 12
ATOM 21806 C CA . ASP A 1 12 ? -3.740 -7.911 21.938 1.00 33.54 169 ASP A CA 12
ATOM 21807 C C . ASP A 1 12 ? -4.223 -6.464 21.947 1.00 24.25 169 ASP A C 12
ATOM 21808 O O . ASP A 1 12 ? -4.113 -5.742 20.957 1.00 53.43 169 ASP A O 12
ATOM 21817 N N . PRO A 1 13 ? -4.770 -6.030 23.092 1.00 12.22 170 PRO A N 12
ATOM 21818 C CA . PRO A 1 13 ? -5.281 -4.666 23.258 1.00 42.32 170 PRO A CA 12
ATOM 21819 C C . PRO A 1 13 ? -4.164 -3.628 23.284 1.00 41.11 170 PRO A C 12
ATOM 21820 O O . PRO A 1 13 ? -4.272 -2.568 22.666 1.00 20.40 170 PRO A O 12
ATOM 21831 N N . LYS A 1 14 ? -3.090 -3.939 24.003 1.00 55.35 171 LYS A N 12
ATOM 21832 C CA . LYS A 1 14 ? -1.952 -3.034 24.108 1.00 22.23 171 LYS A CA 12
ATOM 21833 C C . LYS A 1 14 ? -1.285 -2.838 22.751 1.00 42.04 171 LYS A C 12
ATOM 21834 O O . LYS A 1 14 ? -0.771 -1.760 22.452 1.00 33.20 171 LYS A O 12
ATOM 21853 N N . GLN A 1 15 ? -1.298 -3.886 21.933 1.00 51.41 172 GLN A N 12
ATOM 21854 C CA . GLN A 1 15 ? -0.695 -3.827 20.607 1.00 41.33 172 GLN A CA 12
ATOM 21855 C C . GLN A 1 15 ? -1.572 -3.032 19.645 1.00 44.33 172 GLN A C 12
ATOM 21856 O O . GLN A 1 15 ? -1.119 -2.065 19.032 1.00 43.05 172 GLN A O 12
ATOM 21870 N N . ARG A 1 16 ? -2.828 -3.446 19.517 1.00 10.34 173 ARG A N 12
ATOM 21871 C CA . ARG A 1 16 ? -3.768 -2.773 18.629 1.00 43.04 173 ARG A CA 12
ATOM 21872 C C . ARG A 1 16 ? -3.864 -1.287 18.963 1.00 63.22 173 ARG A C 12
ATOM 21873 O O . ARG A 1 16 ? -3.968 -0.446 18.071 1.00 52.53 173 ARG A O 12
ATOM 21894 N N . SER A 1 17 ? -3.828 -0.973 20.254 1.00 50.22 174 SER A N 12
ATOM 21895 C CA . SER A 1 17 ? -3.915 0.411 20.706 1.00 34.33 174 SER A CA 12
ATOM 21896 C C . SER A 1 17 ? -2.845 1.269 20.039 1.00 51.10 174 SER A C 12
ATOM 21897 O O . SER A 1 17 ? -3.041 2.464 19.815 1.00 23.13 174 SER A O 12
ATOM 21905 N N . LYS A 1 18 ? -1.712 0.651 19.723 1.00 52.10 175 LYS A N 12
ATOM 21906 C CA . LYS A 1 18 ? -0.609 1.356 19.080 1.00 74.41 175 LYS A CA 12
ATOM 21907 C C . LYS A 1 18 ? -0.957 1.709 17.637 1.00 22.13 175 LYS A C 12
ATOM 21908 O O . LYS A 1 18 ? -0.635 2.797 17.161 1.00 10.23 175 LYS A O 12
ATOM 21927 N N . GLN A 1 19 ? -1.616 0.783 16.948 1.00 11.04 176 GLN A N 12
ATOM 21928 C CA . GLN A 1 19 ? -2.007 0.999 15.560 1.00 34.54 176 GLN A CA 12
ATOM 21929 C C . GLN A 1 19 ? -3.187 1.961 15.471 1.00 74.44 176 GLN A C 12
ATOM 21930 O O . GLN A 1 19 ? -3.172 2.905 14.680 1.00 31.50 176 GLN A O 12
ATOM 21944 N N . ILE A 1 20 ? -4.208 1.715 16.285 1.00 71.41 177 ILE A N 12
ATOM 21945 C CA . ILE A 1 20 ? -5.396 2.560 16.297 1.00 24.23 177 ILE A CA 12
ATOM 21946 C C . ILE A 1 20 ? -5.027 4.023 16.521 1.00 20.50 177 ILE A C 12
ATOM 21947 O O . ILE A 1 20 ? -5.701 4.927 16.026 1.00 60.11 177 ILE A O 12
ATOM 21963 N N . LEU A 1 21 ? -3.952 4.248 17.268 1.00 11.33 178 LEU A N 12
ATOM 21964 C CA . LEU A 1 21 ? -3.491 5.602 17.557 1.00 53.04 178 LEU A CA 12
ATOM 21965 C C . LEU A 1 21 ? -2.931 6.265 16.303 1.00 44.05 178 LEU A C 12
ATOM 21966 O O . LEU A 1 21 ? -3.126 7.460 16.080 1.00 65.10 178 LEU A O 12
ATOM 21982 N N . SER A 1 22 ? -2.235 5.481 15.485 1.00 32.33 179 SER A N 12
ATOM 21983 C CA . SER A 1 22 ? -1.645 5.992 14.254 1.00 62.02 179 SER A CA 12
ATOM 21984 C C . SER A 1 22 ? -2.721 6.538 13.321 1.00 15.21 179 SER A C 12
ATOM 21985 O O . SER A 1 22 ? -2.495 7.502 12.591 1.00 1.34 179 SER A O 12
ATOM 21993 N N . ASN A 1 23 ? -3.894 5.914 13.351 1.00 32.45 180 ASN A N 12
ATOM 21994 C CA . ASN A 1 23 ? -5.007 6.336 12.509 1.00 71.33 180 ASN A CA 12
ATOM 21995 C C . ASN A 1 23 ? -6.169 6.844 13.357 1.00 74.54 180 ASN A C 12
ATOM 21996 O O . ASN A 1 23 ? -7.335 6.668 13.000 1.00 34.34 180 ASN A O 12
ATOM 22007 N N . LEU A 1 24 ? -5.844 7.474 14.479 1.00 1.53 181 LEU A N 12
ATOM 22008 C CA . LEU A 1 24 ? -6.860 8.009 15.379 1.00 54.23 181 LEU A CA 12
ATOM 22009 C C . LEU A 1 24 ? -7.418 9.326 14.849 1.00 41.43 181 LEU A C 12
ATOM 22010 O O . LEU A 1 24 ? -8.619 9.585 14.935 1.00 63.53 181 LEU A O 12
ATOM 22026 N N . LYS A 1 25 ? -6.538 10.156 14.298 1.00 13.32 182 LYS A N 12
ATOM 22027 C CA . LYS A 1 25 ? -6.942 11.446 13.750 1.00 24.12 182 LYS A CA 12
ATOM 22028 C C . LYS A 1 25 ? -7.947 11.265 12.617 1.00 1.33 182 LYS A C 12
ATOM 22029 O O . LYS A 1 25 ? -8.840 12.091 12.429 1.00 54.04 182 LYS A O 12
ATOM 22048 N N . LYS A 1 26 ? -7.796 10.180 11.866 1.00 32.32 183 LYS A N 12
ATOM 22049 C CA . LYS A 1 26 ? -8.692 9.888 10.753 1.00 11.34 183 LYS A CA 12
ATOM 22050 C C . LYS A 1 26 ? -10.151 10.008 11.183 1.00 24.54 183 LYS A C 12
ATOM 22051 O O . LYS A 1 26 ? -10.991 10.500 10.431 1.00 11.42 183 LYS A O 12
ATOM 22070 N N . SER A 1 27 ? -10.444 9.554 12.398 1.00 3.42 184 SER A N 12
ATOM 22071 C CA . SER A 1 27 ? -11.801 9.608 12.927 1.00 15.42 184 SER A CA 12
ATOM 22072 C C . SER A 1 27 ? -12.319 11.044 12.951 1.00 63.44 184 SER A C 12
ATOM 22073 O O . SER A 1 27 ? -11.554 12.007 12.906 1.00 5.11 184 SER A O 12
ATOM 22081 N N . PRO A 1 28 ? -13.650 11.191 13.022 1.00 20.31 185 PRO A N 12
ATOM 22082 C CA . PRO A 1 28 ? -14.301 12.504 13.054 1.00 63.13 185 PRO A CA 12
ATOM 22083 C C . PRO A 1 28 ? -14.050 13.244 14.363 1.00 32.33 185 PRO A C 12
ATOM 22084 O O . PRO A 1 28 ? -13.568 12.675 15.343 1.00 42.00 185 PRO A O 12
ATOM 22095 N N . PRO A 1 29 ? -14.385 14.542 14.384 1.00 52.32 186 PRO A N 12
ATOM 22096 C CA . PRO A 1 29 ? -14.206 15.387 15.568 1.00 12.51 186 PRO A CA 12
ATOM 22097 C C . PRO A 1 29 ? -15.168 15.021 16.693 1.00 75.33 186 PRO A C 12
ATOM 22098 O O . PRO A 1 29 ? -16.387 15.054 16.516 1.00 31.15 186 PRO A O 12
ATOM 22109 N N . LEU A 1 30 ? -14.615 14.672 17.849 1.00 64.45 187 LEU A N 12
ATOM 22110 C CA . LEU A 1 30 ? -15.424 14.299 19.003 1.00 33.14 187 LEU A CA 12
ATOM 22111 C C . LEU A 1 30 ? -16.018 15.534 19.674 1.00 64.12 187 LEU A C 12
ATOM 22112 O O . LEU A 1 30 ? -15.295 16.349 20.246 1.00 53.03 187 LEU A O 12
ATOM 22128 N N . ASN A 1 31 ? -17.338 15.664 19.600 1.00 33.34 188 ASN A N 12
ATOM 22129 C CA . ASN A 1 31 ? -18.029 16.799 20.202 1.00 73.52 188 ASN A CA 12
ATOM 22130 C C . ASN A 1 31 ? -17.639 16.959 21.668 1.00 63.51 188 ASN A C 12
ATOM 22131 O O . ASN A 1 31 ? -17.590 18.073 22.191 1.00 60.31 188 ASN A O 12
ATOM 22142 N N . LEU A 1 32 ? -17.361 15.839 22.326 1.00 63.51 189 LEU A N 12
ATOM 22143 C CA . LEU A 1 32 ? -16.973 15.853 23.732 1.00 12.42 189 LEU A CA 12
ATOM 22144 C C . LEU A 1 32 ? -15.850 16.856 23.977 1.00 11.10 189 LEU A C 12
ATOM 22145 O O . LEU A 1 32 ? -16.081 17.945 24.500 1.00 4.42 189 LEU A O 12
ATOM 22161 N N . ASN A 1 33 ? -14.634 16.481 23.593 1.00 74.31 190 ASN A N 12
ATOM 22162 C CA . ASN A 1 33 ? -13.475 17.348 23.769 1.00 33.02 190 ASN A CA 12
ATOM 22163 C C . ASN A 1 33 ? -13.260 17.675 25.244 1.00 51.43 190 ASN A C 12
ATOM 22164 O O . ASN A 1 33 ? -12.877 18.793 25.592 1.00 34.33 190 ASN A O 12
ATOM 22175 N N . ILE A 1 34 ? -13.508 16.694 26.104 1.00 31.13 191 ILE A N 12
ATOM 22176 C CA . ILE A 1 34 ? -13.340 16.877 27.540 1.00 1.25 191 ILE A CA 12
ATOM 22177 C C . ILE A 1 34 ? -11.872 16.769 27.940 1.00 12.52 191 ILE A C 12
ATOM 22178 O O . ILE A 1 34 ? -11.204 15.784 27.628 1.00 42.24 191 ILE A O 12
ATOM 22194 N N . SER A 1 35 ? -11.377 17.789 28.635 1.00 74.01 192 SER A N 12
ATOM 22195 C CA . SER A 1 35 ? -9.988 17.810 29.076 1.00 2.25 192 SER A CA 12
ATOM 22196 C C . SER A 1 35 ? -9.826 17.065 30.398 1.00 72.11 192 SER A C 12
ATOM 22197 O O . SER A 1 35 ? -10.721 17.077 31.244 1.00 21.24 192 SER A O 12
ATOM 22205 N N . LEU A 1 36 ? -8.679 16.417 30.568 1.00 72.24 193 LEU A N 12
ATOM 22206 C CA . LEU A 1 36 ? -8.398 15.665 31.786 1.00 72.12 193 LEU A CA 12
ATOM 22207 C C . LEU A 1 36 ? -7.207 16.259 32.530 1.00 43.41 193 LEU A C 12
ATOM 22208 O O . LEU A 1 36 ? -6.364 16.947 31.953 1.00 24.15 193 LEU A O 12
ATOM 22224 N N . PRO A 1 37 ? -7.132 15.988 33.841 1.00 34.24 194 PRO A N 12
ATOM 22225 C CA . PRO A 1 37 ? -6.047 16.484 34.692 1.00 23.02 194 PRO A CA 12
ATOM 22226 C C . PRO A 1 37 ? -4.713 15.815 34.378 1.00 4.54 194 PRO A C 12
ATOM 22227 O O . PRO A 1 37 ? -4.671 14.730 33.799 1.00 61.25 194 PRO A O 12
ATOM 22238 N N . THR A 1 38 ? -3.622 16.470 34.765 1.00 11.24 195 THR A N 12
ATOM 22239 C CA . THR A 1 38 ? -2.286 15.940 34.525 1.00 73.43 195 THR A CA 12
ATOM 22240 C C . THR A 1 38 ? -2.181 14.489 34.980 1.00 63.31 195 THR A C 12
ATOM 22241 O O . THR A 1 38 ? -1.508 13.676 34.345 1.00 41.30 195 THR A O 12
ATOM 22252 N N . ASP A 1 39 ? -2.850 14.169 36.082 1.00 3.33 196 ASP A N 12
ATOM 22253 C CA . ASP A 1 39 ? -2.832 12.815 36.622 1.00 74.53 196 ASP A CA 12
ATOM 22254 C C . ASP A 1 39 ? -3.195 11.796 35.545 1.00 1.41 196 ASP A C 12
ATOM 22255 O O . ASP A 1 39 ? -2.590 10.727 35.458 1.00 43.13 196 ASP A O 12
ATOM 22264 N N . LEU A 1 40 ? -4.186 12.135 34.728 1.00 32.40 197 LEU A N 12
ATOM 22265 C CA . LEU A 1 40 ? -4.631 11.250 33.657 1.00 62.50 197 LEU A CA 12
ATOM 22266 C C . LEU A 1 40 ? -3.459 10.832 32.774 1.00 53.32 197 LEU A C 12
ATOM 22267 O O . LEU A 1 40 ? -3.414 9.708 32.272 1.00 13.43 197 LEU A O 12
ATOM 22283 N N . THR A 1 41 ? -2.510 11.745 32.589 1.00 71.45 198 THR A N 12
ATOM 22284 C CA . THR A 1 41 ? -1.337 11.472 31.767 1.00 35.32 198 THR A CA 12
ATOM 22285 C C . THR A 1 41 ? -0.055 11.599 32.581 1.00 63.13 198 THR A C 12
ATOM 22286 O O . THR A 1 41 ? 1.006 11.910 32.040 1.00 43.41 198 THR A O 12
ATOM 22297 N N . SER A 1 42 ? -0.159 11.355 33.883 1.00 2.33 199 SER A N 12
ATOM 22298 C CA . SER A 1 42 ? 0.993 11.446 34.772 1.00 25.24 199 SER A CA 12
ATOM 22299 C C . SER A 1 42 ? 2.027 10.377 34.432 1.00 22.55 199 SER A C 12
ATOM 22300 O O . SER A 1 42 ? 1.942 9.721 33.393 1.00 21.14 199 SER A O 12
ATOM 22308 N N . THR A 1 43 ? 3.005 10.205 35.317 1.00 42.33 200 THR A N 12
ATOM 22309 C CA . THR A 1 43 ? 4.057 9.217 35.112 1.00 52.44 200 THR A CA 12
ATOM 22310 C C . THR A 1 43 ? 3.938 8.073 36.111 1.00 22.42 200 THR A C 12
ATOM 22311 O O . THR A 1 43 ? 4.936 7.452 36.480 1.00 14.44 200 THR A O 12
ATOM 22322 N N . ASP A 1 44 ? 2.713 7.797 36.545 1.00 23.11 201 ASP A N 12
ATOM 22323 C CA . ASP A 1 44 ? 2.464 6.724 37.501 1.00 3.43 201 ASP A CA 12
ATOM 22324 C C . ASP A 1 44 ? 1.071 6.134 37.305 1.00 2.23 201 ASP A C 12
ATOM 22325 O O . ASP A 1 44 ? 0.153 6.795 36.818 1.00 25.40 201 ASP A O 12
ATOM 22334 N N . PRO A 1 45 ? 0.908 4.860 37.692 1.00 0.44 202 PRO A N 12
ATOM 22335 C CA . PRO A 1 45 ? -0.370 4.153 37.568 1.00 21.05 202 PRO A CA 12
ATOM 22336 C C . PRO A 1 45 ? -1.423 4.684 38.535 1.00 2.41 202 PRO A C 12
ATOM 22337 O O . PRO A 1 45 ? -2.589 4.837 38.174 1.00 13.32 202 PRO A O 12
ATOM 22348 N N . ALA A 1 46 ? -1.003 4.965 39.765 1.00 70.55 203 ALA A N 12
ATOM 22349 C CA . ALA A 1 46 ? -1.910 5.481 40.782 1.00 3.31 203 ALA A CA 12
ATOM 22350 C C . ALA A 1 46 ? -2.658 6.710 40.277 1.00 13.23 203 ALA A C 12
ATOM 22351 O O . ALA A 1 46 ? -3.889 6.754 40.301 1.00 5.22 203 ALA A O 12
ATOM 22358 N N . LYS A 1 47 ? -1.909 7.708 39.821 1.00 63.21 204 LYS A N 12
ATOM 22359 C CA . LYS A 1 47 ? -2.501 8.938 39.309 1.00 5.34 204 LYS A CA 12
ATOM 22360 C C . LYS A 1 47 ? -3.227 8.686 37.992 1.00 43.01 204 LYS A C 12
ATOM 22361 O O . LYS A 1 47 ? -4.281 9.266 37.734 1.00 42.24 204 LYS A O 12
ATOM 22380 N N . GLN A 1 48 ? -2.656 7.817 37.164 1.00 72.30 205 GLN A N 12
ATOM 22381 C CA . GLN A 1 48 ? -3.251 7.488 35.874 1.00 41.02 205 GLN A CA 12
ATOM 22382 C C . GLN A 1 48 ? -4.662 6.936 36.049 1.00 2.25 205 GLN A C 12
ATOM 22383 O O . GLN A 1 48 ? -5.609 7.422 35.431 1.00 22.44 205 GLN A O 12
ATOM 22397 N N . GLN A 1 49 ? -4.793 5.920 36.895 1.00 32.54 206 GLN A N 12
ATOM 22398 C CA . GLN A 1 49 ? -6.089 5.302 37.151 1.00 61.52 206 GLN A CA 12
ATOM 22399 C C . GLN A 1 49 ? -7.015 6.264 37.887 1.00 73.31 206 GLN A C 12
ATOM 22400 O O . GLN A 1 49 ? -8.172 6.440 37.506 1.00 51.50 206 GLN A O 12
ATOM 22414 N N . ALA A 1 50 ? -6.499 6.883 38.943 1.00 21.24 207 ALA A N 12
ATOM 22415 C CA . ALA A 1 50 ? -7.279 7.828 39.732 1.00 53.31 207 ALA A CA 12
ATOM 22416 C C . ALA A 1 50 ? -7.959 8.859 38.837 1.00 0.54 207 ALA A C 12
ATOM 22417 O O . ALA A 1 50 ? -9.142 9.154 39.002 1.00 34.01 207 ALA A O 12
ATOM 22424 N N . ALA A 1 51 ? -7.202 9.405 37.891 1.00 14.40 208 ALA A N 12
ATOM 22425 C CA . ALA A 1 51 ? -7.733 10.403 36.970 1.00 64.11 208 ALA A CA 12
ATOM 22426 C C . ALA A 1 51 ? -8.701 9.772 35.975 1.00 20.12 208 ALA A C 12
ATOM 22427 O O . ALA A 1 51 ? -9.743 10.346 35.658 1.00 15.31 208 ALA A O 12
ATOM 22434 N N . LEU A 1 52 ? -8.350 8.588 35.485 1.00 33.13 209 LEU A N 12
ATOM 22435 C CA . LEU A 1 52 ? -9.189 7.878 34.525 1.00 3.51 209 LEU A CA 12
ATOM 22436 C C . LEU A 1 52 ? -10.625 7.775 35.028 1.00 22.34 209 LEU A C 12
ATOM 22437 O O . LEU A 1 52 ? -11.570 8.114 34.316 1.00 44.33 209 LEU A O 12
ATOM 22453 N N . PHE A 1 53 ? -10.782 7.305 36.262 1.00 44.33 210 PHE A N 12
ATOM 22454 C CA . PHE A 1 53 ? -12.103 7.158 36.861 1.00 3.15 210 PHE A CA 12
ATOM 22455 C C . PHE A 1 53 ? -12.919 8.437 36.700 1.00 41.21 210 PHE A C 12
ATOM 22456 O O . PHE A 1 53 ? -14.055 8.404 36.228 1.00 10.41 210 PHE A O 12
ATOM 22473 N N . GLN A 1 54 ? -12.331 9.561 37.096 1.00 43.32 211 GLN A N 12
ATOM 22474 C CA . GLN A 1 54 ? -13.004 10.851 36.996 1.00 3.12 211 GLN A CA 12
ATOM 22475 C C . GLN A 1 54 ? -13.404 11.146 35.554 1.00 3.44 211 GLN A C 12
ATOM 22476 O O . GLN A 1 54 ? -14.534 11.553 35.284 1.00 43.13 211 GLN A O 12
ATOM 22490 N N . VAL A 1 55 ? -12.469 10.940 34.632 1.00 73.41 212 VAL A N 12
ATOM 22491 C CA . VAL A 1 55 ? -12.725 11.183 33.217 1.00 25.02 212 VAL A CA 12
ATOM 22492 C C . VAL A 1 55 ? -13.940 10.399 32.735 1.00 22.12 212 VAL A C 12
ATOM 22493 O O . VAL A 1 55 ? -14.893 10.974 32.208 1.00 21.33 212 VAL A O 12
ATOM 22506 N N . ILE A 1 56 ? -13.900 9.084 32.920 1.00 64.45 213 ILE A N 12
ATOM 22507 C CA . ILE A 1 56 ? -14.999 8.221 32.505 1.00 64.42 213 ILE A CA 12
ATOM 22508 C C . ILE A 1 56 ? -16.327 8.714 33.067 1.00 54.31 213 ILE A C 12
ATOM 22509 O O . ILE A 1 56 ? -17.304 8.869 32.334 1.00 3.50 213 ILE A O 12
ATOM 22525 N N . ALA A 1 57 ? -16.356 8.961 34.372 1.00 12.15 214 ALA A N 12
ATOM 22526 C CA . ALA A 1 57 ? -17.564 9.441 35.033 1.00 42.23 214 ALA A CA 12
ATOM 22527 C C . ALA A 1 57 ? -18.136 10.658 34.314 1.00 44.33 214 ALA A C 12
ATOM 22528 O O . ALA A 1 57 ? -19.342 10.746 34.085 1.00 64.00 214 ALA A O 12
ATOM 22535 N N . ALA A 1 58 ? -17.262 11.596 33.960 1.00 31.44 215 ALA A N 12
ATOM 22536 C CA . ALA A 1 58 ? -17.681 12.807 33.266 1.00 4.03 215 ALA A CA 12
ATOM 22537 C C . ALA A 1 58 ? -18.350 12.475 31.937 1.00 21.30 215 ALA A C 12
ATOM 22538 O O . ALA A 1 58 ? -19.349 13.090 31.562 1.00 31.03 215 ALA A O 12
ATOM 22545 N N . LEU A 1 59 ? -17.794 11.499 31.228 1.00 45.25 216 LEU A N 12
ATOM 22546 C CA . LEU A 1 59 ? -18.337 11.085 29.938 1.00 4.24 216 LEU A CA 12
ATOM 22547 C C . LEU A 1 59 ? -19.758 10.553 30.092 1.00 62.12 216 LEU A C 12
ATOM 22548 O O . LEU A 1 59 ? -20.665 10.962 29.368 1.00 41.12 216 LEU A O 12
ATOM 22564 N N . GLN A 1 60 ? -19.943 9.640 31.040 1.00 13.42 217 GLN A N 12
ATOM 22565 C CA . GLN A 1 60 ? -21.255 9.054 31.289 1.00 23.22 217 GLN A CA 12
ATOM 22566 C C . GLN A 1 60 ? -22.297 10.138 31.542 1.00 1.23 217 GLN A C 12
ATOM 22567 O O . GLN A 1 60 ? -23.306 10.220 30.842 1.00 51.12 217 GLN A O 12
ATOM 22581 N N . LYS A 1 61 ? -22.047 10.969 32.548 1.00 5.23 218 LYS A N 12
ATOM 22582 C CA . LYS A 1 61 ? -22.962 12.050 32.894 1.00 0.05 218 LYS A CA 12
ATOM 22583 C C . LYS A 1 61 ? -23.172 12.986 31.708 1.00 33.24 218 LYS A C 12
ATOM 22584 O O . LYS A 1 61 ? -24.247 13.565 31.545 1.00 63.03 218 LYS A O 12
ATOM 22603 N N . HIS A 1 62 ? -22.141 13.128 30.882 1.00 4.35 219 HIS A N 12
ATOM 22604 C CA . HIS A 1 62 ? -22.214 13.992 29.710 1.00 42.53 219 HIS A CA 12
ATOM 22605 C C . HIS A 1 62 ? -23.015 13.328 28.594 1.00 32.14 219 HIS A C 12
ATOM 22606 O O . HIS A 1 62 ? -23.579 14.004 27.734 1.00 72.03 219 HIS A O 12
ATOM 22620 N N . PHE A 1 63 ? -23.061 12.000 28.615 1.00 24.03 220 PHE A N 12
ATOM 22621 C CA . PHE A 1 63 ? -23.791 11.244 27.605 1.00 73.10 220 PHE A CA 12
ATOM 22622 C C . PHE A 1 63 ? -25.293 11.292 27.871 1.00 72.45 220 PHE A C 12
ATOM 22623 O O . PHE A 1 63 ? -26.089 11.535 26.963 1.00 62.11 220 PHE A O 12
ATOM 22640 N N . LYS A 1 64 ? -25.674 11.057 29.122 1.00 74.14 221 LYS A N 12
ATOM 22641 C CA . LYS A 1 64 ? -27.080 11.073 29.510 1.00 42.25 221 LYS A CA 12
ATOM 22642 C C . LYS A 1 64 ? -27.486 12.450 30.027 1.00 64.34 221 LYS A C 12
ATOM 22643 O O . LYS A 1 64 ? -28.360 13.105 29.459 1.00 42.33 221 LYS A O 12
ATOM 22662 N N . THR A 1 65 ? -26.844 12.884 31.107 1.00 32.22 222 THR A N 12
ATOM 22663 C CA . THR A 1 65 ? -27.138 14.182 31.700 1.00 11.24 222 THR A CA 12
ATOM 22664 C C . THR A 1 65 ? -26.403 14.361 33.024 1.00 51.12 222 THR A C 12
ATOM 22665 O O . THR A 1 65 ? -26.091 13.387 33.708 1.00 43.35 222 THR A O 12
ATOM 22676 N N . ASN A 1 66 ? -26.130 15.612 33.379 1.00 14.35 223 ASN A N 12
ATOM 22677 C CA . ASN A 1 66 ? -25.432 15.919 34.622 1.00 24.45 223 ASN A CA 12
ATOM 22678 C C . ASN A 1 66 ? -26.114 15.246 35.810 1.00 42.11 223 ASN A C 12
ATOM 22679 O O . ASN A 1 66 ? -25.454 14.818 36.757 1.00 53.23 223 ASN A O 12
ATOM 22690 N N . MET A 1 67 ? -27.438 15.156 35.751 1.00 15.33 224 MET A N 12
ATOM 22691 C CA . MET A 1 67 ? -28.210 14.534 36.821 1.00 1.10 224 MET A CA 12
ATOM 22692 C C . MET A 1 67 ? -27.928 13.037 36.895 1.00 64.21 224 MET A C 12
ATOM 22693 O O . MET A 1 67 ? -27.964 12.442 37.972 1.00 51.25 224 MET A O 12
ATOM 22707 N N . GLU A 1 68 ? -27.647 12.434 35.744 1.00 41.55 225 GLU A N 12
ATOM 22708 C CA . GLU A 1 68 ? -27.360 11.006 35.680 1.00 42.35 225 GLU A CA 12
ATOM 22709 C C . GLU A 1 68 ? -26.286 10.621 36.693 1.00 43.32 225 GLU A C 12
ATOM 22710 O O . GLU A 1 68 ? -25.650 11.484 37.298 1.00 75.14 225 GLU A O 12
ATOM 22722 N N . ASN A 1 69 ? -26.090 9.319 36.872 1.00 5.15 226 ASN A N 12
ATOM 22723 C CA . ASN A 1 69 ? -25.094 8.819 37.813 1.00 24.30 226 ASN A CA 12
ATOM 22724 C C . ASN A 1 69 ? -23.903 8.214 37.075 1.00 51.55 226 ASN A C 12
ATOM 22725 O O . ASN A 1 69 ? -23.875 8.179 35.844 1.00 20.33 226 ASN A O 12
ATOM 22736 N N . VAL A 1 70 ? -22.921 7.740 37.834 1.00 32.34 227 VAL A N 12
ATOM 22737 C CA . VAL A 1 70 ? -21.729 7.135 37.253 1.00 3.10 227 VAL A CA 12
ATOM 22738 C C . VAL A 1 70 ? -21.717 5.626 37.469 1.00 25.02 227 VAL A C 12
ATOM 22739 O O . VAL A 1 70 ? -21.293 5.142 38.518 1.00 0.50 227 VAL A O 12
ATOM 22752 N N . ASN A 1 71 ? -22.184 4.887 36.469 1.00 70.45 228 ASN A N 12
ATOM 22753 C CA . ASN A 1 71 ? -22.227 3.431 36.549 1.00 51.11 228 ASN A CA 12
ATOM 22754 C C . ASN A 1 71 ? -20.854 2.865 36.898 1.00 32.31 228 ASN A C 12
ATOM 22755 O O . ASN A 1 71 ? -19.983 2.745 36.036 1.00 1.34 228 ASN A O 12
ATOM 22766 N N . TYR A 1 72 ? -20.669 2.517 38.167 1.00 72.13 229 TYR A N 12
ATOM 22767 C CA . TYR A 1 72 ? -19.402 1.965 38.631 1.00 70.33 229 TYR A CA 12
ATOM 22768 C C . TYR A 1 72 ? -19.148 0.592 38.016 1.00 74.32 229 TYR A C 12
ATOM 22769 O O . TYR A 1 72 ? -18.018 0.257 37.660 1.00 10.44 229 TYR A O 12
ATOM 22787 N N . ASP A 1 73 ? -20.209 -0.199 37.893 1.00 23.22 230 ASP A N 12
ATOM 22788 C CA . ASP A 1 73 ? -20.103 -1.536 37.320 1.00 53.13 230 ASP A CA 12
ATOM 22789 C C . ASP A 1 73 ? -19.421 -1.490 35.956 1.00 4.03 230 ASP A C 12
ATOM 22790 O O . ASP A 1 73 ? -18.387 -2.126 35.746 1.00 61.11 230 ASP A O 12
ATOM 22799 N N . LEU A 1 74 ? -20.005 -0.735 35.033 1.00 51.21 231 LEU A N 12
ATOM 22800 C CA . LEU A 1 74 ? -19.454 -0.606 33.688 1.00 20.43 231 LEU A CA 12
ATOM 22801 C C . LEU A 1 74 ? -18.167 0.212 33.703 1.00 10.33 231 LEU A C 12
ATOM 22802 O O . LEU A 1 74 ? -17.242 -0.052 32.934 1.00 3.43 231 LEU A O 12
ATOM 22818 N N . LEU A 1 75 ? -18.114 1.205 34.584 1.00 0.22 232 LEU A N 12
ATOM 22819 C CA . LEU A 1 75 ? -16.939 2.062 34.702 1.00 70.15 232 LEU A CA 12
ATOM 22820 C C . LEU A 1 75 ? -15.681 1.232 34.939 1.00 75.13 232 LEU A C 12
ATOM 22821 O O . LEU A 1 75 ? -14.634 1.492 34.347 1.00 54.33 232 LEU A O 12
ATOM 22837 N N . GLN A 1 76 ? -15.794 0.231 35.806 1.00 1.44 233 GLN A N 12
ATOM 22838 C CA . GLN A 1 76 ? -14.666 -0.638 36.120 1.00 42.41 233 GLN A CA 12
ATOM 22839 C C . GLN A 1 76 ? -14.057 -1.220 34.848 1.00 12.34 233 GLN A C 12
ATOM 22840 O O . GLN A 1 76 ? -12.837 -1.329 34.725 1.00 71.31 233 GLN A O 12
ATOM 22854 N N . LYS A 1 77 ? -14.915 -1.592 33.905 1.00 71.43 234 LYS A N 12
ATOM 22855 C CA . LYS A 1 77 ? -14.463 -2.163 32.641 1.00 13.03 234 LYS A CA 12
ATOM 22856 C C . LYS A 1 77 ? -13.851 -1.089 31.748 1.00 65.33 234 LYS A C 12
ATOM 22857 O O . LYS A 1 77 ? -12.829 -1.317 31.100 1.00 30.54 234 LYS A O 12
ATOM 22876 N N . GLN A 1 78 ? -14.480 0.081 31.719 1.00 34.31 235 GLN A N 12
ATOM 22877 C CA . GLN A 1 78 ? -13.995 1.189 30.905 1.00 15.12 235 GLN A CA 12
ATOM 22878 C C . GLN A 1 78 ? -12.594 1.608 31.335 1.00 25.25 235 GLN A C 12
ATOM 22879 O O . GLN A 1 78 ? -11.716 1.827 30.500 1.00 11.22 235 GLN A O 12
ATOM 22893 N N . VAL A 1 79 ? -12.390 1.717 32.644 1.00 5.34 236 VAL A N 12
ATOM 22894 C CA . VAL A 1 79 ? -11.094 2.109 33.186 1.00 2.21 236 VAL A CA 12
ATOM 22895 C C . VAL A 1 79 ? -10.085 0.972 33.075 1.00 62.35 236 VAL A C 12
ATOM 22896 O O . VAL A 1 79 ? -8.965 1.164 32.601 1.00 41.33 236 VAL A O 12
ATOM 22909 N N . LYS A 1 80 ? -10.489 -0.215 33.514 1.00 61.42 237 LYS A N 12
ATOM 22910 C CA . LYS A 1 80 ? -9.622 -1.386 33.462 1.00 22.54 237 LYS A CA 12
ATOM 22911 C C . LYS A 1 80 ? -9.042 -1.573 32.064 1.00 72.31 237 LYS A C 12
ATOM 22912 O O . LYS A 1 80 ? -7.852 -1.847 31.906 1.00 11.41 237 LYS A O 12
ATOM 22931 N N . TYR A 1 81 ? -9.890 -1.423 31.052 1.00 1.03 238 TYR A N 12
ATOM 22932 C CA . TYR A 1 81 ? -9.462 -1.576 29.667 1.00 24.20 238 TYR A CA 12
ATOM 22933 C C . TYR A 1 81 ? -8.249 -0.698 29.371 1.00 33.43 238 TYR A C 12
ATOM 22934 O O . TYR A 1 81 ? -7.183 -1.195 29.007 1.00 74.44 238 TYR A O 12
ATOM 22952 N N . ILE A 1 82 ? -8.421 0.609 29.532 1.00 40.41 239 ILE A N 12
ATOM 22953 C CA . ILE A 1 82 ? -7.342 1.557 29.284 1.00 5.13 239 ILE A CA 12
ATOM 22954 C C . ILE A 1 82 ? -6.140 1.267 30.177 1.00 2.11 239 ILE A C 12
ATOM 22955 O O . ILE A 1 82 ? -4.993 1.434 29.764 1.00 4.33 239 ILE A O 12
ATOM 22971 N N . MET A 1 83 ? -6.412 0.830 31.402 1.00 24.23 240 MET A N 12
ATOM 22972 C CA . MET A 1 83 ? -5.352 0.513 32.353 1.00 40.21 240 MET A CA 12
ATOM 22973 C C . MET A 1 83 ? -4.403 -0.535 31.780 1.00 11.11 240 MET A C 12
ATOM 22974 O O . MET A 1 83 ? -3.199 -0.304 31.674 1.00 4.44 240 MET A O 12
ATOM 22988 N N . ASP A 1 84 ? -4.954 -1.687 31.413 1.00 45.35 241 ASP A N 12
ATOM 22989 C CA . ASP A 1 84 ? -4.156 -2.770 30.850 1.00 61.13 241 ASP A CA 12
ATOM 22990 C C . ASP A 1 84 ? -3.503 -2.340 29.540 1.00 61.33 241 ASP A C 12
ATOM 22991 O O . ASP A 1 84 ? -2.355 -2.689 29.263 1.00 12.21 241 ASP A O 12
ATOM 23000 N N . SER A 1 85 ? -4.243 -1.582 28.737 1.00 65.25 242 SER A N 12
ATOM 23001 C CA . SER A 1 85 ? -3.737 -1.109 27.453 1.00 14.11 242 SER A CA 12
ATOM 23002 C C . SER A 1 85 ? -2.491 -0.250 27.643 1.00 23.23 242 SER A C 12
ATOM 23003 O O . SER A 1 85 ? -1.604 -0.228 26.791 1.00 4.53 242 SER A O 12
ATOM 23011 N N . ASN A 1 86 ? -2.432 0.455 28.768 1.00 1.41 243 ASN A N 12
ATOM 23012 C CA . ASN A 1 86 ? -1.295 1.317 29.071 1.00 22.13 243 ASN A CA 12
ATOM 23013 C C . ASN A 1 86 ? -1.214 2.479 28.086 1.00 74.33 243 ASN A C 12
ATOM 23014 O O . ASN A 1 86 ? -0.139 3.024 27.840 1.00 62.44 243 ASN A O 12
ATOM 23025 N N . MET A 1 87 ? -2.360 2.852 27.525 1.00 11.54 244 MET A N 12
ATOM 23026 C CA . MET A 1 87 ? -2.419 3.951 26.568 1.00 35.10 244 MET A CA 12
ATOM 23027 C C . MET A 1 87 ? -1.925 5.249 27.199 1.00 72.05 244 MET A C 12
ATOM 23028 O O . MET A 1 87 ? -1.236 6.041 26.554 1.00 21.13 244 MET A O 12
ATOM 23042 N N . LEU A 1 88 ? -2.281 5.461 28.461 1.00 53.44 245 LEU A N 12
ATOM 23043 C CA . LEU A 1 88 ? -1.874 6.664 29.178 1.00 1.34 245 LEU A CA 12
ATOM 23044 C C . LEU A 1 88 ? -0.354 6.797 29.200 1.00 35.15 245 LEU A C 12
ATOM 23045 O O . LEU A 1 88 ? 0.183 7.902 29.143 1.00 72.04 245 LEU A O 12
ATOM 23061 N N . ASN A 1 89 ? 0.332 5.662 29.282 1.00 23.15 246 ASN A N 12
ATOM 23062 C CA . ASN A 1 89 ? 1.790 5.651 29.310 1.00 4.13 246 ASN A CA 12
ATOM 23063 C C . ASN A 1 89 ? 2.361 5.644 27.896 1.00 64.14 246 ASN A C 12
ATOM 23064 O O . ASN A 1 89 ? 3.460 6.146 27.655 1.00 24.22 246 ASN A O 12
ATOM 23075 N N . LEU A 1 90 ? 1.608 5.073 26.962 1.00 21.45 247 LEU A N 12
ATOM 23076 C CA . LEU A 1 90 ? 2.038 5.000 25.570 1.00 1.33 247 LEU A CA 12
ATOM 23077 C C . LEU A 1 90 ? 2.523 6.361 25.079 1.00 75.53 247 LEU A C 12
ATOM 23078 O O . LEU A 1 90 ? 2.013 7.409 25.475 1.00 73.11 247 LEU A O 12
ATOM 23094 N N . PRO A 1 91 ? 3.529 6.346 24.193 1.00 65.42 248 PRO A N 12
ATOM 23095 C CA . PRO A 1 91 ? 4.103 7.570 23.625 1.00 31.45 248 PRO A CA 12
ATOM 23096 C C . PRO A 1 91 ? 3.143 8.271 22.670 1.00 21.05 248 PRO A C 12
ATOM 23097 O O . PRO A 1 91 ? 3.167 9.495 22.541 1.00 70.53 248 PRO A O 12
ATOM 23108 N N . GLN A 1 92 ? 2.300 7.488 22.005 1.00 30.03 249 GLN A N 12
ATOM 23109 C CA . GLN A 1 92 ? 1.332 8.036 21.062 1.00 63.40 249 GLN A CA 12
ATOM 23110 C C . GLN A 1 92 ? 0.305 8.905 21.779 1.00 33.22 249 GLN A C 12
ATOM 23111 O O . GLN A 1 92 ? -0.179 9.894 21.229 1.00 53.02 249 GLN A O 12
ATOM 23125 N N . PHE A 1 93 ? -0.025 8.529 23.011 1.00 65.04 250 PHE A N 12
ATOM 23126 C CA . PHE A 1 93 ? -0.996 9.274 23.803 1.00 31.42 250 PHE A CA 12
ATOM 23127 C C . PHE A 1 93 ? -0.351 10.500 24.442 1.00 31.14 250 PHE A C 12
ATOM 23128 O O . PHE A 1 93 ? -0.991 11.539 24.600 1.00 74.11 250 PHE A O 12
ATOM 23145 N N . GLN A 1 94 ? 0.920 10.369 24.809 1.00 51.34 251 GLN A N 12
ATOM 23146 C CA . GLN A 1 94 ? 1.651 11.466 25.432 1.00 42.01 251 GLN A CA 12
ATOM 23147 C C . GLN A 1 94 ? 2.087 12.491 24.390 1.00 11.33 251 GLN A C 12
ATOM 23148 O O . GLN A 1 94 ? 2.154 13.688 24.672 1.00 10.23 251 GLN A O 12
ATOM 23162 N N . HIS A 1 95 ? 2.383 12.014 23.185 1.00 15.42 252 HIS A N 12
ATOM 23163 C CA . HIS A 1 95 ? 2.812 12.890 22.101 1.00 52.24 252 HIS A CA 12
ATOM 23164 C C . HIS A 1 95 ? 1.624 13.640 21.505 1.00 10.14 252 HIS A C 12
ATOM 23165 O O . HIS A 1 95 ? 1.750 14.791 21.085 1.00 4.12 252 HIS A O 12
ATOM 23179 N N . LEU A 1 96 ? 0.471 12.981 21.472 1.00 62.13 253 LEU A N 12
ATOM 23180 C CA . LEU A 1 96 ? -0.740 13.585 20.927 1.00 21.10 253 LEU A CA 12
ATOM 23181 C C . LEU A 1 96 ? -1.241 14.708 21.829 1.00 53.20 253 LEU A C 12
ATOM 23182 O O . LEU A 1 96 ? -0.973 14.740 23.030 1.00 31.42 253 LEU A O 12
ATOM 23198 N N . PRO A 1 97 ? -1.989 15.652 21.239 1.00 51.33 254 PRO A N 12
ATOM 23199 C CA . PRO A 1 97 ? -2.546 16.793 21.971 1.00 14.40 254 PRO A CA 12
ATOM 23200 C C . PRO A 1 97 ? -3.654 16.379 22.934 1.00 51.33 254 PRO A C 12
ATOM 23201 O O . PRO A 1 97 ? -4.247 15.310 22.789 1.00 44.55 254 PRO A O 12
ATOM 23212 N N . GLN A 1 98 ? -3.928 17.232 23.915 1.00 11.34 255 GLN A N 12
ATOM 23213 C CA . GLN A 1 98 ? -4.965 16.953 24.902 1.00 52.43 255 GLN A CA 12
ATOM 23214 C C . GLN A 1 98 ? -6.296 16.651 24.222 1.00 53.25 255 GLN A C 12
ATOM 23215 O O . GLN A 1 98 ? -7.070 15.819 24.694 1.00 50.21 255 GLN A O 12
ATOM 23229 N N . GLU A 1 99 ? -6.556 17.333 23.110 1.00 3.22 256 GLU A N 12
ATOM 23230 C CA . GLU A 1 99 ? -7.795 17.138 22.366 1.00 24.54 256 GLU A CA 12
ATOM 23231 C C . GLU A 1 99 ? -7.855 15.734 21.769 1.00 1.53 256 GLU A C 12
ATOM 23232 O O . GLU A 1 99 ? -8.808 14.991 22.001 1.00 40.43 256 GLU A O 12
ATOM 23244 N N . GLU A 1 100 ? -6.830 15.381 21.000 1.00 73.43 257 GLU A N 12
ATOM 23245 C CA . GLU A 1 100 ? -6.768 14.068 20.368 1.00 22.33 257 GLU A CA 12
ATOM 23246 C C . GLU A 1 100 ? -6.845 12.958 21.412 1.00 34.45 257 GLU A C 12
ATOM 23247 O O . GLU A 1 100 ? -7.443 11.907 21.176 1.00 42.30 257 GLU A O 12
ATOM 23259 N N . LYS A 1 101 ? -6.236 13.198 22.569 1.00 74.52 258 LYS A N 12
ATOM 23260 C CA . LYS A 1 101 ? -6.236 12.220 23.651 1.00 44.31 258 LYS A CA 12
ATOM 23261 C C . LYS A 1 101 ? -7.653 11.744 23.955 1.00 5.42 258 LYS A C 12
ATOM 23262 O O . LYS A 1 101 ? -7.911 10.544 24.028 1.00 75.51 258 LYS A O 12
ATOM 23281 N N . MET A 1 102 ? -8.566 12.694 24.131 1.00 61.33 259 MET A N 12
ATOM 23282 C CA . MET A 1 102 ? -9.957 12.370 24.424 1.00 12.12 259 MET A CA 12
ATOM 23283 C C . MET A 1 102 ? -10.517 11.392 23.396 1.00 44.22 259 MET A C 12
ATOM 23284 O O . MET A 1 102 ? -10.995 10.314 23.747 1.00 32.10 259 MET A O 12
ATOM 23298 N N . SER A 1 103 ? -10.453 11.776 22.125 1.00 51.21 260 SER A N 12
ATOM 23299 C CA . SER A 1 103 ? -10.957 10.935 21.046 1.00 72.40 260 SER A CA 12
ATOM 23300 C C . SER A 1 103 ? -10.302 9.557 21.080 1.00 44.43 260 SER A C 12
ATOM 23301 O O . SER A 1 103 ? -10.971 8.535 20.934 1.00 14.44 260 SER A O 12
ATOM 23309 N N . ALA A 1 104 ? -8.987 9.540 21.272 1.00 22.43 261 ALA A N 12
ATOM 23310 C CA . ALA A 1 104 ? -8.240 8.289 21.327 1.00 3.23 261 ALA A CA 12
ATOM 23311 C C . ALA A 1 104 ? -8.778 7.375 22.423 1.00 54.52 261 ALA A C 12
ATOM 23312 O O . ALA A 1 104 ? -9.050 6.198 22.184 1.00 4.23 261 ALA A O 12
ATOM 23319 N N . ILE A 1 105 ? -8.930 7.925 23.623 1.00 34.41 262 ILE A N 12
ATOM 23320 C CA . ILE A 1 105 ? -9.437 7.158 24.755 1.00 51.23 262 ILE A CA 12
ATOM 23321 C C . ILE A 1 105 ? -10.812 6.573 24.451 1.00 70.14 262 ILE A C 12
ATOM 23322 O O . ILE A 1 105 ? -11.029 5.367 24.582 1.00 44.45 262 ILE A O 12
ATOM 23338 N N . LEU A 1 106 ? -11.738 7.433 24.042 1.00 10.55 263 LEU A N 12
ATOM 23339 C CA . LEU A 1 106 ? -13.093 7.002 23.717 1.00 11.11 263 LEU A CA 12
ATOM 23340 C C . LEU A 1 106 ? -13.078 5.936 22.626 1.00 11.21 263 LEU A C 12
ATOM 23341 O O . LEU A 1 106 ? -13.608 4.840 22.808 1.00 43.41 263 LEU A O 12
ATOM 23357 N N . ALA A 1 107 ? -12.466 6.265 21.493 1.00 22.03 264 ALA A N 12
ATOM 23358 C CA . ALA A 1 107 ? -12.378 5.335 20.375 1.00 63.43 264 ALA A CA 12
ATOM 23359 C C . ALA A 1 107 ? -11.796 3.997 20.818 1.00 71.40 264 ALA A C 12
ATOM 23360 O O . ALA A 1 107 ? -12.191 2.942 20.320 1.00 4.45 264 ALA A O 12
ATOM 23367 N N . MET A 1 108 ? -10.856 4.047 21.756 1.00 63.13 265 MET A N 12
ATOM 23368 C CA . MET A 1 108 ? -10.220 2.838 22.266 1.00 72.41 265 MET A CA 12
ATOM 23369 C C . MET A 1 108 ? -11.215 1.992 23.054 1.00 32.31 265 MET A C 12
ATOM 23370 O O . MET A 1 108 ? -11.289 0.775 22.877 1.00 43.03 265 MET A O 12
ATOM 23384 N N . LEU A 1 109 ? -11.979 2.643 23.925 1.00 63.42 266 LEU A N 12
ATOM 23385 C CA . LEU A 1 109 ? -12.970 1.950 24.741 1.00 62.21 266 LEU A CA 12
ATOM 23386 C C . LEU A 1 109 ? -13.969 1.200 23.865 1.00 42.51 266 LEU A C 12
ATOM 23387 O O . LEU A 1 109 ? -14.324 0.058 24.150 1.00 35.12 266 LEU A O 12
ATOM 23403 N N . ASN A 1 110 ? -14.416 1.852 22.796 1.00 21.12 267 ASN A N 12
ATOM 23404 C CA . ASN A 1 110 ? -15.373 1.246 21.877 1.00 2.40 267 ASN A CA 12
ATOM 23405 C C . ASN A 1 110 ? -14.930 -0.158 21.479 1.00 74.34 267 ASN A C 12
ATOM 23406 O O . ASN A 1 110 ? -15.759 -1.038 21.244 1.00 41.13 267 ASN A O 12
ATOM 23417 N N . SER A 1 111 ? -13.619 -0.361 21.405 1.00 21.23 268 SER A N 12
ATOM 23418 C CA . SER A 1 111 ? -13.066 -1.658 21.032 1.00 3.13 268 SER A CA 12
ATOM 23419 C C . SER A 1 111 ? -13.668 -2.771 21.885 1.00 43.22 268 SER A C 12
ATOM 23420 O O . SER A 1 111 ? -13.884 -3.884 21.408 1.00 33.15 268 SER A O 12
ATOM 23428 N N . ASN A 1 112 ? -13.935 -2.460 23.149 1.00 34.21 269 ASN A N 12
ATOM 23429 C CA . ASN A 1 112 ? -14.512 -3.433 24.070 1.00 60.44 269 ASN A CA 12
ATOM 23430 C C . ASN A 1 112 ? -16.011 -3.205 24.234 1.00 14.31 269 ASN A C 12
ATOM 23431 O O . ASN A 1 112 ? -16.459 -2.076 24.439 1.00 61.35 269 ASN A O 12
ATOM 23442 N N . SER A 1 113 ? -16.782 -4.284 24.144 1.00 14.30 270 SER A N 12
ATOM 23443 C CA . SER A 1 113 ? -18.232 -4.201 24.280 1.00 40.24 270 SER A CA 12
ATOM 23444 C C . SER A 1 113 ? -18.623 -3.813 25.702 1.00 12.43 270 SER A C 12
ATOM 23445 O O . SER A 1 113 ? -19.560 -3.042 25.912 1.00 41.42 270 SER A O 12
ATOM 23453 N N . ASP A 1 114 ? -17.899 -4.353 26.676 1.00 10.43 271 ASP A N 12
ATOM 23454 C CA . ASP A 1 114 ? -18.168 -4.063 28.080 1.00 74.01 271 ASP A CA 12
ATOM 23455 C C . ASP A 1 114 ? -18.124 -2.561 28.343 1.00 23.12 271 ASP A C 12
ATOM 23456 O O . ASP A 1 114 ? -18.944 -2.025 29.089 1.00 74.31 271 ASP A O 12
ATOM 23465 N N . THR A 1 115 ? -17.159 -1.886 27.727 1.00 43.43 272 THR A N 12
ATOM 23466 C CA . THR A 1 115 ? -17.005 -0.446 27.896 1.00 71.22 272 THR A CA 12
ATOM 23467 C C . THR A 1 115 ? -17.715 0.317 26.784 1.00 74.13 272 THR A C 12
ATOM 23468 O O . THR A 1 115 ? -17.292 1.406 26.397 1.00 31.20 272 THR A O 12
ATOM 23479 N N . ALA A 1 116 ? -18.798 -0.261 26.273 1.00 23.34 273 ALA A N 12
ATOM 23480 C CA . ALA A 1 116 ? -19.568 0.366 25.207 1.00 14.32 273 ALA A CA 12
ATOM 23481 C C . ALA A 1 116 ? -20.557 1.382 25.769 1.00 12.03 273 ALA A C 12
ATOM 23482 O O . ALA A 1 116 ? -21.539 1.736 25.115 1.00 42.12 273 ALA A O 12
ATOM 23489 N N . LEU A 1 117 ? -20.293 1.847 26.985 1.00 12.13 274 LEU A N 12
ATOM 23490 C CA . LEU A 1 117 ? -21.161 2.823 27.636 1.00 21.53 274 LEU A CA 12
ATOM 23491 C C . LEU A 1 117 ? -21.272 4.095 26.802 1.00 23.15 274 LEU A C 12
ATOM 23492 O O . LEU A 1 117 ? -22.291 4.784 26.835 1.00 33.24 274 LEU A O 12
ATOM 23508 N N . SER A 1 118 ? -20.216 4.400 26.054 1.00 33.40 275 SER A N 12
ATOM 23509 C CA . SER A 1 118 ? -20.194 5.590 25.212 1.00 13.12 275 SER A CA 12
ATOM 23510 C C . SER A 1 118 ? -21.459 5.678 24.363 1.00 3.51 275 SER A C 12
ATOM 23511 O O . SER A 1 118 ? -21.933 6.770 24.047 1.00 70.43 275 SER A O 12
ATOM 23519 N N . VAL A 1 119 ? -22.000 4.521 23.997 1.00 72.01 276 VAL A N 12
ATOM 23520 C CA . VAL A 1 119 ? -23.210 4.466 23.185 1.00 32.23 276 VAL A CA 12
ATOM 23521 C C . VAL A 1 119 ? -24.342 5.257 23.832 1.00 61.15 276 VAL A C 12
ATOM 23522 O O . VAL A 1 119 ? -24.698 5.044 24.991 1.00 53.24 276 VAL A O 12
ATOM 23535 N N . PRO A 1 120 ? -24.922 6.192 23.065 1.00 14.44 277 PRO A N 12
ATOM 23536 C CA . PRO A 1 120 ? -26.024 7.034 23.542 1.00 42.20 277 PRO A CA 12
ATOM 23537 C C . PRO A 1 120 ? -27.316 6.247 23.730 1.00 21.52 277 PRO A C 12
ATOM 23538 O O . PRO A 1 120 ? -27.450 5.109 23.278 1.00 44.45 277 PRO A O 12
ATOM 23549 N N . PRO A 1 121 ? -28.292 6.863 24.414 1.00 44.14 278 PRO A N 12
ATOM 23550 C CA . PRO A 1 121 ? -29.591 6.238 24.676 1.00 31.32 278 PRO A CA 12
ATOM 23551 C C . PRO A 1 121 ? -30.432 6.096 23.412 1.00 31.31 278 PRO A C 12
ATOM 23552 O O . PRO A 1 121 ? -30.022 6.518 22.331 1.00 41.43 278 PRO A O 12
ATOM 23563 N N . HIS A 1 122 ? -31.611 5.498 23.555 1.00 0.41 279 HIS A N 12
ATOM 23564 C CA . HIS A 1 122 ? -32.511 5.302 22.424 1.00 64.31 279 HIS A CA 12
ATOM 23565 C C . HIS A 1 122 ? -33.953 5.607 22.817 1.00 3.32 279 HIS A C 12
ATOM 23566 O O . HIS A 1 122 ? -34.465 5.071 23.800 1.00 53.03 279 HIS A O 12
ATOM 23580 N N . ASP A 1 123 ? -34.601 6.472 22.045 1.00 42.03 280 ASP A N 12
ATOM 23581 C CA . ASP A 1 123 ? -35.984 6.849 22.312 1.00 30.21 280 ASP A CA 12
ATOM 23582 C C . ASP A 1 123 ? -36.901 5.632 22.245 1.00 34.11 280 ASP A C 12
ATOM 23583 O O . ASP A 1 123 ? -36.792 4.809 21.336 1.00 21.13 280 ASP A O 12
ATOM 23592 N N . SER A 1 124 ? -37.805 5.524 23.214 1.00 41.10 281 SER A N 12
ATOM 23593 C CA . SER A 1 124 ? -38.738 4.405 23.268 1.00 53.11 281 SER A CA 12
ATOM 23594 C C . SER A 1 124 ? -40.044 4.819 23.940 1.00 70.41 281 SER A C 12
ATOM 23595 O O . SER A 1 124 ? -40.040 5.440 25.003 1.00 20.02 281 SER A O 12
ATOM 23603 N N . THR A 1 125 ? -41.162 4.469 23.312 1.00 54.25 282 THR A N 12
ATOM 23604 C CA . THR A 1 125 ? -42.476 4.804 23.846 1.00 11.03 282 THR A CA 12
ATOM 23605 C C . THR A 1 125 ? -42.984 3.712 24.781 1.00 41.11 282 THR A C 12
ATOM 23606 O O . THR A 1 125 ? -43.468 3.995 25.877 1.00 31.33 282 THR A O 12
ATOM 23617 N N . THR A 1 1 ? 7.543 2.938 6.263 1.00 33.24 158 THR A N 13
ATOM 23618 C CA . THR A 1 1 ? 6.208 3.149 5.719 1.00 55.13 158 THR A CA 13
ATOM 23619 C C . THR A 1 1 ? 5.375 4.039 6.634 1.00 12.30 158 THR A C 13
ATOM 23620 O O . THR A 1 1 ? 5.055 3.661 7.760 1.00 32.33 158 THR A O 13
ATOM 23631 N N . ALA A 1 2 ? 5.026 5.224 6.143 1.00 63.14 159 ALA A N 13
ATOM 23632 C CA . ALA A 1 2 ? 4.228 6.167 6.916 1.00 61.10 159 ALA A CA 13
ATOM 23633 C C . ALA A 1 2 ? 2.765 5.738 6.964 1.00 45.00 159 ALA A C 13
ATOM 23634 O O . ALA A 1 2 ? 2.157 5.693 8.032 1.00 11.21 159 ALA A O 13
ATOM 23641 N N . ASN A 1 3 ? 2.207 5.424 5.799 1.00 1.34 160 ASN A N 13
ATOM 23642 C CA . ASN A 1 3 ? 0.815 5.000 5.709 1.00 53.10 160 ASN A CA 13
ATOM 23643 C C . ASN A 1 3 ? 0.591 3.701 6.477 1.00 71.23 160 ASN A C 13
ATOM 23644 O O . ASN A 1 3 ? -0.300 3.611 7.322 1.00 11.12 160 ASN A O 13
ATOM 23655 N N . THR A 1 4 ? 1.407 2.695 6.177 1.00 35.40 161 THR A N 13
ATOM 23656 C CA . THR A 1 4 ? 1.298 1.400 6.838 1.00 41.03 161 THR A CA 13
ATOM 23657 C C . THR A 1 4 ? -0.159 1.035 7.096 1.00 72.11 161 THR A C 13
ATOM 23658 O O . THR A 1 4 ? -0.508 0.562 8.177 1.00 72.31 161 THR A O 13
ATOM 23669 N N . ALA A 1 5 ? -1.006 1.257 6.096 1.00 12.21 162 ALA A N 13
ATOM 23670 C CA . ALA A 1 5 ? -2.426 0.949 6.215 1.00 62.43 162 ALA A CA 13
ATOM 23671 C C . ALA A 1 5 ? -2.689 -0.531 5.959 1.00 72.40 162 ALA A C 13
ATOM 23672 O O . ALA A 1 5 ? -2.405 -1.044 4.877 1.00 73.34 162 ALA A O 13
ATOM 23679 N N . SER A 1 6 ? -3.233 -1.213 6.962 1.00 22.03 163 SER A N 13
ATOM 23680 C CA . SER A 1 6 ? -3.530 -2.636 6.847 1.00 12.13 163 SER A CA 13
ATOM 23681 C C . SER A 1 6 ? -4.842 -2.975 7.549 1.00 24.32 163 SER A C 13
ATOM 23682 O O . SER A 1 6 ? -5.317 -2.220 8.397 1.00 60.32 163 SER A O 13
ATOM 23690 N N . GLN A 1 7 ? -5.420 -4.116 7.189 1.00 72.40 164 GLN A N 13
ATOM 23691 C CA . GLN A 1 7 ? -6.677 -4.556 7.783 1.00 10.03 164 GLN A CA 13
ATOM 23692 C C . GLN A 1 7 ? -6.541 -4.707 9.295 1.00 40.21 164 GLN A C 13
ATOM 23693 O O . GLN A 1 7 ? -7.247 -4.049 10.059 1.00 61.40 164 GLN A O 13
ATOM 23707 N N . GLN A 1 8 ? -5.630 -5.577 9.718 1.00 4.32 165 GLN A N 13
ATOM 23708 C CA . GLN A 1 8 ? -5.403 -5.814 11.139 1.00 63.02 165 GLN A CA 13
ATOM 23709 C C . GLN A 1 8 ? -3.933 -6.114 11.413 1.00 64.14 165 GLN A C 13
ATOM 23710 O O . GLN A 1 8 ? -3.252 -6.736 10.595 1.00 14.03 165 GLN A O 13
ATOM 23724 N N . LEU A 1 9 ? -3.448 -5.668 12.566 1.00 20.53 166 LEU A N 13
ATOM 23725 C CA . LEU A 1 9 ? -2.057 -5.889 12.948 1.00 34.03 166 LEU A CA 13
ATOM 23726 C C . LEU A 1 9 ? -1.942 -7.037 13.946 1.00 73.22 166 LEU A C 13
ATOM 23727 O O . LEU A 1 9 ? -1.276 -8.038 13.682 1.00 42.24 166 LEU A O 13
ATOM 23743 N N . SER A 1 10 ? -2.598 -6.886 15.092 1.00 21.32 167 SER A N 13
ATOM 23744 C CA . SER A 1 10 ? -2.568 -7.910 16.130 1.00 1.14 167 SER A CA 13
ATOM 23745 C C . SER A 1 10 ? -3.939 -8.062 16.783 1.00 65.00 167 SER A C 13
ATOM 23746 O O . SER A 1 10 ? -4.900 -7.395 16.398 1.00 71.52 167 SER A O 13
ATOM 23754 N N . LEU A 1 11 ? -4.020 -8.944 17.773 1.00 15.32 168 LEU A N 13
ATOM 23755 C CA . LEU A 1 11 ? -5.273 -9.185 18.481 1.00 30.01 168 LEU A CA 13
ATOM 23756 C C . LEU A 1 11 ? -5.259 -8.522 19.855 1.00 65.22 168 LEU A C 13
ATOM 23757 O O . LEU A 1 11 ? -6.250 -7.929 20.279 1.00 12.22 168 LEU A O 13
ATOM 23773 N N . ASP A 1 12 ? -4.128 -8.626 20.544 1.00 45.32 169 ASP A N 13
ATOM 23774 C CA . ASP A 1 12 ? -3.982 -8.033 21.869 1.00 73.45 169 ASP A CA 13
ATOM 23775 C C . ASP A 1 12 ? -4.290 -6.540 21.833 1.00 42.34 169 ASP A C 13
ATOM 23776 O O . ASP A 1 12 ? -4.112 -5.869 20.816 1.00 54.33 169 ASP A O 13
ATOM 23785 N N . PRO A 1 13 ? -4.763 -6.005 22.968 1.00 32.21 170 PRO A N 13
ATOM 23786 C CA . PRO A 1 13 ? -5.106 -4.585 23.092 1.00 71.31 170 PRO A CA 13
ATOM 23787 C C . PRO A 1 13 ? -3.874 -3.687 23.067 1.00 30.14 170 PRO A C 13
ATOM 23788 O O . PRO A 1 13 ? -3.909 -2.581 22.527 1.00 35.33 170 PRO A O 13
ATOM 23799 N N . LYS A 1 14 ? -2.784 -4.169 23.655 1.00 34.33 171 LYS A N 13
ATOM 23800 C CA . LYS A 1 14 ? -1.540 -3.411 23.700 1.00 65.41 171 LYS A CA 13
ATOM 23801 C C . LYS A 1 14 ? -1.109 -2.989 22.299 1.00 52.02 171 LYS A C 13
ATOM 23802 O O . LYS A 1 14 ? -0.667 -1.860 22.090 1.00 12.43 171 LYS A O 13
ATOM 23821 N N . GLN A 1 15 ? -1.243 -3.903 21.343 1.00 52.42 172 GLN A N 13
ATOM 23822 C CA . GLN A 1 15 ? -0.869 -3.623 19.962 1.00 65.03 172 GLN A CA 13
ATOM 23823 C C . GLN A 1 15 ? -1.992 -2.896 19.230 1.00 63.05 172 GLN A C 13
ATOM 23824 O O . GLN A 1 15 ? -1.768 -1.861 18.601 1.00 71.41 172 GLN A O 13
ATOM 23838 N N . ARG A 1 16 ? -3.199 -3.444 19.315 1.00 32.41 173 ARG A N 13
ATOM 23839 C CA . ARG A 1 16 ? -4.357 -2.849 18.659 1.00 10.32 173 ARG A CA 13
ATOM 23840 C C . ARG A 1 16 ? -4.494 -1.375 19.032 1.00 75.35 173 ARG A C 13
ATOM 23841 O O . ARG A 1 16 ? -4.952 -0.562 18.229 1.00 74.01 173 ARG A O 13
ATOM 23862 N N . SER A 1 17 ? -4.095 -1.039 20.254 1.00 32.40 174 SER A N 13
ATOM 23863 C CA . SER A 1 17 ? -4.178 0.335 20.734 1.00 22.15 174 SER A CA 13
ATOM 23864 C C . SER A 1 17 ? -3.488 1.291 19.766 1.00 11.33 174 SER A C 13
ATOM 23865 O O . SER A 1 17 ? -3.902 2.440 19.609 1.00 51.03 174 SER A O 13
ATOM 23873 N N . LYS A 1 18 ? -2.433 0.809 19.119 1.00 22.32 175 LYS A N 13
ATOM 23874 C CA . LYS A 1 18 ? -1.684 1.618 18.165 1.00 72.23 175 LYS A CA 13
ATOM 23875 C C . LYS A 1 18 ? -2.447 1.754 16.851 1.00 64.44 175 LYS A C 13
ATOM 23876 O O . LYS A 1 18 ? -2.397 2.797 16.200 1.00 61.35 175 LYS A O 13
ATOM 23895 N N . GLN A 1 19 ? -3.152 0.694 16.469 1.00 62.34 176 GLN A N 13
ATOM 23896 C CA . GLN A 1 19 ? -3.925 0.696 15.232 1.00 10.44 176 GLN A CA 13
ATOM 23897 C C . GLN A 1 19 ? -5.170 1.566 15.371 1.00 35.43 176 GLN A C 13
ATOM 23898 O O . GLN A 1 19 ? -5.454 2.402 14.513 1.00 32.12 176 GLN A O 13
ATOM 23912 N N . ILE A 1 20 ? -5.910 1.362 16.456 1.00 30.12 177 ILE A N 13
ATOM 23913 C CA . ILE A 1 20 ? -7.125 2.128 16.707 1.00 24.30 177 ILE A CA 13
ATOM 23914 C C . ILE A 1 20 ? -6.844 3.626 16.684 1.00 51.42 177 ILE A C 13
ATOM 23915 O O . ILE A 1 20 ? -7.603 4.402 16.102 1.00 52.44 177 ILE A O 13
ATOM 23931 N N . LEU A 1 21 ? -5.748 4.027 17.319 1.00 55.51 178 LEU A N 13
ATOM 23932 C CA . LEU A 1 21 ? -5.365 5.434 17.370 1.00 13.20 178 LEU A CA 13
ATOM 23933 C C . LEU A 1 21 ? -4.932 5.931 15.994 1.00 20.25 178 LEU A C 13
ATOM 23934 O O . LEU A 1 21 ? -5.170 7.084 15.637 1.00 41.34 178 LEU A O 13
ATOM 23950 N N . SER A 1 22 ? -4.297 5.051 15.227 1.00 45.44 179 SER A N 13
ATOM 23951 C CA . SER A 1 22 ? -3.829 5.401 13.890 1.00 25.15 179 SER A CA 13
ATOM 23952 C C . SER A 1 22 ? -5.004 5.676 12.958 1.00 71.23 179 SER A C 13
ATOM 23953 O O . SER A 1 22 ? -4.913 6.506 12.055 1.00 42.05 179 SER A O 13
ATOM 23961 N N . ASN A 1 23 ? -6.108 4.972 13.184 1.00 33.43 180 ASN A N 13
ATOM 23962 C CA . ASN A 1 23 ? -7.303 5.138 12.364 1.00 1.34 180 ASN A CA 13
ATOM 23963 C C . ASN A 1 23 ? -8.443 5.741 13.180 1.00 22.42 180 ASN A C 13
ATOM 23964 O O . ASN A 1 23 ? -9.613 5.425 12.959 1.00 0.45 180 ASN A O 13
ATOM 23975 N N . LEU A 1 24 ? -8.094 6.609 14.123 1.00 63.01 181 LEU A N 13
ATOM 23976 C CA . LEU A 1 24 ? -9.087 7.257 14.972 1.00 32.11 181 LEU A CA 13
ATOM 23977 C C . LEU A 1 24 ? -9.786 8.389 14.226 1.00 1.22 181 LEU A C 13
ATOM 23978 O O . LEU A 1 24 ? -10.974 8.642 14.430 1.00 63.42 181 LEU A O 13
ATOM 23994 N N . LYS A 1 25 ? -9.042 9.068 13.359 1.00 24.54 182 LYS A N 13
ATOM 23995 C CA . LYS A 1 25 ? -9.589 10.171 12.579 1.00 31.03 182 LYS A CA 13
ATOM 23996 C C . LYS A 1 25 ? -10.752 9.700 11.712 1.00 61.31 182 LYS A C 13
ATOM 23997 O O . LYS A 1 25 ? -11.571 10.502 11.264 1.00 41.45 182 LYS A O 13
ATOM 24016 N N . LYS A 1 26 ? -10.820 8.393 11.480 1.00 44.20 183 LYS A N 13
ATOM 24017 C CA . LYS A 1 26 ? -11.884 7.814 10.669 1.00 64.32 183 LYS A CA 13
ATOM 24018 C C . LYS A 1 26 ? -13.242 8.382 11.067 1.00 50.25 183 LYS A C 13
ATOM 24019 O O . LYS A 1 26 ? -14.011 8.830 10.216 1.00 32.21 183 LYS A O 13
ATOM 24038 N N . SER A 1 27 ? -13.530 8.362 12.364 1.00 1.40 184 SER A N 13
ATOM 24039 C CA . SER A 1 27 ? -14.797 8.874 12.874 1.00 63.02 184 SER A CA 13
ATOM 24040 C C . SER A 1 27 ? -14.636 10.298 13.398 1.00 30.43 184 SER A C 13
ATOM 24041 O O . SER A 1 27 ? -13.557 10.712 13.822 1.00 12.34 184 SER A O 13
ATOM 24049 N N . PRO A 1 28 ? -15.735 11.066 13.369 1.00 34.52 185 PRO A N 13
ATOM 24050 C CA . PRO A 1 28 ? -15.743 12.454 13.838 1.00 15.41 185 PRO A CA 13
ATOM 24051 C C . PRO A 1 28 ? -15.593 12.556 15.352 1.00 15.02 185 PRO A C 13
ATOM 24052 O O . PRO A 1 28 ? -15.778 11.584 16.085 1.00 11.10 185 PRO A O 13
ATOM 24063 N N . PRO A 1 29 ? -15.251 13.760 15.834 1.00 31.12 186 PRO A N 13
ATOM 24064 C CA . PRO A 1 29 ? -15.070 14.017 17.266 1.00 2.00 186 PRO A CA 13
ATOM 24065 C C . PRO A 1 29 ? -16.387 13.975 18.034 1.00 43.43 186 PRO A C 13
ATOM 24066 O O . PRO A 1 29 ? -17.417 13.566 17.497 1.00 32.24 186 PRO A O 13
ATOM 24077 N N . LEU A 1 30 ? -16.347 14.402 19.291 1.00 23.22 187 LEU A N 13
ATOM 24078 C CA . LEU A 1 30 ? -17.538 14.414 20.133 1.00 21.22 187 LEU A CA 13
ATOM 24079 C C . LEU A 1 30 ? -17.859 15.829 20.602 1.00 53.43 187 LEU A C 13
ATOM 24080 O O . LEU A 1 30 ? -19.024 16.193 20.756 1.00 13.11 187 LEU A O 13
ATOM 24096 N N . ASN A 1 31 ? -16.818 16.624 20.824 1.00 4.42 188 ASN A N 13
ATOM 24097 C CA . ASN A 1 31 ? -16.989 18.001 21.273 1.00 11.34 188 ASN A CA 13
ATOM 24098 C C . ASN A 1 31 ? -17.607 18.046 22.668 1.00 61.43 188 ASN A C 13
ATOM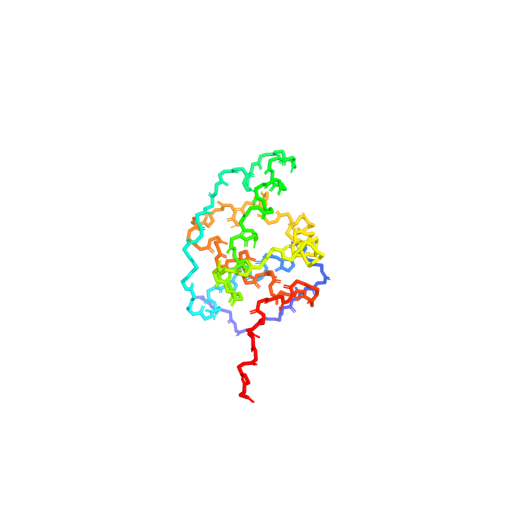 24099 O O . ASN A 1 31 ? -18.741 18.494 22.843 1.00 45.54 188 ASN A O 13
ATOM 24110 N N . LEU A 1 32 ? -16.854 17.578 23.657 1.00 31.23 189 LEU A N 13
ATOM 24111 C CA . LEU A 1 32 ? -17.327 17.564 25.037 1.00 4.34 189 LEU A CA 13
ATOM 24112 C C . LEU A 1 32 ? -16.604 18.618 25.871 1.00 52.14 189 LEU A C 13
ATOM 24113 O O . LEU A 1 32 ? -17.168 19.172 26.813 1.00 31.45 189 LEU A O 13
ATOM 24129 N N . ASN A 1 33 ? -15.353 18.892 25.514 1.00 74.30 190 ASN A N 13
ATOM 24130 C CA . ASN A 1 33 ? -14.554 19.881 26.228 1.00 71.11 190 ASN A CA 13
ATOM 24131 C C . ASN A 1 33 ? -14.238 19.406 27.643 1.00 14.42 190 ASN A C 13
ATOM 24132 O O . ASN A 1 33 ? -14.328 20.175 28.601 1.00 44.43 190 ASN A O 13
ATOM 24143 N N . ILE A 1 34 ? -13.869 18.136 27.767 1.00 41.13 191 ILE A N 13
ATOM 24144 C CA . ILE A 1 34 ? -13.538 17.560 29.064 1.00 34.11 191 ILE A CA 13
ATOM 24145 C C . ILE A 1 34 ? -12.036 17.340 29.201 1.00 4.23 191 ILE A C 13
ATOM 24146 O O . ILE A 1 34 ? -11.550 16.215 29.090 1.00 63.32 191 ILE A O 13
ATOM 24162 N N . SER A 1 35 ? -11.305 18.423 29.446 1.00 44.15 192 SER A N 13
ATOM 24163 C CA . SER A 1 35 ? -9.856 18.349 29.596 1.00 11.53 192 SER A CA 13
ATOM 24164 C C . SER A 1 35 ? -9.470 17.295 30.630 1.00 54.35 192 SER A C 13
ATOM 24165 O O . SER A 1 35 ? -10.227 17.016 31.561 1.00 65.21 192 SER A O 13
ATOM 24173 N N . LEU A 1 36 ? -8.289 16.713 30.458 1.00 23.12 193 LEU A N 13
ATOM 24174 C CA . LEU A 1 36 ? -7.800 15.689 31.375 1.00 34.31 193 LEU A CA 13
ATOM 24175 C C . LEU A 1 36 ? -6.599 16.195 32.167 1.00 60.20 193 LEU A C 13
ATOM 24176 O O . LEU A 1 36 ? -5.721 16.879 31.641 1.00 60.24 193 LEU A O 13
ATOM 24192 N N . PRO A 1 37 ? -6.556 15.850 33.462 1.00 30.05 194 PRO A N 13
ATOM 24193 C CA . PRO A 1 37 ? -5.466 16.256 34.354 1.00 4.30 194 PRO A CA 13
ATOM 24194 C C . PRO A 1 37 ? -4.153 15.554 34.023 1.00 74.15 194 PRO A C 13
ATOM 24195 O O . PRO A 1 37 ? -4.144 14.504 33.379 1.00 21.10 194 PRO A O 13
ATOM 24206 N N . THR A 1 38 ? -3.045 16.139 34.466 1.00 14.43 195 THR A N 13
ATOM 24207 C CA . THR A 1 38 ? -1.727 15.570 34.216 1.00 13.11 195 THR A CA 13
ATOM 24208 C C . THR A 1 38 ? -1.689 14.091 34.582 1.00 22.14 195 THR A C 13
ATOM 24209 O O . THR A 1 38 ? -0.998 13.300 33.940 1.00 41.24 195 THR A O 13
ATOM 24220 N N . ASP A 1 39 ? -2.435 13.723 35.618 1.00 1.22 196 ASP A N 13
ATOM 24221 C CA . ASP A 1 39 ? -2.487 12.337 36.069 1.00 14.41 196 ASP A CA 13
ATOM 24222 C C . ASP A 1 39 ? -2.783 11.398 34.904 1.00 33.23 196 ASP A C 13
ATOM 24223 O O . ASP A 1 39 ? -2.223 10.304 34.817 1.00 51.20 196 ASP A O 13
ATOM 24232 N N . LEU A 1 40 ? -3.667 11.830 34.012 1.00 13.30 197 LEU A N 13
ATOM 24233 C CA . LEU A 1 40 ? -4.039 11.027 32.852 1.00 11.41 197 LEU A CA 13
ATOM 24234 C C . LEU A 1 40 ? -2.803 10.595 32.070 1.00 2.22 197 LEU A C 13
ATOM 24235 O O . LEU A 1 40 ? -2.740 9.479 31.553 1.00 2.14 197 LEU A O 13
ATOM 24251 N N . THR A 1 41 ? -1.819 11.486 31.989 1.00 70.34 198 THR A N 13
ATOM 24252 C CA . THR A 1 41 ? -0.584 11.197 31.271 1.00 21.41 198 THR A CA 13
ATOM 24253 C C . THR A 1 41 ? 0.613 11.192 32.216 1.00 55.23 198 THR A C 13
ATOM 24254 O O . THR A 1 41 ? 1.739 11.476 31.808 1.00 73.13 198 THR A O 13
ATOM 24265 N N . SER A 1 42 ? 0.361 10.868 33.480 1.00 23.00 199 SER A N 13
ATOM 24266 C CA . SER A 1 42 ? 1.418 10.830 34.484 1.00 63.31 199 SER A CA 13
ATOM 24267 C C . SER A 1 42 ? 2.469 9.782 34.127 1.00 53.40 199 SER A C 13
ATOM 24268 O O . SER A 1 42 ? 2.480 9.249 33.017 1.00 50.42 199 SER A O 13
ATOM 24276 N N . THR A 1 43 ? 3.352 9.492 35.077 1.00 21.51 200 THR A N 13
ATOM 24277 C CA . THR A 1 43 ? 4.408 8.510 34.864 1.00 32.45 200 THR A CA 13
ATOM 24278 C C . THR A 1 43 ? 4.320 7.378 35.882 1.00 14.22 200 THR A C 13
ATOM 24279 O O . THR A 1 43 ? 5.330 6.772 36.240 1.00 13.31 200 THR A O 13
ATOM 24290 N N . ASP A 1 44 ? 3.106 7.098 36.344 1.00 21.04 201 ASP A N 13
ATOM 24291 C CA . ASP A 1 44 ? 2.886 6.037 37.320 1.00 12.14 201 ASP A CA 13
ATOM 24292 C C . ASP A 1 44 ? 1.491 5.438 37.167 1.00 42.23 201 ASP A C 13
ATOM 24293 O O . ASP A 1 44 ? 0.576 6.064 36.632 1.00 14.12 201 ASP A O 13
ATOM 24302 N N . PRO A 1 45 ? 1.324 4.196 37.645 1.00 43.23 202 PRO A N 13
ATOM 24303 C CA . PRO A 1 45 ? 0.044 3.485 37.571 1.00 4.14 202 PRO A CA 13
ATOM 24304 C C . PRO A 1 45 ? -1.007 4.088 38.496 1.00 34.13 202 PRO A C 13
ATOM 24305 O O . PRO A 1 45 ? -2.173 4.220 38.124 1.00 62.43 202 PRO A O 13
ATOM 24316 N N . ALA A 1 46 ? -0.588 4.453 39.703 1.00 31.14 203 ALA A N 13
ATOM 24317 C CA . ALA A 1 46 ? -1.494 5.044 40.680 1.00 1.14 203 ALA A CA 13
ATOM 24318 C C . ALA A 1 46 ? -2.173 6.288 40.117 1.00 31.20 203 ALA A C 13
ATOM 24319 O O . ALA A 1 46 ? -3.400 6.389 40.110 1.00 71.55 203 ALA A O 13
ATOM 24326 N N . LYS A 1 47 ? -1.368 7.234 39.646 1.00 2.02 204 LYS A N 13
ATOM 24327 C CA . LYS A 1 47 ? -1.890 8.472 39.080 1.00 72.10 204 LYS A CA 13
ATOM 24328 C C . LYS A 1 47 ? -2.670 8.197 37.798 1.00 0.31 204 LYS A C 13
ATOM 24329 O O . LYS A 1 47 ? -3.694 8.828 37.538 1.00 50.15 204 LYS A O 13
ATOM 24348 N N . GLN A 1 48 ? -2.179 7.252 37.003 1.00 31.02 205 GLN A N 13
ATOM 24349 C CA . GLN A 1 48 ? -2.832 6.894 35.749 1.00 4.42 205 GLN A CA 13
ATOM 24350 C C . GLN A 1 48 ? -4.278 6.475 35.989 1.00 72.05 205 GLN A C 13
ATOM 24351 O O . GLN A 1 48 ? -5.198 7.006 35.367 1.00 14.15 205 GLN A O 13
ATOM 24365 N N . GLN A 1 49 ? -4.470 5.519 36.892 1.00 54.30 206 GLN A N 13
ATOM 24366 C CA . GLN A 1 49 ? -5.806 5.028 37.212 1.00 44.42 206 GLN A CA 13
ATOM 24367 C C . GLN A 1 49 ? -6.645 6.121 37.867 1.00 62.34 206 GLN A C 13
ATOM 24368 O O . GLN A 1 49 ? -7.800 6.332 37.501 1.00 55.34 206 GLN A O 13
ATOM 24382 N N . ALA A 1 50 ? -6.055 6.811 38.837 1.00 52.30 207 ALA A N 13
ATOM 24383 C CA . ALA A 1 50 ? -6.748 7.883 39.542 1.00 60.24 207 ALA A CA 13
ATOM 24384 C C . ALA A 1 50 ? -7.373 8.870 38.562 1.00 45.24 207 ALA A C 13
ATOM 24385 O O . ALA A 1 50 ? -8.516 9.291 38.734 1.00 50.00 207 ALA A O 13
ATOM 24392 N N . ALA A 1 51 ? -6.614 9.236 37.534 1.00 40.43 208 ALA A N 13
ATOM 24393 C CA . ALA A 1 51 ? -7.094 10.173 36.526 1.00 51.53 208 ALA A CA 13
ATOM 24394 C C . ALA A 1 51 ? -8.158 9.532 35.642 1.00 72.41 208 ALA A C 13
ATOM 24395 O O . ALA A 1 51 ? -9.177 10.150 35.331 1.00 72.22 208 ALA A O 13
ATOM 24402 N N . LEU A 1 52 ? -7.916 8.289 35.240 1.00 45.03 209 LEU A N 13
ATOM 24403 C CA . LEU A 1 52 ? -8.853 7.563 34.390 1.00 33.13 209 LEU A CA 13
ATOM 24404 C C . LEU A 1 52 ? -10.259 7.593 34.981 1.00 12.32 209 LEU A C 13
ATOM 24405 O O . LEU A 1 52 ? -11.236 7.843 34.274 1.00 22.03 209 LEU A O 13
ATOM 24421 N N . PHE A 1 53 ? -10.354 7.340 36.282 1.00 32.33 210 PHE A N 13
ATOM 24422 C CA . PHE A 1 53 ? -11.641 7.339 36.969 1.00 5.31 210 PHE A CA 13
ATOM 24423 C C . PHE A 1 53 ? -12.340 8.687 36.815 1.00 23.14 210 PHE A C 13
ATOM 24424 O O . PHE A 1 53 ? -13.533 8.748 36.522 1.00 33.12 210 PHE A O 13
ATOM 24441 N N . GLN A 1 54 ? -11.587 9.764 37.016 1.00 22.43 211 GLN A N 13
ATOM 24442 C CA . GLN A 1 54 ? -12.134 11.110 36.901 1.00 13.14 211 GLN A CA 13
ATOM 24443 C C . GLN A 1 54 ? -12.691 11.354 35.503 1.00 73.23 211 GLN A C 13
ATOM 24444 O O . GLN A 1 54 ? -13.863 11.696 35.341 1.00 62.55 211 GLN A O 13
ATOM 24458 N N . VAL A 1 55 ? -11.844 11.176 34.494 1.00 3.12 212 VAL A N 13
ATOM 24459 C CA . VAL A 1 55 ? -12.251 11.376 33.109 1.00 73.13 212 VAL A CA 13
ATOM 24460 C C . VAL A 1 55 ? -13.475 10.532 32.769 1.00 65.15 212 VAL A C 13
ATOM 24461 O O . VAL A 1 55 ? -14.513 11.059 32.368 1.00 21.11 212 VAL A O 13
ATOM 24474 N N . ILE A 1 56 ? -13.345 9.220 32.931 1.00 64.40 213 ILE A N 13
ATOM 24475 C CA . ILE A 1 56 ? -14.440 8.303 32.643 1.00 73.54 213 ILE A CA 13
ATOM 24476 C C . ILE A 1 56 ? -15.708 8.709 33.387 1.00 63.11 213 ILE A C 13
ATOM 24477 O O . ILE A 1 56 ? -16.785 8.794 32.798 1.00 1.42 213 ILE A O 13
ATOM 24493 N N . ALA A 1 57 ? -15.570 8.960 34.685 1.00 53.13 214 ALA A N 13
ATOM 24494 C CA . ALA A 1 57 ? -16.703 9.362 35.509 1.00 33.41 214 ALA A CA 13
ATOM 24495 C C . ALA A 1 57 ? -17.452 10.532 34.881 1.00 40.22 214 ALA A C 13
ATOM 24496 O O . ALA A 1 57 ? -18.682 10.563 34.875 1.00 11.11 214 ALA A O 13
ATOM 24503 N N . ALA A 1 58 ? -16.701 11.494 34.353 1.00 35.23 215 ALA A N 13
ATOM 24504 C CA . ALA A 1 58 ? -17.295 12.666 33.721 1.00 24.24 215 ALA A CA 13
ATOM 24505 C C . ALA A 1 58 ? -18.090 12.277 32.480 1.00 63.33 215 ALA A C 13
ATOM 24506 O O . ALA A 1 58 ? -19.202 12.760 32.266 1.00 74.22 215 ALA A O 13
ATOM 24513 N N . LEU A 1 59 ? -17.513 11.402 31.664 1.00 64.24 216 LEU A N 13
ATOM 24514 C CA . LEU A 1 59 ? -18.168 10.948 30.442 1.00 65.14 216 LEU A CA 13
ATOM 24515 C C . LEU A 1 59 ? -19.520 10.315 30.752 1.00 71.33 216 LEU A C 13
ATOM 24516 O O . LEU A 1 59 ? -20.526 10.638 30.121 1.00 11.42 216 LEU A O 13
ATOM 24532 N N . GLN A 1 60 ? -19.536 9.413 31.728 1.00 64.33 217 GLN A N 13
ATOM 24533 C CA . GLN A 1 60 ? -20.765 8.736 32.122 1.00 33.31 217 GLN A CA 13
ATOM 24534 C C . GLN A 1 60 ? -21.797 9.735 32.634 1.00 0.41 217 GLN A C 13
ATOM 24535 O O . GLN A 1 60 ? -22.973 9.670 32.275 1.00 62.32 217 GLN A O 13
ATOM 24549 N N . LYS A 1 61 ? -21.350 10.661 33.476 1.00 64.11 218 LYS A N 13
ATOM 24550 C CA . LYS A 1 61 ? -22.233 11.676 34.038 1.00 62.03 218 LYS A CA 13
ATOM 24551 C C . LYS A 1 61 ? -22.997 12.402 32.936 1.00 55.14 218 LYS A C 13
ATOM 24552 O O . LYS A 1 61 ? -24.226 12.477 32.964 1.00 33.15 218 LYS A O 13
ATOM 24571 N N . HIS A 1 62 ? -22.263 12.935 31.964 1.00 30.11 219 HIS A N 13
ATOM 24572 C CA . HIS A 1 62 ? -22.873 13.653 30.851 1.00 40.40 219 HIS A CA 13
ATOM 24573 C C . HIS A 1 62 ? -23.583 12.689 29.906 1.00 53.12 219 HIS A C 13
ATOM 24574 O O . HIS A 1 62 ? -24.595 13.035 29.295 1.00 20.51 219 HIS A O 13
ATOM 24588 N N . PHE A 1 63 ? -23.046 11.479 29.790 1.00 74.03 220 PHE A N 13
ATOM 24589 C CA . PHE A 1 63 ? -23.628 10.465 28.917 1.00 1.25 220 PHE A CA 13
ATOM 24590 C C . PHE A 1 63 ? -24.976 9.994 29.455 1.00 61.31 220 PHE A C 13
ATOM 24591 O O . PHE A 1 63 ? -25.810 9.481 28.708 1.00 14.45 220 PHE A O 13
ATOM 24608 N N . LYS A 1 64 ? -25.182 10.170 30.756 1.00 62.13 221 LYS A N 13
ATOM 24609 C CA . LYS A 1 64 ? -26.428 9.764 31.395 1.00 4.15 221 LYS A CA 13
ATOM 24610 C C . LYS A 1 64 ? -27.406 10.932 31.472 1.00 5.21 221 LYS A C 13
ATOM 24611 O O . LYS A 1 64 ? -28.520 10.859 30.952 1.00 25.52 221 LYS A O 13
ATOM 24630 N N . THR A 1 65 ? -26.982 12.011 32.123 1.00 42.43 222 THR A N 13
ATOM 24631 C CA . THR A 1 65 ? -27.820 13.195 32.267 1.00 43.11 222 THR A CA 13
ATOM 24632 C C . THR A 1 65 ? -27.138 14.250 33.131 1.00 65.34 222 THR A C 13
ATOM 24633 O O . THR A 1 65 ? -26.209 13.947 33.879 1.00 71.12 222 THR A O 13
ATOM 24644 N N . ASN A 1 66 ? -27.605 15.489 33.022 1.00 3.33 223 ASN A N 13
ATOM 24645 C CA . ASN A 1 66 ? -27.039 16.590 33.794 1.00 21.55 223 ASN A CA 13
ATOM 24646 C C . ASN A 1 66 ? -26.991 16.244 35.280 1.00 71.43 223 ASN A C 13
ATOM 24647 O O . ASN A 1 66 ? -26.160 16.765 36.022 1.00 4.11 223 ASN A O 13
ATOM 24658 N N . MET A 1 67 ? -27.888 15.360 35.705 1.00 14.41 224 MET A N 13
ATOM 24659 C CA . MET A 1 67 ? -27.947 14.943 37.101 1.00 11.43 224 MET A CA 13
ATOM 24660 C C . MET A 1 67 ? -26.597 14.405 37.565 1.00 13.22 224 MET A C 13
ATOM 24661 O O . MET A 1 67 ? -26.311 14.371 38.762 1.00 75.45 224 MET A O 13
ATOM 24675 N N . GLU A 1 68 ? -25.772 13.986 36.611 1.00 53.54 225 GLU A N 13
ATOM 24676 C CA . GLU A 1 68 ? -24.453 13.449 36.923 1.00 13.15 225 GLU A CA 13
ATOM 24677 C C . GLU A 1 68 ? -24.568 12.090 37.609 1.00 41.52 225 GLU A C 13
ATOM 24678 O O . GLU A 1 68 ? -24.658 12.007 38.833 1.00 71.22 225 GLU A O 13
ATOM 24690 N N . ASN A 1 69 ? -24.564 11.029 36.809 1.00 31.23 226 ASN A N 13
ATOM 24691 C CA . ASN A 1 69 ? -24.669 9.674 37.338 1.00 63.42 226 ASN A CA 13
ATOM 24692 C C . ASN A 1 69 ? -23.405 8.874 37.038 1.00 23.40 226 ASN A C 13
ATOM 24693 O O . ASN A 1 69 ? -23.074 8.626 35.878 1.00 31.03 226 ASN A O 13
ATOM 24704 N N . VAL A 1 70 ? -22.702 8.471 38.092 1.00 45.40 227 VAL A N 13
ATOM 24705 C CA . VAL A 1 70 ? -21.475 7.698 37.942 1.00 23.25 227 VAL A CA 13
ATOM 24706 C C . VAL A 1 70 ? -21.703 6.232 38.294 1.00 1.13 227 VAL A C 13
ATOM 24707 O O . VAL A 1 70 ? -22.040 5.901 39.430 1.00 10.32 227 VAL A O 13
ATOM 24720 N N . ASN A 1 71 ? -21.516 5.357 37.311 1.00 11.34 228 ASN A N 13
ATOM 24721 C CA . ASN A 1 71 ? -21.702 3.925 37.517 1.00 4.40 228 ASN A CA 13
ATOM 24722 C C . ASN A 1 71 ? -20.365 3.234 37.769 1.00 10.32 228 ASN A C 13
ATOM 24723 O O . ASN A 1 71 ? -19.663 2.856 36.831 1.00 51.10 228 ASN A O 13
ATOM 24734 N N . TYR A 1 72 ? -20.020 3.073 39.042 1.00 61.54 229 TYR A N 13
ATOM 24735 C CA . TYR A 1 72 ? -18.767 2.429 39.418 1.00 61.33 229 TYR A CA 13
ATOM 24736 C C . TYR A 1 72 ? -18.706 1.001 38.884 1.00 73.13 229 TYR A C 13
ATOM 24737 O O . TYR A 1 72 ? -17.629 0.479 38.595 1.00 52.43 229 TYR A O 13
ATOM 24755 N N . ASP A 1 73 ? -19.871 0.375 38.755 1.00 62.32 230 ASP A N 13
ATOM 24756 C CA . ASP A 1 73 ? -19.953 -0.992 38.254 1.00 65.42 230 ASP A CA 13
ATOM 24757 C C . ASP A 1 73 ? -19.346 -1.097 36.858 1.00 4.11 230 ASP A C 13
ATOM 24758 O O . ASP A 1 73 ? -18.394 -1.847 36.638 1.00 44.10 230 ASP A O 13
ATOM 24767 N N . LEU A 1 74 ? -19.903 -0.341 35.918 1.00 21.33 231 LEU A N 13
ATOM 24768 C CA . LEU A 1 74 ? -19.417 -0.349 34.543 1.00 75.33 231 LEU A CA 13
ATOM 24769 C C . LEU A 1 74 ? -18.112 0.430 34.421 1.00 11.33 231 LEU A C 13
ATOM 24770 O O . LEU A 1 74 ? -17.240 0.082 33.624 1.00 20.43 231 LEU A O 13
ATOM 24786 N N . LEU A 1 75 ? -17.983 1.486 35.218 1.00 71.51 232 LEU A N 13
ATOM 24787 C CA . LEU A 1 75 ? -16.782 2.314 35.202 1.00 55.01 232 LEU A CA 13
ATOM 24788 C C . LEU A 1 75 ? -15.536 1.472 35.454 1.00 32.35 232 LEU A C 13
ATOM 24789 O O . LEU A 1 75 ? -14.511 1.652 34.798 1.00 60.20 232 LEU A O 13
ATOM 24805 N N . GLN A 1 76 ? -15.634 0.551 36.408 1.00 3.12 233 GLN A N 13
ATOM 24806 C CA . GLN A 1 76 ? -14.514 -0.320 36.746 1.00 52.03 233 GLN A CA 13
ATOM 24807 C C . GLN A 1 76 ? -13.978 -1.023 35.503 1.00 23.12 233 GLN A C 13
ATOM 24808 O O . GLN A 1 76 ? -12.768 -1.081 35.283 1.00 23.53 233 GLN A O 13
ATOM 24822 N N . LYS A 1 77 ? -14.886 -1.557 34.693 1.00 4.40 234 LYS A N 13
ATOM 24823 C CA . LYS A 1 77 ? -14.505 -2.256 33.471 1.00 10.34 234 LYS A CA 13
ATOM 24824 C C . LYS A 1 77 ? -13.985 -1.277 32.424 1.00 54.54 234 LYS A C 13
ATOM 24825 O O . LYS A 1 77 ? -13.018 -1.564 31.719 1.00 1.34 234 LYS A O 13
ATOM 24844 N N . GLN A 1 78 ? -14.634 -0.120 32.328 1.00 64.22 235 GLN A N 13
ATOM 24845 C CA . GLN A 1 78 ? -14.235 0.901 31.366 1.00 32.02 235 GLN A CA 13
ATOM 24846 C C . GLN A 1 78 ? -12.784 1.317 31.584 1.00 13.41 235 GLN A C 13
ATOM 24847 O O . GLN A 1 78 ? -12.000 1.393 30.638 1.00 74.11 235 GLN A O 13
ATOM 24861 N N . VAL A 1 79 ? -12.433 1.587 32.837 1.00 11.54 236 VAL A N 13
ATOM 24862 C CA . VAL A 1 79 ? -11.076 1.996 33.180 1.00 70.20 236 VAL A CA 13
ATOM 24863 C C . VAL A 1 79 ? -10.109 0.821 33.089 1.00 30.31 236 VAL A C 13
ATOM 24864 O O . VAL A 1 79 ? -8.952 0.983 32.701 1.00 61.30 236 VAL A O 13
ATOM 24877 N N . LYS A 1 80 ? -10.591 -0.364 33.449 1.00 21.01 237 LYS A N 13
ATOM 24878 C CA . LYS A 1 80 ? -9.771 -1.569 33.407 1.00 1.11 237 LYS A CA 13
ATOM 24879 C C . LYS A 1 80 ? -9.244 -1.820 31.998 1.00 54.23 237 LYS A C 13
ATOM 24880 O O . LYS A 1 80 ? -8.075 -2.160 31.813 1.00 55.43 237 LYS A O 13
ATOM 24899 N N . TYR A 1 81 ? -10.113 -1.649 31.008 1.00 71.05 238 TYR A N 13
ATOM 24900 C CA . TYR A 1 81 ? -9.735 -1.858 29.615 1.00 55.02 238 TYR A CA 13
ATOM 24901 C C . TYR A 1 81 ? -8.493 -1.047 29.260 1.00 53.54 238 TYR A C 13
ATOM 24902 O O . TYR A 1 81 ? -7.482 -1.598 28.825 1.00 43.11 238 TYR A O 13
ATOM 24920 N N . ILE A 1 82 ? -8.578 0.266 29.449 1.00 72.15 239 ILE A N 13
ATOM 24921 C CA . ILE A 1 82 ? -7.461 1.154 29.150 1.00 34.12 239 ILE A CA 13
ATOM 24922 C C . ILE A 1 82 ? -6.255 0.834 30.026 1.00 32.34 239 ILE A C 13
ATOM 24923 O O . ILE A 1 82 ? -5.112 0.915 29.579 1.00 4.34 239 ILE A O 13
ATOM 24939 N N . MET A 1 83 ? -6.519 0.467 31.276 1.00 13.44 240 MET A N 13
ATOM 24940 C CA . MET A 1 83 ? -5.455 0.132 32.215 1.00 61.50 240 MET A CA 13
ATOM 24941 C C . MET A 1 83 ? -4.537 -0.940 31.635 1.00 2.31 240 MET A C 13
ATOM 24942 O O . MET A 1 83 ? -3.327 -0.739 31.523 1.00 73.25 240 MET A O 13
ATOM 24956 N N . ASP A 1 84 ? -5.119 -2.076 31.269 1.00 22.42 241 ASP A N 13
ATOM 24957 C CA . ASP A 1 84 ? -4.353 -3.179 30.700 1.00 24.01 241 ASP A CA 13
ATOM 24958 C C . ASP A 1 84 ? -3.754 -2.786 29.353 1.00 21.50 241 ASP A C 13
ATOM 24959 O O . ASP A 1 84 ? -2.620 -3.147 29.038 1.00 60.23 241 ASP A O 13
ATOM 24968 N N . SER A 1 85 ? -4.524 -2.046 28.562 1.00 70.31 242 SER A N 13
ATOM 24969 C CA . SER A 1 85 ? -4.072 -1.609 27.246 1.00 3.15 242 SER A CA 13
ATOM 24970 C C . SER A 1 85 ? -2.838 -0.719 27.364 1.00 13.34 242 SER A C 13
ATOM 24971 O O 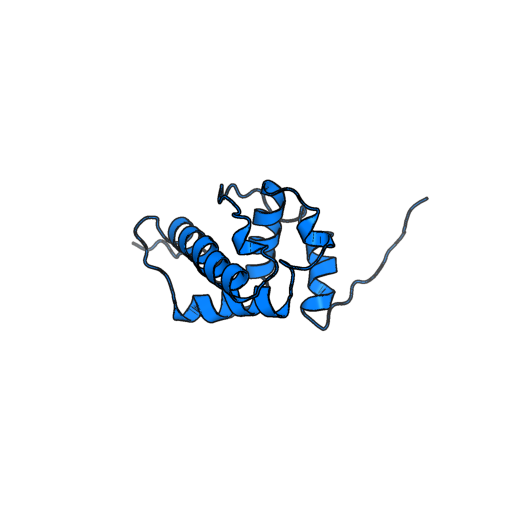. SER A 1 85 ? -2.001 -0.678 26.464 1.00 25.15 242 SER A O 13
ATOM 24979 N N . ASN A 1 86 ? -2.735 -0.007 28.482 1.00 41.31 243 ASN A N 13
ATOM 24980 C CA . ASN A 1 86 ? -1.605 0.884 28.719 1.00 64.01 243 ASN A CA 13
ATOM 24981 C C . ASN A 1 86 ? -1.633 2.067 27.756 1.00 71.02 243 ASN A C 13
ATOM 24982 O O . ASN A 1 86 ? -0.597 2.657 27.451 1.00 71.01 243 ASN A O 13
ATOM 24993 N N . MET A 1 87 ? -2.827 2.408 27.281 1.00 24.20 244 MET A N 13
ATOM 24994 C CA . MET A 1 87 ? -2.990 3.522 26.354 1.00 73.40 244 MET A CA 13
ATOM 24995 C C . MET A 1 87 ? -2.321 4.781 26.894 1.00 3.31 244 MET A C 13
ATOM 24996 O O . MET A 1 87 ? -1.622 5.487 26.165 1.00 71.42 244 MET A O 13
ATOM 25010 N N . LEU A 1 88 ? -2.538 5.059 28.175 1.00 71.32 245 LEU A N 13
ATOM 25011 C CA . LEU A 1 88 ? -1.956 6.234 28.813 1.00 44.23 245 LEU A CA 13
ATOM 25012 C C . LEU A 1 88 ? -0.450 6.293 28.575 1.00 51.13 245 LEU A C 13
ATOM 25013 O O . LEU A 1 88 ? 0.101 7.353 28.282 1.00 52.25 245 LEU A O 13
ATOM 25029 N N . ASN A 1 89 ? 0.209 5.146 28.701 1.00 21.10 246 ASN A N 13
ATOM 25030 C CA . ASN A 1 89 ? 1.651 5.067 28.498 1.00 61.41 246 ASN A CA 13
ATOM 25031 C C . ASN A 1 89 ? 1.989 5.011 27.011 1.00 12.31 246 ASN A C 13
ATOM 25032 O O . ASN A 1 89 ? 3.059 5.452 26.589 1.00 30.14 246 ASN A O 13
ATOM 25043 N N . LEU A 1 90 ? 1.069 4.468 26.221 1.00 24.22 247 LEU A N 13
ATOM 25044 C CA . LEU A 1 90 ? 1.268 4.355 24.780 1.00 5.14 247 LEU A CA 13
ATOM 25045 C C . LEU A 1 90 ? 1.756 5.676 24.193 1.00 34.20 247 LEU A C 13
ATOM 25046 O O . LEU A 1 90 ? 1.262 6.753 24.529 1.00 23.53 247 LEU A O 13
ATOM 25062 N N . PRO A 1 91 ? 2.746 5.594 23.292 1.00 30.42 248 PRO A N 13
ATOM 25063 C CA . PRO A 1 91 ? 3.320 6.773 22.637 1.00 74.44 248 PRO A CA 13
ATOM 25064 C C . PRO A 1 91 ? 2.349 7.420 21.655 1.00 14.02 248 PRO A C 13
ATOM 25065 O O . PRO A 1 91 ? 2.376 8.633 21.451 1.00 13.45 248 PRO A O 13
ATOM 25076 N N . GLN A 1 92 ? 1.492 6.603 21.051 1.00 62.30 249 GLN A N 13
ATOM 25077 C CA . GLN A 1 92 ? 0.513 7.097 20.091 1.00 52.43 249 GLN A CA 13
ATOM 25078 C C . GLN A 1 92 ? -0.439 8.092 20.747 1.00 2.21 249 GLN A C 13
ATOM 25079 O O . GLN A 1 92 ? -0.932 9.016 20.099 1.00 25.11 249 GLN A O 13
ATOM 25093 N N . PHE A 1 93 ? -0.694 7.897 22.037 1.00 45.24 250 PHE A N 13
ATOM 25094 C CA . PHE A 1 93 ? -1.588 8.777 22.781 1.00 64.42 250 PHE A CA 13
ATOM 25095 C C . PHE A 1 93 ? -0.916 10.116 23.071 1.00 70.31 250 PHE A C 13
ATOM 25096 O O . PHE A 1 93 ? -1.572 11.156 23.101 1.00 12.42 250 PHE A O 13
ATOM 25113 N N . GLN A 1 94 ? 0.395 10.079 23.284 1.00 44.42 251 GLN A N 13
ATOM 25114 C CA . GLN A 1 94 ? 1.156 11.290 23.573 1.00 73.42 251 GLN A CA 13
ATOM 25115 C C . GLN A 1 94 ? 1.478 12.049 22.290 1.00 2.12 251 GLN A C 13
ATOM 25116 O O . GLN A 1 94 ? 1.715 13.257 22.315 1.00 43.33 251 GLN A O 13
ATOM 25130 N N . HIS A 1 95 ? 1.486 11.333 21.170 1.00 13.22 252 HIS A N 13
ATOM 25131 C CA . HIS A 1 95 ? 1.779 11.940 19.877 1.00 41.23 252 HIS A CA 13
ATOM 25132 C C . HIS A 1 95 ? 0.588 12.750 19.374 1.00 72.11 252 HIS A C 13
ATOM 25133 O O . HIS A 1 95 ? 0.756 13.793 18.741 1.00 53.30 252 HIS A O 13
ATOM 25147 N N . LEU A 1 96 ? -0.615 12.263 19.658 1.00 22.25 253 LEU A N 13
ATOM 25148 C CA . LEU A 1 96 ? -1.835 12.941 19.235 1.00 61.25 253 LEU A CA 13
ATOM 25149 C C . LEU A 1 96 ? -2.129 14.142 20.127 1.00 4.23 253 LEU A C 13
ATOM 25150 O O . LEU A 1 96 ? -1.742 14.188 21.295 1.00 30.03 253 LEU A O 13
ATOM 25166 N N . PRO A 1 97 ? -2.831 15.138 19.567 1.00 4.52 254 PRO A N 13
ATOM 25167 C CA . PRO A 1 97 ? -3.194 16.357 20.296 1.00 54.43 254 PRO A CA 13
ATOM 25168 C C . PRO A 1 97 ? -4.239 16.097 21.376 1.00 42.41 254 PRO A C 13
ATOM 25169 O O . PRO A 1 97 ? -4.925 15.076 21.355 1.00 64.22 254 PRO A O 13
ATOM 25180 N N . GLN A 1 98 ? -4.354 17.028 22.318 1.00 43.13 255 GLN A N 13
ATOM 25181 C CA . GLN A 1 98 ? -5.315 16.898 23.406 1.00 31.13 255 GLN A CA 13
ATOM 25182 C C . GLN A 1 98 ? -6.701 16.554 22.870 1.00 1.14 255 GLN A C 13
ATOM 25183 O O . GLN A 1 98 ? -7.305 15.563 23.278 1.00 33.20 255 GLN A O 13
ATOM 25197 N N . GLU A 1 99 ? -7.198 17.380 21.955 1.00 1.21 256 GLU A N 13
ATOM 25198 C CA . GLU A 1 99 ? -8.514 17.163 21.365 1.00 45.01 256 GLU A CA 13
ATOM 25199 C C . GLU A 1 99 ? -8.641 15.740 20.829 1.00 50.15 256 GLU A C 13
ATOM 25200 O O . GLU A 1 99 ? -9.729 15.166 20.816 1.00 14.23 256 GLU A O 13
ATOM 25212 N N . GLU A 1 100 ? -7.521 15.178 20.385 1.00 4.35 257 GLU A N 13
ATOM 25213 C CA . GLU A 1 100 ? -7.508 13.823 19.847 1.00 45.45 257 GLU A CA 13
ATOM 25214 C C . GLU A 1 100 ? -7.518 12.791 20.970 1.00 23.21 257 GLU A C 13
ATOM 25215 O O . GLU A 1 100 ? -8.096 11.712 20.833 1.00 42.50 257 GLU A O 13
ATOM 25227 N N . LYS A 1 101 ? -6.873 13.129 22.082 1.00 71.52 258 LYS A N 13
ATOM 25228 C CA . LYS A 1 101 ? -6.807 12.233 23.231 1.00 51.14 258 LYS A CA 13
ATOM 25229 C C . LYS A 1 101 ? -8.189 11.684 23.573 1.00 44.51 258 LYS A C 13
ATOM 25230 O O . LYS A 1 101 ? -8.410 10.474 23.546 1.00 1.21 258 LYS A O 13
ATOM 25249 N N . MET A 1 102 ? -9.114 12.583 23.893 1.00 73.32 259 MET A N 13
ATOM 25250 C CA . MET A 1 102 ? -10.475 12.187 24.237 1.00 11.55 259 MET A CA 13
ATOM 25251 C C . MET A 1 102 ? -11.065 11.276 23.165 1.00 4.44 259 MET A C 13
ATOM 25252 O O . MET A 1 102 ? -11.604 10.213 23.470 1.00 72.43 259 MET A O 13
ATOM 25266 N N . SER A 1 103 ? -10.958 11.701 21.910 1.00 32.23 260 SER A N 13
ATOM 25267 C CA . SER A 1 103 ? -11.485 10.925 20.794 1.00 64.33 260 SER A CA 13
ATOM 25268 C C . SER A 1 103 ? -10.911 9.511 20.796 1.00 5.21 260 SER A C 13
ATOM 25269 O O . SER A 1 103 ? -11.611 8.545 20.497 1.00 20.41 260 SER A O 13
ATOM 25277 N N . ALA A 1 104 ? -9.631 9.400 21.136 1.00 65.23 261 ALA A N 13
ATOM 25278 C CA . ALA A 1 104 ? -8.962 8.105 21.179 1.00 4.54 261 ALA A CA 13
ATOM 25279 C C . ALA A 1 104 ? -9.513 7.241 22.308 1.00 63.51 261 ALA A C 13
ATOM 25280 O O . ALA A 1 104 ? -9.925 6.102 22.085 1.00 74.01 261 ALA A O 13
ATOM 25287 N N . ILE A 1 105 ? -9.516 7.787 23.519 1.00 44.42 262 ILE A N 13
ATOM 25288 C CA . ILE A 1 105 ? -10.016 7.065 24.682 1.00 55.05 262 ILE A CA 13
ATOM 25289 C C . ILE A 1 105 ? -11.465 6.633 24.479 1.00 42.25 262 ILE A C 13
ATOM 25290 O O . ILE A 1 105 ? -11.798 5.455 24.616 1.00 52.42 262 ILE A O 13
ATOM 25306 N N . LEU A 1 106 ? -12.322 7.593 24.149 1.00 2.32 263 LEU A N 13
ATOM 25307 C CA . LEU A 1 106 ? -13.736 7.313 23.925 1.00 63.24 263 LEU A CA 13
ATOM 25308 C C . LEU A 1 106 ? -13.915 6.249 22.846 1.00 32.14 263 LEU A C 13
ATOM 25309 O O . LEU A 1 106 ? -14.621 5.261 23.047 1.00 55.24 263 LEU A O 13
ATOM 25325 N N . ALA A 1 107 ? -13.269 6.457 21.704 1.00 74.03 264 ALA A N 13
ATOM 25326 C CA . ALA A 1 107 ? -13.354 5.514 20.596 1.00 72.15 264 ALA A CA 13
ATOM 25327 C C . ALA A 1 107 ? -12.964 4.108 21.040 1.00 52.32 264 ALA A C 13
ATOM 25328 O O . ALA A 1 107 ? -13.558 3.122 20.604 1.00 14.54 264 ALA A O 13
ATOM 25335 N N . MET A 1 108 ? -11.962 4.024 21.908 1.00 3.03 265 MET A N 13
ATOM 25336 C CA . MET A 1 108 ? -11.493 2.738 22.411 1.00 31.05 265 MET A CA 13
ATOM 25337 C C . MET A 1 108 ? -12.530 2.104 23.333 1.00 54.11 265 MET A C 13
ATOM 25338 O O . MET A 1 108 ? -12.710 0.885 23.337 1.00 3.42 265 MET A O 13
ATOM 25352 N N . LEU A 1 109 ? -13.211 2.937 24.112 1.00 3.52 266 LEU A N 13
ATOM 25353 C CA . LEU A 1 109 ? -14.231 2.458 25.039 1.00 44.23 266 LEU A CA 13
ATOM 25354 C C . LEU A 1 109 ? -15.319 1.688 24.299 1.00 74.31 266 LEU A C 13
ATOM 25355 O O . LEU A 1 109 ? -16.026 0.871 24.889 1.00 44.31 266 LEU A O 13
ATOM 25371 N N . ASN A 1 110 ? -15.448 1.952 23.003 1.00 45.03 267 ASN A N 13
ATOM 25372 C CA . ASN A 1 110 ? -16.449 1.282 22.181 1.00 13.14 267 ASN A CA 13
ATOM 25373 C C . ASN A 1 110 ? -15.886 0.002 21.572 1.00 22.35 267 ASN A C 13
ATOM 25374 O O . ASN A 1 110 ? -16.364 -0.470 20.541 1.00 35.54 267 ASN A O 13
ATOM 25385 N N . SER A 1 111 ? -14.866 -0.555 22.218 1.00 34.54 268 SER A N 13
ATOM 25386 C CA . SER A 1 111 ? -14.235 -1.780 21.739 1.00 12.52 268 SER A CA 13
ATOM 25387 C C . SER A 1 111 ? -14.679 -2.980 22.569 1.00 75.53 268 SER A C 13
ATOM 25388 O O . SER A 1 111 ? -14.820 -4.088 22.052 1.00 53.35 268 SER A O 13
ATOM 25396 N N . ASN A 1 112 ? -14.899 -2.752 23.860 1.00 45.45 269 ASN A N 13
ATOM 25397 C CA . ASN A 1 112 ? -15.326 -3.814 24.762 1.00 33.23 269 ASN A CA 13
ATOM 25398 C C . ASN A 1 112 ? -16.832 -3.752 25.000 1.00 31.51 269 ASN A C 13
ATOM 25399 O O . ASN A 1 112 ? -17.420 -2.672 25.047 1.00 3.24 269 ASN A O 13
ATOM 25410 N N . SER A 1 113 ? -17.450 -4.920 25.150 1.00 54.43 270 SER A N 13
ATOM 25411 C CA . SER A 1 113 ? -18.888 -4.999 25.380 1.00 52.04 270 SER A CA 13
ATOM 25412 C C . SER A 1 113 ? -19.253 -4.420 26.743 1.00 11.31 270 SER A C 13
ATOM 25413 O O . SER A 1 113 ? -20.105 -3.537 26.847 1.00 40.01 270 SER A O 13
ATOM 25421 N N . ASP A 1 114 ? -18.602 -4.923 27.786 1.00 72.21 271 ASP A N 13
ATOM 25422 C CA . ASP A 1 114 ? -18.856 -4.456 29.144 1.00 73.11 271 ASP A CA 13
ATOM 25423 C C . ASP A 1 114 ? -18.683 -2.944 29.240 1.00 45.43 271 ASP A C 13
ATOM 25424 O O . ASP A 1 114 ? -19.408 -2.269 29.972 1.00 63.12 271 ASP A O 13
ATOM 25433 N N . THR A 1 115 ? -17.715 -2.416 28.496 1.00 11.31 272 THR A N 13
ATOM 25434 C CA . THR A 1 115 ? -17.444 -0.984 28.499 1.00 52.33 272 THR A CA 13
ATOM 25435 C C . THR A 1 115 ? -18.178 -0.283 27.361 1.00 63.33 272 THR A C 13
ATOM 25436 O O . THR A 1 115 ? -17.700 0.716 26.824 1.00 33.10 272 THR A O 13
ATOM 25447 N N . ALA A 1 116 ? -19.341 -0.814 26.998 1.00 50.43 273 ALA A N 13
ATOM 25448 C CA . ALA A 1 116 ? -20.142 -0.237 25.925 1.00 42.01 273 ALA A CA 13
ATOM 25449 C C . ALA A 1 116 ? -21.041 0.877 26.449 1.00 14.13 273 ALA A C 13
ATOM 25450 O O . ALA A 1 116 ? -22.029 1.244 25.811 1.00 45.53 273 ALA A O 13
ATOM 25457 N N . LEU A 1 117 ? -20.695 1.411 27.615 1.00 12.04 274 LEU A N 13
ATOM 25458 C CA . LEU A 1 117 ? -21.472 2.484 28.227 1.00 72.25 274 LEU A CA 13
ATOM 25459 C C . LEU A 1 117 ? -21.509 3.712 27.323 1.00 53.20 274 LEU A C 13
ATOM 25460 O O . LEU A 1 117 ? -22.519 4.413 27.252 1.00 20.30 274 LEU A O 13
ATOM 25476 N N . SER A 1 118 ? -20.402 3.966 26.632 1.00 13.14 275 SER A N 13
ATOM 25477 C CA . SER A 1 118 ? -20.307 5.111 25.734 1.00 75.30 275 SER A CA 13
ATOM 25478 C C . SER A 1 118 ? -21.481 5.135 24.760 1.00 52.35 275 SER A C 13
ATOM 25479 O O . SER A 1 118 ? -21.894 6.197 24.294 1.00 52.34 275 SER A O 13
ATOM 25487 N N . VAL A 1 119 ? -22.015 3.956 24.456 1.00 44.24 276 VAL A N 13
ATOM 25488 C CA . VAL A 1 119 ? -23.141 3.841 23.538 1.00 74.34 276 VAL A CA 13
ATOM 25489 C C . VAL A 1 119 ? -24.305 4.719 23.983 1.00 34.43 276 VAL A C 13
ATOM 25490 O O . VAL A 1 119 ? -24.729 4.691 25.139 1.00 52.21 276 VAL A O 13
ATOM 25503 N N . PRO A 1 120 ? -24.837 5.517 23.046 1.00 41.22 277 PRO A N 13
ATOM 25504 C CA . PRO A 1 120 ? -25.961 6.418 23.318 1.00 43.30 277 PRO A CA 13
ATOM 25505 C C . PRO A 1 120 ? -27.265 5.664 23.554 1.00 24.22 277 PRO A C 13
ATOM 25506 O O . PRO A 1 120 ? -27.371 4.464 23.298 1.00 1.23 277 PRO A O 13
ATOM 25517 N N . PRO A 1 121 ? -28.282 6.381 24.054 1.00 51.03 278 PRO A N 13
ATOM 25518 C CA . PRO A 1 121 ? -29.598 5.799 24.334 1.00 10.23 278 PRO A CA 13
ATOM 25519 C C . PRO A 1 121 ? -30.353 5.432 23.061 1.00 0.33 278 PRO A C 13
ATOM 25520 O O . PRO A 1 121 ? -31.128 4.476 23.041 1.00 33.31 278 PRO A O 13
ATOM 25531 N N . HIS A 1 122 ? -30.121 6.198 22.000 1.00 54.13 279 HIS A N 13
ATOM 25532 C CA . HIS A 1 122 ? -30.779 5.952 20.721 1.00 15.35 279 HIS A CA 13
ATOM 25533 C C . HIS A 1 122 ? -29.757 5.861 19.593 1.00 51.13 279 HIS A C 13
ATOM 25534 O O . HIS A 1 122 ? -28.888 6.722 19.459 1.00 43.55 279 HIS A O 13
ATOM 25548 N N . ASP A 1 123 ? -29.867 4.812 18.785 1.00 51.53 280 ASP A N 13
ATOM 25549 C CA . ASP A 1 123 ? -28.952 4.609 17.667 1.00 35.13 280 ASP A CA 13
ATOM 25550 C C . ASP A 1 123 ? -29.674 4.785 16.335 1.00 14.31 280 ASP A C 13
ATOM 25551 O O . ASP A 1 123 ? -30.890 4.975 16.297 1.00 40.42 280 ASP A O 13
ATOM 25560 N N . SER A 1 124 ? -28.917 4.722 15.244 1.00 32.15 281 SER A N 13
ATOM 25561 C CA . SER A 1 124 ? -29.484 4.880 13.910 1.00 21.52 281 SER A CA 13
ATOM 25562 C C . SER A 1 124 ? -30.659 3.928 13.703 1.00 4.30 281 SER A C 13
ATOM 25563 O O . SER A 1 124 ? -30.482 2.712 13.625 1.00 73.14 281 SER A O 13
ATOM 25571 N N . THR A 1 125 ? -31.860 4.491 13.615 1.00 3.40 282 THR A N 13
ATOM 25572 C CA . THR A 1 125 ? -33.065 3.695 13.418 1.00 5.33 282 THR A CA 13
ATOM 25573 C C . THR A 1 125 ? -33.083 3.059 12.033 1.00 20.13 282 THR A C 13
ATOM 25574 O O . THR A 1 125 ? -32.211 3.324 11.205 1.00 13.51 282 THR A O 13
ATOM 25585 N N . THR A 1 1 ? 7.441 3.108 -5.338 1.00 72.11 158 THR A N 14
ATOM 25586 C CA . THR A 1 1 ? 6.202 2.866 -6.066 1.00 14.01 158 THR A CA 14
ATOM 25587 C C . THR A 1 1 ? 5.009 2.808 -5.118 1.00 4.23 158 THR A C 14
ATOM 25588 O O . THR A 1 1 ? 4.016 3.509 -5.311 1.00 23.13 158 THR A O 14
ATOM 25599 N N . ALA A 1 2 ? 5.115 1.969 -4.093 1.00 13.25 159 ALA A N 14
ATOM 25600 C CA . ALA A 1 2 ? 4.046 1.822 -3.113 1.00 12.45 159 ALA A CA 14
ATOM 25601 C C . ALA A 1 2 ? 2.738 1.415 -3.783 1.00 41.52 159 ALA A C 14
ATOM 25602 O O . ALA A 1 2 ? 1.674 1.940 -3.459 1.00 11.32 159 ALA A O 14
ATOM 25609 N N . ASN A 1 3 ? 2.826 0.478 -4.721 1.00 22.53 160 ASN A N 14
ATOM 25610 C CA . ASN A 1 3 ? 1.649 0.001 -5.438 1.00 43.23 160 ASN A CA 14
ATOM 25611 C C . ASN A 1 3 ? 0.610 -0.555 -4.470 1.00 12.01 160 ASN A C 14
ATOM 25612 O O . ASN A 1 3 ? -0.588 -0.313 -4.620 1.00 53.23 160 ASN A O 14
ATOM 25623 N N . THR A 1 4 ? 1.077 -1.302 -3.474 1.00 75.11 161 THR A N 14
ATOM 25624 C CA . THR A 1 4 ? 0.189 -1.893 -2.481 1.00 74.32 161 THR A CA 14
ATOM 25625 C C . THR A 1 4 ? 0.959 -2.313 -1.235 1.00 4.33 161 THR A C 14
ATOM 25626 O O . THR A 1 4 ? 2.189 -2.372 -1.244 1.00 55.31 161 THR A O 14
ATOM 25637 N N . ALA A 1 5 ? 0.229 -2.604 -0.163 1.00 42.30 162 ALA A N 14
ATOM 25638 C CA . ALA A 1 5 ? 0.845 -3.020 1.091 1.00 71.43 162 ALA A CA 14
ATOM 25639 C C . ALA A 1 5 ? 0.036 -4.128 1.758 1.00 42.30 162 ALA A C 14
ATOM 25640 O O . ALA A 1 5 ? -1.168 -4.252 1.533 1.00 3.12 162 ALA A O 14
ATOM 25647 N N . SER A 1 6 ? 0.706 -4.931 2.579 1.00 53.41 163 SER A N 14
ATOM 25648 C CA . SER A 1 6 ? 0.050 -6.031 3.275 1.00 14.15 163 SER A CA 14
ATOM 25649 C C . SER A 1 6 ? -0.764 -5.516 4.459 1.00 74.31 163 SER A C 14
ATOM 25650 O O . SER A 1 6 ? -0.392 -4.534 5.101 1.00 74.43 163 SER A O 14
ATOM 25658 N N . GLN A 1 7 ? -1.877 -6.187 4.740 1.00 25.45 164 GLN A N 14
ATOM 25659 C CA . GLN A 1 7 ? -2.744 -5.798 5.846 1.00 41.11 164 GLN A CA 14
ATOM 25660 C C . GLN A 1 7 ? -2.935 -6.954 6.821 1.00 31.55 164 GLN A C 14
ATOM 25661 O O . GLN A 1 7 ? -3.376 -8.037 6.436 1.00 40.32 164 GLN A O 14
ATOM 25675 N N . GLN A 1 8 ? -2.600 -6.717 8.086 1.00 71.44 165 GLN A N 14
ATOM 25676 C CA . GLN A 1 8 ? -2.734 -7.741 9.116 1.00 52.43 165 GLN A CA 14
ATOM 25677 C C . GLN A 1 8 ? -3.003 -7.110 10.478 1.00 42.30 165 GLN A C 14
ATOM 25678 O O . GLN A 1 8 ? -2.108 -6.527 11.091 1.00 3.43 165 GLN A O 14
ATOM 25692 N N . LEU A 1 9 ? -4.240 -7.229 10.946 1.00 32.41 166 LEU A N 14
ATOM 25693 C CA . LEU A 1 9 ? -4.627 -6.670 12.237 1.00 73.32 166 LEU A CA 14
ATOM 25694 C C . LEU A 1 9 ? -4.262 -7.620 13.373 1.00 2.22 166 LEU A C 14
ATOM 25695 O O . LEU A 1 9 ? -4.263 -8.839 13.202 1.00 43.34 166 LEU A O 14
ATOM 25711 N N . SER A 1 10 ? -3.952 -7.053 14.535 1.00 44.33 167 SER A N 14
ATOM 25712 C CA . SER A 1 10 ? -3.583 -7.849 15.699 1.00 4.55 167 SER A CA 14
ATOM 25713 C C . SER A 1 10 ? -4.812 -8.506 16.320 1.00 64.24 167 SER A C 14
ATOM 25714 O O . SER A 1 10 ? -5.927 -8.362 15.818 1.00 53.21 167 SER A O 14
ATOM 25722 N N . LEU A 1 11 ? -4.599 -9.229 17.414 1.00 72.03 168 LEU A N 14
ATOM 25723 C CA . LEU A 1 11 ? -5.689 -9.910 18.104 1.00 21.13 168 LEU A CA 14
ATOM 25724 C C . LEU A 1 11 ? -5.827 -9.404 19.536 1.00 3.55 168 LEU A C 14
ATOM 25725 O O . LEU A 1 11 ? -6.934 -9.302 20.066 1.00 64.41 168 LEU A O 14
ATOM 25741 N N . ASP A 1 12 ? -4.696 -9.085 20.157 1.00 13.20 169 ASP A N 14
ATOM 25742 C CA . ASP A 1 12 ? -4.691 -8.585 21.527 1.00 23.21 169 ASP A CA 14
ATOM 25743 C C . ASP A 1 12 ? -5.134 -7.126 21.575 1.00 24.12 169 ASP A C 14
ATOM 25744 O O . ASP A 1 12 ? -5.003 -6.380 20.605 1.00 43.21 169 ASP A O 14
ATOM 25753 N N . PRO A 1 13 ? -5.672 -6.709 22.731 1.00 42.43 170 PRO A N 14
ATOM 25754 C CA . PRO A 1 13 ? -6.146 -5.336 22.933 1.00 64.21 170 PRO A CA 14
ATOM 25755 C C . PRO A 1 13 ? -5.001 -4.330 22.989 1.00 31.12 170 PRO A C 14
ATOM 25756 O O . PRO A 1 13 ? -5.072 -3.259 22.387 1.00 40.23 170 PRO A O 14
ATOM 25767 N N . LYS A 1 14 ? -3.946 -4.682 23.716 1.00 1.52 171 LYS A N 14
ATOM 25768 C CA . LYS A 1 14 ? -2.784 -3.811 23.850 1.00 12.43 171 LYS A CA 14
ATOM 25769 C C . LYS A 1 14 ? -2.101 -3.603 22.502 1.00 20.54 171 LYS A C 14
ATOM 25770 O O . LYS A 1 14 ? -1.551 -2.536 22.233 1.00 14.22 171 LYS A O 14
ATOM 25789 N N . GLN A 1 15 ? -2.141 -4.631 21.660 1.00 51.53 172 GLN A N 14
ATOM 25790 C CA . GLN A 1 15 ? -1.526 -4.559 20.340 1.00 70.35 172 GLN A CA 14
ATOM 25791 C C . GLN A 1 15 ? -2.380 -3.731 19.385 1.00 32.40 172 GLN A C 14
ATOM 25792 O O . GLN A 1 15 ? -1.905 -2.763 18.793 1.00 43.44 172 GLN A O 14
ATOM 25806 N N . ARG A 1 16 ? -3.643 -4.120 19.241 1.00 41.24 173 ARG A N 14
ATOM 25807 C CA . ARG A 1 16 ? -4.563 -3.414 18.357 1.00 61.34 173 ARG A CA 14
ATOM 25808 C C . ARG A 1 16 ? -4.633 -1.933 18.716 1.00 54.14 173 ARG A C 14
ATOM 25809 O O . ARG A 1 16 ? -4.724 -1.075 17.838 1.00 51.23 173 ARG A O 14
ATOM 25830 N N . SER A 1 17 ? -4.592 -1.641 20.012 1.00 44.34 174 SER A N 14
ATOM 25831 C CA . SER A 1 17 ? -4.655 -0.264 20.487 1.00 12.32 174 SER A CA 14
ATOM 25832 C C . SER A 1 17 ? -3.590 0.594 19.811 1.00 51.30 174 SER A C 14
ATOM 25833 O O . SER A 1 17 ? -3.786 1.790 19.591 1.00 71.30 174 SER A O 14
ATOM 25841 N N . LYS A 1 18 ? -2.461 -0.025 19.483 1.00 11.13 175 LYS A N 14
ATOM 25842 C CA . LYS A 1 18 ? -1.363 0.679 18.831 1.00 54.11 175 LYS A CA 14
ATOM 25843 C C . LYS A 1 18 ? -1.742 1.078 17.408 1.00 13.33 175 LYS A C 14
ATOM 25844 O O . LYS A 1 18 ? -1.414 2.174 16.954 1.00 70.10 175 LYS A O 14
ATOM 25863 N N . GLN A 1 19 ? -2.435 0.183 16.712 1.00 54.20 176 GLN A N 14
ATOM 25864 C CA . GLN A 1 19 ? -2.859 0.444 15.341 1.00 30.14 176 GLN A CA 14
ATOM 25865 C C . GLN A 1 19 ? -4.028 1.423 15.310 1.00 72.32 176 GLN A C 14
ATOM 25866 O O . GLN A 1 19 ? -4.021 2.389 14.546 1.00 22.23 176 GLN A O 14
ATOM 25880 N N . ILE A 1 20 ? -5.031 1.166 16.143 1.00 2.11 177 ILE A N 14
ATOM 25881 C CA . ILE A 1 20 ? -6.206 2.025 16.211 1.00 53.34 177 ILE A CA 14
ATOM 25882 C C . ILE A 1 20 ? -5.817 3.466 16.526 1.00 72.50 177 ILE A C 14
ATOM 25883 O O . ILE A 1 20 ? -6.466 4.409 16.072 1.00 42.20 177 ILE A O 14
ATOM 25899 N N . LEU A 1 21 ? -4.754 3.628 17.305 1.00 24.00 178 LEU A N 14
ATOM 25900 C CA . LEU A 1 21 ? -4.275 4.954 17.680 1.00 14.23 178 LEU A CA 14
ATOM 25901 C C . LEU A 1 21 ? -3.652 5.667 16.485 1.00 63.35 178 LEU A C 14
ATOM 25902 O O . LEU A 1 21 ? -3.768 6.884 16.345 1.00 40.12 178 LEU A O 14
ATOM 25918 N N . SER A 1 22 ? -2.991 4.899 15.623 1.00 13.24 179 SER A N 14
ATOM 25919 C CA . SER A 1 22 ? -2.348 5.457 14.440 1.00 42.12 179 SER A CA 14
ATOM 25920 C C . SER A 1 22 ? -3.361 6.189 13.564 1.00 21.54 179 SER A C 14
ATOM 25921 O O . SER A 1 22 ? -3.079 7.263 13.036 1.00 53.03 179 SER A O 14
ATOM 25929 N N . ASN A 1 23 ? -4.542 5.597 13.416 1.00 22.24 180 ASN A N 14
ATOM 25930 C CA . ASN A 1 23 ? -5.598 6.191 12.605 1.00 60.22 180 ASN A CA 14
ATOM 25931 C C . ASN A 1 23 ? -6.757 6.660 13.479 1.00 1.20 180 ASN A C 14
ATOM 25932 O O . ASN A 1 23 ? -7.916 6.630 13.062 1.00 45.11 180 ASN A O 14
ATOM 25943 N N . LEU A 1 24 ? -6.437 7.094 14.693 1.00 2.21 181 LEU A N 14
ATOM 25944 C CA . LEU A 1 24 ? -7.451 7.571 15.627 1.00 2.21 181 LEU A CA 14
ATOM 25945 C C . LEU A 1 24 ? -8.248 8.724 15.024 1.00 25.30 181 LEU A C 14
ATOM 25946 O O . LEU A 1 24 ? -9.438 8.879 15.296 1.00 73.13 181 LEU A O 14
ATOM 25962 N N . LYS A 1 25 ? -7.583 9.529 14.202 1.00 12.01 182 LYS A N 14
ATOM 25963 C CA . LYS A 1 25 ? -8.229 10.666 13.557 1.00 62.25 182 LYS A CA 14
ATOM 25964 C C . LYS A 1 25 ? -9.373 10.204 12.659 1.00 4.50 182 LYS A C 14
ATOM 25965 O O . LYS A 1 25 ? -9.807 9.055 12.731 1.00 72.31 182 LYS A O 14
ATOM 25984 N N . LYS A 1 26 ? -9.856 11.108 11.813 1.00 62.44 183 LYS A N 14
ATOM 25985 C CA . LYS A 1 26 ? -10.947 10.793 10.898 1.00 13.34 183 LYS A CA 14
ATOM 25986 C C . LYS A 1 26 ? -12.133 10.199 11.651 1.00 34.01 183 LYS A C 14
ATOM 25987 O O . LYS A 1 26 ? -12.822 9.314 11.144 1.00 60.31 183 LYS A O 14
ATOM 26006 N N . SER A 1 27 ? -12.367 10.693 12.863 1.00 70.41 184 SER A N 14
ATOM 26007 C CA . SER A 1 27 ? -13.469 10.208 13.686 1.00 1.42 184 SER A CA 14
ATOM 26008 C C . SER A 1 27 ? -14.564 11.264 13.803 1.00 74.10 184 SER A C 14
ATOM 26009 O O . SER A 1 27 ? -14.346 12.451 13.562 1.00 0.44 184 SER A O 14
ATOM 26017 N N . PRO A 1 28 ? -15.773 10.822 14.181 1.00 22.34 185 PRO A N 14
ATOM 26018 C CA . PRO A 1 28 ? -16.927 11.711 14.340 1.00 53.14 185 PRO A CA 14
ATOM 26019 C C . PRO A 1 28 ? -16.783 12.640 15.540 1.00 11.30 185 PRO A C 14
ATOM 26020 O O . PRO A 1 28 ? -15.905 12.470 16.386 1.00 64.44 185 PRO A O 14
ATOM 26031 N N . PRO A 1 29 ? -17.665 13.648 15.619 1.00 32.40 186 PRO A N 14
ATOM 26032 C CA . PRO A 1 29 ? -17.657 14.623 16.713 1.00 3.21 186 PRO A CA 14
ATOM 26033 C C . PRO A 1 29 ? -18.090 14.010 18.040 1.00 30.22 186 PRO A C 14
ATOM 26034 O O . PRO A 1 29 ? -19.113 13.328 18.116 1.00 30.11 186 PRO A O 14
ATOM 26045 N N . LEU A 1 30 ? -17.307 14.256 19.084 1.00 4.32 187 LEU A N 14
ATOM 26046 C CA . LEU A 1 30 ? -17.610 13.728 20.410 1.00 42.31 187 LEU A CA 14
ATOM 26047 C C . LEU A 1 30 ? -18.710 14.544 21.082 1.00 24.23 187 LEU A C 14
ATOM 26048 O O . LEU A 1 30 ? -19.555 13.999 21.791 1.00 61.23 187 LEU A O 14
ATOM 26064 N N . ASN A 1 31 ? -18.693 15.853 20.853 1.00 23.12 188 ASN A N 14
ATOM 26065 C CA . ASN A 1 31 ? -19.690 16.744 21.436 1.00 62.34 188 ASN A CA 14
ATOM 26066 C C . ASN A 1 31 ? -19.675 16.655 22.959 1.00 71.04 188 ASN A C 14
ATOM 26067 O O . ASN A 1 31 ? -20.711 16.794 23.610 1.00 75.13 188 ASN A O 14
ATOM 26078 N N . LEU A 1 32 ? -18.494 16.423 23.521 1.00 40.43 189 LEU A N 14
ATOM 26079 C CA . LEU A 1 32 ? -18.343 16.317 24.968 1.00 71.32 189 LEU A CA 14
ATOM 26080 C C . LEU A 1 32 ? -17.722 17.584 25.546 1.00 51.55 189 LEU A C 14
ATOM 26081 O O . LEU A 1 32 ? -18.149 18.076 26.589 1.00 2.23 189 LEU A O 14
ATOM 26097 N N . ASN A 1 33 ? -16.713 18.110 24.858 1.00 73.43 190 ASN A N 14
ATOM 26098 C CA . ASN A 1 33 ? -16.035 19.322 25.302 1.00 65.43 190 ASN A CA 14
ATOM 26099 C C . ASN A 1 33 ? -15.413 19.123 26.681 1.00 65.35 190 ASN A C 14
ATOM 26100 O O . ASN A 1 33 ? -15.643 19.913 27.596 1.00 2.22 190 ASN A O 14
ATOM 26111 N N . ILE A 1 34 ? -14.624 18.063 26.820 1.00 25.22 191 ILE A N 14
ATOM 26112 C CA . ILE A 1 34 ? -13.967 17.761 28.086 1.00 11.33 191 ILE A CA 14
ATOM 26113 C C . ILE A 1 34 ? -12.452 17.718 27.923 1.00 4.42 191 ILE A C 14
ATOM 26114 O O . ILE A 1 34 ? -11.936 17.128 26.974 1.00 5.13 191 ILE A O 14
ATOM 26130 N N . SER A 1 35 ? -11.743 18.347 28.856 1.00 35.22 192 SER A N 14
ATOM 26131 C CA . SER A 1 35 ? -10.286 18.382 28.815 1.00 13.33 192 SER A CA 14
ATOM 26132 C C . SER A 1 35 ? -9.691 17.342 29.760 1.00 42.54 192 SER A C 14
ATOM 26133 O O . SER A 1 35 ? -10.280 17.012 30.789 1.00 33.14 192 SER A O 14
ATOM 26141 N N . LEU A 1 36 ? -8.519 16.830 29.402 1.00 44.23 193 LEU A N 14
ATOM 26142 C CA . LEU A 1 36 ? -7.841 15.827 30.216 1.00 11.21 193 LEU A CA 14
ATOM 26143 C C . LEU A 1 36 ? -6.781 16.472 31.104 1.00 72.23 193 LEU A C 14
ATOM 26144 O O . LEU A 1 36 ? -5.825 17.083 30.627 1.00 40.14 193 LEU A O 14
ATOM 26160 N N . PRO A 1 37 ? -6.952 16.331 32.427 1.00 43.43 194 PRO A N 14
ATOM 26161 C CA . PRO A 1 37 ? -6.018 16.891 33.409 1.00 73.31 194 PRO A CA 14
ATOM 26162 C C . PRO A 1 37 ? -4.674 16.171 33.407 1.00 72.43 194 PRO A C 14
ATOM 26163 O O . PRO A 1 37 ? -4.598 14.975 33.120 1.00 53.30 194 PRO A O 14
ATOM 26174 N N . THR A 1 38 ? -3.614 16.905 33.729 1.00 42.12 195 THR A N 14
ATOM 26175 C CA . THR A 1 38 ? -2.272 16.337 33.763 1.00 33.33 195 THR A CA 14
ATOM 26176 C C . THR A 1 38 ? -2.241 15.050 34.580 1.00 72.21 195 THR A C 14
ATOM 26177 O O . THR A 1 38 ? -1.542 14.099 34.231 1.00 71.54 195 THR A O 14
ATOM 26188 N N . ASP A 1 39 ? -3.003 15.027 35.668 1.00 71.42 196 ASP A N 14
ATOM 26189 C CA . ASP A 1 39 ? -3.064 13.855 36.534 1.00 71.33 196 ASP A CA 14
ATOM 26190 C C . ASP A 1 39 ? -3.308 12.589 35.718 1.00 22.32 196 ASP A C 14
ATOM 26191 O O . ASP A 1 39 ? -2.727 11.538 35.995 1.00 74.04 196 ASP A O 14
ATOM 26200 N N . LEU A 1 40 ? -4.170 12.695 34.713 1.00 13.35 197 LEU A N 14
ATOM 26201 C CA . LEU A 1 40 ? -4.492 11.559 33.858 1.00 72.44 197 LEU A CA 14
ATOM 26202 C C . LEU A 1 40 ? -3.226 10.941 33.274 1.00 62.15 197 LEU A C 14
ATOM 26203 O O . LEU A 1 40 ? -3.103 9.719 33.181 1.00 72.05 197 LEU A O 14
ATOM 26219 N N . THR A 1 41 ? -2.284 11.793 32.883 1.00 45.45 198 THR A N 14
ATOM 26220 C CA . THR A 1 41 ? -1.026 11.332 32.309 1.00 62.03 198 THR A CA 14
ATOM 26221 C C . THR A 1 41 ? 0.142 11.611 33.248 1.00 61.03 198 THR A C 14
ATOM 26222 O O . THR A 1 41 ? 1.278 11.787 32.806 1.00 34.13 198 THR A O 14
ATOM 26233 N N . SER A 1 42 ? -0.144 11.649 34.545 1.00 1.42 199 SER A N 14
ATOM 26234 C CA . SER A 1 42 ? 0.883 11.910 35.547 1.00 41.20 199 SER A CA 14
ATOM 26235 C C . SER A 1 42 ? 1.990 10.863 35.475 1.00 22.25 199 SER A C 14
ATOM 26236 O O . SER A 1 42 ? 2.023 10.037 34.562 1.00 35.15 199 SER A O 14
ATOM 26244 N N . THR A 1 43 ? 2.898 10.903 36.446 1.00 32.11 200 THR A N 14
ATOM 26245 C CA . THR A 1 43 ? 4.008 9.959 36.494 1.00 14.41 200 THR A CA 14
ATOM 26246 C C . THR A 1 43 ? 3.849 8.983 37.654 1.00 61.45 200 THR A C 14
ATOM 26247 O O . THR A 1 43 ? 4.834 8.472 38.186 1.00 23.34 200 THR A O 14
ATOM 26258 N N . ASP A 1 44 ? 2.604 8.727 38.039 1.00 31.41 201 ASP A N 14
ATOM 26259 C CA . ASP A 1 44 ? 2.316 7.809 39.135 1.00 23.32 201 ASP A CA 14
ATOM 26260 C C . ASP A 1 44 ? 0.962 7.135 38.938 1.00 21.53 201 ASP A C 14
ATOM 26261 O O . ASP A 1 44 ? 0.072 7.658 38.267 1.00 24.13 201 ASP A O 14
ATOM 26270 N N . PRO A 1 45 ? 0.801 5.944 39.536 1.00 53.54 202 PRO A N 14
ATOM 26271 C CA . PRO A 1 45 ? -0.442 5.173 39.440 1.00 61.21 202 PRO A CA 14
ATOM 26272 C C . PRO A 1 45 ? -1.589 5.823 40.206 1.00 24.05 202 PRO A C 14
ATOM 26273 O O . PRO A 1 45 ? -2.736 5.802 39.761 1.00 3.52 202 PRO A O 14
ATOM 26284 N N . ALA A 1 46 ? -1.271 6.400 41.361 1.00 63.13 203 ALA A N 14
ATOM 26285 C CA . ALA A 1 46 ? -2.274 7.058 42.188 1.00 53.44 203 ALA A CA 14
ATOM 26286 C C . ALA A 1 46 ? -2.973 8.174 41.418 1.00 14.12 203 ALA A C 14
ATOM 26287 O O . ALA A 1 46 ? -4.201 8.212 41.337 1.00 34.31 203 ALA A O 14
ATOM 26294 N N . LYS A 1 47 ? -2.184 9.083 40.855 1.00 72.50 204 LYS A N 14
ATOM 26295 C CA . LYS A 1 47 ? -2.726 10.200 40.091 1.00 35.21 204 LYS A CA 14
ATOM 26296 C C . LYS A 1 47 ? -3.354 9.715 38.788 1.00 33.44 204 LYS A C 14
ATOM 26297 O O . LYS A 1 47 ? -4.382 10.233 38.354 1.00 12.41 204 LYS A O 14
ATOM 26316 N N . GLN A 1 48 ? -2.730 8.716 38.172 1.00 41.53 205 GLN A N 14
ATOM 26317 C CA . GLN A 1 48 ? -3.229 8.162 36.919 1.00 31.41 205 GLN A CA 14
ATOM 26318 C C . GLN A 1 48 ? -4.646 7.624 37.089 1.00 70.55 205 GLN A C 14
ATOM 26319 O O . GLN A 1 48 ? -5.550 7.982 36.334 1.00 2.33 205 GLN A O 14
ATOM 26333 N N . GLN A 1 49 ? -4.831 6.761 38.083 1.00 53.12 206 GLN A N 14
ATOM 26334 C CA . GLN A 1 49 ? -6.139 6.173 38.350 1.00 44.14 206 GLN A CA 14
ATOM 26335 C C . GLN A 1 49 ? -7.118 7.229 38.852 1.00 21.45 206 GLN A C 14
ATOM 26336 O O . GLN A 1 49 ? -8.257 7.301 38.393 1.00 12.21 206 GLN A O 14
ATOM 26350 N N . ALA A 1 50 ? -6.666 8.045 39.799 1.00 70.20 207 ALA A N 14
ATOM 26351 C CA . ALA A 1 50 ? -7.502 9.097 40.363 1.00 42.40 207 ALA A CA 14
ATOM 26352 C C . ALA A 1 50 ? -8.134 9.945 39.264 1.00 64.11 207 ALA A C 14
ATOM 26353 O O . ALA A 1 50 ? -9.320 10.267 39.320 1.00 1.22 207 ALA A O 14
ATOM 26360 N N . ALA A 1 51 ? -7.333 10.303 38.265 1.00 11.04 208 ALA A N 14
ATOM 26361 C CA . ALA A 1 51 ? -7.815 11.112 37.153 1.00 42.13 208 ALA A CA 14
ATOM 26362 C C . ALA A 1 51 ? -8.745 10.308 36.251 1.00 31.53 208 ALA A C 14
ATOM 26363 O O . ALA A 1 51 ? -9.815 10.781 35.865 1.00 21.34 208 ALA A O 14
ATOM 26370 N N . LEU A 1 52 ? -8.331 9.090 35.918 1.00 33.02 209 LEU A N 14
ATOM 26371 C CA . LEU A 1 52 ? -9.128 8.219 35.061 1.00 42.03 209 LEU A CA 14
ATOM 26372 C C . LEU A 1 52 ? -10.572 8.149 35.547 1.00 22.21 209 LEU A C 14
ATOM 26373 O O . LEU A 1 52 ? -11.506 8.423 34.793 1.00 21.12 209 LEU A O 14
ATOM 26389 N N . PHE A 1 53 ? -10.747 7.782 36.812 1.00 35.22 210 PHE A N 14
ATOM 26390 C CA . PHE A 1 53 ? -12.078 7.677 37.400 1.00 22.21 210 PHE A CA 14
ATOM 26391 C C . PHE A 1 53 ? -12.835 8.995 37.271 1.00 52.15 210 PHE A C 14
ATOM 26392 O O . PHE A 1 53 ? -14.055 9.008 37.106 1.00 63.11 210 PHE A O 14
ATOM 26409 N N . GLN A 1 54 ? -12.103 10.102 37.347 1.00 63.53 211 GLN A N 14
ATOM 26410 C CA . GLN A 1 54 ? -12.705 11.425 37.239 1.00 32.04 211 GLN A CA 14
ATOM 26411 C C . GLN A 1 54 ? -13.253 11.661 35.836 1.00 52.41 211 GLN A C 14
ATOM 26412 O O . GLN A 1 54 ? -14.449 11.890 35.656 1.00 74.24 211 GLN A O 14
ATOM 26426 N N . VAL A 1 55 ? -12.370 11.605 34.844 1.00 52.31 212 VAL A N 14
ATOM 26427 C CA . VAL A 1 55 ? -12.765 11.813 33.456 1.00 75.41 212 VAL A CA 14
ATOM 26428 C C . VAL A 1 55 ? -13.871 10.845 33.049 1.00 51.00 212 VAL A C 14
ATOM 26429 O O . VAL A 1 55 ? -14.878 11.247 32.466 1.00 53.41 212 VAL A O 14
ATOM 26442 N N . ILE A 1 56 ? -13.676 9.568 33.361 1.00 54.14 213 ILE A N 14
ATOM 26443 C CA . ILE A 1 56 ? -14.658 8.543 33.029 1.00 52.13 213 ILE A CA 14
ATOM 26444 C C . ILE A 1 56 ? -16.030 8.892 33.595 1.00 13.21 213 ILE A C 14
ATOM 26445 O O . ILE A 1 56 ? -17.021 8.938 32.866 1.00 24.11 213 ILE A O 14
ATOM 26461 N N . ALA A 1 57 ? -16.080 9.139 34.900 1.00 53.41 214 ALA A N 14
ATOM 26462 C CA . ALA A 1 57 ? -17.330 9.488 35.564 1.00 50.50 214 ALA A CA 14
ATOM 26463 C C . ALA A 1 57 ? -18.021 10.651 34.858 1.00 24.53 214 ALA A C 14
ATOM 26464 O O . ALA A 1 57 ? -19.245 10.675 34.735 1.00 22.01 214 ALA A O 14
ATOM 26471 N N . ALA A 1 58 ? -17.228 11.612 34.397 1.00 3.34 215 ALA A N 14
ATOM 26472 C CA . ALA A 1 58 ? -17.763 12.777 33.703 1.00 72.41 215 ALA A CA 14
ATOM 26473 C C . ALA A 1 58 ? -18.472 12.370 32.416 1.00 72.14 215 ALA A C 14
ATOM 26474 O O . ALA A 1 58 ? -19.529 12.907 32.080 1.00 3.21 215 ALA A O 14
ATOM 26481 N N . LEU A 1 59 ? -17.885 11.419 31.697 1.00 11.05 216 LEU A N 14
ATOM 26482 C CA . LEU A 1 59 ? -18.461 10.940 30.445 1.00 3.44 216 LEU A CA 14
ATOM 26483 C C . LEU A 1 59 ? -19.807 10.266 30.688 1.00 72.13 216 LEU A C 14
ATOM 26484 O O . LEU A 1 59 ? -20.797 10.581 30.028 1.00 41.03 216 LEU A O 14
ATOM 26500 N N . GLN A 1 60 ? -19.836 9.339 31.640 1.00 60.35 217 GLN A N 14
ATOM 26501 C CA . GLN A 1 60 ? -21.062 8.621 31.970 1.00 42.44 217 GLN A CA 14
ATOM 26502 C C . GLN A 1 60 ? -22.175 9.592 32.348 1.00 14.13 217 GLN A C 14
ATOM 26503 O O . GLN A 1 60 ? -23.313 9.456 31.896 1.00 4.25 217 GLN A O 14
ATOM 26517 N N . LYS A 1 61 ? -21.841 10.572 33.181 1.00 54.32 218 LYS A N 14
ATOM 26518 C CA . LYS A 1 61 ? -22.812 11.567 33.621 1.00 51.55 218 LYS A CA 14
ATOM 26519 C C . LYS A 1 61 ? -23.373 12.342 32.433 1.00 51.45 218 LYS A C 14
ATOM 26520 O O . LYS A 1 61 ? -24.557 12.234 32.111 1.00 10.43 218 LYS A O 14
ATOM 26539 N N . HIS A 1 62 ? -22.516 13.123 31.782 1.00 25.34 219 HIS A N 14
ATOM 26540 C CA . HIS A 1 62 ? -22.926 13.914 30.628 1.00 42.20 219 HIS A CA 14
ATOM 26541 C C . HIS A 1 62 ? -23.617 13.039 29.587 1.00 33.22 219 HIS A C 14
ATOM 26542 O O . HIS A 1 62 ? -24.413 13.524 28.783 1.00 42.25 219 HIS A O 14
ATOM 26556 N N . PHE A 1 63 ? -23.308 11.747 29.608 1.00 31.54 220 PHE A N 14
ATOM 26557 C CA . PHE A 1 63 ? -23.898 10.804 28.665 1.00 35.45 220 PHE A CA 14
ATOM 26558 C C . PHE A 1 63 ? -25.387 10.616 28.944 1.00 50.12 220 PHE A C 14
ATOM 26559 O O . PHE A 1 63 ? -26.233 10.948 28.113 1.00 63.44 220 PHE A O 14
ATOM 26576 N N . LYS A 1 64 ? -25.700 10.082 30.119 1.00 32.52 221 LYS A N 14
ATOM 26577 C CA . LYS A 1 64 ? -27.086 9.849 30.510 1.00 44.41 221 LYS A CA 14
ATOM 26578 C C . LYS A 1 64 ? -27.671 11.079 31.196 1.00 3.44 221 LYS A C 14
ATOM 26579 O O . LYS A 1 64 ? -28.640 11.669 30.717 1.00 4.40 221 LYS A O 14
ATOM 26598 N N . THR A 1 65 ? -27.075 11.463 32.322 1.00 55.04 222 THR A N 14
ATOM 26599 C CA . THR A 1 65 ? -27.537 12.623 33.074 1.00 73.14 222 THR A CA 14
ATOM 26600 C C . THR A 1 65 ? -26.386 13.292 33.815 1.00 24.53 222 THR A C 14
ATOM 26601 O O . THR A 1 65 ? -25.800 12.708 34.727 1.00 51.35 222 THR A O 14
ATOM 26612 N N . ASN A 1 66 ? -26.066 14.519 33.419 1.00 40.21 223 ASN A N 14
ATOM 26613 C CA . ASN A 1 66 ? -24.983 15.268 34.047 1.00 33.41 223 ASN A CA 14
ATOM 26614 C C . ASN A 1 66 ? -25.229 15.427 35.544 1.00 32.23 223 ASN A C 14
ATOM 26615 O O . ASN A 1 66 ? -24.289 15.466 36.337 1.00 1.22 223 ASN A O 14
ATOM 26626 N N . MET A 1 67 ? -26.500 15.517 35.923 1.00 2.13 224 MET A N 14
ATOM 26627 C CA . MET A 1 67 ? -26.870 15.670 37.326 1.00 64.03 224 MET A CA 14
ATOM 26628 C C . MET A 1 67 ? -26.333 14.510 38.159 1.00 41.50 224 MET A C 14
ATOM 26629 O O . MET A 1 67 ? -25.952 14.690 39.315 1.00 11.12 224 MET A O 14
ATOM 26643 N N . GLU A 1 68 ? -26.306 13.322 37.564 1.00 52.13 225 GLU A N 14
ATOM 26644 C CA . GLU A 1 68 ? -25.817 12.134 38.253 1.00 30.00 225 GLU A CA 14
ATOM 26645 C C . GLU A 1 68 ? -26.000 10.890 37.389 1.00 61.41 225 GLU A C 14
ATOM 26646 O O . GLU A 1 68 ? -27.074 10.657 36.837 1.00 53.24 225 GLU A O 14
ATOM 26658 N N . ASN A 1 69 ? -24.942 10.093 37.277 1.00 43.31 226 ASN A N 14
ATOM 26659 C CA . ASN A 1 69 ? -24.984 8.873 36.479 1.00 13.14 226 ASN A CA 14
ATOM 26660 C C . ASN A 1 69 ? -23.650 8.136 36.540 1.00 4.53 226 ASN A C 14
ATOM 26661 O O . ASN A 1 69 ? -23.227 7.514 35.566 1.00 23.21 226 ASN A O 14
ATOM 26672 N N . VAL A 1 70 ? -22.990 8.212 37.692 1.00 35.53 227 VAL A N 14
ATOM 26673 C CA . VAL A 1 70 ? -21.705 7.551 37.882 1.00 63.22 227 VAL A CA 14
ATOM 26674 C C . VAL A 1 70 ? -21.888 6.068 38.183 1.00 60.43 227 VAL A C 14
ATOM 26675 O O . VAL A 1 70 ? -22.068 5.675 39.335 1.00 55.34 227 VAL A O 14
ATOM 26688 N N . ASN A 1 71 ? -21.840 5.247 37.138 1.00 2.21 228 ASN A N 14
ATOM 26689 C CA . ASN A 1 71 ? -22.001 3.806 37.290 1.00 23.34 228 ASN A CA 14
ATOM 26690 C C . ASN A 1 71 ? -20.670 3.143 37.636 1.00 15.44 228 ASN A C 14
ATOM 26691 O O . ASN A 1 71 ? -19.871 2.833 36.753 1.00 50.42 228 ASN A O 14
ATOM 26702 N N . TYR A 1 72 ? -20.441 2.929 38.927 1.00 1.20 229 TYR A N 14
ATOM 26703 C CA . TYR A 1 72 ? -19.207 2.305 39.391 1.00 52.44 229 TYR A CA 14
ATOM 26704 C C . TYR A 1 72 ? -19.051 0.906 38.804 1.00 21.54 229 TYR A C 14
ATOM 26705 O O . TYR A 1 72 ? -17.938 0.455 38.532 1.00 40.35 229 TYR A O 14
ATOM 26723 N N . ASP A 1 73 ? -20.174 0.223 38.613 1.00 32.22 230 ASP A N 14
ATOM 26724 C CA . ASP A 1 73 ? -20.164 -1.126 38.058 1.00 53.43 230 ASP A CA 14
ATOM 26725 C C . ASP A 1 73 ? -19.462 -1.150 36.704 1.00 64.51 230 ASP A C 14
ATOM 26726 O O . ASP A 1 73 ? -18.473 -1.862 36.518 1.00 14.03 230 ASP A O 14
ATOM 26735 N N . LEU A 1 74 ? -19.978 -0.370 35.761 1.00 71.52 231 LEU A N 14
ATOM 26736 C CA . LEU A 1 74 ? -19.401 -0.303 34.423 1.00 70.44 231 LEU A CA 14
ATOM 26737 C C . LEU A 1 74 ? -18.098 0.490 34.431 1.00 70.53 231 LEU A C 14
ATOM 26738 O O . LEU A 1 74 ? -17.167 0.183 33.684 1.00 34.12 231 LEU A O 14
ATOM 26754 N N . LEU A 1 75 ? -18.037 1.509 35.280 1.00 32.25 232 LEU A N 14
ATOM 26755 C CA . LEU A 1 75 ? -16.847 2.345 35.388 1.00 2.11 232 LEU A CA 14
ATOM 26756 C C . LEU A 1 75 ? -15.615 1.502 35.701 1.00 31.43 232 LEU A C 14
ATOM 26757 O O . LEU A 1 75 ? -14.538 1.732 35.153 1.00 40.24 232 LEU A O 14
ATOM 26773 N N . GLN A 1 76 ? -15.783 0.523 36.585 1.00 55.11 233 GLN A N 14
ATOM 26774 C CA . GLN A 1 76 ? -14.685 -0.356 36.969 1.00 13.44 233 GLN A CA 14
ATOM 26775 C C . GLN A 1 76 ? -14.111 -1.074 35.753 1.00 74.04 233 GLN A C 14
ATOM 26776 O O . GLN A 1 76 ? -12.898 -1.244 35.633 1.00 2.43 233 GLN A O 14
ATOM 26790 N N . LYS A 1 77 ? -14.992 -1.495 34.851 1.00 64.22 234 LYS A N 14
ATOM 26791 C CA . LYS A 1 77 ? -14.574 -2.195 33.642 1.00 42.03 234 LYS A CA 14
ATOM 26792 C C . LYS A 1 77 ? -13.834 -1.254 32.696 1.00 11.24 234 LYS A C 14
ATOM 26793 O O . LYS A 1 77 ? -12.734 -1.560 32.237 1.00 74.21 234 LYS A O 14
ATOM 26812 N N . GLN A 1 78 ? -14.445 -0.108 32.412 1.00 4.11 235 GLN A N 14
ATOM 26813 C CA . GLN A 1 78 ? -13.842 0.878 31.522 1.00 32.41 235 GLN A CA 14
ATOM 26814 C C . GLN A 1 78 ? -12.446 1.262 32.001 1.00 53.31 235 GLN A C 14
ATOM 26815 O O . GLN A 1 78 ? -11.530 1.437 31.198 1.00 4.30 235 GLN A O 14
ATOM 26829 N N . VAL A 1 79 ? -12.292 1.393 33.315 1.00 64.23 236 VAL A N 14
ATOM 26830 C CA . VAL A 1 79 ? -11.007 1.756 33.901 1.00 51.21 236 VAL A CA 14
ATOM 26831 C C . VAL A 1 79 ? -10.003 0.616 33.775 1.00 34.44 236 VAL A C 14
ATOM 26832 O O . VAL A 1 79 ? -8.867 0.818 33.348 1.00 24.11 236 VAL A O 14
ATOM 26845 N N . LYS A 1 80 ? -10.431 -0.585 34.150 1.00 30.32 237 LYS A N 14
ATOM 26846 C CA . LYS A 1 80 ? -9.571 -1.761 34.079 1.00 54.15 237 LYS A CA 14
ATOM 26847 C C . LYS A 1 80 ? -8.956 -1.901 32.690 1.00 73.32 237 LYS A C 14
ATOM 26848 O O . LYS A 1 80 ? -7.751 -2.114 32.553 1.00 74.03 237 LYS A O 14
ATOM 26867 N N . TYR A 1 81 ? -9.791 -1.780 31.663 1.00 4.44 238 TYR A N 14
ATOM 26868 C CA . TYR A 1 81 ? -9.328 -1.894 30.285 1.00 15.12 238 TYR A CA 14
ATOM 26869 C C . TYR A 1 81 ? -8.170 -0.938 30.018 1.00 52.42 238 TYR A C 14
ATOM 26870 O O . TYR A 1 81 ? -7.108 -1.347 29.548 1.00 74.42 238 TYR A O 14
ATOM 26888 N N . ILE A 1 82 ? -8.383 0.338 30.321 1.00 0.35 239 ILE A N 14
ATOM 26889 C CA . ILE A 1 82 ? -7.357 1.353 30.116 1.00 11.21 239 ILE A CA 14
ATOM 26890 C C . ILE A 1 82 ? -6.093 1.024 30.902 1.00 22.14 239 ILE A C 14
ATOM 26891 O O . ILE A 1 82 ? -4.980 1.286 30.446 1.00 33.41 239 ILE A O 14
ATOM 26907 N N . MET A 1 83 ? -6.272 0.447 32.086 1.00 71.51 240 MET A N 14
ATOM 26908 C CA . MET A 1 83 ? -5.145 0.078 32.935 1.00 40.13 240 MET A CA 14
ATOM 26909 C C . MET A 1 83 ? -4.258 -0.952 32.243 1.00 21.45 240 MET A C 14
ATOM 26910 O O . MET A 1 83 ? -3.062 -0.729 32.055 1.00 22.35 240 MET A O 14
ATOM 26924 N N . ASP A 1 84 ? -4.851 -2.080 31.868 1.00 71.11 241 ASP A N 14
ATOM 26925 C CA . ASP A 1 84 ? -4.114 -3.145 31.197 1.00 54.34 241 ASP A CA 14
ATOM 26926 C C . ASP A 1 84 ? -3.495 -2.641 29.897 1.00 42.11 241 ASP A C 14
ATOM 26927 O O . ASP A 1 84 ? -2.398 -3.053 29.520 1.00 71.43 241 ASP A O 14
ATOM 26936 N N . SER A 1 85 ? -4.205 -1.747 29.216 1.00 72.41 242 SER A N 14
ATOM 26937 C CA . SER A 1 85 ? -3.727 -1.191 27.956 1.00 53.24 242 SER A CA 14
ATOM 26938 C C . SER A 1 85 ? -2.575 -0.219 28.193 1.00 15.01 242 SER A C 14
ATOM 26939 O O . SER A 1 85 ? -1.651 -0.127 27.387 1.00 2.20 242 SER A O 14
ATOM 26947 N N . ASN A 1 86 ? -2.640 0.504 29.306 1.00 2.43 243 ASN A N 14
ATOM 26948 C CA . ASN A 1 86 ? -1.603 1.470 29.651 1.00 51.40 243 ASN A CA 14
ATOM 26949 C C . ASN A 1 86 ? -1.481 2.545 28.574 1.00 21.45 243 ASN A C 14
ATOM 26950 O O . ASN A 1 86 ? -0.407 3.107 28.364 1.00 42.11 243 ASN A O 14
ATOM 26961 N N . MET A 1 87 ? -2.589 2.824 27.897 1.00 53.13 244 MET A N 14
ATOM 26962 C CA . MET A 1 87 ? -2.607 3.832 26.843 1.00 3.31 244 MET A CA 14
ATOM 26963 C C . MET A 1 87 ? -2.163 5.189 27.381 1.00 31.15 244 MET A C 14
ATOM 26964 O O . MET A 1 87 ? -1.524 5.970 26.675 1.00 72.21 244 MET A O 14
ATOM 26978 N N . LEU A 1 88 ? -2.506 5.463 28.635 1.00 3.52 245 LEU A N 14
ATOM 26979 C CA . LEU A 1 88 ? -2.143 6.727 29.268 1.00 22.44 245 LEU A CA 14
ATOM 26980 C C . LEU A 1 88 ? -0.627 6.890 29.328 1.00 14.12 245 LEU A C 14
ATOM 26981 O O . LEU A 1 88 ? -0.107 7.996 29.192 1.00 42.43 245 LEU A O 14
ATOM 26997 N N . ASN A 1 89 ? 0.075 5.780 29.531 1.00 12.11 246 ASN A N 14
ATOM 26998 C CA . ASN A 1 89 ? 1.531 5.800 29.607 1.00 1.11 246 ASN A CA 14
ATOM 26999 C C . ASN A 1 89 ? 2.150 5.681 28.218 1.00 41.03 246 ASN A C 14
ATOM 27000 O O . ASN A 1 89 ? 3.232 6.210 27.960 1.00 1.45 246 ASN A O 14
ATOM 27011 N N . LEU A 1 90 ? 1.456 4.983 27.325 1.00 5.31 247 LEU A N 14
ATOM 27012 C CA . LEU A 1 90 ? 1.937 4.795 25.961 1.00 72.34 247 LEU A CA 14
ATOM 27013 C C . LEU A 1 90 ? 2.350 6.125 25.340 1.00 51.41 247 LEU A C 14
ATOM 27014 O O . LEU A 1 90 ? 1.826 7.186 25.680 1.00 54.33 247 LEU A O 14
ATOM 27030 N N . PRO A 1 91 ? 3.311 6.070 24.406 1.00 2.01 248 PRO A N 14
ATOM 27031 C CA . PRO A 1 91 ? 3.814 7.262 23.716 1.00 70.40 248 PRO A CA 14
ATOM 27032 C C . PRO A 1 91 ? 2.784 7.856 22.761 1.00 5.22 248 PRO A C 14
ATOM 27033 O O . PRO A 1 91 ? 2.755 9.067 22.542 1.00 31.14 248 PRO A O 14
ATOM 27044 N N . GLN A 1 92 ? 1.942 6.997 22.196 1.00 23.04 249 GLN A N 14
ATOM 27045 C CA . GLN A 1 92 ? 0.911 7.439 21.265 1.00 64.13 249 GLN A CA 14
ATOM 27046 C C . GLN A 1 92 ? -0.011 8.462 21.919 1.00 52.01 249 GLN A C 14
ATOM 27047 O O . GLN A 1 92 ? -0.439 9.424 21.281 1.00 14.33 249 GLN A O 14
ATOM 27061 N N . PHE A 1 93 ? -0.314 8.248 23.195 1.00 72.41 250 PHE A N 14
ATOM 27062 C CA . PHE A 1 93 ? -1.188 9.151 23.936 1.00 65.55 250 PHE A CA 14
ATOM 27063 C C . PHE A 1 93 ? -0.455 10.438 24.300 1.00 2.34 250 PHE A C 14
ATOM 27064 O O . PHE A 1 93 ? -0.908 11.535 23.976 1.00 55.22 250 PHE A O 14
ATOM 27081 N N . GLN A 1 94 ? 0.680 10.295 24.978 1.00 71.15 251 GLN A N 14
ATOM 27082 C CA . GLN A 1 94 ? 1.475 11.446 25.388 1.00 53.42 251 GLN A CA 14
ATOM 27083 C C . GLN A 1 94 ? 1.862 12.298 24.183 1.00 32.21 251 GLN A C 14
ATOM 27084 O O . GLN A 1 94 ? 1.972 13.520 24.283 1.00 13.23 251 GLN A O 14
ATOM 27098 N N . HIS A 1 95 ? 2.068 11.644 23.044 1.00 20.13 252 HIS A N 14
ATOM 27099 C CA . HIS A 1 95 ? 2.443 12.341 21.819 1.00 10.43 252 HIS A CA 14
ATOM 27100 C C . HIS A 1 95 ? 1.234 13.032 21.196 1.00 50.32 252 HIS A C 14
ATOM 27101 O O . HIS A 1 95 ? 1.355 14.107 20.607 1.00 44.41 252 HIS A O 14
ATOM 27115 N N . LEU A 1 96 ? 0.069 12.408 21.328 1.00 13.42 253 LEU A N 14
ATOM 27116 C CA . LEU A 1 96 ? -1.163 12.963 20.777 1.00 20.21 253 LEU A CA 14
ATOM 27117 C C . LEU A 1 96 ? -1.622 14.174 21.582 1.00 55.54 253 LEU A C 14
ATOM 27118 O O . LEU A 1 96 ? -1.348 14.298 22.775 1.00 13.05 253 LEU A O 14
ATOM 27134 N N . PRO A 1 97 ? -2.340 15.090 20.915 1.00 54.34 254 PRO A N 14
ATOM 27135 C CA . PRO A 1 97 ? -2.856 16.307 21.549 1.00 41.34 254 PRO A CA 14
ATOM 27136 C C . PRO A 1 97 ? -3.973 16.014 22.544 1.00 21.22 254 PRO A C 14
ATOM 27137 O O . PRO A 1 97 ? -4.593 14.952 22.498 1.00 14.04 254 PRO A O 14
ATOM 27148 N N . GLN A 1 98 ? -4.223 16.961 23.442 1.00 54.41 255 GLN A N 14
ATOM 27149 C CA . GLN A 1 98 ? -5.266 16.803 24.449 1.00 72.24 255 GLN A CA 14
ATOM 27150 C C . GLN A 1 98 ? -6.616 16.523 23.795 1.00 4.42 255 GLN A C 14
ATOM 27151 O O . GLN A 1 98 ? -7.429 15.769 24.328 1.00 64.34 255 GLN A O 14
ATOM 27165 N N . GLU A 1 99 ? -6.846 17.138 22.639 1.00 73.41 256 GLU A N 14
ATOM 27166 C CA . GLU A 1 99 ? -8.098 16.955 21.914 1.00 34.02 256 GLU A CA 14
ATOM 27167 C C . GLU A 1 99 ? -8.232 15.520 21.411 1.00 3.52 256 GLU A C 14
ATOM 27168 O O . GLU A 1 99 ? -9.169 14.810 21.773 1.00 1.13 256 GLU A O 14
ATOM 27180 N N . GLU A 1 100 ? -7.287 15.103 20.574 1.00 32.11 257 GLU A N 14
ATOM 27181 C CA . GLU A 1 100 ? -7.300 13.754 20.020 1.00 12.03 257 GLU A CA 14
ATOM 27182 C C . GLU A 1 100 ? -7.237 12.709 21.131 1.00 52.32 257 GLU A C 14
ATOM 27183 O O . GLU A 1 100 ? -7.824 11.633 21.021 1.00 75.24 257 GLU A O 14
ATOM 27195 N N . LYS A 1 101 ? -6.520 13.035 22.201 1.00 61.41 258 LYS A N 14
ATOM 27196 C CA . LYS A 1 101 ? -6.379 12.127 23.333 1.00 31.31 258 LYS A CA 14
ATOM 27197 C C . LYS A 1 101 ? -7.740 11.605 23.785 1.00 5.40 258 LYS A C 14
ATOM 27198 O O . LYS A 1 101 ? -7.985 10.400 23.779 1.00 35.45 258 LYS A O 14
ATOM 27217 N N . MET A 1 102 ? -8.620 12.522 24.174 1.00 22.23 259 MET A N 14
ATOM 27218 C CA . MET A 1 102 ? -9.956 12.154 24.626 1.00 34.54 259 MET A CA 14
ATOM 27219 C C . MET A 1 102 ? -10.649 11.259 23.603 1.00 32.04 259 MET A C 14
ATOM 27220 O O . MET A 1 102 ? -11.214 10.222 23.953 1.00 43.44 259 MET A O 14
ATOM 27234 N N . SER A 1 103 ? -10.602 11.667 22.339 1.00 32.22 260 SER A N 14
ATOM 27235 C CA . SER A 1 103 ? -11.229 10.904 21.266 1.00 31.01 260 SER A CA 14
ATOM 27236 C C . SER A 1 103 ? -10.711 9.469 21.245 1.00 3.20 260 SER A C 14
ATOM 27237 O O . SER A 1 103 ? -11.453 8.534 20.949 1.00 33.30 260 SER A O 14
ATOM 27245 N N . ALA A 1 104 ? -9.430 9.305 21.561 1.00 34.33 261 ALA A N 14
ATOM 27246 C CA . ALA A 1 104 ? -8.812 7.985 21.581 1.00 21.10 261 ALA A CA 14
ATOM 27247 C C . ALA A 1 104 ? -9.319 7.159 22.758 1.00 70.50 261 ALA A C 14
ATOM 27248 O O . ALA A 1 104 ? -9.664 5.987 22.603 1.00 72.24 261 ALA A O 14
ATOM 27255 N N . ILE A 1 105 ? -9.361 7.776 23.934 1.00 64.31 262 ILE A N 14
ATOM 27256 C CA . ILE A 1 105 ? -9.826 7.096 25.137 1.00 40.34 262 ILE A CA 14
ATOM 27257 C C . ILE A 1 105 ? -11.245 6.568 24.955 1.00 22.23 262 ILE A C 14
ATOM 27258 O O . ILE A 1 105 ? -11.521 5.396 25.216 1.00 23.02 262 ILE A O 14
ATOM 27274 N N . LEU A 1 106 ? -12.141 7.438 24.505 1.00 14.40 263 LEU A N 14
ATOM 27275 C CA . LEU A 1 106 ? -13.533 7.059 24.286 1.00 10.51 263 LEU A CA 14
ATOM 27276 C C . LEU A 1 106 ? -13.648 6.037 23.161 1.00 73.54 263 LEU A C 14
ATOM 27277 O O . LEU A 1 106 ? -14.243 4.973 23.333 1.00 11.25 263 LEU A O 14
ATOM 27293 N N . ALA A 1 107 ? -13.073 6.365 22.008 1.00 33.03 264 ALA A N 14
ATOM 27294 C CA . ALA A 1 107 ? -13.108 5.473 20.856 1.00 42.11 264 ALA A CA 14
ATOM 27295 C C . ALA A 1 107 ? -12.662 4.066 21.237 1.00 22.33 264 ALA A C 14
ATOM 27296 O O . ALA A 1 107 ? -13.353 3.088 20.954 1.00 65.54 264 ALA A O 14
ATOM 27303 N N . MET A 1 108 ? -11.503 3.971 21.881 1.00 0.31 265 MET A N 14
ATOM 27304 C CA . MET A 1 108 ? -10.966 2.682 22.302 1.00 44.54 265 MET A CA 14
ATOM 27305 C C . MET A 1 108 ? -11.798 2.090 23.435 1.00 44.14 265 MET A C 14
ATOM 27306 O O . MET A 1 108 ? -11.937 0.871 23.544 1.00 14.21 265 MET A O 14
ATOM 27320 N N . LEU A 1 109 ? -12.348 2.959 24.275 1.00 4.14 266 LEU A N 14
ATOM 27321 C CA . LEU A 1 109 ? -13.166 2.522 25.401 1.00 70.40 266 LEU A CA 14
ATOM 27322 C C . LEU A 1 109 ? -14.342 1.675 24.923 1.00 4.20 266 LEU A C 14
ATOM 27323 O O . LEU A 1 109 ? -14.890 0.874 25.679 1.00 42.05 266 LEU A O 14
ATOM 27339 N N . ASN A 1 110 ? -14.722 1.858 23.663 1.00 62.14 267 ASN A N 14
ATOM 27340 C CA . ASN A 1 110 ? -15.831 1.110 23.083 1.00 73.31 267 ASN A CA 14
ATOM 27341 C C . ASN A 1 110 ? -15.338 -0.182 22.437 1.00 12.42 267 ASN A C 14
ATOM 27342 O O . ASN A 1 110 ? -15.982 -0.723 21.538 1.00 23.34 267 ASN A O 14
ATOM 27353 N N . SER A 1 111 ? -14.193 -0.670 22.902 1.00 3.54 268 SER A N 14
ATOM 27354 C CA . SER A 1 111 ? -13.611 -1.896 22.368 1.00 11.54 268 SER A CA 14
ATOM 27355 C C . SER A 1 111 ? -14.126 -3.116 23.125 1.00 14.25 268 SER A C 14
ATOM 27356 O O . SER A 1 111 ? -14.322 -4.183 22.545 1.00 3.32 268 SER A O 14
ATOM 27364 N N . ASN A 1 112 ? -14.344 -2.949 24.426 1.00 53.11 269 ASN A N 14
ATOM 27365 C CA . ASN A 1 112 ? -14.836 -4.036 25.264 1.00 34.31 269 ASN A CA 14
ATOM 27366 C C . ASN A 1 112 ? -16.354 -3.968 25.409 1.00 43.23 269 ASN A C 14
ATOM 27367 O O . ASN A 1 112 ? -16.948 -2.894 25.316 1.00 35.13 269 ASN A O 14
ATOM 27378 N N . SER A 1 113 ? -16.974 -5.121 25.637 1.00 64.34 270 SER A N 14
ATOM 27379 C CA . SER A 1 113 ? -18.422 -5.193 25.791 1.00 22.30 270 SER A CA 14
ATOM 27380 C C . SER A 1 113 ? -18.868 -4.489 27.069 1.00 44.43 270 SER A C 14
ATOM 27381 O O . SER A 1 113 ? -19.625 -3.519 27.024 1.00 34.41 270 SER A O 14
ATOM 27389 N N . ASP A 1 114 ? -18.392 -4.983 28.206 1.00 3.11 271 ASP A N 14
ATOM 27390 C CA . ASP A 1 114 ? -18.739 -4.401 29.497 1.00 34.24 271 ASP A CA 14
ATOM 27391 C C . ASP A 1 114 ? -18.480 -2.898 29.504 1.00 42.02 271 ASP A C 14
ATOM 27392 O O . ASP A 1 114 ? -19.213 -2.133 30.131 1.00 3.43 271 ASP A O 14
ATOM 27401 N N . THR A 1 115 ? -17.431 -2.481 28.802 1.00 42.53 272 THR A N 14
ATOM 27402 C CA . THR A 1 115 ? -17.073 -1.070 28.728 1.00 2.32 272 THR A CA 14
ATOM 27403 C C . THR A 1 115 ? -17.697 -0.407 27.505 1.00 20.14 272 THR A C 14
ATOM 27404 O O . THR A 1 115 ? -17.116 0.504 26.917 1.00 3.10 272 THR A O 14
ATOM 27415 N N . ALA A 1 116 ? -18.884 -0.870 27.129 1.00 72.45 273 ALA A N 14
ATOM 27416 C CA . ALA A 1 116 ? -19.588 -0.320 25.977 1.00 74.20 273 ALA A CA 14
ATOM 27417 C C . ALA A 1 116 ? -20.370 0.933 26.358 1.00 22.54 273 ALA A C 14
ATOM 27418 O O . ALA A 1 116 ? -21.258 1.370 25.626 1.00 74.42 273 ALA A O 14
ATOM 27425 N N . LEU A 1 117 ? -20.034 1.506 27.509 1.00 72.12 274 LEU A N 14
ATOM 27426 C CA . LEU A 1 117 ? -20.705 2.709 27.988 1.00 13.23 274 LEU A CA 14
ATOM 27427 C C . LEU A 1 117 ? -20.491 3.873 27.025 1.00 30.44 274 LEU A C 14
ATOM 27428 O O . LEU A 1 117 ? -21.353 4.740 26.883 1.00 45.21 274 LEU A O 14
ATOM 27444 N N . SER A 1 118 ? -19.337 3.883 26.365 1.00 35.21 275 SER A N 14
ATOM 27445 C CA . SER A 1 118 ? -19.009 4.940 25.416 1.00 11.44 275 SER A CA 14
ATOM 27446 C C . SER A 1 118 ? -20.032 4.993 24.286 1.00 72.12 275 SER A C 14
ATOM 27447 O O . SER A 1 118 ? -20.123 5.983 23.560 1.00 4.33 275 SER A O 14
ATOM 27455 N N . VAL A 1 119 ? -20.802 3.919 24.142 1.00 22.42 276 VAL A N 14
ATOM 27456 C CA . VAL A 1 119 ? -21.820 3.841 23.101 1.00 2.14 276 VAL A CA 14
ATOM 27457 C C . VAL A 1 119 ? -22.750 5.048 23.152 1.00 72.33 276 VAL A C 14
ATOM 27458 O O . VAL A 1 119 ? -23.248 5.435 24.209 1.00 51.42 276 VAL A O 14
ATOM 27471 N N . PRO A 1 120 ? -22.992 5.657 21.982 1.00 52.43 277 PRO A N 14
ATOM 27472 C CA . PRO A 1 120 ? -23.866 6.829 21.865 1.00 5.03 277 PRO A CA 14
ATOM 27473 C C . PRO A 1 120 ? -25.332 6.485 22.101 1.00 31.42 277 PRO A C 14
ATOM 27474 O O . PRO A 1 120 ? -25.739 5.324 22.046 1.00 23.23 277 PRO A O 14
ATOM 27485 N N . PRO A 1 121 ? -26.147 7.515 22.370 1.00 51.51 278 PRO A N 14
ATOM 27486 C CA . PRO A 1 121 ? -27.582 7.346 22.618 1.00 2.44 278 PRO A CA 14
ATOM 27487 C C . PRO A 1 121 ? -28.345 6.944 21.361 1.00 44.12 278 PRO A C 14
ATOM 27488 O O . PRO A 1 121 ? -27.747 6.700 20.312 1.00 75.02 278 PRO A O 14
ATOM 27499 N N . HIS A 1 122 ? -29.668 6.877 21.472 1.00 5.35 279 HIS A N 14
ATOM 27500 C CA . HIS A 1 122 ? -30.512 6.505 20.343 1.00 12.41 279 HIS A CA 14
ATOM 27501 C C . HIS A 1 122 ? -31.827 7.278 20.370 1.00 13.54 279 HIS A C 14
ATOM 27502 O O . HIS A 1 122 ? -32.666 7.064 21.246 1.00 53.44 279 HIS A O 14
ATOM 27516 N N . ASP A 1 123 ? -31.999 8.178 19.408 1.00 74.42 280 ASP A N 14
ATOM 27517 C CA . ASP A 1 123 ? -33.212 8.983 19.321 1.00 33.44 280 ASP A CA 14
ATOM 27518 C C . ASP A 1 123 ? -34.455 8.099 19.363 1.00 71.21 280 ASP A C 14
ATOM 27519 O O . ASP A 1 123 ? -34.522 7.073 18.686 1.00 54.13 280 ASP A O 14
ATOM 27528 N N . SER A 1 124 ? -35.436 8.503 20.163 1.00 13.41 281 SER A N 14
ATOM 27529 C CA . SER A 1 124 ? -36.675 7.746 20.297 1.00 70.21 281 SER A CA 14
ATOM 27530 C C . SER A 1 124 ? -37.854 8.676 20.565 1.00 33.23 281 SER A C 14
ATOM 27531 O O . SER A 1 124 ? -37.679 9.804 21.028 1.00 61.42 281 SER A O 14
ATOM 27539 N N . THR A 1 125 ? -39.058 8.195 20.271 1.00 33.55 282 THR A N 14
ATOM 27540 C CA . THR A 1 125 ? -40.267 8.981 20.479 1.00 14.31 282 THR A CA 14
ATOM 27541 C C . THR A 1 125 ? -41.422 8.102 20.945 1.00 73.03 282 THR A C 14
ATOM 27542 O O . THR A 1 125 ? -41.646 7.017 20.407 1.00 52.10 282 THR A O 14
ATOM 27553 N N . THR A 1 1 ? 12.294 5.060 4.872 1.00 70.05 158 THR A N 15
ATOM 27554 C CA . THR A 1 1 ? 11.631 4.506 3.698 1.00 42.24 158 THR A CA 15
ATOM 27555 C C . THR A 1 1 ? 10.381 3.726 4.089 1.00 43.14 158 THR A C 15
ATOM 27556 O O . THR A 1 1 ? 10.106 3.529 5.272 1.00 52.43 158 THR A O 15
ATOM 27567 N N . ALA A 1 2 ? 9.628 3.283 3.087 1.00 44.30 159 ALA A N 15
ATOM 27568 C CA . ALA A 1 2 ? 8.409 2.522 3.327 1.00 72.21 159 ALA A CA 15
ATOM 27569 C C . ALA A 1 2 ? 8.537 1.099 2.795 1.00 74.44 159 ALA A C 15
ATOM 27570 O O . ALA A 1 2 ? 9.407 0.808 1.975 1.00 55.54 159 ALA A O 15
ATOM 27577 N N . ASN A 1 3 ? 7.664 0.214 3.267 1.00 2.43 160 ASN A N 15
ATOM 27578 C CA . ASN A 1 3 ? 7.681 -1.180 2.839 1.00 12.33 160 ASN A CA 15
ATOM 27579 C C . ASN A 1 3 ? 6.942 -1.351 1.516 1.00 75.32 160 ASN A C 15
ATOM 27580 O O . ASN A 1 3 ? 6.394 -0.394 0.969 1.00 53.35 160 ASN A O 15
ATOM 27591 N N . THR A 1 4 ? 6.929 -2.579 1.006 1.00 43.03 161 THR A N 15
ATOM 27592 C CA . THR A 1 4 ? 6.258 -2.877 -0.253 1.00 43.13 161 THR A CA 15
ATOM 27593 C C . THR A 1 4 ? 4.802 -3.263 -0.022 1.00 60.51 161 THR A C 15
ATOM 27594 O O . THR A 1 4 ? 3.890 -2.619 -0.538 1.00 74.25 161 THR A O 15
ATOM 27605 N N . ALA A 1 5 ? 4.591 -4.319 0.758 1.00 44.14 162 ALA A N 15
ATOM 27606 C CA . ALA A 1 5 ? 3.245 -4.789 1.059 1.00 21.32 162 ALA A CA 15
ATOM 27607 C C . ALA A 1 5 ? 3.191 -5.456 2.430 1.00 53.32 162 ALA A C 15
ATOM 27608 O O . ALA A 1 5 ? 3.763 -6.526 2.633 1.00 31.41 162 ALA A O 15
ATOM 27615 N N . SER A 1 6 ? 2.500 -4.815 3.367 1.00 14.01 163 SER A N 15
ATOM 27616 C CA . SER A 1 6 ? 2.374 -5.344 4.720 1.00 4.13 163 SER A CA 15
ATOM 27617 C C . SER A 1 6 ? 0.982 -5.073 5.283 1.00 63.33 163 SER A C 15
ATOM 27618 O O . SER A 1 6 ? 0.539 -3.927 5.345 1.00 41.03 163 SER A O 15
ATOM 27626 N N . GLN A 1 7 ? 0.299 -6.138 5.691 1.00 52.41 164 GLN A N 15
ATOM 27627 C CA . GLN A 1 7 ? -1.043 -6.016 6.248 1.00 54.54 164 GLN A CA 15
ATOM 27628 C C . GLN A 1 7 ? -1.201 -6.892 7.486 1.00 71.25 164 GLN A C 15
ATOM 27629 O O . GLN A 1 7 ? -0.814 -8.060 7.483 1.00 24.20 164 GLN A O 15
ATOM 27643 N N . GLN A 1 8 ? -1.772 -6.320 8.541 1.00 63.21 165 GLN A N 15
ATOM 27644 C CA . GLN A 1 8 ? -1.979 -7.050 9.786 1.00 72.42 165 GLN A CA 15
ATOM 27645 C C . GLN A 1 8 ? -3.144 -6.462 10.574 1.00 14.24 165 GLN A C 15
ATOM 27646 O O . GLN A 1 8 ? -3.251 -5.244 10.729 1.00 73.42 165 GLN A O 15
ATOM 27660 N N . LEU A 1 9 ? -4.016 -7.333 11.071 1.00 2.32 166 LEU A N 15
ATOM 27661 C CA . LEU A 1 9 ? -5.175 -6.899 11.844 1.00 25.33 166 LEU A CA 15
ATOM 27662 C C . LEU A 1 9 ? -5.046 -7.325 13.303 1.00 30.33 166 LEU A C 15
ATOM 27663 O O . LEU A 1 9 ? -5.169 -8.506 13.629 1.00 70.13 166 LEU A O 15
ATOM 27679 N N . SER A 1 10 ? -4.800 -6.355 14.178 1.00 21.42 167 SER A N 15
ATOM 27680 C CA . SER A 1 10 ? -4.653 -6.630 15.603 1.00 73.12 167 SER A CA 15
ATOM 27681 C C . SER A 1 10 ? -5.948 -7.189 16.184 1.00 14.13 167 SER A C 15
ATOM 27682 O O . SER A 1 10 ? -6.998 -6.547 16.123 1.00 72.54 167 SER A O 15
ATOM 27690 N N . LEU A 1 11 ? -5.866 -8.389 16.749 1.00 15.50 168 LEU A N 15
ATOM 27691 C CA . LEU A 1 11 ? -7.031 -9.036 17.343 1.00 53.24 168 LEU A CA 15
ATOM 27692 C C . LEU A 1 11 ? -7.298 -8.497 18.744 1.00 33.14 168 LEU A C 15
ATOM 27693 O O . LEU A 1 11 ? -8.450 -8.327 19.146 1.00 44.31 168 LEU A O 15
ATOM 27709 N N . ASP A 1 12 ? -6.227 -8.229 19.483 1.00 14.13 169 ASP A N 15
ATOM 27710 C CA . ASP A 1 12 ? -6.346 -7.706 20.839 1.00 3.15 169 ASP A CA 15
ATOM 27711 C C . ASP A 1 12 ? -6.315 -6.181 20.838 1.00 15.32 169 ASP A C 15
ATOM 27712 O O . ASP A 1 12 ? -5.803 -5.546 19.916 1.00 72.32 169 ASP A O 15
ATOM 27721 N N . PRO A 1 13 ? -6.878 -5.577 21.895 1.00 10.54 170 PRO A N 15
ATOM 27722 C CA . PRO A 1 13 ? -6.929 -4.119 22.040 1.00 42.45 170 PRO A CA 15
ATOM 27723 C C . PRO A 1 13 ? -5.554 -3.514 22.302 1.00 42.23 170 PRO A C 15
ATOM 27724 O O . PRO A 1 13 ? -5.277 -2.381 21.908 1.00 41.41 170 PRO A O 15
ATOM 27735 N N . LYS A 1 14 ? -4.694 -4.277 22.969 1.00 55.31 171 LYS A N 15
ATOM 27736 C CA . LYS A 1 14 ? -3.347 -3.817 23.283 1.00 63.52 171 LYS A CA 15
ATOM 27737 C C . LYS A 1 14 ? -2.614 -3.376 22.020 1.00 54.14 171 LYS A C 15
ATOM 27738 O O . LYS A 1 14 ? -1.981 -2.321 21.996 1.00 21.11 171 LYS A O 15
ATOM 27757 N N . GLN A 1 15 ? -2.707 -4.189 20.972 1.00 13.04 172 GLN A N 15
ATOM 27758 C CA . GLN A 1 15 ? -2.054 -3.880 19.706 1.00 63.40 172 GLN A CA 15
ATOM 27759 C C . GLN A 1 15 ? -2.909 -2.936 18.868 1.00 72.23 172 GLN A C 15
ATOM 27760 O O . GLN A 1 15 ? -2.397 -2.005 18.247 1.00 43.20 172 GLN A O 15
ATOM 27774 N N . ARG A 1 16 ? -4.215 -3.183 18.854 1.00 21.52 173 ARG A N 15
ATOM 27775 C CA . ARG A 1 16 ? -5.141 -2.356 18.091 1.00 73.13 173 ARG A CA 15
ATOM 27776 C C . ARG A 1 16 ? -4.964 -0.881 18.436 1.00 1.53 173 ARG A C 15
ATOM 27777 O O . ARG A 1 16 ? -5.099 -0.011 17.576 1.00 53.40 173 ARG A O 15
ATOM 27798 N N . SER A 1 17 ? -4.661 -0.607 19.701 1.00 4.51 174 SER A N 15
ATOM 27799 C CA . SER A 1 17 ? -4.469 0.764 20.162 1.00 61.34 174 SER A CA 15
ATOM 27800 C C . SER A 1 17 ? -3.473 1.502 19.272 1.00 70.41 174 SER A C 15
ATOM 27801 O O . SER A 1 17 ? -3.588 2.709 19.059 1.00 23.24 174 SER A O 15
ATOM 27809 N N . LYS A 1 18 ? -2.495 0.767 18.754 1.00 62.31 175 LYS A N 15
ATOM 27810 C CA . LYS A 1 18 ? -1.478 1.348 17.886 1.00 42.22 175 LYS A CA 15
ATOM 27811 C C . LYS A 1 18 ? -2.042 1.622 16.495 1.00 4.42 175 LYS A C 15
ATOM 27812 O O . LYS A 1 18 ? -1.688 2.614 15.858 1.00 55.03 175 LYS A O 15
ATOM 27831 N N . GLN A 1 19 ? -2.920 0.738 16.033 1.00 42.42 176 GLN A N 15
ATOM 27832 C CA . GLN A 1 19 ? -3.532 0.887 14.718 1.00 53.11 176 GLN A CA 15
ATOM 27833 C C . GLN A 1 19 ? -4.559 2.015 14.720 1.00 44.21 176 GLN A C 15
ATOM 27834 O O . GLN A 1 19 ? -4.545 2.881 13.844 1.00 1.15 176 GLN A O 15
ATOM 27848 N N . ILE A 1 20 ? -5.447 1.998 15.708 1.00 40.42 177 ILE A N 15
ATOM 27849 C CA . ILE A 1 20 ? -6.480 3.021 15.823 1.00 24.43 177 ILE A CA 15
ATOM 27850 C C . ILE A 1 20 ? -5.869 4.418 15.851 1.00 75.13 177 ILE A C 15
ATOM 27851 O O . ILE A 1 20 ? -6.393 5.348 15.236 1.00 11.22 177 ILE A O 15
ATOM 27867 N N . LEU A 1 21 ? -4.759 4.558 16.565 1.00 4.35 178 LEU A N 15
ATOM 27868 C CA . LEU A 1 21 ? -4.074 5.842 16.672 1.00 54.31 178 LEU A CA 15
ATOM 27869 C C . LEU A 1 21 ? -3.459 6.244 15.335 1.00 32.12 178 LEU A C 15
ATOM 27870 O O . LEU A 1 21 ? -3.439 7.422 14.979 1.00 62.01 178 LEU A O 15
ATOM 27886 N N . SER A 1 22 ? -2.960 5.256 14.599 1.00 54.34 179 SER A N 15
ATOM 27887 C CA . SER A 1 22 ? -2.343 5.507 13.301 1.00 32.34 179 SER A CA 15
ATOM 27888 C C . SER A 1 22 ? -3.334 6.165 12.346 1.00 31.13 179 SER A C 15
ATOM 27889 O O . SER A 1 22 ? -2.960 7.004 11.528 1.00 12.01 179 SER A O 15
ATOM 27897 N N . ASN A 1 23 ? -4.600 5.777 12.458 1.00 55.04 180 ASN A N 15
ATOM 27898 C CA . ASN A 1 23 ? -5.647 6.328 11.604 1.00 4.30 180 ASN A CA 15
ATOM 27899 C C . ASN A 1 23 ? -6.666 7.108 12.428 1.00 14.41 180 ASN A C 15
ATOM 27900 O O . ASN A 1 23 ? -7.854 7.135 12.103 1.00 32.10 180 ASN A O 15
ATOM 27911 N N . LEU A 1 24 ? -6.195 7.743 13.496 1.00 61.13 181 LEU A N 15
ATOM 27912 C CA . LEU A 1 24 ? -7.065 8.525 14.367 1.00 0.11 181 LEU A CA 15
ATOM 27913 C C . LEU A 1 24 ? -7.492 9.822 13.688 1.00 3.50 181 LEU A C 15
ATOM 27914 O O . LEU A 1 24 ? -8.599 10.315 13.906 1.00 41.14 181 LEU A O 15
ATOM 27930 N N . LYS A 1 25 ? -6.607 10.371 12.862 1.00 22.14 182 LYS A N 15
ATOM 27931 C CA . LYS A 1 25 ? -6.892 11.609 12.148 1.00 43.44 182 LYS A CA 15
ATOM 27932 C C . LYS A 1 25 ? -8.242 11.532 11.442 1.00 42.01 182 LYS A C 15
ATOM 27933 O O . LYS A 1 25 ? -8.953 12.531 11.328 1.00 64.13 182 LYS A O 15
ATOM 27952 N N . LYS A 1 26 ? -8.591 10.340 10.971 1.00 23.40 183 LYS A N 15
ATOM 27953 C CA . LYS A 1 26 ? -9.857 10.130 10.279 1.00 42.31 183 LYS A CA 15
ATOM 27954 C C . LYS A 1 26 ? -10.968 9.791 11.267 1.00 23.35 183 LYS A C 15
ATOM 27955 O O . LYS A 1 26 ? -11.701 8.819 11.082 1.00 1.43 183 LYS A O 15
ATOM 27974 N N . SER A 1 27 ? -11.087 10.598 12.317 1.00 70.22 184 SER A N 15
ATOM 27975 C CA . SER A 1 27 ? -12.107 10.381 13.336 1.00 54.13 184 SER A CA 15
ATOM 27976 C C . SER A 1 27 ? -13.273 11.349 13.152 1.00 23.40 184 SER A C 15
ATOM 27977 O O . SER A 1 27 ? -13.158 12.380 12.489 1.00 74.41 184 SER A O 15
ATOM 27985 N N . PRO A 1 28 ? -14.423 11.009 13.753 1.00 3.34 185 PRO A N 15
ATOM 27986 C CA . PRO A 1 28 ? -15.632 11.834 13.672 1.00 61.12 185 PRO A CA 15
ATOM 27987 C C . PRO A 1 28 ? -15.497 13.139 14.448 1.00 0.25 185 PRO A C 15
ATOM 27988 O O . PRO A 1 28 ? -14.568 13.329 15.233 1.00 4.43 185 PRO A O 15
ATOM 27999 N N . PRO A 1 29 ? -16.446 14.061 14.227 1.00 45.30 186 PRO A N 15
ATOM 28000 C CA . PRO A 1 29 ? -16.455 15.365 14.898 1.00 65.32 186 PRO A CA 15
ATOM 28001 C C . PRO A 1 29 ? -16.776 15.249 16.384 1.00 4.41 186 PRO A C 15
ATOM 28002 O O . PRO A 1 29 ? -17.850 14.782 16.763 1.00 33.11 186 PRO A O 15
ATOM 28013 N N . LEU A 1 30 ? -15.838 15.679 17.222 1.00 73.51 187 LEU A N 15
ATOM 28014 C CA . LEU A 1 30 ? -16.022 15.624 18.668 1.00 2.02 187 LEU A CA 15
ATOM 28015 C C . LEU A 1 30 ? -15.802 16.996 19.297 1.00 5.11 187 LEU A C 15
ATOM 28016 O O . LEU A 1 30 ? -14.704 17.548 19.237 1.00 40.45 187 LEU A O 15
ATOM 28032 N N . ASN A 1 31 ? -16.853 17.539 19.903 1.00 45.44 188 ASN A N 15
ATOM 28033 C CA . ASN A 1 31 ? -16.773 18.846 20.545 1.00 54.53 188 ASN A CA 15
ATOM 28034 C C . ASN A 1 31 ? -16.909 18.718 22.059 1.00 73.11 188 ASN A C 15
ATOM 28035 O O . ASN A 1 31 ? -17.871 19.209 22.651 1.00 52.20 188 ASN A O 15
ATOM 28046 N N . LEU A 1 32 ? -15.940 18.055 22.680 1.00 71.10 189 LEU A N 15
ATOM 28047 C CA . LEU A 1 32 ? -15.950 17.862 24.126 1.00 71.21 189 LEU A CA 15
ATOM 28048 C C . LEU A 1 32 ? -15.174 18.971 24.829 1.00 72.01 189 LEU A C 15
ATOM 28049 O O . LEU A 1 32 ? -15.649 19.552 25.804 1.00 64.20 189 LEU A O 15
ATOM 28065 N N . ASN A 1 33 ? -13.979 19.261 24.325 1.00 21.30 190 ASN A N 15
ATOM 28066 C CA . ASN A 1 33 ? -13.137 20.302 24.904 1.00 75.12 190 ASN A CA 15
ATOM 28067 C C . ASN A 1 33 ? -12.809 19.989 26.361 1.00 72.15 190 ASN A C 15
ATOM 28068 O O . ASN A 1 33 ? -12.813 20.878 27.213 1.00 63.42 190 ASN A O 15
ATOM 28079 N N . ILE A 1 34 ? -12.526 18.721 26.638 1.00 63.20 191 ILE A N 15
ATOM 28080 C CA . ILE A 1 34 ? -12.194 18.291 27.991 1.00 44.13 191 ILE A CA 15
ATOM 28081 C C . ILE A 1 34 ? -10.685 18.156 28.170 1.00 53.21 191 ILE A C 15
ATOM 28082 O O . ILE A 1 34 ? -10.084 17.171 27.741 1.00 55.44 191 ILE A O 15
ATOM 28098 N N . SER A 1 35 ? -10.079 19.152 28.809 1.00 54.04 192 SER A N 15
ATOM 28099 C CA . SER A 1 35 ? -8.640 19.146 29.044 1.00 72.14 192 SER A CA 15
ATOM 28100 C C . SER A 1 35 ? -8.205 17.848 29.717 1.00 72.32 192 SER A C 15
ATOM 28101 O O . SER A 1 35 ? -8.805 17.414 30.701 1.00 21.14 192 SER A O 15
ATOM 28109 N N . LEU A 1 36 ? -7.158 17.232 29.179 1.00 72.01 193 LEU A N 15
ATOM 28110 C CA . LEU A 1 36 ? -6.641 15.983 29.726 1.00 30.44 193 LEU A CA 15
ATOM 28111 C C . LEU A 1 36 ? -5.588 16.252 30.797 1.00 34.30 193 LEU A C 15
ATOM 28112 O O . LEU A 1 36 ? -4.537 16.836 30.535 1.00 25.44 193 LEU A O 15
ATOM 28128 N N . PRO A 1 37 ? -5.875 15.815 32.032 1.00 31.33 194 PRO A N 15
ATOM 28129 C CA . PRO A 1 37 ? -4.965 15.995 33.167 1.00 65.41 194 PRO A CA 15
ATOM 28130 C C . PRO A 1 37 ? -3.712 15.133 33.047 1.00 2.40 194 PRO A C 15
ATOM 28131 O O . PRO A 1 37 ? -3.759 14.019 32.524 1.00 3.41 194 PRO A O 15
ATOM 28142 N N . THR A 1 38 ? -2.591 15.656 33.535 1.00 20.12 195 THR A N 15
ATOM 28143 C CA . THR A 1 38 ? -1.325 14.935 33.482 1.00 14.31 195 THR A CA 15
ATOM 28144 C C . THR A 1 38 ? -1.473 13.523 34.035 1.00 34.44 195 THR A C 15
ATOM 28145 O O . THR A 1 38 ? -0.762 12.606 33.623 1.00 2.41 195 THR A O 15
ATOM 28156 N N . ASP A 1 39 ? -2.402 13.353 34.970 1.00 23.24 196 ASP A N 15
ATOM 28157 C CA . ASP A 1 39 ? -2.644 12.050 35.579 1.00 14.13 196 ASP A CA 15
ATOM 28158 C C . ASP A 1 39 ? -2.755 10.964 34.514 1.00 43.25 196 ASP A C 15
ATOM 28159 O O . ASP A 1 39 ? -2.278 9.844 34.702 1.00 74.03 196 ASP A O 15
ATOM 28168 N N . LEU A 1 40 ? -3.386 11.302 33.395 1.00 54.51 197 LEU A N 15
ATOM 28169 C CA . LEU A 1 40 ? -3.561 10.356 32.299 1.00 43.05 197 LEU A CA 15
ATOM 28170 C C . LEU A 1 40 ? -2.226 9.737 31.896 1.00 1.11 197 LEU A C 15
ATOM 28171 O O . LEU A 1 40 ? -2.129 8.528 31.681 1.00 4.35 197 LEU A O 15
ATOM 28187 N N . THR A 1 41 ? -1.197 10.574 31.797 1.00 33.44 198 THR A N 15
ATOM 28188 C CA . THR A 1 41 ? 0.132 10.109 31.422 1.00 2.21 198 THR A CA 15
ATOM 28189 C C . THR A 1 41 ? 1.054 10.043 32.634 1.00 31.14 198 THR A C 15
ATOM 28190 O O . THR A 1 41 ? 2.273 10.160 32.507 1.00 54.33 198 THR A O 15
ATOM 28201 N N . SER A 1 42 ? 0.464 9.853 33.811 1.00 45.34 199 SER A N 15
ATOM 28202 C CA . SER A 1 42 ? 1.233 9.774 35.047 1.00 4.41 199 SER A CA 15
ATOM 28203 C C . SER A 1 42 ? 2.238 8.627 34.990 1.00 15.21 199 SER A C 15
ATOM 28204 O O . SER A 1 42 ? 2.426 8.002 33.946 1.00 44.21 199 SER A O 15
ATOM 28212 N N . THR A 1 43 ? 2.881 8.355 36.121 1.00 13.14 200 THR A N 15
ATOM 28213 C CA . THR A 1 43 ? 3.867 7.285 36.202 1.00 75.22 200 THR A CA 15
ATOM 28214 C C . THR A 1 43 ? 3.544 6.325 37.341 1.00 25.04 200 THR A C 15
ATOM 28215 O O . THR A 1 43 ? 4.440 5.704 37.915 1.00 52.15 200 THR A O 15
ATOM 28226 N N . ASP A 1 44 ? 2.261 6.208 37.665 1.00 64.52 201 ASP A N 15
ATOM 28227 C CA . ASP A 1 44 ? 1.821 5.321 38.736 1.00 51.04 201 ASP A CA 15
ATOM 28228 C C . ASP A 1 44 ? 0.419 4.788 38.458 1.00 54.32 201 ASP A C 15
ATOM 28229 O O . ASP A 1 44 ? -0.422 5.463 37.863 1.00 1.31 201 ASP A O 15
ATOM 28238 N N . PRO A 1 45 ? 0.159 3.548 38.897 1.00 72.11 202 PRO A N 15
ATOM 28239 C CA . PRO A 1 45 ? -1.141 2.897 38.706 1.00 23.24 202 PRO A CA 15
ATOM 28240 C C . PRO A 1 45 ? -2.237 3.532 39.554 1.00 13.14 202 PRO A C 15
ATOM 28241 O O . PRO A 1 45 ? -3.338 3.791 39.070 1.00 74.44 202 PRO A O 15
ATOM 28252 N N . ALA A 1 46 ? -1.928 3.782 40.823 1.00 74.43 203 ALA A N 15
ATOM 28253 C CA . ALA A 1 46 ? -2.887 4.389 41.737 1.00 12.21 203 ALA A CA 15
ATOM 28254 C C . ALA A 1 46 ? -3.476 5.666 41.147 1.00 41.03 203 ALA A C 15
ATOM 28255 O O . ALA A 1 46 ? -4.693 5.796 41.010 1.00 65.13 203 ALA A O 15
ATOM 28262 N N . LYS A 1 47 ? -2.605 6.608 40.799 1.00 73.52 204 LYS A N 15
ATOM 28263 C CA . LYS A 1 47 ? -3.038 7.875 40.222 1.00 21.02 204 LYS A CA 15
ATOM 28264 C C . LYS A 1 47 ? -3.652 7.663 38.842 1.00 13.42 204 LYS A C 15
ATOM 28265 O O . LYS A 1 47 ? -4.604 8.347 38.466 1.00 44.33 204 LYS A O 15
ATOM 28284 N N . GLN A 1 48 ? -3.103 6.712 38.094 1.00 31.35 205 GLN A N 15
ATOM 28285 C CA . GLN A 1 48 ? -3.599 6.411 36.757 1.00 62.43 205 GLN A CA 15
ATOM 28286 C C . GLN A 1 48 ? -5.088 6.081 36.789 1.00 3.51 205 GLN A C 15
ATOM 28287 O O . GLN A 1 48 ? -5.878 6.669 36.052 1.00 53.41 205 GLN A O 15
ATOM 28301 N N . GLN A 1 49 ? -5.462 5.138 37.648 1.00 44.42 206 GLN A N 15
ATOM 28302 C CA . GLN A 1 49 ? -6.856 4.731 37.775 1.00 61.03 206 GLN A CA 15
ATOM 28303 C C . GLN A 1 49 ? -7.706 5.866 38.337 1.00 24.32 206 GLN A C 15
ATOM 28304 O O . GLN A 1 49 ? -8.788 6.155 37.828 1.00 61.11 206 GLN A O 15
ATOM 28318 N N . ALA A 1 50 ? -7.208 6.505 39.391 1.00 62.22 207 ALA A N 15
ATOM 28319 C CA . ALA A 1 50 ? -7.921 7.609 40.021 1.00 24.13 207 ALA A CA 15
ATOM 28320 C C . ALA A 1 50 ? -8.395 8.620 38.983 1.00 0.24 207 ALA A C 15
ATOM 28321 O O . ALA A 1 50 ? -9.542 9.065 39.015 1.00 20.12 207 ALA A O 15
ATOM 28328 N N . ALA A 1 51 ? -7.505 8.980 38.064 1.00 22.05 208 ALA A N 15
ATOM 28329 C CA . ALA A 1 51 ? -7.833 9.938 37.016 1.00 15.03 208 ALA A CA 15
ATOM 28330 C C . ALA A 1 51 ? -8.787 9.328 35.994 1.00 1.13 208 ALA A C 15
ATOM 28331 O O . ALA A 1 51 ? -9.744 9.971 35.562 1.00 53.21 208 ALA A O 15
ATOM 28338 N N . LEU A 1 52 ? -8.519 8.085 35.611 1.00 32.41 209 LEU A N 15
ATOM 28339 C CA . LEU A 1 52 ? -9.354 7.387 34.639 1.00 44.45 209 LEU A CA 15
ATOM 28340 C C . LEU A 1 52 ? -10.831 7.516 34.997 1.00 64.40 209 LEU A C 15
ATOM 28341 O O . LEU A 1 52 ? -11.661 7.839 34.147 1.00 23.11 209 LEU A O 15
ATOM 28357 N N . PHE A 1 53 ? -11.152 7.262 36.261 1.00 5.14 210 PHE A N 15
ATOM 28358 C CA . PHE A 1 53 ? -12.529 7.350 36.733 1.00 5.31 210 PHE A CA 15
ATOM 28359 C C . PHE A 1 53 ? -13.048 8.782 36.631 1.00 24.44 210 PHE A C 15
ATOM 28360 O O . PHE A 1 53 ? -14.226 9.007 36.356 1.00 22.33 210 PHE A O 15
ATOM 28377 N N . GLN A 1 54 ? -12.159 9.744 36.856 1.00 12.21 211 GLN A N 15
ATOM 28378 C CA . GLN A 1 54 ? -12.528 11.154 36.791 1.00 23.51 211 GLN A CA 15
ATOM 28379 C C . GLN A 1 54 ? -12.915 11.550 35.370 1.00 30.03 211 GLN A C 15
ATOM 28380 O O . GLN A 1 54 ? -14.029 12.014 35.126 1.00 61.21 211 GLN A O 15
ATOM 28394 N N . VAL A 1 55 ? -11.988 11.365 34.436 1.00 61.32 212 VAL A N 15
ATOM 28395 C CA . VAL A 1 55 ? -12.232 11.702 33.039 1.00 55.33 212 VAL A CA 15
ATOM 28396 C C . VAL A 1 55 ? -13.486 11.008 32.517 1.00 45.22 212 VAL A C 15
ATOM 28397 O O . VAL A 1 55 ? -14.340 11.636 31.890 1.00 4.01 212 VAL A O 15
ATOM 28410 N N . ILE A 1 56 ? -13.589 9.710 32.780 1.00 70.11 213 ILE A N 15
ATOM 28411 C CA . ILE A 1 56 ? -14.739 8.931 32.338 1.00 21.20 213 ILE A CA 15
ATOM 28412 C C . ILE A 1 56 ? -16.042 9.538 32.845 1.00 14.51 213 ILE A C 15
ATOM 28413 O O . ILE A 1 56 ? -16.956 9.811 32.067 1.00 2.40 213 ILE A O 15
ATOM 28429 N N . ALA A 1 57 ? -16.120 9.749 34.155 1.00 53.51 214 ALA A N 15
ATOM 28430 C CA . ALA A 1 57 ? -17.310 10.329 34.766 1.00 71.21 214 ALA A CA 15
ATOM 28431 C C . ALA A 1 57 ? -17.712 11.623 34.066 1.00 20.32 214 ALA A C 15
ATOM 28432 O O . ALA A 1 57 ? -18.897 11.890 33.868 1.00 3.11 214 ALA A O 15
ATOM 28439 N N . ALA A 1 58 ? -16.718 12.423 33.695 1.00 63.53 215 ALA A N 15
ATOM 28440 C CA . ALA A 1 58 ? -16.968 13.688 33.016 1.00 72.11 215 ALA A CA 15
ATOM 28441 C C . ALA A 1 58 ? -17.647 13.463 31.669 1.00 11.41 215 ALA A C 15
ATOM 28442 O O . ALA A 1 58 ? -18.548 14.210 31.284 1.00 2.20 215 ALA A O 15
ATOM 28449 N N . LEU A 1 59 ? -17.210 12.431 30.956 1.00 4.32 216 LEU A N 15
ATOM 28450 C CA . LEU A 1 59 ? -17.775 12.109 29.651 1.00 71.43 216 LEU A CA 15
ATOM 28451 C C . LEU A 1 59 ? -19.250 11.741 29.772 1.00 34.31 216 LEU A C 15
ATOM 28452 O O . LEU A 1 59 ? -20.095 12.280 29.057 1.00 25.21 216 LEU A O 15
ATOM 28468 N N . GLN A 1 60 ? -19.553 10.821 30.683 1.00 4.52 217 GLN A N 15
ATOM 28469 C CA . GLN A 1 60 ? -20.927 10.383 30.899 1.00 45.21 217 GLN A CA 15
ATOM 28470 C C . GLN A 1 60 ? -21.830 11.567 31.231 1.00 64.41 217 GLN A C 15
ATOM 28471 O O . GLN A 1 60 ? -22.820 11.818 30.544 1.00 61.32 217 GLN A O 15
ATOM 28485 N N . LYS A 1 61 ? -21.482 12.291 32.289 1.00 0.10 218 LYS A N 15
ATOM 28486 C CA . LYS A 1 61 ? -22.260 13.449 32.713 1.00 42.21 218 LYS A CA 15
ATOM 28487 C C . LYS A 1 61 ? -22.391 14.461 31.579 1.00 5.43 218 LYS A C 15
ATOM 28488 O O . LYS A 1 61 ? -23.418 15.127 31.443 1.00 23.12 218 LYS A O 15
ATOM 28507 N N . HIS A 1 62 ? -21.344 14.572 30.767 1.00 72.32 219 HIS A N 15
ATOM 28508 C CA . HIS A 1 62 ? -21.344 15.502 29.643 1.00 25.32 219 HIS A CA 15
ATOM 28509 C C . HIS A 1 62 ? -22.277 15.018 28.537 1.00 0.33 219 HIS A C 15
ATOM 28510 O O . HIS A 1 62 ? -22.840 15.820 27.792 1.00 73.02 219 HIS A O 15
ATOM 28524 N N . PHE A 1 63 ? -22.436 13.703 28.436 1.00 25.35 220 PHE A N 15
ATOM 28525 C CA . PHE A 1 63 ? -23.299 13.112 27.421 1.00 52.45 220 PHE A CA 15
ATOM 28526 C C . PHE A 1 63 ? -24.768 13.394 27.725 1.00 63.13 220 PHE A C 15
ATOM 28527 O O . PHE A 1 63 ? -25.500 13.912 26.882 1.00 74.44 220 PHE A O 15
ATOM 28544 N N . LYS A 1 64 ? -25.192 13.049 28.936 1.00 65.43 221 LYS A N 15
ATOM 28545 C CA . LYS A 1 64 ? -26.572 13.264 29.354 1.00 24.40 221 LYS A CA 15
ATOM 28546 C C . LYS A 1 64 ? -26.766 14.682 29.880 1.00 0.12 221 LYS A C 15
ATOM 28547 O O . LYS A 1 64 ? -27.532 15.465 29.317 1.00 1.23 221 LYS A O 15
ATOM 28566 N N . THR A 1 65 ? -26.067 15.008 30.963 1.00 45.12 222 THR A N 15
ATOM 28567 C CA . THR A 1 65 ? -26.162 16.332 31.564 1.00 1.04 222 THR A CA 15
ATOM 28568 C C . THR A 1 65 ? -25.310 16.426 32.825 1.00 63.02 222 THR A C 15
ATOM 28569 O O . THR A 1 65 ? -25.182 15.457 33.572 1.00 2.43 222 THR A O 15
ATOM 28580 N N . ASN A 1 66 ? -24.729 17.599 33.055 1.00 40.22 223 ASN A N 15
ATOM 28581 C CA . ASN A 1 66 ? -23.888 17.819 34.226 1.00 13.30 223 ASN A CA 15
ATOM 28582 C C . ASN A 1 66 ? -24.612 17.399 35.502 1.00 51.42 223 ASN A C 15
ATOM 28583 O O . ASN A 1 66 ? -23.994 16.903 36.443 1.00 33.30 223 ASN A O 15
ATOM 28594 N N . MET A 1 67 ? -25.925 17.602 35.525 1.00 54.24 224 MET A N 15
ATOM 28595 C CA . MET A 1 67 ? -26.734 17.243 36.684 1.00 63.11 224 MET A CA 15
ATOM 28596 C C . MET A 1 67 ? -26.926 15.732 36.765 1.00 31.13 224 MET A C 15
ATOM 28597 O O . MET A 1 67 ? -27.023 15.168 37.855 1.00 71.14 224 MET A O 15
ATOM 28611 N N . GLU A 1 68 ? -26.981 15.083 35.606 1.00 4.31 225 GLU A N 15
ATOM 28612 C CA . GLU A 1 68 ? -27.163 13.638 35.548 1.00 24.33 225 GLU A CA 15
ATOM 28613 C C . GLU A 1 68 ? -26.133 12.924 36.420 1.00 13.41 225 GLU A C 15
ATOM 28614 O O . GLU A 1 68 ? -25.115 13.503 36.796 1.00 10.31 225 GLU A O 15
ATOM 28626 N N . ASN A 1 69 ? -26.408 11.663 36.738 1.00 41.40 226 ASN A N 15
ATOM 28627 C CA . ASN A 1 69 ? -25.507 10.870 37.567 1.00 41.45 226 ASN A CA 15
ATOM 28628 C C . ASN A 1 69 ? -24.463 10.160 36.710 1.00 54.24 226 ASN A C 15
ATOM 28629 O O . ASN A 1 69 ? -24.529 10.190 35.481 1.00 42.04 226 ASN A O 15
ATOM 28640 N N . VAL A 1 70 ? -23.501 9.521 37.367 1.00 31.02 227 VAL A N 15
ATOM 28641 C CA . VAL A 1 70 ? -22.444 8.801 36.667 1.00 53.35 227 VAL A CA 15
ATOM 28642 C C . VAL A 1 70 ? -22.569 7.297 36.880 1.00 23.04 227 VAL A C 15
ATOM 28643 O O . VAL A 1 70 ? -22.255 6.784 37.954 1.00 43.52 227 VAL A O 15
ATOM 28656 N N . ASN A 1 71 ? -23.029 6.594 35.850 1.00 1.43 228 ASN A N 15
ATOM 28657 C CA . ASN A 1 71 ? -23.195 5.147 35.925 1.00 11.44 228 ASN A CA 15
ATOM 28658 C C . ASN A 1 71 ? -21.907 4.475 36.391 1.00 41.25 228 ASN A C 15
ATOM 28659 O O . ASN A 1 71 ? -20.978 4.280 35.606 1.00 0.13 228 ASN A O 15
ATOM 28670 N N . TYR A 1 72 ? -21.859 4.123 37.670 1.00 21.04 229 TYR A N 15
ATOM 28671 C CA . TYR A 1 72 ? -20.684 3.474 38.241 1.00 54.20 229 TYR A CA 15
ATOM 28672 C C . TYR A 1 72 ? -20.564 2.035 37.749 1.00 43.34 229 TYR A C 15
ATOM 28673 O O . TYR A 1 72 ? -19.463 1.543 37.500 1.00 31.53 229 TYR A O 15
ATOM 28691 N N . ASP A 1 73 ? -21.703 1.367 37.609 1.00 14.32 230 ASP A N 15
ATOM 28692 C CA . ASP A 1 73 ? -21.728 -0.015 37.145 1.00 44.13 230 ASP A CA 15
ATOM 28693 C C . ASP A 1 73 ? -21.063 -0.140 35.778 1.00 62.55 230 ASP A C 15
ATOM 28694 O O . ASP A 1 73 ? -20.281 -1.062 35.538 1.00 52.24 230 ASP A O 15
ATOM 28703 N N . LEU A 1 74 ? -21.379 0.790 34.884 1.00 3.41 231 LEU A N 15
ATOM 28704 C CA . LEU A 1 74 ? -20.813 0.784 33.540 1.00 62.15 231 LEU A CA 15
ATOM 28705 C C . LEU A 1 74 ? -19.411 1.386 33.536 1.00 55.34 231 LEU A C 15
ATOM 28706 O O . LEU A 1 74 ? -18.582 1.050 32.689 1.00 0.32 231 LEU A O 15
ATOM 28722 N N . LEU A 1 75 ? -19.153 2.276 34.487 1.00 11.15 232 LEU A N 15
ATOM 28723 C CA . LEU A 1 75 ? -17.851 2.924 34.596 1.00 43.22 232 LEU A CA 15
ATOM 28724 C C . LEU A 1 75 ? -16.733 1.890 34.679 1.00 21.30 232 LEU A C 15
ATOM 28725 O O . LEU A 1 75 ? -15.646 2.092 34.138 1.00 11.33 232 LEU A O 15
ATOM 28741 N N . GLN A 1 76 ? -17.009 0.781 35.358 1.00 50.00 233 GLN A N 15
ATOM 28742 C CA . GLN A 1 76 ? -16.027 -0.286 35.510 1.00 4.31 233 GLN A CA 15
ATOM 28743 C C . GLN A 1 76 ? -15.619 -0.848 34.152 1.00 32.23 233 GLN A C 15
ATOM 28744 O O . GLN A 1 76 ? -14.446 -1.134 33.913 1.00 22.23 233 GLN A O 15
ATOM 28758 N N . LYS A 1 77 ? -16.596 -1.005 33.265 1.00 20.23 234 LYS A N 15
ATOM 28759 C CA . LYS A 1 77 ? -16.340 -1.533 31.930 1.00 13.33 234 LYS A CA 15
ATOM 28760 C C . LYS A 1 77 ? -15.589 -0.515 31.078 1.00 55.04 234 LYS A C 15
ATOM 28761 O O . LYS A 1 77 ? -14.540 -0.820 30.512 1.00 21.33 234 LYS A O 15
ATOM 28780 N N . GLN A 1 78 ? -16.134 0.695 30.991 1.00 22.55 235 GLN A N 15
ATOM 28781 C CA . GLN A 1 78 ? -15.514 1.757 30.208 1.00 23.32 235 GLN A CA 15
ATOM 28782 C C . GLN A 1 78 ? -14.067 1.976 30.637 1.00 23.33 235 GLN A C 15
ATOM 28783 O O . GLN A 1 78 ? -13.182 2.161 29.802 1.00 42.42 235 GLN A O 15
ATOM 28797 N N . VAL A 1 79 ? -13.833 1.953 31.946 1.00 43.14 236 VAL A N 15
ATOM 28798 C CA . VAL A 1 79 ? -12.493 2.148 32.486 1.00 3.41 236 VAL A CA 15
ATOM 28799 C C . VAL A 1 79 ? -11.625 0.915 32.264 1.00 72.32 236 VAL A C 15
ATOM 28800 O O . VAL A 1 79 ? -10.435 1.024 31.968 1.00 71.43 236 VAL A O 15
ATOM 28813 N N . LYS A 1 80 ? -12.229 -0.260 32.408 1.00 70.10 237 LYS A N 15
ATOM 28814 C CA . LYS A 1 80 ? -11.513 -1.517 32.221 1.00 14.34 237 LYS A CA 15
ATOM 28815 C C . LYS A 1 80 ? -10.850 -1.567 30.849 1.00 52.42 237 LYS A C 15
ATOM 28816 O O . LYS A 1 80 ? -9.678 -1.924 30.728 1.00 51.24 237 LYS A O 15
ATOM 28835 N N . TYR A 1 81 ? -11.606 -1.205 29.818 1.00 32.31 238 TYR A N 15
ATOM 28836 C CA . TYR A 1 81 ? -11.092 -1.210 28.454 1.00 44.11 238 TYR A CA 15
ATOM 28837 C C . TYR A 1 81 ? -9.796 -0.410 28.358 1.00 51.23 238 TYR A C 15
ATOM 28838 O O . TYR A 1 81 ? -8.794 -0.891 27.827 1.00 35.01 238 TYR A O 15
ATOM 28856 N N . ILE A 1 82 ? -9.824 0.814 28.875 1.00 33.31 239 ILE A N 15
ATOM 28857 C CA . ILE A 1 82 ? -8.653 1.681 28.850 1.00 62.53 239 ILE A CA 15
ATOM 28858 C C . ILE A 1 82 ? -7.522 1.102 29.694 1.00 73.22 239 ILE A C 15
ATOM 28859 O O . ILE A 1 82 ? -6.348 1.232 29.350 1.00 40.51 239 ILE A O 15
ATOM 28875 N N . MET A 1 83 ? -7.886 0.460 30.800 1.00 44.25 240 MET A N 15
ATOM 28876 C CA . MET A 1 83 ? -6.901 -0.142 31.692 1.00 54.34 240 MET A CA 15
ATOM 28877 C C . MET A 1 83 ? -6.074 -1.193 30.958 1.00 12.14 240 MET A C 15
ATOM 28878 O O . MET A 1 83 ? -4.844 -1.167 30.998 1.00 10.30 240 MET A O 15
ATOM 28892 N N . ASP A 1 84 ? -6.757 -2.116 30.291 1.00 60.42 241 ASP A N 15
ATOM 28893 C CA . ASP A 1 84 ? -6.085 -3.176 29.548 1.00 62.11 241 ASP A CA 15
ATOM 28894 C C . ASP A 1 84 ? -5.350 -2.609 28.338 1.00 64.25 241 ASP A C 15
ATOM 28895 O O . ASP A 1 84 ? -4.280 -3.092 27.966 1.00 22.04 241 ASP A O 15
ATOM 28904 N N . SER A 1 85 ? -5.931 -1.583 27.726 1.00 53.44 242 SER A N 15
ATOM 28905 C CA . SER A 1 85 ? -5.334 -0.953 26.554 1.00 41.12 242 SER A CA 15
ATOM 28906 C C . SER A 1 85 ? -3.964 -0.370 26.889 1.00 33.12 242 SER A C 15
ATOM 28907 O O . SER A 1 85 ? -3.085 -0.292 26.033 1.00 43.41 242 SER A O 15
ATOM 28915 N N . ASN A 1 86 ? -3.792 0.037 28.143 1.00 55.34 243 ASN A N 15
ATOM 28916 C CA . ASN A 1 86 ? -2.531 0.614 28.593 1.00 63.24 243 ASN A CA 15
ATOM 28917 C C . ASN A 1 86 ? -2.263 1.946 27.899 1.00 15.33 243 ASN A C 15
ATOM 28918 O O . ASN A 1 86 ? -1.113 2.352 27.734 1.00 34.22 243 ASN A O 15
ATOM 28929 N N . MET A 1 87 ? -3.334 2.623 27.496 1.00 32.43 244 MET A N 15
ATOM 28930 C CA . MET A 1 87 ? -3.215 3.910 26.822 1.00 12.45 244 MET A CA 15
ATOM 28931 C C . MET A 1 87 ? -2.450 4.907 27.687 1.00 44.45 244 MET A C 15
ATOM 28932 O O . MET A 1 87 ? -1.515 5.559 27.220 1.00 43.55 244 MET A O 15
ATOM 28946 N N . LEU A 1 88 ? -2.852 5.021 28.948 1.00 45.45 245 LEU A N 15
ATOM 28947 C CA . LEU A 1 88 ? -2.203 5.940 29.877 1.00 20.32 245 LEU A CA 15
ATOM 28948 C C . LEU A 1 88 ? -0.689 5.751 29.862 1.00 54.41 245 LEU A C 15
ATOM 28949 O O . LEU A 1 88 ? 0.067 6.720 29.908 1.00 11.52 245 LEU A O 15
ATOM 28965 N N . ASN A 1 89 ? -0.255 4.497 29.794 1.00 0.14 246 ASN A N 15
ATOM 28966 C CA . ASN A 1 89 ? 1.169 4.182 29.771 1.00 33.40 246 ASN A CA 15
ATOM 28967 C C . ASN A 1 89 ? 1.727 4.292 28.356 1.00 61.15 246 ASN A C 15
ATOM 28968 O O . ASN A 1 89 ? 2.926 4.499 28.164 1.00 41.24 246 ASN A O 15
ATOM 28979 N N . LEU A 1 90 ? 0.850 4.153 27.367 1.00 25.52 247 LEU A N 15
ATOM 28980 C CA . LEU A 1 90 ? 1.255 4.237 25.968 1.00 11.11 247 LEU A CA 15
ATOM 28981 C C . LEU A 1 90 ? 2.131 5.462 25.728 1.00 51.43 247 LEU A C 15
ATOM 28982 O O . LEU A 1 90 ? 1.810 6.577 26.142 1.00 74.45 247 LEU A O 15
ATOM 28998 N N . PRO A 1 91 ? 3.264 5.254 25.041 1.00 41.52 248 PRO A N 15
ATOM 28999 C CA . PRO A 1 91 ? 4.208 6.331 24.727 1.00 24.10 248 PRO A CA 15
ATOM 29000 C C . PRO A 1 91 ? 3.650 7.311 23.700 1.00 24.35 248 PRO A C 15
ATOM 29001 O O . PRO A 1 91 ? 3.696 8.524 23.899 1.00 3.35 248 PRO A O 15
ATOM 29012 N N . GLN A 1 92 ? 3.124 6.776 22.604 1.00 71.43 249 GLN A N 15
ATOM 29013 C CA . GLN A 1 92 ? 2.557 7.604 21.546 1.00 3.33 249 GLN A CA 15
ATOM 29014 C C . GLN A 1 92 ? 1.396 8.440 22.073 1.00 12.53 249 GLN A C 15
ATOM 29015 O O . GLN A 1 92 ? 1.093 9.508 21.539 1.00 72.50 249 GLN A O 15
ATOM 29029 N N . PHE A 1 93 ? 0.748 7.949 23.124 1.00 23.34 250 PHE A N 15
ATOM 29030 C CA . PHE A 1 93 ? -0.381 8.650 23.723 1.00 14.02 250 PHE A CA 15
ATOM 29031 C C . PHE A 1 93 ? 0.074 9.943 24.393 1.00 43.33 250 PHE A C 15
ATOM 29032 O O . PHE A 1 93 ? -0.644 10.942 24.388 1.00 11.43 250 PHE A O 15
ATOM 29049 N N . GLN A 1 94 ? 1.272 9.915 24.967 1.00 24.34 251 GLN A N 15
ATOM 29050 C CA . GLN A 1 94 ? 1.823 11.084 25.642 1.00 24.02 251 GLN A CA 15
ATOM 29051 C C . GLN A 1 94 ? 2.408 12.068 24.635 1.00 44.41 251 GLN A C 15
ATOM 29052 O O . GLN A 1 94 ? 2.518 13.264 24.911 1.00 75.33 251 GLN A O 15
ATOM 29066 N N . HIS A 1 95 ? 2.784 11.559 23.466 1.00 32.30 252 HIS A N 15
ATOM 29067 C CA . HIS A 1 95 ? 3.358 12.394 22.417 1.00 72.42 252 HIS A CA 15
ATOM 29068 C C . HIS A 1 95 ? 2.278 13.226 21.733 1.00 14.31 252 HIS A C 15
ATOM 29069 O O . HIS A 1 95 ? 2.522 14.361 21.321 1.00 73.04 252 HIS A O 15
ATOM 29083 N N . LEU A 1 96 ? 1.084 12.656 21.616 1.00 74.14 253 LEU A N 15
ATOM 29084 C CA . LEU A 1 96 ? -0.035 13.345 20.981 1.00 5.21 253 LEU A CA 15
ATOM 29085 C C . LEU A 1 96 ? -0.517 14.508 21.842 1.00 21.14 253 LEU A C 15
ATOM 29086 O O . LEU A 1 96 ? -0.335 14.528 23.060 1.00 41.12 253 LEU A O 15
ATOM 29102 N N . PRO A 1 97 ? -1.149 15.500 21.198 1.00 73.33 254 PRO A N 15
ATOM 29103 C CA . PRO A 1 97 ? -1.674 16.683 21.886 1.00 43.23 254 PRO A CA 15
ATOM 29104 C C . PRO A 1 97 ? -2.875 16.357 22.766 1.00 54.02 254 PRO A C 15
ATOM 29105 O O . PRO A 1 97 ? -3.530 15.331 22.582 1.00 52.43 254 PRO A O 15
ATOM 29116 N N . GLN A 1 98 ? -3.159 17.236 23.721 1.00 12.24 255 GLN A N 15
ATOM 29117 C CA . GLN A 1 98 ? -4.283 17.040 24.630 1.00 42.22 255 GLN A CA 15
ATOM 29118 C C . GLN A 1 98 ? -5.571 16.783 23.855 1.00 61.21 255 GLN A C 15
ATOM 29119 O O . GLN A 1 98 ? -6.422 16.008 24.289 1.00 73.42 255 GLN A O 15
ATOM 29133 N N . GLU A 1 99 ? -5.706 17.439 22.706 1.00 31.35 256 GLU A N 15
ATOM 29134 C CA . GLU A 1 99 ? -6.892 17.281 21.872 1.00 23.24 256 GLU A CA 15
ATOM 29135 C C . GLU A 1 99 ? -6.982 15.862 21.318 1.00 31.35 256 GLU A C 15
ATOM 29136 O O . GLU A 1 99 ? -7.956 15.151 21.563 1.00 70.50 256 GLU A O 15
ATOM 29148 N N . GLU A 1 100 ? -5.960 15.458 20.571 1.00 44.21 257 GLU A N 15
ATOM 29149 C CA . GLU A 1 100 ? -5.925 14.125 19.981 1.00 3.02 257 GLU A CA 15
ATOM 29150 C C . GLU A 1 100 ? -6.032 13.050 21.059 1.00 1.32 257 GLU A C 15
ATOM 29151 O O . GLU A 1 100 ? -6.639 12.000 20.847 1.00 1.24 257 GLU A O 15
ATOM 29163 N N . LYS A 1 101 ? -5.437 13.320 22.216 1.00 13.14 258 LYS A N 15
ATOM 29164 C CA . LYS A 1 101 ? -5.465 12.378 23.329 1.00 11.43 258 LYS A CA 15
ATOM 29165 C C . LYS A 1 101 ? -6.900 12.019 23.702 1.00 22.01 258 LYS A C 15
ATOM 29166 O O . LYS A 1 101 ? -7.304 10.861 23.606 1.00 72.32 258 LYS A O 15
ATOM 29185 N N . MET A 1 102 ? -7.665 13.020 24.126 1.00 24.45 259 MET A N 15
ATOM 29186 C CA . MET A 1 102 ? -9.055 12.808 24.511 1.00 53.12 259 MET A CA 15
ATOM 29187 C C . MET A 1 102 ? -9.822 12.089 23.405 1.00 3.21 259 MET A C 15
ATOM 29188 O O . MET A 1 102 ? -10.473 11.073 23.648 1.00 40.31 259 MET A O 15
ATOM 29202 N N . SER A 1 103 ? -9.740 12.623 22.191 1.00 45.14 260 SER A N 15
ATOM 29203 C CA . SER A 1 103 ? -10.429 12.034 21.049 1.00 41.35 260 SER A CA 15
ATOM 29204 C C . SER A 1 103 ? -10.034 10.572 20.870 1.00 24.54 260 SER A C 15
ATOM 29205 O O . SER A 1 103 ? -10.870 9.724 20.560 1.00 54.52 260 SER A O 15
ATOM 29213 N N . ALA A 1 104 ? -8.752 10.283 21.070 1.00 44.24 261 ALA A N 15
ATOM 29214 C CA . ALA A 1 104 ? -8.244 8.924 20.933 1.00 33.53 261 ALA A CA 15
ATOM 29215 C C . ALA A 1 104 ? -8.862 8.000 21.978 1.00 70.14 261 ALA A C 15
ATOM 29216 O O . ALA A 1 104 ? -9.328 6.907 21.655 1.00 65.51 261 ALA A O 15
ATOM 29223 N N . ILE A 1 105 ? -8.862 8.446 23.229 1.00 31.02 262 ILE A N 15
ATOM 29224 C CA . ILE A 1 105 ? -9.423 7.659 24.320 1.00 31.22 262 ILE A CA 15
ATOM 29225 C C . ILE A 1 105 ? -10.880 7.300 24.047 1.00 63.35 262 ILE A C 15
ATOM 29226 O O . ILE A 1 105 ? -11.263 6.130 24.098 1.00 5.10 262 ILE A O 15
ATOM 29242 N N . LEU A 1 106 ? -11.688 8.313 23.754 1.00 62.53 263 LEU A N 15
ATOM 29243 C CA . LEU A 1 106 ? -13.103 8.104 23.469 1.00 14.23 263 LEU A CA 15
ATOM 29244 C C . LEU A 1 106 ? -13.289 7.325 22.171 1.00 32.24 263 LEU A C 15
ATOM 29245 O O . LEU A 1 106 ? -14.243 6.561 22.025 1.00 13.53 263 LEU A O 15
ATOM 29261 N N . ALA A 1 107 ? -12.369 7.521 21.232 1.00 14.44 264 ALA A N 15
ATOM 29262 C CA . ALA A 1 107 ? -12.429 6.834 19.948 1.00 34.15 264 ALA A CA 15
ATOM 29263 C C . ALA A 1 107 ? -12.365 5.321 20.132 1.00 14.51 264 ALA A C 15
ATOM 29264 O O . ALA A 1 107 ? -13.243 4.593 19.669 1.00 3.13 264 ALA A O 15
ATOM 29271 N N . MET A 1 108 ? -11.321 4.856 20.810 1.00 71.03 265 MET A N 15
ATOM 29272 C CA . MET A 1 108 ? -11.144 3.429 21.054 1.00 2.34 265 MET A CA 15
ATOM 29273 C C . MET A 1 108 ? -12.191 2.912 22.035 1.00 73.40 265 MET A C 15
ATOM 29274 O O . MET A 1 108 ? -12.593 1.749 21.973 1.00 32.22 265 MET A O 15
ATOM 29288 N N . LEU A 1 109 ? -12.630 3.781 22.939 1.00 64.31 266 LEU A N 15
ATOM 29289 C CA . LEU A 1 109 ? -13.631 3.411 23.933 1.00 22.14 266 LEU A CA 15
ATOM 29290 C C . LEU A 1 109 ? -14.921 2.951 23.262 1.00 11.31 266 LEU A C 15
ATOM 29291 O O . LEU A 1 109 ? -15.651 2.120 23.801 1.00 3.31 266 LEU A O 15
ATOM 29307 N N . ASN A 1 110 ? -15.195 3.497 22.081 1.00 23.24 267 ASN A N 15
ATOM 29308 C CA . ASN A 1 110 ? -16.396 3.141 21.335 1.00 13.53 267 ASN A CA 15
ATOM 29309 C C . ASN A 1 110 ? -16.300 1.718 20.794 1.00 44.41 267 ASN A C 15
ATOM 29310 O O . ASN A 1 110 ? -17.294 1.142 20.354 1.00 70.23 267 ASN A O 15
ATOM 29321 N N . SER A 1 111 ? -15.095 1.158 20.831 1.00 61.25 268 SER A N 15
ATOM 29322 C CA . SER A 1 111 ? -14.867 -0.197 20.341 1.00 41.31 268 SER A CA 15
ATOM 29323 C C . SER A 1 111 ? -15.936 -1.151 20.865 1.00 42.11 268 SER A C 15
ATOM 29324 O O . SER A 1 111 ? -16.367 -2.064 20.162 1.00 45.00 268 SER A O 15
ATOM 29332 N N . ASN A 1 112 ? -16.359 -0.931 22.105 1.00 32.45 269 ASN A N 15
ATOM 29333 C CA . ASN A 1 112 ? -17.377 -1.772 22.725 1.00 14.45 269 ASN A CA 15
ATOM 29334 C C . ASN A 1 112 ? -18.725 -1.057 22.761 1.00 42.23 269 ASN A C 15
ATOM 29335 O O . ASN A 1 112 ? -18.795 0.145 23.020 1.00 72.52 269 ASN A O 15
ATOM 29346 N N . SER A 1 113 ? -19.792 -1.804 22.499 1.00 72.41 270 SER A N 15
ATOM 29347 C CA . SER A 1 113 ? -21.138 -1.242 22.497 1.00 24.15 270 SER A CA 15
ATOM 29348 C C . SER A 1 113 ? -21.549 -0.814 23.903 1.00 42.42 270 SER A C 15
ATOM 29349 O O . SER A 1 113 ? -22.226 0.199 24.082 1.00 45.22 270 SER A O 15
ATOM 29357 N N . ASP A 1 114 ? -21.135 -1.592 24.896 1.00 30.15 271 ASP A N 15
ATOM 29358 C CA . ASP A 1 114 ? -21.459 -1.294 26.287 1.00 64.11 271 ASP A CA 15
ATOM 29359 C C . ASP A 1 114 ? -20.729 -0.040 26.758 1.00 64.11 271 ASP A C 15
ATOM 29360 O O . ASP A 1 114 ? -21.298 0.797 27.459 1.00 1.01 271 ASP A O 15
ATOM 29369 N N . THR A 1 115 ? -19.463 0.083 26.369 1.00 53.41 272 THR A N 15
ATOM 29370 C CA . THR A 1 115 ? -18.654 1.233 26.753 1.00 54.32 272 THR A CA 15
ATOM 29371 C C . THR A 1 115 ? -18.763 2.351 25.722 1.00 72.12 272 THR A C 15
ATOM 29372 O O . THR A 1 115 ? -18.100 3.381 25.837 1.00 13.22 272 THR A O 15
ATOM 29383 N N . ALA A 1 116 ? -19.604 2.140 24.714 1.00 11.44 273 ALA A N 15
ATOM 29384 C CA . ALA A 1 116 ? -19.802 3.132 23.664 1.00 25.14 273 ALA A CA 15
ATOM 29385 C C . ALA A 1 116 ? -19.917 4.535 24.249 1.00 13.43 273 ALA A C 15
ATOM 29386 O O . ALA A 1 116 ? -19.050 5.383 24.033 1.00 61.20 273 ALA A O 15
ATOM 29393 N N . LEU A 1 117 ? -20.993 4.775 24.990 1.00 14.43 274 LEU A N 15
ATOM 29394 C CA . LEU A 1 117 ? -21.223 6.078 25.606 1.00 31.44 274 LEU A CA 15
ATOM 29395 C C . LEU A 1 117 ? -21.535 5.930 27.092 1.00 33.41 274 LEU A C 15
ATOM 29396 O O . LEU A 1 117 ? -20.939 6.603 27.932 1.00 3.11 274 LEU A O 15
ATOM 29412 N N . SER A 1 118 ? -22.473 5.042 27.409 1.00 42.20 275 SER A N 15
ATOM 29413 C CA . SER A 1 118 ? -22.866 4.806 28.793 1.00 5.54 275 SER A CA 15
ATOM 29414 C C . SER A 1 118 ? -23.511 3.433 28.949 1.00 62.34 275 SER A C 15
ATOM 29415 O O . SER A 1 118 ? -23.455 2.602 28.042 1.00 73.21 275 SER A O 15
ATOM 29423 N N . VAL A 1 119 ? -24.123 3.201 30.105 1.00 32.24 276 VAL A N 15
ATOM 29424 C CA . VAL A 1 119 ? -24.781 1.929 30.381 1.00 64.11 276 VAL A CA 15
ATOM 29425 C C . VAL A 1 119 ? -25.817 1.603 29.312 1.00 52.14 276 VAL A C 15
ATOM 29426 O O . VAL A 1 119 ? -26.634 2.441 28.928 1.00 61.43 276 VAL A O 15
ATOM 29439 N N . PRO A 1 120 ? -25.786 0.356 28.818 1.00 51.41 277 PRO A N 15
ATOM 29440 C CA . PRO A 1 120 ? -26.717 -0.110 27.786 1.00 13.12 277 PRO A CA 15
ATOM 29441 C C . PRO A 1 120 ? -28.142 -0.248 28.311 1.00 32.42 277 PRO A C 15
ATOM 29442 O O . PRO A 1 120 ? -28.389 -0.232 29.517 1.00 34.42 277 PRO A O 15
ATOM 29453 N N . PRO A 1 121 ? -29.104 -0.388 27.386 1.00 24.13 278 PRO A N 15
ATOM 29454 C CA . PRO A 1 121 ? -30.520 -0.533 27.733 1.00 75.20 278 PRO A CA 15
ATOM 29455 C C . PRO A 1 121 ? -30.822 -1.876 28.391 1.00 41.54 278 PRO A C 15
ATOM 29456 O O . PRO A 1 121 ? -30.328 -2.916 27.956 1.00 64.23 278 PRO A O 15
ATOM 29467 N N . HIS A 1 122 ? -31.636 -1.845 29.441 1.00 73.32 279 HIS A N 15
ATOM 29468 C CA . HIS A 1 122 ? -32.004 -3.061 30.158 1.00 55.11 279 HIS A CA 15
ATOM 29469 C C . HIS A 1 122 ? -33.399 -2.933 30.763 1.00 73.42 279 HIS A C 15
ATOM 29470 O O . HIS A 1 122 ? -33.726 -1.924 31.387 1.00 50.44 279 HIS A O 15
ATOM 29484 N N . ASP A 1 123 ? -34.217 -3.963 30.573 1.00 12.14 280 ASP A N 15
ATOM 29485 C CA . ASP A 1 123 ? -35.577 -3.966 31.101 1.00 61.24 280 ASP A CA 15
ATOM 29486 C C . ASP A 1 123 ? -35.870 -5.268 31.839 1.00 32.42 280 ASP A C 15
ATOM 29487 O O . ASP A 1 123 ? -35.538 -6.353 31.361 1.00 31.13 280 ASP A O 15
ATOM 29496 N N . SER A 1 124 ? -36.494 -5.153 33.007 1.00 5.35 281 SER A N 15
ATOM 29497 C CA . SER A 1 124 ? -36.827 -6.320 33.815 1.00 71.32 281 SER A CA 15
ATOM 29498 C C . SER A 1 124 ? -38.326 -6.601 33.771 1.00 12.30 281 SER A C 15
ATOM 29499 O O . SER A 1 124 ? -39.107 -5.795 33.263 1.00 44.21 281 SER A O 15
ATOM 29507 N N . THR A 1 125 ? -38.723 -7.750 34.308 1.00 62.51 282 THR A N 15
ATOM 29508 C CA . THR A 1 125 ? -40.127 -8.140 34.330 1.00 51.51 282 THR A CA 15
ATOM 29509 C C . THR A 1 125 ? -40.953 -7.169 35.166 1.00 34.22 282 THR A C 15
ATOM 29510 O O . THR A 1 125 ? -40.454 -6.579 36.125 1.00 53.02 282 THR A O 15
ATOM 29521 N N . THR A 1 1 ? 4.555 -9.603 -3.743 1.00 12.51 158 THR A N 16
ATOM 29522 C CA . THR A 1 1 ? 4.651 -8.688 -2.612 1.00 23.52 158 THR A CA 16
ATOM 29523 C C . THR A 1 1 ? 4.297 -9.390 -1.306 1.00 34.31 158 THR A C 16
ATOM 29524 O O . THR A 1 1 ? 3.131 -9.688 -1.047 1.00 11.30 158 THR A O 16
ATOM 29535 N N . ALA A 1 2 ? 5.309 -9.652 -0.486 1.00 3.40 159 ALA A N 16
ATOM 29536 C CA . ALA A 1 2 ? 5.103 -10.316 0.795 1.00 63.11 159 ALA A CA 16
ATOM 29537 C C . ALA A 1 2 ? 4.058 -9.586 1.630 1.00 14.44 159 ALA A C 16
ATOM 29538 O O . ALA A 1 2 ? 3.093 -10.188 2.099 1.00 10.14 159 ALA A O 16
ATOM 29545 N N . ASN A 1 3 ? 4.256 -8.284 1.813 1.00 64.21 160 ASN A N 16
ATOM 29546 C CA . ASN A 1 3 ? 3.330 -7.472 2.594 1.00 45.44 160 ASN A CA 16
ATOM 29547 C C . ASN A 1 3 ? 1.932 -7.502 1.983 1.00 24.15 160 ASN A C 16
ATOM 29548 O O . ASN A 1 3 ? 1.718 -8.088 0.922 1.00 63.33 160 ASN A O 16
ATOM 29559 N N . THR A 1 4 ? 0.982 -6.866 2.662 1.00 45.42 161 THR A N 16
ATOM 29560 C CA . THR A 1 4 ? -0.395 -6.820 2.188 1.00 41.22 161 THR A CA 16
ATOM 29561 C C . THR A 1 4 ? -0.884 -5.382 2.058 1.00 50.12 161 THR A C 16
ATOM 29562 O O . THR A 1 4 ? -0.293 -4.462 2.622 1.00 12.14 161 THR A O 16
ATOM 29573 N N . ALA A 1 5 ? -1.967 -5.196 1.311 1.00 53.53 162 ALA A N 16
ATOM 29574 C CA . ALA A 1 5 ? -2.537 -3.869 1.109 1.00 33.22 162 ALA A CA 16
ATOM 29575 C C . ALA A 1 5 ? -2.965 -3.249 2.435 1.00 55.54 162 ALA A C 16
ATOM 29576 O O . ALA A 1 5 ? -2.499 -2.172 2.806 1.00 11.40 162 ALA A O 16
ATOM 29583 N N . SER A 1 6 ? -3.856 -3.934 3.144 1.00 74.44 163 SER A N 16
ATOM 29584 C CA . SER A 1 6 ? -4.351 -3.448 4.426 1.00 1.42 163 SER A CA 16
ATOM 29585 C C . SER A 1 6 ? -3.215 -3.331 5.438 1.00 62.52 163 SER A C 16
ATOM 29586 O O . SER A 1 6 ? -3.060 -2.304 6.097 1.00 11.10 163 SER A O 16
ATOM 29594 N N . GLN A 1 7 ? -2.423 -4.393 5.554 1.00 55.01 164 GLN A N 16
ATOM 29595 C CA . GLN A 1 7 ? -1.302 -4.411 6.485 1.00 1.14 164 GLN A CA 16
ATOM 29596 C C . GLN A 1 7 ? -1.673 -3.726 7.797 1.00 65.21 164 GLN A C 16
ATOM 29597 O O . GLN A 1 7 ? -0.876 -2.979 8.364 1.00 41.13 164 GLN A O 16
ATOM 29611 N N . GLN A 1 8 ? -2.886 -3.987 8.272 1.00 10.33 165 GLN A N 16
ATOM 29612 C CA . GLN A 1 8 ? -3.362 -3.394 9.517 1.00 62.03 165 GLN A CA 16
ATOM 29613 C C . GLN A 1 8 ? -4.128 -4.417 10.349 1.00 62.11 165 GLN A C 16
ATOM 29614 O O . GLN A 1 8 ? -5.288 -4.719 10.067 1.00 60.55 165 GLN A O 16
ATOM 29628 N N . LEU A 1 9 ? -3.472 -4.947 11.375 1.00 31.53 166 LEU A N 16
ATOM 29629 C CA . LEU A 1 9 ? -4.091 -5.938 12.249 1.00 13.24 166 LEU A CA 16
ATOM 29630 C C . LEU A 1 9 ? -3.341 -6.040 13.574 1.00 71.35 166 LEU A C 16
ATOM 29631 O O . LEU A 1 9 ? -2.248 -5.495 13.723 1.00 43.22 166 LEU A O 16
ATOM 29647 N N . SER A 1 10 ? -3.935 -6.745 14.531 1.00 12.45 167 SER A N 16
ATOM 29648 C CA . SER A 1 10 ? -3.324 -6.918 15.844 1.00 0.30 167 SER A CA 16
ATOM 29649 C C . SER A 1 10 ? -3.905 -8.134 16.558 1.00 75.10 167 SER A C 16
ATOM 29650 O O . SER A 1 10 ? -4.879 -8.732 16.098 1.00 13.01 167 SER A O 16
ATOM 29658 N N . LEU A 1 11 ? -3.302 -8.495 17.685 1.00 63.32 168 LEU A N 16
ATOM 29659 C CA . LEU A 1 11 ? -3.758 -9.641 18.464 1.00 13.33 168 LEU A CA 16
ATOM 29660 C C . LEU A 1 11 ? -4.062 -9.234 19.903 1.00 63.32 168 LEU A C 16
ATOM 29661 O O . LEU A 1 11 ? -5.003 -9.739 20.516 1.00 41.34 168 LEU A O 16
ATOM 29677 N N . ASP A 1 12 ? -3.260 -8.318 20.435 1.00 61.51 169 ASP A N 16
ATOM 29678 C CA . ASP A 1 12 ? -3.444 -7.841 21.800 1.00 34.25 169 ASP A CA 16
ATOM 29679 C C . ASP A 1 12 ? -3.835 -6.367 21.813 1.00 52.33 169 ASP A C 16
ATOM 29680 O O . ASP A 1 12 ? -3.631 -5.637 20.842 1.00 32.12 169 ASP A O 16
ATOM 29689 N N . PRO A 1 13 ? -4.412 -5.916 22.937 1.00 62.31 170 PRO A N 16
ATOM 29690 C CA . PRO A 1 13 ? -4.844 -4.525 23.102 1.00 21.34 170 PRO A CA 16
ATOM 29691 C C . PRO A 1 13 ? -3.667 -3.561 23.203 1.00 12.20 170 PRO A C 16
ATOM 29692 O O . PRO A 1 13 ? -3.714 -2.450 22.674 1.00 71.24 170 PRO A O 16
ATOM 29703 N N . LYS A 1 14 ? -2.612 -3.992 23.885 1.00 3.34 171 LYS A N 16
ATOM 29704 C CA . LYS A 1 14 ? -1.421 -3.168 24.055 1.00 42.55 171 LYS A CA 16
ATOM 29705 C C . LYS A 1 14 ? -0.764 -2.877 22.709 1.00 73.44 171 LYS A C 16
ATOM 29706 O O . LYS A 1 14 ? -0.203 -1.802 22.502 1.00 63.15 171 LYS A O 16
ATOM 29725 N N . GLN A 1 15 ? -0.841 -3.842 21.798 1.00 63.32 172 GLN A N 16
ATOM 29726 C CA . GLN A 1 15 ? -0.254 -3.689 20.472 1.00 51.42 172 GLN A CA 16
ATOM 29727 C C . GLN A 1 15 ? -1.157 -2.852 19.571 1.00 62.22 172 GLN A C 16
ATOM 29728 O O . GLN A 1 15 ? -0.728 -1.842 19.012 1.00 34.31 172 GLN A O 16
ATOM 29742 N N . ARG A 1 16 ? -2.408 -3.280 19.434 1.00 43.31 173 ARG A N 16
ATOM 29743 C CA . ARG A 1 16 ? -3.370 -2.571 18.599 1.00 13.14 173 ARG A CA 16
ATOM 29744 C C . ARG A 1 16 ? -3.482 -1.109 19.021 1.00 55.31 173 ARG A C 16
ATOM 29745 O O . ARG A 1 16 ? -3.716 -0.229 18.192 1.00 60.43 173 ARG A O 16
ATOM 29766 N N . SER A 1 17 ? -3.315 -0.857 20.315 1.00 0.22 174 SER A N 16
ATOM 29767 C CA . SER A 1 17 ? -3.402 0.498 20.848 1.00 63.12 174 SER A CA 16
ATOM 29768 C C . SER A 1 17 ? -2.502 1.448 20.064 1.00 5.42 174 SER A C 16
ATOM 29769 O O . SER A 1 17 ? -2.818 2.626 19.896 1.00 14.24 174 SER A O 16
ATOM 29777 N N . LYS A 1 18 ? -1.376 0.928 19.586 1.00 34.11 175 LYS A N 16
ATOM 29778 C CA . LYS A 1 18 ? -0.429 1.727 18.819 1.00 43.33 175 LYS A CA 16
ATOM 29779 C C . LYS A 1 18 ? -0.942 1.969 17.403 1.00 63.44 175 LYS A C 16
ATOM 29780 O O . LYS A 1 18 ? -0.721 3.034 16.827 1.00 73.42 175 LYS A O 16
ATOM 29799 N N . GLN A 1 19 ? -1.627 0.974 16.849 1.00 73.41 176 GLN A N 16
ATOM 29800 C CA . GLN A 1 19 ? -2.172 1.080 15.500 1.00 21.45 176 GLN A CA 16
ATOM 29801 C C . GLN A 1 19 ? -3.371 2.022 15.470 1.00 23.10 176 GLN A C 16
ATOM 29802 O O . GLN A 1 19 ? -3.452 2.911 14.622 1.00 2.22 176 GLN A O 16
ATOM 29816 N N . ILE A 1 20 ? -4.299 1.821 16.399 1.00 22.24 177 ILE A N 16
ATOM 29817 C CA . ILE A 1 20 ? -5.493 2.653 16.479 1.00 44.22 177 ILE A CA 16
ATOM 29818 C C . ILE A 1 20 ? -5.127 4.129 16.591 1.00 50.40 177 ILE A C 16
ATOM 29819 O O . ILE A 1 20 ? -5.721 4.980 15.927 1.00 61.35 177 ILE A O 16
ATOM 29835 N N . LEU A 1 21 ? -4.145 4.427 17.434 1.00 1.44 178 LEU A N 16
ATOM 29836 C CA . LEU A 1 21 ? -3.697 5.802 17.633 1.00 75.41 178 LEU A CA 16
ATOM 29837 C C . LEU A 1 21 ? -2.975 6.323 16.395 1.00 4.11 178 LEU A C 16
ATOM 29838 O O . LEU A 1 21 ? -3.318 7.378 15.862 1.00 3.32 178 LEU A O 16
ATOM 29854 N N . SER A 1 22 ? -1.974 5.575 15.942 1.00 43.33 179 SER A N 16
ATOM 29855 C CA . SER A 1 22 ? -1.201 5.963 14.767 1.00 32.22 179 SER A CA 16
ATOM 29856 C C . SER A 1 22 ? -2.121 6.266 13.588 1.00 4.11 179 SER A C 16
ATOM 29857 O O . SER A 1 22 ? -1.878 7.198 12.822 1.00 74.52 179 SER A O 16
ATOM 29865 N N . ASN A 1 23 ? -3.177 5.472 13.450 1.00 32.21 180 ASN A N 16
ATOM 29866 C CA . ASN A 1 23 ? -4.134 5.654 12.364 1.00 22.14 180 ASN A CA 16
ATOM 29867 C C . ASN A 1 23 ? -5.490 6.099 12.903 1.00 31.52 180 ASN A C 16
ATOM 29868 O O . ASN A 1 23 ? -6.535 5.729 12.366 1.00 13.22 180 ASN A O 16
ATOM 29879 N N . LEU A 1 24 ? -5.466 6.894 13.967 1.00 61.20 181 LEU A N 16
ATOM 29880 C CA . LEU A 1 24 ? -6.693 7.390 14.579 1.00 15.31 181 LEU A CA 16
ATOM 29881 C C . LEU A 1 24 ? -7.548 8.136 13.559 1.00 61.31 181 LEU A C 16
ATOM 29882 O O . LEU A 1 24 ? -7.205 9.239 13.133 1.00 14.15 181 LEU A O 16
ATOM 29898 N N . LYS A 1 25 ? -8.663 7.527 13.171 1.00 33.52 182 LYS A N 16
ATOM 29899 C CA . LYS A 1 25 ? -9.570 8.133 12.204 1.00 70.35 182 LYS A CA 16
ATOM 29900 C C . LYS A 1 25 ? -9.930 9.557 12.614 1.00 53.15 182 LYS A C 16
ATOM 29901 O O . LYS A 1 25 ? -10.619 9.772 13.611 1.00 75.21 182 LYS A O 16
ATOM 29920 N N . LYS A 1 26 ? -9.461 10.528 11.837 1.00 30.12 183 LYS A N 16
ATOM 29921 C CA . LYS A 1 26 ? -9.735 11.932 12.117 1.00 15.31 183 LYS A CA 16
ATOM 29922 C C . LYS A 1 26 ? -11.231 12.168 12.304 1.00 21.41 183 LYS A C 16
ATOM 29923 O O . LYS A 1 26 ? -11.986 12.222 11.334 1.00 74.43 183 LYS A O 16
ATOM 29942 N N . SER A 1 27 ? -11.651 12.308 13.557 1.00 12.32 184 SER A N 16
ATOM 29943 C CA . SER A 1 27 ? -13.057 12.536 13.871 1.00 60.20 184 SER A CA 16
ATOM 29944 C C . SER A 1 27 ? -13.327 14.018 14.113 1.00 24.34 184 SER A C 16
ATOM 29945 O O . SER A 1 27 ? -12.418 14.805 14.378 1.00 41.21 184 SER A O 16
ATOM 29953 N N . PRO A 1 28 ? -14.606 14.408 14.021 1.00 15.21 185 PRO A N 16
ATOM 29954 C CA . PRO A 1 28 ? -15.027 15.797 14.227 1.00 12.31 185 PRO A CA 16
ATOM 29955 C C . PRO A 1 28 ? -14.897 16.233 15.683 1.00 60.43 185 PRO A C 16
ATOM 29956 O O . PRO A 1 28 ? -14.684 15.419 16.582 1.00 3.53 185 PRO A O 16
ATOM 29967 N N . PRO A 1 29 ? -15.028 17.546 15.923 1.00 74.35 186 PRO A N 16
ATOM 29968 C CA . PRO A 1 29 ? -14.930 18.118 17.268 1.00 10.34 186 PRO A CA 16
ATOM 29969 C C . PRO A 1 29 ? -16.117 17.739 18.148 1.00 43.32 186 PRO A C 16
ATOM 29970 O O . PRO A 1 29 ? -17.069 18.508 18.288 1.00 72.31 186 PRO A O 16
ATOM 29981 N N . LEU A 1 30 ? -16.053 16.551 18.739 1.00 55.33 187 LEU A N 16
ATOM 29982 C CA . LEU A 1 30 ? -17.123 16.070 19.606 1.00 54.21 187 LEU A CA 16
ATOM 29983 C C . LEU A 1 30 ? -17.214 16.910 20.876 1.00 55.43 187 LEU A C 16
ATOM 29984 O O . LEU A 1 30 ? -16.270 16.969 21.662 1.00 52.01 187 LEU A O 16
ATOM 30000 N N . ASN A 1 31 ? -18.359 17.558 21.070 1.00 61.22 188 ASN A N 16
ATOM 30001 C CA . ASN A 1 31 ? -18.574 18.394 22.245 1.00 33.44 188 ASN A CA 16
ATOM 30002 C C . ASN A 1 31 ? -18.824 17.538 23.483 1.00 33.52 188 ASN A C 16
ATOM 30003 O O . ASN A 1 31 ? -19.966 17.193 23.793 1.00 5.03 188 ASN A O 16
ATOM 30014 N N . LEU A 1 32 ? -17.750 17.198 24.187 1.00 33.24 189 LEU A N 16
ATOM 30015 C CA . LEU A 1 32 ? -17.852 16.382 25.393 1.00 52.33 189 LEU A CA 16
ATOM 30016 C C . LEU A 1 32 ? -17.903 17.258 26.640 1.00 13.43 189 LEU A C 16
ATOM 30017 O O . LEU A 1 32 ? -18.559 16.917 27.624 1.00 40.34 189 LEU A O 16
ATOM 30033 N N . ASN A 1 33 ? -17.208 18.390 26.591 1.00 12.12 190 ASN A N 16
ATOM 30034 C CA . ASN A 1 33 ? -17.176 19.317 27.717 1.00 23.40 190 ASN A CA 16
ATOM 30035 C C . ASN A 1 33 ? -16.505 18.677 28.929 1.00 60.22 190 ASN A C 16
ATOM 30036 O O . ASN A 1 33 ? -16.991 18.794 30.054 1.00 75.01 190 ASN A O 16
ATOM 30047 N N . ILE A 1 34 ? -15.386 18.001 28.691 1.00 41.24 191 ILE A N 16
ATOM 30048 C CA . ILE A 1 34 ? -14.648 17.345 29.762 1.00 22.44 191 ILE A CA 16
ATOM 30049 C C . ILE A 1 34 ? -13.175 17.188 29.400 1.00 60.34 191 ILE A C 16
ATOM 30050 O O . ILE A 1 34 ? -12.818 16.369 28.553 1.00 45.14 191 ILE A O 16
ATOM 30066 N N . SER A 1 35 ? -12.324 17.977 30.048 1.00 72.22 192 SER A N 16
ATOM 30067 C CA . SER A 1 35 ? -10.889 17.927 29.792 1.00 14.23 192 SER A CA 16
ATOM 30068 C C . SER A 1 35 ? -10.228 16.827 30.617 1.00 14.01 192 SER A C 16
ATOM 30069 O O . SER A 1 35 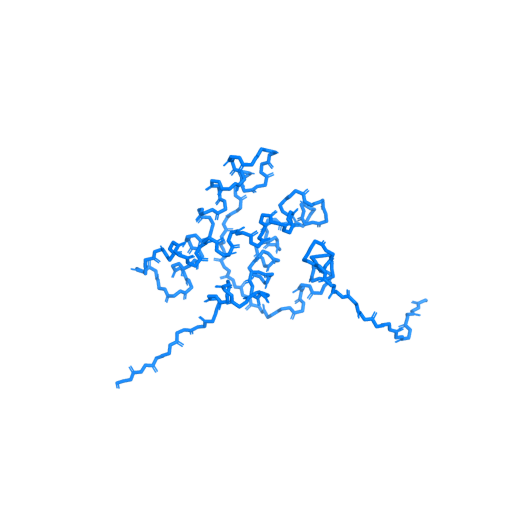? -10.843 16.258 31.520 1.00 23.05 192 SER A O 16
ATOM 30077 N N . LEU A 1 36 ? -8.972 16.532 30.300 1.00 15.40 193 LEU A N 16
ATOM 30078 C CA . LEU A 1 36 ? -8.226 15.500 31.011 1.00 41.21 193 LEU A CA 16
ATOM 30079 C C . LEU A 1 36 ? -7.046 16.104 31.766 1.00 13.03 193 LEU A C 16
ATOM 30080 O O . LEU A 1 36 ? -6.131 16.682 31.179 1.00 74.31 193 LEU A O 16
ATOM 30096 N N . PRO A 1 37 ? -7.065 15.967 33.100 1.00 21.34 194 PRO A N 16
ATOM 30097 C CA . PRO A 1 37 ? -6.003 16.490 33.965 1.00 62.31 194 PRO A CA 16
ATOM 30098 C C . PRO A 1 37 ? -4.695 15.722 33.806 1.00 71.41 194 PRO A C 16
ATOM 30099 O O . PRO A 1 37 ? -4.694 14.541 33.456 1.00 75.21 194 PRO A O 16
ATOM 30110 N N . THR A 1 38 ? -3.581 16.399 34.066 1.00 62.15 195 THR A N 16
ATOM 30111 C CA . THR A 1 38 ? -2.266 15.780 33.951 1.00 52.45 195 THR A CA 16
ATOM 30112 C C . THR A 1 38 ? -2.217 14.450 34.693 1.00 15.24 195 THR A C 16
ATOM 30113 O O . THR A 1 38 ? -1.549 13.511 34.261 1.00 4.24 195 THR A O 16
ATOM 30124 N N . ASP A 1 39 ? -2.930 14.376 35.812 1.00 11.30 196 ASP A N 16
ATOM 30125 C CA . ASP A 1 39 ? -2.970 13.159 36.615 1.00 45.34 196 ASP A CA 16
ATOM 30126 C C . ASP A 1 39 ? -3.274 11.944 35.744 1.00 2.02 196 ASP A C 16
ATOM 30127 O O . ASP A 1 39 ? -2.679 10.879 35.916 1.00 12.14 196 ASP A O 16
ATOM 30136 N N . LEU A 1 40 ? -4.204 12.110 34.810 1.00 24.20 197 LEU A N 16
ATOM 30137 C CA . LEU A 1 40 ? -4.588 11.026 33.913 1.00 72.14 197 LEU A CA 16
ATOM 30138 C C . LEU A 1 40 ? -3.373 10.472 33.176 1.00 70.13 197 LEU A C 16
ATOM 30139 O O . LEU A 1 40 ? -3.264 9.265 32.954 1.00 2.33 197 LEU A O 16
ATOM 30155 N N . THR A 1 41 ? -2.459 11.361 32.799 1.00 12.24 198 THR A N 16
ATOM 30156 C CA . THR A 1 41 ? -1.251 10.962 32.089 1.00 72.33 198 THR A CA 16
ATOM 30157 C C . THR A 1 41 ? -0.014 11.147 32.960 1.00 51.21 198 THR A C 16
ATOM 30158 O O . THR A 1 41 ? 1.087 11.362 32.453 1.00 21.13 198 THR A O 16
ATOM 30169 N N . SER A 1 42 ? -0.202 11.062 34.273 1.00 54.41 199 SER A N 16
ATOM 30170 C CA . SER A 1 42 ? 0.899 11.224 35.215 1.00 13.11 199 SER A CA 16
ATOM 30171 C C . SER A 1 42 ? 1.976 10.171 34.977 1.00 24.43 199 SER A C 16
ATOM 30172 O O . SER A 1 42 ? 1.943 9.444 33.984 1.00 62.24 199 SER A O 16
ATOM 30180 N N . THR A 1 43 ? 2.933 10.094 35.897 1.00 21.53 200 THR A N 16
ATOM 30181 C CA . THR A 1 43 ? 4.022 9.131 35.789 1.00 70.03 200 THR A CA 16
ATOM 30182 C C . THR A 1 43 ? 3.872 8.013 36.814 1.00 73.11 200 THR A C 16
ATOM 30183 O O . THR A 1 43 ? 4.859 7.422 37.251 1.00 22.30 200 THR A O 16
ATOM 30194 N N . ASP A 1 44 ? 2.631 7.727 37.193 1.00 0.32 201 ASP A N 16
ATOM 30195 C CA . ASP A 1 44 ? 2.351 6.678 38.166 1.00 24.14 201 ASP A CA 16
ATOM 30196 C C . ASP A 1 44 ? 0.976 6.064 37.924 1.00 41.22 201 ASP A C 16
ATOM 30197 O O . ASP A 1 44 ? 0.078 6.694 37.365 1.00 51.10 201 ASP A O 16
ATOM 30206 N N . PRO A 1 45 ? 0.806 4.805 38.352 1.00 31.42 202 PRO A N 16
ATOM 30207 C CA . PRO A 1 45 ? -0.457 4.078 38.192 1.00 71.20 202 PRO A CA 16
ATOM 30208 C C . PRO A 1 45 ? -1.563 4.634 39.082 1.00 0.03 202 PRO A C 16
ATOM 30209 O O . PRO A 1 45 ? -2.715 4.742 38.663 1.00 42.31 202 PRO A O 16
ATOM 30220 N N . ALA A 1 46 ? -1.205 4.986 40.313 1.00 60.40 203 ALA A N 16
ATOM 30221 C CA . ALA A 1 46 ? -2.167 5.533 41.261 1.00 1.14 203 ALA A CA 16
ATOM 30222 C C . ALA A 1 46 ? -2.826 6.793 40.710 1.00 61.25 203 ALA A C 16
ATOM 30223 O O . ALA A 1 46 ? -4.051 6.882 40.631 1.00 34.14 203 ALA A O 16
ATOM 30230 N N . LYS A 1 47 ? -2.005 7.766 40.328 1.00 31.43 204 LYS A N 16
ATOM 30231 C CA . LYS A 1 47 ? -2.507 9.021 39.783 1.00 53.21 204 LYS A CA 16
ATOM 30232 C C . LYS A 1 47 ? -3.211 8.792 38.449 1.00 12.11 204 LYS A C 16
ATOM 30233 O O . LYS A 1 47 ? -4.236 9.412 38.164 1.00 24.41 204 LYS A O 16
ATOM 30252 N N . GLN A 1 48 ? -2.655 7.898 37.638 1.00 54.23 205 GLN A N 16
ATOM 30253 C CA . GLN A 1 48 ? -3.231 7.588 36.335 1.00 75.23 205 GLN A CA 16
ATOM 30254 C C . GLN A 1 48 ? -4.653 7.054 36.481 1.00 43.20 205 GLN A C 16
ATOM 30255 O O . GLN A 1 48 ? -5.583 7.562 35.856 1.00 11.42 205 GLN A O 16
ATOM 30269 N N . GLN A 1 49 ? -4.812 6.027 37.310 1.00 44.33 206 GLN A N 16
ATOM 30270 C CA . GLN A 1 49 ? -6.120 5.425 37.536 1.00 22.34 206 GLN A CA 16
ATOM 30271 C C . GLN A 1 49 ? -7.058 6.406 38.230 1.00 14.34 206 GLN A C 16
ATOM 30272 O O . GLN A 1 49 ? -8.214 6.560 37.835 1.00 4.43 206 GLN A O 16
ATOM 30286 N N . ALA A 1 50 ? -6.554 7.067 39.267 1.00 1.50 207 ALA A N 16
ATOM 30287 C CA . ALA A 1 50 ? -7.347 8.035 40.015 1.00 42.31 207 ALA A CA 16
ATOM 30288 C C . ALA A 1 50 ? -8.005 9.045 39.081 1.00 61.14 207 ALA A C 16
ATOM 30289 O O . ALA A 1 50 ? -9.199 9.320 39.191 1.00 74.34 207 ALA A O 16
ATOM 30296 N N . ALA A 1 51 ? -7.218 9.595 38.162 1.00 65.21 208 ALA A N 16
ATOM 30297 C CA . ALA A 1 51 ? -7.725 10.573 37.208 1.00 44.12 208 ALA A CA 16
ATOM 30298 C C . ALA A 1 51 ? -8.697 9.929 36.225 1.00 24.12 208 ALA A C 16
ATOM 30299 O O . ALA A 1 51 ? -9.737 10.502 35.899 1.00 43.43 208 ALA A O 16
ATOM 30306 N N . LEU A 1 52 ? -8.352 8.735 35.756 1.00 24.00 209 LEU A N 16
ATOM 30307 C CA . LEU A 1 52 ? -9.194 8.012 34.809 1.00 10.42 209 LEU A CA 16
ATOM 30308 C C . LEU A 1 52 ? -10.632 7.929 35.312 1.00 5.35 209 LEU A C 16
ATOM 30309 O O . LEU A 1 52 ? -11.565 8.348 34.628 1.00 72.12 209 LEU A O 16
ATOM 30325 N N . PHE A 1 53 ? -10.802 7.388 36.514 1.00 2.22 210 PHE A N 16
ATOM 30326 C CA . PHE A 1 53 ? -12.126 7.251 37.110 1.00 4.43 210 PHE A CA 16
ATOM 30327 C C . PHE A 1 53 ? -12.887 8.573 37.054 1.00 61.44 210 PHE A C 16
ATOM 30328 O O . PHE A 1 53 ? -14.109 8.590 36.911 1.00 11.25 210 PHE A O 16
ATOM 30345 N N . GLN A 1 54 ? -12.154 9.676 37.166 1.00 34.14 211 GLN A N 16
ATOM 30346 C CA . GLN A 1 54 ? -12.760 11.002 37.129 1.00 34.43 211 GLN A CA 16
ATOM 30347 C C . GLN A 1 54 ? -13.274 11.327 35.730 1.00 25.34 211 GLN A C 16
ATOM 30348 O O . GLN A 1 54 ? -14.460 11.595 35.540 1.00 43.42 211 GLN A O 16
ATOM 30362 N N . VAL A 1 55 ? -12.372 11.301 34.754 1.00 60.21 212 VAL A N 16
ATOM 30363 C CA . VAL A 1 55 ? -12.733 11.592 33.372 1.00 74.03 212 VAL A CA 16
ATOM 30364 C C . VAL A 1 55 ? -13.837 10.660 32.884 1.00 11.03 212 VAL A C 16
ATOM 30365 O O . VAL A 1 55 ? -14.737 11.076 32.153 1.00 24.14 212 VAL A O 16
ATOM 30378 N N . ILE A 1 56 ? -13.762 9.398 33.294 1.00 12.31 213 ILE A N 16
ATOM 30379 C CA . ILE A 1 56 ? -14.756 8.408 32.900 1.00 32.53 213 ILE A CA 16
ATOM 30380 C C . ILE A 1 56 ? -16.095 8.671 33.581 1.00 0.20 213 ILE A C 16
ATOM 30381 O O . ILE A 1 56 ? -17.143 8.661 32.937 1.00 72.34 213 ILE A O 16
ATOM 30397 N N . ALA A 1 57 ? -16.051 8.909 34.888 1.00 53.42 214 ALA A N 16
ATOM 30398 C CA . ALA A 1 57 ? -17.260 9.180 35.656 1.00 53.13 214 ALA A CA 16
ATOM 30399 C C . ALA A 1 57 ? -18.064 10.316 35.032 1.00 1.22 214 ALA A C 16
ATOM 30400 O O . ALA A 1 57 ? -19.273 10.199 34.837 1.00 52.13 214 ALA A O 16
ATOM 30407 N N . ALA A 1 58 ? -17.384 11.415 34.723 1.00 41.32 215 ALA A N 16
ATOM 30408 C CA . ALA A 1 58 ? -18.035 12.572 34.120 1.00 2.02 215 ALA A CA 16
ATOM 30409 C C . ALA A 1 58 ? -18.579 12.236 32.736 1.00 43.53 215 ALA A C 16
ATOM 30410 O O . ALA A 1 58 ? -19.728 12.546 32.417 1.00 44.11 215 ALA A O 16
ATOM 30417 N N . LEU A 1 59 ? -17.747 11.603 31.916 1.00 32.23 216 LEU A N 16
ATOM 30418 C CA . LEU A 1 59 ? -18.145 11.225 30.564 1.00 3.53 216 LEU A CA 16
ATOM 30419 C C . LEU A 1 59 ? -19.352 10.293 30.592 1.00 41.52 216 LEU A C 16
ATOM 30420 O O . LEU A 1 59 ? -20.221 10.363 29.724 1.00 51.45 216 LEU A O 16
ATOM 30436 N N . GLN A 1 60 ? -19.399 9.424 31.596 1.00 63.33 217 GLN A N 16
ATOM 30437 C CA . GLN A 1 60 ? -20.501 8.479 31.737 1.00 45.14 217 GLN A CA 16
ATOM 30438 C C . GLN A 1 60 ? -21.793 9.201 32.105 1.00 64.23 217 GLN A C 16
ATOM 30439 O O . GLN A 1 60 ? -22.776 9.151 31.366 1.00 54.21 217 GLN A O 16
ATOM 30453 N N . LYS A 1 61 ? -21.784 9.871 33.252 1.00 42.32 218 LYS A N 16
ATOM 30454 C CA . LYS A 1 61 ? -22.954 10.605 33.719 1.00 72.31 218 LYS A CA 16
ATOM 30455 C C . LYS A 1 61 ? -23.486 11.532 32.630 1.00 23.42 218 LYS A C 16
ATOM 30456 O O . LYS A 1 61 ? -24.689 11.780 32.545 1.00 21.22 218 LYS A O 16
ATOM 30475 N N . HIS A 1 62 ? -22.582 12.040 31.799 1.00 63.45 219 HIS A N 16
ATOM 30476 C CA . HIS A 1 62 ? -22.961 12.938 30.713 1.00 24.34 219 HIS A CA 16
ATOM 30477 C C . HIS A 1 62 ? -23.479 12.151 29.513 1.00 12.23 219 HIS A C 16
ATOM 30478 O O . HIS A 1 62 ? -24.353 12.619 28.782 1.00 22.43 219 HIS A O 16
ATOM 30492 N N . PHE A 1 63 ? -22.935 10.955 29.316 1.00 41.11 220 PHE A N 16
ATOM 30493 C CA . PHE A 1 63 ? -23.341 10.104 28.203 1.00 13.43 220 PHE A CA 16
ATOM 30494 C C . PHE A 1 63 ? -24.712 9.486 28.464 1.00 25.31 220 PHE A C 16
ATOM 30495 O O . PHE A 1 63 ? -25.410 9.082 27.535 1.00 74.55 220 PHE A O 16
ATOM 30512 N N . LYS A 1 64 ? -25.089 9.414 29.736 1.00 55.51 221 LYS A N 16
ATOM 30513 C CA . LYS A 1 64 ? -26.376 8.846 30.122 1.00 43.33 221 LYS A CA 16
ATOM 30514 C C . LYS A 1 64 ? -27.465 9.914 30.118 1.00 73.33 221 LYS A C 16
ATOM 30515 O O . LYS A 1 64 ? -28.459 9.799 29.400 1.00 52.14 221 LYS A O 16
ATOM 30534 N N . THR A 1 65 ? -27.272 10.953 30.923 1.00 0.44 222 THR A N 16
ATOM 30535 C CA . THR A 1 65 ? -28.238 12.041 31.012 1.00 3.33 222 THR A CA 16
ATOM 30536 C C . THR A 1 65 ? -27.844 13.038 32.096 1.00 13.51 222 THR A C 16
ATOM 30537 O O . THR A 1 65 ? -27.069 12.718 32.995 1.00 25.14 222 THR A O 16
ATOM 30548 N N . ASN A 1 66 ? -28.385 14.249 32.005 1.00 54.04 223 ASN A N 16
ATOM 30549 C CA . ASN A 1 66 ? -28.090 15.294 32.979 1.00 74.35 223 ASN A CA 16
ATOM 30550 C C . ASN A 1 66 ? -28.399 14.819 34.395 1.00 14.43 223 ASN A C 16
ATOM 30551 O O . ASN A 1 66 ? -27.875 15.359 35.369 1.00 20.43 223 ASN A O 16
ATOM 30562 N N . MET A 1 67 ? -29.254 13.807 34.501 1.00 2.04 224 MET A N 16
ATOM 30563 C CA . MET A 1 67 ? -29.631 13.259 35.799 1.00 73.20 224 MET A CA 16
ATOM 30564 C C . MET A 1 67 ? -28.399 13.006 36.662 1.00 41.33 224 MET A C 16
ATOM 30565 O O . MET A 1 67 ? -28.475 13.030 37.890 1.00 51.24 224 MET A O 16
ATOM 30579 N N . GLU A 1 68 ? -27.265 12.764 36.011 1.00 54.44 225 GLU A N 16
ATOM 30580 C CA . GLU A 1 68 ? -26.018 12.506 36.720 1.00 2.40 225 GLU A CA 16
ATOM 30581 C C . GLU A 1 68 ? -26.035 11.124 37.366 1.00 13.24 225 GLU A C 16
ATOM 30582 O O . GLU A 1 68 ? -26.718 10.904 38.366 1.00 63.41 225 GLU A O 16
ATOM 30594 N N . ASN A 1 69 ? -25.280 10.197 36.787 1.00 24.01 226 ASN A N 16
ATOM 30595 C CA . ASN A 1 69 ? -25.209 8.836 37.305 1.00 24.43 226 ASN A CA 16
ATOM 30596 C C . ASN A 1 69 ? -23.873 8.188 36.953 1.00 4.40 226 ASN A C 16
ATOM 30597 O O . ASN A 1 69 ? -23.223 8.570 35.979 1.00 10.25 226 ASN A O 16
ATOM 30608 N N . VAL A 1 70 ? -23.468 7.206 37.752 1.00 74.22 227 VAL A N 16
ATOM 30609 C CA . VAL A 1 70 ? -22.211 6.504 37.524 1.00 20.21 227 VAL A CA 16
ATOM 30610 C C . VAL A 1 70 ? -22.416 4.993 37.530 1.00 51.11 227 VAL A C 16
ATOM 30611 O O . VAL A 1 70 ? -22.889 4.425 38.513 1.00 73.32 227 VAL A O 16
ATOM 30624 N N . ASN A 1 71 ? -22.056 4.348 36.425 1.00 41.31 228 ASN A N 16
ATOM 30625 C CA . ASN A 1 71 ? -22.200 2.902 36.302 1.00 15.32 228 ASN A CA 16
ATOM 30626 C C . ASN A 1 71 ? -20.861 2.202 36.508 1.00 44.32 228 ASN A C 16
ATOM 30627 O O . ASN A 1 71 ? -20.162 1.882 35.546 1.00 24.11 228 ASN A O 16
ATOM 30638 N N . TYR A 1 72 ? -20.509 1.968 37.767 1.00 33.52 229 TYR A N 16
ATOM 30639 C CA . TYR A 1 72 ? -19.253 1.307 38.100 1.00 44.13 229 TYR A CA 16
ATOM 30640 C C . TYR A 1 72 ? -19.129 -0.028 37.371 1.00 13.32 229 TYR A C 16
ATOM 30641 O O . TYR A 1 72 ? -18.031 -0.451 37.008 1.00 15.52 229 TYR A O 16
ATOM 30659 N N . ASP A 1 73 ? -20.264 -0.686 37.161 1.00 63.14 230 ASP A N 16
ATOM 30660 C CA . ASP A 1 73 ? -20.285 -1.972 36.474 1.00 30.50 230 ASP A CA 16
ATOM 30661 C C . ASP A 1 73 ? -19.558 -1.886 35.136 1.00 71.24 230 ASP A C 16
ATOM 30662 O O . ASP A 1 73 ? -18.631 -2.653 34.870 1.00 53.22 230 ASP A O 16
ATOM 30671 N N . LEU A 1 74 ? -19.985 -0.950 34.296 1.00 42.51 231 LEU A N 16
ATOM 30672 C CA . LEU A 1 74 ? -19.375 -0.763 32.984 1.00 73.34 231 LEU A CA 16
ATOM 30673 C C . LEU A 1 74 ? -18.075 0.026 33.094 1.00 23.14 231 LEU A C 16
ATOM 30674 O O . LEU A 1 74 ? -17.167 -0.135 32.277 1.00 0.34 231 LEU A O 16
ATOM 30690 N N . LEU A 1 75 ? -17.990 0.877 34.111 1.00 52.23 232 LEU A N 16
ATOM 30691 C CA . LEU A 1 75 ? -16.799 1.690 34.330 1.00 12.45 232 LEU A CA 16
ATOM 30692 C C . LEU A 1 75 ? -15.553 0.816 34.430 1.00 34.12 232 LEU A C 16
ATOM 30693 O O . LEU A 1 75 ? -14.538 1.092 33.793 1.00 43.05 232 LEU A O 16
ATOM 30709 N N . GLN A 1 76 ? -15.641 -0.240 35.233 1.00 63.15 233 GLN A N 16
ATOM 30710 C CA . GLN A 1 76 ? -14.521 -1.156 35.414 1.00 45.22 233 GLN A CA 16
ATOM 30711 C C . GLN A 1 76 ? -14.004 -1.657 34.069 1.00 2.32 233 GLN A C 16
ATOM 30712 O O . GLN A 1 76 ? -12.803 -1.861 33.890 1.00 1.23 233 GLN A O 16
ATOM 30726 N N . LYS A 1 77 ? -14.918 -1.854 33.126 1.00 53.43 234 LYS A N 16
ATOM 30727 C CA . LYS A 1 77 ? -14.556 -2.330 31.796 1.00 13.10 234 LYS A CA 16
ATOM 30728 C C . LYS A 1 77 ? -13.872 -1.230 30.992 1.00 43.54 234 LYS A C 16
ATOM 30729 O O . LYS A 1 77 ? -12.766 -1.416 30.484 1.00 33.41 234 LYS A O 16
ATOM 30748 N N . GLN A 1 78 ? -14.535 -0.083 30.881 1.00 33.32 235 GLN A N 16
ATOM 30749 C CA . GLN A 1 78 ? -13.989 1.047 30.139 1.00 71.30 235 GLN A CA 16
ATOM 30750 C C . GLN A 1 78 ? -12.610 1.429 30.666 1.00 62.51 235 GLN A C 16
ATOM 30751 O O . GLN A 1 78 ? -11.705 1.748 29.894 1.00 34.41 235 GLN A O 16
ATOM 30765 N N . VAL A 1 79 ? -12.456 1.394 31.986 1.00 44.12 236 VAL A N 16
ATOM 30766 C CA . VAL A 1 79 ? -11.186 1.736 32.616 1.00 31.23 236 VAL A CA 16
ATOM 30767 C C . VAL A 1 79 ? -10.153 0.634 32.405 1.00 55.40 236 VAL A C 16
ATOM 30768 O O . VAL A 1 79 ? -9.006 0.904 32.050 1.00 24.43 236 VAL A O 16
ATOM 30781 N N . LYS A 1 80 ? -10.569 -0.608 32.625 1.00 61.43 237 LYS A N 16
ATOM 30782 C CA . LYS A 1 80 ? -9.681 -1.753 32.457 1.00 35.10 237 LYS A CA 16
ATOM 30783 C C . LYS A 1 80 ? -9.000 -1.718 31.093 1.00 4.20 237 LYS A C 16
ATOM 30784 O O . LYS A 1 80 ? -7.782 -1.870 30.993 1.00 41.31 237 LYS A O 16
ATOM 30803 N N . TYR A 1 81 ? -9.792 -1.515 30.046 1.00 24.21 238 TYR A N 16
ATOM 30804 C CA . TYR A 1 81 ? -9.264 -1.461 28.688 1.00 51.21 238 TYR A CA 16
ATOM 30805 C C . TYR A 1 81 ? -8.120 -0.456 28.588 1.00 72.34 238 TYR A C 16
ATOM 30806 O O . TYR A 1 81 ? -6.995 -0.814 28.239 1.00 44.44 238 TYR A O 16
ATOM 30824 N N . ILE A 1 82 ? -8.417 0.801 28.897 1.00 52.33 239 ILE A N 16
ATOM 30825 C CA . ILE A 1 82 ? -7.414 1.858 28.843 1.00 33.25 239 ILE A CA 16
ATOM 30826 C C . ILE A 1 82 ? -6.192 1.498 29.681 1.00 62.11 239 ILE A C 16
ATOM 30827 O O . ILE A 1 82 ? -5.057 1.605 29.218 1.00 64.11 239 ILE A O 16
ATOM 30843 N N . MET A 1 83 ? -6.432 1.069 30.916 1.00 54.24 240 MET A N 16
ATOM 30844 C CA . MET A 1 83 ? -5.351 0.690 31.817 1.00 45.20 240 MET A CA 16
ATOM 30845 C C . MET A 1 83 ? -4.429 -0.333 31.161 1.00 75.34 240 MET A C 16
ATOM 30846 O O . MET A 1 83 ? -3.226 -0.107 31.032 1.00 12.10 240 MET A O 16
ATOM 30860 N N . ASP A 1 84 ? -5.002 -1.459 30.748 1.00 40.44 241 ASP A N 16
ATOM 30861 C CA . ASP A 1 84 ? -4.232 -2.517 30.104 1.00 51.43 241 ASP A CA 16
ATOM 30862 C C . ASP A 1 84 ? -3.535 -1.996 28.851 1.00 4.30 241 ASP A C 16
ATOM 30863 O O . ASP A 1 84 ? -2.344 -2.232 28.648 1.00 43.01 241 ASP A O 16
ATOM 30872 N N . SER A 1 85 ? -4.285 -1.287 28.014 1.00 42.43 242 SER A N 16
ATOM 30873 C CA . SER A 1 85 ? -3.740 -0.736 26.778 1.00 21.31 242 SER A CA 16
ATOM 30874 C C . SER A 1 85 ? -2.484 0.085 27.056 1.00 34.43 242 SER A C 16
ATOM 30875 O O . SER A 1 85 ? -1.577 0.150 26.229 1.00 43.45 242 SER A O 16
ATOM 30883 N N . ASN A 1 86 ? -2.441 0.709 28.229 1.00 52.34 243 ASN A N 16
ATOM 30884 C CA . ASN A 1 86 ? -1.298 1.527 28.617 1.00 2.03 243 ASN A CA 16
ATOM 30885 C C . ASN A 1 86 ? -1.160 2.740 27.702 1.00 61.54 243 ASN A C 16
ATOM 30886 O O . ASN A 1 86 ? -0.063 3.265 27.511 1.00 34.34 243 ASN A O 16
ATOM 30897 N N . MET A 1 87 ? -2.280 3.179 27.138 1.00 73.34 244 MET A N 16
ATOM 30898 C CA . MET A 1 87 ? -2.285 4.331 26.243 1.00 24.43 244 MET A CA 16
ATOM 30899 C C . MET A 1 87 ? -1.832 5.590 26.976 1.00 21.51 244 MET A C 16
ATOM 30900 O O . MET A 1 87 ? -1.218 6.478 26.384 1.00 50.13 244 MET A O 16
ATOM 30914 N N . LEU A 1 88 ? -2.138 5.660 28.267 1.00 74.22 245 LEU A N 16
ATOM 30915 C CA . LEU A 1 88 ? -1.763 6.811 29.081 1.00 70.23 245 LEU A CA 16
ATOM 30916 C C . LEU A 1 88 ? -0.255 7.038 29.040 1.00 32.33 245 LEU A C 16
ATOM 30917 O O . LEU A 1 88 ? 0.208 8.168 28.896 1.00 65.14 245 LEU A O 16
ATOM 30933 N N . ASN A 1 89 ? 0.505 5.955 29.167 1.00 34.43 246 ASN A N 16
ATOM 30934 C CA . ASN A 1 89 ? 1.961 6.035 29.144 1.00 54.44 246 ASN A CA 16
ATOM 30935 C C . ASN A 1 89 ? 2.487 5.950 27.714 1.00 10.21 246 ASN A C 16
ATOM 30936 O O . ASN A 1 89 ? 3.537 6.508 27.393 1.00 1.32 246 ASN A O 16
ATOM 30947 N N . LEU A 1 90 ? 1.751 5.249 26.859 1.00 14.04 247 LEU A N 16
ATOM 30948 C CA . LEU A 1 90 ? 2.142 5.091 25.463 1.00 70.21 247 LEU A CA 16
ATOM 30949 C C . LEU A 1 90 ? 2.472 6.440 24.834 1.00 42.43 247 LEU A C 16
ATOM 30950 O O . LEU A 1 90 ? 1.764 7.430 25.020 1.00 75.11 247 LEU A O 16
ATOM 30966 N N . PRO A 1 91 ? 3.573 6.483 24.068 1.00 11.45 248 PRO A N 16
ATOM 30967 C CA . PRO A 1 91 ? 4.021 7.705 23.394 1.00 53.34 248 PRO A CA 16
ATOM 30968 C C . PRO A 1 91 ? 3.093 8.111 22.253 1.00 21.22 248 PRO A C 16
ATOM 30969 O O . PRO A 1 91 ? 2.979 9.291 21.925 1.00 40.24 248 PRO A O 16
ATOM 30980 N N . GLN A 1 92 ? 2.433 7.125 21.654 1.00 30.24 249 GLN A N 16
ATOM 30981 C CA . GLN A 1 92 ? 1.516 7.381 20.550 1.00 35.54 249 GLN A CA 16
ATOM 30982 C C . GLN A 1 92 ? 0.361 8.271 20.997 1.00 11.22 249 GLN A C 16
ATOM 30983 O O . GLN A 1 92 ? -0.031 9.199 20.289 1.00 70.10 249 GLN A O 16
ATOM 30997 N N . PHE A 1 93 ? -0.180 7.983 22.176 1.00 33.21 250 PHE A N 16
ATOM 30998 C CA . PHE A 1 93 ? -1.291 8.757 22.717 1.00 35.00 250 PHE A CA 16
ATOM 30999 C C . PHE A 1 93 ? -0.784 9.985 23.468 1.00 74.22 250 PHE A C 16
ATOM 31000 O O . PHE A 1 93 ? -1.427 11.034 23.467 1.00 35.03 250 PHE A O 16
ATOM 31017 N N . GLN A 1 94 ? 0.372 9.844 24.107 1.00 3.11 251 GLN A N 16
ATOM 31018 C CA . GLN A 1 94 ? 0.965 10.941 24.863 1.00 42.00 251 GLN A CA 16
ATOM 31019 C C . GLN A 1 94 ? 1.482 12.029 23.928 1.00 2.40 251 GLN A C 16
ATOM 31020 O O . GLN A 1 94 ? 1.637 13.184 24.328 1.00 60.20 251 GLN A O 16
ATOM 31034 N N . HIS A 1 95 ? 1.748 11.654 22.681 1.00 43.21 252 HIS A N 16
ATOM 31035 C CA . HIS A 1 95 ? 2.248 12.599 21.688 1.00 20.04 252 HIS A CA 16
ATOM 31036 C C . HIS A 1 95 ? 1.132 13.519 21.204 1.00 12.51 252 HIS A C 16
ATOM 31037 O O . HIS A 1 95 ? 1.366 14.690 20.899 1.00 63.53 252 HIS A O 16
ATOM 31051 N N . LEU A 1 96 ? -0.082 12.984 21.135 1.00 21.15 253 LEU A N 16
ATOM 31052 C CA . LEU A 1 96 ? -1.235 13.757 20.687 1.00 31.05 253 LEU A CA 16
ATOM 31053 C C . LEU A 1 96 ? -1.604 14.827 21.710 1.00 33.43 253 LEU A C 16
ATOM 31054 O O . LEU A 1 96 ? -1.338 14.696 22.905 1.00 35.13 253 LEU A O 16
ATOM 31070 N N . PRO A 1 97 ? -2.234 15.910 21.232 1.00 2.45 254 PRO A N 16
ATOM 31071 C CA . PRO A 1 97 ? -2.656 17.023 22.089 1.00 23.31 254 PRO A CA 16
ATOM 31072 C C . PRO A 1 97 ? -3.808 16.639 23.011 1.00 2.35 254 PRO A C 16
ATOM 31073 O O . PRO A 1 97 ? -4.512 15.660 22.765 1.00 2.41 254 PRO A O 16
ATOM 31084 N N . GLN A 1 98 ? -3.994 17.417 24.073 1.00 1.00 255 GLN A N 16
ATOM 31085 C CA . GLN A 1 98 ? -5.061 17.157 25.032 1.00 53.51 255 GLN A CA 16
ATOM 31086 C C . GLN A 1 98 ? -6.399 16.978 24.322 1.00 52.21 255 GLN A C 16
ATOM 31087 O O . GLN A 1 98 ? -7.139 16.035 24.601 1.00 3.44 255 GLN A O 16
ATOM 31101 N N . GLU A 1 99 ? -6.703 17.890 23.403 1.00 22.21 256 GLU A N 16
ATOM 31102 C CA . GLU A 1 99 ? -7.953 17.832 22.654 1.00 22.25 256 GLU A CA 16
ATOM 31103 C C . GLU A 1 99 ? -8.098 16.491 21.941 1.00 62.14 256 GLU A C 16
ATOM 31104 O O . GLU A 1 99 ? -9.191 15.930 21.869 1.00 65.12 256 GLU A O 16
ATOM 31116 N N . GLU A 1 100 ? -6.987 15.984 21.414 1.00 52.30 257 GLU A N 16
ATOM 31117 C CA . GLU A 1 100 ? -6.991 14.710 20.705 1.00 51.45 257 GLU A CA 16
ATOM 31118 C C . GLU A 1 100 ? -7.061 13.542 21.684 1.00 4.31 257 GLU A C 16
ATOM 31119 O O . GLU A 1 100 ? -7.705 12.528 21.415 1.00 50.43 257 GLU A O 16
ATOM 31131 N N . LYS A 1 101 ? -6.392 13.692 22.822 1.00 23.13 258 LYS A N 16
ATOM 31132 C CA . LYS A 1 101 ? -6.377 12.652 23.844 1.00 64.42 258 LYS A CA 16
ATOM 31133 C C . LYS A 1 101 ? -7.794 12.202 24.184 1.00 50.40 258 LYS A C 16
ATOM 31134 O O . LYS A 1 101 ? -8.104 11.012 24.144 1.00 52.34 258 LYS A O 16
ATOM 31153 N N . MET A 1 102 ? -8.650 13.163 24.517 1.00 32.34 259 MET A N 16
ATOM 31154 C CA . MET A 1 102 ? -10.036 12.865 24.862 1.00 63.13 259 MET A CA 16
ATOM 31155 C C . MET A 1 102 ? -10.699 12.029 23.772 1.00 70.12 259 MET A C 16
ATOM 31156 O O . MET A 1 102 ? -11.220 10.946 24.038 1.00 64.42 259 MET A O 16
ATOM 31170 N N . SER A 1 103 ? -10.677 12.539 22.545 1.00 43.14 260 SER A N 16
ATOM 31171 C CA . SER A 1 103 ? -11.280 11.841 21.415 1.00 22.14 260 SER A CA 16
ATOM 31172 C C . SER A 1 103 ? -10.674 10.451 21.250 1.00 62.41 260 SER A C 16
ATOM 31173 O O . SER A 1 103 ? -11.373 9.492 20.924 1.00 21.43 260 SER A O 16
ATOM 31181 N N . ALA A 1 104 ? -9.368 10.350 21.477 1.00 51.33 261 ALA A N 16
ATOM 31182 C CA . ALA A 1 104 ? -8.667 9.078 21.355 1.00 51.20 261 ALA A CA 16
ATOM 31183 C C . ALA A 1 104 ? -9.172 8.072 22.384 1.00 54.42 261 ALA A C 16
ATOM 31184 O O . ALA A 1 104 ? -9.502 6.936 22.044 1.00 34.30 261 ALA A O 16
ATOM 31191 N N . ILE A 1 105 ? -9.230 8.497 23.641 1.00 3.53 262 ILE A N 16
ATOM 31192 C CA . ILE A 1 105 ? -9.695 7.633 24.719 1.00 53.32 262 ILE A CA 16
ATOM 31193 C C . ILE A 1 105 ? -11.104 7.120 24.442 1.00 15.53 262 ILE A C 16
ATOM 31194 O O . ILE A 1 105 ? -11.367 5.920 24.523 1.00 32.24 262 ILE A O 16
ATOM 31210 N N . LEU A 1 106 ? -12.008 8.037 24.114 1.00 42.43 263 LEU A N 16
ATOM 31211 C CA . LEU A 1 106 ? -13.391 7.678 23.823 1.00 54.54 263 LEU A CA 16
ATOM 31212 C C . LEU A 1 106 ? -13.468 6.719 22.639 1.00 24.03 263 LEU A C 16
ATOM 31213 O O . LEU A 1 106 ? -14.090 5.661 22.725 1.00 60.24 263 LEU A O 16
ATOM 31229 N N . ALA A 1 107 ? -12.828 7.096 21.537 1.00 75.44 264 ALA A N 16
ATOM 31230 C CA . ALA A 1 107 ? -12.820 6.267 20.338 1.00 73.24 264 ALA A CA 16
ATOM 31231 C C . ALA A 1 107 ? -12.392 4.839 20.660 1.00 41.31 264 ALA A C 16
ATOM 31232 O O . ALA A 1 107 ? -13.088 3.882 20.325 1.00 75.33 264 ALA A O 16
ATOM 31239 N N . MET A 1 108 ? -11.242 4.704 21.312 1.00 45.44 265 MET A N 16
ATOM 31240 C CA . MET A 1 108 ? -10.721 3.393 21.679 1.00 31.32 265 MET A CA 16
ATOM 31241 C C . MET A 1 108 ? -11.700 2.654 22.586 1.00 12.13 265 MET A C 16
ATOM 31242 O O . MET A 1 108 ? -11.844 1.434 22.499 1.00 61.13 265 MET A O 16
ATOM 31256 N N . LEU A 1 109 ? -12.371 3.400 23.457 1.00 51.31 266 LEU A N 16
ATOM 31257 C CA . LEU A 1 109 ? -13.337 2.816 24.381 1.00 70.12 266 LEU A CA 16
ATOM 31258 C C . LEU A 1 109 ? -14.458 2.112 23.623 1.00 33.02 266 LEU A C 16
ATOM 31259 O O . LEU A 1 109 ? -15.172 1.281 24.183 1.00 55.32 266 LEU A O 16
ATOM 31275 N N . ASN A 1 110 ? -14.605 2.449 22.346 1.00 41.20 267 ASN A N 16
ATOM 31276 C CA . ASN A 1 110 ? -15.638 1.848 21.511 1.00 53.14 267 ASN A CA 16
ATOM 31277 C C . ASN A 1 110 ? -15.098 0.629 20.770 1.00 20.50 267 ASN A C 16
ATOM 31278 O O . ASN A 1 110 ? -15.615 0.248 19.720 1.00 62.03 267 ASN A O 16
ATOM 31289 N N . SER A 1 111 ? -14.055 0.020 21.326 1.00 71.34 268 SER A N 16
ATOM 31290 C CA . SER A 1 111 ? -13.442 -1.155 20.717 1.00 73.03 268 SER A CA 16
ATOM 31291 C C . SER A 1 111 ? -14.020 -2.437 21.308 1.00 75.35 268 SER A C 16
ATOM 31292 O O . SER A 1 111 ? -14.277 -3.403 20.590 1.00 33.23 268 SER A O 16
ATOM 31300 N N . ASN A 1 112 ? -14.222 -2.437 22.621 1.00 35.42 269 ASN A N 16
ATOM 31301 C CA . ASN A 1 112 ? -14.770 -3.600 23.310 1.00 22.52 269 ASN A CA 16
ATOM 31302 C C . ASN A 1 112 ? -16.263 -3.426 23.569 1.00 32.50 269 ASN A C 16
ATOM 31303 O O . ASN A 1 112 ? -16.748 -2.308 23.738 1.00 52.32 269 ASN A O 16
ATOM 31314 N N . SER A 1 113 ? -16.987 -4.541 23.599 1.00 22.05 270 SER A N 16
ATOM 31315 C CA . SER A 1 113 ? -18.426 -4.512 23.835 1.00 63.13 270 SER A CA 16
ATOM 31316 C C . SER A 1 113 ? -18.735 -4.047 25.254 1.00 2.43 270 SER A C 16
ATOM 31317 O O . SER A 1 113 ? -19.624 -3.223 25.469 1.00 12.14 270 SER A O 16
ATOM 31325 N N . ASP A 1 114 ? -17.994 -4.580 26.219 1.00 32.24 271 ASP A N 16
ATOM 31326 C CA . ASP A 1 114 ? -18.187 -4.220 27.619 1.00 12.32 271 ASP A CA 16
ATOM 31327 C C . ASP A 1 114 ? -18.146 -2.706 27.801 1.00 4.32 271 ASP A C 16
ATOM 31328 O O . ASP A 1 114 ? -18.963 -2.133 28.522 1.00 14.12 271 ASP A O 16
ATOM 31337 N N . THR A 1 115 ? -17.186 -2.062 27.143 1.00 14.34 272 THR A N 16
ATOM 31338 C CA . THR A 1 115 ? -17.036 -0.615 27.234 1.00 12.11 272 THR A CA 16
ATOM 31339 C C . THR A 1 115 ? -17.732 0.084 26.072 1.00 51.02 272 THR A C 16
ATOM 31340 O O . THR A 1 115 ? -17.314 1.158 25.641 1.00 64.13 272 THR A O 16
ATOM 31351 N N . ALA A 1 116 ? -18.797 -0.532 25.569 1.00 11.11 273 ALA A N 16
ATOM 31352 C CA . ALA A 1 116 ? -19.553 0.033 24.458 1.00 2.22 273 ALA A CA 16
ATOM 31353 C C . ALA A 1 116 ? -20.656 0.959 24.959 1.00 3.53 273 ALA A C 16
ATOM 31354 O O . ALA A 1 116 ? -21.625 1.229 24.249 1.00 70.25 273 ALA A O 16
ATOM 31361 N N . LEU A 1 117 ? -20.503 1.444 26.187 1.00 63.32 274 LEU A N 16
ATOM 31362 C CA . LEU A 1 117 ? -21.487 2.340 26.784 1.00 42.12 274 LEU A CA 16
ATOM 31363 C C . LEU A 1 117 ? -21.651 3.604 25.946 1.00 73.23 274 LEU A C 16
ATOM 31364 O O . LEU A 1 117 ? -22.663 4.298 26.043 1.00 11.03 274 LEU A O 16
ATOM 31380 N N . SER A 1 118 ? -20.651 3.895 25.121 1.00 44.22 275 SER A N 16
ATOM 31381 C CA . SER A 1 118 ? -20.683 5.076 24.266 1.00 15.33 275 SER A CA 16
ATOM 31382 C C . SER A 1 118 ? -22.025 5.191 23.549 1.00 72.40 275 SER A C 16
ATOM 31383 O O . SER A 1 118 ? -22.507 6.291 23.280 1.00 1.23 275 SER A O 16
ATOM 31391 N N . VAL A 1 119 ? -22.624 4.044 23.241 1.00 11.52 276 VAL A N 16
ATOM 31392 C CA . VAL A 1 119 ? -23.911 4.014 22.556 1.00 2.11 276 VAL A CA 16
ATOM 31393 C C . VAL A 1 119 ? -24.954 4.832 23.309 1.00 2.31 276 VAL A C 16
ATOM 31394 O O . VAL A 1 119 ? -25.099 4.729 24.527 1.00 31.23 276 VAL A O 16
ATOM 31407 N N . PRO A 1 120 ? -25.699 5.666 22.569 1.00 72.04 277 PRO A N 16
ATOM 31408 C CA . PRO A 1 120 ? -26.743 6.518 23.145 1.00 14.02 277 PRO A CA 16
ATOM 31409 C C . PRO A 1 120 ? -27.946 5.715 23.628 1.00 31.41 277 PRO A C 16
ATOM 31410 O O . PRO A 1 120 ? -28.093 4.530 23.327 1.00 20.22 277 PRO A O 16
ATOM 31421 N N . PRO A 1 121 ? -28.829 6.372 24.395 1.00 43.01 278 PRO A N 16
ATOM 31422 C CA . PRO A 1 121 ? -30.035 5.738 24.935 1.00 70.11 278 PRO A CA 16
ATOM 31423 C C . PRO A 1 121 ? -31.061 5.426 23.851 1.00 41.24 278 PRO A C 16
ATOM 31424 O O . PRO A 1 121 ? -30.772 5.537 22.659 1.00 72.45 278 PRO A O 16
ATOM 31435 N N . HIS A 1 122 ? -32.260 5.037 24.271 1.00 32.24 279 HIS A N 16
ATOM 31436 C CA . HIS A 1 122 ? -33.330 4.710 23.335 1.00 1.12 279 HIS A CA 16
ATOM 31437 C C . HIS A 1 122 ? -34.373 5.823 23.292 1.00 44.12 279 HIS A C 16
ATOM 31438 O O . HIS A 1 122 ? -34.936 6.118 22.238 1.00 74.12 279 HIS A O 16
ATOM 31452 N N . ASP A 1 123 ? -34.624 6.437 24.443 1.00 72.51 280 ASP A N 16
ATOM 31453 C CA . ASP A 1 123 ? -35.599 7.517 24.536 1.00 1.23 280 ASP A CA 16
ATOM 31454 C C . ASP A 1 123 ? -35.313 8.404 25.744 1.00 3.20 280 ASP A C 16
ATOM 31455 O O . ASP A 1 123 ? -35.093 7.911 26.851 1.00 54.55 280 ASP A O 16
ATOM 31464 N N . SER A 1 124 ? -35.315 9.715 25.523 1.00 34.11 281 SER A N 16
ATOM 31465 C CA . SER A 1 124 ? -35.051 10.671 26.592 1.00 32.22 281 SER A CA 16
ATOM 31466 C C . SER A 1 124 ? -36.318 11.435 26.963 1.00 55.21 281 SER A C 16
ATOM 31467 O O . SER A 1 124 ? -37.353 11.301 26.309 1.00 73.02 281 SER A O 16
ATOM 31475 N N . THR A 1 125 ? -36.230 12.239 28.018 1.00 30.13 282 THR A N 16
ATOM 31476 C CA . THR A 1 125 ? -37.368 13.024 28.478 1.00 11.43 282 THR A CA 16
ATOM 31477 C C . THR A 1 125 ? -37.874 13.954 27.381 1.00 10.02 282 THR A C 16
ATOM 31478 O O . THR A 1 125 ? -38.991 14.468 27.455 1.00 45.12 282 THR A O 16
ATOM 31489 N N . THR A 1 1 ? -7.147 -5.124 -6.239 1.00 61.53 158 THR A N 17
ATOM 31490 C CA . THR A 1 1 ? -7.169 -5.796 -4.946 1.00 61.53 158 THR A CA 17
ATOM 31491 C C . THR A 1 1 ? -6.108 -6.888 -4.876 1.00 24.41 158 THR A C 17
ATOM 31492 O O . THR A 1 1 ? -5.822 -7.554 -5.871 1.00 22.35 158 THR A O 17
ATOM 31503 N N . ALA A 1 2 ? -5.527 -7.067 -3.694 1.00 63.30 159 ALA A N 17
ATOM 31504 C CA . ALA A 1 2 ? -4.499 -8.081 -3.494 1.00 4.12 159 ALA A CA 17
ATOM 31505 C C . ALA A 1 2 ? -5.087 -9.345 -2.877 1.00 21.22 159 ALA A C 17
ATOM 31506 O O . ALA A 1 2 ? -6.193 -9.328 -2.339 1.00 1.45 159 ALA A O 17
ATOM 31513 N N . ASN A 1 3 ? -4.340 -10.441 -2.960 1.00 20.51 160 ASN A N 17
ATOM 31514 C CA . ASN A 1 3 ? -4.789 -11.716 -2.410 1.00 41.34 160 ASN A CA 17
ATOM 31515 C C . ASN A 1 3 ? -3.993 -12.080 -1.161 1.00 63.11 160 ASN A C 17
ATOM 31516 O O . ASN A 1 3 ? -4.538 -12.624 -0.200 1.00 3.11 160 ASN A O 17
ATOM 31527 N N . THR A 1 4 ? -2.699 -11.776 -1.181 1.00 65.31 161 THR A N 17
ATOM 31528 C CA . THR A 1 4 ? -1.826 -12.072 -0.051 1.00 55.24 161 THR A CA 17
ATOM 31529 C C . THR A 1 4 ? -1.635 -10.844 0.831 1.00 45.30 161 THR A C 17
ATOM 31530 O O . THR A 1 4 ? -1.294 -9.766 0.345 1.00 42.30 161 THR A O 17
ATOM 31541 N N . ALA A 1 5 ? -1.855 -11.014 2.130 1.00 21.25 162 ALA A N 17
ATOM 31542 C CA . ALA A 1 5 ? -1.703 -9.920 3.081 1.00 12.31 162 ALA A CA 17
ATOM 31543 C C . ALA A 1 5 ? -2.522 -8.706 2.656 1.00 40.44 162 ALA A C 17
ATOM 31544 O O . ALA A 1 5 ? -2.060 -7.569 2.751 1.00 2.24 162 ALA A O 17
ATOM 31551 N N . SER A 1 6 ? -3.740 -8.954 2.185 1.00 61.52 163 SER A N 17
ATOM 31552 C CA . SER A 1 6 ? -4.621 -7.881 1.740 1.00 35.41 163 SER A CA 17
ATOM 31553 C C . SER A 1 6 ? -5.208 -7.132 2.932 1.00 14.51 163 SER A C 17
ATOM 31554 O O . SER A 1 6 ? -5.079 -5.912 3.036 1.00 61.12 163 SER A O 17
ATOM 31562 N N . GLN A 1 7 ? -5.854 -7.871 3.829 1.00 42.44 164 GLN A N 17
ATOM 31563 C CA . GLN A 1 7 ? -6.462 -7.276 5.013 1.00 4.11 164 GLN A CA 17
ATOM 31564 C C . GLN A 1 7 ? -5.722 -7.703 6.277 1.00 54.11 164 GLN A C 17
ATOM 31565 O O . GLN A 1 7 ? -5.512 -8.893 6.511 1.00 3.52 164 GLN A O 17
ATOM 31579 N N . GLN A 1 8 ? -5.331 -6.724 7.087 1.00 71.41 165 GLN A N 17
ATOM 31580 C CA . GLN A 1 8 ? -4.614 -7.000 8.326 1.00 33.13 165 GLN A CA 17
ATOM 31581 C C . GLN A 1 8 ? -4.985 -5.989 9.406 1.00 33.02 165 GLN A C 17
ATOM 31582 O O . GLN A 1 8 ? -4.909 -4.779 9.191 1.00 50.43 165 GLN A O 17
ATOM 31596 N N . LEU A 1 9 ? -5.387 -6.492 10.568 1.00 73.52 166 LEU A N 17
ATOM 31597 C CA . LEU A 1 9 ? -5.771 -5.633 11.682 1.00 21.05 166 LEU A CA 17
ATOM 31598 C C . LEU A 1 9 ? -5.164 -6.133 12.989 1.00 2.15 166 LEU A C 17
ATOM 31599 O O . LEU A 1 9 ? -4.952 -7.332 13.168 1.00 22.24 166 LEU A O 17
ATOM 31615 N N . SER A 1 10 ? -4.888 -5.205 13.901 1.00 74.41 167 SER A N 17
ATOM 31616 C CA . SER A 1 10 ? -4.304 -5.552 15.191 1.00 13.44 167 SER A CA 17
ATOM 31617 C C . SER A 1 10 ? -5.126 -6.633 15.887 1.00 64.12 167 SER A C 17
ATOM 31618 O O . SER A 1 10 ? -6.321 -6.782 15.631 1.00 73.11 167 SER A O 17
ATOM 31626 N N . LEU A 1 11 ? -4.476 -7.386 16.768 1.00 43.24 168 LEU A N 17
ATOM 31627 C CA . LEU A 1 11 ? -5.144 -8.455 17.501 1.00 13.34 168 LEU A CA 17
ATOM 31628 C C . LEU A 1 11 ? -5.115 -8.186 19.003 1.00 42.34 168 LEU A C 17
ATOM 31629 O O . LEU A 1 11 ? -6.063 -8.505 19.719 1.00 35.23 168 LEU A O 17
ATOM 31645 N N . ASP A 1 12 ? -4.021 -7.595 19.471 1.00 51.10 169 ASP A N 17
ATOM 31646 C CA . ASP A 1 12 ? -3.869 -7.279 20.887 1.00 71.54 169 ASP A CA 17
ATOM 31647 C C . ASP A 1 12 ? -4.231 -5.823 21.161 1.00 72.13 169 ASP A C 17
ATOM 31648 O O . ASP A 1 12 ? -4.254 -4.984 20.260 1.00 12.55 169 ASP A O 17
ATOM 31657 N N . PRO A 1 13 ? -4.522 -5.515 22.433 1.00 13.22 170 PRO A N 17
ATOM 31658 C CA . PRO A 1 13 ? -4.889 -4.160 22.855 1.00 13.24 170 PRO A CA 17
ATOM 31659 C C . PRO A 1 13 ? -3.712 -3.193 22.787 1.00 14.34 170 PRO A C 17
ATOM 31660 O O . PRO A 1 13 ? -3.845 -2.070 22.300 1.00 12.24 170 PRO A O 17
ATOM 31671 N N . LYS A 1 14 ? -2.560 -3.635 23.278 1.00 22.34 171 LYS A N 17
ATOM 31672 C CA . LYS A 1 14 ? -1.358 -2.810 23.272 1.00 23.22 171 LYS A CA 17
ATOM 31673 C C . LYS A 1 14 ? -0.937 -2.472 21.846 1.00 72.15 171 LYS A C 17
ATOM 31674 O O . LYS A 1 14 ? -0.381 -1.404 21.590 1.00 21.50 171 LYS A O 17
ATOM 31693 N N . GLN A 1 15 ? -1.208 -3.388 20.921 1.00 51.52 172 GLN A N 17
ATOM 31694 C CA . GLN A 1 15 ? -0.858 -3.185 19.520 1.00 0.50 172 GLN A CA 17
ATOM 31695 C C . GLN A 1 15 ? -1.800 -2.181 18.863 1.00 33.32 172 GLN A C 17
ATOM 31696 O O . GLN A 1 15 ? -1.361 -1.178 18.301 1.00 63.21 172 GLN A O 17
ATOM 31710 N N . ARG A 1 16 ? -3.098 -2.459 18.938 1.00 2.11 173 ARG A N 17
ATOM 31711 C CA . ARG A 1 16 ? -4.102 -1.581 18.349 1.00 32.43 173 ARG A CA 17
ATOM 31712 C C . ARG A 1 16 ? -3.957 -0.157 18.878 1.00 61.32 173 ARG A C 17
ATOM 31713 O O . ARG A 1 16 ? -4.180 0.811 18.151 1.00 22.11 173 ARG A O 17
ATOM 31734 N N . SER A 1 17 ? -3.582 -0.038 20.148 1.00 73.14 174 SER A N 17
ATOM 31735 C CA . SER A 1 17 ? -3.411 1.267 20.775 1.00 54.11 174 SER A CA 17
ATOM 31736 C C . SER A 1 17 ? -2.503 2.159 19.934 1.00 10.22 174 SER A C 17
ATOM 31737 O O . SER A 1 17 ? -2.673 3.378 19.896 1.00 44.04 174 SER A O 17
ATOM 31745 N N . LYS A 1 18 ? -1.537 1.543 19.261 1.00 34.43 175 LYS A N 17
ATOM 31746 C CA . LYS A 1 18 ? -0.601 2.278 18.419 1.00 32.13 175 LYS A CA 17
ATOM 31747 C C . LYS A 1 18 ? -1.262 2.701 17.111 1.00 33.33 175 LYS A C 17
ATOM 31748 O O . LYS A 1 18 ? -0.978 3.774 16.581 1.00 2.20 175 LYS A O 17
ATOM 31767 N N . GLN A 1 19 ? -2.146 1.851 16.598 1.00 21.32 176 GLN A N 17
ATOM 31768 C CA . GLN A 1 19 ? -2.847 2.138 15.353 1.00 74.03 176 GLN A CA 17
ATOM 31769 C C . GLN A 1 19 ? -3.898 3.224 15.558 1.00 51.32 176 GLN A C 17
ATOM 31770 O O . GLN A 1 19 ? -3.970 4.184 14.790 1.00 11.31 176 GLN A O 17
ATOM 31784 N N . ILE A 1 20 ? -4.711 3.066 16.597 1.00 23.21 177 ILE A N 17
ATOM 31785 C CA . ILE A 1 20 ? -5.757 4.034 16.903 1.00 62.42 177 ILE A CA 17
ATOM 31786 C C . ILE A 1 20 ? -5.181 5.438 17.046 1.00 11.43 177 ILE A C 17
ATOM 31787 O O . ILE A 1 20 ? -5.741 6.406 16.530 1.00 41.52 177 ILE A O 17
ATOM 31803 N N . LEU A 1 21 ? -4.059 5.543 17.749 1.00 21.24 178 LEU A N 17
ATOM 31804 C CA . LEU A 1 21 ? -3.405 6.830 17.960 1.00 63.33 178 LEU A CA 17
ATOM 31805 C C . LEU A 1 21 ? -2.875 7.393 16.645 1.00 71.33 178 LEU A C 17
ATOM 31806 O O . LEU A 1 21 ? -2.876 8.605 16.432 1.00 4.11 178 LEU A O 17
ATOM 31822 N N . SER A 1 22 ? -2.426 6.504 15.765 1.00 63.34 179 SER A N 17
ATOM 31823 C CA . SER A 1 22 ? -1.892 6.912 14.471 1.00 62.15 179 SER A CA 17
ATOM 31824 C C . SER A 1 22 ? -2.925 7.713 13.685 1.00 53.22 179 SER A C 17
ATOM 31825 O O . SER A 1 22 ? -2.593 8.695 13.023 1.00 3.50 179 SER A O 17
ATOM 31833 N N . ASN A 1 23 ? -4.181 7.285 13.764 1.00 52.35 180 ASN A N 17
ATOM 31834 C CA . ASN A 1 23 ? -5.265 7.962 13.060 1.00 63.24 180 ASN A CA 17
ATOM 31835 C C . ASN A 1 23 ? -6.233 8.608 14.045 1.00 14.31 180 ASN A C 17
ATOM 31836 O O . ASN A 1 23 ? -7.434 8.698 13.784 1.00 20.24 180 ASN A O 17
ATOM 31847 N N . LEU A 1 24 ? -5.704 9.058 15.177 1.00 12.24 181 LEU A N 17
ATOM 31848 C CA . LEU A 1 24 ? -6.521 9.698 16.203 1.00 73.22 181 LEU A CA 17
ATOM 31849 C C . LEU A 1 24 ? -7.110 11.008 15.691 1.00 51.42 181 LEU A C 17
ATOM 31850 O O . LEU A 1 24 ? -8.208 11.404 16.083 1.00 1.05 181 LEU A O 17
ATOM 31866 N N . LYS A 1 25 ? -6.374 11.678 14.810 1.00 70.41 182 LYS A N 17
ATOM 31867 C CA . LYS A 1 25 ? -6.823 12.942 14.240 1.00 15.21 182 LYS A CA 17
ATOM 31868 C C . LYS A 1 25 ? -8.256 12.829 13.727 1.00 5.40 182 LYS A C 17
ATOM 31869 O O . LYS A 1 25 ? -9.028 13.785 13.796 1.00 12.44 182 LYS A O 17
ATOM 31888 N N . LYS A 1 26 ? -8.604 11.655 13.213 1.00 32.31 183 LYS A N 17
ATOM 31889 C CA . LYS A 1 26 ? -9.944 11.415 12.691 1.00 72.03 183 LYS A CA 17
ATOM 31890 C C . LYS A 1 26 ? -10.828 10.752 13.743 1.00 63.05 183 LYS A C 17
ATOM 31891 O O . LYS A 1 26 ? -11.071 9.546 13.692 1.00 52.42 183 LYS A O 17
ATOM 31910 N N . SER A 1 27 ? -11.306 11.547 14.694 1.00 40.51 184 SER A N 17
ATOM 31911 C CA . SER A 1 27 ? -12.161 11.037 15.759 1.00 21.21 184 SER A CA 17
ATOM 31912 C C . SER A 1 27 ? -13.611 11.460 15.542 1.00 24.31 184 SER A C 17
ATOM 31913 O O . SER A 1 27 ? -13.905 12.406 14.812 1.00 74.03 184 SER A O 17
ATOM 31921 N N . PRO A 1 28 ? -14.539 10.742 16.192 1.00 70.25 185 PRO A N 17
ATOM 31922 C CA . PRO A 1 28 ? -15.974 11.023 16.087 1.00 42.35 185 PRO A CA 17
ATOM 31923 C C . PRO A 1 28 ? -16.360 12.328 16.775 1.00 54.14 185 PRO A C 17
ATOM 31924 O O . PRO A 1 28 ? -15.607 12.883 17.574 1.00 3.23 185 PRO A O 17
ATOM 31935 N N . PRO A 1 29 ? -17.563 12.831 16.459 1.00 70.14 186 PRO A N 17
ATOM 31936 C CA . PRO A 1 29 ? -18.077 14.076 17.037 1.00 51.14 186 PRO A CA 17
ATOM 31937 C C . PRO A 1 29 ? -18.417 13.931 18.516 1.00 55.41 186 PRO A C 17
ATOM 31938 O O . PRO A 1 29 ? -19.283 13.139 18.890 1.00 61.53 186 PRO A O 17
ATOM 31949 N N . LEU A 1 30 ? -17.733 14.702 19.354 1.00 64.22 187 LEU A N 17
ATOM 31950 C CA . LEU A 1 30 ? -17.963 14.660 20.794 1.00 70.23 187 LEU A CA 17
ATOM 31951 C C . LEU A 1 30 ? -17.747 16.034 21.420 1.00 21.30 187 LEU A C 17
ATOM 31952 O O . LEU A 1 30 ? -16.651 16.589 21.358 1.00 11.33 187 LEU A O 17
ATOM 31968 N N . ASN A 1 31 ? -18.800 16.575 22.025 1.00 65.23 188 ASN A N 17
ATOM 31969 C CA . ASN A 1 31 ? -18.724 17.883 22.664 1.00 14.43 188 ASN A CA 17
ATOM 31970 C C . ASN A 1 31 ? -18.588 17.742 24.177 1.00 14.24 188 ASN A C 17
ATOM 31971 O O . ASN A 1 31 ? -19.381 18.299 24.938 1.00 54.12 188 ASN A O 17
ATOM 31982 N N . LEU A 1 32 ? -17.578 16.995 24.608 1.00 71.33 189 LEU A N 17
ATOM 31983 C CA . LEU A 1 32 ? -17.337 16.780 26.030 1.00 3.44 189 LEU A CA 17
ATOM 31984 C C . LEU A 1 32 ? -16.864 18.066 26.702 1.00 21.42 189 LEU A C 17
ATOM 31985 O O . LEU A 1 32 ? -17.430 18.497 27.706 1.00 42.45 189 LEU A O 17
ATOM 32001 N N . ASN A 1 33 ? -15.824 18.673 26.140 1.00 0.11 190 ASN A N 17
ATOM 32002 C CA . ASN A 1 33 ? -15.276 19.910 26.684 1.00 50.41 190 ASN A CA 17
ATOM 32003 C C . ASN A 1 33 ? -14.669 19.676 28.064 1.00 14.31 190 ASN A C 17
ATOM 32004 O O . ASN A 1 33 ? -14.775 20.524 28.951 1.00 22.23 190 ASN A O 17
ATOM 32015 N N . ILE A 1 34 ? -14.034 18.522 28.237 1.00 14.12 191 ILE A N 17
ATOM 32016 C CA . ILE A 1 34 ? -13.410 18.178 29.508 1.00 23.42 191 ILE A CA 17
ATOM 32017 C C . ILE A 1 34 ? -11.902 18.397 29.457 1.00 45.31 191 ILE A C 17
ATOM 32018 O O . ILE A 1 34 ? -11.261 18.139 28.438 1.00 24.02 191 ILE A O 17
ATOM 32034 N N . SER A 1 35 ? -11.341 18.874 30.563 1.00 5.34 192 SER A N 17
ATOM 32035 C CA . SER A 1 35 ? -9.907 19.131 30.644 1.00 33.24 192 SER A CA 17
ATOM 32036 C C . SER A 1 35 ? -9.159 17.889 31.118 1.00 31.44 192 SER A C 17
ATOM 32037 O O . SER A 1 35 ? -9.763 16.941 31.623 1.00 65.54 192 SER A O 17
ATOM 32045 N N . LEU A 1 36 ? -7.841 17.901 30.953 1.00 71.31 193 LEU A N 17
ATOM 32046 C CA . LEU A 1 36 ? -7.008 16.776 31.363 1.00 30.33 193 LEU A CA 17
ATOM 32047 C C . LEU A 1 36 ? -6.117 17.159 32.541 1.00 60.25 193 LEU A C 17
ATOM 32048 O O . LEU A 1 36 ? -5.071 17.788 32.380 1.00 61.10 193 LEU A O 17
ATOM 32064 N N . PRO A 1 37 ? -6.538 16.770 33.753 1.00 32.31 194 PRO A N 17
ATOM 32065 C CA . PRO A 1 37 ? -5.792 17.059 34.981 1.00 45.11 194 PRO A CA 17
ATOM 32066 C C . PRO A 1 37 ? -4.492 16.266 35.070 1.00 51.02 194 PRO A C 17
ATOM 32067 O O . PRO A 1 37 ? -4.444 15.089 34.710 1.00 53.34 194 PRO A O 17
ATOM 32078 N N . THR A 1 38 ? -3.438 16.917 35.552 1.00 13.43 195 THR A N 17
ATOM 32079 C CA . THR A 1 38 ? -2.138 16.273 35.688 1.00 51.21 195 THR A CA 17
ATOM 32080 C C . THR A 1 38 ? -2.262 14.926 36.390 1.00 75.22 195 THR A C 17
ATOM 32081 O O . THR A 1 38 ? -1.552 13.976 36.061 1.00 62.21 195 THR A O 17
ATOM 32092 N N . ASP A 1 39 ? -3.170 14.850 37.357 1.00 24.33 196 ASP A N 17
ATOM 32093 C CA . ASP A 1 39 ? -3.388 13.617 38.105 1.00 74.10 196 ASP A CA 17
ATOM 32094 C C . ASP A 1 39 ? -3.581 12.435 37.160 1.00 52.12 196 ASP A C 17
ATOM 32095 O O . ASP A 1 39 ? -3.039 11.352 37.384 1.00 41.10 196 ASP A O 17
ATOM 32104 N N . LEU A 1 40 ? -4.357 12.650 36.103 1.00 34.33 197 LEU A N 17
ATOM 32105 C CA . LEU A 1 40 ? -4.623 11.602 35.124 1.00 73.03 197 LEU A CA 17
ATOM 32106 C C . LEU A 1 40 ? -3.323 11.067 34.532 1.00 51.42 197 LEU A C 17
ATOM 32107 O O . LEU A 1 40 ? -3.207 9.879 34.231 1.00 60.20 197 LEU A O 17
ATOM 32123 N N . THR A 1 41 ? -2.345 11.953 34.369 1.00 61.24 198 THR A N 17
ATOM 32124 C CA . THR A 1 41 ? -1.052 11.570 33.814 1.00 15.51 198 THR A CA 17
ATOM 32125 C C . THR A 1 41 ? 0.047 11.668 34.865 1.00 23.01 198 THR A C 17
ATOM 32126 O O . THR A 1 41 ? 1.215 11.882 34.538 1.00 74.11 198 THR A O 17
ATOM 32137 N N . SER A 1 42 ? -0.332 11.509 36.129 1.00 55.11 199 SER A N 17
ATOM 32138 C CA . SER A 1 42 ? 0.622 11.582 37.229 1.00 40.41 199 SER A CA 17
ATOM 32139 C C . SER A 1 42 ? 1.694 10.505 37.091 1.00 53.31 199 SER A C 17
ATOM 32140 O O . SER A 1 42 ? 1.628 9.657 36.200 1.00 4.41 199 SER A O 17
ATOM 32148 N N . THR A 1 43 ? 2.682 10.545 37.980 1.00 74.12 200 THR A N 17
ATOM 32149 C CA . THR A 1 43 ? 3.769 9.574 37.958 1.00 53.50 200 THR A CA 17
ATOM 32150 C C . THR A 1 43 ? 3.494 8.419 38.914 1.00 54.15 200 THR A C 17
ATOM 32151 O O . THR A 1 43 ? 4.420 7.785 39.419 1.00 61.23 200 THR A O 17
ATOM 32162 N N . ASP A 1 44 ? 2.216 8.150 39.157 1.00 53.32 201 ASP A N 17
ATOM 32163 C CA . ASP A 1 44 ? 1.819 7.069 40.051 1.00 34.01 201 ASP A CA 17
ATOM 32164 C C . ASP A 1 44 ? 0.469 6.490 39.638 1.00 11.32 201 ASP A C 17
ATOM 32165 O O . ASP A 1 44 ? -0.352 7.156 39.007 1.00 75.41 201 ASP A O 17
ATOM 32174 N N . PRO A 1 45 ? 0.233 5.221 40.001 1.00 31.22 202 PRO A N 17
ATOM 32175 C CA . PRO A 1 45 ? -1.016 4.524 39.678 1.00 1.25 202 PRO A CA 17
ATOM 32176 C C . PRO A 1 45 ? -2.204 5.072 40.461 1.00 32.04 202 PRO A C 17
ATOM 32177 O O . PRO A 1 45 ? -3.332 5.083 39.969 1.00 30.52 202 PRO A O 17
ATOM 32188 N N . ALA A 1 46 ? -1.943 5.527 41.683 1.00 74.43 203 ALA A N 17
ATOM 32189 C CA . ALA A 1 46 ? -2.991 6.078 42.532 1.00 14.34 203 ALA A CA 17
ATOM 32190 C C . ALA A 1 46 ? -3.648 7.289 41.878 1.00 3.54 203 ALA A C 17
ATOM 32191 O O . ALA A 1 46 ? -4.864 7.325 41.693 1.00 13.20 203 ALA A O 17
ATOM 32198 N N . LYS A 1 47 ? -2.835 8.281 41.531 1.00 43.31 204 LYS A N 17
ATOM 32199 C CA . LYS A 1 47 ? -3.335 9.495 40.897 1.00 53.13 204 LYS A CA 17
ATOM 32200 C C . LYS A 1 47 ? -3.803 9.212 39.473 1.00 73.21 204 LYS A C 17
ATOM 32201 O O . LYS A 1 47 ? -4.831 9.727 39.034 1.00 12.14 204 LYS A O 17
ATOM 32220 N N . GLN A 1 48 ? -3.043 8.389 38.758 1.00 50.04 205 GLN A N 17
ATOM 32221 C CA . GLN A 1 48 ? -3.382 8.037 37.384 1.00 44.43 205 GLN A CA 17
ATOM 32222 C C . GLN A 1 48 ? -4.756 7.380 37.313 1.00 52.42 205 GLN A C 17
ATOM 32223 O O . GLN A 1 48 ? -5.618 7.806 36.544 1.00 31.42 205 GLN A O 17
ATOM 32237 N N . GLN A 1 49 ? -4.953 6.342 38.119 1.00 4.21 206 GLN A N 17
ATOM 32238 C CA . GLN A 1 49 ? -6.223 5.626 38.146 1.00 4.33 206 GLN A CA 17
ATOM 32239 C C . GLN A 1 49 ? -7.329 6.502 38.724 1.00 52.51 206 GLN A C 17
ATOM 32240 O O . GLN A 1 49 ? -8.434 6.560 38.184 1.00 2.15 206 GLN A O 17
ATOM 32254 N N . ALA A 1 50 ? -7.025 7.183 39.824 1.00 21.12 207 ALA A N 17
ATOM 32255 C CA . ALA A 1 50 ? -7.993 8.057 40.474 1.00 52.41 207 ALA A CA 17
ATOM 32256 C C . ALA A 1 50 ? -8.645 8.998 39.467 1.00 55.43 207 ALA A C 17
ATOM 32257 O O . ALA A 1 50 ? -9.869 9.115 39.415 1.00 54.42 207 ALA A O 17
ATOM 32264 N N . ALA A 1 51 ? -7.820 9.668 38.669 1.00 71.23 208 ALA A N 17
ATOM 32265 C CA . ALA A 1 51 ? -8.317 10.598 37.662 1.00 33.43 208 ALA A CA 17
ATOM 32266 C C . ALA A 1 51 ? -9.000 9.855 36.519 1.00 40.25 208 ALA A C 17
ATOM 32267 O O . ALA A 1 51 ? -10.023 10.302 35.998 1.00 32.40 208 ALA A O 17
ATOM 32274 N N . LEU A 1 52 ? -8.428 8.721 36.131 1.00 22.30 209 LEU A N 17
ATOM 32275 C CA . LEU A 1 52 ? -8.981 7.916 35.047 1.00 31.24 209 LEU A CA 17
ATOM 32276 C C . LEU A 1 52 ? -10.462 7.634 35.280 1.00 51.11 209 LEU A C 17
ATOM 32277 O O . LEU A 1 52 ? -11.304 7.951 34.440 1.00 74.35 209 LEU A O 17
ATOM 32293 N N . PHE A 1 53 ? -10.773 7.039 36.427 1.00 40.03 210 PHE A N 17
ATOM 32294 C CA . PHE A 1 53 ? -12.153 6.716 36.771 1.00 63.32 210 PHE A CA 17
ATOM 32295 C C . PHE A 1 53 ? -13.047 7.945 36.643 1.00 14.11 210 PHE A C 17
ATOM 32296 O O . PHE A 1 53 ? -14.076 7.909 35.969 1.00 71.25 210 PHE A O 17
ATOM 32313 N N . GLN A 1 54 ? -12.647 9.031 37.297 1.00 54.14 211 GLN A N 17
ATOM 32314 C CA . GLN A 1 54 ? -13.413 10.271 37.257 1.00 14.24 211 GLN A CA 17
ATOM 32315 C C . GLN A 1 54 ? -13.657 10.716 35.819 1.00 63.51 211 GLN A C 17
ATOM 32316 O O . GLN A 1 54 ? -14.777 11.066 35.447 1.00 21.24 211 GLN A O 17
ATOM 32330 N N . VAL A 1 55 ? -12.600 10.699 35.013 1.00 42.12 212 VAL A N 17
ATOM 32331 C CA . VAL A 1 55 ? -12.699 11.100 33.614 1.00 24.44 212 VAL A CA 17
ATOM 32332 C C . VAL A 1 55 ? -13.757 10.282 32.882 1.00 2.21 212 VAL A C 17
ATOM 32333 O O . VAL A 1 55 ? -14.734 10.830 32.371 1.00 72.54 212 VAL A O 17
ATOM 32346 N N . ILE A 1 56 ? -13.556 8.970 32.836 1.00 25.30 213 ILE A N 17
ATOM 32347 C CA . ILE A 1 56 ? -14.494 8.076 32.168 1.00 44.54 213 ILE A CA 17
ATOM 32348 C C . ILE A 1 56 ? -15.904 8.246 32.722 1.00 20.30 213 ILE A C 17
ATOM 32349 O O . ILE A 1 56 ? -16.858 8.441 31.970 1.00 73.31 213 ILE A O 17
ATOM 32365 N N . ALA A 1 57 ? -16.027 8.171 34.043 1.00 14.32 214 ALA A N 17
ATOM 32366 C CA . ALA A 1 57 ? -17.320 8.320 34.699 1.00 15.13 214 ALA A CA 17
ATOM 32367 C C . ALA A 1 57 ? -18.039 9.576 34.218 1.00 2.32 214 ALA A C 17
ATOM 32368 O O . ALA A 1 57 ? -19.257 9.579 34.046 1.00 33.44 214 ALA A O 17
ATOM 32375 N N . ALA A 1 58 ? -17.276 10.643 34.003 1.00 3.04 215 ALA A N 17
ATOM 32376 C CA . ALA A 1 58 ? -17.840 11.905 33.541 1.00 43.01 215 ALA A CA 17
ATOM 32377 C C . ALA A 1 58 ? -18.332 11.792 32.102 1.00 23.00 215 ALA A C 17
ATOM 32378 O O . ALA A 1 58 ? -19.389 12.318 31.754 1.00 55.35 215 ALA A O 17
ATOM 32385 N N . LEU A 1 59 ? -17.558 11.103 31.270 1.00 55.42 216 LEU A N 17
ATOM 32386 C CA . LEU A 1 59 ? -17.916 10.922 29.867 1.00 25.21 216 LEU A CA 17
ATOM 32387 C C . LEU A 1 59 ? -19.288 10.269 29.735 1.00 43.04 216 LEU A C 17
ATOM 32388 O O . LEU A 1 59 ? -20.155 10.767 29.017 1.00 21.50 216 LEU A O 17
ATOM 32404 N N . GLN A 1 60 ? -19.477 9.154 30.433 1.00 42.11 217 GLN A N 17
ATOM 32405 C CA . GLN A 1 60 ? -20.745 8.435 30.394 1.00 65.41 217 GLN A CA 17
ATOM 32406 C C . GLN A 1 60 ? -21.862 9.267 31.013 1.00 53.43 217 GLN A C 17
ATOM 32407 O O . GLN A 1 60 ? -22.986 9.290 30.509 1.00 3.35 217 GLN A O 17
ATOM 32421 N N . LYS A 1 61 ? -21.547 9.951 32.108 1.00 74.31 218 LYS A N 17
ATOM 32422 C CA . LYS A 1 61 ? -22.524 10.786 32.796 1.00 11.33 218 LYS A CA 17
ATOM 32423 C C . LYS A 1 61 ? -23.051 11.880 31.873 1.00 12.11 218 LYS A C 17
ATOM 32424 O O . LYS A 1 61 ? -24.217 12.268 31.956 1.00 31.10 218 LYS A O 17
ATOM 32443 N N . HIS A 1 62 ? -22.186 12.373 30.993 1.00 41.14 219 HIS A N 17
ATOM 32444 C CA . HIS A 1 62 ? -22.566 13.421 30.052 1.00 4.20 219 HIS A CA 17
ATOM 32445 C C . HIS A 1 62 ? -23.343 12.839 28.875 1.00 1.41 219 HIS A C 17
ATOM 32446 O O . HIS A 1 62 ? -24.271 13.464 28.361 1.00 42.30 219 HIS A O 17
ATOM 32460 N N . PHE A 1 63 ? -22.957 11.640 28.453 1.00 74.23 220 PHE A N 17
ATOM 32461 C CA . PHE A 1 63 ? -23.617 10.974 27.335 1.00 1.42 220 PHE A CA 17
ATOM 32462 C C . PHE A 1 63 ? -25.085 10.704 27.653 1.00 43.14 220 PHE A C 17
ATOM 32463 O O . PHE A 1 63 ? -25.967 10.959 26.832 1.00 23.03 220 PHE A O 17
ATOM 32480 N N . LYS A 1 64 ? -25.339 10.185 28.849 1.00 11.31 221 LYS A N 17
ATOM 32481 C CA . LYS A 1 64 ? -26.699 9.880 29.278 1.00 61.02 221 LYS A CA 17
ATOM 32482 C C . LYS A 1 64 ? -27.402 11.133 29.791 1.00 61.33 221 LYS A C 17
ATOM 32483 O O . LYS A 1 64 ? -28.418 11.558 29.239 1.00 64.31 221 LYS A O 17
ATOM 32502 N N . THR A 1 65 ? -26.855 11.722 30.849 1.00 25.24 222 THR A N 17
ATOM 32503 C CA . THR A 1 65 ? -27.429 12.926 31.436 1.00 22.22 222 THR A CA 17
ATOM 32504 C C . THR A 1 65 ? -26.657 13.354 32.679 1.00 31.43 222 THR A C 17
ATOM 32505 O O . THR A 1 65 ? -26.240 12.518 33.480 1.00 10.22 222 THR A O 17
ATOM 32516 N N . ASN A 1 66 ? -26.471 14.660 32.834 1.00 13.53 223 ASN A N 17
ATOM 32517 C CA . ASN A 1 66 ? -25.749 15.199 33.981 1.00 13.12 223 ASN A CA 17
ATOM 32518 C C . ASN A 1 66 ? -26.310 14.644 35.287 1.00 54.02 223 ASN A C 17
ATOM 32519 O O . ASN A 1 66 ? -25.573 14.427 36.248 1.00 33.31 223 ASN A O 17
ATOM 32530 N N . MET A 1 67 ? -27.619 14.417 35.313 1.00 75.54 224 MET A N 17
ATOM 32531 C CA . MET A 1 67 ? -28.279 13.885 36.500 1.00 72.15 224 MET A CA 17
ATOM 32532 C C . MET A 1 67 ? -28.038 12.384 36.629 1.00 1.34 224 MET A C 17
ATOM 32533 O O . MET A 1 67 ? -27.971 11.851 37.737 1.00 53.54 224 MET A O 17
ATOM 32547 N N . GLU A 1 68 ? -27.908 11.709 35.491 1.00 12.45 225 GLU A N 17
ATOM 32548 C CA . GLU A 1 68 ? -27.676 10.270 35.480 1.00 24.01 225 GLU A CA 17
ATOM 32549 C C . GLU A 1 68 ? -26.549 9.893 36.437 1.00 5.45 225 GLU A C 17
ATOM 32550 O O . GLU A 1 68 ? -25.783 10.749 36.879 1.00 51.32 225 GLU A O 17
ATOM 32562 N N . ASN A 1 69 ? -26.454 8.606 36.754 1.00 14.01 226 ASN A N 17
ATOM 32563 C CA . ASN A 1 69 ? -25.422 8.115 37.660 1.00 52.20 226 ASN A CA 17
ATOM 32564 C C . ASN A 1 69 ? -24.227 7.574 36.881 1.00 74.31 226 ASN A C 17
ATOM 32565 O O . ASN A 1 69 ? -24.209 7.605 35.650 1.00 31.23 226 ASN A O 17
ATOM 32576 N N . VAL A 1 70 ? -23.231 7.077 37.607 1.00 63.24 227 VAL A N 17
ATOM 32577 C CA . VAL A 1 70 ? -22.032 6.527 36.984 1.00 34.53 227 VAL A CA 17
ATOM 32578 C C . VAL A 1 70 ? -22.037 5.003 37.036 1.00 61.14 227 VAL A C 17
ATOM 32579 O O . VAL A 1 70 ? -21.740 4.406 38.069 1.00 25.32 227 VAL A O 17
ATOM 32592 N N . ASN A 1 71 ? -22.376 4.379 35.912 1.00 40.52 228 ASN A N 17
ATOM 32593 C CA . ASN A 1 71 ? -22.419 2.924 35.828 1.00 13.13 228 ASN A CA 17
ATOM 32594 C C . ASN A 1 71 ? -21.073 2.317 36.210 1.00 45.04 228 ASN A C 17
ATOM 32595 O O . ASN A 1 71 ? -20.153 2.259 35.393 1.00 23.53 228 ASN A O 17
ATOM 32606 N N . TYR A 1 72 ? -20.964 1.866 37.454 1.00 15.14 229 TYR A N 17
ATOM 32607 C CA . TYR A 1 72 ? -19.730 1.265 37.945 1.00 30.10 229 TYR A CA 17
ATOM 32608 C C . TYR A 1 72 ? -19.489 -0.094 37.294 1.00 52.53 229 TYR A C 17
ATOM 32609 O O . TYR A 1 72 ? -18.352 -0.457 36.991 1.00 15.31 229 TYR A O 17
ATOM 32627 N N . ASP A 1 73 ? -20.568 -0.839 37.080 1.00 23.34 230 ASP A N 17
ATOM 32628 C CA . ASP A 1 73 ? -20.476 -2.157 36.463 1.00 20.43 230 ASP A CA 17
ATOM 32629 C C . ASP A 1 73 ? -19.700 -2.091 35.152 1.00 45.41 230 ASP A C 17
ATOM 32630 O O . ASP A 1 73 ? -18.840 -2.931 34.883 1.00 31.23 230 ASP A O 17
ATOM 32639 N N . LEU A 1 74 ? -20.008 -1.087 34.338 1.00 33.11 231 LEU A N 17
ATOM 32640 C CA . LEU A 1 74 ? -19.340 -0.911 33.053 1.00 12.33 231 LEU A CA 17
ATOM 32641 C C . LEU A 1 74 ? -18.023 -0.160 33.223 1.00 53.12 231 LEU A C 17
ATOM 32642 O O . LEU A 1 74 ? -17.090 -0.336 32.438 1.00 32.44 231 LEU A O 17
ATOM 32658 N N . LEU A 1 75 ? -17.954 0.677 34.252 1.00 24.44 232 LEU A N 17
ATOM 32659 C CA . LEU A 1 75 ? -16.750 1.453 34.527 1.00 4.21 232 LEU A CA 17
ATOM 32660 C C . LEU A 1 75 ? -15.534 0.542 34.668 1.00 14.24 232 LEU A C 17
ATOM 32661 O O . LEU A 1 75 ? -14.460 0.840 34.147 1.00 11.35 232 LEU A O 17
ATOM 32677 N N . GLN A 1 76 ? -15.714 -0.570 35.374 1.00 3.54 233 GLN A N 17
ATOM 32678 C CA . GLN A 1 76 ? -14.632 -1.525 35.582 1.00 3.44 233 GLN A CA 17
ATOM 32679 C C . GLN A 1 76 ? -13.994 -1.922 34.255 1.00 32.52 233 GLN A C 17
ATOM 32680 O O . GLN A 1 76 ? -12.772 -2.023 34.146 1.00 1.34 233 GLN A O 17
ATOM 32694 N N . LYS A 1 77 ? -14.830 -2.149 33.247 1.00 10.24 234 LYS A N 17
ATOM 32695 C CA . LYS A 1 77 ? -14.349 -2.535 31.926 1.00 34.12 234 LYS A CA 17
ATOM 32696 C C . LYS A 1 77 ? -13.715 -1.348 31.209 1.00 4.45 234 LYS A C 17
ATOM 32697 O O . LYS A 1 77 ? -12.656 -1.476 30.595 1.00 75.54 234 LYS A O 17
ATOM 32716 N N . GLN A 1 78 ? -14.367 -0.193 31.295 1.00 53.13 235 GLN A N 17
ATOM 32717 C CA . GLN A 1 78 ? -13.865 1.017 30.654 1.00 30.14 235 GLN A CA 17
ATOM 32718 C C . GLN A 1 78 ? -12.438 1.317 31.101 1.00 10.13 235 GLN A C 17
ATOM 32719 O O . GLN A 1 78 ? -11.563 1.589 30.279 1.00 72.01 235 GLN A O 17
ATOM 32733 N N . VAL A 1 79 ? -12.210 1.266 32.410 1.00 42.32 236 VAL A N 17
ATOM 32734 C CA . VAL A 1 79 ? -10.889 1.532 32.966 1.00 23.04 236 VAL A CA 17
ATOM 32735 C C . VAL A 1 79 ? -9.938 0.370 32.703 1.00 23.23 236 VAL A C 17
ATOM 32736 O O . VAL A 1 79 ? -8.787 0.570 32.315 1.00 44.20 236 VAL A O 17
ATOM 32749 N N . LYS A 1 80 ? -10.426 -0.847 32.917 1.00 73.21 237 LYS A N 17
ATOM 32750 C CA . LYS A 1 80 ? -9.622 -2.044 32.702 1.00 44.14 237 LYS A CA 17
ATOM 32751 C C . LYS A 1 80 ? -8.966 -2.018 31.325 1.00 61.23 237 LYS A C 17
ATOM 32752 O O . LYS A 1 80 ? -7.798 -2.380 31.176 1.00 75.14 237 LYS A O 17
ATOM 32771 N N . TYR A 1 81 ? -9.723 -1.587 30.322 1.00 71.30 238 TYR A N 17
ATOM 32772 C CA . TYR A 1 81 ? -9.215 -1.515 28.957 1.00 34.31 238 TYR A CA 17
ATOM 32773 C C . TYR A 1 81 ? -8.017 -0.575 28.870 1.00 11.04 238 TYR A C 17
ATOM 32774 O O . TYR A 1 81 ? -6.957 -0.947 28.366 1.00 73.22 238 TYR A O 17
ATOM 32792 N N . ILE A 1 82 ? -8.194 0.645 29.367 1.00 64.23 239 ILE A N 17
ATOM 32793 C CA . ILE A 1 82 ? -7.127 1.638 29.348 1.00 54.54 239 ILE A CA 17
ATOM 32794 C C . ILE A 1 82 ? -5.935 1.181 30.180 1.00 25.01 239 ILE A C 17
ATOM 32795 O O . ILE A 1 82 ? -4.783 1.411 29.812 1.00 71.44 239 ILE A O 17
ATOM 32811 N N . MET A 1 83 ? -6.219 0.531 31.304 1.00 62.22 240 MET A N 17
ATOM 32812 C CA . MET A 1 83 ? -5.169 0.038 32.188 1.00 64.25 240 MET A CA 17
ATOM 32813 C C . MET A 1 83 ? -4.271 -0.959 31.462 1.00 45.35 240 MET A C 17
ATOM 32814 O O . MET A 1 83 ? -3.058 -0.766 31.374 1.00 23.52 240 MET A O 17
ATOM 32828 N N . ASP A 1 84 ? -4.873 -2.023 30.943 1.00 54.21 241 ASP A N 17
ATOM 32829 C CA . ASP A 1 84 ? -4.128 -3.049 30.224 1.00 61.23 241 ASP A CA 17
ATOM 32830 C C . ASP A 1 84 ? -3.401 -2.452 29.023 1.00 2.10 241 ASP A C 17
ATOM 32831 O O . ASP A 1 84 ? -2.263 -2.818 28.729 1.00 40.13 241 ASP A O 17
ATOM 32840 N N . SER A 1 85 ? -4.066 -1.531 28.333 1.00 71.33 242 SER A N 17
ATOM 32841 C CA . SER A 1 85 ? -3.485 -0.887 27.161 1.00 52.42 242 SER A CA 17
ATOM 32842 C C . SER A 1 85 ? -2.307 -0.001 27.556 1.00 71.32 242 SER A C 17
ATOM 32843 O O . SER A 1 85 ? -1.335 0.125 26.813 1.00 70.14 242 SER A O 17
ATOM 32851 N N . ASN A 1 86 ? -2.403 0.610 28.732 1.00 3.01 243 ASN A N 17
ATOM 32852 C CA . ASN A 1 86 ? -1.346 1.485 29.227 1.00 22.41 243 ASN A CA 17
ATOM 32853 C C . ASN A 1 86 ? -1.197 2.715 28.338 1.00 41.23 243 ASN A C 17
ATOM 32854 O O . ASN A 1 86 ? -0.112 3.286 28.227 1.00 72.32 243 ASN A O 17
ATOM 32865 N N . MET A 1 87 ? -2.295 3.119 27.706 1.00 23.45 244 MET A N 17
ATOM 32866 C CA . MET A 1 87 ? -2.287 4.283 26.828 1.00 24.22 244 MET A CA 17
ATOM 32867 C C . MET A 1 87 ? -1.876 5.537 27.592 1.00 0.44 244 MET A C 17
ATOM 32868 O O . MET A 1 87 ? -1.204 6.415 27.049 1.00 2.34 244 MET A O 17
ATOM 32882 N N . LEU A 1 88 ? -2.284 5.616 28.854 1.00 10.21 245 LEU A N 17
ATOM 32883 C CA . LEU A 1 88 ? -1.959 6.764 29.693 1.00 5.33 245 LEU A CA 17
ATOM 32884 C C . LEU A 1 88 ? -0.450 6.896 29.875 1.00 62.13 245 LEU A C 17
ATOM 32885 O O . LEU A 1 88 ? 0.098 7.996 29.818 1.00 24.24 245 LEU A O 17
ATOM 32901 N N . ASN A 1 89 ? 0.216 5.766 30.091 1.00 71.14 246 ASN A N 17
ATOM 32902 C CA . ASN A 1 89 ? 1.662 5.755 30.278 1.00 21.24 246 ASN A CA 17
ATOM 32903 C C . ASN A 1 89 ? 2.385 5.778 28.935 1.00 23.52 246 ASN A C 17
ATOM 32904 O O . ASN A 1 89 ? 3.512 6.264 28.833 1.00 42.25 246 ASN A O 17
ATOM 32915 N N . LEU A 1 90 ? 1.730 5.249 27.908 1.00 60.32 247 LEU A N 17
ATOM 32916 C CA . LEU A 1 90 ? 2.310 5.209 26.570 1.00 75.53 247 LEU A CA 17
ATOM 32917 C C . LEU A 1 90 ? 2.870 6.572 26.178 1.00 53.03 247 LEU A C 17
ATOM 32918 O O . LEU A 1 90 ? 2.341 7.619 26.553 1.00 62.23 247 LEU A O 17
ATOM 32934 N N . PRO A 1 91 ? 3.965 6.562 25.403 1.00 75.21 248 PRO A N 17
ATOM 32935 C CA . PRO A 1 91 ? 4.619 7.789 24.941 1.00 53.55 248 PRO A CA 17
ATOM 32936 C C . PRO A 1 91 ? 3.779 8.542 23.914 1.00 44.04 248 PRO A C 17
ATOM 32937 O O . PRO A 1 91 ? 3.695 9.769 23.948 1.00 43.33 248 PRO A O 17
ATOM 32948 N N . GLN A 1 92 ? 3.161 7.798 23.002 1.00 15.24 249 GLN A N 17
ATOM 32949 C CA . GLN A 1 92 ? 2.328 8.397 21.966 1.00 70.22 249 GLN A CA 17
ATOM 32950 C C . GLN A 1 92 ? 1.262 9.300 22.578 1.00 70.24 249 GLN A C 17
ATOM 32951 O O . GLN A 1 92 ? 0.871 10.305 21.985 1.00 52.52 249 GLN A O 17
ATOM 32965 N N . PHE A 1 93 ? 0.795 8.934 23.767 1.00 43.01 250 PHE A N 17
ATOM 32966 C CA . PHE A 1 93 ? -0.227 9.710 24.459 1.00 41.52 250 PHE A CA 17
ATOM 32967 C C . PHE A 1 93 ? 0.381 10.945 25.118 1.00 21.23 250 PHE A C 17
ATOM 32968 O O . PHE A 1 93 ? -0.098 12.062 24.927 1.00 1.10 250 PHE A O 17
ATOM 32985 N N . GLN A 1 94 ? 1.438 10.733 25.895 1.00 24.03 251 GLN A N 17
ATOM 32986 C CA . GLN A 1 94 ? 2.111 11.828 26.584 1.00 22.12 251 GLN A CA 17
ATOM 32987 C C . GLN A 1 94 ? 2.699 12.820 25.586 1.00 71.21 251 GLN A C 17
ATOM 32988 O O . GLN A 1 94 ? 2.899 13.992 25.905 1.00 43.33 251 GLN A O 17
ATOM 33002 N N . HIS A 1 95 ? 2.974 12.342 24.376 1.00 32.03 252 HIS A N 17
ATOM 33003 C CA . HIS A 1 95 ? 3.539 13.187 23.331 1.00 51.44 252 HIS A CA 17
ATOM 33004 C C . HIS A 1 95 ? 2.437 13.781 22.457 1.00 24.24 252 HIS A C 17
ATOM 33005 O O . HIS A 1 95 ? 2.642 14.035 21.270 1.00 74.25 252 HIS A O 17
ATOM 33019 N N . LEU A 1 96 ? 1.270 13.999 23.053 1.00 61.42 253 LEU A N 17
ATOM 33020 C CA . LEU A 1 96 ? 0.135 14.562 22.329 1.00 23.42 253 LEU A CA 17
ATOM 33021 C C . LEU A 1 96 ? -0.515 15.687 23.127 1.00 34.23 253 LEU A C 17
ATOM 33022 O O . LEU A 1 96 ? -0.407 15.756 24.352 1.00 61.32 253 LEU A O 17
ATOM 33038 N N . PRO A 1 97 ? -1.210 16.590 22.419 1.00 33.54 254 PRO A N 17
ATOM 33039 C CA . PRO A 1 97 ? -1.895 17.727 23.042 1.00 60.44 254 PRO A CA 17
ATOM 33040 C C . PRO A 1 97 ? -3.104 17.296 23.864 1.00 35.41 254 PRO A C 17
ATOM 33041 O O . PRO A 1 97 ? -3.688 16.240 23.619 1.00 53.42 254 PRO A O 17
ATOM 33052 N N . GLN A 1 98 ? -3.475 18.119 24.840 1.00 62.15 255 GLN A N 17
ATOM 33053 C CA . GLN A 1 98 ? -4.615 17.821 25.698 1.00 53.31 255 GLN A CA 17
ATOM 33054 C C . GLN A 1 98 ? -5.872 17.578 24.869 1.00 40.24 255 GLN A C 17
ATOM 33055 O O . GLN A 1 98 ? -6.703 16.740 25.216 1.00 13.34 255 GLN A O 17
ATOM 33069 N N . GLU A 1 99 ? -6.003 18.317 23.771 1.00 31.12 256 GLU A N 17
ATOM 33070 C CA . GLU A 1 99 ? -7.160 18.181 22.894 1.00 44.45 256 GLU A CA 17
ATOM 33071 C C . GLU A 1 99 ? -7.199 16.796 22.256 1.00 72.33 256 GLU A C 17
ATOM 33072 O O . GLU A 1 99 ? -8.264 16.192 22.124 1.00 5.41 256 GLU A O 17
ATOM 33084 N N . GLU A 1 100 ? -6.031 16.299 21.861 1.00 20.42 257 GLU A N 17
ATOM 33085 C CA . GLU A 1 100 ? -5.933 14.985 21.236 1.00 45.12 257 GLU A CA 17
ATOM 33086 C C . GLU A 1 100 ? -5.998 13.877 22.283 1.00 11.44 257 GLU A C 17
ATOM 33087 O O . GLU A 1 100 ? -6.572 12.815 22.045 1.00 32.42 257 GLU A O 17
ATOM 33099 N N . LYS A 1 101 ? -5.405 14.134 23.445 1.00 72.35 258 LYS A N 17
ATOM 33100 C CA . LYS A 1 101 ? -5.396 13.161 24.530 1.00 25.44 258 LYS A CA 17
ATOM 33101 C C . LYS A 1 101 ? -6.814 12.729 24.887 1.00 74.23 258 LYS A C 17
ATOM 33102 O O . LYS A 1 101 ? -7.145 11.545 24.831 1.00 71.34 258 LYS A O 17
ATOM 33121 N N . MET A 1 102 ? -7.649 13.697 25.252 1.00 63.24 259 MET A N 17
ATOM 33122 C CA . MET A 1 102 ? -9.033 13.416 25.614 1.00 30.31 259 MET A CA 17
ATOM 33123 C C . MET A 1 102 ? -9.723 12.596 24.529 1.00 74.41 259 MET A C 17
ATOM 33124 O O . MET A 1 102 ? -10.241 11.511 24.793 1.00 73.52 259 MET A O 17
ATOM 33138 N N . SER A 1 103 ? -9.727 13.121 23.308 1.00 10.51 260 SER A N 17
ATOM 33139 C CA . SER A 1 103 ? -10.358 12.440 22.184 1.00 64.50 260 SER A CA 17
ATOM 33140 C C . SER A 1 103 ? -9.789 11.034 22.013 1.00 44.45 260 SER A C 17
ATOM 33141 O O . SER A 1 103 ? -10.498 10.110 21.617 1.00 63.25 260 SER A O 17
ATOM 33149 N N . ALA A 1 104 ? -8.503 10.883 22.314 1.00 71.42 261 ALA A N 17
ATOM 33150 C CA . ALA A 1 104 ? -7.838 9.591 22.195 1.00 32.14 261 ALA A CA 17
ATOM 33151 C C . ALA A 1 104 ? -8.454 8.567 23.143 1.00 54.31 261 ALA A C 17
ATOM 33152 O O . ALA A 1 104 ? -8.853 7.480 22.723 1.00 10.42 261 ALA A O 17
ATOM 33159 N N . ILE A 1 105 ? -8.529 8.921 24.421 1.00 3.15 262 ILE A N 17
ATOM 33160 C CA . ILE A 1 105 ? -9.097 8.033 25.428 1.00 61.44 262 ILE A CA 17
ATOM 33161 C C . ILE A 1 105 ? -10.545 7.686 25.100 1.00 14.22 262 ILE A C 17
ATOM 33162 O O . ILE A 1 105 ? -10.913 6.513 25.027 1.00 75.01 262 ILE A O 17
ATOM 33178 N N . LEU A 1 106 ? -11.363 8.714 24.902 1.00 13.02 263 LEU A N 17
ATOM 33179 C CA . LEU A 1 106 ? -12.773 8.519 24.580 1.00 43.20 263 LEU A CA 17
ATOM 33180 C C . LEU A 1 106 ? -12.932 7.645 23.340 1.00 31.34 263 LEU A C 17
ATOM 33181 O O . LEU A 1 106 ? -13.675 6.664 23.352 1.00 54.10 263 LEU A O 17
ATOM 33197 N N . ALA A 1 107 ? -12.227 8.006 22.273 1.00 32.12 264 ALA A N 17
ATOM 33198 C CA . ALA A 1 107 ? -12.287 7.252 21.027 1.00 32.12 264 ALA A CA 17
ATOM 33199 C C . ALA A 1 107 ? -11.859 5.804 21.241 1.00 71.14 264 ALA A C 17
ATOM 33200 O O . ALA A 1 107 ? -12.407 4.888 20.628 1.00 14.21 264 ALA A O 17
ATOM 33207 N N . MET A 1 108 ? -10.876 5.605 22.112 1.00 20.25 265 MET A N 17
ATOM 33208 C CA . MET A 1 108 ? -10.375 4.267 22.406 1.00 11.14 265 MET A CA 17
ATOM 33209 C C . MET A 1 108 ? -11.438 3.432 23.113 1.00 70.42 265 MET A C 17
ATOM 33210 O O . MET A 1 108 ? -11.561 2.230 22.869 1.00 13.51 265 MET A O 17
ATOM 33224 N N . LEU A 1 109 ? -12.203 4.074 23.988 1.00 32.35 266 LEU A N 17
ATOM 33225 C CA . LEU A 1 109 ? -13.256 3.389 24.731 1.00 52.32 266 LEU A CA 17
ATOM 33226 C C . LEU A 1 109 ? -14.253 2.733 23.781 1.00 31.44 266 LEU A C 17
ATOM 33227 O O . LEU A 1 109 ? -14.778 1.656 24.064 1.00 44.32 266 LEU A O 17
ATOM 33243 N N . ASN A 1 110 ? -14.508 3.388 22.653 1.00 30.24 267 ASN A N 17
ATOM 33244 C CA . ASN A 1 110 ? -15.441 2.867 21.661 1.00 61.41 267 ASN A CA 17
ATOM 33245 C C . ASN A 1 110 ? -14.972 1.516 21.130 1.00 64.51 267 ASN A C 17
ATOM 33246 O O . ASN A 1 110 ? -15.783 0.665 20.764 1.00 21.15 267 ASN A O 17
ATOM 33257 N N . SER A 1 111 ? -13.657 1.325 21.091 1.00 3.51 268 SER A N 17
ATOM 33258 C CA . SER A 1 111 ? -13.079 0.079 20.602 1.00 4.20 268 SER A CA 17
ATOM 33259 C C . SER A 1 111 ? -13.727 -1.124 21.280 1.00 12.55 268 SER A C 17
ATOM 33260 O O . SER A 1 111 ? -14.532 -1.831 20.677 1.00 53.14 268 SER A O 17
ATOM 33268 N N . ASN A 1 112 ? -13.370 -1.348 22.541 1.00 65.24 269 ASN A N 17
ATOM 33269 C CA . ASN A 1 112 ? -13.916 -2.465 23.303 1.00 64.55 269 ASN A CA 17
ATOM 33270 C C . ASN A 1 112 ? -15.438 -2.389 23.365 1.00 10.22 269 ASN A C 17
ATOM 33271 O O . ASN A 1 112 ? -16.007 -1.323 23.603 1.00 62.33 269 ASN A O 17
ATOM 33282 N N . SER A 1 113 ? -16.092 -3.526 23.151 1.00 23.12 270 SER A N 17
ATOM 33283 C CA . SER A 1 113 ? -17.548 -3.588 23.180 1.00 13.31 270 SER A CA 17
ATOM 33284 C C . SER A 1 113 ? -18.075 -3.338 24.590 1.00 3.11 270 SER A C 17
ATOM 33285 O O . SER A 1 113 ? -18.946 -2.493 24.799 1.00 61.42 270 SER A O 17
ATOM 33293 N N . ASP A 1 114 ? -17.539 -4.078 25.554 1.00 35.53 271 ASP A N 17
ATOM 33294 C CA . ASP A 1 114 ? -17.953 -3.938 26.946 1.00 54.14 271 ASP A CA 17
ATOM 33295 C C . ASP A 1 114 ? -17.863 -2.483 27.395 1.00 2.11 271 ASP A C 17
ATOM 33296 O O . ASP A 1 114 ? -18.694 -2.008 28.170 1.00 50.45 271 ASP A O 17
ATOM 33305 N N . THR A 1 115 ? -16.847 -1.779 26.905 1.00 63.41 272 THR A N 17
ATOM 33306 C CA . THR A 1 115 ? -16.646 -0.380 27.258 1.00 43.35 272 THR A CA 17
ATOM 33307 C C . THR A 1 115 ? -17.175 0.544 26.166 1.00 64.30 272 THR A C 17
ATOM 33308 O O . THR A 1 115 ? -16.685 1.659 25.992 1.00 1.25 272 THR A O 17
ATOM 33319 N N . ALA A 1 116 ? -18.178 0.072 25.433 1.00 63.21 273 ALA A N 17
ATOM 33320 C CA . ALA A 1 116 ? -18.775 0.857 24.360 1.00 62.12 273 ALA A CA 17
ATOM 33321 C C . ALA A 1 116 ? -19.841 1.804 24.900 1.00 22.02 273 ALA A C 17
ATOM 33322 O O . ALA A 1 116 ? -20.727 2.242 24.165 1.00 32.33 273 ALA A O 17
ATOM 33329 N N . LEU A 1 117 ? -19.750 2.116 26.188 1.00 1.31 274 LEU A N 17
ATOM 33330 C CA . LEU A 1 117 ? -20.708 3.012 26.828 1.00 64.33 274 LEU A CA 17
ATOM 33331 C C . LEU A 1 117 ? -20.732 4.369 26.133 1.00 41.33 274 LEU A C 17
ATOM 33332 O O . LEU A 1 117 ? -21.708 5.113 26.235 1.00 65.10 274 LEU A O 17
ATOM 33348 N N . SER A 1 118 ? -19.653 4.685 25.424 1.00 24.00 275 SER A N 17
ATOM 33349 C CA . SER A 1 118 ? -19.549 5.954 24.713 1.00 72.21 275 SER A CA 17
ATOM 33350 C C . SER A 1 118 ? -20.782 6.193 23.846 1.00 20.14 275 SER A C 17
ATOM 33351 O O . SER A 1 118 ? -21.130 7.334 23.544 1.00 54.24 275 SER A O 17
ATOM 33359 N N . VAL A 1 119 ? -21.439 5.107 23.450 1.00 3.22 276 VAL A N 17
ATOM 33360 C CA . VAL A 1 119 ? -22.634 5.197 22.619 1.00 5.15 276 VAL A CA 17
ATOM 33361 C C . VAL A 1 119 ? -23.677 6.109 23.255 1.00 73.32 276 VAL A C 17
ATOM 33362 O O . VAL A 1 119 ? -24.030 5.968 24.426 1.00 1.30 276 VAL A O 17
ATOM 33375 N N . PRO A 1 120 ? -24.186 7.067 22.465 1.00 25.53 277 PRO A N 17
ATOM 33376 C CA . PRO A 1 120 ? -25.198 8.020 22.929 1.00 42.11 277 PRO A CA 17
ATOM 33377 C C . PRO A 1 120 ? -26.552 7.359 23.165 1.00 43.44 277 PRO A C 17
ATOM 33378 O O . PRO A 1 120 ? -26.795 6.224 22.755 1.00 53.44 277 PRO A O 17
ATOM 33389 N N . PRO A 1 121 ? -27.455 8.085 23.840 1.00 33.45 278 PRO A N 17
ATOM 33390 C CA . PRO A 1 121 ? -28.801 7.589 24.145 1.00 63.41 278 PRO A CA 17
ATOM 33391 C C . PRO A 1 121 ? -29.674 7.480 22.900 1.00 51.44 278 PRO A C 17
ATOM 33392 O O . PRO A 1 121 ? -29.195 7.642 21.777 1.00 63.42 278 PRO A O 17
ATOM 33403 N N . HIS A 1 122 ? -30.959 7.207 23.105 1.00 24.22 279 HIS A N 17
ATOM 33404 C CA . HIS A 1 122 ? -31.900 7.078 21.998 1.00 4.22 279 HIS A CA 17
ATOM 33405 C C . HIS A 1 122 ? -31.499 5.932 21.075 1.00 63.22 279 HIS A C 17
ATOM 33406 O O . HIS A 1 122 ? -31.577 6.050 19.852 1.00 53.31 279 HIS A O 17
ATOM 33420 N N . ASP A 1 123 ? -31.068 4.824 21.668 1.00 74.21 280 ASP A N 17
ATOM 33421 C CA . ASP A 1 123 ? -30.655 3.656 20.899 1.00 73.33 280 ASP A CA 17
ATOM 33422 C C . ASP A 1 123 ? -31.860 2.971 20.261 1.00 32.01 280 ASP A C 17
ATOM 33423 O O . ASP A 1 123 ? -33.000 3.398 20.448 1.00 63.44 280 ASP A O 17
ATOM 33432 N N . SER A 1 124 ? -31.600 1.908 19.507 1.00 22.43 281 SER A N 17
ATOM 33433 C CA . SER A 1 124 ? -32.662 1.167 18.838 1.00 74.51 281 SER A CA 17
ATOM 33434 C C . SER A 1 124 ? -32.508 -0.334 19.069 1.00 4.53 281 SER A C 17
ATOM 33435 O O . SER A 1 124 ? -31.508 -0.935 18.675 1.00 72.33 281 SER A O 17
ATOM 33443 N N . THR A 1 125 ? -33.505 -0.933 19.713 1.00 41.24 282 THR A N 17
ATOM 33444 C CA . THR A 1 125 ? -33.481 -2.362 19.999 1.00 44.34 282 THR A CA 17
ATOM 33445 C C . THR A 1 125 ? -32.161 -2.771 20.642 1.00 20.24 282 THR A C 17
ATOM 33446 O O . THR A 1 125 ? -31.650 -3.864 20.394 1.00 42.51 282 THR A O 17
ATOM 33457 N N . THR A 1 1 ? 18.945 1.458 18.522 1.00 74.41 158 THR A N 18
ATOM 33458 C CA . THR A 1 1 ? 17.513 1.275 18.322 1.00 35.22 158 THR A CA 18
ATOM 33459 C C . THR A 1 1 ? 17.231 0.491 17.045 1.00 10.33 158 THR A C 18
ATOM 33460 O O . THR A 1 1 ? 17.928 0.648 16.043 1.00 1.03 158 THR A O 18
ATOM 33471 N N . ALA A 1 2 ? 16.205 -0.352 17.088 1.00 13.11 159 ALA A N 18
ATOM 33472 C CA . ALA A 1 2 ? 15.830 -1.158 15.933 1.00 55.10 159 ALA A CA 18
ATOM 33473 C C . ALA A 1 2 ? 14.335 -1.463 15.938 1.00 4.22 159 ALA A C 18
ATOM 33474 O O . ALA A 1 2 ? 13.774 -1.842 16.965 1.00 74.43 159 ALA A O 18
ATOM 33481 N N . ASN A 1 3 ? 13.698 -1.293 14.785 1.00 75.34 160 ASN A N 18
ATOM 33482 C CA . ASN A 1 3 ? 12.267 -1.549 14.657 1.00 24.42 160 ASN A CA 18
ATOM 33483 C C . ASN A 1 3 ? 11.971 -2.370 13.405 1.00 1.15 160 ASN A C 18
ATOM 33484 O O . ASN A 1 3 ? 12.689 -2.285 12.409 1.00 44.23 160 ASN A O 18
ATOM 33495 N N . THR A 1 4 ? 10.907 -3.165 13.464 1.00 42.13 161 THR A N 18
ATOM 33496 C CA . THR A 1 4 ? 10.515 -4.001 12.336 1.00 24.22 161 THR A CA 18
ATOM 33497 C C . THR A 1 4 ? 9.042 -3.811 11.996 1.00 14.15 161 THR A C 18
ATOM 33498 O O . THR A 1 4 ? 8.200 -3.694 12.887 1.00 51.35 161 THR A O 18
ATOM 33509 N N . ALA A 1 5 ? 8.736 -3.782 10.703 1.00 1.14 162 ALA A N 18
ATOM 33510 C CA . ALA A 1 5 ? 7.363 -3.609 10.247 1.00 51.45 162 ALA A CA 18
ATOM 33511 C C . ALA A 1 5 ? 6.679 -4.956 10.038 1.00 5.23 162 ALA A C 18
ATOM 33512 O O . ALA A 1 5 ? 7.219 -5.840 9.373 1.00 53.12 162 ALA A O 18
ATOM 33519 N N . SER A 1 6 ? 5.490 -5.106 10.612 1.00 0.23 163 SER A N 18
ATOM 33520 C CA . SER A 1 6 ? 4.735 -6.348 10.493 1.00 11.41 163 SER A CA 18
ATOM 33521 C C . SER A 1 6 ? 3.784 -6.293 9.301 1.00 23.10 163 SER A C 18
ATOM 33522 O O . SER A 1 6 ? 3.691 -7.244 8.525 1.00 13.32 163 SER A O 18
ATOM 33530 N N . GLN A 1 7 ? 3.082 -5.173 9.163 1.00 35.44 164 GLN A N 18
ATOM 33531 C CA . GLN A 1 7 ? 2.137 -4.995 8.067 1.00 44.43 164 GLN A CA 18
ATOM 33532 C C . GLN A 1 7 ? 1.046 -6.059 8.109 1.00 12.12 164 GLN A C 18
ATOM 33533 O O . GLN A 1 7 ? 0.631 -6.577 7.073 1.00 65.22 164 GLN A O 18
ATOM 33547 N N . GLN A 1 8 ? 0.585 -6.379 9.314 1.00 23.41 165 GLN A N 18
ATOM 33548 C CA . GLN A 1 8 ? -0.458 -7.383 9.491 1.00 64.14 165 GLN A CA 18
ATOM 33549 C C . GLN A 1 8 ? -1.653 -6.801 10.238 1.00 42.53 165 GLN A C 18
ATOM 33550 O O . GLN A 1 8 ? -1.524 -5.812 10.961 1.00 14.12 165 GLN A O 18
ATOM 33564 N N . LEU A 1 9 ? -2.815 -7.419 10.058 1.00 42.40 166 LEU A N 18
ATOM 33565 C CA . LEU A 1 9 ? -4.034 -6.961 10.715 1.00 33.31 166 LEU A CA 18
ATOM 33566 C C . LEU A 1 9 ? -4.137 -7.528 12.127 1.00 12.15 166 LEU A C 18
ATOM 33567 O O . LEU A 1 9 ? -4.582 -8.659 12.322 1.00 12.04 166 LEU A O 18
ATOM 33583 N N . SER A 1 10 ? -3.725 -6.733 13.110 1.00 65.31 167 SER A N 18
ATOM 33584 C CA . SER A 1 10 ? -3.769 -7.156 14.505 1.00 63.23 167 SER A CA 18
ATOM 33585 C C . SER A 1 10 ? -5.154 -7.681 14.870 1.00 62.44 167 SER A C 18
ATOM 33586 O O . SER A 1 10 ? -6.167 -7.201 14.359 1.00 30.35 167 SER A O 18
ATOM 33594 N N . LEU A 1 11 ? -5.190 -8.670 15.756 1.00 61.43 168 LEU A N 18
ATOM 33595 C CA . LEU A 1 11 ? -6.450 -9.263 16.190 1.00 13.45 168 LEU A CA 18
ATOM 33596 C C . LEU A 1 11 ? -6.710 -8.970 17.665 1.00 45.12 168 LEU A C 18
ATOM 33597 O O . LEU A 1 11 ? -7.267 -9.799 18.384 1.00 72.21 168 LEU A O 18
ATOM 33613 N N . ASP A 1 12 ? -6.303 -7.785 18.108 1.00 72.33 169 ASP A N 18
ATOM 33614 C CA . ASP A 1 12 ? -6.494 -7.381 19.496 1.00 73.32 169 ASP A CA 18
ATOM 33615 C C . ASP A 1 12 ? -6.514 -5.861 19.622 1.00 70.15 169 ASP A C 18
ATOM 33616 O O . ASP A 1 12 ? -5.973 -5.137 18.785 1.00 22.53 169 ASP A O 18
ATOM 33625 N N . PRO A 1 13 ? -7.153 -5.364 20.691 1.00 53.44 170 PRO A N 18
ATOM 33626 C CA . PRO A 1 13 ? -7.260 -3.925 20.951 1.00 45.12 170 PRO A CA 18
ATOM 33627 C C . PRO A 1 13 ? -5.922 -3.306 21.340 1.00 5.14 170 PRO A C 18
ATOM 33628 O O . PRO A 1 13 ? -5.659 -2.138 21.054 1.00 50.41 170 PRO A O 18
ATOM 33639 N N . LYS A 1 14 ? -5.078 -4.096 21.995 1.00 24.21 171 LYS A N 18
ATOM 33640 C CA . LYS A 1 14 ? -3.765 -3.627 22.423 1.00 30.21 171 LYS A CA 18
ATOM 33641 C C . LYS A 1 14 ? -2.979 -3.061 21.245 1.00 41.20 171 LYS A C 18
ATOM 33642 O O . LYS A 1 14 ? -2.452 -1.951 21.316 1.00 41.01 171 LYS A O 18
ATOM 33661 N N . GLN A 1 15 ? -2.906 -3.830 20.163 1.00 11.24 172 GLN A N 18
ATOM 33662 C CA . GLN A 1 15 ? -2.185 -3.403 18.970 1.00 2.13 172 GLN A CA 18
ATOM 33663 C C . GLN A 1 15 ? -3.070 -2.538 18.079 1.00 10.24 172 GLN A C 18
ATOM 33664 O O . GLN A 1 15 ? -2.611 -1.552 17.502 1.00 15.21 172 GLN A O 18
ATOM 33678 N N . ARG A 1 16 ? -4.340 -2.914 17.972 1.00 52.30 173 ARG A N 18
ATOM 33679 C CA . ARG A 1 16 ? -5.289 -2.173 17.150 1.00 54.11 173 ARG A CA 18
ATOM 33680 C C . ARG A 1 16 ? -5.308 -0.697 17.537 1.00 43.01 173 ARG A C 18
ATOM 33681 O O . ARG A 1 16 ? -5.526 0.173 16.694 1.00 3.42 173 ARG A O 18
ATOM 33702 N N . SER A 1 17 ? -5.078 -0.423 18.817 1.00 20.32 174 SER A N 18
ATOM 33703 C CA . SER A 1 17 ? -5.072 0.947 19.317 1.00 34.50 174 SER A CA 18
ATOM 33704 C C . SER A 1 17 ? -4.169 1.832 18.465 1.00 43.24 174 SER A C 18
ATOM 33705 O O . SER A 1 17 ? -4.446 3.016 18.267 1.00 23.55 174 SER A O 18
ATOM 33713 N N . LYS A 1 18 ? -3.086 1.250 17.961 1.00 44.32 175 LYS A N 18
ATOM 33714 C CA . LYS A 1 18 ? -2.140 1.984 17.128 1.00 23.31 175 LYS A CA 18
ATOM 33715 C C . LYS A 1 18 ? -2.726 2.251 15.745 1.00 2.35 175 LYS A C 18
ATOM 33716 O O . LYS A 1 18 ? -2.472 3.296 15.146 1.00 22.31 175 LYS A O 18
ATOM 33735 N N . GLN A 1 19 ? -3.511 1.302 15.247 1.00 52.22 176 GLN A N 18
ATOM 33736 C CA . GLN A 1 19 ? -4.133 1.437 13.935 1.00 15.30 176 GLN A CA 18
ATOM 33737 C C . GLN A 1 19 ? -5.295 2.424 13.983 1.00 52.33 176 GLN A C 18
ATOM 33738 O O . GLN A 1 19 ? -5.378 3.340 13.163 1.00 35.50 176 GLN A O 18
ATOM 33752 N N . ILE A 1 20 ? -6.189 2.232 14.947 1.00 52.04 177 ILE A N 18
ATOM 33753 C CA . ILE A 1 20 ? -7.346 3.106 15.101 1.00 45.02 177 ILE A CA 18
ATOM 33754 C C . ILE A 1 20 ? -6.917 4.559 15.274 1.00 0.21 177 ILE A C 18
ATOM 33755 O O . ILE A 1 20 ? -7.594 5.477 14.809 1.00 1.32 177 ILE A O 18
ATOM 33771 N N . LEU A 1 21 ? -5.788 4.761 15.944 1.00 0.23 178 LEU A N 18
ATOM 33772 C CA . LEU A 1 21 ? -5.267 6.104 16.178 1.00 64.52 178 LEU A CA 18
ATOM 33773 C C . LEU A 1 21 ? -4.736 6.714 14.885 1.00 45.02 178 LEU A C 18
ATOM 33774 O O . LEU A 1 21 ? -4.633 7.934 14.759 1.00 4.22 178 LEU A O 18
ATOM 33790 N N . SER A 1 22 ? -4.402 5.857 13.925 1.00 24.03 179 SER A N 18
ATOM 33791 C CA . SER A 1 22 ? -3.880 6.312 12.642 1.00 63.21 179 SER A CA 18
ATOM 33792 C C . SER A 1 22 ? -4.921 7.139 11.894 1.00 33.50 179 SER A C 18
ATOM 33793 O O . SER A 1 22 ? -4.659 8.272 11.494 1.00 72.23 179 SER A O 18
ATOM 33801 N N . ASN A 1 23 ? -6.104 6.562 11.710 1.00 74.43 180 ASN A N 18
ATOM 33802 C CA . ASN A 1 23 ? -7.187 7.244 11.009 1.00 24.15 180 ASN A CA 18
ATOM 33803 C C . ASN A 1 23 ? -8.147 7.898 11.998 1.00 31.21 180 ASN A C 18
ATOM 33804 O O . ASN A 1 23 ? -8.762 8.922 11.698 1.00 11.12 180 ASN A O 18
ATOM 33815 N N . LEU A 1 24 ? -8.271 7.300 13.178 1.00 64.11 181 LEU A N 18
ATOM 33816 C CA . LEU A 1 24 ? -9.156 7.824 14.212 1.00 23.04 181 LEU A CA 18
ATOM 33817 C C . LEU A 1 24 ? -10.569 8.020 13.672 1.00 24.21 181 LEU A C 18
ATOM 33818 O O . LEU A 1 24 ? -11.339 8.826 14.195 1.00 62.14 181 LEU A O 18
ATOM 33834 N N . LYS A 1 25 ? -10.904 7.276 12.624 1.00 60.33 182 LYS A N 18
ATOM 33835 C CA . LYS A 1 25 ? -12.225 7.364 12.014 1.00 73.34 182 LYS A CA 18
ATOM 33836 C C . LYS A 1 25 ? -12.599 8.816 11.733 1.00 73.42 182 LYS A C 18
ATOM 33837 O O . LYS A 1 25 ? -13.777 9.173 11.721 1.00 54.11 182 LYS A O 18
ATOM 33856 N N . LYS A 1 26 ? -11.589 9.649 11.506 1.00 74.44 183 LYS A N 18
ATOM 33857 C CA . LYS A 1 26 ? -11.811 11.061 11.222 1.00 53.43 183 LYS A CA 18
ATOM 33858 C C . LYS A 1 26 ? -12.814 11.662 12.202 1.00 43.42 183 LYS A C 18
ATOM 33859 O O . LYS A 1 26 ? -13.614 12.523 11.836 1.00 2.41 183 LYS A O 18
ATOM 33878 N N . SER A 1 27 ? -12.763 11.204 13.448 1.00 34.14 184 SER A N 18
ATOM 33879 C CA . SER A 1 27 ? -13.669 11.695 14.481 1.00 62.14 184 SER A CA 18
ATOM 33880 C C . SER A 1 27 ? -13.403 13.167 14.781 1.00 24.23 184 SER A C 18
ATOM 33881 O O . SER A 1 27 ? -12.261 13.596 14.951 1.00 31.54 184 SER A O 18
ATOM 33889 N N . PRO A 1 28 ? -14.482 13.961 14.849 1.00 63.44 185 PRO A N 18
ATOM 33890 C CA . PRO A 1 28 ? -14.392 15.397 15.129 1.00 22.44 185 PRO A CA 18
ATOM 33891 C C . PRO A 1 28 ? -13.972 15.681 16.567 1.00 24.13 185 PRO A C 18
ATOM 33892 O O . PRO A 1 28 ? -13.963 14.796 17.424 1.00 51.25 185 PRO A O 18
ATOM 33903 N N . PRO A 1 29 ? -13.615 16.944 16.842 1.00 44.45 186 PRO A N 18
ATOM 33904 C CA . PRO A 1 29 ? -13.188 17.374 18.176 1.00 4.53 186 PRO A CA 18
ATOM 33905 C C . PRO A 1 29 ? -14.336 17.378 19.179 1.00 31.33 186 PRO A C 18
ATOM 33906 O O . PRO A 1 29 ? -15.394 17.957 18.926 1.00 25.31 186 PRO A O 18
ATOM 33917 N N . LEU A 1 30 ? -14.122 16.729 20.318 1.00 33.45 187 LEU A N 18
ATOM 33918 C CA . LEU A 1 30 ? -15.140 16.657 21.361 1.00 53.10 187 LEU A CA 18
ATOM 33919 C C . LEU A 1 30 ? -15.473 18.047 21.893 1.00 12.32 187 LEU A C 18
ATOM 33920 O O . LEU A 1 30 ? -14.602 18.754 22.398 1.00 51.55 187 LEU A O 18
ATOM 33936 N N . ASN A 1 31 ? -16.740 18.431 21.779 1.00 55.32 188 ASN A N 18
ATOM 33937 C CA . ASN A 1 31 ? -17.189 19.736 22.250 1.00 12.41 188 ASN A CA 18
ATOM 33938 C C . ASN A 1 31 ? -16.683 20.008 23.664 1.00 74.33 188 ASN A C 18
ATOM 33939 O O . ASN A 1 31 ? -16.191 21.097 23.960 1.00 24.14 188 ASN A O 18
ATOM 33950 N N . LEU A 1 32 ? -16.808 19.010 24.532 1.00 11.21 189 LEU A N 18
ATOM 33951 C CA . LEU A 1 32 ? -16.363 19.140 25.915 1.00 31.14 189 LEU A CA 18
ATOM 33952 C C . LEU A 1 32 ? -14.847 19.287 25.988 1.00 43.30 189 LEU A C 18
ATOM 33953 O O . LEU A 1 32 ? -14.324 20.026 26.822 1.00 73.13 189 LEU A O 18
ATOM 33969 N N . ASN A 1 33 ? -14.146 18.581 25.107 1.00 23.42 190 ASN A N 18
ATOM 33970 C CA . ASN A 1 33 ? -12.689 18.634 25.070 1.00 2.24 190 ASN A CA 18
ATOM 33971 C C . ASN A 1 33 ? -12.109 18.654 26.482 1.00 73.24 190 ASN A C 18
ATOM 33972 O O . ASN A 1 33 ? -11.160 19.385 26.763 1.00 3.43 190 ASN A O 18
ATOM 33983 N N . ILE A 1 34 ? -12.687 17.845 27.364 1.00 41.23 191 ILE A N 18
ATOM 33984 C CA . ILE A 1 34 ? -12.227 17.769 28.745 1.00 62.54 191 ILE A CA 18
ATOM 33985 C C . ILE A 1 34 ? -10.714 17.588 28.811 1.00 40.42 191 ILE A C 18
ATOM 33986 O O . ILE A 1 34 ? -10.143 16.772 28.087 1.00 14.23 191 ILE A O 18
ATOM 34002 N N . SER A 1 35 ? -10.070 18.355 29.685 1.00 1.01 192 SER A N 18
ATOM 34003 C CA . SER A 1 35 ? -8.622 18.282 29.845 1.00 34.21 192 SER A CA 18
ATOM 34004 C C . SER A 1 35 ? -8.226 17.040 30.637 1.00 25.32 192 SER A C 18
ATOM 34005 O O . SER A 1 35 ? -8.970 16.576 31.502 1.00 74.14 192 SER A O 18
ATOM 34013 N N . LEU A 1 36 ? -7.047 16.505 30.336 1.00 12.50 193 LEU A N 18
ATOM 34014 C CA . LEU A 1 36 ? -6.549 15.317 31.019 1.00 32.50 193 LEU A CA 18
ATOM 34015 C C . LEU A 1 36 ? -5.294 15.637 31.825 1.00 73.12 193 LEU A C 18
ATOM 34016 O O . LEU A 1 36 ? -4.314 16.172 31.307 1.00 41.02 193 LEU A O 18
ATOM 34032 N N . PRO A 1 37 ? -5.322 15.301 33.123 1.00 74.41 194 PRO A N 18
ATOM 34033 C CA . PRO A 1 37 ? -4.194 15.541 34.027 1.00 31.55 194 PRO A CA 18
ATOM 34034 C C . PRO A 1 37 ? -3.002 14.640 33.719 1.00 15.42 194 PRO A C 18
ATOM 34035 O O . PRO A 1 37 ? -3.166 13.515 33.246 1.00 14.23 194 PRO A O 18
ATOM 34046 N N . THR A 1 38 ? -1.802 15.142 33.991 1.00 44.25 195 THR A N 18
ATOM 34047 C CA . THR A 1 38 ? -0.582 14.384 33.742 1.00 72.25 195 THR A CA 18
ATOM 34048 C C . THR A 1 38 ? -0.683 12.976 34.317 1.00 33.11 195 THR A C 18
ATOM 34049 O O . THR A 1 38 ? -0.101 12.033 33.781 1.00 23.25 195 THR A O 18
ATOM 34060 N N . ASP A 1 39 ? -1.426 12.841 35.410 1.00 73.51 196 ASP A N 18
ATOM 34061 C CA . ASP A 1 39 ? -1.605 11.546 36.057 1.00 12.13 196 ASP A CA 18
ATOM 34062 C C . ASP A 1 39 ? -2.024 10.485 35.044 1.00 3.04 196 ASP A C 18
ATOM 34063 O O . ASP A 1 39 ? -1.491 9.374 35.037 1.00 14.21 196 ASP A O 18
ATOM 34072 N N . LEU A 1 40 ? -2.980 10.834 34.191 1.00 34.32 197 LEU A N 18
ATOM 34073 C CA . LEU A 1 40 ? -3.472 9.911 33.174 1.00 63.12 197 LEU A CA 18
ATOM 34074 C C . LEU A 1 40 ? -2.324 9.377 32.323 1.00 22.21 197 LEU A C 18
ATOM 34075 O O . LEU A 1 40 ? -2.383 8.258 31.812 1.00 22.34 197 LEU A O 18
ATOM 34091 N N . THR A 1 41 ? -1.278 10.184 32.176 1.00 64.10 198 THR A N 18
ATOM 34092 C CA . THR A 1 41 ? -0.115 9.793 31.389 1.00 72.34 198 THR A CA 18
ATOM 34093 C C . THR A 1 41 ? 1.169 9.935 32.197 1.00 45.13 198 THR A C 18
ATOM 34094 O O . THR A 1 41 ? 2.227 10.249 31.650 1.00 55.24 198 THR A O 18
ATOM 34105 N N . SER A 1 42 ? 1.071 9.701 33.501 1.00 4.45 199 SER A N 18
ATOM 34106 C CA . SER A 1 42 ? 2.226 9.807 34.386 1.00 61.12 199 SER A CA 18
ATOM 34107 C C . SER A 1 42 ? 3.075 8.541 34.324 1.00 31.43 199 SER A C 18
ATOM 34108 O O . SER A 1 42 ? 3.622 8.095 35.334 1.00 40.32 199 SER A O 18
ATOM 34116 N N . THR A 1 43 ? 3.180 7.964 33.131 1.00 24.32 200 THR A N 18
ATOM 34117 C CA . THR A 1 43 ? 3.961 6.748 32.936 1.00 13.42 200 THR A CA 18
ATOM 34118 C C . THR A 1 43 ? 3.807 5.800 34.120 1.00 0.40 200 THR A C 18
ATOM 34119 O O . THR A 1 43 ? 4.774 5.176 34.557 1.00 10.44 200 THR A O 18
ATOM 34130 N N . ASP A 1 44 ? 2.587 5.697 34.634 1.00 35.41 201 ASP A N 18
ATOM 34131 C CA . ASP A 1 44 ? 2.306 4.822 35.767 1.00 11.52 201 ASP A CA 18
ATOM 34132 C C . ASP A 1 44 ? 0.865 4.323 35.725 1.00 50.43 201 ASP A C 18
ATOM 34133 O O . ASP A 1 44 ? -0.041 5.008 35.248 1.00 20.52 201 ASP A O 18
ATOM 34142 N N . PRO A 1 45 ? 0.646 3.102 36.234 1.00 63.24 202 PRO A N 18
ATOM 34143 C CA . PRO A 1 45 ? -0.683 2.484 36.265 1.00 65.41 202 PRO A CA 18
ATOM 34144 C C . PRO A 1 45 ? -1.618 3.170 37.254 1.00 53.31 202 PRO A C 18
ATOM 34145 O O . PRO A 1 45 ? -2.758 3.496 36.921 1.00 25.34 202 PRO A O 18
ATOM 34156 N N . ALA A 1 46 ? -1.129 3.388 38.470 1.00 15.04 203 ALA A N 18
ATOM 34157 C CA . ALA A 1 46 ? -1.922 4.038 39.507 1.00 44.52 203 ALA A CA 18
ATOM 34158 C C . ALA A 1 46 ? -2.494 5.362 39.011 1.00 74.24 203 ALA A C 18
ATOM 34159 O O . ALA A 1 46 ? -3.701 5.594 39.083 1.00 12.34 203 ALA A O 18
ATOM 34166 N N . LYS A 1 47 ? -1.621 6.227 38.506 1.00 11.14 204 LYS A N 18
ATOM 34167 C CA . LYS A 1 47 ? -2.039 7.528 37.997 1.00 32.22 204 LYS A CA 18
ATOM 34168 C C . LYS A 1 47 ? -2.891 7.372 36.741 1.00 5.42 204 LYS A C 18
ATOM 34169 O O . LYS A 1 47 ? -3.834 8.132 36.523 1.00 62.03 204 LYS A O 18
ATOM 34188 N N . GLN A 1 48 ? -2.552 6.383 35.921 1.00 44.23 205 GLN A N 18
ATOM 34189 C CA . GLN A 1 48 ? -3.286 6.129 34.687 1.00 34.22 205 GLN A CA 18
ATOM 34190 C C . GLN A 1 48 ? -4.750 5.813 34.980 1.00 5.53 205 GLN A C 18
ATOM 34191 O O . GLN A 1 48 ? -5.652 6.434 34.419 1.00 2.53 205 GLN A O 18
ATOM 34205 N N . GLN A 1 49 ? -4.976 4.845 35.862 1.00 61.12 206 GLN A N 18
ATOM 34206 C CA . GLN A 1 49 ? -6.330 4.447 36.228 1.00 70.00 206 GLN A CA 18
ATOM 34207 C C . GLN A 1 49 ? -7.022 5.544 37.030 1.00 4.24 206 GLN A C 18
ATOM 34208 O O . GLN A 1 49 ? -8.175 5.884 36.769 1.00 11.23 206 GLN A O 18
ATOM 34222 N N . ALA A 1 50 ? -6.309 6.094 38.008 1.00 1.10 207 ALA A N 18
ATOM 34223 C CA . ALA A 1 50 ? -6.854 7.154 38.847 1.00 24.15 207 ALA A CA 18
ATOM 34224 C C . ALA A 1 50 ? -7.452 8.272 38.001 1.00 42.23 207 ALA A C 18
ATOM 34225 O O . ALA A 1 50 ? -8.590 8.686 38.217 1.00 12.53 207 ALA A O 18
ATOM 34232 N N . ALA A 1 51 ? -6.677 8.757 37.036 1.00 23.01 208 ALA A N 18
ATOM 34233 C CA . ALA A 1 51 ? -7.131 9.826 36.156 1.00 10.51 208 ALA A CA 18
ATOM 34234 C C . ALA A 1 51 ? -8.212 9.330 35.202 1.00 14.42 208 ALA A C 18
ATOM 34235 O O . ALA A 1 51 ? -9.194 10.028 34.943 1.00 42.21 208 ALA A O 18
ATOM 34242 N N . LEU A 1 52 ? -8.027 8.122 34.682 1.00 43.42 209 LEU A N 18
ATOM 34243 C CA . LEU A 1 52 ? -8.987 7.533 33.755 1.00 22.31 209 LEU A CA 18
ATOM 34244 C C . LEU A 1 52 ? -10.400 7.591 34.325 1.00 33.54 209 LEU A C 18
ATOM 34245 O O . LEU A 1 52 ? -11.298 8.186 33.729 1.00 42.00 209 LEU A O 18
ATOM 34261 N N . PHE A 1 53 ? -10.591 6.970 35.485 1.00 62.32 210 PHE A N 18
ATOM 34262 C CA . PHE A 1 53 ? -11.895 6.951 36.137 1.00 1.50 210 PHE A CA 18
ATOM 34263 C C . PHE A 1 53 ? -12.484 8.357 36.215 1.00 3.01 210 PHE A C 18
ATOM 34264 O O . PHE A 1 53 ? -13.683 8.550 36.016 1.00 2.04 210 PHE A O 18
ATOM 34281 N N . GLN A 1 54 ? -11.631 9.334 36.506 1.00 1.02 211 GLN A N 18
ATOM 34282 C CA . GLN A 1 54 ? -12.067 10.721 36.612 1.00 43.40 211 GLN A CA 18
ATOM 34283 C C . GLN A 1 54 ? -12.559 11.242 35.265 1.00 20.54 211 GLN A C 18
ATOM 34284 O O . GLN A 1 54 ? -13.634 11.833 35.172 1.00 14.53 211 GLN A O 18
ATOM 34298 N N . VAL A 1 55 ? -11.765 11.017 34.224 1.00 64.05 212 VAL A N 18
ATOM 34299 C CA . VAL A 1 55 ? -12.120 11.462 32.881 1.00 2.24 212 VAL A CA 18
ATOM 34300 C C . VAL A 1 55 ? -13.469 10.897 32.454 1.00 74.41 212 VAL A C 18
ATOM 34301 O O . VAL A 1 55 ? -14.402 11.645 32.158 1.00 23.24 212 VAL A O 18
ATOM 34314 N N . ILE A 1 56 ? -13.567 9.572 32.424 1.00 63.22 213 ILE A N 18
ATOM 34315 C CA . ILE A 1 56 ? -14.803 8.906 32.034 1.00 73.10 213 ILE A CA 18
ATOM 34316 C C . ILE A 1 56 ? -15.980 9.400 32.868 1.00 54.10 213 ILE A C 18
ATOM 34317 O O . ILE A 1 56 ? -17.026 9.764 32.330 1.00 22.23 213 ILE A O 18
ATOM 34333 N N . ALA A 1 57 ? -15.802 9.412 34.185 1.00 42.12 214 ALA A N 18
ATOM 34334 C CA . ALA A 1 57 ? -16.847 9.866 35.093 1.00 34.55 214 ALA A CA 18
ATOM 34335 C C . ALA A 1 57 ? -17.380 11.233 34.679 1.00 71.12 214 ALA A C 18
ATOM 34336 O O . ALA A 1 57 ? -18.587 11.472 34.702 1.00 1.50 214 ALA A O 18
ATOM 34343 N N . ALA A 1 58 ? -16.472 12.127 34.300 1.00 31.43 215 ALA A N 18
ATOM 34344 C CA . ALA A 1 58 ? -16.851 13.470 33.879 1.00 33.53 215 ALA A CA 18
ATOM 34345 C C . ALA A 1 58 ? -17.719 13.427 32.626 1.00 15.43 215 ALA A C 18
ATOM 34346 O O . ALA A 1 58 ? -18.683 14.184 32.501 1.00 53.03 215 ALA A O 18
ATOM 34353 N N . LEU A 1 59 ? -17.372 12.540 31.701 1.00 20.32 216 LEU A N 18
ATOM 34354 C CA . LEU A 1 59 ? -18.120 12.399 30.456 1.00 3.44 216 LEU A CA 18
ATOM 34355 C C . LEU A 1 59 ? -19.564 11.993 30.732 1.00 62.45 216 LEU A C 18
ATOM 34356 O O . LEU A 1 59 ? -20.499 12.602 30.213 1.00 30.50 216 LEU A O 18
ATOM 34372 N N . GLN A 1 60 ? -19.737 10.961 31.552 1.00 45.21 217 GLN A N 18
ATOM 34373 C CA . GLN A 1 60 ? -21.067 10.475 31.897 1.00 71.32 217 GLN A CA 18
ATOM 34374 C C . GLN A 1 60 ? -21.901 11.578 32.539 1.00 3.52 217 GLN A C 18
ATOM 34375 O O . GLN A 1 60 ? -22.964 11.942 32.035 1.00 4.00 217 GLN A O 18
ATOM 34389 N N . LYS A 1 61 ? -21.412 12.108 33.655 1.00 12.53 218 LYS A N 18
ATOM 34390 C CA . LYS A 1 61 ? -22.111 13.172 34.368 1.00 63.15 218 LYS A CA 18
ATOM 34391 C C . LYS A 1 61 ? -22.422 14.338 33.435 1.00 4.20 218 LYS A C 18
ATOM 34392 O O . LYS A 1 61 ? -23.448 15.003 33.577 1.00 13.22 218 LYS A O 18
ATOM 34411 N N . HIS A 1 62 ? -21.529 14.581 32.480 1.00 73.41 219 HIS A N 18
ATOM 34412 C CA . HIS A 1 62 ? -21.710 15.666 31.522 1.00 31.13 219 HIS A CA 18
ATOM 34413 C C . HIS A 1 62 ? -22.876 15.373 30.583 1.00 71.11 219 HIS A C 18
ATOM 34414 O O . HIS A 1 62 ? -23.676 16.257 30.276 1.00 73.23 219 HIS A O 18
ATOM 34428 N N . PHE A 1 63 ? -22.966 14.127 30.129 1.00 5.03 220 PHE A N 18
ATOM 34429 C CA . PHE A 1 63 ? -24.033 13.718 29.223 1.00 4.13 220 PHE A CA 18
ATOM 34430 C C . PHE A 1 63 ? -25.400 13.900 29.876 1.00 42.21 220 PHE A C 18
ATOM 34431 O O . PHE A 1 63 ? -26.291 14.534 29.311 1.00 51.32 220 PHE A O 18
ATOM 34448 N N . LYS A 1 64 ? -25.558 13.339 31.070 1.00 73.12 221 LYS A N 18
ATOM 34449 C CA . LYS A 1 64 ? -26.815 13.439 31.802 1.00 73.52 221 LYS A CA 18
ATOM 34450 C C . LYS A 1 64 ? -26.683 14.394 32.984 1.00 65.43 221 LYS A C 18
ATOM 34451 O O . LYS A 1 64 ? -27.126 14.092 34.092 1.00 24.05 221 LYS A O 18
ATOM 34470 N N . THR A 1 65 ? -26.071 15.548 32.740 1.00 43.52 222 THR A N 18
ATOM 34471 C CA . THR A 1 65 ? -25.880 16.548 33.783 1.00 31.24 222 THR A CA 18
ATOM 34472 C C . THR A 1 65 ? -27.204 16.910 34.446 1.00 32.13 222 THR A C 18
ATOM 34473 O O . THR A 1 65 ? -27.248 17.227 35.634 1.00 31.21 222 THR A O 18
ATOM 34484 N N . ASN A 1 66 ? -28.282 16.860 33.670 1.00 12.14 223 ASN A N 18
ATOM 34485 C CA . ASN A 1 66 ? -29.609 17.183 34.183 1.00 4.14 223 ASN A CA 18
ATOM 34486 C C . ASN A 1 66 ? -29.892 16.424 35.476 1.00 4.12 223 ASN A C 18
ATOM 34487 O O . ASN A 1 66 ? -30.541 16.944 36.383 1.00 20.43 223 ASN A O 18
ATOM 34498 N N . MET A 1 67 ? -29.399 15.192 35.553 1.00 40.14 224 MET A N 18
ATOM 34499 C CA . MET A 1 67 ? -29.597 14.362 36.735 1.00 13.22 224 MET A CA 18
ATOM 34500 C C . MET A 1 67 ? -28.300 14.223 37.525 1.00 30.24 224 MET A C 18
ATOM 34501 O O . MET A 1 67 ? -28.320 14.084 38.748 1.00 40.41 224 MET A O 18
ATOM 34515 N N . GLU A 1 68 ? -27.175 14.260 36.819 1.00 43.14 225 GLU A N 18
ATOM 34516 C CA . GLU A 1 68 ? -25.869 14.137 37.456 1.00 61.43 225 GLU A CA 18
ATOM 34517 C C . GLU A 1 68 ? -25.693 12.752 38.071 1.00 22.55 225 GLU A C 18
ATOM 34518 O O . GLU A 1 68 ? -25.582 12.611 39.289 1.00 52.53 225 GLU A O 18
ATOM 34530 N N . ASN A 1 69 ? -25.668 11.731 37.221 1.00 74.24 226 ASN A N 18
ATOM 34531 C CA . ASN A 1 69 ? -25.507 10.356 37.680 1.00 11.23 226 ASN A CA 18
ATOM 34532 C C . ASN A 1 69 ? -24.224 9.744 37.126 1.00 1.54 226 ASN A C 18
ATOM 34533 O O . ASN A 1 69 ? -23.767 10.109 36.043 1.00 3.11 226 ASN A O 18
ATOM 34544 N N . VAL A 1 70 ? -23.647 8.811 37.877 1.00 14.45 227 VAL A N 18
ATOM 34545 C CA . VAL A 1 70 ? -22.418 8.147 37.462 1.00 41.24 227 VAL A CA 18
ATOM 34546 C C . VAL A 1 70 ? -22.563 6.631 37.528 1.00 60.04 227 VAL A C 18
ATOM 34547 O O . VAL A 1 70 ? -22.651 6.052 38.610 1.00 50.34 227 VAL A O 18
ATOM 34560 N N . ASN A 1 71 ? -22.587 5.993 36.362 1.00 43.02 228 ASN A N 18
ATOM 34561 C CA . ASN A 1 71 ? -22.721 4.543 36.287 1.00 72.22 228 ASN A CA 18
ATOM 34562 C C . ASN A 1 71 ? -21.387 3.858 36.566 1.00 31.54 228 ASN A C 18
ATOM 34563 O O . ASN A 1 71 ? -20.558 3.700 35.670 1.00 50.42 228 ASN A O 18
ATOM 34574 N N . TYR A 1 72 ? -21.187 3.451 37.815 1.00 14.43 229 TYR A N 18
ATOM 34575 C CA . TYR A 1 72 ? -19.954 2.784 38.214 1.00 4.50 229 TYR A CA 18
ATOM 34576 C C . TYR A 1 72 ? -19.745 1.501 37.416 1.00 54.24 229 TYR A C 18
ATOM 34577 O O . TYR A 1 72 ? -18.652 1.240 36.912 1.00 14.35 229 TYR A O 18
ATOM 34595 N N . ASP A 1 73 ? -20.802 0.704 37.304 1.00 51.14 230 ASP A N 18
ATOM 34596 C CA . ASP A 1 73 ? -20.738 -0.552 36.565 1.00 4.21 230 ASP A CA 18
ATOM 34597 C C . ASP A 1 73 ? -20.192 -0.328 35.158 1.00 11.53 230 ASP A C 18
ATOM 34598 O O . ASP A 1 73 ? -19.310 -1.055 34.700 1.00 42.43 230 ASP A O 18
ATOM 34607 N N . LEU A 1 74 ? -20.723 0.682 34.477 1.00 11.05 231 LEU A N 18
ATOM 34608 C CA . LEU A 1 74 ? -20.290 1.002 33.122 1.00 73.05 231 LEU A CA 18
ATOM 34609 C C . LEU A 1 74 ? -18.918 1.667 33.131 1.00 42.43 231 LEU A C 18
ATOM 34610 O O . LEU A 1 74 ? -18.114 1.470 32.219 1.00 60.34 231 LEU A O 18
ATOM 34626 N N . LEU A 1 75 ? -18.655 2.455 34.168 1.00 70.03 232 LEU A N 18
ATOM 34627 C CA . LEU A 1 75 ? -17.378 3.148 34.298 1.00 51.45 232 LEU A CA 18
ATOM 34628 C C . LEU A 1 75 ? -16.216 2.162 34.253 1.00 23.34 232 LEU A C 18
ATOM 34629 O O . LEU A 1 75 ? -15.262 2.346 33.498 1.00 71.23 232 LEU A O 18
ATOM 34645 N N . GLN A 1 76 ? -16.304 1.114 35.067 1.00 51.32 233 GLN A N 18
ATOM 34646 C CA . GLN A 1 76 ? -15.260 0.098 35.119 1.00 61.01 233 GLN A CA 18
ATOM 34647 C C . GLN A 1 76 ? -15.031 -0.518 33.743 1.00 44.03 233 GLN A C 18
ATOM 34648 O O . GLN A 1 76 ? -13.899 -0.830 33.371 1.00 72.21 233 GLN A O 18
ATOM 34662 N N . LYS A 1 77 ? -16.112 -0.691 32.990 1.00 43.22 234 LYS A N 18
ATOM 34663 C CA . LYS A 1 77 ? -16.030 -1.269 31.654 1.00 43.44 234 LYS A CA 18
ATOM 34664 C C . LYS A 1 77 ? -15.391 -0.288 30.675 1.00 31.20 234 LYS A C 18
ATOM 34665 O O . LYS A 1 77 ? -14.387 -0.601 30.037 1.00 45.02 234 LYS A O 18
ATOM 34684 N N . GLN A 1 78 ? -15.980 0.898 30.564 1.00 51.11 235 GLN A N 18
ATOM 34685 C CA . GLN A 1 78 ? -15.467 1.924 29.663 1.00 30.24 235 GLN A CA 18
ATOM 34686 C C . GLN A 1 78 ? -14.002 2.225 29.960 1.00 64.11 235 GLN A C 18
ATOM 34687 O O . GLN A 1 78 ? -13.199 2.414 29.046 1.00 3.31 235 GLN A O 18
ATOM 34701 N N . VAL A 1 79 ? -13.659 2.268 31.244 1.00 54.23 236 VAL A N 18
ATOM 34702 C CA . VAL A 1 79 ? -12.290 2.546 31.661 1.00 33.30 236 VAL A CA 18
ATOM 34703 C C . VAL A 1 79 ? -11.383 1.348 31.401 1.00 51.30 236 VAL A C 18
ATOM 34704 O O . VAL A 1 79 ? -10.261 1.499 30.918 1.00 63.33 236 VAL A O 18
ATOM 34717 N N . LYS A 1 80 ? -11.877 0.158 31.724 1.00 22.13 237 LYS A N 18
ATOM 34718 C CA . LYS A 1 80 ? -11.113 -1.068 31.525 1.00 44.34 237 LYS A CA 18
ATOM 34719 C C . LYS A 1 80 ? -10.611 -1.168 30.088 1.00 60.24 237 LYS A C 18
ATOM 34720 O O . LYS A 1 80 ? -9.453 -1.509 29.847 1.00 44.13 237 LYS A O 18
ATOM 34739 N N . TYR A 1 81 ? -11.489 -0.868 29.137 1.00 31.31 238 TYR A N 18
ATOM 34740 C CA . TYR A 1 81 ? -11.135 -0.926 27.724 1.00 51.22 238 TYR A CA 18
ATOM 34741 C C . TYR A 1 81 ? -9.874 -0.114 27.445 1.00 63.43 238 TYR A C 18
ATOM 34742 O O . TYR A 1 81 ? -8.902 -0.628 26.890 1.00 61.41 238 TYR A O 18
ATOM 34760 N N . ILE A 1 82 ? -9.897 1.156 27.834 1.00 71.21 239 ILE A N 18
ATOM 34761 C CA . ILE A 1 82 ? -8.756 2.039 27.628 1.00 64.53 239 ILE A CA 18
ATOM 34762 C C . ILE A 1 82 ? -7.503 1.482 28.296 1.00 42.23 239 ILE A C 18
ATOM 34763 O O . ILE A 1 82 ? -6.418 1.501 27.716 1.00 45.52 239 ILE A O 18
ATOM 34779 N N . MET A 1 83 ? -7.662 0.985 29.518 1.00 5.30 240 MET A N 18
ATOM 34780 C CA . MET A 1 83 ? -6.543 0.420 30.264 1.00 11.20 240 MET A CA 18
ATOM 34781 C C . MET A 1 83 ? -5.934 -0.762 29.518 1.00 62.35 240 MET A C 18
ATOM 34782 O O . MET A 1 83 ? -4.723 -0.815 29.301 1.00 0.51 240 MET A O 18
ATOM 34796 N N . ASP A 1 84 ? -6.780 -1.709 29.127 1.00 41.00 241 ASP A N 18
ATOM 34797 C CA . ASP A 1 84 ? -6.324 -2.891 28.404 1.00 55.31 241 ASP A CA 18
ATOM 34798 C C . ASP A 1 84 ? -5.705 -2.503 27.065 1.00 70.12 241 ASP A C 18
ATOM 34799 O O . ASP A 1 84 ? -4.694 -3.069 26.650 1.00 24.34 241 ASP A O 18
ATOM 34808 N N . SER A 1 85 ? -6.320 -1.535 26.392 1.00 24.32 242 SER A N 18
ATOM 34809 C CA . SER A 1 85 ? -5.831 -1.075 25.097 1.00 35.34 242 SER A CA 18
ATOM 34810 C C . SER A 1 85 ? -4.397 -0.569 25.206 1.00 5.35 242 SER A C 18
ATOM 34811 O O . SER A 1 85 ? -3.634 -0.620 24.243 1.00 41.44 242 SER A O 18
ATOM 34819 N N . ASN A 1 86 ? -4.037 -0.080 26.389 1.00 44.22 243 ASN A N 18
ATOM 34820 C CA . ASN A 1 86 ? -2.694 0.437 26.625 1.00 4.24 243 ASN A CA 18
ATOM 34821 C C . ASN A 1 86 ? -2.440 1.693 25.797 1.00 14.10 243 ASN A C 18
ATOM 34822 O O . ASN A 1 86 ? -1.295 2.041 25.513 1.00 4.03 243 ASN A O 18
ATOM 34833 N N . MET A 1 87 ? -3.518 2.369 25.413 1.00 52.20 244 MET A N 18
ATOM 34834 C CA . MET A 1 87 ? -3.413 3.588 24.619 1.00 64.33 244 MET A CA 18
ATOM 34835 C C . MET A 1 87 ? -2.607 4.651 25.359 1.00 54.02 244 MET A C 18
ATOM 34836 O O . MET A 1 87 ? -1.755 5.319 24.772 1.00 54.52 244 MET A O 18
ATOM 34850 N N . LEU A 1 88 ? -2.882 4.803 26.650 1.00 72.15 245 LEU A N 18
ATOM 34851 C CA . LEU A 1 88 ? -2.183 5.786 27.470 1.00 31.21 245 LEU A CA 18
ATOM 34852 C C . LEU A 1 88 ? -0.674 5.574 27.406 1.00 41.44 245 LEU A C 18
ATOM 34853 O O . LEU A 1 88 ? 0.100 6.528 27.473 1.00 13.55 245 LEU A O 18
ATOM 34869 N N . ASN A 1 89 ? -0.263 4.318 27.272 1.00 63.41 246 ASN A N 18
ATOM 34870 C CA . ASN A 1 89 ? 1.154 3.981 27.196 1.00 23.12 246 ASN A CA 18
ATOM 34871 C C . ASN A 1 89 ? 1.647 4.021 25.753 1.00 75.13 246 ASN A C 18
ATOM 34872 O O . ASN A 1 89 ? 2.821 4.286 25.493 1.00 40.02 246 ASN A O 18
ATOM 34883 N N . LEU A 1 90 ? 0.741 3.757 24.817 1.00 21.53 247 LEU A N 18
ATOM 34884 C CA . LEU A 1 90 ? 1.082 3.763 23.399 1.00 62.21 247 LEU A CA 18
ATOM 34885 C C . LEU A 1 90 ? 1.825 5.041 23.023 1.00 14.10 247 LEU A C 18
ATOM 34886 O O . LEU A 1 90 ? 1.553 6.122 23.546 1.00 41.45 247 LEU A O 18
ATOM 34902 N N . PRO A 1 91 ? 2.783 4.917 22.093 1.00 4.33 248 PRO A N 18
ATOM 34903 C CA . PRO A 1 91 ? 3.583 6.053 21.624 1.00 12.14 248 PRO A CA 18
ATOM 34904 C C . PRO A 1 91 ? 2.764 7.033 20.791 1.00 44.04 248 PRO A C 18
ATOM 34905 O O . PRO A 1 91 ? 3.032 8.234 20.790 1.00 54.32 248 PRO A O 18
ATOM 34916 N N . GLN A 1 92 ? 1.767 6.512 20.083 1.00 22.01 249 GLN A N 18
ATOM 34917 C CA . GLN A 1 92 ? 0.910 7.342 19.245 1.00 4.41 249 GLN A CA 18
ATOM 34918 C C . GLN A 1 92 ? 0.094 8.312 20.093 1.00 4.33 249 GLN A C 18
ATOM 34919 O O . GLN A 1 92 ? -0.111 9.465 19.713 1.00 43.15 249 GLN A O 18
ATOM 34933 N N . PHE A 1 93 ? -0.369 7.838 21.245 1.00 72.13 250 PHE A N 18
ATOM 34934 C CA . PHE A 1 93 ? -1.164 8.663 22.147 1.00 74.22 250 PHE A CA 18
ATOM 34935 C C . PHE A 1 93 ? -0.352 9.849 22.657 1.00 2.14 250 PHE A C 18
ATOM 34936 O O . PHE A 1 93 ? -0.754 11.002 22.503 1.00 70.20 250 PHE A O 18
ATOM 34953 N N . GLN A 1 94 ? 0.793 9.556 23.266 1.00 13.44 251 GLN A N 18
ATOM 34954 C CA . GLN A 1 94 ? 1.661 10.598 23.801 1.00 2.51 251 GLN A CA 18
ATOM 34955 C C . GLN A 1 94 ? 2.128 11.539 22.695 1.00 60.32 251 GLN A C 18
ATOM 34956 O O . GLN A 1 94 ? 2.515 12.678 22.956 1.00 12.34 251 GLN A O 18
ATOM 34970 N N . HIS A 1 95 ? 2.090 11.054 21.458 1.00 53.14 252 HIS A N 18
ATOM 34971 C CA . HIS A 1 95 ? 2.509 11.852 20.311 1.00 72.13 252 HIS A CA 18
ATOM 34972 C C . HIS A 1 95 ? 1.319 12.579 19.691 1.00 43.02 252 HIS A C 18
ATOM 34973 O O . HIS A 1 95 ? 1.293 12.833 18.486 1.00 75.43 252 HIS A O 18
ATOM 34987 N N . LEU A 1 96 ? 0.337 12.911 20.521 1.00 1.23 253 LEU A N 18
ATOM 34988 C CA . LEU A 1 96 ? -0.856 13.609 20.055 1.00 71.21 253 LEU A CA 18
ATOM 34989 C C . LEU A 1 96 ? -1.247 14.724 21.019 1.00 2.13 253 LEU A C 18
ATOM 34990 O O . LEU A 1 96 ? -0.918 14.696 22.205 1.00 11.14 253 LEU A O 18
ATOM 35006 N N . PRO A 1 97 ? -1.967 15.730 20.501 1.00 72.32 254 PRO A N 18
ATOM 35007 C CA . PRO A 1 97 ? -2.421 16.872 21.299 1.00 0.24 254 PRO A CA 18
ATOM 35008 C C . PRO A 1 97 ? -3.502 16.485 22.303 1.00 3.21 254 PRO A C 18
ATOM 35009 O O . PRO A 1 97 ? -4.165 15.461 22.149 1.00 75.51 254 PRO A O 18
ATOM 35020 N N . GLN A 1 98 ? -3.672 17.312 23.330 1.00 75.31 255 GLN A N 18
ATOM 35021 C CA . GLN A 1 98 ? -4.673 17.054 24.359 1.00 52.43 255 GLN A CA 18
ATOM 35022 C C . GLN A 1 98 ? -6.058 16.887 23.741 1.00 22.25 255 GLN A C 18
ATOM 35023 O O . GLN A 1 98 ? -6.853 16.064 24.193 1.00 21.42 255 GLN A O 18
ATOM 35037 N N . GLU A 1 99 ? -6.338 17.673 22.707 1.00 14.41 256 GLU A N 18
ATOM 35038 C CA . GLU A 1 99 ? -7.628 17.612 22.029 1.00 31.14 256 GLU A CA 18
ATOM 35039 C C . GLU A 1 99 ? -7.832 16.251 21.370 1.00 30.33 256 GLU A C 18
ATOM 35040 O O . GLU A 1 99 ? -8.781 15.534 21.685 1.00 31.33 256 GLU A O 18
ATOM 35052 N N . GLU A 1 100 ? -6.934 15.903 20.454 1.00 50.02 257 GLU A N 18
ATOM 35053 C CA . GLU A 1 100 ? -7.016 14.629 19.749 1.00 35.14 257 GLU A CA 18
ATOM 35054 C C . GLU A 1 100 ? -6.999 13.462 20.732 1.00 31.32 257 GLU A C 18
ATOM 35055 O O . GLU A 1 100 ? -7.658 12.444 20.517 1.00 1.15 257 GLU A O 18
ATOM 35067 N N . LYS A 1 101 ? -6.240 13.616 21.812 1.00 42.34 258 LYS A N 18
ATOM 35068 C CA . LYS A 1 101 ? -6.135 12.577 22.829 1.00 13.33 258 LYS A CA 18
ATOM 35069 C C . LYS A 1 101 ? -7.513 12.200 23.365 1.00 3.34 258 LYS A C 18
ATOM 35070 O O . LYS A 1 101 ? -7.910 11.037 23.318 1.00 71.32 258 LYS A O 18
ATOM 35089 N N . MET A 1 102 ? -8.237 13.192 23.874 1.00 44.22 259 MET A N 18
ATOM 35090 C CA . MET A 1 102 ? -9.571 12.964 24.416 1.00 21.21 259 MET A CA 18
ATOM 35091 C C . MET A 1 102 ? -10.454 12.244 23.402 1.00 21.41 259 MET A C 18
ATOM 35092 O O . MET A 1 102 ? -11.009 11.183 23.690 1.00 5.15 259 MET A O 18
ATOM 35106 N N . SER A 1 103 ? -10.580 12.827 22.214 1.00 32.43 260 SER A N 18
ATOM 35107 C CA . SER A 1 103 ? -11.399 12.242 21.159 1.00 14.10 260 SER A CA 18
ATOM 35108 C C . SER A 1 103 ? -10.959 10.813 20.858 1.00 64.21 260 SER A C 18
ATOM 35109 O O . SER A 1 103 ? -11.786 9.931 20.630 1.00 55.43 260 SER A O 18
ATOM 35117 N N . ALA A 1 104 ? -9.648 10.592 20.859 1.00 31.22 261 ALA A N 18
ATOM 35118 C CA . ALA A 1 104 ? -9.096 9.270 20.588 1.00 10.33 261 ALA A CA 18
ATOM 35119 C C . ALA A 1 104 ? -9.560 8.258 21.630 1.00 63.41 261 ALA A C 18
ATOM 35120 O O . ALA A 1 104 ? -9.904 7.123 21.296 1.00 4.31 261 ALA A O 18
ATOM 35127 N N . ILE A 1 105 ? -9.566 8.674 22.892 1.00 41.24 262 ILE A N 18
ATOM 35128 C CA . ILE A 1 105 ? -9.988 7.803 23.981 1.00 22.12 262 ILE A CA 18
ATOM 35129 C C . ILE A 1 105 ? -11.473 7.472 23.877 1.00 1.42 262 ILE A C 18
ATOM 35130 O O . ILE A 1 105 ? -11.860 6.303 23.848 1.00 5.21 262 ILE A O 18
ATOM 35146 N N . LEU A 1 106 ? -12.301 8.509 23.820 1.00 53.22 263 LEU A N 18
ATOM 35147 C CA . LEU A 1 106 ? -13.745 8.330 23.717 1.00 74.03 263 LEU A CA 18
ATOM 35148 C C . LEU A 1 106 ? -14.108 7.546 22.460 1.00 54.04 263 LEU A C 18
ATOM 35149 O O . LEU A 1 106 ? -14.969 6.667 22.491 1.00 23.34 263 LEU A O 18
ATOM 35165 N N . ALA A 1 107 ? -13.445 7.870 21.354 1.00 31.24 264 ALA A N 18
ATOM 35166 C CA . ALA A 1 107 ? -13.695 7.193 20.088 1.00 41.22 264 ALA A CA 18
ATOM 35167 C C . ALA A 1 107 ? -13.195 5.753 20.127 1.00 44.24 264 ALA A C 18
ATOM 35168 O O . ALA A 1 107 ? -13.772 4.868 19.496 1.00 51.54 264 ALA A O 18
ATOM 35175 N N . MET A 1 108 ? -12.117 5.526 20.871 1.00 71.23 265 MET A N 18
ATOM 35176 C CA . MET A 1 108 ? -11.540 4.192 20.991 1.00 2.15 265 MET A CA 18
ATOM 35177 C C . MET A 1 108 ? -12.508 3.242 21.688 1.00 32.35 265 MET A C 18
ATOM 35178 O O . MET A 1 108 ? -12.844 2.182 21.158 1.00 63.12 265 MET A O 18
ATOM 35192 N N . LEU A 1 109 ? -12.954 3.627 22.879 1.00 23.42 266 LEU A N 18
ATOM 35193 C CA . LEU A 1 109 ? -13.884 2.808 23.649 1.00 1.13 266 LEU A CA 18
ATOM 35194 C C . LEU A 1 109 ? -15.209 2.648 22.911 1.00 41.53 266 LEU A C 18
ATOM 35195 O O . LEU A 1 109 ? -15.919 1.661 23.096 1.00 42.02 266 LEU A O 18
ATOM 35211 N N . ASN A 1 110 ? -15.534 3.626 22.071 1.00 12.44 267 ASN A N 18
ATOM 35212 C CA . ASN A 1 110 ? -16.773 3.594 21.303 1.00 33.50 267 ASN A CA 18
ATOM 35213 C C . ASN A 1 110 ? -16.854 2.328 20.454 1.00 2.24 267 ASN A C 18
ATOM 35214 O O . ASN A 1 110 ? -17.940 1.890 20.076 1.00 51.42 267 ASN A O 18
ATOM 35225 N N . SER A 1 111 ? -15.696 1.745 20.160 1.00 12.10 268 SER A N 18
ATOM 35226 C CA . SER A 1 111 ? -15.635 0.532 19.354 1.00 62.34 268 SER A CA 18
ATOM 35227 C C . SER A 1 111 ? -16.660 -0.492 19.833 1.00 40.52 268 SER A C 18
ATOM 35228 O O . SER A 1 111 ? -17.246 -1.220 19.033 1.00 31.15 268 SER A O 18
ATOM 35236 N N . ASN A 1 112 ? -16.870 -0.539 21.144 1.00 35.33 269 ASN A N 18
ATOM 35237 C CA . ASN A 1 112 ? -17.824 -1.473 21.732 1.00 73.23 269 ASN A CA 18
ATOM 35238 C C . ASN A 1 112 ? -19.123 -0.763 22.102 1.00 71.53 269 ASN A C 18
ATOM 35239 O O . ASN A 1 112 ? -19.122 0.188 22.883 1.00 20.42 269 ASN A O 18
ATOM 35250 N N . SER A 1 113 ? -20.230 -1.233 21.535 1.00 61.20 270 SER A N 18
ATOM 35251 C CA . SER A 1 113 ? -21.536 -0.642 21.802 1.00 2.14 270 SER A CA 18
ATOM 35252 C C . SER A 1 113 ? -21.799 -0.563 23.303 1.00 35.20 270 SER A C 18
ATOM 35253 O O . SER A 1 113 ? -22.380 0.406 23.793 1.00 44.04 270 SER A O 18
ATOM 35261 N N . ASP A 1 114 ? -21.369 -1.590 24.027 1.00 32.34 271 ASP A N 18
ATOM 35262 C CA . ASP A 1 114 ? -21.557 -1.639 25.473 1.00 50.43 271 ASP A CA 18
ATOM 35263 C C . ASP A 1 114 ? -20.946 -0.411 26.141 1.00 13.04 271 ASP A C 18
ATOM 35264 O O . ASP A 1 114 ? -21.503 0.131 27.097 1.00 22.22 271 ASP A O 18
ATOM 35273 N N . THR A 1 115 ? -19.797 0.023 25.633 1.00 11.33 272 THR A N 18
ATOM 35274 C CA . THR A 1 115 ? -19.109 1.185 26.182 1.00 13.12 272 THR A CA 18
ATOM 35275 C C . THR A 1 115 ? -19.169 2.365 25.219 1.00 12.21 272 THR A C 18
ATOM 35276 O O . THR A 1 115 ? -18.370 3.296 25.313 1.00 64.14 272 THR A O 18
ATOM 35287 N N . ALA A 1 116 ? -20.123 2.320 24.294 1.00 5.53 273 ALA A N 18
ATOM 35288 C CA . ALA A 1 116 ? -20.288 3.388 23.316 1.00 72.14 273 ALA A CA 18
ATOM 35289 C C . ALA A 1 116 ? -20.334 4.753 23.994 1.00 22.34 273 ALA A C 18
ATOM 35290 O O . ALA A 1 116 ? -19.413 5.559 23.853 1.00 32.11 273 ALA A O 18
ATOM 35297 N N . LEU A 1 117 ? -21.410 5.006 24.731 1.00 51.35 274 LEU A N 18
ATOM 35298 C CA . LEU A 1 117 ? -21.576 6.275 25.431 1.00 31.03 274 LEU A CA 18
ATOM 35299 C C . LEU A 1 117 ? -21.985 6.046 26.883 1.00 64.21 274 LEU A C 18
ATOM 35300 O O . LEU A 1 117 ? -21.312 6.503 27.807 1.00 13.30 274 LEU A O 18
ATOM 35316 N N . SER A 1 118 ? -23.090 5.333 27.076 1.00 63.11 275 SER A N 18
ATOM 35317 C CA . SER A 1 118 ? -23.589 5.044 28.415 1.00 21.02 275 SER A CA 18
ATOM 35318 C C . SER A 1 118 ? -24.031 3.588 28.528 1.00 42.12 275 SER A C 18
ATOM 35319 O O . SER A 1 118 ? -23.750 2.772 27.650 1.00 40.22 275 SER A O 18
ATOM 35327 N N . VAL A 1 119 ? -24.725 3.269 29.616 1.00 43.31 276 VAL A N 18
ATOM 35328 C CA . VAL A 1 119 ? -25.207 1.913 29.845 1.00 73.33 276 VAL A CA 18
ATOM 35329 C C . VAL A 1 119 ? -26.108 1.450 28.705 1.00 43.13 276 VAL A C 18
ATOM 35330 O O . VAL A 1 119 ? -26.734 2.251 28.011 1.00 14.52 276 VAL A O 18
ATOM 35343 N N . PRO A 1 120 ? -26.176 0.126 28.505 1.00 62.43 277 PRO A N 18
ATOM 35344 C CA . PRO A 1 120 ? -26.998 -0.474 27.450 1.00 60.53 277 PRO A CA 18
ATOM 35345 C C . PRO A 1 120 ? -28.491 -0.342 27.732 1.00 44.41 277 PRO A C 18
ATOM 35346 O O . PRO A 1 120 ? -28.909 0.021 28.832 1.00 71.33 277 PRO A O 18
ATOM 35357 N N . PRO A 1 121 ? -29.315 -0.641 26.717 1.00 65.41 278 PRO A N 18
ATOM 35358 C CA . PRO A 1 121 ? -30.774 -0.564 26.832 1.00 2.35 278 PRO A CA 18
ATOM 35359 C C . PRO A 1 121 ? -31.342 -1.647 27.743 1.00 62.34 278 PRO A C 18
ATOM 35360 O O . PRO A 1 121 ? -30.698 -2.669 27.985 1.00 1.44 278 PRO A O 18
ATOM 35371 N N . HIS A 1 122 ? -32.552 -1.419 28.244 1.00 44.23 279 HIS A N 18
ATOM 35372 C CA . HIS A 1 122 ? -33.207 -2.377 29.127 1.00 41.02 279 HIS A CA 18
ATOM 35373 C C . HIS A 1 122 ? -34.659 -1.981 29.376 1.00 31.12 279 HIS A C 18
ATOM 35374 O O . HIS A 1 122 ? -34.953 -0.827 29.689 1.00 71.13 279 HIS A O 18
ATOM 35388 N N . ASP A 1 123 ? -35.562 -2.945 29.235 1.00 14.22 280 ASP A N 18
ATOM 35389 C CA . ASP A 1 123 ? -36.984 -2.697 29.445 1.00 11.05 280 ASP A CA 18
ATOM 35390 C C . ASP A 1 123 ? -37.247 -2.217 30.869 1.00 12.23 280 ASP A C 18
ATOM 35391 O O . ASP A 1 123 ? -38.124 -1.384 31.102 1.00 23.53 280 ASP A O 18
ATOM 35400 N N . SER A 1 124 ? -36.483 -2.748 31.818 1.00 30.03 281 SER A N 18
ATOM 35401 C CA . SER A 1 124 ? -36.637 -2.377 33.220 1.00 22.42 281 SER A CA 18
ATOM 35402 C C . SER A 1 124 ? -36.604 -0.861 33.388 1.00 31.41 281 SER A C 18
ATOM 35403 O O . SER A 1 124 ? -37.307 -0.302 34.231 1.00 62.21 281 SER A O 18
ATOM 35411 N N . THR A 1 125 ? -35.782 -0.200 32.579 1.00 21.21 282 THR A N 18
ATOM 35412 C CA . THR A 1 125 ? -35.655 1.250 32.637 1.00 12.54 282 THR A CA 18
ATOM 35413 C C . THR A 1 125 ? -36.085 1.893 31.324 1.00 41.23 282 THR A C 18
ATOM 35414 O O . THR A 1 125 ? -36.509 3.049 31.295 1.00 4.05 282 THR A O 18
ATOM 35425 N N . THR A 1 1 ? 2.282 4.335 -6.000 1.00 1.41 158 THR A N 19
ATOM 35426 C CA . THR A 1 1 ? 3.680 3.932 -6.088 1.00 10.44 158 THR A CA 19
ATOM 35427 C C . THR A 1 1 ? 3.878 2.517 -5.559 1.00 22.44 158 THR A C 19
ATOM 35428 O O . THR A 1 1 ? 4.693 1.757 -6.081 1.00 42.14 158 THR A O 19
ATOM 35439 N N . ALA A 1 2 ? 3.127 2.168 -4.519 1.00 64.30 159 ALA A N 19
ATOM 35440 C CA . ALA A 1 2 ? 3.219 0.842 -3.921 1.00 61.52 159 ALA A CA 19
ATOM 35441 C C . ALA A 1 2 ? 4.663 0.494 -3.574 1.00 51.43 159 ALA A C 19
ATOM 35442 O O . ALA A 1 2 ? 5.119 -0.621 -3.820 1.00 60.32 159 ALA A O 19
ATOM 35449 N N . ASN A 1 3 ? 5.377 1.458 -3.002 1.00 43.22 160 ASN A N 19
ATOM 35450 C CA . ASN A 1 3 ? 6.771 1.254 -2.623 1.00 14.23 160 ASN A CA 19
ATOM 35451 C C . ASN A 1 3 ? 6.872 0.401 -1.362 1.00 14.22 160 ASN A C 19
ATOM 35452 O O . ASN A 1 3 ? 7.451 -0.685 -1.378 1.00 21.41 160 ASN A O 19
ATOM 35463 N N . THR A 1 4 ? 6.303 0.901 -0.269 1.00 20.43 161 THR A N 19
ATOM 35464 C CA . THR A 1 4 ? 6.329 0.186 1.001 1.00 20.21 161 THR A CA 19
ATOM 35465 C C . THR A 1 4 ? 4.920 -0.017 1.547 1.00 2.51 161 THR A C 19
ATOM 35466 O O . THR A 1 4 ? 4.004 0.739 1.223 1.00 64.10 161 THR A O 19
ATOM 35477 N N . ALA A 1 5 ? 4.754 -1.040 2.378 1.00 20.30 162 ALA A N 19
ATOM 35478 C CA . ALA A 1 5 ? 3.457 -1.340 2.971 1.00 12.23 162 ALA A CA 19
ATOM 35479 C C . ALA A 1 5 ? 3.617 -2.048 4.312 1.00 13.45 162 ALA A C 19
ATOM 35480 O O . ALA A 1 5 ? 4.412 -2.978 4.443 1.00 3.33 162 ALA A O 19
ATOM 35487 N N . SER A 1 6 ? 2.856 -1.601 5.307 1.00 41.33 163 SER A N 19
ATOM 35488 C CA . SER A 1 6 ? 2.917 -2.189 6.640 1.00 41.33 163 SER A CA 19
ATOM 35489 C C . SER A 1 6 ? 1.565 -2.773 7.038 1.00 63.31 163 SER A C 19
ATOM 35490 O O . SER A 1 6 ? 0.518 -2.199 6.742 1.00 0.45 163 SER A O 19
ATOM 35498 N N . GLN A 1 7 ? 1.598 -3.919 7.710 1.00 22.51 164 GLN A N 19
ATOM 35499 C CA . GLN A 1 7 ? 0.376 -4.583 8.148 1.00 10.24 164 GLN A CA 19
ATOM 35500 C C . GLN A 1 7 ? 0.412 -4.854 9.649 1.00 53.12 164 GLN A C 19
ATOM 35501 O O . GLN A 1 7 ? 1.233 -5.636 10.128 1.00 54.34 164 GLN A O 19
ATOM 35515 N N . GLN A 1 8 ? -0.483 -4.202 10.384 1.00 32.43 165 GLN A N 19
ATOM 35516 C CA . GLN A 1 8 ? -0.552 -4.373 11.831 1.00 74.12 165 GLN A CA 19
ATOM 35517 C C . GLN A 1 8 ? -1.885 -4.989 12.243 1.00 33.21 165 GLN A C 19
ATOM 35518 O O . GLN A 1 8 ? -2.944 -4.387 12.056 1.00 23.34 165 GLN A O 19
ATOM 35532 N N . LEU A 1 9 ? -1.827 -6.192 12.804 1.00 41.10 166 LEU A N 19
ATOM 35533 C CA . LEU A 1 9 ? -3.030 -6.891 13.243 1.00 50.50 166 LEU A CA 19
ATOM 35534 C C . LEU A 1 9 ? -2.694 -7.951 14.287 1.00 42.22 166 LEU A C 19
ATOM 35535 O O . LEU A 1 9 ? -1.846 -8.814 14.059 1.00 51.32 166 LEU A O 19
ATOM 35551 N N . SER A 1 10 ? -3.366 -7.881 15.432 1.00 45.34 167 SER A N 19
ATOM 35552 C CA . SER A 1 10 ? -3.137 -8.834 16.512 1.00 40.55 167 SER A CA 19
ATOM 35553 C C . SER A 1 10 ? -4.404 -9.032 17.338 1.00 2.33 167 SER A C 19
ATOM 35554 O O . SER A 1 10 ? -5.421 -8.377 17.105 1.00 63.04 167 SER A O 19
ATOM 35562 N N . LEU A 1 11 ? -4.335 -9.939 18.306 1.00 61.20 168 LEU A N 19
ATOM 35563 C CA . LEU A 1 11 ? -5.476 -10.225 19.169 1.00 24.22 168 LEU A CA 19
ATOM 35564 C C . LEU A 1 11 ? -5.195 -9.790 20.604 1.00 33.10 168 LEU A C 19
ATOM 35565 O O . LEU A 1 11 ? -5.418 -10.549 21.548 1.00 44.31 168 LEU A O 19
ATOM 35581 N N . ASP A 1 12 ? -4.708 -8.564 20.760 1.00 33.24 169 ASP A N 19
ATOM 35582 C CA . ASP A 1 12 ? -4.401 -8.026 22.081 1.00 63.34 169 ASP A CA 19
ATOM 35583 C C . ASP A 1 12 ? -4.741 -6.541 22.155 1.00 45.02 169 ASP A C 19
ATOM 35584 O O . ASP A 1 12 ? -4.805 -5.843 21.143 1.00 54.40 169 ASP A O 19
ATOM 35593 N N . PRO A 1 13 ? -4.964 -6.045 23.381 1.00 61.30 170 PRO A N 19
ATOM 35594 C CA . PRO A 1 13 ? -5.302 -4.638 23.617 1.00 65.43 170 PRO A CA 19
ATOM 35595 C C . PRO A 1 13 ? -4.125 -3.707 23.348 1.00 44.12 170 PRO A C 19
ATOM 35596 O O . PRO A 1 13 ? -4.288 -2.634 22.766 1.00 34.21 170 PRO A O 19
ATOM 35607 N N . LYS A 1 14 ? -2.937 -4.123 23.774 1.00 31.34 171 LYS A N 19
ATOM 35608 C CA . LYS A 1 14 ? -1.731 -3.328 23.579 1.00 51.45 171 LYS A CA 19
ATOM 35609 C C . LYS A 1 14 ? -1.417 -3.172 22.094 1.00 52.20 171 LYS A C 19
ATOM 35610 O O . LYS A 1 14 ? -1.076 -2.082 21.634 1.00 30.42 171 LYS A O 19
ATOM 35629 N N . GLN A 1 15 ? -1.536 -4.267 21.350 1.00 13.05 172 GLN A N 19
ATOM 35630 C CA . GLN A 1 15 ? -1.266 -4.250 19.918 1.00 63.22 172 GLN A CA 19
ATOM 35631 C C . GLN A 1 15 ? -2.346 -3.476 19.169 1.00 65.32 172 GLN A C 19
ATOM 35632 O O . GLN A 1 15 ? -2.052 -2.524 18.446 1.00 61.00 172 GLN A O 19
ATOM 35646 N N . ARG A 1 16 ? -3.595 -3.892 19.346 1.00 13.14 173 ARG A N 19
ATOM 35647 C CA . ARG A 1 16 ? -4.719 -3.239 18.686 1.00 41.50 173 ARG A CA 19
ATOM 35648 C C . ARG A 1 16 ? -4.749 -1.748 19.012 1.00 34.22 173 ARG A C 19
ATOM 35649 O O . ARG A 1 16 ? -5.157 -0.930 18.188 1.00 71.34 173 ARG A O 19
ATOM 35670 N N . SER A 1 17 ? -4.316 -1.403 20.220 1.00 21.24 174 SER A N 19
ATOM 35671 C CA . SER A 1 17 ? -4.298 -0.012 20.658 1.00 64.15 174 SER A CA 19
ATOM 35672 C C . SER A 1 17 ? -3.593 0.870 19.632 1.00 52.54 174 SER A C 19
ATOM 35673 O O . SER A 1 17 ? -3.940 2.039 19.457 1.00 32.22 174 SER A O 19
ATOM 35681 N N . LYS A 1 18 ? -2.601 0.303 18.954 1.00 22.15 175 LYS A N 19
ATOM 35682 C CA . LYS A 1 18 ? -1.846 1.035 17.944 1.00 13.22 175 LYS A CA 19
ATOM 35683 C C . LYS A 1 18 ? -2.639 1.143 16.645 1.00 3.13 175 LYS A C 19
ATOM 35684 O O . LYS A 1 18 ? -2.561 2.150 15.943 1.00 43.52 175 LYS A O 19
ATOM 35703 N N . GLN A 1 19 ? -3.401 0.100 16.334 1.00 31.21 176 GLN A N 19
ATOM 35704 C CA . GLN A 1 19 ? -4.208 0.079 15.120 1.00 50.22 176 GLN A CA 19
ATOM 35705 C C . GLN A 1 19 ? -5.412 1.007 15.250 1.00 24.32 176 GLN A C 19
ATOM 35706 O O . GLN A 1 19 ? -5.822 1.647 14.281 1.00 23.15 176 GLN A O 19
ATOM 35720 N N . ILE A 1 20 ? -5.973 1.074 16.453 1.00 71.24 177 ILE A N 19
ATOM 35721 C CA . ILE A 1 20 ? -7.129 1.924 16.709 1.00 72.31 177 ILE A CA 19
ATOM 35722 C C . ILE A 1 20 ? -6.729 3.394 16.764 1.00 50.11 177 ILE A C 19
ATOM 35723 O O . ILE A 1 20 ? -7.424 4.259 16.228 1.00 62.52 177 ILE A O 19
ATOM 35739 N N . LEU A 1 21 ? -5.604 3.671 17.414 1.00 50.44 178 LEU A N 19
ATOM 35740 C CA . LEU A 1 21 ? -5.109 5.038 17.537 1.00 1.04 178 LEU A CA 19
ATOM 35741 C C . LEU A 1 21 ? -4.748 5.612 16.171 1.00 2.22 178 LEU A C 19
ATOM 35742 O O . LEU A 1 21 ? -4.855 6.818 15.945 1.00 22.54 178 LEU A O 19
ATOM 35758 N N . SER A 1 22 ? -4.322 4.741 15.263 1.00 63.34 179 SER A N 19
ATOM 35759 C CA . SER A 1 22 ? -3.943 5.161 13.919 1.00 53.14 179 SER A CA 19
ATOM 35760 C C . SER A 1 22 ? -5.179 5.400 13.056 1.00 1.42 179 SER A C 19
ATOM 35761 O O . SER A 1 22 ? -5.148 6.190 12.113 1.00 4.25 179 SER A O 19
ATOM 35769 N N . ASN A 1 23 ? -6.266 4.712 13.387 1.00 32.42 180 ASN A N 19
ATOM 35770 C CA . ASN A 1 23 ? -7.513 4.848 12.643 1.00 33.24 180 ASN A CA 19
ATOM 35771 C C . ASN A 1 23 ? -8.547 5.624 13.453 1.00 54.42 180 ASN A C 19
ATOM 35772 O O . ASN A 1 23 ? -9.747 5.358 13.367 1.00 21.31 180 ASN A O 19
ATOM 35783 N N . LEU A 1 24 ? -8.075 6.586 14.238 1.00 51.43 181 LEU A N 19
ATOM 35784 C CA . LEU A 1 24 ? -8.958 7.403 15.063 1.00 54.43 181 LEU A CA 19
ATOM 35785 C C . LEU A 1 24 ? -9.763 8.374 14.204 1.00 62.45 181 LEU A C 19
ATOM 35786 O O . LEU A 1 24 ? -10.956 8.577 14.429 1.00 40.31 181 LEU A O 19
ATOM 35802 N N . LYS A 1 25 ? -9.102 8.969 13.216 1.00 34.30 182 LYS A N 19
ATOM 35803 C CA . LYS A 1 25 ? -9.756 9.915 12.320 1.00 45.25 182 LYS A CA 19
ATOM 35804 C C . LYS A 1 25 ? -11.058 9.339 11.775 1.00 74.50 182 LYS A C 19
ATOM 35805 O O . LYS A 1 25 ? -12.044 10.057 11.604 1.00 62.42 182 LYS A O 19
ATOM 35824 N N . LYS A 1 26 ? -11.057 8.037 11.506 1.00 53.44 183 LYS A N 19
ATOM 35825 C CA . LYS A 1 26 ? -12.240 7.363 10.983 1.00 24.22 183 LYS A CA 19
ATOM 35826 C C . LYS A 1 26 ? -13.456 7.637 11.862 1.00 4.22 183 LYS A C 19
ATOM 35827 O O . LYS A 1 26 ? -14.550 7.894 11.361 1.00 12.31 183 LYS A O 19
ATOM 35846 N N . SER A 1 27 ? -13.256 7.582 13.175 1.00 3.11 184 SER A N 19
ATOM 35847 C CA . SER A 1 27 ? -14.337 7.823 14.124 1.00 62.53 184 SER A CA 19
ATOM 35848 C C . SER A 1 27 ? -14.855 9.253 14.006 1.00 24.21 184 SER A C 19
ATOM 35849 O O . SER A 1 27 ? -14.169 10.150 13.516 1.00 41.13 184 SER A O 19
ATOM 35857 N N . PRO A 1 28 ? -16.095 9.472 14.467 1.00 71.11 185 PRO A N 19
ATOM 35858 C CA . PRO A 1 28 ? -16.734 10.791 14.425 1.00 24.24 185 PRO A CA 19
ATOM 35859 C C . PRO A 1 28 ? -16.093 11.776 15.397 1.00 31.35 185 PRO A C 19
ATOM 35860 O O . PRO A 1 28 ? -15.325 11.400 16.283 1.00 3.11 185 PRO A O 19
ATOM 35871 N N . PRO A 1 29 ? -16.415 13.067 15.231 1.00 34.01 186 PRO A N 19
ATOM 35872 C CA . PRO A 1 29 ? -15.883 14.132 16.086 1.00 42.34 186 PRO A CA 19
ATOM 35873 C C . PRO A 1 29 ? -16.443 14.074 17.503 1.00 73.45 186 PRO A C 19
ATOM 35874 O O . PRO A 1 29 ? -17.635 13.832 17.700 1.00 1.13 186 PRO A O 19
ATOM 35885 N N . LEU A 1 30 ? -15.578 14.296 18.486 1.00 51.34 187 LEU A N 19
ATOM 35886 C CA . LEU A 1 30 ? -15.987 14.269 19.886 1.00 52.34 187 LEU A CA 19
ATOM 35887 C C . LEU A 1 30 ? -16.056 15.681 20.460 1.00 31.31 187 LEU A C 19
ATOM 35888 O O . LEU A 1 30 ? -15.034 16.347 20.620 1.00 73.22 187 LEU A O 19
ATOM 35904 N N . ASN A 1 31 ? -17.268 16.129 20.771 1.00 51.14 188 ASN A N 19
ATOM 35905 C CA . ASN A 1 31 ? -17.470 17.461 21.329 1.00 33.03 188 ASN A CA 19
ATOM 35906 C C . ASN A 1 31 ? -17.779 17.384 22.821 1.00 31.24 188 ASN A C 19
ATOM 35907 O O . ASN A 1 31 ? -18.582 18.160 23.341 1.00 21.15 188 ASN A O 19
ATOM 35918 N N . LEU A 1 32 ? -17.136 16.444 23.505 1.00 33.40 189 LEU A N 19
ATOM 35919 C CA . LEU A 1 32 ? -17.341 16.265 24.938 1.00 30.33 189 LEU A CA 19
ATOM 35920 C C . LEU A 1 32 ? -16.782 17.449 25.720 1.00 14.32 189 LEU A C 19
ATOM 35921 O O . LEU A 1 32 ? -17.356 17.868 26.725 1.00 65.00 189 LEU A O 19
ATOM 35937 N N . ASN A 1 33 ? -15.661 17.986 25.250 1.00 12.21 190 ASN A N 19
ATOM 35938 C CA . ASN A 1 33 ? -15.026 19.124 25.904 1.00 2.25 190 ASN A CA 19
ATOM 35939 C C . ASN A 1 33 ? -14.626 18.776 27.335 1.00 61.41 190 ASN A C 19
ATOM 35940 O O . ASN A 1 33 ? -14.819 19.571 28.255 1.00 21.42 190 ASN A O 19
ATOM 35951 N N . ILE A 1 34 ? -14.068 17.583 27.513 1.00 2.04 191 ILE A N 19
ATOM 35952 C CA . ILE A 1 34 ? -13.639 17.130 28.831 1.00 52.21 191 ILE A CA 19
ATOM 35953 C C . ILE A 1 34 ? -12.126 17.238 28.984 1.00 62.43 191 ILE A C 19
ATOM 35954 O O . ILE A 1 34 ? -11.375 16.466 28.386 1.00 10.25 191 ILE A O 19
ATOM 35970 N N . SER A 1 35 ? -11.685 18.198 29.789 1.00 5.41 192 SER A N 19
ATOM 35971 C CA . SER A 1 35 ? -10.260 18.408 30.020 1.00 50.44 192 SER A CA 19
ATOM 35972 C C . SER A 1 35 ? -9.650 17.224 30.764 1.00 43.55 192 SER A C 19
ATOM 35973 O O . SER A 1 35 ? -10.274 16.648 31.656 1.00 44.32 192 SER A O 19
ATOM 35981 N N . LEU A 1 36 ? -8.426 16.867 30.390 1.00 32.51 193 LEU A N 19
ATOM 35982 C CA . LEU A 1 36 ? -7.729 15.751 31.021 1.00 33.00 193 LEU A CA 19
ATOM 35983 C C . LEU A 1 36 ? -6.500 16.237 31.782 1.00 11.21 193 LEU A C 19
ATOM 35984 O O . LEU A 1 36 ? -5.561 16.787 31.207 1.00 41.42 193 LEU A O 19
ATOM 36000 N N . PRO A 1 37 ? -6.503 16.028 33.107 1.00 13.51 194 PRO A N 19
ATOM 36001 C CA . PRO A 1 37 ? -5.394 16.435 33.975 1.00 14.52 194 PRO A CA 19
ATOM 36002 C C . PRO A 1 37 ? -4.142 15.597 33.747 1.00 23.53 194 PRO A C 19
ATOM 36003 O O . PRO A 1 37 ? -4.224 14.430 33.360 1.00 51.52 194 PRO A O 19
ATOM 36014 N N . THR A 1 38 ? -2.981 16.197 33.991 1.00 64.34 195 THR A N 19
ATOM 36015 C CA . THR A 1 38 ? -1.710 15.505 33.811 1.00 14.12 195 THR A CA 19
ATOM 36016 C C . THR A 1 38 ? -1.717 14.153 34.514 1.00 23.44 195 THR A C 19
ATOM 36017 O O . THR A 1 38 ? -1.111 13.192 34.039 1.00 45.21 195 THR A O 19
ATOM 36028 N N . ASP A 1 39 ? -2.406 14.084 35.648 1.00 24.21 196 ASP A N 19
ATOM 36029 C CA . ASP A 1 39 ? -2.492 12.847 36.416 1.00 12.33 196 ASP A CA 19
ATOM 36030 C C . ASP A 1 39 ? -2.886 11.677 35.520 1.00 2.21 196 ASP A C 19
ATOM 36031 O O . ASP A 1 39 ? -2.332 10.582 35.631 1.00 13.43 196 ASP A O 19
ATOM 36040 N N . LEU A 1 40 ? -3.845 11.915 34.633 1.00 55.11 197 LEU A N 19
ATOM 36041 C CA . LEU A 1 40 ? -4.315 10.881 33.717 1.00 24.44 197 LEU A CA 19
ATOM 36042 C C . LEU A 1 40 ? -3.162 10.323 32.889 1.00 24.11 197 LEU A C 19
ATOM 36043 O O . LEU A 1 40 ? -3.119 9.129 32.588 1.00 3.42 197 LEU A O 19
ATOM 36059 N N . THR A 1 41 ? -2.226 11.194 32.524 1.00 10.12 198 THR A N 19
ATOM 36060 C CA . THR A 1 41 ? -1.072 10.789 31.732 1.00 41.12 198 THR A CA 19
ATOM 36061 C C . THR A 1 41 ? 0.211 10.865 32.551 1.00 45.41 198 THR A C 19
ATOM 36062 O O . THR A 1 41 ? 1.298 11.052 32.004 1.00 63.43 198 THR A O 19
ATOM 36073 N N . SER A 1 42 ? 0.079 10.720 33.865 1.00 33.34 199 SER A N 19
ATOM 36074 C CA . SER A 1 42 ? 1.228 10.775 34.761 1.00 43.23 199 SER A CA 19
ATOM 36075 C C . SER A 1 42 ? 2.199 9.634 34.470 1.00 14.24 199 SER A C 19
ATOM 36076 O O . SER A 1 42 ? 2.071 8.934 33.465 1.00 14.31 199 SER A O 19
ATOM 36084 N N . THR A 1 43 ? 3.171 9.452 35.359 1.00 72.23 200 THR A N 19
ATOM 36085 C CA . THR A 1 43 ? 4.164 8.398 35.199 1.00 62.50 200 THR A CA 19
ATOM 36086 C C . THR A 1 43 ? 3.984 7.308 36.250 1.00 54.12 200 THR A C 19
ATOM 36087 O O . THR A 1 43 ? 4.942 6.638 36.634 1.00 62.32 200 THR A O 19
ATOM 36098 N N . ASP A 1 44 ? 2.750 7.136 36.711 1.00 53.22 201 ASP A N 19
ATOM 36099 C CA . ASP A 1 44 ? 2.443 6.126 37.717 1.00 62.12 201 ASP A CA 19
ATOM 36100 C C . ASP A 1 44 ? 1.010 5.625 37.565 1.00 63.11 201 ASP A C 19
ATOM 36101 O O . ASP A 1 44 ? 0.137 6.316 37.039 1.00 5.12 201 ASP A O 19
ATOM 36110 N N . PRO A 1 45 ? 0.761 4.394 38.034 1.00 34.54 202 PRO A N 19
ATOM 36111 C CA . PRO A 1 45 ? -0.565 3.772 37.962 1.00 51.34 202 PRO A CA 19
ATOM 36112 C C . PRO A 1 45 ? -1.570 4.438 38.896 1.00 44.44 202 PRO A C 19
ATOM 36113 O O . PRO A 1 45 ? -2.730 4.634 38.536 1.00 12.25 202 PRO A O 19
ATOM 36124 N N . ALA A 1 46 ? -1.115 4.785 40.096 1.00 73.14 203 ALA A N 19
ATOM 36125 C CA . ALA A 1 46 ? -1.974 5.432 41.080 1.00 21.50 203 ALA A CA 19
ATOM 36126 C C . ALA A 1 46 ? -2.617 6.689 40.506 1.00 54.13 203 ALA A C 19
ATOM 36127 O O . ALA A 1 46 ? -3.840 6.836 40.521 1.00 43.23 203 ALA A O 19
ATOM 36134 N N . LYS A 1 47 ? -1.787 7.595 40.000 1.00 30.21 204 LYS A N 19
ATOM 36135 C CA . LYS A 1 47 ? -2.274 8.841 39.420 1.00 71.42 204 LYS A CA 19
ATOM 36136 C C . LYS A 1 47 ? -3.046 8.575 38.131 1.00 13.34 204 LYS A C 19
ATOM 36137 O O . LYS A 1 47 ? -4.060 9.219 37.862 1.00 32.41 204 LYS A O 19
ATOM 36156 N N . GLN A 1 48 ? -2.560 7.624 37.341 1.00 74.22 205 GLN A N 19
ATOM 36157 C CA . GLN A 1 48 ? -3.206 7.274 36.081 1.00 35.04 205 GLN A CA 19
ATOM 36158 C C . GLN A 1 48 ? -4.648 6.832 36.313 1.00 25.33 205 GLN A C 19
ATOM 36159 O O . GLN A 1 48 ? -5.573 7.349 35.688 1.00 21.13 205 GLN A O 19
ATOM 36173 N N . GLN A 1 49 ? -4.829 5.872 37.215 1.00 40.12 206 GLN A N 19
ATOM 36174 C CA . GLN A 1 49 ? -6.158 5.360 37.528 1.00 61.03 206 GLN A CA 19
ATOM 36175 C C . GLN A 1 49 ? -7.003 6.425 38.220 1.00 64.35 206 GLN A C 19
ATOM 36176 O O . GLN A 1 49 ? -8.150 6.661 37.844 1.00 54.12 206 GLN A O 19
ATOM 36190 N N . ALA A 1 50 ? -6.427 7.064 39.232 1.00 23.15 207 ALA A N 19
ATOM 36191 C CA . ALA A 1 50 ? -7.126 8.105 39.976 1.00 72.43 207 ALA A CA 19
ATOM 36192 C C . ALA A 1 50 ? -7.747 9.129 39.033 1.00 54.43 207 ALA A C 19
ATOM 36193 O O . ALA A 1 50 ? -8.896 9.535 39.211 1.00 64.12 207 ALA A O 19
ATOM 36200 N N . ALA A 1 51 ? -6.981 9.545 38.030 1.00 62.23 208 ALA A N 19
ATOM 36201 C CA . ALA A 1 51 ? -7.457 10.521 37.058 1.00 0.50 208 ALA A CA 19
ATOM 36202 C C . ALA A 1 51 ? -8.519 9.916 36.146 1.00 22.02 208 ALA A C 19
ATOM 36203 O O . ALA A 1 51 ? -9.549 10.536 35.879 1.00 71.20 208 ALA A O 19
ATOM 36210 N N . LEU A 1 52 ? -8.261 8.703 35.671 1.00 73.34 209 LEU A N 19
ATOM 36211 C CA . LEU A 1 52 ? -9.195 8.013 34.787 1.00 13.03 209 LEU A CA 19
ATOM 36212 C C . LEU A 1 52 ? -10.607 8.035 35.364 1.00 53.12 209 LEU A C 19
ATOM 36213 O O . LEU A 1 52 ? -11.570 8.349 34.664 1.00 72.45 209 LEU A O 19
ATOM 36229 N N . PHE A 1 53 ? -10.723 7.702 36.645 1.00 1.11 210 PHE A N 19
ATOM 36230 C CA . PHE A 1 53 ? -12.017 7.685 37.317 1.00 73.13 210 PHE A CA 19
ATOM 36231 C C . PHE A 1 53 ? -12.733 9.023 37.153 1.00 61.51 210 PHE A C 19
ATOM 36232 O O . PHE A 1 53 ? -13.945 9.068 36.948 1.00 35.31 210 PHE A O 19
ATOM 36249 N N . GLN A 1 54 ? -11.973 10.109 37.245 1.00 24.24 211 GLN A N 19
ATOM 36250 C CA . GLN A 1 54 ? -12.534 11.448 37.109 1.00 71.51 211 GLN A CA 19
ATOM 36251 C C . GLN A 1 54 ? -13.011 11.695 35.681 1.00 23.14 211 GLN A C 19
ATOM 36252 O O . GLN A 1 54 ? -14.148 12.111 35.459 1.00 43.11 211 GLN A O 19
ATOM 36266 N N . VAL A 1 55 ? -12.134 11.436 34.717 1.00 45.53 212 VAL A N 19
ATOM 36267 C CA . VAL A 1 55 ? -12.465 11.630 33.310 1.00 1.41 212 VAL A CA 19
ATOM 36268 C C . VAL A 1 55 ? -13.701 10.827 32.921 1.00 43.02 212 VAL A C 19
ATOM 36269 O O . VAL A 1 55 ? -14.665 11.374 32.386 1.00 75.25 212 VAL A O 19
ATOM 36282 N N . ILE A 1 56 ? -13.665 9.527 33.194 1.00 44.15 213 ILE A N 19
ATOM 36283 C CA . ILE A 1 56 ? -14.783 8.649 32.873 1.00 24.42 213 ILE A CA 19
ATOM 36284 C C . ILE A 1 56 ? -16.053 9.091 33.592 1.00 41.14 213 ILE A C 19
ATOM 36285 O O . ILE A 1 56 ? -17.131 9.131 33.000 1.00 71.42 213 ILE A O 19
ATOM 36301 N N . ALA A 1 57 ? -15.917 9.425 34.871 1.00 61.12 214 ALA A N 19
ATOM 36302 C CA . ALA A 1 57 ? -17.053 9.869 35.669 1.00 23.43 214 ALA A CA 19
ATOM 36303 C C . ALA A 1 57 ? -17.765 11.042 35.006 1.00 40.51 214 ALA A C 19
ATOM 36304 O O . ALA A 1 57 ? -18.967 10.987 34.750 1.00 34.32 214 ALA A O 19
ATOM 36311 N N . ALA A 1 58 ? -17.015 12.105 34.731 1.00 71.45 215 ALA A N 19
ATOM 36312 C CA . ALA A 1 58 ? -17.575 13.291 34.096 1.00 51.23 215 ALA A CA 19
ATOM 36313 C C . ALA A 1 58 ? -18.225 12.945 32.760 1.00 30.55 215 ALA A C 19
ATOM 36314 O O . ALA A 1 58 ? -19.353 13.355 32.482 1.00 24.10 215 ALA A O 19
ATOM 36321 N N . LEU A 1 59 ? -17.508 12.188 31.938 1.00 64.25 216 LEU A N 19
ATOM 36322 C CA . LEU A 1 59 ? -18.015 11.786 30.630 1.00 44.11 216 LEU A CA 19
ATOM 36323 C C . LEU A 1 59 ? -19.311 10.995 30.768 1.00 33.12 216 LEU A C 19
ATOM 36324 O O . LEU A 1 59 ? -20.280 11.243 30.051 1.00 43.15 216 LEU A O 19
ATOM 36340 N N . GLN A 1 60 ? -19.322 10.044 31.697 1.00 71.15 217 GLN A N 19
ATOM 36341 C CA . GLN A 1 60 ? -20.501 9.218 31.929 1.00 22.25 217 GLN A CA 19
ATOM 36342 C C . GLN A 1 60 ? -21.666 10.062 32.434 1.00 54.32 217 GLN A C 19
ATOM 36343 O O . GLN A 1 60 ? -22.807 9.883 32.008 1.00 75.43 217 GLN A O 19
ATOM 36357 N N . LYS A 1 61 ? -21.372 10.984 33.344 1.00 12.13 218 LYS A N 19
ATOM 36358 C CA . LYS A 1 61 ? -22.395 11.858 33.907 1.00 3.01 218 LYS A CA 19
ATOM 36359 C C . LYS A 1 61 ? -23.097 12.651 32.809 1.00 33.45 218 LYS A C 19
ATOM 36360 O O . LYS A 1 61 ? -24.290 12.468 32.565 1.00 73.25 218 LYS A O 19
ATOM 36379 N N . HIS A 1 62 ? -22.350 13.530 32.150 1.00 11.53 219 HIS A N 19
ATOM 36380 C CA . HIS A 1 62 ? -22.902 14.349 31.077 1.00 44.53 219 HIS A CA 19
ATOM 36381 C C . HIS A 1 62 ? -23.544 13.477 30.003 1.00 61.33 219 HIS A C 19
ATOM 36382 O O . HIS A 1 62 ? -24.430 13.923 29.274 1.00 73.21 219 HIS A O 19
ATOM 36396 N N . PHE A 1 63 ? -23.090 12.231 29.910 1.00 54.00 220 PHE A N 19
ATOM 36397 C CA . PHE A 1 63 ? -23.619 11.296 28.924 1.00 55.12 220 PHE A CA 19
ATOM 36398 C C . PHE A 1 63 ? -25.084 10.976 29.209 1.00 61.02 220 PHE A C 19
ATOM 36399 O O . PHE A 1 63 ? -25.965 11.276 28.403 1.00 35.33 220 PHE A O 19
ATOM 36416 N N . LYS A 1 64 ? -25.336 10.364 30.361 1.00 11.10 221 LYS A N 19
ATOM 36417 C CA . LYS A 1 64 ? -26.693 10.003 30.755 1.00 25.31 221 LYS A CA 19
ATOM 36418 C C . LYS A 1 64 ? -27.138 10.808 31.972 1.00 74.52 221 LYS A C 19
ATOM 36419 O O . LYS A 1 64 ? -28.134 11.531 31.921 1.00 60.44 221 LYS A O 19
ATOM 36438 N N . THR A 1 65 ? -26.394 10.679 33.066 1.00 33.10 222 THR A N 19
ATOM 36439 C CA . THR A 1 65 ? -26.713 11.394 34.295 1.00 3.22 222 THR A CA 19
ATOM 36440 C C . THR A 1 65 ? -27.241 12.793 33.997 1.00 62.45 222 THR A C 19
ATOM 36441 O O . THR A 1 65 ? -26.567 13.596 33.354 1.00 41.52 222 THR A O 19
ATOM 36452 N N . ASN A 1 66 ? -28.451 13.077 34.468 1.00 25.40 223 ASN A N 19
ATOM 36453 C CA . ASN A 1 66 ? -29.069 14.379 34.251 1.00 10.40 223 ASN A CA 19
ATOM 36454 C C . ASN A 1 66 ? -29.021 15.223 35.522 1.00 60.25 223 ASN A C 19
ATOM 36455 O O . ASN A 1 66 ? -28.806 16.433 35.467 1.00 0.21 223 ASN A O 19
ATOM 36466 N N . MET A 1 67 ? -29.222 14.574 36.664 1.00 71.02 224 MET A N 19
ATOM 36467 C CA . MET A 1 67 ? -29.200 15.264 37.948 1.00 2.13 224 MET A CA 19
ATOM 36468 C C . MET A 1 67 ? -28.178 14.631 38.888 1.00 41.43 224 MET A C 19
ATOM 36469 O O . MET A 1 67 ? -27.554 15.320 39.694 1.00 32.04 224 MET A O 19
ATOM 36483 N N . GLU A 1 68 ? -28.013 13.317 38.777 1.00 62.12 225 GLU A N 19
ATOM 36484 C CA . GLU A 1 68 ? -27.067 12.593 39.618 1.00 71.11 225 GLU A CA 19
ATOM 36485 C C . GLU A 1 68 ? -27.101 11.098 39.312 1.00 4.21 225 GLU A C 19
ATOM 36486 O O . GLU A 1 68 ? -28.154 10.465 39.371 1.00 1.51 225 GLU A O 19
ATOM 36498 N N . ASN A 1 69 ? -25.939 10.541 38.985 1.00 52.14 226 ASN A N 19
ATOM 36499 C CA . ASN A 1 69 ? -25.835 9.121 38.668 1.00 1.22 226 ASN A CA 19
ATOM 36500 C C . ASN A 1 69 ? -24.411 8.758 38.259 1.00 4.31 226 ASN A C 19
ATOM 36501 O O . ASN A 1 69 ? -23.699 9.567 37.662 1.00 34.41 226 ASN A O 19
ATOM 36512 N N . VAL A 1 70 ? -24.001 7.536 38.584 1.00 5.32 227 VAL A N 19
ATOM 36513 C CA . VAL A 1 70 ? -22.662 7.065 38.249 1.00 31.34 227 VAL A CA 19
ATOM 36514 C C . VAL A 1 70 ? -22.634 5.547 38.104 1.00 13.43 227 VAL A C 19
ATOM 36515 O O . VAL A 1 70 ? -22.829 4.817 39.075 1.00 4.31 227 VAL A O 19
ATOM 36528 N N . ASN A 1 71 ? -22.391 5.080 36.884 1.00 21.53 228 ASN A N 19
ATOM 36529 C CA . ASN A 1 71 ? -22.338 3.648 36.611 1.00 25.13 228 ASN A CA 19
ATOM 36530 C C . ASN A 1 71 ? -20.982 3.069 37.004 1.00 4.32 228 ASN A C 19
ATOM 36531 O O . ASN A 1 71 ? -20.136 2.806 36.149 1.00 3.40 228 ASN A O 19
ATOM 36542 N N . TYR A 1 72 ? -20.782 2.873 38.303 1.00 52.22 229 TYR A N 19
ATOM 36543 C CA . TYR A 1 72 ? -19.529 2.328 38.810 1.00 62.52 229 TYR A CA 19
ATOM 36544 C C . TYR A 1 72 ? -19.296 0.915 38.282 1.00 52.35 229 TYR A C 19
ATOM 36545 O O . TYR A 1 72 ? -18.172 0.543 37.946 1.00 43.32 229 TYR A O 19
ATOM 36563 N N . ASP A 1 73 ? -20.368 0.134 38.210 1.00 21.44 230 ASP A N 19
ATOM 36564 C CA . ASP A 1 73 ? -20.283 -1.238 37.722 1.00 50.35 230 ASP A CA 19
ATOM 36565 C C . ASP A 1 73 ? -19.607 -1.286 36.355 1.00 75.44 230 ASP A C 19
ATOM 36566 O O . ASP A 1 73 ? -18.760 -2.143 36.099 1.00 32.31 230 ASP A O 19
ATOM 36575 N N . LEU A 1 74 ? -19.988 -0.363 35.479 1.00 13.11 231 LEU A N 19
ATOM 36576 C CA . LEU A 1 74 ? -19.420 -0.301 34.137 1.00 52.42 231 LEU A CA 19
ATOM 36577 C C . LEU A 1 74 ? -18.105 0.471 34.138 1.00 43.44 231 LEU A C 19
ATOM 36578 O O . LEU A 1 74 ? -17.179 0.142 33.395 1.00 41.43 231 LEU A O 19
ATOM 36594 N N . LEU A 1 75 ? -18.028 1.498 34.977 1.00 23.12 232 LEU A N 19
ATOM 36595 C CA . LEU A 1 75 ? -16.824 2.316 35.077 1.00 11.11 232 LEU A CA 19
ATOM 36596 C C . LEU A 1 75 ? -15.599 1.451 35.353 1.00 23.33 232 LEU A C 19
ATOM 36597 O O . LEU A 1 75 ? -14.545 1.639 34.746 1.00 73.13 232 LEU A O 19
ATOM 36613 N N . GLN A 1 76 ? -15.746 0.502 36.272 1.00 61.40 233 GLN A N 19
ATOM 36614 C CA . GLN A 1 76 ? -14.651 -0.394 36.627 1.00 51.31 233 GLN A CA 19
ATOM 36615 C C . GLN A 1 76 ? -14.041 -1.028 35.381 1.00 31.14 233 GLN A C 19
ATOM 36616 O O . GLN A 1 76 ? -12.820 -1.103 35.244 1.00 2.11 233 GLN A O 19
ATOM 36630 N N . LYS A 1 77 ? -14.899 -1.485 34.475 1.00 11.43 234 LYS A N 19
ATOM 36631 C CA . LYS A 1 77 ? -14.446 -2.112 33.240 1.00 60.32 234 LYS A CA 19
ATOM 36632 C C . LYS A 1 77 ? -13.871 -1.074 32.281 1.00 31.42 234 LYS A C 19
ATOM 36633 O O . LYS A 1 77 ? -12.825 -1.293 31.671 1.00 0.01 234 LYS A O 19
ATOM 36652 N N . GLN A 1 78 ? -14.561 0.055 32.155 1.00 31.44 235 GLN A N 19
ATOM 36653 C CA . GLN A 1 78 ? -14.117 1.126 31.271 1.00 34.14 235 GLN A CA 19
ATOM 36654 C C . GLN A 1 78 ? -12.695 1.559 31.612 1.00 72.21 235 GLN A C 19
ATOM 36655 O O . GLN A 1 78 ? -11.840 1.663 30.733 1.00 43.32 235 GLN A O 19
ATOM 36669 N N . VAL A 1 79 ? -12.449 1.810 32.894 1.00 52.12 236 VAL A N 19
ATOM 36670 C CA . VAL A 1 79 ? -11.130 2.231 33.351 1.00 53.11 236 VAL A CA 19
ATOM 36671 C C . VAL A 1 79 ? -10.142 1.071 33.322 1.00 71.43 236 VAL A C 19
ATOM 36672 O O . VAL A 1 79 ? -8.953 1.259 33.066 1.00 43.34 236 VAL A O 19
ATOM 36685 N N . LYS A 1 80 ? -10.642 -0.132 33.585 1.00 13.23 237 LYS A N 19
ATOM 36686 C CA . LYS A 1 80 ? -9.805 -1.326 33.588 1.00 51.42 237 LYS A CA 19
ATOM 36687 C C . LYS A 1 80 ? -9.185 -1.558 32.214 1.00 44.11 237 LYS A C 19
ATOM 36688 O O . LYS A 1 80 ? -7.976 -1.759 32.094 1.00 22.20 237 LYS A O 19
ATOM 36707 N N . TYR A 1 81 ? -10.019 -1.527 31.181 1.00 64.25 238 TYR A N 19
ATOM 36708 C CA . TYR A 1 81 ? -9.552 -1.735 29.815 1.00 25.40 238 TYR A CA 19
ATOM 36709 C C . TYR A 1 81 ? -8.401 -0.790 29.483 1.00 71.24 238 TYR A C 19
ATOM 36710 O O . TYR A 1 81 ? -7.366 -1.212 28.966 1.00 71.11 238 TYR A O 19
ATOM 36728 N N . ILE A 1 82 ? -8.590 0.490 29.784 1.00 53.14 239 ILE A N 19
ATOM 36729 C CA . ILE A 1 82 ? -7.569 1.496 29.519 1.00 63.40 239 ILE A CA 19
ATOM 36730 C C . ILE A 1 82 ? -6.278 1.178 30.267 1.00 52.22 239 ILE A C 19
ATOM 36731 O O . ILE A 1 82 ? -5.186 1.270 29.707 1.00 11.53 239 ILE A O 19
ATOM 36747 N N . MET A 1 83 ? -6.413 0.802 31.534 1.00 4.24 240 MET A N 19
ATOM 36748 C CA . MET A 1 83 ? -5.257 0.468 32.358 1.00 22.35 240 MET A CA 19
ATOM 36749 C C . MET A 1 83 ? -4.420 -0.627 31.703 1.00 12.50 240 MET A C 19
ATOM 36750 O O . MET A 1 83 ? -3.224 -0.451 31.471 1.00 22.22 240 MET A O 19
ATOM 36764 N N . ASP A 1 84 ? -5.057 -1.754 31.407 1.00 24.43 241 ASP A N 19
ATOM 36765 C CA . ASP A 1 84 ? -4.371 -2.877 30.778 1.00 42.12 241 ASP A CA 19
ATOM 36766 C C . ASP A 1 84 ? -3.732 -2.453 29.459 1.00 4.22 241 ASP A C 19
ATOM 36767 O O . ASP A 1 84 ? -2.567 -2.753 29.198 1.00 43.22 241 ASP A O 19
ATOM 36776 N N . SER A 1 85 ? -4.502 -1.754 28.631 1.00 32.35 242 SER A N 19
ATOM 36777 C CA . SER A 1 85 ? -4.013 -1.293 27.338 1.00 61.25 242 SER A CA 19
ATOM 36778 C C . SER A 1 85 ? -2.748 -0.457 27.502 1.00 44.41 242 SER A C 19
ATOM 36779 O O . SER A 1 85 ? -1.864 -0.474 26.647 1.00 65.13 242 SER A O 19
ATOM 36787 N N . ASN A 1 86 ? -2.670 0.275 28.608 1.00 5.55 243 ASN A N 19
ATOM 36788 C CA . ASN A 1 86 ? -1.513 1.120 28.886 1.00 33.12 243 ASN A CA 19
ATOM 36789 C C . ASN A 1 86 ? -1.417 2.260 27.877 1.00 14.10 243 ASN A C 19
ATOM 36790 O O . ASN A 1 86 ? -0.332 2.772 27.605 1.00 1.23 243 ASN A O 19
ATOM 36801 N N . MET A 1 87 ? -2.561 2.653 27.326 1.00 71.45 244 MET A N 19
ATOM 36802 C CA . MET A 1 87 ? -2.606 3.734 26.348 1.00 72.43 244 MET A CA 19
ATOM 36803 C C . MET A 1 87 ? -2.110 5.040 26.959 1.00 41.24 244 MET A C 19
ATOM 36804 O O . MET A 1 87 ? -1.528 5.878 26.269 1.00 41.35 244 MET A O 19
ATOM 36818 N N . LEU A 1 88 ? -2.343 5.208 28.256 1.00 73.15 245 LEU A N 19
ATOM 36819 C CA . LEU A 1 88 ? -1.920 6.413 28.960 1.00 41.45 245 LEU A CA 19
ATOM 36820 C C . LEU A 1 88 ? -0.418 6.634 28.807 1.00 32.34 245 LEU A C 19
ATOM 36821 O O . LEU A 1 88 ? 0.036 7.757 28.593 1.00 34.05 245 LEU A O 19
ATOM 36837 N N . ASN A 1 89 ? 0.347 5.553 28.917 1.00 24.13 246 ASN A N 19
ATOM 36838 C CA . ASN A 1 89 ? 1.798 5.628 28.790 1.00 23.12 246 ASN A CA 19
ATOM 36839 C C . ASN A 1 89 ? 2.225 5.489 27.332 1.00 75.11 246 ASN A C 19
ATOM 36840 O O . ASN A 1 89 ? 3.288 5.968 26.936 1.00 11.30 246 ASN A O 19
ATOM 36851 N N . LEU A 1 90 ? 1.388 4.831 26.537 1.00 21.31 247 LEU A N 19
ATOM 36852 C CA . LEU A 1 90 ? 1.677 4.629 25.122 1.00 61.25 247 LEU A CA 19
ATOM 36853 C C . LEU A 1 90 ? 2.124 5.931 24.466 1.00 44.32 247 LEU A C 19
ATOM 36854 O O . LEU A 1 90 ? 1.543 6.995 24.682 1.00 44.13 247 LEU A O 19
ATOM 36870 N N . PRO A 1 91 ? 3.181 5.848 23.644 1.00 72.24 248 PRO A N 19
ATOM 36871 C CA . PRO A 1 91 ? 3.728 7.010 22.937 1.00 32.01 248 PRO A CA 19
ATOM 36872 C C . PRO A 1 91 ? 2.793 7.517 21.844 1.00 22.30 248 PRO A C 19
ATOM 36873 O O . PRO A 1 91 ? 2.698 8.720 21.606 1.00 40.32 248 PRO A O 19
ATOM 36884 N N . GLN A 1 92 ? 2.105 6.591 21.184 1.00 65.43 249 GLN A N 19
ATOM 36885 C CA . GLN A 1 92 ? 1.178 6.945 20.116 1.00 44.15 249 GLN A CA 19
ATOM 36886 C C . GLN A 1 92 ? 0.006 7.756 20.659 1.00 45.03 249 GLN A C 19
ATOM 36887 O O . GLN A 1 92 ? -0.540 8.616 19.967 1.00 34.44 249 GLN A O 19
ATOM 36901 N N . PHE A 1 93 ? -0.375 7.477 21.901 1.00 62.43 250 PHE A N 19
ATOM 36902 C CA . PHE A 1 93 ? -1.483 8.179 22.536 1.00 12.25 250 PHE A CA 19
ATOM 36903 C C . PHE A 1 93 ? -1.006 9.477 23.182 1.00 61.11 250 PHE A C 19
ATOM 36904 O O . PHE A 1 93 ? -1.727 10.474 23.202 1.00 75.41 250 PHE A O 19
ATOM 36921 N N . GLN A 1 94 ? 0.214 9.455 23.709 1.00 62.13 251 GLN A N 19
ATOM 36922 C CA . GLN A 1 94 ? 0.787 10.629 24.356 1.00 25.11 251 GLN A CA 19
ATOM 36923 C C . GLN A 1 94 ? 1.274 11.638 23.321 1.00 25.23 251 GLN A C 19
ATOM 36924 O O . GLN A 1 94 ? 1.373 12.833 23.603 1.00 63.34 251 GLN A O 19
ATOM 36938 N N . HIS A 1 95 ? 1.578 11.149 22.123 1.00 41.31 252 HIS A N 19
ATOM 36939 C CA . HIS A 1 95 ? 2.055 12.009 21.045 1.00 31.03 252 HIS A CA 19
ATOM 36940 C C . HIS A 1 95 ? 0.894 12.491 20.180 1.00 20.44 252 HIS A C 19
ATOM 36941 O O . HIS A 1 95 ? 1.054 12.723 18.981 1.00 2.55 252 HIS A O 19
ATOM 36955 N N . LEU A 1 96 ? -0.274 12.637 20.795 1.00 13.34 253 LEU A N 19
ATOM 36956 C CA . LEU A 1 96 ? -1.463 13.091 20.082 1.00 70.34 253 LEU A CA 19
ATOM 36957 C C . LEU A 1 96 ? -2.028 14.358 20.715 1.00 52.01 253 LEU A C 19
ATOM 36958 O O . LEU A 1 96 ? -1.794 14.653 21.887 1.00 51.30 253 LEU A O 19
ATOM 36974 N N . PRO A 1 97 ? -2.793 15.125 19.923 1.00 5.24 254 PRO A N 19
ATOM 36975 C CA . PRO A 1 97 ? -3.410 16.372 20.386 1.00 25.21 254 PRO A CA 19
ATOM 36976 C C . PRO A 1 97 ? -4.528 16.126 21.393 1.00 3.23 254 PRO A C 19
ATOM 36977 O O . PRO A 1 97 ? -5.070 15.024 21.475 1.00 2.42 254 PRO A O 19
ATOM 36988 N N . GLN A 1 98 ? -4.868 17.160 22.157 1.00 64.41 255 GLN A N 19
ATOM 36989 C CA . GLN A 1 98 ? -5.922 17.054 23.159 1.00 43.41 255 GLN A CA 19
ATOM 36990 C C . GLN A 1 98 ? -7.216 16.541 22.536 1.00 65.40 255 GLN A C 19
ATOM 36991 O O . GLN A 1 98 ? -7.947 15.767 23.153 1.00 54.32 255 GLN A O 19
ATOM 37005 N N . GLU A 1 99 ? -7.490 16.976 21.310 1.00 14.34 256 GLU A N 19
ATOM 37006 C CA . GLU A 1 99 ? -8.697 16.560 20.605 1.00 12.54 256 GLU A CA 19
ATOM 37007 C C . GLU A 1 99 ? -8.668 15.063 20.314 1.00 34.21 256 GLU A C 19
ATOM 37008 O O . GLU A 1 99 ? -9.555 14.321 20.736 1.00 52.40 256 GLU A O 19
ATOM 37020 N N . GLU A 1 100 ? -7.643 14.626 19.590 1.00 42.45 257 GLU A N 19
ATOM 37021 C CA . GLU A 1 100 ? -7.499 13.218 19.241 1.00 74.14 257 GLU A CA 19
ATOM 37022 C C . GLU A 1 100 ? -7.445 12.350 20.494 1.00 31.43 257 GLU A C 19
ATOM 37023 O O . GLU A 1 100 ? -7.918 11.213 20.497 1.00 24.34 257 GLU A O 19
ATOM 37035 N N . LYS A 1 101 ? -6.865 12.893 21.559 1.00 42.43 258 LYS A N 19
ATOM 37036 C CA . LYS A 1 101 ? -6.748 12.171 22.820 1.00 41.12 258 LYS A CA 19
ATOM 37037 C C . LYS A 1 101 ? -8.119 11.729 23.323 1.00 45.13 258 LYS A C 19
ATOM 37038 O O . LYS A 1 101 ? -8.381 10.536 23.469 1.00 70.35 258 LYS A O 19
ATOM 37057 N N . MET A 1 102 ? -8.989 12.699 23.585 1.00 63.24 259 MET A N 19
ATOM 37058 C CA . MET A 1 102 ? -10.333 12.408 24.068 1.00 14.35 259 MET A CA 19
ATOM 37059 C C . MET A 1 102 ? -11.034 11.405 23.157 1.00 11.44 259 MET A C 19
ATOM 37060 O O . MET A 1 102 ? -11.584 10.408 23.624 1.00 61.33 259 MET A O 19
ATOM 37074 N N . SER A 1 103 ? -11.011 11.677 21.857 1.00 44.35 260 SER A N 19
ATOM 37075 C CA . SER A 1 103 ? -11.647 10.801 20.881 1.00 74.43 260 SER A CA 19
ATOM 37076 C C . SER A 1 103 ? -11.065 9.393 20.954 1.00 65.53 260 SER A C 19
ATOM 37077 O O . SER A 1 103 ? -11.777 8.404 20.782 1.00 53.22 260 SER A O 19
ATOM 37085 N N . ALA A 1 104 ? -9.763 9.310 21.210 1.00 51.20 261 ALA A N 19
ATOM 37086 C CA . ALA A 1 104 ? -9.084 8.024 21.308 1.00 44.41 261 ALA A CA 19
ATOM 37087 C C . ALA A 1 104 ? -9.616 7.210 22.482 1.00 10.22 261 ALA A C 19
ATOM 37088 O O . ALA A 1 104 ? -9.988 6.047 22.325 1.00 61.11 261 ALA A O 19
ATOM 37095 N N . ILE A 1 105 ? -9.649 7.828 23.658 1.00 50.20 262 ILE A N 19
ATOM 37096 C CA . ILE A 1 105 ? -10.136 7.160 24.858 1.00 34.02 262 ILE A CA 19
ATOM 37097 C C . ILE A 1 105 ? -11.583 6.708 24.687 1.00 43.20 262 ILE A C 19
ATOM 37098 O O . ILE A 1 105 ? -11.905 5.535 24.877 1.00 21.33 262 ILE A O 19
ATOM 37114 N N . LEU A 1 106 ? -12.451 7.646 24.325 1.00 43.41 263 LEU A N 19
ATOM 37115 C CA . LEU A 1 106 ? -13.864 7.345 24.125 1.00 11.14 263 LEU A CA 19
ATOM 37116 C C . LEU A 1 106 ? -14.044 6.229 23.101 1.00 23.14 263 LEU A C 19
ATOM 37117 O O . LEU A 1 106 ? -14.702 5.225 23.372 1.00 41.00 263 LEU A O 19
ATOM 37133 N N . ALA A 1 107 ? -13.452 6.411 21.925 1.00 0.04 264 ALA A N 19
ATOM 37134 C CA . ALA A 1 107 ? -13.543 5.418 20.863 1.00 70.34 264 ALA A CA 19
ATOM 37135 C C . ALA A 1 107 ? -12.971 4.078 21.313 1.00 33.30 264 ALA A C 19
ATOM 37136 O O . ALA A 1 107 ? -13.437 3.020 20.890 1.00 41.11 264 ALA A O 19
ATOM 37143 N N . MET A 1 108 ? -11.959 4.130 22.173 1.00 54.41 265 MET A N 19
ATOM 37144 C CA . MET A 1 108 ? -11.325 2.920 22.681 1.00 62.42 265 MET A CA 19
ATOM 37145 C C . MET A 1 108 ? -12.301 2.108 23.526 1.00 21.23 265 MET A C 19
ATOM 37146 O O . MET A 1 108 ? -12.359 0.882 23.421 1.00 63.11 265 MET A O 19
ATOM 37160 N N . LEU A 1 109 ? -13.066 2.798 24.365 1.00 51.03 266 LEU A N 19
ATOM 37161 C CA . LEU A 1 109 ? -14.040 2.141 25.229 1.00 32.30 266 LEU A CA 19
ATOM 37162 C C . LEU A 1 109 ? -15.033 1.324 24.408 1.00 11.01 266 LEU A C 19
ATOM 37163 O O . LEU A 1 109 ? -15.390 0.207 24.780 1.00 62.13 266 LEU A O 19
ATOM 37179 N N . ASN A 1 110 ? -15.474 1.889 23.289 1.00 42.32 267 ASN A N 19
ATOM 37180 C CA . ASN A 1 110 ? -16.424 1.213 22.414 1.00 73.42 267 ASN A CA 19
ATOM 37181 C C . ASN A 1 110 ? -15.971 -0.214 22.118 1.00 13.12 267 ASN A C 19
ATOM 37182 O O . ASN A 1 110 ? -16.793 -1.111 21.931 1.00 53.13 267 ASN A O 19
ATOM 37193 N N . SER A 1 111 ? -14.658 -0.416 22.079 1.00 52.11 268 SER A N 19
ATOM 37194 C CA . SER A 1 111 ? -14.095 -1.732 21.803 1.00 32.51 268 SER A CA 19
ATOM 37195 C C . SER A 1 111 ? -14.727 -2.792 22.701 1.00 65.21 268 SER A C 19
ATOM 37196 O O . SER A 1 111 ? -15.547 -3.592 22.253 1.00 40.11 268 SER A O 19
ATOM 37204 N N . ASN A 1 112 ? -14.337 -2.791 23.972 1.00 42.35 269 ASN A N 19
ATOM 37205 C CA . ASN A 1 112 ? -14.863 -3.752 24.934 1.00 54.04 269 ASN A CA 19
ATOM 37206 C C . ASN A 1 112 ? -16.384 -3.657 25.021 1.00 4.11 269 ASN A C 19
ATOM 37207 O O . ASN A 1 112 ? -16.952 -2.567 24.956 1.00 34.22 269 ASN A O 19
ATOM 37218 N N . SER A 1 113 ? -17.035 -4.806 25.169 1.00 14.23 270 SER A N 19
ATOM 37219 C CA . SER A 1 113 ? -18.490 -4.853 25.263 1.00 62.04 270 SER A CA 19
ATOM 37220 C C . SER A 1 113 ? -18.974 -4.185 26.546 1.00 22.11 270 SER A C 19
ATOM 37221 O O . SER A 1 113 ? -19.793 -3.267 26.510 1.00 2.42 270 SER A O 19
ATOM 37229 N N . ASP A 1 114 ? -18.461 -4.654 27.679 1.00 54.44 271 ASP A N 19
ATOM 37230 C CA . ASP A 1 114 ? -18.839 -4.102 28.975 1.00 75.14 271 ASP A CA 19
ATOM 37231 C C . ASP A 1 114 ? -18.565 -2.603 29.028 1.00 2.51 271 ASP A C 19
ATOM 37232 O O . ASP A 1 114 ? -19.334 -1.839 29.614 1.00 62.52 271 ASP A O 19
ATOM 37241 N N . THR A 1 115 ? -17.462 -2.186 28.414 1.00 40.44 272 THR A N 19
ATOM 37242 C CA . THR A 1 115 ? -17.084 -0.778 28.393 1.00 31.20 272 THR A CA 19
ATOM 37243 C C . THR A 1 115 ? -17.612 -0.085 27.142 1.00 33.41 272 THR A C 19
ATOM 37244 O O . THR A 1 115 ? -17.028 0.887 26.666 1.00 4.21 272 THR A O 19
ATOM 37255 N N . ALA A 1 116 ? -18.722 -0.592 26.614 1.00 22.24 273 ALA A N 19
ATOM 37256 C CA . ALA A 1 116 ? -19.330 -0.020 25.420 1.00 52.21 273 ALA A CA 19
ATOM 37257 C C . ALA A 1 116 ? -20.278 1.120 25.779 1.00 62.33 273 ALA A C 19
ATOM 37258 O O . ALA A 1 116 ? -21.139 1.498 24.984 1.00 53.22 273 ALA A O 19
ATOM 37265 N N . LEU A 1 117 ? -20.114 1.663 26.980 1.00 34.31 274 LEU A N 19
ATOM 37266 C CA . LEU A 1 117 ? -20.956 2.760 27.445 1.00 74.41 274 LEU A CA 19
ATOM 37267 C C . LEU A 1 117 ? -20.826 3.972 26.529 1.00 4.31 274 LEU A C 19
ATOM 37268 O O . LEU A 1 117 ? -21.693 4.846 26.512 1.00 63.25 274 LEU A O 19
ATOM 37284 N N . SER A 1 118 ? -19.737 4.018 25.768 1.00 61.12 275 SER A N 19
ATOM 37285 C CA . SER A 1 118 ? -19.492 5.124 24.850 1.00 3.20 275 SER A CA 19
ATOM 37286 C C . SER A 1 118 ? -20.672 5.316 23.903 1.00 71.14 275 SER A C 19
ATOM 37287 O O . SER A 1 118 ? -20.856 6.391 23.331 1.00 33.32 275 SER A O 19
ATOM 37295 N N . VAL A 1 119 ? -21.470 4.265 23.741 1.00 63.22 276 VAL A N 19
ATOM 37296 C CA . VAL A 1 119 ? -22.633 4.316 22.864 1.00 54.11 276 VAL A CA 19
ATOM 37297 C C . VAL A 1 119 ? -23.526 5.504 23.205 1.00 74.24 276 VAL A C 19
ATOM 37298 O O . VAL A 1 119 ? -23.750 5.830 24.371 1.00 71.34 276 VAL A O 19
ATOM 37311 N N . PRO A 1 120 ? -24.051 6.168 22.164 1.00 64.43 277 PRO A N 19
ATOM 37312 C CA . PRO A 1 120 ? -24.929 7.330 22.327 1.00 32.33 277 PRO A CA 19
ATOM 37313 C C . PRO A 1 120 ? -26.292 6.951 22.897 1.00 23.45 277 PRO A C 19
ATOM 37314 O O . PRO A 1 120 ? -26.672 5.780 22.934 1.00 13.33 277 PRO A O 19
ATOM 37325 N N . PRO A 1 121 ? -27.046 7.962 23.353 1.00 4.11 278 PRO A N 19
ATOM 37326 C CA . PRO A 1 121 ? -28.378 7.759 23.929 1.00 53.11 278 PRO A CA 19
ATOM 37327 C C . PRO A 1 121 ? -29.404 7.337 22.882 1.00 22.35 278 PRO A C 19
ATOM 37328 O O . PRO A 1 121 ? -29.052 7.024 21.745 1.00 62.14 278 PRO A O 19
ATOM 37339 N N . HIS A 1 122 ? -30.674 7.330 23.274 1.00 10.12 279 HIS A N 19
ATOM 37340 C CA . HIS A 1 122 ? -31.751 6.947 22.369 1.00 73.24 279 HIS A CA 19
ATOM 37341 C C . HIS A 1 122 ? -32.746 8.090 22.194 1.00 75.04 279 HIS A C 19
ATOM 37342 O O . HIS A 1 122 ? -33.226 8.345 21.089 1.00 61.14 279 HIS A O 19
ATOM 37356 N N . ASP A 1 123 ? -33.053 8.774 23.290 1.00 1.13 280 ASP A N 19
ATOM 37357 C CA . ASP A 1 123 ? -33.991 9.890 23.258 1.00 2.31 280 ASP A CA 19
ATOM 37358 C C . ASP A 1 123 ? -33.571 10.923 22.217 1.00 3.32 280 ASP A C 19
ATOM 37359 O O . ASP A 1 123 ? -34.217 11.073 21.180 1.00 32.24 280 ASP A O 19
ATOM 37368 N N . SER A 1 124 ? -32.484 11.634 22.502 1.00 54.55 281 SER A N 19
ATOM 37369 C CA . SER A 1 124 ? -31.981 12.657 21.592 1.00 4.13 281 SER A CA 19
ATOM 37370 C C . SER A 1 124 ? -31.672 12.061 20.222 1.00 51.50 281 SER A C 19
ATOM 37371 O O . SER A 1 124 ? -31.029 11.017 20.116 1.00 70.42 281 SER A O 19
ATOM 37379 N N . THR A 1 125 ? -32.136 12.734 19.173 1.00 1.22 282 THR A N 19
ATOM 37380 C CA . THR A 1 125 ? -31.912 12.273 17.809 1.00 23.41 282 THR A CA 19
ATOM 37381 C C . THR A 1 125 ? -30.525 12.668 17.316 1.00 64.12 282 THR A C 19
ATOM 37382 O O . THR A 1 125 ? -30.028 12.126 16.328 1.00 21.10 282 THR A O 19
ATOM 37393 N N . THR A 1 1 ? 7.965 10.743 6.913 1.00 14.32 158 THR A N 20
ATOM 37394 C CA . THR A 1 1 ? 9.143 10.578 6.072 1.00 22.21 158 THR A CA 20
ATOM 37395 C C . THR A 1 1 ? 9.816 9.234 6.327 1.00 4.12 158 THR A C 20
ATOM 37396 O O . THR A 1 1 ? 10.139 8.503 5.391 1.00 2.32 158 THR A O 20
ATOM 37407 N N . ALA A 1 2 ? 10.025 8.914 7.600 1.00 12.12 159 ALA A N 20
ATOM 37408 C CA . ALA A 1 2 ? 10.657 7.656 7.978 1.00 2.40 159 ALA A CA 20
ATOM 37409 C C . ALA A 1 2 ? 9.801 6.465 7.562 1.00 23.22 159 ALA A C 20
ATOM 37410 O O . ALA A 1 2 ? 10.225 5.635 6.759 1.00 73.02 159 ALA A O 20
ATOM 37417 N N . ASN A 1 3 ? 8.595 6.387 8.115 1.00 23.44 160 ASN A N 20
ATOM 37418 C CA . ASN A 1 3 ? 7.680 5.295 7.802 1.00 2.14 160 ASN A CA 20
ATOM 37419 C C . ASN A 1 3 ? 6.400 5.825 7.164 1.00 33.23 160 ASN A C 20
ATOM 37420 O O . ASN A 1 3 ? 5.624 6.539 7.801 1.00 43.22 160 ASN A O 20
ATOM 37431 N N . THR A 1 4 ? 6.183 5.469 5.902 1.00 41.34 161 THR A N 20
ATOM 37432 C CA . THR A 1 4 ? 4.998 5.909 5.176 1.00 33.45 161 THR A CA 20
ATOM 37433 C C . THR A 1 4 ? 3.911 4.839 5.199 1.00 4.45 161 THR A C 20
ATOM 37434 O O . THR A 1 4 ? 2.723 5.150 5.266 1.00 14.32 161 THR A O 20
ATOM 37445 N N . ALA A 1 5 ? 4.328 3.578 5.145 1.00 55.44 162 ALA A N 20
ATOM 37446 C CA . ALA A 1 5 ? 3.389 2.463 5.162 1.00 24.10 162 ALA A CA 20
ATOM 37447 C C . ALA A 1 5 ? 3.755 1.455 6.247 1.00 54.41 162 ALA A C 20
ATOM 37448 O O . ALA A 1 5 ? 4.853 0.900 6.248 1.00 43.54 162 ALA A O 20
ATOM 37455 N N . SER A 1 6 ? 2.826 1.224 7.170 1.00 45.30 163 SER A N 20
ATOM 37456 C CA . SER A 1 6 ? 3.053 0.287 8.264 1.00 71.45 163 SER A CA 20
ATOM 37457 C C . SER A 1 6 ? 1.735 -0.309 8.750 1.00 2.21 163 SER A C 20
ATOM 37458 O O . SER A 1 6 ? 0.833 0.415 9.170 1.00 0.22 163 SER A O 20
ATOM 37466 N N . GLN A 1 7 ? 1.633 -1.633 8.690 1.00 41.44 164 GLN A N 20
ATOM 37467 C CA . GLN A 1 7 ? 0.426 -2.326 9.123 1.00 11.12 164 GLN A CA 20
ATOM 37468 C C . GLN A 1 7 ? 0.773 -3.620 9.851 1.00 62.41 164 GLN A C 20
ATOM 37469 O O . GLN A 1 7 ? 1.846 -4.188 9.648 1.00 1.01 164 GLN A O 20
ATOM 37483 N N . GLN A 1 8 ? -0.141 -4.081 10.698 1.00 13.45 165 GLN A N 20
ATOM 37484 C CA . GLN A 1 8 ? 0.070 -5.308 11.457 1.00 52.11 165 GLN A CA 20
ATOM 37485 C C . GLN A 1 8 ? -1.245 -5.828 12.028 1.00 74.13 165 GLN A C 20
ATOM 37486 O O . GLN A 1 8 ? -2.147 -5.051 12.344 1.00 34.44 165 GLN A O 20
ATOM 37500 N N . LEU A 1 9 ? -1.348 -7.146 12.156 1.00 33.32 166 LEU A N 20
ATOM 37501 C CA . LEU A 1 9 ? -2.554 -7.771 12.689 1.00 71.22 166 LEU A CA 20
ATOM 37502 C C . LEU A 1 9 ? -2.211 -8.751 13.807 1.00 54.42 166 LEU A C 20
ATOM 37503 O O . LEU A 1 9 ? -1.640 -9.813 13.562 1.00 72.05 166 LEU A O 20
ATOM 37519 N N . SER A 1 10 ? -2.566 -8.386 15.035 1.00 71.50 167 SER A N 20
ATOM 37520 C CA . SER A 1 10 ? -2.295 -9.232 16.191 1.00 22.34 167 SER A CA 20
ATOM 37521 C C . SER A 1 10 ? -3.581 -9.859 16.720 1.00 75.01 167 SER A C 20
ATOM 37522 O O . SER A 1 10 ? -4.661 -9.653 16.163 1.00 63.42 167 SER A O 20
ATOM 37530 N N . LEU A 1 11 ? -3.459 -10.625 17.798 1.00 13.25 168 LEU A N 20
ATOM 37531 C CA . LEU A 1 11 ? -4.612 -11.283 18.404 1.00 2.11 168 LEU A CA 20
ATOM 37532 C C . LEU A 1 11 ? -4.813 -10.814 19.842 1.00 73.24 168 LEU A C 20
ATOM 37533 O O . LEU A 1 11 ? -5.210 -11.592 20.709 1.00 74.40 168 LEU A O 20
ATOM 37549 N N . ASP A 1 12 ? -4.539 -9.538 20.086 1.00 40.41 169 ASP A N 20
ATOM 37550 C CA . ASP A 1 12 ? -4.693 -8.964 21.418 1.00 52.44 169 ASP A CA 20
ATOM 37551 C C . ASP A 1 12 ? -4.969 -7.466 21.335 1.00 2.52 169 ASP A C 20
ATOM 37552 O O . ASP A 1 12 ? -4.651 -6.804 20.346 1.00 23.44 169 ASP A O 20
ATOM 37561 N N . PRO A 1 13 ? -5.576 -6.916 22.397 1.00 2.25 170 PRO A N 20
ATOM 37562 C CA . PRO A 1 13 ? -5.908 -5.490 22.469 1.00 13.11 170 PRO A CA 20
ATOM 37563 C C . PRO A 1 13 ? -4.669 -4.611 22.600 1.00 63.45 170 PRO A C 20
ATOM 37564 O O . PRO A 1 13 ? -4.651 -3.471 22.135 1.00 32.32 170 PRO A O 20
ATOM 37575 N N . LYS A 1 14 ? -3.632 -5.149 23.234 1.00 74.01 171 LYS A N 20
ATOM 37576 C CA . LYS A 1 14 ? -2.387 -4.415 23.424 1.00 22.43 171 LYS A CA 20
ATOM 37577 C C . LYS A 1 14 ? -1.838 -3.919 22.090 1.00 32.14 171 LYS A C 20
ATOM 37578 O O . LYS A 1 14 ? -1.525 -2.739 21.939 1.00 2.32 171 LYS A O 20
ATOM 37597 N N . GLN A 1 15 ? -1.727 -4.828 21.127 1.00 44.32 172 GLN A N 20
ATOM 37598 C CA . GLN A 1 15 ? -1.217 -4.481 19.806 1.00 44.54 172 GLN A CA 20
ATOM 37599 C C . GLN A 1 15 ? -2.326 -3.913 18.926 1.00 44.02 172 GLN A C 20
ATOM 37600 O O . GLN A 1 15 ? -2.104 -2.975 18.159 1.00 35.43 172 GLN A O 20
ATOM 37614 N N . ARG A 1 16 ? -3.518 -4.488 19.041 1.00 13.33 173 ARG A N 20
ATOM 37615 C CA . ARG A 1 16 ? -4.661 -4.040 18.255 1.00 15.11 173 ARG A CA 20
ATOM 37616 C C . ARG A 1 16 ? -4.910 -2.548 18.458 1.00 62.13 173 ARG A C 20
ATOM 37617 O O . ARG A 1 16 ? -5.272 -1.836 17.521 1.00 32.21 173 ARG A O 20
ATOM 37638 N N . SER A 1 17 ? -4.713 -2.082 19.687 1.00 63.12 174 SER A N 20
ATOM 37639 C CA . SER A 1 17 ? -4.919 -0.676 20.014 1.00 73.15 174 SER A CA 20
ATOM 37640 C C . SER A 1 17 ? -4.163 0.224 19.041 1.00 15.41 174 SER A C 20
ATOM 37641 O O . SER A 1 17 ? -4.587 1.345 18.757 1.00 60.15 174 SER A O 20
ATOM 37649 N N . LYS A 1 18 ? -3.041 -0.274 18.534 1.00 50.11 175 LYS A N 20
ATOM 37650 C CA . LYS A 1 18 ? -2.224 0.483 17.592 1.00 35.42 175 LYS A CA 20
ATOM 37651 C C . LYS A 1 18 ? -2.979 0.722 16.288 1.00 23.21 175 LYS A C 20
ATOM 37652 O O . LYS A 1 18 ? -2.911 1.807 15.712 1.00 10.44 175 LYS A O 20
ATOM 37671 N N . GLN A 1 19 ? -3.697 -0.298 15.829 1.00 21.15 176 GLN A N 20
ATOM 37672 C CA . GLN A 1 19 ? -4.464 -0.197 14.594 1.00 51.14 176 GLN A CA 20
ATOM 37673 C C . GLN A 1 19 ? -5.730 0.628 14.804 1.00 24.35 176 GLN A C 20
ATOM 37674 O O . GLN A 1 19 ? -6.006 1.562 14.051 1.00 23.12 176 GLN A O 20
ATOM 37688 N N . ILE A 1 20 ? -6.495 0.276 15.832 1.00 24.03 177 ILE A N 20
ATOM 37689 C CA . ILE A 1 20 ? -7.730 0.984 16.142 1.00 52.40 177 ILE A CA 20
ATOM 37690 C C . ILE A 1 20 ? -7.467 2.465 16.394 1.00 43.11 177 ILE A C 20
ATOM 37691 O O . ILE A 1 20 ? -8.318 3.313 16.125 1.00 53.34 177 ILE A O 20
ATOM 37707 N N . LEU A 1 21 ? -6.281 2.770 16.910 1.00 33.35 178 LEU A N 20
ATOM 37708 C CA . LEU A 1 21 ? -5.903 4.149 17.197 1.00 14.24 178 LEU A CA 20
ATOM 37709 C C . LEU A 1 21 ? -5.722 4.944 15.908 1.00 74.41 178 LEU A C 20
ATOM 37710 O O . LEU A 1 21 ? -6.027 6.135 15.853 1.00 11.02 178 LEU A O 20
ATOM 37726 N N . SER A 1 22 ? -5.227 4.275 14.872 1.00 45.14 179 SER A N 20
ATOM 37727 C CA . SER A 1 22 ? -5.004 4.919 13.582 1.00 5.05 179 SER A CA 20
ATOM 37728 C C . SER A 1 22 ? -6.297 4.983 12.776 1.00 31.31 179 SER A C 20
ATOM 37729 O O . SER A 1 22 ? -6.459 5.841 11.910 1.00 75.24 179 SER A O 20
ATOM 37737 N N . ASN A 1 23 ? -7.215 4.067 13.069 1.00 51.23 180 ASN A N 20
ATOM 37738 C CA . ASN A 1 23 ? -8.495 4.018 12.371 1.00 21.11 180 ASN A CA 20
ATOM 37739 C C . ASN A 1 23 ? -9.607 4.607 13.233 1.00 34.02 180 ASN A C 20
ATOM 37740 O O . ASN A 1 23 ? -10.751 4.151 13.187 1.00 1.42 180 ASN A O 20
ATOM 37751 N N . LEU A 1 24 ? -9.265 5.622 14.018 1.00 1.42 181 LEU A N 20
ATOM 37752 C CA . LEU A 1 24 ? -10.234 6.275 14.891 1.00 14.50 181 LEU A CA 20
ATOM 37753 C C . LEU A 1 24 ? -11.278 7.032 14.076 1.00 51.23 181 LEU A C 20
ATOM 37754 O O . LEU A 1 24 ? -12.422 7.190 14.504 1.00 44.22 181 LEU A O 20
ATOM 37770 N N . LYS A 1 25 ? -10.878 7.497 12.897 1.00 25.21 182 LYS A N 20
ATOM 37771 C CA . LYS A 1 25 ? -11.778 8.234 12.019 1.00 41.14 182 LYS A CA 20
ATOM 37772 C C . LYS A 1 25 ? -13.076 7.464 11.799 1.00 20.43 182 LYS A C 20
ATOM 37773 O O . LYS A 1 25 ? -14.131 8.056 11.571 1.00 0.05 182 LYS A O 20
ATOM 37792 N N . LYS A 1 26 ? -12.992 6.140 11.871 1.00 70.51 183 LYS A N 20
ATOM 37793 C CA . LYS A 1 26 ? -14.160 5.287 11.683 1.00 1.12 183 LYS A CA 20
ATOM 37794 C C . LYS A 1 26 ? -15.343 5.797 12.501 1.00 64.33 183 LYS A C 20
ATOM 37795 O O . LYS A 1 26 ? -16.491 5.720 12.064 1.00 63.44 183 LYS A O 20
ATOM 37814 N N . SER A 1 27 ? -15.054 6.319 13.689 1.00 60.43 184 SER A N 20
ATOM 37815 C CA . SER A 1 27 ? -16.094 6.839 14.568 1.00 33.01 184 SER A CA 20
ATOM 37816 C C . SER A 1 27 ? -16.746 8.079 13.964 1.00 3.53 184 SER A C 20
ATOM 37817 O O . SER A 1 27 ? -16.170 8.765 13.119 1.00 52.01 184 SER A O 20
ATOM 37825 N N . PRO A 1 28 ? -17.976 8.376 14.408 1.00 73.21 185 PRO A N 20
ATOM 37826 C CA . PRO A 1 28 ? -18.734 9.535 13.926 1.00 63.40 185 PRO A CA 20
ATOM 37827 C C . PRO A 1 28 ? -18.138 10.855 14.402 1.00 41.25 185 PRO A C 20
ATOM 37828 O O . PRO A 1 28 ? -17.376 10.908 15.367 1.00 11.23 185 PRO A O 20
ATOM 37839 N N . PRO A 1 29 ? -18.492 11.948 13.709 1.00 4.34 186 PRO A N 20
ATOM 37840 C CA . PRO A 1 29 ? -18.004 13.290 14.044 1.00 24.50 186 PRO A CA 20
ATOM 37841 C C . PRO A 1 29 ? -18.588 13.809 15.353 1.00 52.31 186 PRO A C 20
ATOM 37842 O O . PRO A 1 29 ? -19.516 14.619 15.352 1.00 53.31 186 PRO A O 20
ATOM 37853 N N . LEU A 1 30 ? -18.040 13.340 16.468 1.00 31.40 187 LEU A N 20
ATOM 37854 C CA . LEU A 1 30 ? -18.507 13.758 17.785 1.00 32.22 187 LEU A CA 20
ATOM 37855 C C . LEU A 1 30 ? -17.407 14.491 18.546 1.00 62.41 187 LEU A C 20
ATOM 37856 O O . LEU A 1 30 ? -16.294 13.985 18.687 1.00 12.23 187 LEU A O 20
ATOM 37872 N N . ASN A 1 31 ? -17.727 15.684 19.036 1.00 41.04 188 ASN A N 20
ATOM 37873 C CA . ASN A 1 31 ? -16.766 16.486 19.784 1.00 43.02 188 ASN A CA 20
ATOM 37874 C C . ASN A 1 31 ? -17.170 16.591 21.251 1.00 13.21 188 ASN A C 20
ATOM 37875 O O . ASN A 1 31 ? -18.042 17.383 21.611 1.00 55.22 188 ASN A O 20
ATOM 37886 N N . LEU A 1 32 ? -16.531 15.788 22.094 1.00 1.23 189 LEU A N 20
ATOM 37887 C CA . LEU A 1 32 ? -16.823 15.791 23.524 1.00 71.24 189 LEU A CA 20
ATOM 37888 C C . LEU A 1 32 ? -16.344 17.084 24.175 1.00 53.31 189 LEU A C 20
ATOM 37889 O O . LEU A 1 32 ? -16.989 17.610 25.081 1.00 31.01 189 LEU A O 20
ATOM 37905 N N . ASN A 1 33 ? -15.210 17.593 23.705 1.00 60.12 190 ASN A N 20
ATOM 37906 C CA . ASN A 1 33 ? -14.646 18.826 24.240 1.00 5.45 190 ASN A CA 20
ATOM 37907 C C . ASN A 1 33 ? -14.213 18.641 25.692 1.00 50.32 190 ASN A C 20
ATOM 37908 O O . ASN A 1 33 ? -14.325 19.559 26.505 1.00 4.30 190 ASN A O 20
ATOM 37919 N N . ILE A 1 34 ? -13.719 17.449 26.009 1.00 51.32 191 ILE A N 20
ATOM 37920 C CA . ILE A 1 34 ? -13.268 17.145 27.361 1.00 33.31 191 ILE A CA 20
ATOM 37921 C C . ILE A 1 34 ? -11.746 17.119 27.440 1.00 23.32 191 ILE A C 20
ATOM 37922 O O . ILE A 1 34 ? -11.082 16.481 26.623 1.00 51.24 191 ILE A O 20
ATOM 37938 N N . SER A 1 35 ? -11.198 17.815 28.431 1.00 31.24 192 SER A N 20
ATOM 37939 C CA . SER A 1 35 ? -9.753 17.873 28.617 1.00 41.40 192 SER A CA 20
ATOM 37940 C C . SER A 1 35 ? -9.291 16.821 29.620 1.00 21.02 192 SER A C 20
ATOM 37941 O O . SER A 1 35 ? -10.029 16.452 30.535 1.00 62.33 192 SER A O 20
ATOM 37949 N N . LEU A 1 36 ? -8.065 16.342 29.442 1.00 22.45 193 LEU A N 20
ATOM 37950 C CA . LEU A 1 36 ? -7.502 15.331 30.331 1.00 11.05 193 LEU A CA 20
ATOM 37951 C C . LEU A 1 36 ? -6.310 15.888 31.103 1.00 21.41 193 LEU A C 20
ATOM 37952 O O . LEU A 1 36 ? -5.355 16.409 30.527 1.00 62.11 193 LEU A O 20
ATOM 37968 N N . PRO A 1 37 ? -6.364 15.774 32.438 1.00 24.25 194 PRO A N 20
ATOM 37969 C CA . PRO A 1 37 ? -5.295 16.257 33.318 1.00 50.32 194 PRO A CA 20
ATOM 37970 C C . PRO A 1 37 ? -4.025 15.422 33.200 1.00 44.34 194 PRO A C 20
ATOM 37971 O O . PRO A 1 37 ? -4.069 14.256 32.806 1.00 15.11 194 PRO A O 20
ATOM 37982 N N . THR A 1 38 ? -2.891 16.026 33.543 1.00 21.23 195 THR A N 20
ATOM 37983 C CA . THR A 1 38 ? -1.608 15.338 33.475 1.00 2.00 195 THR A CA 20
ATOM 37984 C C . THR A 1 38 ? -1.674 13.981 34.167 1.00 43.32 195 THR A C 20
ATOM 37985 O O . THR A 1 38 ? -1.017 13.028 33.748 1.00 31.20 195 THR A O 20
ATOM 37996 N N . ASP A 1 39 ? -2.470 13.901 35.227 1.00 52.21 196 ASP A N 20
ATOM 37997 C CA . ASP A 1 39 ? -2.623 12.659 35.976 1.00 13.52 196 ASP A CA 20
ATOM 37998 C C . ASP A 1 39 ? -2.915 11.492 35.039 1.00 35.20 196 ASP A C 20
ATOM 37999 O O . ASP A 1 39 ? -2.358 10.404 35.192 1.00 3.32 196 ASP A O 20
ATOM 38008 N N . LEU A 1 40 ? -3.794 11.724 34.070 1.00 64.54 197 LEU A N 20
ATOM 38009 C CA . LEU A 1 40 ? -4.161 10.691 33.107 1.00 33.53 197 LEU A CA 20
ATOM 38010 C C . LEU A 1 40 ? -2.926 10.135 32.406 1.00 41.21 197 LEU A C 20
ATOM 38011 O O . LEU A 1 40 ? -2.849 8.942 32.110 1.00 14.13 197 LEU A O 20
ATOM 38027 N N . THR A 1 41 ? -1.958 11.008 32.143 1.00 10.13 198 THR A N 20
ATOM 38028 C CA . THR A 1 41 ? -0.726 10.605 31.478 1.00 45.51 198 THR A CA 20
ATOM 38029 C C . THR A 1 41 ? 0.464 10.688 32.427 1.00 2.33 198 THR A C 20
ATOM 38030 O O . THR A 1 41 ? 1.600 10.888 31.998 1.00 44.50 198 THR A O 20
ATOM 38041 N N . SER A 1 42 ? 0.196 10.532 33.720 1.00 40.42 199 SER A N 20
ATOM 38042 C CA . SER A 1 42 ? 1.245 10.593 34.731 1.00 61.21 199 SER A CA 20
ATOM 38043 C C . SER A 1 42 ? 2.259 9.470 34.530 1.00 55.21 199 SER A C 20
ATOM 38044 O O . SER A 1 42 ? 2.239 8.774 33.514 1.00 4.11 199 SER A O 20
ATOM 38052 N N . THR A 1 43 ? 3.145 9.299 35.506 1.00 15.33 200 THR A N 20
ATOM 38053 C CA . THR A 1 43 ? 4.167 8.263 35.438 1.00 40.12 200 THR A CA 20
ATOM 38054 C C . THR A 1 43 ? 3.984 7.236 36.549 1.00 71.31 200 THR A C 20
ATOM 38055 O O . THR A 1 43 ? 4.948 6.618 37.002 1.00 41.52 200 THR A O 20
ATOM 38066 N N . ASP A 1 44 ? 2.741 7.056 36.984 1.00 45.54 201 ASP A N 20
ATOM 38067 C CA . ASP A 1 44 ? 2.432 6.102 38.041 1.00 33.53 201 ASP A CA 20
ATOM 38068 C C . ASP A 1 44 ? 1.020 5.547 37.876 1.00 23.23 201 ASP A C 20
ATOM 38069 O O . ASP A 1 44 ? 0.150 6.169 37.267 1.00 73.41 201 ASP A O 20
ATOM 38078 N N . PRO A 1 45 ? 0.787 4.348 38.431 1.00 72.14 202 PRO A N 20
ATOM 38079 C CA . PRO A 1 45 ? -0.517 3.683 38.358 1.00 74.43 202 PRO A CA 20
ATOM 38080 C C . PRO A 1 45 ? -1.576 4.387 39.200 1.00 45.22 202 PRO A C 20
ATOM 38081 O O . PRO A 1 45 ? -2.714 4.560 38.766 1.00 70.24 202 PRO A O 20
ATOM 38092 N N . ALA A 1 46 ? -1.192 4.793 40.406 1.00 61.51 203 ALA A N 20
ATOM 38093 C CA . ALA A 1 46 ? -2.107 5.481 41.308 1.00 73.35 203 ALA A CA 20
ATOM 38094 C C . ALA A 1 46 ? -2.716 6.709 40.639 1.00 32.24 203 ALA A C 20
ATOM 38095 O O . ALA A 1 46 ? -3.937 6.853 40.576 1.00 13.02 203 ALA A O 20
ATOM 38102 N N . LYS A 1 47 ? -1.858 7.593 40.142 1.00 22.30 204 LYS A N 20
ATOM 38103 C CA . LYS A 1 47 ? -2.310 8.809 39.478 1.00 53.24 204 LYS A CA 20
ATOM 38104 C C . LYS A 1 47 ? -3.011 8.483 38.163 1.00 72.52 204 LYS A C 20
ATOM 38105 O O . LYS A 1 47 ? -4.000 9.120 37.802 1.00 43.44 204 LYS A O 20
ATOM 38124 N N . GLN A 1 48 ? -2.493 7.485 37.453 1.00 14.03 205 GLN A N 20
ATOM 38125 C CA . GLN A 1 48 ? -3.071 7.074 36.179 1.00 11.21 205 GLN A CA 20
ATOM 38126 C C . GLN A 1 48 ? -4.533 6.674 36.348 1.00 12.31 205 GLN A C 20
ATOM 38127 O O . GLN A 1 48 ? -5.408 7.175 35.642 1.00 31.12 205 GLN A O 20
ATOM 38141 N N . GLN A 1 49 ? -4.789 5.770 37.287 1.00 33.44 206 GLN A N 20
ATOM 38142 C CA . GLN A 1 49 ? -6.146 5.302 37.547 1.00 2.24 206 GLN A CA 20
ATOM 38143 C C . GLN A 1 49 ? -7.009 6.425 38.113 1.00 75.14 206 GLN A C 20
ATOM 38144 O O . GLN A 1 49 ? -8.147 6.620 37.687 1.00 55.02 206 GLN A O 20
ATOM 38158 N N . ALA A 1 50 ? -6.461 7.160 39.074 1.00 2.12 207 ALA A N 20
ATOM 38159 C CA . ALA A 1 50 ? -7.181 8.264 39.696 1.00 5.44 207 ALA A CA 20
ATOM 38160 C C . ALA A 1 50 ? -7.769 9.198 38.644 1.00 3.53 207 ALA A C 20
ATOM 38161 O O . ALA A 1 50 ? -8.949 9.543 38.697 1.00 60.34 207 ALA A O 20
ATOM 38168 N N . ALA A 1 51 ? -6.938 9.606 37.690 1.00 23.25 208 ALA A N 20
ATOM 38169 C CA . ALA A 1 51 ? -7.376 10.499 36.626 1.00 53.25 208 ALA A CA 20
ATOM 38170 C C . ALA A 1 51 ? -8.310 9.782 35.657 1.00 75.30 208 ALA A C 20
ATOM 38171 O O . ALA A 1 51 ? -9.287 10.359 35.178 1.00 52.14 208 ALA A O 20
ATOM 38178 N N . LEU A 1 52 ? -8.005 8.521 35.372 1.00 24.32 209 LEU A N 20
ATOM 38179 C CA . LEU A 1 52 ? -8.817 7.724 34.459 1.00 31.24 209 LEU A CA 20
ATOM 38180 C C . LEU A 1 52 ? -10.284 7.745 34.876 1.00 11.14 209 LEU A C 20
ATOM 38181 O O . LEU A 1 52 ? -11.155 8.142 34.102 1.00 42.31 209 LEU A O 20
ATOM 38197 N N . PHE A 1 53 ? -10.551 7.317 36.106 1.00 63.01 210 PHE A N 20
ATOM 38198 C CA . PHE A 1 53 ? -11.912 7.288 36.627 1.00 74.12 210 PHE A CA 20
ATOM 38199 C C . PHE A 1 53 ? -12.606 8.630 36.411 1.00 21.14 210 PHE A C 20
ATOM 38200 O O . PHE A 1 53 ? -13.769 8.682 36.014 1.00 34.50 210 PHE A O 20
ATOM 38217 N N . GLN A 1 54 ? -11.882 9.713 36.677 1.00 33.45 211 GLN A N 20
ATOM 38218 C CA . GLN A 1 54 ? -12.428 11.055 36.514 1.00 31.31 211 GLN A CA 20
ATOM 38219 C C . GLN A 1 54 ? -12.874 11.289 35.075 1.00 55.42 211 GLN A C 20
ATOM 38220 O O . GLN A 1 54 ? -14.005 11.708 34.825 1.00 42.32 211 GLN A O 20
ATOM 38234 N N . VAL A 1 55 ? -11.979 11.017 34.131 1.00 50.12 212 VAL A N 20
ATOM 38235 C CA . VAL A 1 55 ? -12.281 11.198 32.716 1.00 62.11 212 VAL A CA 20
ATOM 38236 C C . VAL A 1 55 ? -13.529 10.419 32.316 1.00 21.03 212 VAL A C 20
ATOM 38237 O O . VAL A 1 55 ? -14.462 10.977 31.737 1.00 22.43 212 VAL A O 20
ATOM 38250 N N . ILE A 1 56 ? -13.539 9.128 32.629 1.00 33.24 213 ILE A N 20
ATOM 38251 C CA . ILE A 1 56 ? -14.674 8.273 32.304 1.00 20.53 213 ILE A CA 20
ATOM 38252 C C . ILE A 1 56 ? -15.978 8.870 32.821 1.00 74.12 213 ILE A C 20
ATOM 38253 O O . ILE A 1 56 ? -16.940 9.031 32.069 1.00 24.24 213 ILE A O 20
ATOM 38269 N N . ALA A 1 57 ? -16.004 9.199 34.108 1.00 25.43 214 ALA A N 20
ATOM 38270 C CA . ALA A 1 57 ? -17.188 9.782 34.725 1.00 54.22 214 ALA A CA 20
ATOM 38271 C C . ALA A 1 57 ? -17.687 10.983 33.928 1.00 73.44 214 ALA A C 20
ATOM 38272 O O . ALA A 1 57 ? -18.890 11.150 33.726 1.00 22.35 214 ALA A O 20
ATOM 38279 N N . ALA A 1 58 ? -16.756 11.816 33.477 1.00 45.14 215 ALA A N 20
ATOM 38280 C CA . ALA A 1 58 ? -17.101 13.000 32.700 1.00 11.43 215 ALA A CA 20
ATOM 38281 C C . ALA A 1 58 ? -17.832 12.621 31.417 1.00 51.43 215 ALA A C 20
ATOM 38282 O O . ALA A 1 58 ? -18.811 13.264 31.035 1.00 72.12 215 ALA A O 20
ATOM 38289 N N . LEU A 1 59 ? -17.351 11.575 30.754 1.00 2.52 216 LEU A N 20
ATOM 38290 C CA . LEU A 1 59 ? -17.958 11.111 29.512 1.00 34.10 216 LEU A CA 20
ATOM 38291 C C . LEU A 1 59 ? -19.391 10.643 29.748 1.00 22.23 216 LEU A C 20
ATOM 38292 O O . LEU A 1 59 ? -20.307 11.030 29.024 1.00 52.11 216 LEU A O 20
ATOM 38308 N N . GLN A 1 60 ? -19.575 9.810 30.767 1.00 32.24 217 GLN A N 20
ATOM 38309 C CA . GLN A 1 60 ? -20.897 9.291 31.100 1.00 64.44 217 GLN A CA 20
ATOM 38310 C C . GLN A 1 60 ? -21.892 10.428 31.307 1.00 62.41 217 GLN A C 20
ATOM 38311 O O . GLN A 1 60 ? -22.991 10.414 30.752 1.00 20.13 217 GLN A O 20
ATOM 38325 N N . LYS A 1 61 ? -21.500 11.411 32.109 1.00 2.34 218 LYS A N 20
ATOM 38326 C CA . LYS A 1 61 ? -22.356 12.557 32.390 1.00 12.43 218 LYS A CA 20
ATOM 38327 C C . LYS A 1 61 ? -22.677 13.324 31.111 1.00 63.31 218 LYS A C 20
ATOM 38328 O O . LYS A 1 61 ? -23.800 13.792 30.921 1.00 44.23 218 LYS A O 20
ATOM 38347 N N . HIS A 1 62 ? -21.684 13.447 30.236 1.00 61.55 219 HIS A N 20
ATOM 38348 C CA . HIS A 1 62 ? -21.861 14.154 28.973 1.00 54.44 219 HIS A CA 20
ATOM 38349 C C . HIS A 1 62 ? -22.755 13.359 28.025 1.00 4.31 219 HIS A C 20
ATOM 38350 O O . HIS A 1 62 ? -23.405 13.926 27.146 1.00 23.04 219 HIS A O 20
ATOM 38364 N N . PHE A 1 63 ? -22.781 12.043 28.209 1.00 0.51 220 PHE A N 20
ATOM 38365 C CA . PHE A 1 63 ? -23.593 11.170 27.370 1.00 41.24 220 PHE A CA 20
ATOM 38366 C C . PHE A 1 63 ? -25.069 11.274 27.744 1.00 44.43 220 PHE A C 20
ATOM 38367 O O . PHE A 1 63 ? -25.910 11.609 26.910 1.00 55.20 220 PHE A O 20
ATOM 38384 N N . LYS A 1 64 ? -25.375 10.984 29.004 1.00 52.54 221 LYS A N 20
ATOM 38385 C CA . LYS A 1 64 ? -26.748 11.045 29.491 1.00 50.41 221 LYS A CA 20
ATOM 38386 C C . LYS A 1 64 ? -27.067 12.429 30.048 1.00 3.02 221 LYS A C 20
ATOM 38387 O O . LYS A 1 64 ? -27.955 13.122 29.550 1.00 64.33 221 LYS A O 20
ATOM 38406 N N . THR A 1 65 ? -26.336 12.828 31.085 1.00 64.53 222 THR A N 20
ATOM 38407 C CA . THR A 1 65 ? -26.540 14.128 31.709 1.00 11.42 222 THR A CA 20
ATOM 38408 C C . THR A 1 65 ? -25.626 14.309 32.916 1.00 73.31 222 THR A C 20
ATOM 38409 O O . THR A 1 65 ? -25.265 13.340 33.583 1.00 43.15 222 THR A O 20
ATOM 38420 N N . ASN A 1 66 ? -25.257 15.555 33.192 1.00 42.34 223 ASN A N 20
ATOM 38421 C CA . ASN A 1 66 ? -24.385 15.862 34.319 1.00 4.33 223 ASN A CA 20
ATOM 38422 C C . ASN A 1 66 ? -25.043 15.471 35.639 1.00 71.33 223 ASN A C 20
ATOM 38423 O O . ASN A 1 66 ? -24.374 15.019 36.568 1.00 52.32 223 ASN A O 20
ATOM 38434 N N . MET A 1 67 ? -26.358 15.647 35.712 1.00 34.43 224 MET A N 20
ATOM 38435 C CA . MET A 1 67 ? -27.108 15.310 36.917 1.00 23.12 224 MET A CA 20
ATOM 38436 C C . MET A 1 67 ? -27.231 13.798 37.076 1.00 21.20 224 MET A C 20
ATOM 38437 O O . MET A 1 67 ? -27.288 13.285 38.193 1.00 14.32 224 MET A O 20
ATOM 38451 N N . GLU A 1 68 ? -27.271 13.090 35.951 1.00 11.32 225 GLU A N 20
ATOM 38452 C CA . GLU A 1 68 ? -27.389 11.637 35.968 1.00 63.14 225 GLU A CA 20
ATOM 38453 C C . GLU A 1 68 ? -26.286 11.011 36.817 1.00 14.45 225 GLU A C 20
ATOM 38454 O O . GLU A 1 68 ? -25.405 11.707 37.320 1.00 13.40 225 GLU A O 20
ATOM 38466 N N . ASN A 1 69 ? -26.344 9.693 36.974 1.00 60.25 226 ASN A N 20
ATOM 38467 C CA . ASN A 1 69 ? -25.352 8.973 37.763 1.00 23.53 226 ASN A CA 20
ATOM 38468 C C . ASN A 1 69 ? -24.356 8.252 36.860 1.00 71.44 226 ASN A C 20
ATOM 38469 O O . ASN A 1 69 ? -24.683 7.875 35.734 1.00 44.11 226 ASN A O 20
ATOM 38480 N N . VAL A 1 70 ? -23.140 8.062 37.361 1.00 3.10 227 VAL A N 20
ATOM 38481 C CA . VAL A 1 70 ? -22.096 7.385 36.600 1.00 33.25 227 VAL A CA 20
ATOM 38482 C C . VAL A 1 70 ? -22.028 5.904 36.958 1.00 13.55 227 VAL A C 20
ATOM 38483 O O . VAL A 1 70 ? -21.615 5.540 38.058 1.00 23.12 227 VAL A O 20
ATOM 38496 N N . ASN A 1 71 ? -22.437 5.055 36.021 1.00 11.33 228 ASN A N 20
ATOM 38497 C CA . ASN A 1 71 ? -22.423 3.613 36.238 1.00 42.11 228 ASN A CA 20
ATOM 38498 C C . ASN A 1 71 ? -21.063 3.155 36.757 1.00 34.50 228 ASN A C 20
ATOM 38499 O O . ASN A 1 71 ? -20.106 3.029 35.993 1.00 22.54 228 ASN A O 20
ATOM 38510 N N . TYR A 1 72 ? -20.987 2.906 38.060 1.00 71.04 229 TYR A N 20
ATOM 38511 C CA . TYR A 1 72 ? -19.745 2.463 38.682 1.00 40.03 229 TYR A CA 20
ATOM 38512 C C . TYR A 1 72 ? -19.384 1.051 38.232 1.00 62.33 229 TYR A C 20
ATOM 38513 O O . TYR A 1 72 ? -18.254 0.789 37.819 1.00 60.43 229 TYR A O 20
ATOM 38531 N N . ASP A 1 73 ? -20.352 0.145 38.314 1.00 21.15 230 ASP A N 20
ATOM 38532 C CA . ASP A 1 73 ? -20.138 -1.241 37.915 1.00 75.15 230 ASP A CA 20
ATOM 38533 C C . ASP A 1 73 ? -19.567 -1.317 36.502 1.00 32.31 230 ASP A C 20
ATOM 38534 O O . ASP A 1 73 ? -18.743 -2.182 36.200 1.00 54.22 230 ASP A O 20
ATOM 38543 N N . LEU A 1 74 ? -20.010 -0.409 35.641 1.00 53.55 231 LEU A N 20
ATOM 38544 C CA . LEU A 1 74 ? -19.544 -0.373 34.259 1.00 51.13 231 LEU A CA 20
ATOM 38545 C C . LEU A 1 74 ? -18.216 0.369 34.151 1.00 23.11 231 LEU A C 20
ATOM 38546 O O . LEU A 1 74 ? -17.359 0.016 33.340 1.00 60.35 231 LEU A O 20
ATOM 38562 N N . LEU A 1 75 ? -18.050 1.397 34.976 1.00 62.02 232 LEU A N 20
ATOM 38563 C CA . LEU A 1 75 ? -16.824 2.188 34.976 1.00 70.04 232 LEU A CA 20
ATOM 38564 C C . LEU A 1 75 ? -15.602 1.299 35.181 1.00 20.40 232 LEU A C 20
ATOM 38565 O O . LEU A 1 75 ? -14.571 1.486 34.535 1.00 12.14 232 LEU A O 20
ATOM 38581 N N . GLN A 1 76 ? -15.726 0.330 36.082 1.00 34.23 233 GLN A N 20
ATOM 38582 C CA . GLN A 1 76 ? -14.632 -0.589 36.371 1.00 20.50 233 GLN A CA 20
ATOM 38583 C C . GLN A 1 76 ? -14.103 -1.226 35.090 1.00 74.01 233 GLN A C 20
ATOM 38584 O O . GLN A 1 76 ? -12.896 -1.393 34.919 1.00 24.22 233 GLN A O 20
ATOM 38598 N N . LYS A 1 77 ? -15.016 -1.580 34.191 1.00 23.21 234 LYS A N 20
ATOM 38599 C CA . LYS A 1 77 ? -14.643 -2.198 32.924 1.00 2.11 234 LYS A CA 20
ATOM 38600 C C . LYS A 1 77 ? -14.033 -1.170 31.976 1.00 23.14 234 LYS A C 20
ATOM 38601 O O . LYS A 1 77 ? -13.008 -1.427 31.346 1.00 43.34 234 LYS A O 20
ATOM 38620 N N . GLN A 1 78 ? -14.669 -0.007 31.883 1.00 1.12 235 GLN A N 20
ATOM 38621 C CA . GLN A 1 78 ? -14.187 1.059 31.013 1.00 51.12 235 GLN A CA 20
ATOM 38622 C C . GLN A 1 78 ? -12.763 1.461 31.382 1.00 41.15 235 GLN A C 20
ATOM 38623 O O . GLN A 1 78 ? -11.912 1.639 30.510 1.00 24.11 235 GLN A O 20
ATOM 38637 N N . VAL A 1 79 ? -12.510 1.603 32.679 1.00 54.22 236 VAL A N 20
ATOM 38638 C CA . VAL A 1 79 ? -11.189 1.984 33.163 1.00 22.43 236 VAL A CA 20
ATOM 38639 C C . VAL A 1 79 ? -10.205 0.825 33.044 1.00 33.11 236 VAL A C 20
ATOM 38640 O O . VAL A 1 79 ? -9.095 0.988 32.538 1.00 60.34 236 VAL A O 20
ATOM 38653 N N . LYS A 1 80 ? -10.620 -0.347 33.514 1.00 53.33 237 LYS A N 20
ATOM 38654 C CA . LYS A 1 80 ? -9.778 -1.535 33.459 1.00 64.41 237 LYS A CA 20
ATOM 38655 C C . LYS A 1 80 ? -9.252 -1.765 32.046 1.00 45.34 237 LYS A C 20
ATOM 38656 O O . LYS A 1 80 ? -8.103 -2.167 31.858 1.00 10.11 237 LYS A O 20
ATOM 38675 N N . TYR A 1 81 ? -10.098 -1.505 31.055 1.00 23.41 238 TYR A N 20
ATOM 38676 C CA . TYR A 1 81 ? -9.718 -1.685 29.659 1.00 41.42 238 TYR A CA 20
ATOM 38677 C C . TYR A 1 81 ? -8.621 -0.702 29.262 1.00 3.52 238 TYR A C 20
ATOM 38678 O O . TYR A 1 81 ? -7.642 -1.075 28.615 1.00 51.23 238 TYR A O 20
ATOM 38696 N N . ILE A 1 82 ? -8.792 0.556 29.656 1.00 24.10 239 ILE A N 20
ATOM 38697 C CA . ILE A 1 82 ? -7.816 1.593 29.344 1.00 70.12 239 ILE A CA 20
ATOM 38698 C C . ILE A 1 82 ? -6.475 1.305 30.011 1.00 53.12 239 ILE A C 20
ATOM 38699 O O . ILE A 1 82 ? -5.436 1.278 29.352 1.00 32.31 239 ILE A O 20
ATOM 38715 N N . MET A 1 83 ? -6.507 1.089 31.322 1.00 50.32 240 MET A N 20
ATOM 38716 C CA . MET A 1 83 ? -5.294 0.800 32.078 1.00 50.11 240 MET A CA 20
ATOM 38717 C C . MET A 1 83 ? -4.632 -0.479 31.575 1.00 32.13 240 MET A C 20
ATOM 38718 O O . MET A 1 83 ? -3.406 -0.590 31.559 1.00 51.42 240 MET A O 20
ATOM 38732 N N . ASP A 1 84 ? -5.451 -1.442 31.167 1.00 62.22 241 ASP A N 20
ATOM 38733 C CA . ASP A 1 84 ? -4.944 -2.714 30.663 1.00 54.40 241 ASP A CA 20
ATOM 38734 C C . ASP A 1 84 ? -4.259 -2.529 29.313 1.00 53.25 241 ASP A C 20
ATOM 38735 O O . ASP A 1 84 ? -3.244 -3.164 29.029 1.00 43.35 241 ASP A O 20
ATOM 38744 N N . SER A 1 85 ? -4.823 -1.656 28.483 1.00 21.23 242 SER A N 20
ATOM 38745 C CA . SER A 1 85 ? -4.269 -1.391 27.160 1.00 34.54 242 SER A CA 20
ATOM 38746 C C . SER A 1 85 ? -3.003 -0.546 27.261 1.00 71.44 242 SER A C 20
ATOM 38747 O O . SER A 1 85 ? -2.130 -0.612 26.396 1.00 12.13 242 SER A O 20
ATOM 38755 N N . ASN A 1 86 ? -2.911 0.247 28.323 1.00 55.43 243 ASN A N 20
ATOM 38756 C CA . ASN A 1 86 ? -1.753 1.107 28.537 1.00 62.30 243 ASN A CA 20
ATOM 38757 C C . ASN A 1 86 ? -1.668 2.185 27.461 1.00 74.44 243 ASN A C 20
ATOM 38758 O O . ASN A 1 86 ? -0.596 2.725 27.192 1.00 61.12 243 ASN A O 20
ATOM 38769 N N . MET A 1 87 ? -2.807 2.492 26.848 1.00 12.25 244 MET A N 20
ATOM 38770 C CA . MET A 1 87 ? -2.862 3.507 25.803 1.00 73.04 244 MET A CA 20
ATOM 38771 C C . MET A 1 87 ? -2.448 4.871 26.346 1.00 61.21 244 MET A C 20
ATOM 38772 O O . MET A 1 87 ? -1.939 5.716 25.608 1.00 33.11 244 MET A O 20
ATOM 38786 N N . LEU A 1 88 ? -2.668 5.079 27.639 1.00 14.12 245 LEU A N 20
ATOM 38787 C CA . LEU A 1 88 ? -2.318 6.341 28.281 1.00 1.25 245 LEU A CA 20
ATOM 38788 C C . LEU A 1 88 ? -0.807 6.548 28.287 1.00 24.12 245 LEU A C 20
ATOM 38789 O O . LEU A 1 88 ? -0.324 7.674 28.176 1.00 70.03 245 LEU A O 20
ATOM 38805 N N . ASN A 1 89 ? -0.065 5.452 28.416 1.00 52.41 246 ASN A N 20
ATOM 38806 C CA . ASN A 1 89 ? 1.392 5.513 28.434 1.00 11.52 246 ASN A CA 20
ATOM 38807 C C . ASN A 1 89 ? 1.960 5.367 27.026 1.00 42.31 246 ASN A C 20
ATOM 38808 O O . ASN A 1 89 ? 3.057 5.846 26.734 1.00 10.33 246 ASN A O 20
ATOM 38819 N N . LEU A 1 90 ? 1.207 4.703 26.156 1.00 1.41 247 LEU A N 20
ATOM 38820 C CA . LEU A 1 90 ? 1.635 4.494 24.777 1.00 13.21 247 LEU A CA 20
ATOM 38821 C C . LEU A 1 90 ? 2.155 5.791 24.165 1.00 14.35 247 LEU A C 20
ATOM 38822 O O . LEU A 1 90 ? 1.731 6.890 24.525 1.00 33.34 247 LEU A O 20
ATOM 38838 N N . PRO A 1 91 ? 3.094 5.664 23.217 1.00 71.54 248 PRO A N 20
ATOM 38839 C CA . PRO A 1 91 ? 3.690 6.815 22.533 1.00 71.04 248 PRO A CA 20
ATOM 38840 C C . PRO A 1 91 ? 2.703 7.510 21.600 1.00 24.14 248 PRO A C 20
ATOM 38841 O O . PRO A 1 91 ? 2.798 8.715 21.370 1.00 14.22 248 PRO A O 20
ATOM 38852 N N . GLN A 1 92 ? 1.758 6.742 21.068 1.00 42.21 249 GLN A N 20
ATOM 38853 C CA . GLN A 1 92 ? 0.755 7.286 20.160 1.00 35.44 249 GLN A CA 20
ATOM 38854 C C . GLN A 1 92 ? -0.116 8.320 20.867 1.00 24.43 249 GLN A C 20
ATOM 38855 O O . GLN A 1 92 ? -0.408 9.381 20.316 1.00 3.35 249 GLN A O 20
ATOM 38869 N N . PHE A 1 93 ? -0.527 8.002 22.090 1.00 14.43 250 PHE A N 20
ATOM 38870 C CA . PHE A 1 93 ? -1.366 8.903 22.872 1.00 3.55 250 PHE A CA 20
ATOM 38871 C C . PHE A 1 93 ? -0.601 10.169 23.248 1.00 41.42 250 PHE A C 20
ATOM 38872 O O . PHE A 1 93 ? -1.172 11.258 23.304 1.00 74.13 250 PHE A O 20
ATOM 38889 N N . GLN A 1 94 ? 0.694 10.017 23.504 1.00 23.14 251 GLN A N 20
ATOM 38890 C CA . GLN A 1 94 ? 1.537 11.147 23.876 1.00 42.22 251 GLN A CA 20
ATOM 38891 C C . GLN A 1 94 ? 1.889 11.989 22.653 1.00 30.34 251 GLN A C 20
ATOM 38892 O O . GLN A 1 94 ? 2.005 13.212 22.741 1.00 74.40 251 GLN A O 20
ATOM 38906 N N . HIS A 1 95 ? 2.059 11.326 21.514 1.00 74.13 252 HIS A N 20
ATOM 38907 C CA . HIS A 1 95 ? 2.397 12.013 20.273 1.00 43.44 252 HIS A CA 20
ATOM 38908 C C . HIS A 1 95 ? 1.168 12.690 19.674 1.00 41.24 252 HIS A C 20
ATOM 38909 O O . HIS A 1 95 ? 1.267 13.759 19.070 1.00 4.41 252 HIS A O 20
ATOM 38923 N N . LEU A 1 96 ? 0.011 12.061 19.843 1.00 33.32 253 LEU A N 20
ATOM 38924 C CA . LEU A 1 96 ? -1.239 12.602 19.319 1.00 65.34 253 LEU A CA 20
ATOM 38925 C C . LEU A 1 96 ? -1.628 13.881 20.051 1.00 1.54 253 LEU A C 20
ATOM 38926 O O . LEU A 1 96 ? -1.249 14.108 21.201 1.00 73.41 253 LEU A O 20
ATOM 38942 N N . PRO A 1 97 ? -2.405 14.739 19.373 1.00 44.20 254 PRO A N 20
ATOM 38943 C CA . PRO A 1 97 ? -2.865 16.010 19.941 1.00 22.31 254 PRO A CA 20
ATOM 38944 C C . PRO A 1 97 ? -3.888 15.810 21.054 1.00 54.34 254 PRO A C 20
ATOM 38945 O O . PRO A 1 97 ? -4.512 14.754 21.152 1.00 15.23 254 PRO A O 20
ATOM 38956 N N . GLN A 1 98 ? -4.055 16.831 21.888 1.00 54.41 255 GLN A N 20
ATOM 38957 C CA . GLN A 1 98 ? -5.004 16.767 22.993 1.00 22.35 255 GLN A CA 20
ATOM 38958 C C . GLN A 1 98 ? -6.407 16.445 22.489 1.00 23.22 255 GLN A C 20
ATOM 38959 O O . GLN A 1 98 ? -7.166 15.737 23.150 1.00 52.30 255 GLN A O 20
ATOM 38973 N N . GLU A 1 99 ? -6.743 16.969 21.315 1.00 50.41 256 GLU A N 20
ATOM 38974 C CA . GLU A 1 99 ? -8.056 16.738 20.724 1.00 43.05 256 GLU A CA 20
ATOM 38975 C C . GLU A 1 99 ? -8.235 15.268 20.354 1.00 4.30 256 GLU A C 20
ATOM 38976 O O . GLU A 1 99 ? -9.147 14.602 20.842 1.00 52.45 256 GLU A O 20
ATOM 38988 N N . GLU A 1 100 ? -7.356 14.771 19.489 1.00 75.51 257 GLU A N 20
ATOM 38989 C CA . GLU A 1 100 ? -7.419 13.380 19.053 1.00 5.40 257 GLU A CA 20
ATOM 38990 C C . GLU A 1 100 ? -7.353 12.432 20.247 1.00 2.40 257 GLU A C 20
ATOM 38991 O O . GLU A 1 100 ? -7.978 11.371 20.248 1.00 44.55 257 GLU A O 20
ATOM 39003 N N . LYS A 1 101 ? -6.591 12.822 21.263 1.00 1.43 258 LYS A N 20
ATOM 39004 C CA . LYS A 1 101 ? -6.442 12.010 22.465 1.00 74.32 258 LYS A CA 20
ATOM 39005 C C . LYS A 1 101 ? -7.804 11.607 23.021 1.00 74.53 258 LYS A C 20
ATOM 39006 O O . LYS A 1 101 ? -8.109 10.420 23.142 1.00 52.42 258 LYS A O 20
ATOM 39025 N N . MET A 1 102 ? -8.620 12.601 23.356 1.00 43.12 259 MET A N 20
ATOM 39026 C CA . MET A 1 102 ? -9.950 12.349 23.896 1.00 34.23 259 MET A CA 20
ATOM 39027 C C . MET A 1 102 ? -10.734 11.402 22.993 1.00 63.14 259 MET A C 20
ATOM 39028 O O . MET A 1 102 ? -11.253 10.382 23.447 1.00 4.42 259 MET A O 20
ATOM 39042 N N . SER A 1 103 ? -10.815 11.746 21.711 1.00 31.23 260 SER A N 20
ATOM 39043 C CA . SER A 1 103 ? -11.539 10.928 20.745 1.00 42.12 260 SER A CA 20
ATOM 39044 C C . SER A 1 103 ? -11.016 9.495 20.747 1.00 72.24 260 SER A C 20
ATOM 39045 O O . SER A 1 103 ? -11.786 8.542 20.629 1.00 62.21 260 SER A O 20
ATOM 39053 N N . ALA A 1 104 ? -9.702 9.351 20.881 1.00 1.01 261 ALA A N 20
ATOM 39054 C CA . ALA A 1 104 ? -9.075 8.035 20.900 1.00 13.14 261 ALA A CA 20
ATOM 39055 C C . ALA A 1 104 ? -9.580 7.204 22.075 1.00 2.02 261 ALA A C 20
ATOM 39056 O O . ALA A 1 104 ? -10.031 6.072 21.898 1.00 13.22 261 ALA A O 20
ATOM 39063 N N . ILE A 1 105 ? -9.500 7.772 23.274 1.00 45.35 262 ILE A N 20
ATOM 39064 C CA . ILE A 1 105 ? -9.949 7.083 24.477 1.00 44.11 262 ILE A CA 20
ATOM 39065 C C . ILE A 1 105 ? -11.408 6.658 24.355 1.00 51.23 262 ILE A C 20
ATOM 39066 O O . ILE A 1 105 ? -11.764 5.523 24.672 1.00 33.42 262 ILE A O 20
ATOM 39082 N N . LEU A 1 106 ? -12.249 7.576 23.891 1.00 2.31 263 LEU A N 20
ATOM 39083 C CA . LEU A 1 106 ? -13.671 7.297 23.724 1.00 21.14 263 LEU A CA 20
ATOM 39084 C C . LEU A 1 106 ? -13.886 6.097 22.807 1.00 53.50 263 LEU A C 20
ATOM 39085 O O . LEU A 1 106 ? -14.542 5.126 23.182 1.00 12.33 263 LEU A O 20
ATOM 39101 N N . ALA A 1 107 ? -13.328 6.172 21.603 1.00 24.14 264 ALA A N 20
ATOM 39102 C CA . ALA A 1 107 ? -13.455 5.091 20.634 1.00 21.20 264 ALA A CA 20
ATOM 39103 C C . ALA A 1 107 ? -13.027 3.758 21.239 1.00 75.21 264 ALA A C 20
ATOM 39104 O O . ALA A 1 107 ? -13.701 2.743 21.066 1.00 71.43 264 ALA A O 20
ATOM 39111 N N . MET A 1 108 ? -11.904 3.769 21.948 1.00 23.53 265 MET A N 20
ATOM 39112 C CA . MET A 1 108 ? -11.387 2.559 22.579 1.00 12.42 265 MET A CA 20
ATOM 39113 C C . MET A 1 108 ? -12.405 1.978 23.555 1.00 12.23 265 MET A C 20
ATOM 39114 O O . MET A 1 108 ? -12.645 0.770 23.571 1.00 14.25 265 MET A O 20
ATOM 39128 N N . LEU A 1 109 ? -13.000 2.844 24.368 1.00 53.42 266 LEU A N 20
ATOM 39129 C CA . LEU A 1 109 ? -13.993 2.417 25.348 1.00 62.33 266 LEU A CA 20
ATOM 39130 C C . LEU A 1 109 ? -15.157 1.704 24.668 1.00 55.13 266 LEU A C 20
ATOM 39131 O O . LEU A 1 109 ? -15.866 0.916 25.293 1.00 41.22 266 LEU A O 20
ATOM 39147 N N . ASN A 1 110 ? -15.348 1.985 23.383 1.00 43.52 267 ASN A N 20
ATOM 39148 C CA . ASN A 1 110 ? -16.426 1.370 22.617 1.00 65.00 267 ASN A CA 20
ATOM 39149 C C . ASN A 1 110 ? -15.936 0.115 21.900 1.00 0.15 267 ASN A C 20
ATOM 39150 O O . ASN A 1 110 ? -16.506 -0.298 20.890 1.00 2.44 267 ASN A O 20
ATOM 39161 N N . SER A 1 111 ? -14.877 -0.487 22.431 1.00 65.30 268 SER A N 20
ATOM 39162 C CA . SER A 1 111 ? -14.308 -1.693 21.841 1.00 62.42 268 SER A CA 20
ATOM 39163 C C . SER A 1 111 ? -14.880 -2.944 22.502 1.00 55.43 268 SER A C 20
ATOM 39164 O O . SER A 1 111 ? -15.156 -3.940 21.835 1.00 31.23 268 SER A O 20
ATOM 39172 N N . ASN A 1 112 ? -15.056 -2.882 23.818 1.00 54.23 269 ASN A N 20
ATOM 39173 C CA . ASN A 1 112 ? -15.596 -4.009 24.570 1.00 4.44 269 ASN A CA 20
ATOM 39174 C C . ASN A 1 112 ? -17.041 -3.746 24.981 1.00 32.35 269 ASN A C 20
ATOM 39175 O O . ASN A 1 112 ? -17.450 -2.598 25.154 1.00 3.03 269 ASN A O 20
ATOM 39186 N N . SER A 1 113 ? -17.811 -4.819 25.137 1.00 65.01 270 SER A N 20
ATOM 39187 C CA . SER A 1 113 ? -19.212 -4.705 25.525 1.00 64.34 270 SER A CA 20
ATOM 39188 C C . SER A 1 113 ? -19.339 -4.189 26.955 1.00 54.04 270 SER A C 20
ATOM 39189 O O . SER A 1 113 ? -20.157 -3.314 27.240 1.00 72.04 270 SER A O 20
ATOM 39197 N N . ASP A 1 114 ? -18.525 -4.737 27.850 1.00 71.34 271 ASP A N 20
ATOM 39198 C CA . ASP A 1 114 ? -18.545 -4.333 29.250 1.00 0.55 271 ASP A CA 20
ATOM 39199 C C . ASP A 1 114 ? -18.463 -2.815 29.379 1.00 43.32 271 ASP A C 20
ATOM 39200 O O . ASP A 1 114 ? -19.145 -2.213 30.209 1.00 40.54 271 ASP A O 20
ATOM 39209 N N . THR A 1 115 ? -17.622 -2.201 28.552 1.00 3.43 272 THR A N 20
ATOM 39210 C CA . THR A 1 115 ? -17.448 -0.754 28.575 1.00 51.34 272 THR A CA 20
ATOM 39211 C C . THR A 1 115 ? -18.243 -0.087 27.457 1.00 25.42 272 THR A C 20
ATOM 39212 O O . THR A 1 115 ? -17.835 0.943 26.923 1.00 51.53 272 THR A O 20
ATOM 39223 N N . ALA A 1 116 ? -19.379 -0.682 27.109 1.00 22.42 273 ALA A N 20
ATOM 39224 C CA . ALA A 1 116 ? -20.232 -0.144 26.057 1.00 62.42 273 ALA A CA 20
ATOM 39225 C C . ALA A 1 116 ? -21.198 0.896 26.612 1.00 53.30 273 ALA A C 20
ATOM 39226 O O . ALA A 1 116 ? -22.250 1.157 26.026 1.00 43.43 273 ALA A O 20
ATOM 39233 N N . LEU A 1 117 ? -20.837 1.487 27.745 1.00 2.34 274 LEU A N 20
ATOM 39234 C CA . LEU A 1 117 ? -21.673 2.500 28.381 1.00 42.03 274 LEU A CA 20
ATOM 39235 C C . LEU A 1 117 ? -21.948 3.657 27.425 1.00 25.04 274 LEU A C 20
ATOM 39236 O O . LEU A 1 117 ? -23.008 4.280 27.478 1.00 42.11 274 LEU A O 20
ATOM 39252 N N . SER A 1 118 ? -20.986 3.937 26.552 1.00 42.43 275 SER A N 20
ATOM 39253 C CA . SER A 1 118 ? -21.123 5.020 25.585 1.00 13.51 275 SER A CA 20
ATOM 39254 C C . SER A 1 118 ? -22.451 4.919 24.840 1.00 22.42 275 SER A C 20
ATOM 39255 O O . SER A 1 118 ? -22.583 4.152 23.886 1.00 35.11 275 SER A O 20
ATOM 39263 N N . VAL A 1 119 ? -23.432 5.698 25.283 1.00 33.14 276 VAL A N 20
ATOM 39264 C CA . VAL A 1 119 ? -24.750 5.697 24.659 1.00 0.43 276 VAL A CA 20
ATOM 39265 C C . VAL A 1 119 ? -25.240 7.119 24.409 1.00 11.23 276 VAL A C 20
ATOM 39266 O O . VAL A 1 119 ? -25.182 7.985 25.283 1.00 44.15 276 VAL A O 20
ATOM 39279 N N . PRO A 1 120 ? -25.736 7.368 23.188 1.00 33.22 277 PRO A N 20
ATOM 39280 C CA . PRO A 1 120 ? -26.248 8.684 22.795 1.00 61.15 277 PRO A CA 20
ATOM 39281 C C . PRO A 1 120 ? -27.552 9.035 23.503 1.00 62.30 277 PRO A C 20
ATOM 39282 O O . PRO A 1 120 ? -28.188 8.193 24.137 1.00 22.42 277 PRO A O 20
ATOM 39293 N N . PRO A 1 121 ? -27.962 10.307 23.394 1.00 4.20 278 PRO A N 20
ATOM 39294 C CA . PRO A 1 121 ? -29.194 10.798 24.017 1.00 34.02 278 PRO A CA 20
ATOM 39295 C C . PRO A 1 121 ? -30.445 10.235 23.350 1.00 1.22 278 PRO A C 20
ATOM 39296 O O . PRO A 1 121 ? -30.758 10.575 22.209 1.00 70.24 278 PRO A O 20
ATOM 39307 N N . HIS A 1 122 ? -31.157 9.373 24.070 1.00 41.55 279 HIS A N 20
ATOM 39308 C CA . HIS A 1 122 ? -32.375 8.764 23.547 1.00 42.30 279 HIS A CA 20
ATOM 39309 C C . HIS A 1 122 ? -33.608 9.332 24.243 1.00 51.43 279 HIS A C 20
ATOM 39310 O O . HIS A 1 122 ? -34.556 9.767 23.589 1.00 14.50 279 HIS A O 20
ATOM 39324 N N . ASP A 1 123 ? -33.588 9.324 25.571 1.00 53.41 280 ASP A N 20
ATOM 39325 C CA . ASP A 1 123 ? -34.705 9.839 26.355 1.00 3.14 280 ASP A CA 20
ATOM 39326 C C . ASP A 1 123 ? -34.284 10.090 27.800 1.00 23.01 280 ASP A C 20
ATOM 39327 O O . ASP A 1 123 ? -33.477 9.348 28.360 1.00 61.32 280 ASP A O 20
ATOM 39336 N N . SER A 1 124 ? -34.835 11.142 28.398 1.00 60.44 281 SER A N 20
ATOM 39337 C CA . SER A 1 124 ? -34.513 11.493 29.776 1.00 41.54 281 SER A CA 20
ATOM 39338 C C . SER A 1 124 ? -35.411 10.741 30.753 1.00 52.04 281 SER A C 20
ATOM 39339 O O . SER A 1 124 ? -36.496 10.283 30.392 1.00 51.44 281 SER A O 20
ATOM 39347 N N . THR A 1 125 ? -34.951 10.616 31.994 1.00 54.22 282 THR A N 20
ATOM 39348 C CA . THR A 1 125 ? -35.711 9.919 33.024 1.00 61.23 282 THR A CA 20
ATOM 39349 C C . THR A 1 125 ? -36.247 10.893 34.066 1.00 13.30 282 THR A C 20
ATOM 39350 O O . THR A 1 125 ? -36.990 10.506 34.969 1.00 43.11 282 THR A O 20
#

InterPro domains:
  IPR000504 RNA recognition motif domain [PF00076] (332-389)
  IPR000504 RNA recognition motif domain [PS50102] (330-401)
  IPR000504 RNA recognition motif domain [SM00360] (331-397)
  IPR012677 Nucleotide-binding alpha-beta plait domain superfamily [G3DSA:3.30.70.330] (320-415)
  IPR034167 Nab3, RNA recognition motif [cd12342] (331-401)
  IPR035979 RNA-binding domain superfamily [SSF54928] (323-405)
  IPR036621 Anticodon-binding domain superfamily [G3DSA:3.40.50.800] (445-557)
  IPR051186 RRM HNRPC family, RALY subfamily [PTHR13968] (328-783)

Radius of gyration: 15.26 Å; Cα contacts (8 Å, |Δi|>4): 123; chains: 1; bounding box: 49×29×45 Å

Nearest PDB structures (foldseek):
  7prd-assembly1_A  TM=9.159E-01  e=7.429E-17  Saccharomyces cerevisiae
  6weo-assembly5_L  TM=2.164E-01  e=3.066E+00  Mus musculus
  3fr6-assembly1_B-2  TM=2.249E-01  e=8.010E+00  Plasmodium falciparum
  7prd-assembly1_A  TM=9.019E-01  e=1.686E-15  Saccharomyces cerevisiae
  3duh-assembly2_D  TM=2.492E-01  e=5.521E-01  Homo sapiens

Foldseek 3Di:
DVDDDDDDDDDDLLVVLVVCLVVLVVDDPDFLVDFFDCLCLDPDPVSVLVRLLVLQQSQLCSAAHVPDGRPPQLSCVLSCQCVVSCCSPDVSLVVDDRRSNSSSSVSSLCVDPSSVSRHHYDDHD

Organism: Saccharomyces cerevisiae (strain ATCC 204508 / S288c) (NCBI:txid559292)

GO terms:
  GO:0005634 nucleus (C, IDA)
  GO:0005737 cytoplasm (C, IDA)
  GO:0001068 transcription regulatory region RNA binding (F, IDA)
  GO:0003723 RNA binding (F, IDA)
  GO:0035649 Nrd1 complex (C, IDA)
  GO:0030847 termination of RNA polymerase II transcription, exosome-dependent (P, IDA)
  GO:0071041 antisense RNA transcript catabolic process (P, IDA)
  GO:0034472 snRNA 3'-end processing (P, IMP)
  GO:0003729 mRNA binding (F, HDA)
  GO:0042780 tRNA 3'-end processing (P, IMP)
  GO:0031124 mRNA 3'-end processing (P, IMP)
  GO:0031126 sno(s)RNA 3'-end processing (P, IMP)
  GO:0071028 nuclear mRNA surveillance (P, IMP)
  GO:0071034 CUT catabolic process (P, IMP)
  GO:0071041 antisense RNA transcript catabolic process (P, IMP)
  GO:0005515 protein binding (F, IPI)

Solvent-accessible surface area: 8510 Å² total; per-residue (Å²): 193,98,138,148,93,104,164,118,128,40,159,67,31,81,96,90,1,81,84,43,28,89,76,16,173,167,42,96,138,64,146,18,148,23,100,30,58,105,48,0,30,19,127,83,80,74,104,10,76,65,6,1,48,125,6,1,16,51,6,3,61,106,57,92,71,124,182,54,88,42,24,147,112,48,1,100,80,4,5,112,20,0,82,74,0,62,1,4,56,19,77,80,0,88,151,54,57,115,131,66,20,11,34,3,3,8,23,1,3,73,49,56,98,58,0,28,16,36,97,103,102,163,142,91,192

Secondary structure (DSSP, 8-state):
----------SSHHHHHHHHHHT-TTS----------GGGG-SSHHHHHHHHHHHHHHHHHHHH-TT----HHHHHHHHHHHHHHTTTT-HHHHHS-HHHHHHHHHHHHTTSSTTGGGS------

B-factor: mean 38.9, std 22.88, range [0.03, 75.55]

Sequence (125 aa):
TANTASQQLSLDPKQRSKQILSNLKKSPPLNLNISLPTDLTSTDPAKQQAALFQVIAALQKHFKTNMENVNYDLLQKQVKYIMDSNMLNLPQFQHLPQEEKMSAILAMLNSNSDTALSVPPHDSTTANTASQQLSLDPKQRSKQILSNLKKSPPLNLNISLPTDLTSTDPAKQQAALFQVIAALQKHFKTNMENVNYDLLQKQVKYIMDSNMLNLPQFQHLPQEEKMSAILAMLNSNSDTALSVPPHDSTTANTASQQLSLDPKQRSKQILSNLKKSPPLNLNISLPTDLTSTDPAKQQAALFQVIAALQKHFKTNMENVNYDLLQKQVKYIMDSNMLNLPQFQHLPQEEKMSAILAMLNSNSDTALSVPPHDSTTANTASQQLSLDPKQRSKQILSNLKKSPPLNLNISLPTDLTSTDPAKQQAALFQVIAALQKHFKTNMENVNYDLLQKQVKYIMDSNMLNLPQFQHLPQEEKMSAILAMLNSNSDTALSVPPHDSTTANTASQQLSLDPKQRSKQILSNLKKSPPLNLNISLPTDLTSTDPAKQQAALFQVIAALQKHFKTNMENVNYDLLQKQVKYIMDSNMLNLPQFQHLPQEEKMSAILAMLNSNSDTALSVPPHDSTTANTASQQLSLDPKQRSKQILSNLKKSPPLNLNISLPTDLTSTDPAKQQAALFQVIAALQKHFKTNMENVNYDLLQKQVKYIMDSNMLNLPQFQHLPQEEKMSAILAMLNSNSDTALSVPPHDSTTANTASQQLSLDPKQRSKQILSNLKKSPPLNLNISLPTDLTSTDPAKQQAALFQVIAALQKHFKTNMENVNYDLLQKQVKYIMDSNMLNLPQFQHLPQEEKMSAILAMLNSNSDTALSVPPHDSTTANTASQQLSLDPKQRSKQILSNLKKSPPLNLNISLPTDLTSTDPAKQQAALFQVIAALQKHFKTNMENVNYDLLQKQVKYIMDSNMLNLPQFQHLPQEEKMSAILAMLNSNSDTALSVPPHDSTTANTASQQLSLDPKQRSKQILSNLKKSPPLNLNISLPTDLTSTDPAKQQAALFQVIAALQKHFKTNMENVNYDLLQKQVKYIMDSNMLNLPQFQHLPQEEKMSAILAMLNSNSDTALSVPPHDSTTANTASQQLSLDPKQRSKQILSNLKKSPPLNLNISLPTDLTSTDPAKQQAALFQVIAALQKHFKTNMENVNYDLLQKQVKYIMDSNMLNLPQFQHLPQEEKMSAILAMLNSNSDTALSVPPHDSTTANTASQQLSLDPKQRSKQILSNLKKSPPLNLNISLPTDLTSTDPAKQQAALFQVIAALQKHFKTNMENVNYDLLQKQVKYIMDSNMLNLPQFQHLPQEEKMSAILAMLNSNSDTALSVPPHDSTTANTASQQLSLDPKQRSKQILSNLKKSPPLNLNISLPTDLTSTDPAKQQAALFQVIAALQKHFKTNMENVNYDLLQKQVKYIMDSNMLNLPQFQHLPQEEKMSAILAMLNSNSDTALSVPPHDSTTANTASQQLSLDPKQRSKQILSNLKKSPPLNLNISLPTDLTSTDPAKQQAALFQVIAALQKHFKTNMENVNYDLLQKQVKYIMDSNMLNLPQFQHLPQEEKMSAILAMLNSNSDTALSVPPHDSTTANTASQQLSLDPKQRSKQILSNLKKSPPLNLNISLPTDLTSTDPAKQQAALFQVIAALQKHFKTNMENVNYDLLQKQVKYIMDSNMLNLPQFQHLPQEEKMSAILAMLNSNSDTALSVPPHDSTTANTASQQLSLDPKQRSKQILSNLKKSPPLNLNISLPTDLTSTDPAKQQAALFQVIAALQKHFKTNMENVNYDLLQKQVKYIMDSNMLNLPQFQHLPQEEKMSAILAMLNSNSDTALSVPPHDSTTANTASQQLSLDPKQRSKQILSNLKKSPPLNLNISLPTDLTSTDPAKQQAALFQVIAALQKHFKTNMENVNYDLLQKQVKYIMDSNMLNLPQFQHLPQEEKMSAILAMLNSNSDTALSVPPHDSTTANTASQQLSLDPKQRSKQILSNLKKSPPLNLNISLPTDLTSTDPAKQQAALFQVIAALQKHFKTNMENVNYDLLQKQVKYIMDSNMLNLPQFQHLPQEEKMSAILAMLNSNSDTALSVPPHDSTTANTASQQLSLDPKQRSKQILSNLKKSPPLNLNISLPTDLTSTDPAKQQAALFQVIAALQKHFKTNMENVNYDLLQKQVKYIMDSNMLNLPQFQHLPQEEKMSAILAMLNSNSDTALSVPPHDSTTANTASQQLSLDPKQRSKQILSNLKKSPPLNLNISLPTDLTSTDPAKQQAALFQVIAALQKHFKTNMENVNYDLLQKQVKYIMDSNMLNLPQFQHLPQEEKMSAILAMLNSNSDTALSVPPHDSTTANTASQQLSLDPKQRSKQILSNLKKSPPLNLNISLPTDLTSTDPAKQQAALFQVIAALQKHFKTNMENVNYDLLQKQVKYIMDSNMLNLPQFQHLPQEEKMSAILAMLNSNSDTALSVPPHDST